Protein 8V4P (pdb70)

Solvent-accessible surface area: 63198 Å² total; per-residue (Å²): 129,110,16,125,46,0,121,69,6,60,89,45,76,85,68,124,23,26,80,66,0,98,90,69,29,51,77,91,32,53,11,158,53,40,88,68,2,97,129,40,33,86,80,3,38,156,57,16,92,33,9,2,3,78,18,0,127,108,16,4,35,44,42,70,104,24,94,32,18,42,14,21,67,5,126,59,3,16,9,0,2,0,1,21,0,56,0,2,2,0,27,0,0,0,0,45,24,5,55,81,57,68,120,46,51,0,0,6,6,1,10,0,46,64,103,78,29,79,85,32,28,0,6,40,0,11,57,53,0,0,41,0,0,3,0,0,91,42,33,30,7,112,98,64,24,8,0,0,0,0,2,14,5,13,1,20,0,0,3,0,0,0,0,0,4,0,6,8,2,4,0,1,6,2,27,26,16,12,10,6,31,1,0,73,78,6,0,52,64,2,52,0,42,1,0,0,0,1,3,14,0,49,149,28,26,195,79,38,69,2,1,123,43,0,44,103,3,11,115,70,5,121,47,13,91,56,0,0,0,61,63,44,44,97,43,132,154,30,127,35,51,100,56,44,9,68,63,8,63,70,14,8,43,74,25,29,0,15,19,14,30,53,43,8,14,0,18,17,60,5,0,0,5,9,11,12,20,80,44,38,104,21,22,0,2,9,0,1,2,0,0,0,0,0,8,0,0,4,0,0,30,21,0,2,5,4,5,81,102,2,33,0,0,1,26,24,33,0,2,47,14,22,0,0,0,0,0,0,0,0,0,0,2,35,4,0,8,0,0,1,13,15,19,35,31,38,61,87,64,64,0,2,9,0,50,0,0,65,94,24,146,0,20,1,2,1,4,26,0,25,16,1,29,52,1,98,142,27,0,68,111,22,4,97,140,42,86,6,58,32,0,2,0,0,0,0,10,34,26,94,5,48,77,101,2,8,65,16,0,7,99,63,0,1,85,85,48,4,3,2,0,14,3,21,24,16,16,4,0,0,7,3,1,2,0,0,0,3,14,19,0,16,6,8,11,20,1,1,0,30,13,7,6,7,3,33,13,2,0,0,41,92,136,83,35,90,45,38,145,48,68,18,11,82,11,6,2,0,3,80,49,3,5,6,2,2,2,20,13,7,46,83,60,4,62,66,5,26,76,50,17,2,71,58,42,78,29,40,2,26,3,2,10,5,2,0,26,0,83,80,16,5,9,9,42,100,24,67,72,41,74,9,6,36,18,33,29,39,39,7,4,27,34,23,0,15,49,3,0,81,115,27,81,119,5,59,34,4,0,2,3,19,21,138,16,114,100,31,17,63,3,2,0,0,0,0,3,33,130,193,129,82,74,40,32,50,65,41,0,29,114,18,0,104,134,27,8,0,68,35,0,18,8,97,12,2,0,22,6,161,47,0,0,40,42,164,110,39,57,37,38,77,116,6,0,74,42,5,6,44,147,56,33,129,90,20,57,116,50,76,83,2,58,13,48,130,10,7,133,39,0,69,69,13,16,68,83,42,82,102,155,23,127,45,0,122,66,6,63,89,44,76,80,74,126,23,28,70,50,0,100,138,65,27,47,76,182,23,51,9,148,50,42,95,66,3,96,128,41,32,86,77,3,36,157,56,14,89,35,11,2,2,73,16,0,132,112,16,5,35,47,42,72,111,30,96,33,19,43,20,22,66,6,133,61,3,18,9,0,2,0,0,21,0,56,0,1,2,0,27,0,0,0,0,47,26,6,51,81,58,64,120,46,52,0,0,6,5,2,11,0,34,68,167,60,30,79,83,27,27,0,6,40,0,10,51,50,0,1,39,0,0,4,0,0,89,47,36,28,7,107,98,68,23,9,0,0,0,0,2,15,4,14,0,20,0,0,3,0,0,0,0,0,5,0,4,9,2,6,0,1,5,2,56,19,58,43,63,6,35,30,1,56,75,11,0,58,62,2,49,0,50,1,0,0,0,2,5,16,1,51,138,32,27,58,72,50,90,3,2,53,50,0,46,107,0,12,117,72,3,122,46,12,93,53,0,0,0,58,67,42,44,96,49,125,146,31,126,34,52,103,56,48,9,68,72,8,64,68,16,7,39,73,23,27,2,17,20,13,28,52,38,9,15,0,19,20,64,6,0,1,3,8,90,109,39,20,0,2,7,0,2,2,0,0,0,0,0,8,0,0,4,0,0,32,22,0,3,4,5,6,80,104,1,32,0,0,1,24,24,30,0,2,105,13,23,0,0,0,0,0,0,0,0,0,0,3,36,4,0,8,0,0,0,14,10,10,20,22,30,61,89,68,75,0,7,8,0,41,0,0,65,92,26,147,0,21,1,3,1,4,32,0,81,18,2,91,64,0,88,167,46,4,59,141,41,2,87,136,45,85,5,61,28,0,1,1,0,0,0,9,69,54,101,4,47,76,102,6,8,67,16,0,10,101,68,1,2,84,92,55,3,3,1,0,15,3,22,24,29,27,30,0,0,6,2,1,1,0,0,0,3,13,21,0,18,7,8,12,20,1,1,0,27,15,7,5,8,4,29,13,2,0,0,50,58,109,78,12,96,44,44,143,46,66,19,11,82,15,3,2,0,2,82,46,3,5,6,2,1,2,20,15,7,48,79,47,5,32,79,4,26,18,60,18,2,52,6,1,66,31,32,2,24,5,6,13,10,1,0,26,0,97,78,16,4,9,10,45,73,54,160,38,118,65,31,11,19,28,76,46,73,46,15,24,13,59,95,0,17,55,3,0,81,118,28,107,131,10,84,38,1,0,1,3,21,26,85,24,135,164,41,35,26,1,2,4,0,0,0,9,98,124,59,49,92,69,50,0,27,91,42,0,114,151,67,51,16,88,129,2,16,9,124,40,1,6,50,4,169,68,9,4,88,59,124,55,16,68,38,61,0,106,117,24,6,61,186,148,75,26,92,134,14,45,135,42,2,99,75,18,64,71,94,155,25,85,52,1,139,83,6,68,83,44,77,80,87,117,30,30,74,56,0,95,134,67,31,54,67,94,33,57,9,155,53,41,93,68,2,89,136,42,31,110,74,2,50,85,57,15,89,34,12,3,4,78,15,0,131,107,17,4,36,45,45,68,102,28,90,28,22,46,18,23,70,6,132,61,3,13,9,0,3,0,0,21,0,59,0,2,1,0,29,0,0,0,1,47,26,5,60,77,60,67,119,45,54,0,0,5,5,2,10,0,45,57,99,70,33,76,80,29,31,0,9,44,0,14,58,50,0,1,43,0,0,5,0,0,84,38,38,27,6,112,96,68,24,11,0,0,1,0,8,16,7,10,1,16,3,0,3,0,0,0,0,0,4,0,3,10,2,6,0,0,9,1,56,18,60,40,65,11,42,30,0,9,78,16,0,59,59,3,50,0,48,1,0,0,0,1,4,21,0,48,48,26,32,66,77,49,95,2,1,52,54,0,41,115,1,10,117,84,4,119,50,13,87,56,0,0,0,58,63,34,40,102,51,124,92,36,125,34,49,173,50,47,9,66,66,6,64,68,16,7,41,72,23,27,2,21,21,12,30,46,38,8,17,0,18,26,68,6,0,2,5,9,103,162,53,20,1,2,5,0,3,1,0,0,0,0,0,8,0,0,4,0,0,32,21,0,3,5,5,5,78,102,1,30,0,0,1,21,26,33,2,4,112,14,24,0,0,0,0,0,0,0,0,0,0,3,34,3,0,7,0,0,1,12,16,14,42,32,32,60,86,60,71,0,3,9,0,56,0,0,73,88,25,155,0,19,2,4,1,9,28,0,74,18,2,93,80,4,98,88,44,0,33,108,23,4,92,152,40,78,8,60,28,0,2,2,0,0,0,10,72,62,82,2,48,84,101,3,6,67,26,0,18,112,76,1,2,85,58,52,2,3,2,0,6,3,22,26,19,29,20,0,0,7,3,2,2,0,0,0,3,7,17,1,14,5,7,14,15,0,0,1,29,12,10,5,7,6,29,11,4,0,0,38,74,138,93,32,90,53,40,152,53,73,21,9,113,12,5,2,0,3,83,46,4,4,7,3,1,1,20,15,6,56,84,50,3,61,93,4,30,84,56,17,2,67,54,33,75,28,42,2,40,1,8,10,10,2,7,25,0,93,74,13,4,13,16,32,75,23,176,112

Foldseek 3Di:
DDFPFPNLPPPFDWFAAFPVLVVLQPDQFPAPFQVSQVVLQVCLAPPVCVNVQVLLVVLFDWPWFADAAWDDWLQVLFTDGSFPTKHFLLCLLAVVLCVVPVAAWAEFEQAQDNVPTDTHGSVNLLQLLQLVLVLCVVVPQAAPAEEEEQEFQGDQSQSNLSSCRQRNYAYEYAYNQWALQLVLQRCQLRLHQAYEYEQWGAELNDIGGGVVRPVVNVVNRVSHQAYEYEHPPVPVPRDDDPRHYDYSVVRSVVDGRHDHGDMDTQARWHYWQWAADQDQGTWTFTWGHSLLLSQLQVCLCFQQVDDQVAEEEAPDIPNFLSCVRPQGRRQSSRSHYHYGYRYDCQVVHVCPVQCVCQVVLHAEYAEEVLNLLVCVVGPLVNLVVHDNSSYAEYEYDQAWQDLVSLVVCCCSRVVVNHHYWDFDDHNQLSHGFAIHTGNHRTDRRRFRFAGHRNFAKFFAAPVPLHTDDAASDKHFIWTQTHGSGGGSAGRVCRVVVCVQFDPVRHNIGGRQWIWHAHNVRIIHTPGGPRQFDAFQSGTHHQSNLQVLLVVPVQFDGKGKHWDQDSNGRIFIEMETAGDPVPVVVFVVSQVSSCNNTGNRNRGPFYFYFNDAWAAPVGHGDCVLVHCLLPVNNVVPPDSPRIPCSVRSVRSNVRSVVGVD/DFPFPVLPPPFDFFAAFPLLVVLQPDPFPAPFQVRQVVLQVCLAPPVPVNVVVLLVVLFDWPWFADAAWDDWLLGLFTDGRFPTKDFLLCLLAVVLCVVPQQAWAEQEQAQPNVPTDTHGSLNLLQLLQLVLVLVVVVPQAAPAEEEEQEFQGSQRLSVLRSCRQRNYAYEYAYNPDALVSVLLRCQLRLHQAYEYEQWGAALNDIHGRLVRPVVNVVNRVSHQAYEYEHPPVPVPRDDDPRHYDYSVVRSVVDGRHDHGDMDTQARWHYFQWPVTWTFTWGHSLLLSQLQVCLCWQQVDDQVAEEEAPDIPSFLSCVRRQGRHQSSRPHYHYGYRYACQVVHVLVVQCVCQVVLHAEYAYEVVNLVVCVVGPLPNLVVHDNSSYAEYEYDDDWQDLVSVVVCCCSNVVVNHHYWDFDDHNQLSHGFAIHTGNHRTDRRRFRFAGHRNFAWFFAAQFQLHTDDAASFKHFIKTQTHGSGGGSATRVCRLVVCLQFDPLRHRIGGPQWMWHQHNNRIIHTDGGDAQFFQFQRGTEHQVLLQVLLVVPVQFPGKGKDWEADPPRGIFIEMETASVVVQVVSQVSSCVPPHVPHGGPYYFYFNDAPDAVRPCVLVHCLLPVHDCPVRSVGVNVRSVD/DFDFPPLPPDFDWFAAFPLLVVLAPDQFPAAAQVVQVVLQVCLAVPVFVNVQVLLVVQFDWPWFADGAWDDWLLVLFTDGSFPTKHFLLCLLAVVLCVVPVQAWAEQEQAQDNVPTDTHGSVRLLLLLQLVLVLCVVVVQAAPAEEEEQEFQGDQRLSVLSSNRQRNYAYEYAYNPDALVVVLLSCQLRLHQEYEYECWGDEQNDIGGRVVRPVVNCVNRVSHQAYEYEHNPVDPVRDDDPRHYDYSVVRSVVDGSHDHGDMDTQQRWHYWQWPVTWTFTWGHSLLLSQLQVCLCWQQVDAQAAEAEAPDIPNFLSCVRRQGRRQSSRSHYHYGYRYDCQVVHVCPVQCVCQVVLHAEYEEACVVLVVCVVGVLPSLVVHDNSSYAEYEHEDDQHPLVSQVVCCCSRVVVNHHYKYFYDHSQQSHGFAIHTGSYRTDGRRFNFAGHRNWAKFFAALVPLHTDDDASDKHFIKTQTHGSGGGSATRVCRPVVCVQFDPSRHNIGGPQWMWHGHNRRTIHTPGGD

B-factor: mean 75.69, std 27.88, range [37.35, 195.9]

Organism: Candida albicans (strain SC5314 / ATCC MYA-2876) (NCBI:txid237561)

Sequence (1817 aa):
QTHNVVHEANGVKLRETPKEEFFERQPNKGHIHDVNQYKQMYEQSIKDPQGFFGPLAKELLSWDHDFHTVKSGTLKNGDAAWFLGGELNASYNCVDRHAFANPDKPALICEADDEKDSHILTYGDLLREVSKVAGVLQSWGIKKGDTVAVYLPMNAQAIIAMLAIARLGAAHSVIFAGFSAGSIKDRVNDASCKALITCDEGKRGGRTTNIKKLCDEALVDCPTVEKVLVYKRTNNPEIHLTEGRDYYWDVETAKFPGYLPPVSVNSEDPLFLLYTSGSTGTPKGVVHSTAGYLLGAALSTKYIFDIHPEDILFTAGDVGWITGHTYALYGPLLLGVPTIIFEGTPAYPDYGRFWQIVEKHKATHFYVAPTALRLLRKAGEQEIAKYDLSSLRTLGSVGEPISPDIWEWYNEFVGKNQCHISDTYWQTESGSHLIAPLAGVVPNKPGSASYPFFGIDAALIDPVTGVEIEGNDAEGVLAIKDHWPSMARTVYKNHTKYMDTYMNPYPGYYFTGDGAARDHDGYYWIRGRVDDVVNVSGHRLSTAEIEAALIEDKKVSEAAVVGIHDDITGQAVIAYVALKEDSEGLRKELVLQVRKTIGPFAAPKSVIIVQDLPKTRSGKIMRRILRKVSSNEADQLGDISTLSNPQSVEGIISAFGAQFGTHNVVHEANGVKLRETPKEFFERQPNKGHIHDVNQYKQMYEQSIKDPQGFFGPLAKELLSWDHDFHTVKSGTLKNGDAAWFLGGELNASYNCVDRHAFANPDKPALICEADDEKDSHILTYGDLLREVSKVAGVLQSWGIKKGDTVAVYLPMNAQAIIAMLAIARLGAAHSVIFAGFSAGSIKDRVNDASCKALITCDEGKRGGRTTNIKKLCDEALVDCPTVEKVLVYKRTNNPEIHLTEGRDYYWDVETAKFPGYLPPVSVNSEDPLFLLYTTPKGVVHSTAGYLLGAALSTKYIFDIHPEDILFTAGDVGWITGHTYALYGPLLLGVPTIIFEGTPAYPDYGRFWQIVEKHKATHFYVAPTALRLLRKAGEQEIAKYDLSSLRTLGSVGEPISPDIWEWYNEFVGKNQCHISDTYWQTESGSHLIAPLAGVVPNKPGSASYPFFGIDAALIDPVTGVEIEGNDAEGVLAIKDHWPSMARTVYKNHTKYMDTYMNPYPGYYFTGDGAARDHDGYYWIRGRVDDVVNVSGHRLSTAEIEAALIEDKKVSEAAVVGIHDDITGQAVIAYVALEGLRKELVLQVRKTIGPFAAPKSVIIVQDLPKTRIMRRILRKVSSNLSNPQSVEGIISAFGATHNVVHEANGVKLRETPKEFFERQPNKGHIHDVNQYKQMYEQSIKDPQGFFGPLAKELLSWDHDFHTVKSGTLKNGDAAWFLGGELNASYNCVDRHAFANPDKPALICEADDEKDSHILTYGDLLREVSKVAGVLQSWGIKKGDTVAVYLPMNAQAIIAMLAIARLGAAHSVIFAGFSAGSIKDRVNDASCKALITCDEGKRGGRTTNIKKLCDEALVDCPTVEKVLVYKRTNNPEIHLTEGRDYYWDVETAKFPGYLPPVSVNSEDPLFLLYTTPKGVVHSTAGYLLGAALSTKYIFDIHPEDILFTAGDVGWITGHTYALYGPLLLGVPTIIFEGTPAYPDYGRFWQIVEKHKATHFYVAPTALRLLRKAGEQEIAKYDLSSLRTLGSVGEPISPDIWEWYNEFVGKNQCHISDTYWQTESGSHLIAPLAGVVPNKPGSASYPFFGIDAALIDPVTGVEIEGNDAEGVLAIKDHWPSMARTVYKNHTKYMDTYMNPYPGYYFTGDGAARDHDGYYWIRGRV

InterPro domains:
  IPR000873 AMP-dependent synthetase/ligase domain [PF00501] (99-486)
  IPR011904 Acetate-CoA ligase [TIGR02188] (36-662)
  IPR020845 AMP-binding, conserved site [PS00455] (276-287)
  IPR025110 AMP-binding enzyme, C-terminal domain [PF13193] (548-628)
  IPR032387 Acetyl-coenzyme A synthetase, N-terminal domain [PF16177] (41-97)
  IPR042099 ANL, N-terminal domain [G3DSA:3.40.50.12780] (31-534)
  IPR045851 AMP-binding enzyme domain superfamily [G3DSA:3.30.300.30] (535-665)

Radius of gyration: 39.14 Å; Cα contacts (8 Å, |Δi|>4): 4366; chains: 3; bounding box: 110×106×110 Å

Structure (mmCIF, N/CA/C/O backbone):
data_8V4P
#
_entry.id   8V4P
#
_cell.length_a   138.543
_cell.length_b   138.543
_cell.length_c   543.538
_cell.angle_alpha   90.00
_cell.angle_beta   90.00
_cell.angle_gamma   120.00
#
_symmetry.space_group_name_H-M   'P 61 2 2'
#
loop_
_entity.id
_entity.type
_entity.pdbx_description
1 polymer 'Acetyl-coenzyme A synthetase 2'
2 non-polymer 'SULFATE ION'
3 non-polymer 'CHLORIDE ION'
4 non-polymer "5'-O-{(S)-hydroxy[(prop-2-en-1-yl)oxy]phosphoryl}adenosine"
5 non-polymer 'TETRAETHYLENE GLYCOL'
6 water water
#
loop_
_atom_site.group_PDB
_atom_site.id
_atom_site.type_symbol
_atom_site.label_atom_id
_atom_site.label_alt_id
_atom_site.label_comp_id
_atom_site.label_asym_id
_atom_site.label_entity_id
_atom_site.label_seq_id
_atom_site.pdbx_PDB_ins_code
_atom_site.Cartn_x
_atom_site.Cartn_y
_atom_site.Cartn_z
_atom_site.occupancy
_atom_site.B_iso_or_equiv
_atom_site.auth_seq_id
_atom_site.auth_comp_id
_atom_site.auth_asym_id
_atom_site.auth_atom_id
_atom_site.pdbx_PDB_model_num
ATOM 1 N N . GLN A 1 20 ? 48.248 22.541 -13.060 1.00 113.52 20 GLN A N 1
ATOM 2 C CA . GLN A 1 20 ? 48.506 21.949 -14.368 1.00 118.67 20 GLN A CA 1
ATOM 3 C C . GLN A 1 20 ? 47.865 20.568 -14.476 1.00 123.09 20 GLN A C 1
ATOM 4 O O . GLN A 1 20 ? 47.110 20.294 -15.410 1.00 115.35 20 GLN A O 1
ATOM 6 N N . THR A 1 21 ? 48.172 19.704 -13.514 1.00 106.68 21 THR A N 1
ATOM 7 C CA . THR A 1 21 ? 47.661 18.341 -13.480 1.00 99.08 21 THR A CA 1
ATOM 8 C C . THR A 1 21 ? 46.517 18.238 -12.482 1.00 97.38 21 THR A C 1
ATOM 9 O O . THR A 1 21 ? 46.540 18.881 -11.428 1.00 91.34 21 THR A O 1
ATOM 13 N N . HIS A 1 22 ? 45.522 17.419 -12.813 1.00 89.25 22 HIS A N 1
ATOM 14 C CA . HIS A 1 22 ? 44.333 17.249 -11.990 1.00 85.12 22 HIS A CA 1
ATOM 15 C C . HIS A 1 22 ? 44.311 15.843 -11.411 1.00 81.20 22 HIS A C 1
ATOM 16 O O . HIS A 1 22 ? 44.541 14.865 -12.131 1.00 79.74 22 HIS A O 1
ATOM 23 N N . ASN A 1 23 ? 44.028 15.748 -10.112 1.00 79.61 23 ASN A N 1
ATOM 24 C CA . ASN A 1 23 ? 43.914 14.465 -9.436 1.00 79.24 23 ASN A CA 1
ATOM 25 C C . ASN A 1 23 ? 42.479 13.975 -9.327 1.00 78.19 23 ASN A C 1
ATOM 26 O O . ASN A 1 23 ? 42.267 12.782 -9.075 1.00 77.15 23 ASN A O 1
ATOM 31 N N . VAL A 1 24 ? 41.496 14.853 -9.520 1.00 75.23 24 VAL A N 1
ATOM 32 C CA . VAL A 1 24 ? 40.086 14.504 -9.400 1.00 71.61 24 VAL A CA 1
ATOM 33 C C . VAL A 1 24 ? 39.356 14.642 -10.736 1.00 76.60 24 VAL A C 1
ATOM 34 O O . VAL A 1 24 ? 38.581 13.769 -11.122 1.00 72.16 24 VAL A O 1
ATOM 38 N N . VAL A 1 25 ? 39.594 15.746 -11.439 1.00 74.14 25 VAL A N 1
ATOM 39 C CA . VAL A 1 25 ? 38.861 16.037 -12.686 1.00 73.41 25 VAL A CA 1
ATOM 40 C C . VAL A 1 25 ? 39.723 15.556 -13.845 1.00 71.55 25 VAL A C 1
ATOM 41 O O . VAL A 1 25 ? 40.358 16.329 -14.557 1.00 69.73 25 VAL A O 1
ATOM 45 N N . HIS A 1 26 ? 39.712 14.229 -14.078 1.00 74.09 26 HIS A N 1
ATOM 46 C CA . HIS A 1 26 ? 40.549 13.641 -15.121 1.00 70.53 26 HIS A CA 1
ATOM 47 C C . HIS A 1 26 ? 40.136 14.078 -16.521 1.00 69.92 26 HIS A C 1
ATOM 48 O O . HIS A 1 26 ? 40.966 14.041 -17.437 1.00 68.64 26 HIS A O 1
ATOM 55 N N . GLU A 1 27 ? 38.881 14.496 -16.708 1.00 69.00 27 GLU A N 1
ATOM 56 C CA . GLU A 1 27 ? 38.453 14.947 -18.027 1.00 69.19 27 GLU A CA 1
ATOM 57 C C . GLU A 1 27 ? 39.283 16.132 -18.507 1.00 64.92 27 GLU A C 1
ATOM 58 O O . GLU A 1 27 ? 39.428 16.337 -19.717 1.00 72.34 27 GLU A O 1
ATOM 64 N N . ALA A 1 28 ? 39.825 16.922 -17.583 1.00 65.93 28 ALA A N 1
ATOM 65 C CA . ALA A 1 28 ? 40.503 18.164 -17.923 1.00 69.31 28 ALA A CA 1
ATOM 66 C C . ALA A 1 28 ? 41.997 17.993 -18.154 1.00 70.02 28 ALA A C 1
ATOM 67 O O . ALA A 1 28 ? 42.654 18.955 -18.567 1.00 70.76 28 ALA A O 1
ATOM 69 N N . ASN A 1 29 ? 42.547 16.808 -17.903 1.00 71.15 29 ASN A N 1
ATOM 70 C CA . ASN A 1 29 ? 43.982 16.600 -18.048 1.00 76.03 29 ASN A CA 1
ATOM 71 C C . ASN A 1 29 ? 44.385 16.611 -19.518 1.00 73.51 29 ASN A C 1
ATOM 72 O O . ASN A 1 29 ? 43.793 15.907 -20.341 1.00 69.17 29 ASN A O 1
ATOM 77 N N . GLY A 1 30 ? 45.390 17.418 -19.844 1.00 75.49 30 GLY A N 1
ATOM 78 C CA . GLY A 1 30 ? 45.914 17.453 -21.202 1.00 75.77 30 GLY A CA 1
ATOM 79 C C . GLY A 1 30 ? 44.892 17.864 -22.237 1.00 77.45 30 GLY A C 1
ATOM 80 O O . GLY A 1 30 ? 44.883 17.323 -23.349 1.00 78.42 30 GLY A O 1
ATOM 81 N N . VAL A 1 31 ? 44.029 18.816 -21.898 1.00 73.14 31 VAL A N 1
ATOM 82 C CA . VAL A 1 31 ? 42.972 19.284 -22.784 1.00 77.06 31 VAL A CA 1
ATOM 83 C C . VAL A 1 31 ? 43.381 20.646 -23.326 1.00 77.79 31 VAL A C 1
ATOM 84 O O . VAL A 1 31 ? 43.500 21.615 -22.567 1.00 80.94 31 VAL A O 1
ATOM 88 N N . LYS A 1 32 ? 43.598 20.719 -24.636 1.00 92.86 32 LYS A N 1
ATOM 89 C CA . LYS A 1 32 ? 43.986 21.974 -25.268 1.00 90.06 32 LYS A CA 1
ATOM 90 C C . LYS A 1 32 ? 42.816 22.951 -25.255 1.00 83.16 32 LYS A C 1
ATOM 91 O O . LYS A 1 32 ? 41.729 22.641 -25.754 1.00 80.36 32 LYS A O 1
ATOM 93 N N . LEU A 1 33 ? 43.039 24.128 -24.676 1.00 75.47 33 LEU A N 1
ATOM 94 C CA . LEU A 1 33 ? 42.034 25.182 -24.692 1.00 71.66 33 LEU A CA 1
ATOM 95 C C . LEU A 1 33 ? 41.790 25.655 -26.122 1.00 70.26 33 LEU A C 1
ATOM 96 O O . LEU A 1 33 ? 42.728 25.835 -26.903 1.00 69.99 33 LEU A O 1
ATOM 101 N N . ARG A 1 34 ? 40.519 25.858 -26.463 1.00 62.12 34 ARG A N 1
ATOM 102 C CA . ARG A 1 34 ? 40.100 26.120 -27.839 1.00 61.26 34 ARG A CA 1
ATOM 103 C C . ARG A 1 34 ? 39.536 27.534 -27.945 1.00 60.83 34 ARG A C 1
ATOM 104 O O . ARG A 1 34 ? 38.384 27.783 -27.580 1.00 60.52 34 ARG A O 1
ATOM 112 N N . GLU A 1 35 ? 40.346 28.454 -28.463 1.00 63.80 35 GLU A N 1
ATOM 113 C CA . GLU A 1 35 ? 39.894 29.825 -28.647 1.00 62.41 35 GLU A CA 1
ATOM 114 C C . GLU A 1 35 ? 38.848 29.895 -29.754 1.00 64.59 35 GLU A C 1
ATOM 115 O O . GLU A 1 35 ? 38.814 29.061 -30.663 1.00 63.57 35 GLU A O 1
ATOM 121 N N . THR A 1 36 ? 37.991 30.902 -29.671 1.00 62.34 36 THR A N 1
ATOM 122 C CA . THR A 1 36 ? 36.964 31.085 -30.692 1.00 63.28 36 THR A CA 1
ATOM 123 C C . THR A 1 36 ? 37.626 31.461 -32.015 1.00 66.73 36 THR A C 1
ATOM 124 O O . THR A 1 36 ? 38.487 32.350 -32.040 1.00 61.45 36 THR A O 1
ATOM 128 N N . PRO A 1 37 ? 37.269 30.815 -33.128 1.00 55.08 37 PRO A N 1
ATOM 129 C CA . PRO A 1 37 ? 37.967 31.097 -34.390 1.00 61.50 37 PRO A CA 1
ATOM 130 C C . PRO A 1 37 ? 37.833 32.551 -34.818 1.00 60.77 37 PRO A C 1
ATOM 131 O O . PRO A 1 37 ? 36.856 33.233 -34.501 1.00 66.24 37 PRO A O 1
ATOM 135 N N . LYS A 1 38 ? 38.846 33.020 -35.553 1.00 63.59 38 LYS A N 1
ATOM 136 C CA . LYS A 1 38 ? 38.855 34.402 -36.020 1.00 63.86 38 LYS A CA 1
ATOM 137 C C . LYS A 1 38 ? 37.674 34.700 -36.933 1.00 63.55 38 LYS A C 1
ATOM 138 O O . LYS A 1 38 ? 37.185 35.834 -36.960 1.00 65.07 38 LYS A O 1
ATOM 140 N N . GLU A 1 39 ? 37.204 33.707 -37.691 1.00 65.94 39 GLU A N 1
ATOM 141 C CA A GLU A 1 39 ? 36.089 33.941 -38.602 0.42 71.47 39 GLU A CA 1
ATOM 142 C CA B GLU A 1 39 ? 36.095 33.958 -38.603 0.58 58.93 39 GLU A CA 1
ATOM 143 C C . GLU A 1 39 ? 34.824 34.326 -37.849 1.00 71.40 39 GLU A C 1
ATOM 144 O O . GLU A 1 39 ? 33.965 35.029 -38.392 1.00 63.96 39 GLU A O 1
ATOM 155 N N . PHE A 1 40 ? 34.686 33.868 -36.601 1.00 68.06 40 PHE A N 1
ATOM 156 C CA . PHE A 1 40 ? 33.529 34.242 -35.793 1.00 60.27 40 PHE A CA 1
ATOM 157 C C . PHE A 1 40 ? 33.364 35.756 -35.748 1.00 59.25 40 PHE A C 1
ATOM 158 O O . PHE A 1 40 ? 32.263 36.281 -35.947 1.00 60.04 40 PHE A O 1
ATOM 166 N N . PHE A 1 41 ? 34.456 36.474 -35.478 1.00 62.83 41 PHE A N 1
ATOM 167 C CA . PHE A 1 41 ? 34.378 37.925 -35.355 1.00 62.82 41 PHE A CA 1
ATOM 168 C C . PHE A 1 41 ? 34.214 38.603 -36.707 1.00 65.13 41 PHE A C 1
ATOM 169 O O . PHE A 1 41 ? 33.658 39.705 -36.779 1.00 65.79 41 PHE A O 1
ATOM 177 N N . GLU A 1 42 ? 34.692 37.974 -37.783 1.00 58.79 42 GLU A N 1
ATOM 178 C CA . GLU A 1 42 ? 34.450 38.521 -39.114 1.00 63.26 42 GLU A CA 1
ATOM 179 C C . GLU A 1 42 ? 32.961 38.509 -39.441 1.00 64.90 42 GLU A C 1
ATOM 180 O O . GLU A 1 42 ? 32.450 39.437 -40.078 1.00 67.25 42 GLU A O 1
ATOM 182 N N . ARG A 1 43 ? 32.249 37.470 -39.004 1.00 63.43 43 ARG A N 1
ATOM 183 C CA . ARG A 1 43 ? 30.822 37.337 -39.265 1.00 63.26 43 ARG A CA 1
ATOM 184 C C . ARG A 1 43 ? 29.955 38.048 -38.233 1.00 64.35 43 ARG A C 1
ATOM 185 O O . ARG A 1 43 ? 28.750 38.200 -38.459 1.00 62.99 43 ARG A O 1
ATOM 193 N N . GLN A 1 44 ? 30.534 38.487 -37.123 1.00 61.30 44 GLN A N 1
ATOM 194 C CA . GLN A 1 44 ? 29.785 39.215 -36.103 1.00 60.54 44 GLN A CA 1
ATOM 195 C C . GLN A 1 44 ? 29.309 40.546 -36.669 1.00 63.67 44 GLN A C 1
ATOM 196 O O . GLN A 1 44 ? 30.136 41.345 -37.130 1.00 64.84 44 GLN A O 1
ATOM 202 N N . PRO A 1 45 ? 28.004 40.842 -36.641 1.00 63.39 45 PRO A N 1
ATOM 203 C CA . PRO A 1 45 ? 27.522 42.053 -37.322 1.00 65.98 45 PRO A CA 1
ATOM 204 C C . PRO A 1 45 ? 27.946 43.344 -36.644 1.00 67.50 45 PRO A C 1
ATOM 205 O O . PRO A 1 45 ? 28.133 44.357 -37.330 1.00 71.66 45 PRO A O 1
ATOM 209 N N . ASN A 1 46 ? 28.106 43.343 -35.324 1.00 66.31 46 ASN A N 1
ATOM 210 C CA . ASN A 1 46 ? 28.484 44.534 -34.580 1.00 67.01 46 ASN A CA 1
ATOM 211 C C . ASN A 1 46 ? 29.516 44.140 -33.535 1.00 66.19 46 ASN A C 1
ATOM 212 O O . ASN A 1 46 ? 29.876 42.966 -33.401 1.00 66.73 46 ASN A O 1
ATOM 217 N N . LYS A 1 47 ? 30.003 45.134 -32.798 1.00 63.26 47 LYS A N 1
ATOM 218 C CA . LYS A 1 47 ? 30.836 44.855 -31.638 1.00 66.12 47 LYS A CA 1
ATOM 219 C C . LYS A 1 47 ? 30.111 43.893 -30.706 1.00 62.77 47 LYS A C 1
ATOM 220 O O . LYS A 1 47 ? 28.897 43.990 -30.510 1.00 61.85 47 LYS A O 1
ATOM 222 N N . GLY A 1 48 ? 30.863 42.954 -30.139 1.00 61.58 48 GLY A N 1
ATOM 223 C CA . GLY A 1 48 ? 30.264 41.990 -29.237 1.00 65.40 48 GLY A CA 1
ATOM 224 C C . GLY A 1 48 ? 29.640 42.658 -28.027 1.00 59.35 48 GLY A C 1
ATOM 225 O O . GLY A 1 48 ? 30.025 43.758 -27.624 1.00 58.69 48 GLY A O 1
ATOM 226 N N . HIS A 1 49 ? 28.656 41.973 -27.438 1.00 58.29 49 HIS A N 1
ATOM 227 C CA . HIS A 1 49 ? 27.988 42.498 -26.253 1.00 52.87 49 HIS A CA 1
ATOM 228 C C . HIS A 1 49 ? 28.903 42.505 -25.037 1.00 55.04 49 HIS A C 1
ATOM 229 O O . HIS A 1 49 ? 28.627 43.227 -24.073 1.00 57.24 49 HIS A O 1
ATOM 236 N N . ILE A 1 50 ? 29.978 41.721 -25.060 1.00 58.50 50 ILE A N 1
ATOM 237 C CA . ILE A 1 50 ? 30.963 41.681 -23.989 1.00 55.29 50 ILE A CA 1
ATOM 238 C C . ILE A 1 50 ? 32.345 41.801 -24.613 1.00 60.40 50 ILE A C 1
ATOM 239 O O . ILE A 1 50 ? 32.633 41.173 -25.638 1.00 58.36 50 ILE A O 1
ATOM 244 N N . HIS A 1 51 ? 33.202 42.605 -23.981 1.00 59.25 51 HIS A N 1
ATOM 245 C CA . HIS A 1 51 ? 34.484 42.959 -24.582 1.00 61.87 51 HIS A CA 1
ATOM 246 C C . HIS A 1 51 ? 35.423 41.760 -24.622 1.00 61.73 51 HIS A C 1
ATOM 247 O O . HIS A 1 51 ? 35.955 41.412 -25.683 1.00 57.07 51 HIS A O 1
ATOM 254 N N . ASP A 1 52 ? 35.659 41.130 -23.475 1.00 58.41 52 ASP A N 1
ATOM 255 C CA . ASP A 1 52 ? 36.524 39.960 -23.396 1.00 54.40 52 ASP A CA 1
ATOM 256 C C . ASP A 1 52 ? 36.144 39.179 -22.143 1.00 58.65 52 ASP A C 1
ATOM 257 O O . ASP A 1 52 ? 35.256 39.578 -21.384 1.00 55.18 52 ASP A O 1
ATOM 262 N N . VAL A 1 53 ? 36.835 38.058 -21.926 1.00 58.75 53 VAL A N 1
ATOM 263 C CA . VAL A 1 53 ? 36.520 37.204 -20.785 1.00 50.44 53 VAL A CA 1
ATOM 264 C C . VAL A 1 53 ? 36.743 37.936 -19.468 1.00 59.35 53 VAL A C 1
ATOM 265 O O . VAL A 1 53 ? 36.078 37.640 -18.467 1.00 55.91 53 VAL A O 1
ATOM 269 N N . ASN A 1 54 ? 37.665 38.901 -19.436 1.00 58.54 54 ASN A N 1
ATOM 270 C CA . ASN A 1 54 ? 37.888 39.637 -18.196 1.00 61.40 54 ASN A CA 1
ATOM 271 C C . ASN A 1 54 ? 36.690 40.515 -17.857 1.00 59.67 54 ASN A C 1
ATOM 272 O O . ASN A 1 54 ? 36.307 40.623 -16.686 1.00 59.33 54 ASN A O 1
ATOM 277 N N . GLN A 1 55 ? 36.092 41.162 -18.860 1.00 56.28 55 GLN A N 1
ATOM 278 C CA . GLN A 1 55 ? 34.869 41.905 -18.590 1.00 57.92 55 GLN A CA 1
ATOM 279 C C . GLN A 1 55 ? 33.758 40.965 -18.149 1.00 60.25 55 GLN A C 1
ATOM 280 O O . GLN A 1 55 ? 32.925 41.335 -17.314 1.00 57.18 55 GLN A O 1
ATOM 286 N N . TYR A 1 56 ? 33.725 39.746 -18.694 1.00 53.23 56 TYR A N 1
ATOM 287 C CA . TYR A 1 56 ? 32.714 38.796 -18.255 1.00 53.72 56 TYR A CA 1
ATOM 288 C C . TYR A 1 56 ? 32.887 38.462 -16.779 1.00 54.77 56 TYR A C 1
ATOM 289 O O . TYR A 1 56 ? 31.904 38.383 -16.033 1.00 53.85 56 TYR A O 1
ATOM 298 N N . LYS A 1 57 ? 34.132 38.259 -16.338 1.00 52.52 57 LYS A N 1
ATOM 299 C CA . LYS A 1 57 ? 34.361 37.917 -14.939 1.00 58.78 57 LYS A CA 1
ATOM 300 C C . LYS A 1 57 ? 33.971 39.069 -14.021 1.00 56.21 57 LYS A C 1
ATOM 301 O O . LYS A 1 57 ? 33.380 38.850 -12.958 1.00 54.47 57 LYS A O 1
ATOM 307 N N . GLN A 1 58 ? 34.285 40.305 -14.418 1.00 59.72 58 GLN A N 1
ATOM 308 C CA . GLN A 1 58 ? 33.875 41.461 -13.627 1.00 56.97 58 GLN A CA 1
ATOM 309 C C . GLN A 1 58 ? 32.357 41.569 -13.558 1.00 56.61 58 GLN A C 1
ATOM 310 O O . GLN A 1 58 ? 31.787 41.779 -12.481 1.00 56.89 58 GLN A O 1
ATOM 316 N N . MET A 1 59 ? 31.682 41.424 -14.700 1.00 55.07 59 MET A N 1
ATOM 317 C CA . MET A 1 59 ? 30.225 41.483 -14.694 1.00 59.27 59 MET A CA 1
ATOM 318 C C . MET A 1 59 ? 29.638 40.322 -13.902 1.00 57.39 59 MET A C 1
ATOM 319 O O . MET A 1 59 ? 28.698 40.509 -13.119 1.00 51.98 59 MET A O 1
ATOM 324 N N . TYR A 1 60 ? 30.181 39.116 -14.083 1.00 53.40 60 TYR A N 1
ATOM 325 C CA . TYR A 1 60 ? 29.672 37.974 -13.334 1.00 50.52 60 TYR A CA 1
ATOM 326 C C . TYR A 1 60 ? 29.796 38.209 -11.834 1.00 52.96 60 TYR A C 1
ATOM 327 O O . TYR A 1 60 ? 28.873 37.904 -11.071 1.00 58.13 60 TYR A O 1
ATOM 336 N N . GLU A 1 61 ? 30.931 38.753 -11.392 1.00 53.52 61 GLU A N 1
ATOM 337 C CA . GLU A 1 61 ? 31.125 38.961 -9.962 1.00 59.52 61 GLU A CA 1
ATOM 338 C C . GLU A 1 61 ? 30.143 39.987 -9.410 1.00 60.33 61 GLU A C 1
ATOM 339 O O . GLU A 1 61 ? 29.712 39.870 -8.257 1.00 57.39 61 GLU A O 1
ATOM 345 N N . GLN A 1 62 ? 29.767 40.990 -10.210 1.00 56.92 62 GLN A N 1
ATOM 346 C CA . GLN A 1 62 ? 28.742 41.927 -9.763 1.00 54.17 62 GLN A CA 1
ATOM 347 C C . GLN A 1 62 ? 27.370 41.265 -9.736 1.00 52.99 62 GLN A C 1
ATOM 348 O O . GLN A 1 62 ? 26.547 41.573 -8.867 1.00 54.88 62 GLN A O 1
ATOM 354 N N . SER A 1 63 ? 27.095 40.368 -10.687 1.00 56.31 63 SER A N 1
ATOM 355 C CA . SER A 1 63 ? 25.806 39.686 -10.700 1.00 53.75 63 SER A CA 1
ATOM 356 C C . SER A 1 63 ? 25.625 38.802 -9.475 1.00 53.57 63 SER A C 1
ATOM 357 O O . SER A 1 63 ? 24.487 38.478 -9.119 1.00 53.56 63 SER A O 1
ATOM 360 N N . ILE A 1 64 ? 26.719 38.410 -8.827 1.00 54.98 64 ILE A N 1
ATOM 361 C CA . ILE A 1 64 ? 26.650 37.609 -7.611 1.00 51.67 64 ILE A CA 1
ATOM 362 C C . ILE A 1 64 ? 26.679 38.490 -6.370 1.00 54.19 64 ILE A C 1
ATOM 363 O O . ILE A 1 64 ? 25.868 38.321 -5.458 1.00 55.63 64 ILE A O 1
ATOM 368 N N . LYS A 1 65 ? 27.617 39.439 -6.317 1.00 55.97 65 LYS A N 1
ATOM 369 C CA . LYS A 1 65 ? 27.808 40.234 -5.110 1.00 62.54 65 LYS A CA 1
ATOM 370 C C . LYS A 1 65 ? 26.807 41.376 -5.008 1.00 60.84 65 LYS A C 1
ATOM 371 O O . LYS A 1 65 ? 26.476 41.803 -3.896 1.00 58.91 65 LYS A O 1
ATOM 377 N N . ASP A 1 66 ? 26.316 41.877 -6.141 1.00 58.22 66 ASP A N 1
ATOM 378 C CA . ASP A 1 66 ? 25.431 43.043 -6.169 1.00 54.67 66 ASP A CA 1
ATOM 379 C C . ASP A 1 66 ? 24.343 42.828 -7.215 1.00 53.74 66 ASP A C 1
ATOM 380 O O . ASP A 1 66 ? 24.244 43.568 -8.197 1.00 52.70 66 ASP A O 1
ATOM 385 N N . PRO A 1 67 ? 23.503 41.808 -7.031 1.00 55.78 67 PRO A N 1
ATOM 386 C CA . PRO A 1 67 ? 22.439 41.562 -8.018 1.00 51.24 67 PRO A CA 1
ATOM 387 C C . PRO A 1 67 ? 21.497 42.741 -8.194 1.00 55.24 67 PRO A C 1
ATOM 388 O O . PRO A 1 67 ? 20.908 42.896 -9.272 1.00 50.25 67 PRO A O 1
ATOM 392 N N . GLN A 1 68 ? 21.343 43.588 -7.174 1.00 49.62 68 GLN A N 1
ATOM 393 C CA . GLN A 1 68 ? 20.478 44.754 -7.313 1.00 56.19 68 GLN A CA 1
ATOM 394 C C . GLN A 1 68 ? 21.003 45.694 -8.391 1.00 56.29 68 GLN A C 1
ATOM 395 O O . GLN A 1 68 ? 20.269 46.075 -9.311 1.00 51.47 68 GLN A O 1
ATOM 401 N N . GLY A 1 69 ? 22.279 46.075 -8.296 1.00 54.83 69 GLY A N 1
ATOM 402 C CA . GLY A 1 69 ? 22.861 46.990 -9.261 1.00 52.10 69 GLY A CA 1
ATOM 403 C C . GLY A 1 69 ? 23.154 46.369 -10.611 1.00 53.48 69 GLY A C 1
ATOM 404 O O . GLY A 1 69 ? 23.378 47.100 -11.581 1.00 57.84 69 GLY A O 1
ATOM 405 N N . PHE A 1 70 ? 23.160 45.039 -10.698 1.00 52.03 70 PHE A N 1
ATOM 406 C CA . PHE A 1 70 ? 23.443 44.367 -11.961 1.00 55.62 70 PHE A CA 1
ATOM 407 C C . PHE A 1 70 ? 22.165 44.105 -12.751 1.00 51.39 70 PHE A C 1
ATOM 408 O O . PHE A 1 70 ? 22.034 44.547 -13.896 1.00 55.33 70 PHE A O 1
ATOM 416 N N . PHE A 1 71 ? 21.210 43.397 -12.147 1.00 47.82 71 PHE A N 1
ATOM 417 C CA . PHE A 1 71 ? 20.003 43.013 -12.866 1.00 51.40 71 PHE A CA 1
ATOM 418 C C . PHE A 1 71 ? 18.990 44.144 -12.965 1.00 49.35 71 PHE A C 1
ATOM 419 O O . PHE A 1 71 ? 18.128 44.106 -13.850 1.00 47.27 71 PHE A O 1
ATOM 427 N N . GLY A 1 72 ? 19.068 45.139 -12.088 1.00 55.13 72 GLY A N 1
ATOM 428 C CA . GLY A 1 72 ? 18.199 46.288 -12.168 1.00 53.08 72 GLY A CA 1
ATOM 429 C C . GLY A 1 72 ? 18.294 46.973 -13.517 1.00 57.35 72 GLY A C 1
ATOM 430 O O . GLY A 1 72 ? 17.308 47.091 -14.251 1.00 54.06 72 GLY A O 1
ATOM 431 N N . PRO A 1 73 ? 19.492 47.450 -13.866 1.00 51.44 73 PRO A N 1
ATOM 432 C CA . PRO A 1 73 ? 19.651 48.117 -15.169 1.00 55.64 73 PRO A CA 1
ATOM 433 C C . PRO A 1 73 ? 19.341 47.219 -16.354 1.00 54.46 73 PRO A C 1
ATOM 434 O O . PRO A 1 73 ? 18.720 47.671 -17.323 1.00 56.43 73 PRO A O 1
ATOM 438 N N . LEU A 1 74 ? 19.752 45.950 -16.303 1.00 49.55 74 LEU A N 1
ATOM 439 C CA . LEU A 1 74 ? 19.490 45.048 -17.420 1.00 51.37 74 LEU A CA 1
ATOM 440 C C . LEU A 1 74 ? 17.995 44.821 -17.604 1.00 50.62 74 LEU A C 1
ATOM 441 O O . LEU A 1 74 ? 17.505 44.749 -18.737 1.00 53.14 74 LEU A O 1
ATOM 446 N N . ALA A 1 75 ? 17.252 44.709 -16.503 1.00 46.73 75 ALA A N 1
ATOM 447 C CA . ALA A 1 75 ? 15.809 44.524 -16.606 1.00 49.85 75 ALA A CA 1
ATOM 448 C C . ALA A 1 75 ? 15.140 45.739 -17.237 1.00 53.83 75 ALA A C 1
ATOM 449 O O . ALA A 1 75 ? 14.180 45.600 -18.004 1.00 53.97 75 ALA A O 1
ATOM 451 N N . LYS A 1 76 ? 15.633 46.940 -16.930 1.00 49.57 76 LYS A N 1
ATOM 452 C CA . LYS A 1 76 ? 15.070 48.151 -17.516 1.00 55.43 76 LYS A CA 1
ATOM 453 C C . LYS A 1 76 ? 15.499 48.355 -18.965 1.00 59.91 76 LYS A C 1
ATOM 454 O O . LYS A 1 76 ? 14.825 49.092 -19.694 1.00 55.20 76 LYS A O 1
ATOM 460 N N . GLU A 1 77 ? 16.605 47.743 -19.395 1.00 56.43 77 GLU A N 1
ATOM 461 C CA . GLU A 1 77 ? 17.004 47.847 -20.793 1.00 62.07 77 GLU A CA 1
ATOM 462 C C . GLU A 1 77 ? 16.239 46.862 -21.671 1.00 57.28 77 GLU A C 1
ATOM 463 O O . GLU A 1 77 ? 15.717 47.234 -22.727 1.00 59.06 77 GLU A O 1
ATOM 469 N N . LEU A 1 78 ? 16.165 45.599 -21.246 1.00 52.86 78 LEU A N 1
ATOM 470 C CA . LEU A 1 78 ? 15.744 44.518 -22.128 1.00 54.62 78 LEU A CA 1
ATOM 471 C C . LEU A 1 78 ? 14.248 44.252 -22.111 1.00 55.01 78 LEU A C 1
ATOM 472 O O . LEU A 1 78 ? 13.741 43.617 -23.042 1.00 54.27 78 LEU A O 1
ATOM 477 N N . LEU A 1 79 ? 13.532 44.713 -21.094 1.00 48.71 79 LEU A N 1
ATOM 478 C CA . LEU A 1 79 ? 12.100 44.484 -20.991 1.00 50.99 79 LEU A CA 1
ATOM 479 C C . LEU A 1 79 ? 11.377 45.821 -20.939 1.00 48.72 79 LEU A C 1
ATOM 480 O O . LEU A 1 79 ? 11.884 46.801 -20.386 1.00 50.11 79 LEU A O 1
ATOM 485 N N . SER A 1 80 ? 10.187 45.850 -21.526 1.00 48.91 80 SER A N 1
ATOM 486 C CA . SER A 1 80 ? 9.326 47.023 -21.499 1.00 47.08 80 SER A CA 1
ATOM 487 C C . SER A 1 80 ? 8.293 46.826 -20.399 1.00 51.88 80 SER A C 1
ATOM 488 O O . SER A 1 80 ? 7.568 45.825 -20.395 1.00 43.27 80 SER A O 1
ATOM 491 N N . TRP A 1 81 ? 8.226 47.782 -19.479 1.00 48.02 81 TRP A N 1
ATOM 492 C CA . TRP A 1 81 ? 7.449 47.652 -18.258 1.00 51.06 81 TRP A CA 1
ATOM 493 C C . TRP A 1 81 ? 6.201 48.518 -18.329 1.00 47.88 81 TRP A C 1
ATOM 494 O O . TRP A 1 81 ? 6.250 49.661 -18.794 1.00 49.53 81 TRP A O 1
ATOM 505 N N . ASP A 1 82 ? 5.086 47.967 -17.857 1.00 47.34 82 ASP A N 1
ATOM 506 C CA . ASP A 1 82 ? 3.870 48.747 -17.670 1.00 52.25 82 ASP A CA 1
ATOM 507 C C . ASP A 1 82 ? 3.861 49.446 -16.320 1.00 50.98 82 ASP A C 1
ATOM 508 O O . ASP A 1 82 ? 3.295 50.538 -16.195 1.00 52.51 82 ASP A O 1
ATOM 513 N N . HIS A 1 83 ? 4.488 48.838 -15.317 1.00 52.25 83 HIS A N 1
ATOM 514 C CA . HIS A 1 83 ? 4.704 49.465 -14.021 1.00 51.44 83 HIS A CA 1
ATOM 515 C C . HIS A 1 83 ? 6.127 49.146 -13.589 1.00 48.70 83 HIS A C 1
ATOM 516 O O . HIS A 1 83 ? 6.567 47.998 -13.701 1.00 46.37 83 HIS A O 1
ATOM 523 N N . ASP A 1 84 ? 6.850 50.154 -13.115 1.00 46.22 84 ASP A N 1
ATOM 524 C CA . ASP A 1 84 ? 8.218 49.934 -12.673 1.00 53.00 84 ASP A CA 1
ATOM 525 C C . ASP A 1 84 ? 8.238 49.054 -11.428 1.00 52.63 84 ASP A C 1
ATOM 526 O O . ASP A 1 84 ? 7.276 49.006 -10.656 1.00 43.87 84 ASP A O 1
ATOM 531 N N . PHE A 1 85 ? 9.347 48.349 -11.239 1.00 47.58 85 PHE A N 1
ATOM 532 C CA . PHE A 1 85 ? 9.543 47.554 -10.039 1.00 49.06 85 PHE A CA 1
ATOM 533 C C . PHE A 1 85 ? 10.288 48.378 -8.998 1.00 48.25 85 PHE A C 1
ATOM 534 O O . PHE A 1 85 ? 11.095 49.253 -9.326 1.00 47.68 85 PHE A O 1
ATOM 542 N N . HIS A 1 86 ? 10.002 48.094 -7.729 1.00 50.05 86 HIS A N 1
ATOM 543 C CA . HIS A 1 86 ? 10.619 48.818 -6.628 1.00 48.84 86 HIS A CA 1
ATOM 544 C C . HIS A 1 86 ? 11.718 48.032 -5.931 1.00 49.25 86 HIS A C 1
ATOM 545 O O . HIS A 1 86 ? 12.543 48.636 -5.238 1.00 56.69 86 HIS A O 1
ATOM 552 N N . THR A 1 87 ? 11.757 46.713 -6.109 1.00 49.63 87 THR A N 1
ATOM 553 C CA . THR A 1 87 ? 12.731 45.858 -5.438 1.00 51.66 87 THR A CA 1
ATOM 554 C C . THR A 1 87 ? 13.186 44.792 -6.420 1.00 46.25 87 THR A C 1
ATOM 555 O O . THR A 1 87 ? 12.361 44.042 -6.949 1.00 48.39 87 THR A O 1
ATOM 559 N N . VAL A 1 88 ? 14.497 44.718 -6.653 1.00 49.29 88 VAL A N 1
ATOM 560 C CA . VAL A 1 88 ? 15.018 43.806 -7.665 1.00 48.68 88 VAL A CA 1
ATOM 561 C C . VAL A 1 88 ? 14.861 42.356 -7.223 1.00 50.14 88 VAL A C 1
ATOM 562 O O . VAL A 1 88 ? 14.519 41.484 -8.030 1.00 48.41 88 VAL A O 1
ATOM 566 N N . LYS A 1 89 ? 15.109 42.073 -5.946 1.00 44.96 89 LYS A N 1
ATOM 567 C CA . LYS A 1 89 ? 15.303 40.702 -5.495 1.00 46.45 89 LYS A CA 1
ATOM 568 C C . LYS A 1 89 ? 14.741 40.523 -4.092 1.00 54.18 89 LYS A C 1
ATOM 569 O O . LYS A 1 89 ? 14.871 41.411 -3.245 1.00 47.38 89 LYS A O 1
ATOM 575 N N . SER A 1 90 ? 14.119 39.367 -3.854 1.00 50.23 90 SER A N 1
ATOM 576 C CA . SER A 1 90 ? 13.517 39.070 -2.564 1.00 52.53 90 SER A CA 1
ATOM 577 C C . SER A 1 90 ? 13.551 37.567 -2.318 1.00 52.66 90 SER A C 1
ATOM 578 O O . SER A 1 90 ? 13.650 36.766 -3.250 1.00 44.33 90 SER A O 1
ATOM 581 N N . GLY A 1 91 ? 13.467 37.196 -1.038 1.00 53.86 91 GLY A N 1
ATOM 582 C CA . GLY A 1 91 ? 13.352 35.804 -0.651 1.00 42.32 91 GLY A CA 1
ATOM 583 C C . GLY A 1 91 ? 14.680 35.070 -0.607 1.00 43.87 91 GLY A C 1
ATOM 584 O O . GLY A 1 91 ? 15.745 35.604 -0.915 1.00 46.28 91 GLY A O 1
ATOM 585 N N . THR A 1 92 ? 14.600 33.805 -0.193 1.00 39.56 92 THR A N 1
ATOM 586 C CA . THR A 1 92 ? 15.765 32.937 -0.090 1.00 47.39 92 THR A CA 1
ATOM 587 C C . THR A 1 92 ? 15.388 31.532 -0.547 1.00 43.65 92 THR A C 1
ATOM 588 O O . THR A 1 92 ? 14.217 31.146 -0.536 1.00 42.81 92 THR A O 1
ATOM 592 N N . LEU A 1 93 ? 16.405 30.767 -0.953 1.00 44.63 93 LEU A N 1
ATOM 593 C CA . LEU A 1 93 ? 16.178 29.376 -1.335 1.00 47.72 93 LEU A CA 1
ATOM 594 C C . LEU A 1 93 ? 15.596 28.572 -0.179 1.00 44.96 93 LEU A C 1
ATOM 595 O O . LEU A 1 93 ? 14.644 27.804 -0.359 1.00 50.34 93 LEU A O 1
ATOM 600 N N . LYS A 1 94 ? 16.164 28.735 1.019 1.00 44.22 94 LYS A N 1
ATOM 601 C CA . LYS A 1 94 ? 15.758 27.914 2.156 1.00 46.96 94 LYS A CA 1
ATOM 602 C C . LYS A 1 94 ? 14.261 28.018 2.420 1.00 43.03 94 LYS A C 1
ATOM 603 O O . LYS A 1 94 ? 13.621 27.027 2.793 1.00 45.28 94 LYS A O 1
ATOM 609 N N . ASN A 1 95 ? 13.682 29.201 2.224 1.00 43.21 95 ASN A N 1
ATOM 610 C CA . ASN A 1 95 ? 12.264 29.428 2.473 1.00 44.67 95 ASN A CA 1
ATOM 611 C C . ASN A 1 95 ? 11.412 29.349 1.211 1.00 47.58 95 ASN A C 1
ATOM 612 O O . ASN A 1 95 ? 10.196 29.555 1.290 1.00 46.53 95 ASN A O 1
ATOM 617 N N . GLY A 1 96 ? 12.011 29.066 0.060 1.00 44.32 96 GLY A N 1
ATOM 618 C CA . GLY A 1 96 ? 11.223 28.884 -1.154 1.00 44.29 96 GLY A CA 1
ATOM 619 C C . GLY A 1 96 ? 10.275 30.024 -1.445 1.00 44.60 96 GLY A C 1
ATOM 620 O O . GLY A 1 96 ? 9.108 29.794 -1.788 1.00 41.02 96 GLY A O 1
ATOM 621 N N . ASP A 1 97 ? 10.747 31.259 -1.302 1.00 44.23 97 ASP A N 1
ATOM 622 C CA . ASP A 1 97 ? 9.936 32.448 -1.521 1.00 44.79 97 ASP A CA 1
ATOM 623 C C . ASP A 1 97 ? 10.670 33.433 -2.416 1.00 43.22 97 ASP A C 1
ATOM 624 O O . ASP A 1 97 ? 10.592 34.650 -2.230 1.00 50.05 97 ASP A O 1
ATOM 629 N N . ALA A 1 98 ? 11.396 32.916 -3.406 1.00 49.08 98 ALA A N 1
ATOM 630 C CA . ALA A 1 98 ? 12.142 33.772 -4.319 1.00 46.72 98 ALA A CA 1
ATOM 631 C C . ALA A 1 98 ? 11.201 34.635 -5.148 1.00 43.93 98 ALA A C 1
ATOM 632 O O . ALA A 1 98 ? 10.149 34.179 -5.604 1.00 45.58 98 ALA A O 1
ATOM 634 N N . ALA A 1 99 ? 11.585 35.897 -5.336 1.00 44.58 99 ALA A N 1
ATOM 635 C CA . ALA A 1 99 ? 10.827 36.823 -6.163 1.00 45.81 99 ALA A CA 1
ATOM 636 C C . ALA A 1 99 ? 11.785 37.863 -6.724 1.00 47.45 99 ALA A C 1
ATOM 637 O O . ALA A 1 99 ? 12.763 38.237 -6.070 1.00 44.05 99 ALA A O 1
ATOM 639 N N . TRP A 1 100 ? 11.497 38.325 -7.942 1.00 45.96 100 TRP A N 1
ATOM 640 C CA . TRP A 1 100 ? 12.332 39.299 -8.631 1.00 44.30 100 TRP A CA 1
ATOM 641 C C . TRP A 1 100 ? 11.488 40.418 -9.224 1.00 43.19 100 TRP A C 1
ATOM 642 O O . TRP A 1 100 ? 10.383 40.184 -9.723 1.00 41.53 100 TRP A O 1
ATOM 653 N N . PHE A 1 101 ? 12.023 41.638 -9.162 1.00 45.98 101 PHE A N 1
ATOM 654 C CA . PHE A 1 101 ? 11.386 42.806 -9.768 1.00 41.72 101 PHE A CA 1
ATOM 655 C C . PHE A 1 101 ? 9.985 42.999 -9.198 1.00 45.96 101 PHE A C 1
ATOM 656 O O . PHE A 1 101 ? 8.996 43.123 -9.924 1.00 47.52 101 PHE A O 1
ATOM 664 N N . LEU A 1 102 ? 9.917 43.027 -7.869 1.00 47.68 102 LEU A N 1
ATOM 665 C CA . LEU A 1 102 ? 8.642 43.100 -7.174 1.00 41.67 102 LEU A CA 1
ATOM 666 C C . LEU A 1 102 ? 7.970 44.440 -7.424 1.00 43.59 102 LEU A C 1
ATOM 667 O O . LEU A 1 102 ? 8.630 45.477 -7.536 1.00 44.54 102 LEU A O 1
ATOM 672 N N . GLY A 1 103 ? 6.643 44.412 -7.515 1.00 47.78 103 GLY A N 1
ATOM 673 C CA . GLY A 1 103 ? 5.876 45.584 -7.864 1.00 44.85 103 GLY A CA 1
ATOM 674 C C . GLY A 1 103 ? 5.857 45.906 -9.339 1.00 45.80 103 GLY A C 1
ATOM 675 O O . GLY A 1 103 ? 5.073 46.765 -9.760 1.00 46.09 103 GLY A O 1
ATOM 676 N N . GLY A 1 104 ? 6.687 45.247 -10.142 1.00 46.10 104 GLY A N 1
ATOM 677 C CA . GLY A 1 104 ? 6.677 45.494 -11.567 1.00 49.30 104 GLY A CA 1
ATOM 678 C C . GLY A 1 104 ? 5.506 44.815 -12.250 1.00 45.01 104 GLY A C 1
ATOM 679 O O . GLY A 1 104 ? 5.012 43.774 -11.815 1.00 49.14 104 GLY A O 1
ATOM 680 N N . GLU A 1 105 ? 5.055 45.426 -13.340 1.00 48.60 105 GLU A N 1
ATOM 681 C CA . GLU A 1 105 ? 4.026 44.845 -14.187 1.00 46.71 105 GLU A CA 1
ATOM 682 C C . GLU A 1 105 ? 4.481 44.924 -15.635 1.00 48.97 105 GLU A C 1
ATOM 683 O O . GLU A 1 105 ? 5.121 45.898 -16.042 1.00 44.94 105 GLU A O 1
ATOM 689 N N . LEU A 1 106 ? 4.143 43.893 -16.403 1.00 48.89 106 LEU A N 1
ATOM 690 C CA . LEU A 1 106 ? 4.527 43.786 -17.803 1.00 43.26 106 LEU A CA 1
ATOM 691 C C . LEU A 1 106 ? 3.639 42.726 -18.443 1.00 54.55 106 LEU A C 1
ATOM 692 O O . LEU A 1 106 ? 2.803 42.109 -17.777 1.00 46.77 106 LEU A O 1
ATOM 697 N N . ASN A 1 107 ? 3.832 42.509 -19.744 1.00 46.70 107 ASN A N 1
ATOM 698 C CA . ASN A 1 107 ? 3.134 41.446 -20.454 1.00 46.28 107 ASN A CA 1
ATOM 699 C C . ASN A 1 107 ? 4.089 40.762 -21.420 1.00 50.14 107 ASN A C 1
ATOM 700 O O . ASN A 1 107 ? 4.834 41.431 -22.142 1.00 50.29 107 ASN A O 1
ATOM 705 N N . ALA A 1 108 ? 4.054 39.428 -21.430 1.00 50.04 108 ALA A N 1
ATOM 706 C CA . ALA A 1 108 ? 5.005 38.667 -22.232 1.00 47.77 108 ALA A CA 1
ATOM 707 C C . ALA A 1 108 ? 4.765 38.862 -23.724 1.00 50.25 108 ALA A C 1
ATOM 708 O O . ALA A 1 108 ? 5.720 39.019 -24.493 1.00 46.68 108 ALA A O 1
ATOM 710 N N . SER A 1 109 ? 3.500 38.861 -24.157 1.00 52.30 109 SER A N 1
ATOM 711 C CA . SER A 1 109 ? 3.223 39.000 -25.584 1.00 56.09 109 SER A CA 1
ATOM 712 C C . SER A 1 109 ? 3.547 40.402 -26.081 1.00 51.36 109 SER A C 1
ATOM 713 O O . SER A 1 109 ? 3.911 40.571 -27.250 1.00 53.79 109 SER A O 1
ATOM 716 N N . TYR A 1 110 ? 3.419 41.418 -25.223 1.00 53.45 110 TYR A N 1
ATOM 717 C CA . TYR A 1 110 ? 3.827 42.755 -25.636 1.00 53.23 110 TYR A CA 1
ATOM 718 C C . TYR A 1 110 ? 5.330 42.818 -25.875 1.00 54.22 110 TYR A C 1
ATOM 719 O O . TYR A 1 110 ? 5.786 43.444 -26.838 1.00 50.24 110 TYR A O 1
ATOM 728 N N . ASN A 1 111 ? 6.115 42.185 -25.003 1.00 53.57 111 ASN A N 1
ATOM 729 C CA . ASN A 1 111 ? 7.564 42.229 -25.139 1.00 54.17 111 ASN A CA 1
ATOM 730 C C . ASN A 1 111 ? 8.076 41.335 -26.260 1.00 52.14 111 ASN A C 1
ATOM 731 O O . ASN A 1 111 ? 9.173 41.582 -26.774 1.00 52.04 111 ASN A O 1
ATOM 736 N N . CYS A 1 112 ? 7.313 40.312 -26.652 1.00 44.07 112 CYS A N 1
ATOM 737 C CA . CYS A 1 112 ? 7.719 39.405 -27.718 1.00 44.71 112 CYS A CA 1
ATOM 738 C C . CYS A 1 112 ? 7.157 39.776 -29.084 1.00 55.33 112 CYS A C 1
ATOM 739 O O . CYS A 1 112 ? 7.668 39.283 -30.097 1.00 52.40 112 CYS A O 1
ATOM 742 N N . VAL A 1 113 ? 6.121 40.614 -29.142 1.00 51.25 113 VAL A N 1
ATOM 743 C CA . VAL A 1 113 ? 5.438 40.897 -30.397 1.00 50.18 113 VAL A CA 1
ATOM 744 C C . VAL A 1 113 ? 5.218 42.395 -30.569 1.00 52.53 113 VAL A C 1
ATOM 745 O O . VAL A 1 113 ? 5.870 43.034 -31.402 1.00 56.55 113 VAL A O 1
ATOM 749 N N . ASP A 1 114 ? 4.291 42.961 -29.792 1.00 50.77 114 ASP A N 1
ATOM 750 C CA . ASP A 1 114 ? 3.847 44.336 -29.989 1.00 49.74 114 ASP A CA 1
ATOM 751 C C . ASP A 1 114 ? 5.003 45.300 -30.248 1.00 54.06 114 ASP A C 1
ATOM 752 O O . ASP A 1 114 ? 5.040 45.987 -31.275 1.00 60.47 114 ASP A O 1
ATOM 757 N N . ARG A 1 115 ? 5.960 45.367 -29.319 1.00 54.03 115 ARG A N 1
ATOM 758 C CA . ARG A 1 115 ? 6.969 46.418 -29.394 1.00 55.18 115 ARG A CA 1
ATOM 759 C C . ARG A 1 115 ? 7.845 46.276 -30.630 1.00 54.13 115 ARG A C 1
ATOM 760 O O . ARG A 1 115 ? 8.365 47.276 -31.137 1.00 55.98 115 ARG A O 1
ATOM 768 N N . HIS A 1 116 ? 8.024 45.051 -31.128 1.00 53.13 116 HIS A N 1
ATOM 769 C CA . HIS A 1 116 ? 8.783 44.861 -32.359 1.00 58.16 116 HIS A CA 1
ATOM 770 C C . HIS A 1 116 ? 7.937 45.180 -33.587 1.00 60.26 116 HIS A C 1
ATOM 771 O O . HIS A 1 116 ? 8.450 45.716 -34.575 1.00 61.44 116 HIS A O 1
ATOM 778 N N . ALA A 1 117 ? 6.643 44.853 -33.542 1.00 58.84 117 ALA A N 1
ATOM 779 C CA . ALA A 1 117 ? 5.758 45.166 -34.659 1.00 60.39 117 ALA A CA 1
ATOM 780 C C . ALA A 1 117 ? 5.634 46.670 -34.869 1.00 58.88 117 ALA A C 1
ATOM 781 O O . ALA A 1 117 ? 5.587 47.141 -36.010 1.00 62.97 117 ALA A O 1
ATOM 783 N N . PHE A 1 118 ? 5.565 47.441 -33.781 1.00 64.42 118 PHE A N 1
ATOM 784 C CA . PHE A 1 118 ? 5.479 48.892 -33.918 1.00 62.84 118 PHE A CA 1
ATOM 785 C C . PHE A 1 118 ? 6.743 49.453 -34.556 1.00 64.19 118 PHE A C 1
ATOM 786 O O . PHE A 1 118 ? 6.683 50.410 -35.337 1.00 65.88 118 PHE A O 1
ATOM 794 N N . ALA A 1 119 ? 7.897 48.867 -34.235 1.00 68.44 119 ALA A N 1
ATOM 795 C CA . ALA A 1 119 ? 9.167 49.398 -34.717 1.00 69.07 119 ALA A CA 1
ATOM 796 C C . ALA A 1 119 ? 9.459 48.952 -36.145 1.00 68.82 119 ALA A C 1
ATOM 797 O O . ALA A 1 119 ? 9.978 49.736 -36.947 1.00 71.21 119 ALA A O 1
ATOM 799 N N . ASN A 1 120 ? 9.142 47.701 -36.479 1.00 68.88 120 ASN A N 1
ATOM 800 C CA . ASN A 1 120 ? 9.354 47.178 -37.830 1.00 68.43 120 ASN A CA 1
ATOM 801 C C . ASN A 1 120 ? 8.338 46.075 -38.091 1.00 62.39 120 ASN A C 1
ATOM 802 O O . ASN A 1 120 ? 8.619 44.888 -37.884 1.00 58.00 120 ASN A O 1
ATOM 807 N N . PRO A 1 121 ? 7.140 46.430 -38.564 1.00 64.25 121 PRO A N 1
ATOM 808 C CA . PRO A 1 121 ? 6.098 45.404 -38.726 1.00 60.20 121 PRO A CA 1
ATOM 809 C C . PRO A 1 121 ? 6.449 44.340 -39.750 1.00 64.60 121 PRO A C 1
ATOM 810 O O . PRO A 1 121 ? 5.966 43.207 -39.643 1.00 62.35 121 PRO A O 1
ATOM 814 N N . ASP A 1 122 ? 7.271 44.669 -40.742 1.00 65.39 122 ASP A N 1
ATOM 815 C CA . ASP A 1 122 ? 7.593 43.747 -41.822 1.00 71.59 122 ASP A CA 1
ATOM 816 C C . ASP A 1 122 ? 8.790 42.854 -41.522 1.00 66.70 122 ASP A C 1
ATOM 817 O O . ASP A 1 122 ? 9.127 42.002 -42.350 1.00 66.64 122 ASP A O 1
ATOM 822 N N . LYS A 1 123 ? 9.434 43.018 -40.374 1.00 66.48 123 LYS A N 1
ATOM 823 C CA . LYS A 1 123 ? 10.572 42.172 -40.046 1.00 67.39 123 LYS A CA 1
ATOM 824 C C . LYS A 1 123 ? 10.110 40.735 -39.815 1.00 60.99 123 LYS A C 1
ATOM 825 O O . LYS A 1 123 ? 9.108 40.508 -39.132 1.00 59.82 123 LYS A O 1
ATOM 831 N N . PRO A 1 124 ? 10.812 39.743 -40.367 1.00 61.89 124 PRO A N 1
ATOM 832 C CA . PRO A 1 124 ? 10.419 38.353 -40.113 1.00 59.97 124 PRO A CA 1
ATOM 833 C C . PRO A 1 124 ? 10.443 38.044 -38.625 1.00 59.43 124 PRO A C 1
ATOM 834 O O . PRO A 1 124 ? 11.351 38.454 -37.900 1.00 59.05 124 PRO A O 1
ATOM 838 N N . ALA A 1 125 ? 9.432 37.302 -38.177 1.00 58.01 125 ALA A N 1
ATOM 839 C CA . ALA A 1 125 ? 9.324 36.885 -36.785 1.00 60.40 125 ALA A CA 1
ATOM 840 C C . ALA A 1 125 ? 9.397 35.371 -36.655 1.00 55.68 125 ALA A C 1
ATOM 841 O O . ALA A 1 125 ? 10.339 34.855 -36.044 1.00 53.69 125 ALA A O 1
ATOM 843 N N . LEU A 1 126 ? 8.431 34.644 -37.213 1.00 51.33 126 LEU A N 1
ATOM 844 C CA . LEU A 1 126 ? 8.425 33.186 -37.210 1.00 55.56 126 LEU A CA 1
ATOM 845 C C . LEU A 1 126 ? 8.756 32.711 -38.619 1.00 54.89 126 LEU A C 1
ATOM 846 O O . LEU A 1 126 ? 7.938 32.847 -39.535 1.00 57.25 126 LEU A O 1
ATOM 851 N N . ILE A 1 127 ? 9.955 32.161 -38.791 1.00 60.40 127 ILE A N 1
ATOM 852 C CA . ILE A 1 127 ? 10.346 31.511 -40.037 1.00 57.44 127 ILE A CA 1
ATOM 853 C C . ILE A 1 127 ? 9.949 30.047 -39.885 1.00 60.45 127 ILE A C 1
ATOM 854 O O . ILE A 1 127 ? 10.636 29.270 -39.221 1.00 59.60 127 ILE A O 1
ATOM 859 N N . CYS A 1 128 ? 8.826 29.672 -40.493 1.00 58.00 128 CYS A N 1
ATOM 860 C CA . CYS A 1 128 ? 8.191 28.385 -40.237 1.00 59.80 128 CYS A CA 1
ATOM 861 C C . CYS A 1 128 ? 8.534 27.416 -41.360 1.00 58.69 128 CYS A C 1
ATOM 862 O O . CYS A 1 128 ? 8.110 27.604 -42.506 1.00 64.00 128 CYS A O 1
ATOM 865 N N . GLU A 1 129 ? 9.291 26.376 -41.023 1.00 55.50 129 GLU A N 1
ATOM 866 C CA . GLU A 1 129 ? 9.606 25.294 -41.949 1.00 61.11 129 GLU A CA 1
ATOM 867 C C . GLU A 1 129 ? 8.725 24.102 -41.593 1.00 62.09 129 GLU A C 1
ATOM 868 O O . GLU A 1 129 ? 8.894 23.487 -40.535 1.00 62.65 129 GLU A O 1
ATOM 874 N N . ALA A 1 130 ? 7.787 23.782 -42.480 1.00 67.74 130 ALA A N 1
ATOM 875 C CA . ALA A 1 130 ? 6.822 22.724 -42.242 1.00 66.60 130 ALA A CA 1
ATOM 876 C C . ALA A 1 130 ? 7.451 21.356 -42.496 1.00 63.74 130 ALA A C 1
ATOM 877 O O . ALA A 1 130 ? 8.569 21.238 -43.006 1.00 63.30 130 ALA A O 1
ATOM 879 N N . ASP A 1 131 ? 6.714 20.307 -42.121 1.00 62.98 131 ASP A N 1
ATOM 880 C CA . ASP A 1 131 ? 7.182 18.945 -42.369 1.00 61.86 131 ASP A CA 1
ATOM 881 C C . ASP A 1 131 ? 7.611 18.786 -43.825 1.00 61.95 131 ASP A C 1
ATOM 882 O O . ASP A 1 131 ? 8.722 18.326 -44.112 1.00 66.47 131 ASP A O 1
ATOM 887 N N . ASP A 1 132 ? 6.740 19.170 -44.757 1.00 72.21 132 ASP A N 1
ATOM 888 C CA . ASP A 1 132 ? 7.104 19.338 -46.160 1.00 68.80 132 ASP A CA 1
ATOM 889 C C . ASP A 1 132 ? 7.359 20.811 -46.447 1.00 67.98 132 ASP A C 1
ATOM 890 O O . ASP A 1 132 ? 6.531 21.668 -46.119 1.00 68.20 132 ASP A O 1
ATOM 895 N N . GLU A 1 133 ? 8.509 21.096 -47.059 1.00 66.41 133 GLU A N 1
ATOM 896 C CA . GLU A 1 133 ? 8.899 22.480 -47.300 1.00 72.46 133 GLU A CA 1
ATOM 897 C C . GLU A 1 133 ? 7.864 23.223 -48.138 1.00 71.06 133 GLU A C 1
ATOM 898 O O . GLU A 1 133 ? 7.767 24.452 -48.052 1.00 72.95 133 GLU A O 1
ATOM 904 N N . LYS A 1 134 ? 7.088 22.502 -48.952 1.00 68.84 134 LYS A N 1
ATOM 905 C CA . LYS A 1 134 ? 6.063 23.155 -49.761 1.00 72.06 134 LYS A CA 1
ATOM 906 C C . LYS A 1 134 ? 5.074 23.930 -48.899 1.00 70.43 134 LYS A C 1
ATOM 907 O O . LYS A 1 134 ? 4.460 24.892 -49.374 1.00 76.05 134 LYS A O 1
ATOM 909 N N . ASP A 1 135 ? 4.913 23.543 -47.635 1.00 68.60 135 ASP A N 1
ATOM 910 C CA . ASP A 1 135 ? 3.959 24.177 -46.737 1.00 67.09 135 ASP A CA 1
ATOM 911 C C . ASP A 1 135 ? 4.596 25.248 -45.861 1.00 63.97 135 ASP A C 1
ATOM 912 O O . ASP A 1 135 ? 3.929 25.780 -44.968 1.00 66.24 135 ASP A O 1
ATOM 917 N N . SER A 1 136 ? 5.858 25.587 -46.105 1.00 64.21 136 SER A N 1
ATOM 918 C CA . SER A 1 136 ? 6.544 26.578 -45.292 1.00 62.24 136 SER A CA 1
ATOM 919 C C . SER A 1 136 ? 6.021 27.983 -45.582 1.00 60.79 136 SER A C 1
ATOM 920 O O . SER A 1 136 ? 5.467 28.268 -46.646 1.00 67.76 136 SER A O 1
ATOM 923 N N . HIS A 1 137 ? 6.210 28.867 -44.607 1.00 64.45 137 HIS A N 1
ATOM 924 C CA . HIS A 1 137 ? 5.739 30.242 -44.695 1.00 63.13 137 HIS A CA 1
ATOM 925 C C . HIS A 1 137 ? 6.473 31.053 -43.636 1.00 66.25 137 HIS A C 1
ATOM 926 O O . HIS A 1 137 ? 7.094 30.501 -42.724 1.00 60.83 137 HIS A O 1
ATOM 933 N N . ILE A 1 138 ? 6.389 32.375 -43.763 1.00 63.33 138 ILE A N 1
ATOM 934 C CA . ILE A 1 138 ? 7.053 33.299 -42.851 1.00 58.18 138 ILE A CA 1
ATOM 935 C C . ILE A 1 138 ? 6.025 34.294 -42.333 1.00 60.55 138 ILE A C 1
ATOM 936 O O . ILE A 1 138 ? 5.303 34.914 -43.121 1.00 64.76 138 ILE A O 1
ATOM 941 N N . LEU A 1 139 ? 5.960 34.444 -41.013 1.00 60.21 139 LEU A N 1
ATOM 942 C CA . LEU A 1 139 ? 5.122 35.450 -40.372 1.00 61.09 139 LEU A CA 1
ATOM 943 C C . LEU A 1 139 ? 6.002 36.597 -39.892 1.00 60.61 139 LEU A C 1
ATOM 944 O O . LEU A 1 139 ? 6.962 36.376 -39.145 1.00 55.05 139 LEU A O 1
ATOM 949 N N . THR A 1 140 ? 5.678 37.813 -40.321 1.00 60.12 140 THR A N 1
ATOM 950 C CA . THR A 1 140 ? 6.351 38.985 -39.789 1.00 60.48 140 THR A CA 1
ATOM 951 C C . THR A 1 140 ? 5.844 39.283 -38.378 1.00 60.79 140 THR A C 1
ATOM 952 O O . THR A 1 140 ? 4.886 38.678 -37.888 1.00 56.11 140 THR A O 1
ATOM 956 N N . TYR A 1 141 ? 6.506 40.233 -37.716 1.00 56.93 141 TYR A N 1
ATOM 957 C CA . TYR A 1 141 ? 6.035 40.650 -36.399 1.00 63.71 141 TYR A CA 1
ATOM 958 C C . TYR A 1 141 ? 4.658 41.297 -36.483 1.00 58.67 141 TYR A C 1
ATOM 959 O O . TYR A 1 141 ? 3.846 41.144 -35.562 1.00 56.90 141 TYR A O 1
ATOM 968 N N . GLY A 1 142 ? 4.374 42.019 -37.569 1.00 64.13 142 GLY A N 1
ATOM 969 C CA . GLY A 1 142 ? 3.032 42.543 -37.766 1.00 58.56 142 GLY A CA 1
ATOM 970 C C . GLY A 1 142 ? 2.002 41.448 -37.970 1.00 62.12 142 GLY A C 1
ATOM 971 O O . GLY A 1 142 ? 0.907 41.501 -37.403 1.00 62.58 142 GLY A O 1
ATOM 972 N N . ASP A 1 143 ? 2.332 40.444 -38.788 1.00 61.06 143 ASP A N 1
ATOM 973 C CA . ASP A 1 143 ? 1.452 39.289 -38.938 1.00 62.58 143 ASP A CA 1
ATOM 974 C C . ASP A 1 143 ? 1.200 38.631 -37.589 1.00 60.90 143 ASP A C 1
ATOM 975 O O . ASP A 1 143 ? 0.058 38.311 -37.237 1.00 60.67 143 ASP A O 1
ATOM 980 N N . LEU A 1 144 ? 2.266 38.424 -36.817 1.00 59.34 144 LEU A N 1
ATOM 981 C CA . LEU A 1 144 ? 2.140 37.735 -35.539 1.00 56.05 144 LEU A CA 1
ATOM 982 C C . LEU A 1 144 ? 1.244 38.509 -34.580 1.00 55.84 144 LEU A C 1
ATOM 983 O O . LEU A 1 144 ? 0.439 37.913 -33.855 1.00 57.86 144 LEU A O 1
ATOM 988 N N . LEU A 1 145 ? 1.367 39.838 -34.562 1.00 58.00 145 LEU A N 1
ATOM 989 C CA . LEU A 1 145 ? 0.521 40.640 -33.686 1.00 54.60 145 LEU A CA 1
ATOM 990 C C . LEU A 1 145 ? -0.954 40.440 -34.013 1.00 59.21 145 LEU A C 1
ATOM 991 O O . LEU A 1 145 ? -1.783 40.289 -33.109 1.00 60.78 145 LEU A O 1
ATOM 996 N N . ARG A 1 146 ? -1.301 40.435 -35.303 1.00 55.64 146 ARG A N 1
ATOM 997 C CA . ARG A 1 146 ? -2.701 40.285 -35.689 1.00 60.00 146 ARG A CA 1
ATOM 998 C C . ARG A 1 146 ? -3.243 38.910 -35.320 1.00 59.27 146 ARG A C 1
ATOM 999 O O . ARG A 1 146 ? -4.359 38.801 -34.799 1.00 60.59 146 ARG A O 1
ATOM 1007 N N . GLU A 1 147 ? -2.481 37.848 -35.587 1.00 60.67 147 GLU A N 1
ATOM 1008 C CA . GLU A 1 147 ? -2.983 36.508 -35.301 1.00 66.88 147 GLU A CA 1
ATOM 1009 C C . GLU A 1 147 ? -3.036 36.245 -33.801 1.00 61.54 147 GLU A C 1
ATOM 1010 O O . GLU A 1 147 ? -3.985 35.622 -33.310 1.00 63.09 147 GLU A O 1
ATOM 1016 N N . VAL A 1 148 ? -2.031 36.711 -33.054 1.00 56.79 148 VAL A N 1
ATOM 1017 C CA . VAL A 1 148 ? -2.063 36.564 -31.601 1.00 49.80 148 VAL A CA 1
ATOM 1018 C C . VAL A 1 148 ? -3.220 37.364 -31.017 1.00 54.27 148 VAL A C 1
ATOM 1019 O O . VAL A 1 148 ? -3.904 36.911 -30.092 1.00 55.57 148 VAL A O 1
ATOM 1023 N N . SER A 1 149 ? -3.466 38.562 -31.552 1.00 58.15 149 SER A N 1
ATOM 1024 C CA . SER A 1 149 ? -4.591 39.364 -31.082 1.00 61.68 149 SER A CA 1
ATOM 1025 C C . SER A 1 149 ? -5.918 38.660 -31.343 1.00 65.67 149 SER A C 1
ATOM 1026 O O . SER A 1 149 ? -6.837 38.724 -30.518 1.00 66.53 149 SER A O 1
ATOM 1029 N N . LYS A 1 150 ? -6.038 37.983 -32.488 1.00 65.48 150 LYS A N 1
ATOM 1030 C CA . LYS A 1 150 ? -7.298 37.331 -32.830 1.00 63.65 150 LYS A CA 1
ATOM 1031 C C . LYS A 1 150 ? -7.561 36.133 -31.925 1.00 57.54 150 LYS A C 1
ATOM 1032 O O . LYS A 1 150 ? -8.666 35.976 -31.393 1.00 61.24 150 LYS A O 1
ATOM 1038 N N . VAL A 1 151 ? -6.555 35.277 -31.732 1.00 55.06 151 VAL A N 1
ATOM 1039 C CA . VAL A 1 151 ? -6.721 34.137 -30.834 1.00 59.64 151 VAL A CA 1
ATOM 1040 C C . VAL A 1 151 ? -7.013 34.623 -29.418 1.00 54.51 151 VAL A C 1
ATOM 1041 O O . VAL A 1 151 ? -7.920 34.123 -28.744 1.00 61.37 151 VAL A O 1
ATOM 1045 N N . ALA A 1 152 ? -6.246 35.611 -28.949 1.00 53.41 152 ALA A N 1
ATOM 1046 C CA . ALA A 1 152 ? -6.525 36.194 -27.641 1.00 62.13 152 ALA A CA 1
ATOM 1047 C C . ALA A 1 152 ? -7.946 36.738 -27.572 1.00 62.80 152 ALA A C 1
ATOM 1048 O O . ALA A 1 152 ? -8.572 36.707 -26.506 1.00 59.28 152 ALA A O 1
ATOM 1050 N N . GLY A 1 153 ? -8.472 37.234 -28.694 1.00 57.66 153 GLY A N 1
ATOM 1051 C CA . GLY A 1 153 ? -9.846 37.707 -28.705 1.00 62.05 153 GLY A CA 1
ATOM 1052 C C . GLY A 1 153 ? -10.852 36.579 -28.571 1.00 62.63 153 GLY A C 1
ATOM 1053 O O . GLY A 1 153 ? -11.902 36.743 -27.944 1.00 61.33 153 GLY A O 1
ATOM 1054 N N . VAL A 1 154 ? -10.554 35.424 -29.170 1.00 59.55 154 VAL A N 1
ATOM 1055 C CA . VAL A 1 154 ? -11.420 34.259 -29.010 1.00 58.40 154 VAL A CA 1
ATOM 1056 C C . VAL A 1 154 ? -11.402 33.779 -27.563 1.00 62.34 154 VAL A C 1
ATOM 1057 O O . VAL A 1 154 ? -12.453 33.539 -26.957 1.00 62.21 154 VAL A O 1
ATOM 1061 N N . LEU A 1 155 ? -10.206 33.629 -26.991 1.00 58.72 155 LEU A N 1
ATOM 1062 C CA . LEU A 1 155 ? -10.098 33.172 -25.611 1.00 60.37 155 LEU A CA 1
ATOM 1063 C C . LEU A 1 155 ? -10.790 34.142 -24.663 1.00 63.19 155 LEU A C 1
ATOM 1064 O O . LEU A 1 155 ? -11.456 33.726 -23.707 1.00 63.31 155 LEU A O 1
ATOM 1069 N N . GLN A 1 156 ? -10.640 35.444 -24.914 1.00 59.02 156 GLN A N 1
ATOM 1070 C CA . GLN A 1 156 ? -11.314 36.446 -24.098 1.00 63.59 156 GLN A CA 1
ATOM 1071 C C . GLN A 1 156 ? -12.825 36.267 -24.165 1.00 64.11 156 GLN A C 1
ATOM 1072 O O . GLN A 1 156 ? -13.515 36.277 -23.138 1.00 65.23 156 GLN A O 1
ATOM 1078 N N . SER A 1 157 ? -13.356 36.096 -25.378 1.00 63.06 157 SER A N 1
ATOM 1079 C CA . SER A 1 157 ? -14.789 35.892 -25.549 1.00 63.05 157 SER A CA 1
ATOM 1080 C C . SER A 1 157 ? -15.271 34.624 -24.857 1.00 63.63 157 SER A C 1
ATOM 1081 O O . SER A 1 157 ? -16.445 34.535 -24.479 1.00 63.60 157 SER A O 1
ATOM 1084 N N . TRP A 1 158 ? -14.389 33.646 -24.666 1.00 62.65 158 TRP A N 1
ATOM 1085 C CA . TRP A 1 158 ? -14.755 32.403 -23.997 1.00 63.29 158 TRP A CA 1
ATOM 1086 C C . TRP A 1 158 ? -14.689 32.501 -22.478 1.00 65.65 158 TRP A C 1
ATOM 1087 O O . TRP A 1 158 ? -15.058 31.538 -21.796 1.00 66.38 158 TRP A O 1
ATOM 1098 N N . GLY A 1 159 ? -14.224 33.622 -21.934 1.00 64.47 159 GLY A N 1
ATOM 1099 C CA . GLY A 1 159 ? -14.129 33.805 -20.503 1.00 67.68 159 GLY A CA 1
ATOM 1100 C C . GLY A 1 159 ? -12.756 33.561 -19.921 1.00 65.88 159 GLY A C 1
ATOM 1101 O O . GLY A 1 159 ? -12.607 33.616 -18.694 1.00 68.52 159 GLY A O 1
ATOM 1102 N N . ILE A 1 160 ? -11.752 33.289 -20.755 1.00 65.05 160 ILE A N 1
ATOM 1103 C CA . ILE A 1 160 ? -10.393 33.130 -20.258 1.00 60.63 160 ILE A CA 1
ATOM 1104 C C . ILE A 1 160 ? -9.893 34.475 -19.753 1.00 61.56 160 ILE A C 1
ATOM 1105 O O . ILE A 1 160 ? -10.100 35.517 -20.392 1.00 62.25 160 ILE A O 1
ATOM 1110 N N . LYS A 1 161 ? -9.232 34.461 -18.599 1.00 59.40 161 LYS A N 1
ATOM 1111 C CA . LYS A 1 161 ? -8.814 35.694 -17.955 1.00 57.68 161 LYS A CA 1
ATOM 1112 C C . LYS A 1 161 ? -7.600 35.413 -17.084 1.00 59.67 161 LYS A C 1
ATOM 1113 O O . LYS A 1 161 ? -7.182 34.265 -16.912 1.00 59.23 161 LYS A O 1
ATOM 1119 N N . LYS A 1 162 ? -7.028 36.486 -16.544 1.00 54.77 162 LYS A N 1
ATOM 1120 C CA . LYS A 1 162 ? -5.904 36.363 -15.627 1.00 59.79 162 LYS A CA 1
ATOM 1121 C C . LYS A 1 162 ? -6.224 35.355 -14.529 1.00 57.14 162 LYS A C 1
ATOM 1122 O O . LYS A 1 162 ? -7.288 35.412 -13.906 1.00 57.72 162 LYS A O 1
ATOM 1128 N N . GLY A 1 163 ? -5.291 34.434 -14.293 1.00 57.56 163 GLY A N 1
ATOM 1129 C CA . GLY A 1 163 ? -5.453 33.392 -13.301 1.00 55.07 163 GLY A CA 1
ATOM 1130 C C . GLY A 1 163 ? -5.897 32.051 -13.846 1.00 58.88 163 GLY A C 1
ATOM 1131 O O . GLY A 1 163 ? -5.799 31.049 -13.126 1.00 58.73 163 GLY A O 1
ATOM 1132 N N . ASP A 1 164 ? -6.385 31.995 -15.081 1.00 59.69 164 ASP A N 1
ATOM 1133 C CA . ASP A 1 164 ? -6.766 30.733 -15.696 1.00 53.76 164 ASP A CA 1
ATOM 1134 C C . ASP A 1 164 ? -5.557 30.059 -16.342 1.00 53.52 164 ASP A C 1
ATOM 1135 O O . ASP A 1 164 ? -4.529 30.688 -16.606 1.00 54.62 164 ASP A O 1
ATOM 1140 N N . THR A 1 165 ? -5.692 28.757 -16.588 1.00 52.50 165 THR A N 1
ATOM 1141 C CA . THR A 1 165 ? -4.715 27.993 -17.350 1.00 52.34 165 THR A CA 1
ATOM 1142 C C . THR A 1 165 ? -5.358 27.465 -18.626 1.00 57.65 165 THR A C 1
ATOM 1143 O O . THR A 1 165 ? -6.542 27.113 -18.644 1.00 56.84 165 THR A O 1
ATOM 1147 N N . VAL A 1 166 ? -4.561 27.401 -19.691 1.00 53.62 166 VAL A N 1
ATOM 1148 C CA . VAL A 1 166 ? -5.012 26.939 -20.999 1.00 53.71 166 VAL A CA 1
ATOM 1149 C C . VAL A 1 166 ? -3.997 25.938 -21.530 1.00 54.18 166 VAL A C 1
ATOM 1150 O O . VAL A 1 166 ? -2.797 26.232 -21.579 1.00 54.16 166 VAL A O 1
ATOM 1154 N N . ALA A 1 167 ? -4.475 24.761 -21.922 1.00 51.35 167 ALA A N 1
ATOM 1155 C CA . ALA A 1 167 ? -3.611 23.711 -22.437 1.00 55.36 167 ALA A CA 1
ATOM 1156 C C . ALA A 1 167 ? -3.403 23.879 -23.937 1.00 52.36 167 ALA A C 1
ATOM 1157 O O . ALA A 1 167 ? -4.298 24.321 -24.663 1.00 57.81 167 ALA A O 1
ATOM 1159 N N . VAL A 1 168 ? -2.205 23.523 -24.391 1.00 52.78 168 VAL A N 1
ATOM 1160 C CA . VAL A 1 168 ? -1.864 23.507 -25.807 1.00 54.42 168 VAL A CA 1
ATOM 1161 C C . VAL A 1 168 ? -1.345 22.118 -26.150 1.00 54.20 168 VAL A C 1
ATOM 1162 O O . VAL A 1 168 ? -0.446 21.603 -25.475 1.00 55.96 168 VAL A O 1
ATOM 1166 N N . TYR A 1 169 ? -1.922 21.510 -27.184 1.00 55.52 169 TYR A N 1
ATOM 1167 C CA . TYR A 1 169 ? -1.501 20.204 -27.694 1.00 50.83 169 TYR A CA 1
ATOM 1168 C C . TYR A 1 169 ? -1.323 20.371 -29.199 1.00 55.81 169 TYR A C 1
ATOM 1169 O O . TYR A 1 169 ? -2.248 20.118 -29.975 1.00 55.38 169 TYR A O 1
ATOM 1178 N N . LEU A 1 170 ? -0.133 20.799 -29.603 1.00 55.00 170 LEU A N 1
ATOM 1179 C CA . LEU A 1 170 ? 0.142 21.193 -30.973 1.00 51.58 170 LEU A CA 1
ATOM 1180 C C . LEU A 1 170 ? 1.550 20.769 -31.348 1.00 56.63 170 LEU A C 1
ATOM 1181 O O . LEU A 1 170 ? 2.452 20.789 -30.501 1.00 60.21 170 LEU A O 1
ATOM 1186 N N . PRO A 1 171 ? 1.776 20.386 -32.609 1.00 56.69 171 PRO A N 1
ATOM 1187 C CA . PRO A 1 171 ? 3.154 20.154 -33.061 1.00 61.69 171 PRO A CA 1
ATOM 1188 C C . PRO A 1 171 ? 3.963 21.441 -33.077 1.00 55.02 171 PRO A C 1
ATOM 1189 O O . PRO A 1 171 ? 3.443 22.515 -32.760 1.00 55.15 171 PRO A O 1
ATOM 1193 N N . MET A 1 172 ? 5.232 21.344 -33.457 1.00 50.73 172 MET A N 1
ATOM 1194 C CA . MET A 1 172 ? 6.146 22.485 -33.444 1.00 55.41 172 MET A CA 1
ATOM 1195 C C . MET A 1 172 ? 5.945 23.301 -34.715 1.00 53.74 172 MET A C 1
ATOM 1196 O O . MET A 1 172 ? 6.652 23.132 -35.707 1.00 52.09 172 MET A O 1
ATOM 1201 N N . ASN A 1 173 ? 4.975 24.212 -34.683 1.00 55.00 173 ASN A N 1
ATOM 1202 C CA . ASN A 1 173 ? 4.676 25.046 -35.840 1.00 54.68 173 ASN A CA 1
ATOM 1203 C C . ASN A 1 173 ? 4.146 26.392 -35.355 1.00 56.10 173 ASN A C 1
ATOM 1204 O O . ASN A 1 173 ? 4.137 26.681 -34.154 1.00 51.01 173 ASN A O 1
ATOM 1209 N N . ALA A 1 174 ? 3.695 27.215 -36.306 1.00 57.91 174 ALA A N 1
ATOM 1210 C CA . ALA A 1 174 ? 3.308 28.588 -35.993 1.00 54.70 174 ALA A CA 1
ATOM 1211 C C . ALA A 1 174 ? 2.154 28.638 -35.001 1.00 50.46 174 ALA A C 1
ATOM 1212 O O . ALA A 1 174 ? 2.113 29.516 -34.131 1.00 55.39 174 ALA A O 1
ATOM 1214 N N . GLN A 1 175 ? 1.198 27.715 -35.121 1.00 48.82 175 GLN A N 1
ATOM 1215 C CA . GLN A 1 175 ? 0.029 27.759 -34.247 1.00 56.37 175 GLN A CA 1
ATOM 1216 C C . GLN A 1 175 ? 0.397 27.508 -32.789 1.00 54.05 175 GLN A C 1
ATOM 1217 O O . GLN A 1 175 ? -0.230 28.077 -31.889 1.00 53.62 175 GLN A O 1
ATOM 1223 N N . ALA A 1 176 ? 1.396 26.663 -32.532 1.00 51.09 176 ALA A N 1
ATOM 1224 C CA . ALA A 1 176 ? 1.842 26.462 -31.157 1.00 52.62 176 ALA A CA 1
ATOM 1225 C C . ALA A 1 176 ? 2.398 27.755 -30.573 1.00 57.72 176 ALA A C 1
ATOM 1226 O O . ALA A 1 176 ? 2.108 28.102 -29.422 1.00 48.20 176 ALA A O 1
ATOM 1228 N N . ILE A 1 177 ? 3.195 28.486 -31.357 1.00 50.67 177 ILE A N 1
ATOM 1229 C CA . ILE A 1 177 ? 3.757 29.745 -30.882 1.00 50.55 177 ILE A CA 1
ATOM 1230 C C . ILE A 1 177 ? 2.652 30.769 -30.652 1.00 55.67 177 ILE A C 1
ATOM 1231 O O . ILE A 1 177 ? 2.627 31.459 -29.626 1.00 54.35 177 ILE A O 1
ATOM 1236 N N . ILE A 1 178 ? 1.711 30.867 -31.592 1.00 53.62 178 ILE A N 1
ATOM 1237 C CA . ILE A 1 178 ? 0.633 31.843 -31.479 1.00 51.76 178 ILE A CA 1
ATOM 1238 C C . ILE A 1 178 ? -0.253 31.530 -30.282 1.00 50.80 178 ILE A C 1
ATOM 1239 O O . ILE A 1 178 ? -0.691 32.436 -29.564 1.00 51.44 178 ILE A O 1
ATOM 1244 N N . ALA A 1 179 ? -0.540 30.248 -30.050 1.00 49.95 179 ALA A N 1
ATOM 1245 C CA . ALA A 1 179 ? -1.374 29.877 -28.911 1.00 54.26 179 ALA A CA 1
ATOM 1246 C C . ALA A 1 179 ? -0.732 30.319 -27.602 1.00 54.46 179 ALA A C 1
ATOM 1247 O O . ALA A 1 179 ? -1.381 30.945 -26.757 1.00 46.92 179 ALA A O 1
ATOM 1249 N N . MET A 1 180 ? 0.554 30.007 -27.425 1.00 55.23 180 MET A N 1
ATOM 1250 C CA . MET A 1 180 ? 1.246 30.373 -26.195 1.00 46.74 180 MET A CA 1
ATOM 1251 C C . MET A 1 180 ? 1.220 31.881 -25.974 1.00 53.90 180 MET A C 1
ATOM 1252 O O . MET A 1 180 ? 0.958 32.348 -24.859 1.00 50.19 180 MET A O 1
ATOM 1257 N N . LEU A 1 181 ? 1.475 32.661 -27.028 1.00 54.48 181 LEU A N 1
ATOM 1258 C CA . LEU A 1 181 ? 1.512 34.113 -26.880 1.00 52.34 181 LEU A CA 1
ATOM 1259 C C . LEU A 1 181 ? 0.119 34.697 -26.684 1.00 53.28 181 LEU A C 1
ATOM 1260 O O . LEU A 1 181 ? -0.036 35.700 -25.978 1.00 52.72 181 LEU A O 1
ATOM 1265 N N . ALA A 1 182 ? -0.902 34.101 -27.303 1.00 54.88 182 ALA A N 1
ATOM 1266 C CA . ALA A 1 182 ? -2.262 34.588 -27.096 1.00 53.24 182 ALA A CA 1
ATOM 1267 C C . ALA A 1 182 ? -2.710 34.372 -25.656 1.00 51.94 182 ALA A C 1
ATOM 1268 O O . ALA A 1 182 ? -3.366 35.237 -25.064 1.00 47.01 182 ALA A O 1
ATOM 1270 N N . ILE A 1 183 ? -2.367 33.220 -25.079 1.00 49.25 183 ILE A N 1
ATOM 1271 C CA . ILE A 1 183 ? -2.728 32.938 -23.693 1.00 51.92 183 ILE A CA 1
ATOM 1272 C C . ILE A 1 183 ? -2.035 33.924 -22.761 1.00 48.76 183 ILE A C 1
ATOM 1273 O O . ILE A 1 183 ? -2.672 34.553 -21.908 1.00 49.09 183 ILE A O 1
ATOM 1278 N N . ALA A 1 184 ? -0.721 34.089 -22.929 1.00 46.39 184 ALA A N 1
ATOM 1279 C CA . ALA A 1 184 ? 0.032 35.039 -22.121 1.00 49.18 184 ALA A CA 1
ATOM 1280 C C . ALA A 1 184 ? -0.446 36.471 -22.318 1.00 53.25 184 ALA A C 1
ATOM 1281 O O . ALA A 1 184 ? -0.230 37.313 -21.438 1.00 57.33 184 ALA A O 1
ATOM 1283 N N . ARG A 1 185 ? -1.088 36.769 -23.448 1.00 49.36 185 ARG A N 1
ATOM 1284 C CA . ARG A 1 185 ? -1.553 38.130 -23.692 1.00 52.67 185 ARG A CA 1
ATOM 1285 C C . ARG A 1 185 ? -2.690 38.506 -22.753 1.00 51.93 185 ARG A C 1
ATOM 1286 O O . ARG A 1 185 ? -2.840 39.681 -22.397 1.00 44.17 185 ARG A O 1
ATOM 1294 N N . LEU A 1 186 ? -3.489 37.529 -22.336 1.00 50.93 186 LEU A N 1
ATOM 1295 C CA . LEU A 1 186 ? -4.611 37.758 -21.439 1.00 51.70 186 LEU A CA 1
ATOM 1296 C C . LEU A 1 186 ? -4.226 37.660 -19.969 1.00 53.35 186 LEU A C 1
ATOM 1297 O O . LEU A 1 186 ? -5.087 37.851 -19.104 1.00 52.69 186 LEU A O 1
ATOM 1302 N N . GLY A 1 187 ? -2.964 37.373 -19.667 1.00 50.52 187 GLY A N 1
ATOM 1303 C CA . GLY A 1 187 ? -2.547 37.126 -18.307 1.00 54.44 187 GLY A CA 1
ATOM 1304 C C . GLY A 1 187 ? -2.809 35.720 -17.820 1.00 56.56 187 GLY A C 1
ATOM 1305 O O . GLY A 1 187 ? -2.567 35.435 -16.640 1.00 45.42 187 GLY A O 1
ATOM 1306 N N . ALA A 1 188 ? -3.309 34.838 -18.680 1.00 47.78 188 ALA A N 1
ATOM 1307 C CA . ALA A 1 188 ? -3.428 33.434 -18.337 1.00 47.62 188 ALA A CA 1
ATOM 1308 C C . ALA A 1 188 ? -2.089 32.735 -18.546 1.00 48.30 188 ALA A C 1
ATOM 1309 O O . ALA A 1 188 ? -1.174 33.261 -19.183 1.00 50.81 188 ALA A O 1
ATOM 1311 N N . ALA A 1 189 ? -1.977 31.537 -17.984 1.00 50.79 189 ALA A N 1
ATOM 1312 C CA . ALA A 1 189 ? -0.768 30.732 -18.068 1.00 51.79 189 ALA A CA 1
ATOM 1313 C C . ALA A 1 189 ? -1.011 29.559 -19.002 1.00 46.13 189 ALA A C 1
ATOM 1314 O O . ALA A 1 189 ? -2.001 28.838 -18.849 1.00 54.69 189 ALA A O 1
ATOM 1316 N N . HIS A 1 190 ? -0.121 29.368 -19.968 1.00 50.42 190 HIS A N 1
ATOM 1317 C CA . HIS A 1 190 ? -0.259 28.246 -20.882 1.00 49.59 190 HIS A CA 1
ATOM 1318 C C . HIS A 1 190 ? 0.453 27.017 -20.329 1.00 52.84 190 HIS A C 1
ATOM 1319 O O . HIS A 1 190 ? 1.449 27.117 -19.607 1.00 46.36 190 HIS A O 1
ATOM 1326 N N . SER A 1 191 ? -0.097 25.848 -20.652 1.00 48.40 191 SER A N 1
ATOM 1327 C CA . SER A 1 191 ? 0.498 24.562 -20.295 1.00 52.96 191 SER A CA 1
ATOM 1328 C C . SER A 1 191 ? 0.625 23.763 -21.585 1.00 47.86 191 SER A C 1
ATOM 1329 O O . SER A 1 191 ? -0.349 23.163 -22.049 1.00 48.26 191 SER A O 1
ATOM 1332 N N . VAL A 1 192 ? 1.821 23.760 -22.156 1.00 47.51 192 VAL A N 1
ATOM 1333 C CA . VAL A 1 192 ? 2.069 23.128 -23.443 1.00 52.52 192 VAL A CA 1
ATOM 1334 C C . VAL A 1 192 ? 2.348 21.649 -23.221 1.00 49.19 192 VAL A C 1
ATOM 1335 O O . VAL A 1 192 ? 3.235 21.283 -22.441 1.00 49.10 192 VAL A O 1
ATOM 1339 N N . ILE A 1 193 ? 1.596 20.800 -23.914 1.00 51.75 193 ILE A N 1
ATOM 1340 C CA . ILE A 1 193 ? 1.701 19.351 -23.796 1.00 54.81 193 ILE A CA 1
ATOM 1341 C C . ILE A 1 193 ? 2.319 18.830 -25.088 1.00 51.82 193 ILE A C 1
ATOM 1342 O O . ILE A 1 193 ? 1.704 18.903 -26.158 1.00 54.88 193 ILE A O 1
ATOM 1347 N N . PHE A 1 194 ? 3.539 18.305 -24.979 1.00 54.06 194 PHE A N 1
ATOM 1348 C CA . PHE A 1 194 ? 4.275 17.792 -26.129 1.00 50.85 194 PHE A CA 1
ATOM 1349 C C . PHE A 1 194 ? 3.419 16.851 -26.966 1.00 56.18 194 PHE A C 1
ATOM 1350 O O . PHE A 1 194 ? 2.737 15.970 -26.437 1.00 57.78 194 PHE A O 1
ATOM 1358 N N . ALA A 1 195 ? 3.465 17.047 -28.287 1.00 55.77 195 ALA A N 1
ATOM 1359 C CA . ALA A 1 195 ? 2.603 16.310 -29.205 1.00 61.50 195 ALA A CA 1
ATOM 1360 C C . ALA A 1 195 ? 2.865 14.810 -29.193 1.00 63.57 195 ALA A C 1
ATOM 1361 O O . ALA A 1 195 ? 2.064 14.056 -29.757 1.00 67.49 195 ALA A O 1
ATOM 1363 N N . GLY A 1 196 ? 3.957 14.358 -28.581 1.00 67.66 196 GLY A N 1
ATOM 1364 C CA . GLY A 1 196 ? 4.203 12.933 -28.472 1.00 70.27 196 GLY A CA 1
ATOM 1365 C C . GLY A 1 196 ? 3.516 12.249 -27.309 1.00 67.46 196 GLY A C 1
ATOM 1366 O O . GLY A 1 196 ? 3.581 11.020 -27.206 1.00 69.42 196 GLY A O 1
ATOM 1367 N N . PHE A 1 197 ? 2.870 13.007 -26.430 1.00 59.28 197 PHE A N 1
ATOM 1368 C CA . PHE A 1 197 ? 2.212 12.421 -25.273 1.00 63.05 197 PHE A CA 1
ATOM 1369 C C . PHE A 1 197 ? 0.916 11.727 -25.677 1.00 60.54 197 PHE A C 1
ATOM 1370 O O . PHE A 1 197 ? 0.212 12.155 -26.596 1.00 61.78 197 PHE A O 1
ATOM 1378 N N . SER A 1 198 ? 0.605 10.643 -24.969 1.00 63.61 198 SER A N 1
ATOM 1379 C CA . SER A 1 198 ? -0.613 9.885 -25.200 1.00 63.34 198 SER A CA 1
ATOM 1380 C C . SER A 1 198 ? -1.808 10.592 -24.563 1.00 62.61 198 SER A C 1
ATOM 1381 O O . SER A 1 198 ? -1.673 11.603 -23.868 1.00 64.12 198 SER A O 1
ATOM 1384 N N . ALA A 1 199 ? -3.002 10.039 -24.795 1.00 63.70 199 ALA A N 1
ATOM 1385 C CA . ALA A 1 199 ? -4.209 10.605 -24.201 1.00 63.47 199 ALA A CA 1
ATOM 1386 C C . ALA A 1 199 ? -4.133 10.606 -22.679 1.00 65.25 199 ALA A C 1
ATOM 1387 O O . ALA A 1 199 ? -4.569 11.563 -22.029 1.00 62.58 199 ALA A O 1
ATOM 1389 N N . GLY A 1 200 ? -3.583 9.542 -22.092 1.00 67.31 200 GLY A N 1
ATOM 1390 C CA . GLY A 1 200 ? -3.468 9.493 -20.644 1.00 61.98 200 GLY A CA 1
ATOM 1391 C C . GLY A 1 200 ? -2.604 10.608 -20.092 1.00 61.48 200 GLY A C 1
ATOM 1392 O O . GLY A 1 200 ? -2.938 11.223 -19.076 1.00 63.18 200 GLY A O 1
ATOM 1393 N N . SER A 1 201 ? -1.476 10.883 -20.751 1.00 60.25 201 SER A N 1
ATOM 1394 C CA . SER A 1 201 ? -0.606 11.963 -20.300 1.00 56.92 201 SER A CA 1
ATOM 1395 C C . SER A 1 201 ? -1.257 13.325 -20.496 1.00 59.72 201 SER A C 1
ATOM 1396 O O . SER A 1 201 ? -1.025 14.241 -19.698 1.00 62.29 201 SER A O 1
ATOM 1399 N N . ILE A 1 202 ? -2.065 13.483 -21.547 1.00 56.93 202 ILE A N 1
ATOM 1400 C CA . ILE A 1 202 ? -2.814 14.724 -21.727 1.00 60.13 202 ILE A CA 1
ATOM 1401 C C . ILE A 1 202 ? -3.812 14.897 -20.588 1.00 61.55 202 ILE A C 1
ATOM 1402 O O . ILE A 1 202 ? -3.946 15.983 -20.012 1.00 61.96 202 ILE A O 1
ATOM 1407 N N . LYS A 1 203 ? -4.529 13.822 -20.251 1.00 61.50 203 LYS A N 1
ATOM 1408 C CA . LYS A 1 203 ? -5.509 13.879 -19.171 1.00 61.52 203 LYS A CA 1
ATOM 1409 C C . LYS A 1 203 ? -4.864 14.330 -17.868 1.00 63.32 203 LYS A C 1
ATOM 1410 O O . LYS A 1 203 ? -5.343 15.265 -17.216 1.00 60.67 203 LYS A O 1
ATOM 1416 N N . ASP A 1 204 ? -3.766 13.678 -17.475 1.00 64.69 204 ASP A N 1
ATOM 1417 C CA . ASP A 1 204 ? -3.144 13.982 -16.189 1.00 57.77 204 ASP A CA 1
ATOM 1418 C C . ASP A 1 204 ? -2.744 15.448 -16.099 1.00 60.15 204 ASP A C 1
ATOM 1419 O O . ASP A 1 204 ? -2.874 16.072 -15.039 1.00 59.04 204 ASP A O 1
ATOM 1424 N N . ARG A 1 205 ? -2.260 16.019 -17.203 1.00 55.56 205 ARG A N 1
ATOM 1425 C CA . ARG A 1 205 ? -1.769 17.392 -17.172 1.00 56.48 205 ARG A CA 1
ATOM 1426 C C . ARG A 1 205 ? -2.913 18.397 -17.181 1.00 56.38 205 ARG A C 1
ATOM 1427 O O . ARG A 1 205 ? -2.851 19.418 -16.487 1.00 57.65 205 ARG A O 1
ATOM 1435 N N . VAL A 1 206 ? -3.964 18.125 -17.955 1.00 60.54 206 VAL A N 1
ATOM 1436 C CA . VAL A 1 206 ? -5.101 19.035 -17.997 1.00 60.52 206 VAL A CA 1
ATOM 1437 C C . VAL A 1 206 ? -5.815 19.062 -16.651 1.00 59.53 206 VAL A C 1
ATOM 1438 O O . VAL A 1 206 ? -6.250 20.122 -16.187 1.00 59.21 206 VAL A O 1
ATOM 1442 N N . ASN A 1 207 ? -5.938 17.904 -15.996 1.00 52.45 207 ASN A N 1
ATOM 1443 C CA . ASN A 1 207 ? -6.692 17.846 -14.747 1.00 65.86 207 ASN A CA 1
ATOM 1444 C C . ASN A 1 207 ? -5.927 18.490 -13.598 1.00 61.72 207 ASN A C 1
ATOM 1445 O O . ASN A 1 207 ? -6.528 19.146 -12.739 1.00 61.64 207 ASN A O 1
ATOM 1450 N N . ASP A 1 208 ? -4.605 18.308 -13.552 1.00 56.35 208 ASP A N 1
ATOM 1451 C CA . ASP A 1 208 ? -3.831 18.894 -12.464 1.00 54.58 208 ASP A CA 1
ATOM 1452 C C . ASP A 1 208 ? -3.870 20.415 -12.507 1.00 57.94 208 ASP A C 1
ATOM 1453 O O . ASP A 1 208 ? -3.812 21.068 -11.458 1.00 55.40 208 ASP A O 1
ATOM 1458 N N . ALA A 1 209 ? -3.972 20.996 -13.702 1.00 53.57 209 ALA A N 1
ATOM 1459 C CA . ALA A 1 209 ? -4.014 22.442 -13.869 1.00 57.68 209 ALA A CA 1
ATOM 1460 C C . ALA A 1 209 ? -5.428 22.994 -13.977 1.00 54.82 209 ALA A C 1
ATOM 1461 O O . ALA A 1 209 ? -5.596 24.218 -13.994 1.00 57.19 209 ALA A O 1
ATOM 1463 N N . SER A 1 210 ? -6.438 22.131 -14.063 1.00 53.08 210 SER A N 1
ATOM 1464 C CA . SER A 1 210 ? -7.828 22.559 -14.208 1.00 61.64 210 SER A CA 1
ATOM 1465 C C . SER A 1 210 ? -7.977 23.550 -15.361 1.00 58.93 210 SER A C 1
ATOM 1466 O O . SER A 1 210 ? -8.583 24.615 -15.230 1.00 59.38 210 SER A O 1
ATOM 1469 N N . CYS A 1 211 ? -7.410 23.186 -16.509 1.00 57.91 211 CYS A N 1
ATOM 1470 C CA . CYS A 1 211 ? -7.472 24.051 -17.680 1.00 60.46 211 CYS A CA 1
ATOM 1471 C C . CYS A 1 211 ? -8.916 24.264 -18.113 1.00 55.13 211 CYS A C 1
ATOM 1472 O O . CYS A 1 211 ? -9.700 23.314 -18.193 1.00 58.38 211 CYS A O 1
ATOM 1475 N N . LYS A 1 212 ? -9.266 25.521 -18.395 1.00 61.02 212 LYS A N 1
ATOM 1476 C CA . LYS A 1 212 ? -10.607 25.852 -18.858 1.00 63.37 212 LYS A CA 1
ATOM 1477 C C . LYS A 1 212 ? -10.767 25.711 -20.364 1.00 60.56 212 LYS A C 1
ATOM 1478 O O . LYS A 1 212 ? -11.901 25.623 -20.848 1.00 62.81 212 LYS A O 1
ATOM 1484 N N . ALA A 1 213 ? -9.666 25.680 -21.111 1.00 53.66 213 ALA A N 1
ATOM 1485 C CA . ALA A 1 213 ? -9.731 25.567 -22.559 1.00 59.89 213 ALA A CA 1
ATOM 1486 C C . ALA A 1 213 ? -8.497 24.833 -23.058 1.00 58.90 213 ALA A C 1
ATOM 1487 O O . ALA A 1 213 ? -7.481 24.737 -22.364 1.00 59.39 213 ALA A O 1
ATOM 1489 N N . LEU A 1 214 ? -8.599 24.323 -24.281 1.00 54.91 214 LEU A N 1
ATOM 1490 C CA . LEU A 1 214 ? -7.518 23.607 -24.942 1.00 55.73 214 LEU A CA 1
ATOM 1491 C C . LEU A 1 214 ? -7.392 24.101 -26.375 1.00 59.40 214 LEU A C 1
ATOM 1492 O O . LEU A 1 214 ? -8.397 24.361 -27.041 1.00 56.85 214 LEU A O 1
ATOM 1497 N N . ILE A 1 215 ? -6.154 24.236 -26.841 1.00 57.39 215 ILE A N 1
ATOM 1498 C CA . ILE A 1 215 ? -5.860 24.626 -28.214 1.00 56.50 215 ILE A CA 1
ATOM 1499 C C . ILE A 1 215 ? -5.083 23.485 -28.856 1.00 58.50 215 ILE A C 1
ATOM 1500 O O . ILE A 1 215 ? -4.011 23.106 -28.369 1.00 64.17 215 ILE A O 1
ATOM 1505 N N . THR A 1 216 ? -5.620 22.945 -29.945 1.00 54.78 216 THR A N 1
ATOM 1506 C CA . THR A 1 216 ? -5.026 21.797 -30.619 1.00 59.76 216 THR A CA 1
ATOM 1507 C C . THR A 1 216 ? -5.309 21.921 -32.114 1.00 63.58 216 THR A C 1
ATOM 1508 O O . THR A 1 216 ? -5.770 22.963 -32.590 1.00 61.41 216 THR A O 1
ATOM 1512 N N . CYS A 1 217 ? -5.025 20.854 -32.860 1.00 60.39 217 CYS A N 1
ATOM 1513 C CA . CYS A 1 217 ? -5.283 20.818 -34.294 1.00 60.40 217 CYS A CA 1
ATOM 1514 C C . CYS A 1 217 ? -5.884 19.468 -34.655 1.00 66.38 217 CYS A C 1
ATOM 1515 O O . CYS A 1 217 ? -5.886 18.529 -33.852 1.00 58.44 217 CYS A O 1
ATOM 1518 N N . ASP A 1 218 ? -6.400 19.372 -35.883 1.00 62.87 218 ASP A N 1
ATOM 1519 C CA . ASP A 1 218 ? -7.090 18.152 -36.290 1.00 61.96 218 ASP A CA 1
ATOM 1520 C C . ASP A 1 218 ? -6.109 16.994 -36.446 1.00 60.85 218 ASP A C 1
ATOM 1521 O O . ASP A 1 218 ? -6.312 15.915 -35.876 1.00 65.00 218 ASP A O 1
ATOM 1526 N N . GLU A 1 219 ? -5.037 17.198 -37.209 1.00 61.08 219 GLU A N 1
ATOM 1527 C CA . GLU A 1 219 ? -4.009 16.181 -37.378 1.00 66.32 219 GLU A CA 1
ATOM 1528 C C . GLU A 1 219 ? -2.657 16.863 -37.536 1.00 66.31 219 GLU A C 1
ATOM 1529 O O . GLU A 1 219 ? -2.567 18.069 -37.775 1.00 64.69 219 GLU A O 1
ATOM 1535 N N . GLY A 1 220 ? -1.594 16.063 -37.408 1.00 65.89 220 GLY A N 1
ATOM 1536 C CA . GLY A 1 220 ? -0.240 16.538 -37.564 1.00 66.98 220 GLY A CA 1
ATOM 1537 C C . GLY A 1 220 ? 0.439 15.900 -38.768 1.00 70.23 220 GLY A C 1
ATOM 1538 O O . GLY A 1 220 ? -0.048 14.923 -39.349 1.00 69.87 220 GLY A O 1
ATOM 1539 N N . LYS A 1 221 ? 1.581 16.474 -39.137 1.00 65.25 221 LYS A N 1
ATOM 1540 C CA . LYS A 1 221 ? 2.432 15.945 -40.196 1.00 69.44 221 LYS A CA 1
ATOM 1541 C C . LYS A 1 221 ? 3.820 15.719 -39.612 1.00 63.78 221 LYS A C 1
ATOM 1542 O O . LYS A 1 221 ? 4.443 16.656 -39.102 1.00 60.44 221 LYS A O 1
ATOM 1548 N N . ARG A 1 222 ? 4.290 14.476 -39.683 1.00 69.77 222 ARG A N 1
ATOM 1549 C CA . ARG A 1 222 ? 5.565 14.062 -39.109 1.00 71.12 222 ARG A CA 1
ATOM 1550 C C . ARG A 1 222 ? 6.258 13.122 -40.078 1.00 71.16 222 ARG A C 1
ATOM 1551 O O . ARG A 1 222 ? 5.730 12.048 -40.381 1.00 76.77 222 ARG A O 1
ATOM 1559 N N . GLY A 1 223 ? 7.435 13.519 -40.557 1.00 72.39 223 GLY A N 1
ATOM 1560 C CA . GLY A 1 223 ? 8.160 12.714 -41.521 1.00 72.77 223 GLY A CA 1
ATOM 1561 C C . GLY A 1 223 ? 7.311 12.336 -42.717 1.00 70.82 223 GLY A C 1
ATOM 1562 O O . GLY A 1 223 ? 7.478 11.253 -43.287 1.00 74.91 223 GLY A O 1
ATOM 1563 N N . GLY A 1 224 ? 6.397 13.223 -43.109 1.00 75.07 224 GLY A N 1
ATOM 1564 C CA . GLY A 1 224 ? 5.488 12.962 -44.205 1.00 74.24 224 GLY A CA 1
ATOM 1565 C C . GLY A 1 224 ? 4.280 12.115 -43.861 1.00 75.51 224 GLY A C 1
ATOM 1566 O O . GLY A 1 224 ? 3.384 11.978 -44.703 1.00 76.95 224 GLY A O 1
ATOM 1567 N N . ARG A 1 225 ? 4.227 11.539 -42.661 1.00 80.97 225 ARG A N 1
ATOM 1568 C CA . ARG A 1 225 ? 3.107 10.715 -42.226 1.00 82.07 225 ARG A CA 1
ATOM 1569 C C . ARG A 1 225 ? 2.105 11.544 -41.430 1.00 80.80 225 ARG A C 1
ATOM 1570 O O . ARG A 1 225 ? 2.470 12.483 -40.716 1.00 77.96 225 ARG A O 1
ATOM 1578 N N . THR A 1 226 ? 0.829 11.187 -41.566 1.00 77.50 226 THR A N 1
ATOM 1579 C CA . THR A 1 226 ? -0.249 11.872 -40.861 1.00 74.60 226 THR A CA 1
ATOM 1580 C C . THR A 1 226 ? -0.380 11.324 -39.443 1.00 73.20 226 THR A C 1
ATOM 1581 O O . THR A 1 226 ? -0.567 10.117 -39.252 1.00 74.29 226 THR A O 1
ATOM 1585 N N . THR A 1 227 ? -0.277 12.209 -38.454 1.00 72.01 227 THR A N 1
ATOM 1586 C CA . THR A 1 227 ? -0.373 11.853 -37.046 1.00 71.94 227 THR A CA 1
ATOM 1587 C C . THR A 1 227 ? -1.711 12.298 -36.465 1.00 66.95 227 THR A C 1
ATOM 1588 O O . THR A 1 227 ? -2.260 13.336 -36.845 1.00 68.72 227 THR A O 1
ATOM 1592 N N . ASN A 1 228 ? -2.231 11.497 -35.538 1.00 72.49 228 ASN A N 1
ATOM 1593 C CA . ASN A 1 228 ? -3.461 11.838 -34.835 1.00 71.79 228 ASN A CA 1
ATOM 1594 C C . ASN A 1 228 ? -3.181 12.817 -33.701 1.00 69.55 228 ASN A C 1
ATOM 1595 O O . ASN A 1 228 ? -2.276 12.599 -32.890 1.00 74.95 228 ASN A O 1
ATOM 1600 N N . ILE A 1 229 ? -3.951 13.903 -33.659 1.00 64.08 229 ILE A N 1
ATOM 1601 C CA . ILE A 1 229 ? -3.821 14.916 -32.617 1.00 65.12 229 ILE A CA 1
ATOM 1602 C C . ILE A 1 229 ? -5.167 15.080 -31.921 1.00 65.70 229 ILE A C 1
ATOM 1603 O O . ILE A 1 229 ? -5.303 14.785 -30.728 1.00 65.97 229 ILE A O 1
ATOM 1608 N N . LYS A 1 230 ? -6.168 15.559 -32.665 1.00 65.23 230 LYS A N 1
ATOM 1609 C CA . LYS A 1 230 ? -7.502 15.741 -32.099 1.00 64.99 230 LYS A CA 1
ATOM 1610 C C . LYS A 1 230 ? -8.027 14.444 -31.499 1.00 67.47 230 LYS A C 1
ATOM 1611 O O . LYS A 1 230 ? -8.653 14.452 -30.433 1.00 69.43 230 LYS A O 1
ATOM 1617 N N . LYS A 1 231 ? -7.778 13.320 -32.172 1.00 66.91 231 LYS A N 1
ATOM 1618 C CA . LYS A 1 231 ? -8.269 12.032 -31.691 1.00 64.78 231 LYS A CA 1
ATOM 1619 C C . LYS A 1 231 ? -7.816 11.760 -30.263 1.00 69.99 231 LYS A C 1
ATOM 1620 O O . LYS A 1 231 ? -8.609 11.307 -29.429 1.00 70.26 231 LYS A O 1
ATOM 1626 N N . LEU A 1 232 ? -6.544 12.022 -29.962 1.00 69.47 232 LEU A N 1
ATOM 1627 C CA . LEU A 1 232 ? -6.051 11.788 -28.609 1.00 70.56 232 LEU A CA 1
ATOM 1628 C C . LEU A 1 232 ? -6.675 12.767 -27.620 1.00 67.87 232 LEU A C 1
ATOM 1629 O O . LEU A 1 232 ? -6.942 12.406 -26.468 1.00 69.58 232 LEU A O 1
ATOM 1634 N N . CYS A 1 233 ? -6.917 14.007 -28.051 1.00 63.65 233 CYS A N 1
ATOM 1635 C CA . CYS A 1 233 ? -7.565 14.980 -27.178 1.00 63.04 233 CYS A CA 1
ATOM 1636 C C . CYS A 1 233 ? -8.981 14.542 -26.826 1.00 64.89 233 CYS A C 1
ATOM 1637 O O . CYS A 1 233 ? -9.374 14.557 -25.655 1.00 69.54 233 CYS A O 1
ATOM 1640 N N . ASP A 1 234 ? -9.768 14.152 -27.833 1.00 66.18 234 ASP A N 1
ATOM 1641 C CA . ASP A 1 234 ? -11.114 13.663 -27.558 1.00 69.66 234 ASP A CA 1
ATOM 1642 C C . ASP A 1 234 ? -11.082 12.528 -26.546 1.00 69.44 234 ASP A C 1
ATOM 1643 O O . ASP A 1 234 ? -11.899 12.484 -25.619 1.00 68.64 234 ASP A O 1
ATOM 1648 N N . GLU A 1 235 ? -10.129 11.605 -26.700 1.00 70.50 235 GLU A N 1
ATOM 1649 C CA . GLU A 1 235 ? -10.013 10.491 -25.765 1.00 72.97 235 GLU A CA 1
ATOM 1650 C C . GLU A 1 235 ? -9.715 10.981 -24.353 1.00 72.39 235 GLU A C 1
ATOM 1651 O O . GLU A 1 235 ? -10.253 10.449 -23.376 1.00 73.53 235 GLU A O 1
ATOM 1657 N N . ALA A 1 236 ? -8.860 11.995 -24.225 1.00 65.62 236 ALA A N 1
ATOM 1658 C CA . ALA A 1 236 ? -8.520 12.512 -22.906 1.00 65.33 236 ALA A CA 1
ATOM 1659 C C . ALA A 1 236 ? -9.628 13.398 -22.349 1.00 63.29 236 ALA A C 1
ATOM 1660 O O . ALA A 1 236 ? -9.906 13.363 -21.145 1.00 62.30 236 ALA A O 1
ATOM 1662 N N . LEU A 1 237 ? -10.280 14.185 -23.208 1.00 69.29 237 LEU A N 1
ATOM 1663 C CA . LEU A 1 237 ? -11.243 15.174 -22.738 1.00 74.21 237 LEU A CA 1
ATOM 1664 C C . LEU A 1 237 ? -12.469 14.545 -22.087 1.00 74.17 237 LEU A C 1
ATOM 1665 O O . LEU A 1 237 ? -13.178 15.232 -21.344 1.00 74.93 237 LEU A O 1
ATOM 1670 N N . VAL A 1 238 ? -12.746 13.266 -22.352 1.00 69.41 238 VAL A N 1
ATOM 1671 C CA . VAL A 1 238 ? -13.878 12.610 -21.708 1.00 72.65 238 VAL A CA 1
ATOM 1672 C C . VAL A 1 238 ? -13.740 12.607 -20.191 1.00 74.15 238 VAL A C 1
ATOM 1673 O O . VAL A 1 238 ? -14.741 12.472 -19.480 1.00 75.59 238 VAL A O 1
ATOM 1677 N N . ASP A 1 239 ? -12.518 12.752 -19.674 1.00 70.63 239 ASP A N 1
ATOM 1678 C CA . ASP A 1 239 ? -12.258 12.755 -18.239 1.00 71.99 239 ASP A CA 1
ATOM 1679 C C . ASP A 1 239 ? -11.633 14.070 -17.780 1.00 68.58 239 ASP A C 1
ATOM 1680 O O . ASP A 1 239 ? -10.927 14.110 -16.771 1.00 67.67 239 ASP A O 1
ATOM 1685 N N . CYS A 1 240 ? -11.889 15.158 -18.513 1.00 70.31 240 CYS A N 1
ATOM 1686 C CA . CYS A 1 240 ? -11.377 16.490 -18.193 1.00 68.16 240 CYS A CA 1
ATOM 1687 C C . CYS A 1 240 ? -12.574 17.428 -18.088 1.00 65.28 240 CYS A C 1
ATOM 1688 O O . CYS A 1 240 ? -12.879 18.173 -19.031 1.00 64.96 240 CYS A O 1
ATOM 1691 N N . PRO A 1 241 ? -13.276 17.422 -16.951 1.00 64.99 241 PRO A N 1
ATOM 1692 C CA . PRO A 1 241 ? -14.508 18.219 -16.852 1.00 64.81 241 PRO A CA 1
ATOM 1693 C C . PRO A 1 241 ? -14.275 19.720 -16.814 1.00 65.99 241 PRO A C 1
ATOM 1694 O O . PRO A 1 241 ? -15.224 20.476 -17.055 1.00 65.69 241 PRO A O 1
ATOM 1698 N N . THR A 1 242 ? -13.056 20.180 -16.525 1.00 60.33 242 THR A N 1
ATOM 1699 C CA . THR A 1 242 ? -12.802 21.615 -16.470 1.00 59.73 242 THR A CA 1
ATOM 1700 C C . THR A 1 242 ? -12.680 22.252 -17.850 1.00 65.75 242 THR A C 1
ATOM 1701 O O . THR A 1 242 ? -12.875 23.466 -17.973 1.00 67.47 242 THR A O 1
ATOM 1705 N N . VAL A 1 243 ? -12.370 21.474 -18.886 1.00 60.68 243 VAL A N 1
ATOM 1706 C CA . VAL A 1 243 ? -12.208 22.040 -20.221 1.00 61.12 243 VAL A CA 1
ATOM 1707 C C . VAL A 1 243 ? -13.583 22.384 -20.777 1.00 61.32 243 VAL A C 1
ATOM 1708 O O . VAL A 1 243 ? -14.419 21.501 -21.003 1.00 62.96 243 VAL A O 1
ATOM 1712 N N . GLU A 1 244 ? -13.819 23.675 -21.005 1.00 63.62 244 GLU A N 1
ATOM 1713 C CA . GLU A 1 244 ? -15.116 24.158 -21.457 1.00 61.10 244 GLU A CA 1
ATOM 1714 C C . GLU A 1 244 ? -15.198 24.282 -22.974 1.00 59.67 244 GLU A C 1
ATOM 1715 O O . GLU A 1 244 ? -16.252 24.011 -23.558 1.00 61.47 244 GLU A O 1
ATOM 1721 N N . LYS A 1 245 ? -14.109 24.681 -23.628 1.00 61.75 245 LYS A N 1
ATOM 1722 C CA . LYS A 1 245 ? -14.118 24.862 -25.073 1.00 65.03 245 LYS A CA 1
ATOM 1723 C C . LYS A 1 245 ? -12.750 24.508 -25.638 1.00 61.11 245 LYS A C 1
ATOM 1724 O O . LYS A 1 245 ? -11.730 24.624 -24.953 1.00 64.59 245 LYS A O 1
ATOM 1730 N N . VAL A 1 246 ? -12.742 24.072 -26.899 1.00 62.06 246 VAL A N 1
ATOM 1731 C CA . VAL A 1 246 ? -11.529 23.657 -27.596 1.00 62.08 246 VAL A CA 1
ATOM 1732 C C . VAL A 1 246 ? -11.433 24.417 -28.913 1.00 61.27 246 VAL A C 1
ATOM 1733 O O . VAL A 1 246 ? -12.422 24.527 -29.646 1.00 68.57 246 VAL A O 1
ATOM 1737 N N . LEU A 1 247 ? -10.243 24.931 -29.212 1.00 58.62 247 LEU A N 1
ATOM 1738 C CA . LEU A 1 247 ? -9.964 25.588 -30.483 1.00 67.38 247 LEU A CA 1
ATOM 1739 C C . LEU A 1 247 ? -9.129 24.647 -31.344 1.00 64.61 247 LEU A C 1
ATOM 1740 O O . LEU A 1 247 ? -8.067 24.185 -30.912 1.00 63.64 247 LEU A O 1
ATOM 1745 N N . VAL A 1 248 ? -9.610 24.366 -32.553 1.00 63.67 248 VAL A N 1
ATOM 1746 C CA . VAL A 1 248 ? -9.030 23.352 -33.429 1.00 61.05 248 VAL A CA 1
ATOM 1747 C C . VAL A 1 248 ? -8.547 24.028 -34.704 1.00 57.00 248 VAL A C 1
ATOM 1748 O O . VAL A 1 248 ? -9.350 24.608 -35.446 1.00 67.39 248 VAL A O 1
ATOM 1752 N N . TYR A 1 249 ? -7.244 23.949 -34.964 1.00 60.82 249 TYR A N 1
ATOM 1753 C CA . TYR A 1 249 ? -6.680 24.446 -36.211 1.00 64.38 249 TYR A CA 1
ATOM 1754 C C . TYR A 1 249 ? -6.732 23.363 -37.280 1.00 62.35 249 TYR A C 1
ATOM 1755 O O . TYR A 1 249 ? -6.483 22.186 -37.002 1.00 64.37 249 TYR A O 1
ATOM 1764 N N . LYS A 1 250 ? -7.045 23.772 -38.510 1.00 63.43 250 LYS A N 1
ATOM 1765 C CA . LYS A 1 250 ? -7.158 22.844 -39.634 1.00 64.85 250 LYS A CA 1
ATOM 1766 C C . LYS A 1 250 ? -5.776 22.659 -40.255 1.00 65.78 250 LYS A C 1
ATOM 1767 O O . LYS A 1 250 ? -5.436 23.234 -41.292 1.00 69.77 250 LYS A O 1
ATOM 1773 N N . ARG A 1 251 ? -4.966 21.824 -39.602 1.00 65.52 251 ARG A N 1
ATOM 1774 C CA . ARG A 1 251 ? -3.631 21.546 -40.120 1.00 62.60 251 ARG A CA 1
ATOM 1775 C C . ARG A 1 251 ? -3.703 20.709 -41.391 1.00 62.50 251 ARG A C 1
ATOM 1776 O O . ARG A 1 251 ? -2.996 20.990 -42.365 1.00 69.44 251 ARG A O 1
ATOM 1784 N N . THR A 1 252 ? -4.549 19.676 -41.399 1.00 67.63 252 THR A N 1
ATOM 1785 C CA . THR A 1 252 ? -4.786 18.875 -42.591 1.00 65.63 252 THR A CA 1
ATOM 1786 C C . THR A 1 252 ? -6.137 19.141 -43.236 1.00 68.90 252 THR A C 1
ATOM 1787 O O . THR A 1 252 ? -6.334 18.762 -44.394 1.00 69.22 252 THR A O 1
ATOM 1791 N N . ASN A 1 253 ? -7.067 19.775 -42.521 1.00 68.54 253 ASN A N 1
ATOM 1792 C CA . ASN A 1 253 ? -8.406 20.044 -43.039 1.00 71.27 253 ASN A CA 1
ATOM 1793 C C . ASN A 1 253 ? -9.135 18.755 -43.399 1.00 73.07 253 ASN A C 1
ATOM 1794 O O . ASN A 1 253 ? -10.024 18.751 -44.253 1.00 78.31 253 ASN A O 1
ATOM 1799 N N . ASN A 1 254 ? -8.770 17.658 -42.745 1.00 74.84 254 ASN A N 1
ATOM 1800 C CA . ASN A 1 254 ? -9.422 16.376 -42.978 1.00 75.43 254 ASN A CA 1
ATOM 1801 C C . ASN A 1 254 ? -10.897 16.465 -42.596 1.00 78.37 254 ASN A C 1
ATOM 1802 O O . ASN A 1 254 ? -11.210 16.655 -41.412 1.00 81.82 254 ASN A O 1
ATOM 1807 N N . PRO A 1 255 ? -11.830 16.323 -43.546 1.00 81.62 255 PRO A N 1
ATOM 1808 C CA . PRO A 1 255 ? -13.254 16.472 -43.202 1.00 79.71 255 PRO A CA 1
ATOM 1809 C C . PRO A 1 255 ? -13.777 15.396 -42.263 1.00 81.13 255 PRO A C 1
ATOM 1810 O O . PRO A 1 255 ? -14.869 15.570 -41.706 1.00 85.26 255 PRO A O 1
ATOM 1814 N N . GLU A 1 256 ? -13.048 14.296 -42.075 1.00 84.39 256 GLU A N 1
ATOM 1815 C CA . GLU A 1 256 ? -13.506 13.198 -41.233 1.00 85.78 256 GLU A CA 1
ATOM 1816 C C . GLU A 1 256 ? -13.207 13.415 -39.753 1.00 81.68 256 GLU A C 1
ATOM 1817 O O . GLU A 1 256 ? -13.593 12.576 -38.932 1.00 82.21 256 GLU A O 1
ATOM 1823 N N . ILE A 1 257 ? -12.536 14.505 -39.395 1.00 77.46 257 ILE A N 1
ATOM 1824 C CA . ILE A 1 257 ? -12.177 14.772 -38.005 1.00 78.87 257 ILE A CA 1
ATOM 1825 C C . ILE A 1 257 ? -13.386 15.377 -37.300 1.00 79.41 257 ILE A C 1
ATOM 1826 O O . ILE A 1 257 ? -13.818 16.486 -37.624 1.00 78.71 257 ILE A O 1
ATOM 1831 N N . HIS A 1 258 ? -13.930 14.645 -36.331 1.00 78.23 258 HIS A N 1
ATOM 1832 C CA . HIS A 1 258 ? -15.163 15.037 -35.667 1.00 81.42 258 HIS A CA 1
ATOM 1833 C C . HIS A 1 258 ? -14.902 16.124 -34.633 1.00 80.31 258 HIS A C 1
ATOM 1834 O O . HIS A 1 258 ? -13.887 16.106 -33.931 1.00 77.46 258 HIS A O 1
ATOM 1841 N N . LEU A 1 259 ? -15.829 17.075 -34.549 1.00 78.75 259 LEU A N 1
ATOM 1842 C CA . LEU A 1 259 ? -15.820 18.109 -33.523 1.00 78.67 259 LEU A CA 1
ATOM 1843 C C . LEU A 1 259 ? -17.077 17.963 -32.679 1.00 79.02 259 LEU A C 1
ATOM 1844 O O . LEU A 1 259 ? -18.176 17.798 -33.220 1.00 82.03 259 LEU A O 1
ATOM 1849 N N . THR A 1 260 ? -16.915 18.018 -31.362 1.00 77.37 260 THR A N 1
ATOM 1850 C CA . THR A 1 260 ? -18.039 17.858 -30.448 1.00 77.50 260 THR A CA 1
ATOM 1851 C C . THR A 1 260 ? -18.830 19.158 -30.383 1.00 80.38 260 THR A C 1
ATOM 1852 O O . THR A 1 260 ? -18.293 20.202 -29.993 1.00 79.92 260 THR A O 1
ATOM 1856 N N . GLU A 1 261 ? -20.106 19.094 -30.759 1.00 74.43 261 GLU A N 1
ATOM 1857 C CA . GLU A 1 261 ? -20.950 20.281 -30.750 1.00 76.43 261 GLU A CA 1
ATOM 1858 C C . GLU A 1 261 ? -20.985 20.893 -29.356 1.00 78.64 261 GLU A C 1
ATOM 1859 O O . GLU A 1 261 ? -21.171 20.189 -28.359 1.00 82.35 261 GLU A O 1
ATOM 1861 N N . GLY A 1 262 ? -20.792 22.210 -29.287 1.00 77.27 262 GLY A N 1
ATOM 1862 C CA . GLY A 1 262 ? -20.839 22.935 -28.040 1.00 72.14 262 GLY A CA 1
ATOM 1863 C C . GLY A 1 262 ? -19.514 23.057 -27.318 1.00 75.71 262 GLY A C 1
ATOM 1864 O O . GLY A 1 262 ? -19.394 23.888 -26.411 1.00 74.48 262 GLY A O 1
ATOM 1865 N N . ARG A 1 263 ? -18.520 22.257 -27.690 1.00 75.80 263 ARG A N 1
ATOM 1866 C CA . ARG A 1 263 ? -17.202 22.296 -27.067 1.00 70.77 263 ARG A CA 1
ATOM 1867 C C . ARG A 1 263 ? -16.093 22.672 -28.034 1.00 72.04 263 ARG A C 1
ATOM 1868 O O . ARG A 1 263 ? -15.225 23.475 -27.683 1.00 68.10 263 ARG A O 1
ATOM 1876 N N . ASP A 1 264 ? -16.095 22.113 -29.240 1.00 71.60 264 ASP A N 1
ATOM 1877 C CA . ASP A 1 264 ? -15.002 22.287 -30.184 1.00 70.36 264 ASP A CA 1
ATOM 1878 C C . ASP A 1 264 ? -15.375 23.309 -31.249 1.00 72.52 264 ASP A C 1
ATOM 1879 O O . ASP A 1 264 ? -16.488 23.291 -31.784 1.00 72.59 264 ASP A O 1
ATOM 1884 N N . TYR A 1 265 ? -14.433 24.197 -31.553 1.00 67.37 265 TYR A N 1
ATOM 1885 C CA . TYR A 1 265 ? -14.631 25.243 -32.543 1.00 67.82 265 TYR A CA 1
ATOM 1886 C C . TYR A 1 265 ? -13.363 25.380 -33.368 1.00 69.09 265 TYR A C 1
ATOM 1887 O O . TYR A 1 265 ? -12.258 25.113 -32.887 1.00 67.75 265 TYR A O 1
ATOM 1896 N N . TYR A 1 266 ? -13.532 25.796 -34.620 1.00 68.31 266 TYR A N 1
ATOM 1897 C CA . TYR A 1 266 ? -12.413 25.879 -35.545 1.00 69.15 266 TYR A CA 1
ATOM 1898 C C . TYR A 1 266 ? -11.644 27.182 -35.367 1.00 69.52 266 TYR A C 1
ATOM 1899 O O . TYR A 1 266 ? -12.230 28.262 -35.241 1.00 68.95 266 TYR A O 1
ATOM 1908 N N . TRP A 1 267 ? -10.316 27.059 -35.367 1.00 62.55 267 TRP A N 1
ATOM 1909 C CA . TRP A 1 267 ? -9.431 28.216 -35.282 1.00 60.46 267 TRP A CA 1
ATOM 1910 C C . TRP A 1 267 ? -9.818 29.286 -36.294 1.00 63.91 267 TRP A C 1
ATOM 1911 O O . TRP A 1 267 ? -10.042 30.448 -35.936 1.00 68.77 267 TRP A O 1
ATOM 1922 N N . ASP A 1 268 ? -9.900 28.908 -37.572 1.00 62.32 268 ASP A N 1
ATOM 1923 C CA . ASP A 1 268 ? -10.132 29.892 -38.625 1.00 66.96 268 ASP A CA 1
ATOM 1924 C C . ASP A 1 268 ? -11.504 30.543 -38.496 1.00 70.44 268 ASP A C 1
ATOM 1925 O O . ASP A 1 268 ? -11.662 31.735 -38.788 1.00 70.17 268 ASP A O 1
ATOM 1930 N N . VAL A 1 269 ? -12.508 29.780 -38.064 1.00 65.14 269 VAL A N 1
ATOM 1931 C CA . VAL A 1 269 ? -13.860 30.323 -37.998 1.00 62.94 269 VAL A CA 1
ATOM 1932 C C . VAL A 1 269 ? -13.973 31.350 -36.877 1.00 69.50 269 VAL A C 1
ATOM 1933 O O . VAL A 1 269 ? -14.589 32.409 -37.049 1.00 70.08 269 VAL A O 1
ATOM 1937 N N . GLU A 1 270 ? -13.384 31.060 -35.713 1.00 70.40 270 GLU A N 1
ATOM 1938 C CA . GLU A 1 270 ? -13.536 31.947 -34.565 1.00 69.35 270 GLU A CA 1
ATOM 1939 C C . GLU A 1 270 ? -12.633 33.172 -34.669 1.00 65.94 270 GLU A C 1
ATOM 1940 O O . GLU A 1 270 ? -13.061 34.284 -34.344 1.00 67.37 270 GLU A O 1
ATOM 1946 N N . THR A 1 271 ? -11.387 32.994 -35.115 1.00 62.37 271 THR A N 1
ATOM 1947 C CA . THR A 1 271 ? -10.493 34.140 -35.252 1.00 65.61 271 THR A CA 1
ATOM 1948 C C . THR A 1 271 ? -11.041 35.166 -36.237 1.00 66.60 271 THR A C 1
ATOM 1949 O O . THR A 1 271 ? -10.773 36.365 -36.094 1.00 63.40 271 THR A O 1
ATOM 1953 N N . ALA A 1 272 ? -11.802 34.720 -37.240 1.00 64.02 272 ALA A N 1
ATOM 1954 C CA . ALA A 1 272 ? -12.381 35.635 -38.217 1.00 70.59 272 ALA A CA 1
ATOM 1955 C C . ALA A 1 272 ? -13.425 36.563 -37.611 1.00 71.16 272 ALA A C 1
ATOM 1956 O O . ALA A 1 272 ? -13.823 37.531 -38.269 1.00 71.05 272 ALA A O 1
ATOM 1958 N N . LYS A 1 273 ? -13.884 36.288 -36.391 1.00 68.86 273 LYS A N 1
ATOM 1959 C CA . LYS A 1 273 ? -14.891 37.113 -35.741 1.00 72.58 273 LYS A CA 1
ATOM 1960 C C . LYS A 1 273 ? -14.303 38.277 -34.951 1.00 71.58 273 LYS A C 1
ATOM 1961 O O . LYS A 1 273 ? -15.065 39.142 -34.503 1.00 68.54 273 LYS A O 1
ATOM 1967 N N . PHE A 1 274 ? -12.987 38.325 -34.765 1.00 61.97 274 PHE A N 1
ATOM 1968 C CA . PHE A 1 274 ? -12.393 39.286 -33.849 1.00 67.04 274 PHE A CA 1
ATOM 1969 C C . PHE A 1 274 ? -11.293 40.087 -34.529 1.00 65.63 274 PHE A C 1
ATOM 1970 O O . PHE A 1 274 ? -10.666 39.612 -35.481 1.00 67.50 274 PHE A O 1
ATOM 1978 N N . PRO A 1 275 ? -11.034 41.302 -34.052 1.00 63.09 275 PRO A N 1
ATOM 1979 C CA . PRO A 1 275 ? -10.113 42.200 -34.754 1.00 62.14 275 PRO A CA 1
ATOM 1980 C C . PRO A 1 275 ? -8.653 41.832 -34.534 1.00 61.19 275 PRO A C 1
ATOM 1981 O O . PRO A 1 275 ? -8.291 41.099 -33.612 1.00 61.04 275 PRO A O 1
ATOM 1985 N N . GLY A 1 276 ? -7.812 42.369 -35.417 1.00 64.56 276 GLY A N 1
ATOM 1986 C CA . GLY A 1 276 ? -6.390 42.112 -35.423 1.00 62.52 276 GLY A CA 1
ATOM 1987 C C . GLY A 1 276 ? -5.580 42.839 -34.377 1.00 59.71 276 GLY A C 1
ATOM 1988 O O . GLY A 1 276 ? -4.349 42.809 -34.438 1.00 61.39 276 GLY A O 1
ATOM 1989 N N . TYR A 1 277 ? -6.223 43.513 -33.426 1.00 64.66 277 TYR A N 1
ATOM 1990 C CA . TYR A 1 277 ? -5.535 44.035 -32.256 1.00 65.23 277 TYR A CA 1
ATOM 1991 C C . TYR A 1 277 ? -6.401 43.843 -31.022 1.00 61.22 277 TYR A C 1
ATOM 1992 O O . TYR A 1 277 ? -7.612 44.085 -31.055 1.00 61.40 277 TYR A O 1
ATOM 2001 N N . LEU A 1 278 ? -5.765 43.408 -29.934 1.00 59.69 278 LEU A N 1
ATOM 2002 C CA . LEU A 1 278 ? -6.416 43.251 -28.648 1.00 54.82 278 LEU A CA 1
ATOM 2003 C C . LEU A 1 278 ? -5.404 43.742 -27.616 1.00 55.72 278 LEU A C 1
ATOM 2004 O O . LEU A 1 278 ? -4.229 43.330 -27.663 1.00 56.56 278 LEU A O 1
ATOM 2009 N N . PRO A 1 279 ? -5.800 44.611 -26.690 1.00 54.73 279 PRO A N 1
ATOM 2010 C CA . PRO A 1 279 ? -4.843 45.115 -25.694 1.00 59.61 279 PRO A CA 1
ATOM 2011 C C . PRO A 1 279 ? -4.259 43.980 -24.875 1.00 55.13 279 PRO A C 1
ATOM 2012 O O . PRO A 1 279 ? -4.989 43.068 -24.459 1.00 49.49 279 PRO A O 1
ATOM 2016 N N . PRO A 1 280 ? -2.952 43.988 -24.622 1.00 53.10 280 PRO A N 1
ATOM 2017 C CA . PRO A 1 280 ? -2.395 43.023 -23.670 1.00 52.19 280 PRO A CA 1
ATOM 2018 C C . PRO A 1 280 ? -2.800 43.374 -22.249 1.00 48.27 280 PRO A C 1
ATOM 2019 O O . PRO A 1 280 ? -3.064 44.533 -21.918 1.00 48.28 280 PRO A O 1
ATOM 2023 N N . VAL A 1 281 ? -2.843 42.350 -21.405 1.00 46.96 281 VAL A N 1
ATOM 2024 C CA . VAL A 1 281 ? -3.240 42.495 -20.011 1.00 48.62 281 VAL A CA 1
ATOM 2025 C C . VAL A 1 281 ? -1.976 42.561 -19.166 1.00 48.21 281 VAL A C 1
ATOM 2026 O O . VAL A 1 281 ? -1.165 41.627 -19.174 1.00 45.76 281 VAL A O 1
ATOM 2030 N N . SER A 1 282 ? -1.809 43.662 -18.437 1.00 48.41 282 SER A N 1
ATOM 2031 C CA . SER A 1 282 ? -0.677 43.783 -17.529 1.00 54.51 282 SER A CA 1
ATOM 2032 C C . SER A 1 282 ? -0.791 42.747 -16.419 1.00 49.71 282 SER A C 1
ATOM 2033 O O . SER A 1 282 ? -1.859 42.567 -15.828 1.00 49.64 282 SER A O 1
ATOM 2036 N N . VAL A 1 283 ? 0.319 42.071 -16.132 1.00 48.08 283 VAL A N 1
ATOM 2037 C CA . VAL A 1 283 ? 0.388 41.119 -15.036 1.00 49.04 283 VAL A CA 1
ATOM 2038 C C . VAL A 1 283 ? 1.589 41.472 -14.172 1.00 45.84 283 VAL A C 1
ATOM 2039 O O . VAL A 1 283 ? 2.520 42.154 -14.605 1.00 49.51 283 VAL A O 1
ATOM 2043 N N . ASN A 1 284 ? 1.556 40.989 -12.936 1.00 49.38 284 ASN A N 1
ATOM 2044 C CA . ASN A 1 284 ? 2.652 41.228 -12.013 1.00 45.78 284 ASN A CA 1
ATOM 2045 C C . ASN A 1 284 ? 3.874 40.412 -12.419 1.00 42.28 284 ASN A C 1
ATOM 2046 O O . ASN A 1 284 ? 3.764 39.352 -13.041 1.00 49.36 284 ASN A O 1
ATOM 2051 N N . SER A 1 285 ? 5.053 40.924 -12.064 1.00 43.82 285 SER A N 1
ATOM 2052 C CA . SER A 1 285 ? 6.290 40.214 -12.368 1.00 44.11 285 SER A CA 1
ATOM 2053 C C . SER A 1 285 ? 6.220 38.754 -11.932 1.00 52.95 285 SER A C 1
ATOM 2054 O O . SER A 1 285 ? 6.710 37.862 -12.636 1.00 47.36 285 SER A O 1
ATOM 2057 N N . GLU A 1 286 ? 5.604 38.487 -10.782 1.00 44.38 286 GLU A N 1
ATOM 2058 C CA . GLU A 1 286 ? 5.589 37.150 -10.206 1.00 49.54 286 GLU A CA 1
ATOM 2059 C C . GLU A 1 286 ? 4.313 36.371 -10.497 1.00 43.56 286 GLU A C 1
ATOM 2060 O O . GLU A 1 286 ? 4.179 35.240 -10.021 1.00 46.98 286 GLU A O 1
ATOM 2066 N N . ASP A 1 287 ? 3.377 36.934 -11.251 1.00 44.67 287 ASP A N 1
ATOM 2067 C CA . ASP A 1 287 ? 2.252 36.135 -11.715 1.00 47.16 287 ASP A CA 1
ATOM 2068 C C . ASP A 1 287 ? 2.769 35.038 -12.647 1.00 43.78 287 ASP A C 1
ATOM 2069 O O . ASP A 1 287 ? 3.707 35.270 -13.420 1.00 47.18 287 ASP A O 1
ATOM 2074 N N . PRO A 1 288 ? 2.188 33.839 -12.607 1.00 46.27 288 PRO A N 1
ATOM 2075 C CA . PRO A 1 288 ? 2.729 32.734 -13.415 1.00 45.06 288 PRO A CA 1
ATOM 2076 C C . PRO A 1 288 ? 2.578 32.994 -14.906 1.00 52.10 288 PRO A C 1
ATOM 2077 O O . PRO A 1 288 ? 1.520 33.418 -15.373 1.00 49.75 288 PRO A O 1
ATOM 2081 N N . LEU A 1 289 ? 3.654 32.736 -15.650 1.00 48.19 289 LEU A N 1
ATOM 2082 C CA . LEU A 1 289 ? 3.617 32.812 -17.105 1.00 47.39 289 LEU A CA 1
ATOM 2083 C C . LEU A 1 289 ? 3.206 31.487 -17.733 1.00 46.30 289 LEU A C 1
ATOM 2084 O O . LEU A 1 289 ? 2.454 31.480 -18.714 1.00 52.99 289 LEU A O 1
ATOM 2089 N N . PHE A 1 290 ? 3.676 30.360 -17.199 1.00 46.61 290 PHE A N 1
ATOM 2090 C CA . PHE A 1 290 ? 3.279 29.080 -17.764 1.00 46.62 290 PHE A CA 1
ATOM 2091 C C . PHE A 1 290 ? 3.590 27.945 -16.800 1.00 49.12 290 PHE A C 1
ATOM 2092 O O . PHE A 1 290 ? 4.414 28.075 -15.891 1.00 52.54 290 PHE A O 1
ATOM 2100 N N . LEU A 1 291 ? 2.899 26.830 -17.021 1.00 51.15 291 LEU A N 1
ATOM 2101 C CA . LEU A 1 291 ? 3.200 25.548 -16.405 1.00 48.03 291 LEU A CA 1
ATOM 2102 C C . LEU A 1 291 ? 3.795 24.630 -17.462 1.00 51.58 291 LEU A C 1
ATOM 2103 O O . LEU A 1 291 ? 3.294 24.563 -18.588 1.00 50.75 291 LEU A O 1
ATOM 2108 N N . LEU A 1 292 ? 4.863 23.928 -17.104 1.00 47.57 292 LEU A N 1
ATOM 2109 C CA . LEU A 1 292 ? 5.472 22.933 -17.980 1.00 48.71 292 LEU A CA 1
ATOM 2110 C C . LEU A 1 292 ? 5.654 21.672 -17.153 1.00 52.98 292 LEU A C 1
ATOM 2111 O O . LEU A 1 292 ? 6.495 21.637 -16.248 1.0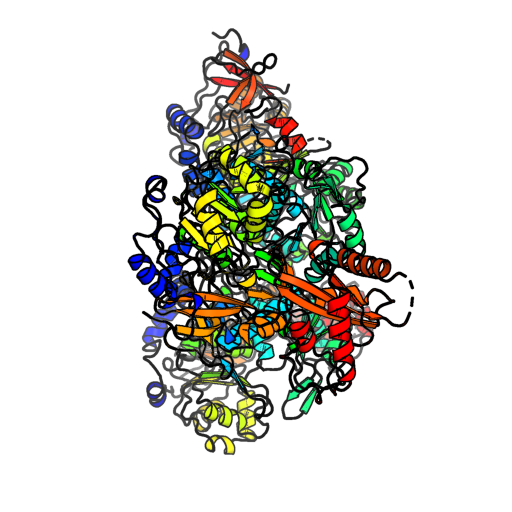0 46.38 292 LEU A O 1
ATOM 2116 N N . TYR A 1 293 ? 4.884 20.637 -17.462 1.00 52.76 293 TYR A N 1
ATOM 2117 C CA . TYR A 1 293 ? 4.931 19.441 -16.643 1.00 50.04 293 TYR A CA 1
ATOM 2118 C C . TYR A 1 293 ? 6.193 18.654 -16.944 1.00 56.62 293 TYR A C 1
ATOM 2119 O O . TYR A 1 293 ? 6.602 18.503 -18.099 1.00 56.23 293 TYR A O 1
ATOM 2128 N N . THR A 1 294 ? 6.807 18.155 -15.878 1.00 59.25 294 THR A N 1
ATOM 2129 C CA . THR A 1 294 ? 8.121 17.544 -15.928 1.00 59.36 294 THR A CA 1
ATOM 2130 C C . THR A 1 294 ? 8.080 16.221 -15.184 1.00 65.98 294 THR A C 1
ATOM 2131 O O . THR A 1 294 ? 7.216 15.988 -14.336 1.00 68.71 294 THR A O 1
ATOM 2135 N N . SER A 1 295 ? 9.029 15.354 -15.513 1.00 63.83 295 SER A N 1
ATOM 2136 C CA . SER A 1 295 ? 9.150 14.044 -14.895 1.00 67.36 295 SER A CA 1
ATOM 2137 C C . SER A 1 295 ? 10.342 14.044 -13.950 1.00 72.02 295 SER A C 1
ATOM 2138 O O . SER A 1 295 ? 11.449 14.438 -14.336 1.00 71.70 295 SER A O 1
ATOM 2141 N N . GLY A 1 296 ? 10.107 13.616 -12.714 1.00 76.35 296 GLY A N 1
ATOM 2142 C CA . GLY A 1 296 ? 11.161 13.508 -11.727 1.00 79.75 296 GLY A CA 1
ATOM 2143 C C . GLY A 1 296 ? 11.206 12.113 -11.147 1.00 82.86 296 GLY A C 1
ATOM 2144 O O . GLY A 1 296 ? 10.664 11.177 -11.742 1.00 83.31 296 GLY A O 1
ATOM 2145 N N . SER A 1 297 ? 11.838 11.954 -9.986 1.00 83.67 297 SER A N 1
ATOM 2146 C CA . SER A 1 297 ? 11.892 10.643 -9.351 1.00 84.96 297 SER A CA 1
ATOM 2147 C C . SER A 1 297 ? 10.564 10.233 -8.727 1.00 87.85 297 SER A C 1
ATOM 2148 O O . SER A 1 297 ? 10.500 9.172 -8.096 1.00 91.76 297 SER A O 1
ATOM 2151 N N . THR A 1 298 ? 9.513 11.034 -8.888 1.00 103.99 298 THR A N 1
ATOM 2152 C CA . THR A 1 298 ? 8.185 10.676 -8.421 1.00 104.03 298 THR A CA 1
ATOM 2153 C C . THR A 1 298 ? 7.442 9.903 -9.510 1.00 102.98 298 THR A C 1
ATOM 2154 O O . THR A 1 298 ? 7.966 9.646 -10.596 1.00 97.20 298 THR A O 1
ATOM 2158 N N . GLY A 1 299 ? 6.197 9.533 -9.218 1.00 100.41 299 GLY A N 1
ATOM 2159 C CA . GLY A 1 299 ? 5.401 8.758 -10.149 1.00 94.81 299 GLY A CA 1
ATOM 2160 C C . GLY A 1 299 ? 4.471 9.586 -11.012 1.00 95.53 299 GLY A C 1
ATOM 2161 O O . GLY A 1 299 ? 4.010 9.114 -12.055 1.00 95.26 299 GLY A O 1
ATOM 2162 N N . THR A 1 300 ? 4.184 10.821 -10.593 1.00 90.24 300 THR A N 1
ATOM 2163 C CA . THR A 1 300 ? 3.259 11.685 -11.309 1.00 85.35 300 THR A CA 1
ATOM 2164 C C . THR A 1 300 ? 3.966 12.945 -11.799 1.00 82.45 300 THR A C 1
ATOM 2165 O O . THR A 1 300 ? 4.804 13.502 -11.081 1.00 80.32 300 THR A O 1
ATOM 2169 N N . PRO A 1 301 ? 3.663 13.413 -13.013 1.00 77.98 301 PRO A N 1
ATOM 2170 C CA . PRO A 1 301 ? 4.313 14.632 -13.515 1.00 71.42 301 PRO A CA 1
ATOM 2171 C C . PRO A 1 301 ? 4.010 15.841 -12.641 1.00 67.78 301 PRO A C 1
ATOM 2172 O O . PRO A 1 301 ? 2.880 16.043 -12.192 1.00 62.70 301 PRO A O 1
ATOM 2176 N N . LYS A 1 302 ? 5.042 16.646 -12.403 1.00 62.31 302 LYS A N 1
ATOM 2177 C CA . LYS A 1 302 ? 4.932 17.865 -11.615 1.00 54.41 302 LYS A CA 1
ATOM 2178 C C . LYS A 1 302 ? 4.892 19.066 -12.550 1.00 58.83 302 LYS A C 1
ATOM 2179 O O . LYS A 1 302 ? 5.700 19.164 -13.480 1.00 59.62 302 LYS A O 1
ATOM 2181 N N . GLY A 1 303 ? 3.943 19.964 -12.310 1.00 55.49 303 GLY A N 1
ATOM 2182 C CA . GLY A 1 303 ? 3.816 21.160 -13.117 1.00 51.45 303 GLY A CA 1
ATOM 2183 C C . GLY A 1 303 ? 4.770 22.250 -12.678 1.00 51.12 303 GLY A C 1
ATOM 2184 O O . GLY A 1 303 ? 4.487 22.986 -11.728 1.00 46.88 303 GLY A O 1
ATOM 2185 N N . VAL A 1 304 ? 5.915 22.352 -13.351 1.00 49.06 304 VAL A N 1
ATOM 2186 C CA . VAL A 1 304 ? 6.894 23.385 -13.032 1.00 49.15 304 VAL A CA 1
ATOM 2187 C C . VAL A 1 304 ? 6.337 24.739 -13.454 1.00 48.15 304 VAL A C 1
ATOM 2188 O O . VAL A 1 304 ? 5.951 24.933 -14.613 1.00 47.56 304 VAL A O 1
ATOM 2192 N N . VAL A 1 305 ? 6.283 25.676 -12.509 1.00 44.56 305 VAL A N 1
ATOM 2193 C CA . VAL A 1 305 ? 5.680 26.989 -12.711 1.00 45.56 305 VAL A CA 1
ATOM 2194 C C . VAL A 1 305 ? 6.788 28.024 -12.830 1.00 45.75 305 VAL A C 1
ATOM 2195 O O . VAL A 1 305 ? 7.673 28.093 -11.968 1.00 46.92 305 VAL A O 1
ATOM 2199 N N . HIS A 1 306 ? 6.736 28.836 -13.886 1.00 47.49 306 HIS A N 1
ATOM 2200 C CA . HIS A 1 306 ? 7.678 29.930 -14.068 1.00 46.42 306 HIS A CA 1
ATOM 2201 C C . HIS A 1 306 ? 6.967 31.271 -13.954 1.00 46.71 306 HIS A C 1
ATOM 2202 O O . HIS A 1 306 ? 5.837 31.432 -14.424 1.00 44.52 306 HIS A O 1
ATOM 2209 N N . SER A 1 307 ? 7.633 32.218 -13.296 1.00 46.78 307 SER A N 1
ATOM 2210 C CA . SER A 1 307 ? 7.158 33.589 -13.201 1.00 52.19 307 SER A CA 1
ATOM 2211 C C . SER A 1 307 ? 7.194 34.247 -14.580 1.00 45.19 307 SER A C 1
ATOM 2212 O O . SER A 1 307 ? 7.548 33.628 -15.587 1.00 46.19 307 SER A O 1
ATOM 2215 N N . THR A 1 308 ? 6.838 35.533 -14.622 1.00 48.17 308 THR A N 1
ATOM 2216 C CA . THR A 1 308 ? 6.838 36.277 -15.875 1.00 47.26 308 THR A CA 1
ATOM 2217 C C . THR A 1 308 ? 8.115 37.090 -16.061 1.00 48.59 308 THR A C 1
ATOM 2218 O O . THR A 1 308 ? 8.904 36.808 -16.967 1.00 44.01 308 THR A O 1
ATOM 2222 N N . ALA A 1 309 ? 8.337 38.093 -15.209 1.00 46.42 309 ALA A N 1
ATOM 2223 C CA . ALA A 1 309 ? 9.449 39.013 -15.433 1.00 44.74 309 ALA A CA 1
ATOM 2224 C C . ALA A 1 309 ? 10.789 38.295 -15.331 1.00 49.14 309 ALA A C 1
ATOM 2225 O O . ALA A 1 309 ? 11.633 38.400 -16.228 1.00 43.45 309 ALA A O 1
ATOM 2227 N N . GLY A 1 310 ? 11.003 37.559 -14.240 1.00 44.81 310 GLY A N 1
ATOM 2228 C CA . GLY A 1 310 ? 12.278 36.887 -14.058 1.00 42.68 310 GLY A CA 1
ATOM 2229 C C . GLY A 1 310 ? 12.574 35.889 -15.160 1.00 46.02 310 GLY A C 1
ATOM 2230 O O . GLY A 1 310 ? 13.705 35.803 -15.644 1.00 44.03 310 GLY A O 1
ATOM 2231 N N . TYR A 1 311 ? 11.570 35.110 -15.563 1.00 44.89 311 TYR A N 1
ATOM 2232 C CA . TYR A 1 311 ? 11.786 34.140 -16.628 1.00 39.74 311 TYR A CA 1
ATOM 2233 C C . TYR A 1 311 ? 12.124 34.838 -17.941 1.00 49.97 311 TYR A C 1
ATOM 2234 O O . TYR A 1 311 ? 13.046 34.429 -18.657 1.00 45.53 311 TYR A O 1
ATOM 2243 N N . LEU A 1 312 ? 11.373 35.890 -18.286 1.00 42.09 312 LEU A N 1
ATOM 2244 C CA . LEU A 1 312 ? 11.635 36.591 -19.539 1.00 50.96 312 LEU A CA 1
ATOM 2245 C C . LEU A 1 312 ? 13.027 37.208 -19.541 1.00 48.57 312 LEU A C 1
ATOM 2246 O O . LEU A 1 312 ? 13.744 37.135 -20.545 1.00 46.00 312 LEU A O 1
ATOM 2251 N N . LEU A 1 313 ? 13.433 37.814 -18.422 1.00 47.53 313 LEU A N 1
ATOM 2252 C CA . LEU A 1 313 ? 14.755 38.426 -18.359 1.00 46.58 313 LEU A CA 1
ATOM 2253 C C . LEU A 1 313 ? 15.847 37.384 -18.553 1.00 50.38 313 LEU A C 1
ATOM 2254 O O . LEU A 1 313 ? 16.810 37.607 -19.294 1.00 45.48 313 LEU A O 1
ATOM 2259 N N . GLY A 1 314 ? 15.723 36.242 -17.876 1.00 47.69 314 GLY A N 1
ATOM 2260 C CA . GLY A 1 314 ? 16.697 35.183 -18.069 1.00 49.56 314 GLY A CA 1
ATOM 2261 C C . GLY A 1 314 ? 16.757 34.717 -19.510 1.00 46.12 314 GLY A C 1
ATOM 2262 O O . GLY A 1 314 ? 17.841 34.517 -20.065 1.00 45.45 314 GLY A O 1
ATOM 2263 N N . ALA A 1 315 ? 15.594 34.560 -20.143 1.00 49.42 315 ALA A N 1
ATOM 2264 C CA . ALA A 1 315 ? 15.563 34.158 -21.545 1.00 50.47 315 ALA A CA 1
ATOM 2265 C C . ALA A 1 315 ? 16.287 35.176 -22.414 1.00 46.69 315 ALA A C 1
ATOM 2266 O O . ALA A 1 315 ? 17.117 34.817 -23.257 1.00 50.16 315 ALA A O 1
ATOM 2268 N N . ALA A 1 316 ? 15.984 36.461 -22.220 1.00 50.13 316 ALA A N 1
ATOM 2269 C CA . ALA A 1 316 ? 16.627 37.500 -23.016 1.00 49.33 316 ALA A CA 1
ATOM 2270 C C . ALA A 1 316 ? 18.117 37.596 -22.705 1.00 51.06 316 ALA A C 1
ATOM 2271 O O . ALA A 1 316 ? 18.940 37.702 -23.622 1.00 50.78 316 ALA A O 1
ATOM 2273 N N . LEU A 1 317 ? 18.484 37.557 -21.421 1.00 49.88 317 LEU A N 1
ATOM 2274 C CA . LEU A 1 317 ? 19.889 37.686 -21.044 1.00 46.10 317 LEU A CA 1
ATOM 2275 C C . LEU A 1 317 ? 20.733 36.585 -21.671 1.00 45.19 317 LEU A C 1
ATOM 2276 O O . LEU A 1 317 ? 21.742 36.858 -22.330 1.00 49.05 317 LEU A O 1
ATOM 2281 N N . SER A 1 318 ? 20.342 35.327 -21.461 1.00 46.46 318 SER A N 1
ATOM 2282 C CA . SER A 1 318 ? 21.145 34.215 -21.960 1.00 49.29 318 SER A CA 1
ATOM 2283 C C . SER A 1 318 ? 21.178 34.187 -23.483 1.00 47.33 318 SER A C 1
ATOM 2284 O O . SER A 1 318 ? 22.240 33.980 -24.081 1.00 48.86 318 SER A O 1
ATOM 2287 N N . THR A 1 319 ? 20.029 34.389 -24.131 1.00 48.92 319 THR A N 1
ATOM 2288 C CA . THR A 1 319 ? 20.011 34.400 -25.590 1.00 50.18 319 THR A CA 1
ATOM 2289 C C . THR A 1 319 ? 20.959 35.460 -26.138 1.00 48.42 319 THR A C 1
ATOM 2290 O O . THR A 1 319 ? 21.689 35.213 -27.103 1.00 49.72 319 THR A O 1
ATOM 2294 N N . LYS A 1 320 ? 20.977 36.640 -25.520 1.00 50.33 320 LYS A N 1
ATOM 2295 C CA . LYS A 1 320 ? 21.809 37.725 -26.026 1.00 50.58 320 LYS A CA 1
ATOM 2296 C C . LYS A 1 320 ? 23.287 37.468 -25.744 1.00 54.71 320 LYS A C 1
ATOM 2297 O O . LYS A 1 320 ? 24.126 37.576 -26.645 1.00 48.10 320 LYS A O 1
ATOM 2303 N N . TYR A 1 321 ? 23.627 37.116 -24.501 1.00 49.21 321 TYR A N 1
ATOM 2304 C CA . TYR A 1 321 ? 25.030 37.094 -24.097 1.00 51.17 321 TYR A CA 1
ATOM 2305 C C . TYR A 1 321 ? 25.708 35.749 -24.336 1.00 48.50 321 TYR A C 1
ATOM 2306 O O . TYR A 1 321 ? 26.889 35.716 -24.699 1.00 49.79 321 TYR A O 1
ATOM 2315 N N . ILE A 1 322 ? 25.004 34.635 -24.143 1.00 47.64 322 ILE A N 1
ATOM 2316 C CA . ILE A 1 322 ? 25.643 33.339 -24.349 1.00 49.84 322 ILE A CA 1
ATOM 2317 C C . ILE A 1 322 ? 25.710 32.994 -25.834 1.00 48.87 322 ILE A C 1
ATOM 2318 O O . ILE A 1 322 ? 26.729 32.483 -26.314 1.00 52.75 322 ILE A O 1
ATOM 2323 N N . PHE A 1 323 ? 24.641 33.262 -26.585 1.00 49.65 323 PHE A N 1
ATOM 2324 C CA . PHE A 1 323 ? 24.635 32.996 -28.020 1.00 57.70 323 PHE A CA 1
ATOM 2325 C C . PHE A 1 323 ? 25.180 34.153 -28.851 1.00 51.15 323 PHE A C 1
ATOM 2326 O O . PHE A 1 323 ? 25.494 33.952 -30.028 1.00 58.18 323 PHE A O 1
ATOM 2334 N N . ASP A 1 324 ? 25.303 35.348 -28.274 1.00 56.55 324 ASP A N 1
ATOM 2335 C CA . ASP A 1 324 ? 25.735 36.540 -29.004 1.00 57.30 324 ASP A CA 1
ATOM 2336 C C . ASP A 1 324 ? 24.750 36.873 -30.125 1.00 55.57 324 ASP A C 1
ATOM 2337 O O . ASP A 1 324 ? 25.085 36.858 -31.311 1.00 55.82 324 ASP A O 1
ATOM 2342 N N . ILE A 1 325 ? 23.522 37.194 -29.725 1.00 55.28 325 ILE A N 1
ATOM 2343 C CA . ILE A 1 325 ? 22.447 37.487 -30.665 1.00 56.57 325 ILE A CA 1
ATOM 2344 C C . ILE A 1 325 ? 22.357 38.994 -30.850 1.00 61.31 325 ILE A C 1
ATOM 2345 O O . ILE A 1 325 ? 22.272 39.747 -29.870 1.00 52.34 325 ILE A O 1
ATOM 2350 N N . HIS A 1 326 ? 22.372 39.428 -32.106 1.00 53.07 326 HIS A N 1
ATOM 2351 C CA . HIS A 1 326 ? 22.225 40.828 -32.473 1.00 58.28 326 HIS A CA 1
ATOM 2352 C C . HIS A 1 326 ? 20.955 40.989 -33.300 1.00 55.83 326 HIS A C 1
ATOM 2353 O O . HIS A 1 326 ? 20.388 39.991 -33.765 1.00 57.61 326 HIS A O 1
ATOM 2360 N N . PRO A 1 327 ? 20.478 42.218 -33.512 1.00 53.90 327 PRO A N 1
ATOM 2361 C CA . PRO A 1 327 ? 19.239 42.391 -34.287 1.00 59.95 327 PRO A CA 1
ATOM 2362 C C . PRO A 1 327 ? 19.291 41.779 -35.676 1.00 60.78 327 PRO A C 1
ATOM 2363 O O . PRO A 1 327 ? 18.241 41.405 -36.214 1.00 58.83 327 PRO A O 1
ATOM 2367 N N . GLU A 1 328 ? 20.477 41.663 -36.274 1.00 57.43 328 GLU A N 1
ATOM 2368 C CA . GLU A 1 328 ? 20.614 41.146 -37.631 1.00 54.89 328 GLU A CA 1
ATOM 2369 C C . GLU A 1 328 ? 20.647 39.625 -37.699 1.00 57.38 328 GLU A C 1
ATOM 2370 O O . GLU A 1 328 ? 20.685 39.075 -38.804 1.00 64.65 328 GLU A O 1
ATOM 2376 N N . ASP A 1 329 ? 20.645 38.935 -36.564 1.00 56.17 329 ASP A N 1
ATOM 2377 C CA . ASP A 1 329 ? 20.880 37.501 -36.543 1.00 55.95 329 ASP A CA 1
ATOM 2378 C C . ASP A 1 329 ? 19.576 36.722 -36.713 1.00 54.69 329 ASP A C 1
ATOM 2379 O O . ASP A 1 329 ? 18.472 37.262 -36.616 1.00 55.38 329 ASP A O 1
ATOM 2384 N N . ILE A 1 330 ? 19.726 35.421 -36.961 1.00 52.02 330 ILE A N 1
ATOM 2385 C CA . ILE A 1 330 ? 18.607 34.512 -37.194 1.00 58.75 330 ILE A CA 1
ATOM 2386 C C . ILE A 1 330 ? 18.912 33.215 -36.459 1.00 53.57 330 ILE A C 1
ATOM 2387 O O . ILE A 1 330 ? 19.913 32.553 -36.756 1.00 57.57 330 ILE A O 1
ATOM 2392 N N . LEU A 1 331 ? 18.054 32.847 -35.512 1.00 56.14 331 LEU A N 1
ATOM 2393 C CA . LEU A 1 331 ? 18.295 31.709 -34.633 1.00 52.69 331 LEU A CA 1
ATOM 2394 C C . LEU A 1 331 ? 17.441 30.523 -35.053 1.00 51.04 331 LEU A C 1
ATOM 2395 O O . LEU A 1 331 ? 16.234 30.665 -35.280 1.00 48.68 331 LEU A O 1
ATOM 2400 N N . PHE A 1 332 ? 18.072 29.356 -35.151 1.00 51.52 332 PHE A N 1
ATOM 2401 C CA . PHE A 1 332 ? 17.396 28.097 -35.452 1.00 51.09 332 PHE A CA 1
ATOM 2402 C C . PHE A 1 332 ? 17.608 27.179 -34.256 1.00 52.35 332 PHE A C 1
ATOM 2403 O O . PHE A 1 332 ? 18.642 26.512 -34.152 1.00 53.98 332 PHE A O 1
ATOM 2411 N N . THR A 1 333 ? 16.624 27.140 -33.363 1.00 52.09 333 THR A N 1
ATOM 2412 C CA . THR A 1 333 ? 16.618 26.193 -32.256 1.00 51.89 333 THR A CA 1
ATOM 2413 C C . THR A 1 333 ? 15.863 24.950 -32.710 1.00 52.12 333 THR A C 1
ATOM 2414 O O . THR A 1 333 ? 14.632 24.962 -32.809 1.00 58.83 333 THR A O 1
ATOM 2418 N N . ALA A 1 334 ? 16.604 23.880 -32.990 1.00 50.42 334 ALA A N 1
ATOM 2419 C CA . ALA A 1 334 ? 16.016 22.623 -33.446 1.00 57.32 334 ALA A CA 1
ATOM 2420 C C . ALA A 1 334 ? 15.427 21.862 -32.258 1.00 59.36 334 ALA A C 1
ATOM 2421 O O . ALA A 1 334 ? 15.857 20.768 -31.895 1.00 62.45 334 ALA A O 1
ATOM 2423 N N . GLY A 1 335 ? 14.428 22.487 -31.638 1.00 62.28 335 GLY A N 1
ATOM 2424 C CA . GLY A 1 335 ? 13.734 21.889 -30.517 1.00 57.14 335 GLY A CA 1
ATOM 2425 C C . GLY A 1 335 ? 12.230 21.903 -30.689 1.00 63.87 335 GLY A C 1
ATOM 2426 O O . GLY A 1 335 ? 11.721 22.259 -31.758 1.00 68.27 335 GLY A O 1
ATOM 2427 N N . ASP A 1 336 ? 11.511 21.516 -29.638 1.00 53.57 336 ASP A N 1
ATOM 2428 C CA . ASP A 1 336 ? 10.056 21.444 -29.646 1.00 51.47 336 ASP A CA 1
ATOM 2429 C C . ASP A 1 336 ? 9.530 22.202 -28.436 1.00 55.56 336 ASP A C 1
ATOM 2430 O O . ASP A 1 336 ? 10.044 22.033 -27.326 1.00 51.20 336 ASP A O 1
ATOM 2435 N N . VAL A 1 337 ? 8.512 23.041 -28.647 1.00 52.24 337 VAL A N 1
ATOM 2436 C CA . VAL A 1 337 ? 7.929 23.791 -27.545 1.00 54.95 337 VAL A CA 1
ATOM 2437 C C . VAL A 1 337 ? 7.328 22.885 -26.481 1.00 56.25 337 VAL A C 1
ATOM 2438 O O . VAL A 1 337 ? 7.037 23.351 -25.377 1.00 52.14 337 VAL A O 1
ATOM 2442 N N . GLY A 1 338 ? 7.134 21.600 -26.780 1.00 52.61 338 GLY A N 1
ATOM 2443 C CA . GLY A 1 338 ? 6.741 20.667 -25.741 1.00 49.80 338 GLY A CA 1
ATOM 2444 C C . GLY A 1 338 ? 7.752 20.546 -24.621 1.00 50.71 338 GLY A C 1
ATOM 2445 O O . GLY A 1 338 ? 7.429 19.982 -23.569 1.00 53.73 338 GLY A O 1
ATOM 2446 N N . TRP A 1 339 ? 8.961 21.058 -24.826 1.00 48.85 339 TRP A N 1
ATOM 2447 C CA . TRP A 1 339 ? 10.040 20.998 -23.856 1.00 55.13 339 TRP A CA 1
ATOM 2448 C C . TRP A 1 339 ? 10.568 22.401 -23.600 1.00 51.22 339 TRP A C 1
ATOM 2449 O O . TRP A 1 339 ? 10.298 23.339 -24.354 1.00 49.65 339 TRP A O 1
ATOM 2460 N N . ILE A 1 340 ? 11.325 22.532 -22.509 1.00 45.46 340 ILE A N 1
ATOM 2461 C CA . ILE A 1 340 ? 11.768 23.849 -22.063 1.00 51.70 340 ILE A CA 1
ATOM 2462 C C . ILE A 1 340 ? 12.674 24.508 -23.096 1.00 49.48 340 ILE A C 1
ATOM 2463 O O . ILE A 1 340 ? 12.685 25.739 -23.224 1.00 46.25 340 ILE A O 1
ATOM 2468 N N . THR A 1 341 ? 13.452 23.718 -23.840 1.00 50.95 341 THR A N 1
ATOM 2469 C CA . THR A 1 341 ? 14.343 24.294 -24.847 1.00 51.09 341 THR A CA 1
ATOM 2470 C C . THR A 1 341 ? 13.563 25.117 -25.868 1.00 45.79 341 THR A C 1
ATOM 2471 O O . THR A 1 341 ? 13.969 26.227 -26.232 1.00 47.79 341 THR A O 1
ATOM 2475 N N . GLY A 1 342 ? 12.441 24.581 -26.352 1.00 48.83 342 GLY A N 1
ATOM 2476 C CA . GLY A 1 342 ? 11.610 25.341 -27.271 1.00 52.84 342 GLY A CA 1
ATOM 2477 C C . GLY A 1 342 ? 10.973 26.551 -26.613 1.00 50.31 342 GLY A C 1
ATOM 2478 O O . GLY A 1 342 ? 10.901 27.629 -27.212 1.00 51.81 342 GLY A O 1
ATOM 2479 N N . HIS A 1 343 ? 10.491 26.388 -25.379 1.00 47.76 343 HIS A N 1
ATOM 2480 C CA . HIS A 1 343 ? 9.953 27.514 -24.624 1.00 50.67 343 HIS A CA 1
ATOM 2481 C C . HIS A 1 343 ? 10.915 28.697 -24.649 1.00 49.69 343 HIS A C 1
ATOM 2482 O O . HIS A 1 343 ? 10.583 29.786 -25.128 1.00 46.27 343 HIS A O 1
ATOM 2489 N N . THR A 1 344 ? 12.130 28.482 -24.143 1.00 48.02 344 THR A N 1
ATOM 2490 C CA . THR A 1 344 ? 13.025 29.592 -23.846 1.00 50.22 344 THR A CA 1
ATOM 2491 C C . THR A 1 344 ? 13.790 30.072 -25.075 1.00 49.66 344 THR A C 1
ATOM 2492 O O . THR A 1 344 ? 14.024 31.277 -25.222 1.00 55.13 344 THR A O 1
ATOM 2496 N N . TYR A 1 345 ? 14.186 29.162 -25.970 1.00 50.55 345 TYR A N 1
ATOM 2497 C CA . TYR A 1 345 ? 15.129 29.512 -27.024 1.00 51.13 345 TYR A CA 1
ATOM 2498 C C . TYR A 1 345 ? 14.597 29.353 -28.438 1.00 49.91 345 TYR A C 1
ATOM 2499 O O . TYR A 1 345 ? 15.293 29.743 -29.382 1.00 50.57 345 TYR A O 1
ATOM 2508 N N . ALA A 1 346 ? 13.396 28.813 -28.621 1.00 51.53 346 ALA A N 1
ATOM 2509 C CA . ALA A 1 346 ? 12.702 28.952 -29.893 1.00 51.68 346 ALA A CA 1
ATOM 2510 C C . ALA A 1 346 ? 11.645 30.047 -29.861 1.00 50.49 346 ALA A C 1
ATOM 2511 O O . ALA A 1 346 ? 11.300 30.581 -30.919 1.00 47.96 346 ALA A O 1
ATOM 2513 N N . LEU A 1 347 ? 11.132 30.396 -28.679 1.00 50.45 347 LEU A N 1
ATOM 2514 C CA . LEU A 1 347 ? 10.070 31.388 -28.581 1.00 46.95 347 LEU A CA 1
ATOM 2515 C C . LEU A 1 347 ? 10.520 32.631 -27.819 1.00 49.49 347 LEU A C 1
ATOM 2516 O O . LEU A 1 347 ? 10.811 33.662 -28.433 1.00 48.40 347 LEU A O 1
ATOM 2521 N N . TYR A 1 348 ? 10.581 32.554 -26.488 1.00 46.09 348 TYR A N 1
ATOM 2522 C CA . TYR A 1 348 ? 10.688 33.772 -25.686 1.00 49.72 348 TYR A CA 1
ATOM 2523 C C . TYR A 1 348 ? 12.023 34.478 -25.903 1.00 47.53 348 TYR A C 1
ATOM 2524 O O . TYR A 1 348 ? 12.064 35.700 -26.087 1.00 46.03 348 TYR A O 1
ATOM 2533 N N . GLY A 1 349 ? 13.124 33.735 -25.888 1.00 45.38 349 GLY A N 1
ATOM 2534 C CA . GLY A 1 349 ? 14.431 34.325 -26.051 1.00 48.32 349 GLY A CA 1
ATOM 2535 C C . GLY A 1 349 ? 14.555 35.133 -27.330 1.00 48.12 349 GLY A C 1
ATOM 2536 O O . GLY A 1 349 ? 14.869 36.328 -27.310 1.00 51.82 349 GLY A O 1
ATOM 2537 N N . PRO A 1 350 ? 14.310 34.492 -28.475 1.00 50.20 350 PRO A N 1
ATOM 2538 C CA . PRO A 1 350 ? 14.453 35.214 -29.751 1.00 51.69 350 PRO A CA 1
ATOM 2539 C C . PRO A 1 350 ? 13.464 36.352 -29.924 1.00 49.93 350 PRO A C 1
ATOM 2540 O O . PRO A 1 350 ? 13.850 37.441 -30.367 1.00 50.51 350 PRO A O 1
ATOM 2544 N N . LEU A 1 351 ? 12.188 36.125 -29.604 1.00 51.03 351 LEU A N 1
ATOM 2545 C CA . LEU A 1 351 ? 11.183 37.157 -29.834 1.00 46.48 351 LEU A CA 1
ATOM 2546 C C . LEU A 1 351 ? 11.375 38.346 -28.903 1.00 50.69 351 LEU A C 1
ATOM 2547 O O . LEU A 1 351 ? 11.110 39.487 -29.299 1.00 50.28 351 LEU A O 1
ATOM 2552 N N . LEU A 1 352 ? 11.828 38.107 -27.669 1.00 46.59 352 LEU A N 1
ATOM 2553 C CA . LEU A 1 352 ? 12.137 39.220 -26.778 1.00 50.33 352 LEU A CA 1
ATOM 2554 C C . LEU A 1 352 ? 13.181 40.139 -27.398 1.00 49.80 352 LEU A C 1
ATOM 2555 O O . LEU A 1 352 ? 13.045 41.367 -27.353 1.00 51.49 352 LEU A O 1
ATOM 2560 N N . LEU A 1 353 ? 14.226 39.561 -27.987 1.00 44.06 353 LEU A N 1
ATOM 2561 C CA . LEU A 1 353 ? 15.268 40.350 -28.629 1.00 48.62 353 LEU A CA 1
ATOM 2562 C C . LEU A 1 353 ? 14.863 40.854 -30.008 1.00 51.16 353 LEU A C 1
ATOM 2563 O O . LEU A 1 353 ? 15.616 41.629 -30.608 1.00 49.53 353 LEU A O 1
ATOM 2568 N N . GLY A 1 354 ? 13.704 40.443 -30.518 1.00 52.75 354 GLY A N 1
ATOM 2569 C CA . GLY A 1 354 ? 13.183 40.993 -31.753 1.00 53.58 354 GLY A CA 1
ATOM 2570 C C . GLY A 1 354 ? 13.782 40.430 -33.017 1.00 48.97 354 GLY A C 1
ATOM 2571 O O . GLY A 1 354 ? 13.720 41.086 -34.060 1.00 56.67 354 GLY A O 1
ATOM 2572 N N . VAL A 1 355 ? 14.359 39.234 -32.963 1.00 54.16 355 VAL A N 1
ATOM 2573 C CA . VAL A 1 355 ? 15.009 38.638 -34.127 1.00 53.98 355 VAL A CA 1
ATOM 2574 C C . VAL A 1 355 ? 14.128 37.520 -34.670 1.00 54.30 355 VAL A C 1
ATOM 2575 O O . VAL A 1 355 ? 13.235 37.036 -33.959 1.00 54.33 355 VAL A O 1
ATOM 2579 N N . PRO A 1 356 ? 14.334 37.077 -35.909 1.00 55.09 356 PRO A N 1
ATOM 2580 C CA . PRO A 1 356 ? 13.561 35.940 -36.416 1.00 55.16 356 PRO A CA 1
ATOM 2581 C C . PRO A 1 356 ? 14.018 34.638 -35.783 1.00 52.38 356 PRO A C 1
ATOM 2582 O O . PRO A 1 356 ? 15.198 34.442 -35.481 1.00 52.69 356 PRO A O 1
ATOM 2586 N N . THR A 1 357 ? 13.059 33.740 -35.582 1.00 46.89 357 THR A N 1
ATOM 2587 C CA . THR A 1 357 ? 13.319 32.420 -35.029 1.00 53.64 357 THR A CA 1
ATOM 2588 C C . THR A 1 357 ? 12.717 31.378 -35.957 1.00 50.77 357 THR A C 1
ATOM 2589 O O . THR A 1 357 ? 11.585 31.534 -36.423 1.00 52.74 357 THR A O 1
ATOM 2593 N N . ILE A 1 358 ? 13.477 30.321 -36.224 1.00 53.81 358 ILE A N 1
ATOM 2594 C CA . ILE A 1 358 ? 13.064 29.290 -37.170 1.00 51.60 358 ILE A CA 1
ATOM 2595 C C . ILE A 1 358 ? 12.313 28.204 -36.412 1.00 52.63 358 ILE A C 1
ATOM 2596 O O . ILE A 1 358 ? 12.862 27.572 -35.502 1.00 57.40 358 ILE A O 1
ATOM 2601 N N . ILE A 1 359 ? 11.058 27.988 -36.793 1.00 57.36 359 ILE A N 1
ATOM 2602 C CA . ILE A 1 359 ? 10.179 27.013 -36.160 1.00 55.16 359 ILE A CA 1
ATOM 2603 C C . ILE A 1 359 ? 10.056 25.839 -37.119 1.00 51.83 359 ILE A C 1
ATOM 2604 O O . ILE A 1 359 ? 9.362 25.931 -38.139 1.00 60.81 359 ILE A O 1
ATOM 2609 N N . PHE A 1 360 ? 10.723 24.734 -36.798 1.00 53.56 360 PHE A N 1
ATOM 2610 C CA . PHE A 1 360 ? 10.797 23.580 -37.684 1.00 57.37 360 PHE A CA 1
ATOM 2611 C C . PHE A 1 360 ? 9.830 22.505 -37.201 1.00 55.65 360 PHE A C 1
ATOM 2612 O O . PHE A 1 360 ? 9.968 21.987 -36.087 1.00 58.77 360 PHE A O 1
ATOM 2620 N N . GLU A 1 361 ? 8.858 22.172 -38.050 1.00 57.21 361 GLU A N 1
ATOM 2621 C CA . GLU A 1 361 ? 7.807 21.223 -37.708 1.00 60.46 361 GLU A CA 1
ATOM 2622 C C . GLU A 1 361 ? 8.218 19.772 -37.923 1.00 59.12 361 GLU A C 1
ATOM 2623 O O . GLU A 1 361 ? 7.559 18.874 -37.386 1.00 62.88 361 GLU A O 1
ATOM 2629 N N . GLY A 1 362 ? 9.275 19.518 -38.686 1.00 63.16 362 GLY A N 1
ATOM 2630 C CA . GLY A 1 362 ? 9.590 18.190 -39.160 1.00 66.51 362 GLY A CA 1
ATOM 2631 C C . GLY A 1 362 ? 10.654 17.494 -38.339 1.00 63.59 362 GLY A C 1
ATOM 2632 O O . GLY A 1 362 ? 10.882 17.804 -37.164 1.00 64.99 362 GLY A O 1
ATOM 2633 N N . THR A 1 363 ? 11.306 16.523 -38.969 1.00 61.85 363 THR A N 1
ATOM 2634 C CA . THR A 1 363 ? 12.383 15.743 -38.386 1.00 65.14 363 THR A CA 1
ATOM 2635 C C . THR A 1 363 ? 13.693 16.012 -39.115 1.00 65.70 363 THR A C 1
ATOM 2636 O O . THR A 1 363 ? 13.695 16.514 -40.244 1.00 65.60 363 THR A O 1
ATOM 2640 N N . PRO A 1 364 ? 14.835 15.706 -38.492 1.00 65.67 364 PRO A N 1
ATOM 2641 C CA . PRO A 1 364 ? 16.119 15.874 -39.191 1.00 60.19 364 PRO A CA 1
ATOM 2642 C C . PRO A 1 364 ? 16.344 14.884 -40.321 1.00 67.53 364 PRO A C 1
ATOM 2643 O O . PRO A 1 364 ? 17.339 15.026 -41.044 1.00 63.80 364 PRO A O 1
ATOM 2647 N N . ALA A 1 365 ? 15.461 13.902 -40.506 1.00 63.06 365 ALA A N 1
ATOM 2648 C CA . ALA A 1 365 ? 15.655 12.855 -41.500 1.00 69.05 365 ALA A CA 1
ATOM 2649 C C . ALA A 1 365 ? 14.741 12.971 -42.712 1.00 61.28 365 ALA A C 1
ATOM 2650 O O . ALA A 1 365 ? 14.894 12.187 -43.653 1.00 62.66 365 ALA A O 1
ATOM 2652 N N . TYR A 1 366 ? 13.802 13.915 -42.721 1.00 63.24 366 TYR A N 1
ATOM 2653 C CA . TYR A 1 366 ? 12.827 14.027 -43.791 1.00 63.62 366 TYR A CA 1
ATOM 2654 C C . TYR A 1 366 ? 12.956 15.378 -44.481 1.00 67.76 366 TYR A C 1
ATOM 2655 O O . TYR A 1 366 ? 13.002 16.411 -43.798 1.00 68.11 366 TYR A O 1
ATOM 2664 N N . PRO A 1 367 ? 13.010 15.425 -45.825 1.00 64.50 367 PRO A N 1
ATOM 2665 C CA . PRO A 1 367 ? 12.962 14.303 -46.781 1.00 68.85 367 PRO A CA 1
ATOM 2666 C C . PRO A 1 367 ? 14.240 13.471 -46.771 1.00 67.57 367 PRO A C 1
ATOM 2667 O O . PRO A 1 367 ? 14.286 12.363 -47.299 1.00 76.33 367 PRO A O 1
ATOM 2671 N N . ASP A 1 368 ? 15.304 14.010 -46.186 1.00 67.42 368 ASP A N 1
ATOM 2672 C CA . ASP A 1 368 ? 16.580 13.316 -46.079 1.00 71.74 368 ASP A CA 1
ATOM 2673 C C . ASP A 1 368 ? 17.358 13.949 -44.933 1.00 66.25 368 ASP A C 1
ATOM 2674 O O . ASP A 1 368 ? 16.914 14.926 -44.322 1.00 62.37 368 ASP A O 1
ATOM 2679 N N . TYR A 1 369 ? 18.533 13.392 -44.649 1.00 62.76 369 TYR A N 1
ATOM 2680 C CA . TYR A 1 369 ? 19.307 13.804 -43.483 1.00 66.21 369 TYR A CA 1
ATOM 2681 C C . TYR A 1 369 ? 20.011 15.145 -43.666 1.00 66.78 369 TYR A C 1
ATOM 2682 O O . TYR A 1 369 ? 20.817 15.522 -42.809 1.00 60.03 369 TYR A O 1
ATOM 2691 N N . GLY A 1 370 ? 19.745 15.863 -44.753 1.00 67.07 370 GLY A N 1
ATOM 2692 C CA . GLY A 1 370 ? 20.262 17.200 -44.932 1.00 65.51 370 GLY A CA 1
ATOM 2693 C C . GLY A 1 370 ? 19.318 18.317 -44.542 1.00 63.11 370 GLY A C 1
ATOM 2694 O O . GLY A 1 370 ? 19.670 19.489 -44.711 1.00 64.36 370 GLY A O 1
ATOM 2695 N N . ARG A 1 371 ? 18.133 17.995 -44.017 1.00 57.55 371 ARG A N 1
ATOM 2696 C CA . ARG A 1 371 ? 17.093 19.008 -43.858 1.00 58.55 371 ARG A CA 1
ATOM 2697 C C . ARG A 1 371 ? 17.567 20.156 -42.972 1.00 60.48 371 ARG A C 1
ATOM 2698 O O . ARG A 1 371 ? 17.370 21.330 -43.307 1.00 64.73 371 ARG A O 1
ATOM 2706 N N . PHE A 1 372 ? 18.178 19.839 -41.827 1.00 57.22 372 PHE A N 1
ATOM 2707 C CA . PHE A 1 372 ? 18.701 20.885 -40.951 1.00 61.18 372 PHE A CA 1
ATOM 2708 C C . PHE A 1 372 ? 19.539 21.885 -41.742 1.00 55.59 372 PHE A C 1
ATOM 2709 O O . PHE A 1 372 ? 19.400 23.102 -41.580 1.00 57.60 372 PHE A O 1
ATOM 2717 N N . TRP A 1 373 ? 20.415 21.378 -42.611 1.00 58.63 373 TRP A N 1
ATOM 2718 C CA . TRP A 1 373 ? 21.356 22.236 -43.321 1.00 61.69 373 TRP A CA 1
ATOM 2719 C C . TRP A 1 373 ? 20.702 22.961 -44.489 1.00 59.22 373 TRP A C 1
ATOM 2720 O O . TRP A 1 373 ? 21.116 24.076 -44.827 1.00 64.88 373 TRP A O 1
ATOM 2731 N N . GLN A 1 374 ? 19.693 22.356 -45.117 1.00 60.94 374 GLN A N 1
ATOM 2732 C CA . GLN A 1 374 ? 18.926 23.078 -46.126 1.00 60.67 374 GLN A CA 1
ATOM 2733 C C . GLN A 1 374 ? 18.217 24.275 -45.510 1.00 63.07 374 GLN A C 1
ATOM 2734 O O . GLN A 1 374 ? 18.106 25.336 -46.139 1.00 63.51 374 GLN A O 1
ATOM 2740 N N . ILE A 1 375 ? 17.743 24.127 -44.273 1.00 62.56 375 ILE A N 1
ATOM 2741 C CA . ILE A 1 375 ? 17.056 25.221 -43.596 1.00 60.49 375 ILE A CA 1
ATOM 2742 C C . ILE A 1 375 ? 18.042 26.329 -43.246 1.00 59.55 375 ILE A C 1
ATOM 2743 O O . ILE A 1 375 ? 17.777 27.513 -43.480 1.00 59.07 375 ILE A O 1
ATOM 2748 N N . VAL A 1 376 ? 19.185 25.963 -42.662 1.00 59.29 376 VAL A N 1
ATOM 2749 C CA . VAL A 1 376 ? 20.204 26.955 -42.330 1.00 55.29 376 VAL A CA 1
ATOM 2750 C C . VAL A 1 376 ? 20.599 27.746 -43.571 1.00 58.78 376 VAL A C 1
ATOM 2751 O O . VAL A 1 376 ? 20.665 28.981 -43.552 1.00 57.56 376 VAL A O 1
ATOM 2755 N N . GLU A 1 377 ? 20.869 27.040 -44.670 1.00 60.86 377 GLU A N 1
ATOM 2756 C CA . GLU A 1 377 ? 21.271 27.707 -45.903 1.00 61.91 377 GLU A CA 1
ATOM 2757 C C . GLU A 1 377 ? 20.128 28.526 -46.492 1.00 59.06 377 GLU A C 1
ATOM 2758 O O . GLU A 1 377 ? 20.342 29.648 -46.964 1.00 61.90 377 GLU A O 1
ATOM 2764 N N . LYS A 1 378 ? 18.913 27.975 -46.490 1.00 59.18 378 LYS A N 1
ATOM 2765 C CA . LYS A 1 378 ? 17.775 28.676 -47.079 1.00 61.41 378 LYS A CA 1
ATOM 2766 C C . LYS A 1 378 ? 17.605 30.063 -46.468 1.00 63.64 378 LYS A C 1
ATOM 2767 O O . LYS A 1 378 ? 17.408 31.051 -47.187 1.00 66.88 378 LYS A O 1
ATOM 2773 N N . HIS A 1 379 ? 17.688 30.156 -45.141 1.00 62.10 379 HIS A N 1
ATOM 2774 C CA . HIS A 1 379 ? 17.412 31.391 -44.418 1.00 63.90 379 HIS A CA 1
ATOM 2775 C C . HIS A 1 379 ? 18.667 32.048 -43.858 1.00 63.02 379 HIS A C 1
ATOM 2776 O O . HIS A 1 379 ? 18.560 33.046 -43.134 1.00 66.57 379 HIS A O 1
ATOM 2783 N N . LYS A 1 380 ? 19.848 31.518 -44.171 1.00 60.77 380 LYS A N 1
ATOM 2784 C CA . LYS A 1 380 ? 21.110 32.105 -43.724 1.00 62.43 380 LYS A CA 1
ATOM 2785 C C . LYS A 1 380 ? 21.124 32.270 -42.206 1.00 60.80 380 LYS A C 1
ATOM 2786 O O . LYS A 1 380 ? 21.482 33.320 -41.668 1.00 56.62 380 LYS A O 1
ATOM 2792 N N . ALA A 1 381 ? 20.723 31.211 -41.511 1.00 59.28 381 ALA A N 1
ATOM 2793 C CA . ALA A 1 381 ? 20.740 31.231 -40.056 1.00 57.59 381 ALA A CA 1
ATOM 2794 C C . ALA A 1 381 ? 22.148 31.512 -39.545 1.00 54.56 381 ALA A C 1
ATOM 2795 O O . ALA A 1 381 ? 23.138 31.005 -40.081 1.00 55.59 381 ALA A O 1
ATOM 2797 N N . THR A 1 382 ? 22.232 32.334 -38.498 1.00 59.04 382 THR A N 1
ATOM 2798 C CA . THR A 1 382 ? 23.507 32.658 -37.877 1.00 56.72 382 THR A CA 1
ATOM 2799 C C . THR A 1 382 ? 23.767 31.861 -36.608 1.00 54.57 382 THR A C 1
ATOM 2800 O O . THR A 1 382 ? 24.922 31.770 -36.180 1.00 53.61 382 THR A O 1
ATOM 2804 N N . HIS A 1 383 ? 22.730 31.272 -36.017 1.00 55.31 383 HIS A N 1
ATOM 2805 C CA . HIS A 1 383 ? 22.843 30.549 -34.758 1.00 54.53 383 HIS A CA 1
ATOM 2806 C C . HIS A 1 383 ? 22.061 29.252 -34.881 1.00 50.59 383 HIS A C 1
ATOM 2807 O O . HIS A 1 383 ? 20.920 29.258 -35.352 1.00 54.42 383 HIS A O 1
ATOM 2814 N N . PHE A 1 384 ? 22.673 28.147 -34.463 1.00 53.81 384 PHE A N 1
ATOM 2815 C CA . PHE A 1 384 ? 22.059 26.828 -34.545 1.00 56.95 384 PHE A CA 1
ATOM 2816 C C . PHE A 1 384 ? 22.170 26.151 -33.187 1.00 50.16 384 PHE A C 1
ATOM 2817 O O . PHE A 1 384 ? 23.238 26.163 -32.568 1.00 52.34 384 PHE A O 1
ATOM 2825 N N . TYR A 1 385 ? 21.066 25.558 -32.737 1.00 53.15 385 TYR A N 1
ATOM 2826 C CA . TYR A 1 385 ? 20.929 25.053 -31.372 1.00 52.42 385 TYR A CA 1
ATOM 2827 C C . TYR A 1 385 ? 20.251 23.696 -31.454 1.00 50.90 385 TYR A C 1
ATOM 2828 O O . TYR A 1 385 ? 19.127 23.600 -31.955 1.00 53.66 385 TYR A O 1
ATOM 2837 N N . VAL A 1 386 ? 20.925 22.647 -30.974 1.00 46.76 386 VAL A N 1
ATOM 2838 C CA . VAL A 1 386 ? 20.451 21.280 -31.163 1.00 53.12 386 VAL A CA 1
ATOM 2839 C C . VAL A 1 386 ? 20.982 20.387 -30.048 1.00 51.83 386 VAL A C 1
ATOM 2840 O O . VAL A 1 386 ? 21.929 20.746 -29.341 1.00 53.61 386 VAL A O 1
ATOM 2844 N N . ALA A 1 387 ? 20.354 19.189 -29.900 1.00 52.58 387 ALA A N 1
ATOM 2845 C CA . ALA A 1 387 ? 20.742 18.221 -28.879 1.00 59.32 387 ALA A CA 1
ATOM 2846 C C . ALA A 1 387 ? 21.750 17.216 -29.438 1.00 63.04 387 ALA A C 1
ATOM 2847 O O . ALA A 1 387 ? 21.665 16.837 -30.612 1.00 55.68 387 ALA A O 1
ATOM 2849 N N . PRO A 1 388 ? 22.705 16.772 -28.621 1.00 60.80 388 PRO A N 1
ATOM 2850 C CA . PRO A 1 388 ? 23.677 15.779 -29.106 1.00 62.05 388 PRO A CA 1
ATOM 2851 C C . PRO A 1 388 ? 23.056 14.529 -29.705 1.00 59.85 388 PRO A C 1
ATOM 2852 O O . PRO A 1 388 ? 23.682 13.904 -30.571 1.00 59.97 388 PRO A O 1
ATOM 2856 N N . THR A 1 389 ? 21.854 14.131 -29.277 1.00 57.72 389 THR A N 1
ATOM 2857 C CA . THR A 1 389 ? 21.222 12.960 -29.877 1.00 57.92 389 THR A CA 1
ATOM 2858 C C . THR A 1 389 ? 21.085 13.135 -31.385 1.00 63.19 389 THR A C 1
ATOM 2859 O O . THR A 1 389 ? 21.297 12.189 -32.153 1.00 59.87 389 THR A O 1
ATOM 2863 N N . ALA A 1 390 ? 20.729 14.343 -31.826 1.00 59.31 390 ALA A N 1
ATOM 2864 C CA . ALA A 1 390 ? 20.626 14.603 -33.256 1.00 63.88 390 ALA A CA 1
ATOM 2865 C C . ALA A 1 390 ? 22.000 14.583 -33.913 1.00 58.95 390 ALA A C 1
ATOM 2866 O O . ALA A 1 390 ? 22.158 14.053 -35.019 1.00 63.43 390 ALA A O 1
ATOM 2868 N N . LEU A 1 391 ? 23.010 15.144 -33.242 1.00 58.96 391 LEU A N 1
ATOM 2869 C CA . LEU A 1 391 ? 24.359 15.131 -33.798 1.00 60.65 391 LEU A CA 1
ATOM 2870 C C . LEU A 1 391 ? 24.854 13.704 -34.003 1.00 65.50 391 LEU A C 1
ATOM 2871 O O . LEU A 1 391 ? 25.459 13.393 -35.035 1.00 64.70 391 LEU A O 1
ATOM 2876 N N . ARG A 1 392 ? 24.605 12.821 -33.031 1.00 64.61 392 ARG A N 1
ATOM 2877 C CA . ARG A 1 392 ? 25.014 11.429 -33.185 1.00 60.53 392 ARG A CA 1
ATOM 2878 C C . ARG A 1 392 ? 24.327 10.789 -34.383 1.00 58.76 392 ARG A C 1
ATOM 2879 O O . ARG A 1 392 ? 24.937 9.996 -35.110 1.00 65.04 392 ARG A O 1
ATOM 2887 N N . LEU A 1 393 ? 23.049 11.110 -34.596 1.00 62.54 393 LEU A N 1
ATOM 2888 C CA . LEU A 1 393 ? 22.314 10.528 -35.713 1.00 67.73 393 LEU A CA 1
ATOM 2889 C C . LEU A 1 393 ? 22.883 10.995 -37.049 1.00 65.11 393 LEU A C 1
ATOM 2890 O O . LEU A 1 393 ? 23.115 10.183 -37.952 1.00 67.25 393 LEU A O 1
ATOM 2895 N N . LEU A 1 394 ? 23.123 12.302 -37.192 1.00 66.44 394 LEU A N 1
ATOM 2896 C CA . LEU A 1 394 ? 23.657 12.812 -38.451 1.00 64.25 394 LEU A CA 1
ATOM 2897 C C . LEU A 1 394 ? 25.079 12.322 -38.697 1.00 64.96 394 LEU A C 1
ATOM 2898 O O . LEU A 1 394 ? 25.462 12.091 -39.850 1.00 66.37 394 LEU A O 1
ATOM 2903 N N . ARG A 1 395 ? 25.876 12.156 -37.638 1.00 66.31 395 ARG A N 1
ATOM 2904 C CA . ARG A 1 395 ? 27.197 11.567 -37.817 1.00 66.79 395 ARG A CA 1
ATOM 2905 C C . ARG A 1 395 ? 27.086 10.144 -38.344 1.00 65.44 395 ARG A C 1
ATOM 2906 O O . ARG A 1 395 ? 27.937 9.698 -39.123 1.00 68.87 395 ARG A O 1
ATOM 2914 N N . LYS A 1 396 ? 26.040 9.422 -37.938 1.00 65.31 396 LYS A N 1
ATOM 2915 C CA . LYS A 1 396 ? 25.891 8.029 -38.340 1.00 68.70 396 LYS A CA 1
ATOM 2916 C C . LYS A 1 396 ? 25.282 7.898 -39.730 1.00 69.43 396 LYS A C 1
ATOM 2917 O O . LYS A 1 396 ? 25.700 7.037 -40.512 1.00 68.23 396 LYS A O 1
ATOM 2923 N N . ALA A 1 397 ? 24.294 8.737 -40.055 1.00 71.54 397 ALA A N 1
ATOM 2924 C CA . ALA A 1 397 ? 23.480 8.536 -41.244 1.00 70.27 397 ALA A CA 1
ATOM 2925 C C . ALA A 1 397 ? 23.510 9.672 -42.256 1.00 67.97 397 ALA A C 1
ATOM 2926 O O . ALA A 1 397 ? 23.002 9.484 -43.367 1.00 67.56 397 ALA A O 1
ATOM 2928 N N . GLY A 1 398 ? 24.076 10.832 -41.928 1.00 66.39 398 GLY A N 1
ATOM 2929 C CA . GLY A 1 398 ? 23.949 11.960 -42.833 1.00 66.76 398 GLY A CA 1
ATOM 2930 C C . GLY A 1 398 ? 25.181 12.821 -43.009 1.00 65.07 398 GLY A C 1
ATOM 2931 O O . GLY A 1 398 ? 25.082 13.956 -43.483 1.00 66.67 398 GLY A O 1
ATOM 2932 N N . GLU A 1 399 ? 26.352 12.292 -42.651 1.00 64.71 399 GLU A N 1
ATOM 2933 C CA . GLU A 1 399 ? 27.580 13.063 -42.816 1.00 64.67 399 GLU A CA 1
ATOM 2934 C C . GLU A 1 399 ? 27.774 13.463 -44.275 1.00 71.20 399 GLU A C 1
ATOM 2935 O O . GLU A 1 399 ? 28.276 14.554 -44.571 1.00 69.39 399 GLU A O 1
ATOM 2941 N N . GLN A 1 400 ? 27.369 12.590 -45.204 1.00 71.47 400 GLN A N 1
ATOM 2942 C CA . GLN A 1 400 ? 27.571 12.861 -46.623 1.00 72.30 400 GLN A CA 1
ATOM 2943 C C . GLN A 1 400 ? 26.743 14.052 -47.098 1.00 71.24 400 GLN A C 1
ATOM 2944 O O . GLN A 1 400 ? 27.109 14.700 -48.084 1.00 72.73 400 GLN A O 1
ATOM 2950 N N . GLU A 1 401 ? 25.629 14.352 -46.424 1.00 69.15 401 GLU A N 1
ATOM 2951 C CA . GLU A 1 401 ? 24.747 15.425 -46.876 1.00 66.62 401 GLU A CA 1
ATOM 2952 C C . GLU A 1 401 ? 25.302 16.816 -46.591 1.00 66.76 401 GLU A C 1
ATOM 2953 O O . GLU A 1 401 ? 24.899 17.775 -47.258 1.00 65.14 401 GLU A O 1
ATOM 2959 N N . ILE A 1 402 ? 26.212 16.949 -45.625 1.00 71.81 402 ILE A N 1
ATOM 2960 C CA . ILE A 1 402 ? 26.644 18.274 -45.186 1.00 64.55 402 ILE A CA 1
ATOM 2961 C C . ILE A 1 402 ? 27.310 19.037 -46.323 1.00 67.00 402 ILE A C 1
ATOM 2962 O O . ILE A 1 402 ? 27.095 20.244 -46.487 1.00 66.08 402 ILE A O 1
ATOM 2967 N N . ALA A 1 403 ? 28.139 18.353 -47.116 1.00 63.61 403 ALA A N 1
ATOM 2968 C CA . ALA A 1 403 ? 28.891 19.021 -48.172 1.00 60.66 403 ALA A CA 1
ATOM 2969 C C . ALA A 1 403 ? 28.001 19.609 -49.259 1.00 66.32 403 ALA A C 1
ATOM 2970 O O . ALA A 1 403 ? 28.511 20.321 -50.133 1.00 64.86 403 ALA A O 1
ATOM 2972 N N . LYS A 1 404 ? 26.701 19.315 -49.247 1.00 66.62 404 LYS A N 1
ATOM 2973 C CA . LYS A 1 404 ? 25.797 19.852 -50.255 1.00 65.01 404 LYS A CA 1
ATOM 2974 C C . LYS A 1 404 ? 25.346 21.277 -49.958 1.00 66.74 404 LYS A C 1
ATOM 2975 O O . LYS A 1 404 ? 24.702 21.893 -50.815 1.00 66.91 404 LYS A O 1
ATOM 2981 N N . TYR A 1 405 ? 25.661 21.814 -48.782 1.00 62.22 405 TYR A N 1
ATOM 2982 C CA . TYR A 1 405 ? 25.065 23.061 -48.329 1.00 66.00 405 TYR A CA 1
ATOM 2983 C C . TYR A 1 405 ? 26.120 24.068 -47.903 1.00 64.74 405 TYR A C 1
ATOM 2984 O O . TYR A 1 405 ? 27.194 23.710 -47.413 1.00 65.50 405 TYR A O 1
ATOM 2993 N N . ASP A 1 406 ? 25.800 25.341 -48.127 1.00 64.18 406 ASP A N 1
ATOM 2994 C CA . ASP A 1 406 ? 26.617 26.463 -47.677 1.00 63.62 406 ASP A CA 1
ATOM 2995 C C . ASP A 1 406 ? 26.179 26.827 -46.262 1.00 61.62 406 ASP A C 1
ATOM 2996 O O . ASP A 1 406 ? 25.084 27.365 -46.063 1.00 67.00 406 ASP A O 1
ATOM 3001 N N . LEU A 1 407 ? 27.030 26.531 -45.280 1.00 64.28 407 LEU A N 1
ATOM 3002 C CA . LEU A 1 407 ? 26.749 26.813 -43.879 1.00 59.11 407 LEU A CA 1
ATOM 3003 C C . LEU A 1 407 ? 27.597 27.961 -43.344 1.00 60.38 407 LEU A C 1
ATOM 3004 O O . LEU A 1 407 ? 27.777 28.083 -42.127 1.00 57.18 407 LEU A O 1
ATOM 3009 N N . SER A 1 408 ? 28.121 28.808 -44.234 1.00 59.59 408 SER A N 1
ATOM 3010 C CA . SER A 1 408 ? 29.032 29.874 -43.841 1.00 60.04 408 SER A CA 1
ATOM 3011 C C . SER A 1 408 ? 28.341 31.024 -43.123 1.00 63.65 408 SER A C 1
ATOM 3012 O O . SER A 1 408 ? 29.031 31.881 -42.562 1.00 65.91 408 SER A O 1
ATOM 3015 N N . SER A 1 409 ? 27.009 31.073 -43.127 1.00 57.80 409 SER A N 1
ATOM 3016 C CA . SER A 1 409 ? 26.309 32.108 -42.377 1.00 57.74 409 SER A CA 1
ATOM 3017 C C . SER A 1 409 ? 26.329 31.845 -40.877 1.00 59.76 409 SER A C 1
ATOM 3018 O O . SER A 1 409 ? 26.072 32.766 -40.096 1.00 58.36 409 SER A O 1
ATOM 3021 N N . LEU A 1 410 ? 26.621 30.616 -40.464 1.00 55.02 410 LEU A N 1
ATOM 3022 C CA . LEU A 1 410 ? 26.632 30.255 -39.057 1.00 56.65 410 LEU A CA 1
ATOM 3023 C C . LEU A 1 410 ? 27.881 30.777 -38.357 1.00 58.11 410 LEU A C 1
ATOM 3024 O O . LEU A 1 410 ? 28.961 30.872 -38.948 1.00 57.44 410 LEU A O 1
ATOM 3029 N N . ARG A 1 411 ? 27.722 31.112 -37.075 1.00 54.61 411 ARG A N 1
ATOM 3030 C CA . ARG A 1 411 ? 28.854 31.479 -36.227 1.00 57.51 411 ARG A CA 1
ATOM 3031 C C . ARG A 1 411 ? 28.749 30.937 -34.806 1.00 55.81 411 ARG A C 1
ATOM 3032 O O . ARG A 1 411 ? 29.789 30.740 -34.172 1.00 59.06 411 ARG A O 1
ATOM 3040 N N . THR A 1 412 ? 27.550 30.687 -34.283 1.00 50.79 412 THR A N 1
ATOM 3041 C CA . THR A 1 412 ? 27.365 30.101 -32.963 1.00 56.15 412 THR A CA 1
ATOM 3042 C C . THR A 1 412 ? 26.646 28.768 -33.112 1.00 51.30 412 THR A C 1
ATOM 3043 O O . THR A 1 412 ? 25.589 28.694 -33.750 1.00 49.92 412 THR A O 1
ATOM 3047 N N . LEU A 1 413 ? 27.221 27.721 -32.524 1.00 53.00 413 LEU A N 1
ATOM 3048 C CA . LEU A 1 413 ? 26.655 26.375 -32.541 1.00 51.94 413 LEU A CA 1
ATOM 3049 C C . LEU A 1 413 ? 26.424 25.940 -31.097 1.00 51.23 413 LEU A C 1
ATOM 3050 O O . LEU A 1 413 ? 27.381 25.766 -30.337 1.00 56.05 413 LEU A O 1
ATOM 3055 N N . GLY A 1 414 ? 25.164 25.756 -30.721 1.00 51.91 414 GLY A N 1
ATOM 3056 C CA . GLY A 1 414 ? 24.807 25.392 -29.363 1.00 53.70 414 GLY A CA 1
ATOM 3057 C C . GLY A 1 414 ? 24.488 23.916 -29.211 1.00 54.35 414 GLY A C 1
ATOM 3058 O O . GLY A 1 414 ? 24.056 23.258 -30.153 1.00 50.17 414 GLY A O 1
ATOM 3059 N N . SER A 1 415 ? 24.709 23.403 -28.000 1.00 49.87 415 SER A N 1
ATOM 3060 C CA . SER A 1 415 ? 24.376 22.029 -27.644 1.00 53.75 415 SER A CA 1
ATOM 3061 C C . SER A 1 415 ? 23.649 22.032 -26.308 1.00 50.48 415 SER A C 1
ATOM 3062 O O . SER A 1 415 ? 24.056 22.732 -25.376 1.00 52.08 415 SER A O 1
ATOM 3065 N N . VAL A 1 416 ? 22.578 21.242 -26.209 1.00 54.15 416 VAL A N 1
ATOM 3066 C CA . VAL A 1 416 ? 21.676 21.323 -25.066 1.00 51.78 416 VAL A CA 1
ATOM 3067 C C . VAL A 1 416 ? 21.097 19.952 -24.759 1.00 50.77 416 VAL A C 1
ATOM 3068 O O . VAL A 1 416 ? 20.924 19.115 -25.649 1.00 50.92 416 VAL A O 1
ATOM 3072 N N . GLY A 1 417 ? 20.795 19.731 -23.477 1.00 51.51 417 GLY A N 1
ATOM 3073 C CA . GLY A 1 417 ? 19.925 18.657 -23.055 1.00 52.80 417 GLY A CA 1
ATOM 3074 C C . GLY A 1 417 ? 20.623 17.442 -22.486 1.00 51.13 417 GLY A C 1
ATOM 3075 O O . GLY A 1 417 ? 19.954 16.596 -21.880 1.00 53.20 417 GLY A O 1
ATOM 3076 N N . GLU A 1 418 ? 21.930 17.320 -22.671 1.00 51.75 418 GLU A N 1
ATOM 3077 C CA . GLU A 1 418 ? 22.628 16.084 -22.346 1.00 49.81 418 GLU A CA 1
ATOM 3078 C C . GLU A 1 418 ? 24.126 16.275 -22.544 1.00 53.22 418 GLU A C 1
ATOM 3079 O O . GLU A 1 418 ? 24.548 17.258 -23.166 1.00 55.91 418 GLU A O 1
ATOM 3085 N N . PRO A 1 419 ? 24.959 15.372 -22.035 1.00 51.29 419 PRO A N 1
ATOM 3086 C CA . PRO A 1 419 ? 26.403 15.515 -22.243 1.00 49.92 419 PRO A CA 1
ATOM 3087 C C . PRO A 1 419 ? 26.748 15.527 -23.723 1.00 58.74 419 PRO A C 1
ATOM 3088 O O . PRO A 1 419 ? 26.114 14.851 -24.537 1.00 55.22 419 PRO A O 1
ATOM 3092 N N . ILE A 1 420 ? 27.762 16.314 -24.070 1.00 51.86 420 ILE A N 1
ATOM 3093 C CA . ILE A 1 420 ? 28.333 16.314 -25.410 1.00 57.65 420 ILE A CA 1
ATOM 3094 C C . ILE A 1 420 ? 29.718 15.692 -25.316 1.00 62.49 420 ILE A C 1
ATOM 3095 O O . ILE A 1 420 ? 30.606 16.227 -24.642 1.00 57.08 420 ILE A O 1
ATOM 3100 N N . SER A 1 421 ? 29.884 14.541 -25.961 1.00 62.02 421 SER A N 1
ATOM 3101 C CA . SER A 1 421 ? 31.174 13.877 -26.002 1.00 64.07 421 SER A CA 1
ATOM 3102 C C . SER A 1 421 ? 32.234 14.831 -26.547 1.00 67.71 421 SER A C 1
ATOM 3103 O O . SER A 1 421 ? 31.932 15.701 -27.369 1.00 64.89 421 SER A O 1
ATOM 3106 N N . PRO A 1 422 ? 33.487 14.697 -26.107 1.00 62.89 422 PRO A N 1
ATOM 3107 C CA . PRO A 1 422 ? 34.563 15.401 -26.820 1.00 59.33 422 PRO A CA 1
ATOM 3108 C C . PRO A 1 422 ? 34.602 15.050 -28.297 1.00 63.58 422 PRO A C 1
ATOM 3109 O O . PRO A 1 422 ? 34.892 15.917 -29.129 1.00 60.92 422 PRO A O 1
ATOM 3113 N N . ASP A 1 423 ? 34.295 13.797 -28.646 1.00 67.72 423 ASP A N 1
ATOM 3114 C CA . ASP A 1 423 ? 34.280 13.393 -30.048 1.00 63.39 423 ASP A CA 1
ATOM 3115 C C . ASP A 1 423 ? 33.155 14.085 -30.809 1.00 66.00 423 ASP A C 1
ATOM 3116 O O . ASP A 1 423 ? 33.376 14.650 -31.888 1.00 63.96 423 ASP A O 1
ATOM 3121 N N . ILE A 1 424 ? 31.934 14.041 -30.269 1.00 62.69 424 ILE A N 1
ATOM 3122 C CA . ILE A 1 424 ? 30.818 14.727 -30.914 1.00 59.08 424 ILE A CA 1
ATOM 3123 C C . ILE A 1 424 ? 31.082 16.224 -30.965 1.00 60.24 424 ILE A C 1
ATOM 3124 O O . ILE A 1 424 ? 30.717 16.903 -31.933 1.00 58.05 424 ILE A O 1
ATOM 3129 N N . TRP A 1 425 ? 31.721 16.763 -29.927 1.00 55.07 425 TRP A N 1
ATOM 3130 C CA . TRP A 1 425 ? 32.101 18.170 -29.950 1.00 59.57 425 TRP A CA 1
ATOM 3131 C C . TRP A 1 425 ? 32.982 18.465 -31.158 1.00 61.73 425 TRP A C 1
ATOM 3132 O O . TRP A 1 425 ? 32.757 19.440 -31.884 1.00 61.27 425 TRP A O 1
ATOM 3143 N N . GLU A 1 426 ? 33.988 17.618 -31.396 1.00 61.20 426 GLU A N 1
ATOM 3144 C CA . GLU A 1 426 ? 34.870 17.811 -32.544 1.00 61.21 426 GLU A CA 1
ATOM 3145 C C . GLU A 1 426 ? 34.118 17.639 -33.860 1.00 65.14 426 GLU A C 1
ATOM 3146 O O . GLU A 1 426 ? 34.321 18.417 -34.801 1.00 61.67 426 GLU A O 1
ATOM 3152 N N . TRP A 1 427 ? 33.253 16.625 -33.950 1.00 59.81 427 TRP A N 1
ATOM 3153 C CA . TRP A 1 427 ? 32.474 16.426 -35.170 1.00 63.68 427 TRP A CA 1
ATOM 3154 C C . TRP A 1 427 ? 31.594 17.637 -35.445 1.00 68.11 427 TRP A C 1
ATOM 3155 O O . TRP A 1 427 ? 31.575 18.171 -36.560 1.00 60.52 427 TRP A O 1
ATOM 3166 N N . TYR A 1 428 ? 30.842 18.070 -34.433 1.00 56.53 428 TYR A N 1
ATOM 3167 C CA . TYR A 1 428 ? 30.063 19.299 -34.532 1.00 61.52 428 TYR A CA 1
ATOM 3168 C C . TYR A 1 428 ? 30.942 20.455 -34.994 1.00 61.94 428 TYR A C 1
ATOM 3169 O O . TYR A 1 428 ? 30.586 21.201 -35.914 1.00 60.51 428 TYR A O 1
ATOM 3178 N N . ASN A 1 429 ? 32.110 20.605 -34.365 1.00 60.29 429 ASN A N 1
ATOM 3179 C CA . ASN A 1 429 ? 32.994 21.728 -34.660 1.00 61.13 429 ASN A CA 1
ATOM 3180 C C . ASN A 1 429 ? 33.518 21.677 -36.089 1.00 65.16 429 ASN A C 1
ATOM 3181 O O . ASN A 1 429 ? 33.608 22.713 -36.761 1.00 62.57 429 ASN A O 1
ATOM 3186 N N . GLU A 1 430 ? 33.872 20.489 -36.574 1.00 65.56 430 GLU A N 1
ATOM 3187 C CA . GLU A 1 430 ? 34.527 20.379 -37.870 1.00 66.44 430 GLU A CA 1
ATOM 3188 C C . GLU A 1 430 ? 33.521 20.335 -39.016 1.00 71.70 430 GLU A C 1
ATOM 3189 O O . GLU A 1 430 ? 33.620 21.120 -39.964 1.00 64.05 430 GLU A O 1
ATOM 3195 N N . PHE A 1 431 ? 32.553 19.422 -38.945 1.00 66.61 431 PHE A N 1
ATOM 3196 C CA . PHE A 1 431 ? 31.699 19.173 -40.101 1.00 67.88 431 PHE A CA 1
ATOM 3197 C C . PHE A 1 431 ? 30.587 20.205 -40.244 1.00 71.60 431 PHE A C 1
ATOM 3198 O O . PHE A 1 431 ? 30.220 20.552 -41.372 1.00 60.96 431 PHE A O 1
ATOM 3206 N N . VAL A 1 432 ? 30.047 20.707 -39.139 1.00 60.63 432 VAL A N 1
ATOM 3207 C CA . VAL A 1 432 ? 29.002 21.727 -39.200 1.00 60.15 432 VAL A CA 1
ATOM 3208 C C . VAL A 1 432 ? 29.596 23.131 -39.190 1.00 62.16 432 VAL A C 1
ATOM 3209 O O . VAL A 1 432 ? 29.235 23.976 -40.014 1.00 54.72 432 VAL A O 1
ATOM 3213 N N . GLY A 1 433 ? 30.511 23.402 -38.259 1.00 62.51 433 GLY A N 1
ATOM 3214 C CA . GLY A 1 433 ? 31.094 24.720 -38.110 1.00 56.59 433 GLY A CA 1
ATOM 3215 C C . GLY A 1 433 ? 32.313 25.011 -38.955 1.00 62.33 433 GLY A C 1
ATOM 3216 O O . GLY A 1 433 ? 32.785 26.152 -38.965 1.00 59.28 433 GLY A O 1
ATOM 3217 N N . LYS A 1 434 ? 32.843 24.013 -39.664 1.00 63.54 434 LYS A N 1
ATOM 3218 C CA . LYS A 1 434 ? 34.030 24.187 -40.502 1.00 63.49 434 LYS A CA 1
ATOM 3219 C C . LYS A 1 434 ? 35.208 24.725 -39.695 1.00 68.26 434 LYS A C 1
ATOM 3220 O O . LYS A 1 434 ? 36.093 25.395 -40.233 1.00 59.30 434 LYS A O 1
ATOM 3226 N N . ASN A 1 435 ? 35.219 24.436 -38.395 1.00 62.26 435 ASN A N 1
ATOM 3227 C CA . ASN A 1 435 ? 36.280 24.883 -37.496 1.00 66.77 435 ASN A CA 1
ATOM 3228 C C . ASN A 1 435 ? 36.367 26.408 -37.478 1.00 63.20 435 ASN A C 1
ATOM 3229 O O . ASN A 1 435 ? 37.429 26.980 -37.223 1.00 63.19 435 ASN A O 1
ATOM 3234 N N . GLN A 1 436 ? 35.247 27.071 -37.772 1.00 58.94 436 GLN A N 1
ATOM 3235 C CA . GLN A 1 436 ? 35.170 28.525 -37.817 1.00 63.85 436 GLN A CA 1
ATOM 3236 C C . GLN A 1 436 ? 34.110 29.099 -36.887 1.00 64.50 436 GLN A C 1
ATOM 3237 O O . GLN A 1 436 ? 33.978 30.327 -36.808 1.00 62.53 436 GLN A O 1
ATOM 3243 N N . CYS A 1 437 ? 33.354 28.258 -36.188 1.00 57.41 437 CYS A N 1
ATOM 3244 C CA . CYS A 1 437 ? 32.266 28.697 -35.331 1.00 59.98 437 CYS A CA 1
ATOM 3245 C C . CYS A 1 437 ? 32.624 28.490 -33.865 1.00 57.40 437 CYS A C 1
ATOM 3246 O O . CYS A 1 437 ? 33.501 27.693 -33.518 1.00 52.64 437 CYS A O 1
ATOM 3249 N N . HIS A 1 438 ? 31.929 29.232 -33.008 1.00 54.68 438 HIS A N 1
ATOM 3250 C CA . HIS A 1 438 ? 32.003 29.038 -31.569 1.00 55.24 438 HIS A CA 1
ATOM 3251 C C . HIS A 1 438 ? 30.935 28.040 -31.143 1.00 53.60 438 HIS A C 1
ATOM 3252 O O . HIS A 1 438 ? 29.782 28.134 -31.569 1.00 55.37 438 HIS A O 1
ATOM 3259 N N . ILE A 1 439 ? 31.317 27.094 -30.290 1.00 54.17 439 ILE A N 1
ATOM 3260 C CA . ILE A 1 439 ? 30.386 26.104 -29.760 1.00 53.07 439 ILE A CA 1
ATOM 3261 C C . ILE A 1 439 ? 30.020 26.494 -28.337 1.00 53.16 439 ILE A C 1
ATOM 3262 O O . ILE A 1 439 ? 30.897 26.814 -27.525 1.00 55.71 439 ILE A O 1
ATOM 3267 N N . SER A 1 440 ? 28.724 26.471 -28.036 1.00 48.57 440 SER A N 1
ATOM 3268 C CA . SER A 1 440 ? 28.210 26.765 -26.702 1.00 56.06 440 SER A CA 1
ATOM 3269 C C . SER A 1 440 ? 27.522 25.512 -26.171 1.00 54.52 440 SER A C 1
ATOM 3270 O O . SER A 1 440 ? 26.364 25.241 -26.505 1.00 54.63 440 SER A O 1
ATOM 3273 N N . ASP A 1 441 ? 28.243 24.743 -25.360 1.00 53.04 441 ASP A N 1
ATOM 3274 C CA . ASP A 1 441 ? 27.663 23.620 -24.625 1.00 54.14 441 ASP A CA 1
ATOM 3275 C C . ASP A 1 441 ? 26.919 24.197 -23.427 1.00 51.53 441 ASP A C 1
ATOM 3276 O O . ASP A 1 441 ? 27.528 24.547 -22.413 1.00 53.17 441 ASP A O 1
ATOM 3281 N N . THR A 1 442 ? 25.597 24.292 -23.536 1.00 49.43 442 THR A N 1
ATOM 3282 C CA . THR A 1 442 ? 24.777 24.966 -22.538 1.00 50.27 442 THR A CA 1
ATOM 3283 C C . THR A 1 442 ? 24.196 23.938 -21.578 1.00 45.88 442 THR A C 1
ATOM 3284 O O . THR A 1 442 ? 23.417 23.071 -21.988 1.00 49.97 442 THR A O 1
ATOM 3288 N N . TYR A 1 443 ? 24.571 24.040 -20.306 1.00 48.34 443 TYR A N 1
ATOM 3289 C CA . TYR A 1 443 ? 24.002 23.213 -19.253 1.00 41.80 443 TYR A CA 1
ATOM 3290 C C . TYR A 1 443 ? 22.875 23.972 -18.566 1.00 45.49 443 TYR A C 1
ATOM 3291 O O . TYR A 1 443 ? 23.045 25.134 -18.183 1.00 45.01 443 TYR A O 1
ATOM 3300 N N . TRP A 1 444 ? 21.735 23.307 -18.410 1.00 42.72 444 TRP A N 1
ATOM 3301 C CA . TRP A 1 444 ? 20.611 23.857 -17.665 1.00 49.01 444 TRP A CA 1
ATOM 3302 C C . TRP A 1 444 ? 19.511 22.808 -17.580 1.00 42.28 444 TRP A C 1
ATOM 3303 O O . TRP A 1 444 ? 19.723 21.650 -17.951 1.00 42.65 444 TRP A O 1
ATOM 3314 N N . GLN A 1 445 ? 18.342 23.194 -17.080 1.00 45.54 445 GLN A N 1
ATOM 3315 C CA . GLN A 1 445 ? 17.259 22.245 -16.866 1.00 42.25 445 GLN A CA 1
ATOM 3316 C C . GLN A 1 445 ? 15.940 23.000 -16.850 1.00 44.67 445 GLN A C 1
ATOM 3317 O O . GLN A 1 445 ? 15.903 24.230 -16.761 1.00 40.35 445 GLN A O 1
ATOM 3323 N N . THR A 1 446 ? 14.848 22.236 -16.942 1.00 43.40 446 THR A N 1
ATOM 3324 C CA . THR A 1 446 ? 13.519 22.833 -16.982 1.00 47.38 446 THR A CA 1
ATOM 3325 C C . THR A 1 446 ? 13.330 23.835 -15.853 1.00 45.74 446 THR A C 1
ATOM 3326 O O . THR A 1 446 ? 12.807 24.935 -16.065 1.00 41.91 446 THR A O 1
ATOM 3330 N N . GLU A 1 447 ? 13.764 23.477 -14.644 1.00 45.21 447 GLU A N 1
ATOM 3331 C CA . GLU A 1 447 ? 13.493 24.303 -13.477 1.00 41.68 447 GLU A CA 1
ATOM 3332 C C . GLU A 1 447 ? 14.359 25.553 -13.412 1.00 43.77 447 GLU A C 1
ATOM 3333 O O . GLU A 1 447 ? 14.023 26.478 -12.664 1.00 47.18 447 GLU A O 1
ATOM 3339 N N . SER A 1 448 ? 15.452 25.615 -14.173 1.00 41.77 448 SER A N 1
ATOM 3340 C CA . SER A 1 448 ? 16.299 26.800 -14.159 1.00 43.11 448 SER A CA 1
ATOM 3341 C C . SER A 1 448 ? 15.799 27.890 -15.096 1.00 43.67 448 SER A C 1
ATOM 3342 O O . SER A 1 448 ? 16.263 29.031 -14.994 1.00 47.47 448 SER A O 1
ATOM 3345 N N . GLY A 1 449 ? 14.874 27.572 -15.999 1.00 45.59 449 GLY A N 1
ATOM 3346 C CA . GLY A 1 449 ? 14.315 28.564 -16.894 1.00 42.11 449 GLY A CA 1
ATOM 3347 C C . GLY A 1 449 ? 15.224 28.918 -18.052 1.00 48.94 449 GLY A C 1
ATOM 3348 O O . GLY A 1 449 ? 14.763 29.032 -19.191 1.00 45.54 449 GLY A O 1
ATOM 3349 N N . SER A 1 450 ? 16.514 29.106 -17.777 1.00 46.21 450 SER A N 1
ATOM 3350 C CA . SER A 1 450 ? 17.472 29.484 -18.804 1.00 44.35 450 SER A CA 1
ATOM 3351 C C . SER A 1 450 ? 18.842 28.927 -18.431 1.00 51.82 450 SER A C 1
ATOM 3352 O O . SER A 1 450 ? 19.004 28.237 -17.419 1.00 48.38 450 SER A O 1
ATOM 3355 N N . HIS A 1 451 ? 19.832 29.241 -19.267 1.00 47.84 451 HIS A N 1
ATOM 3356 C CA . HIS A 1 451 ? 21.167 28.673 -19.131 1.00 47.44 451 HIS A CA 1
ATOM 3357 C C . HIS A 1 451 ? 21.748 28.921 -17.745 1.00 45.35 451 HIS A C 1
ATOM 3358 O O . HIS A 1 451 ? 21.629 30.015 -17.187 1.00 45.80 451 HIS A O 1
ATOM 3365 N N . LEU A 1 452 ? 22.391 27.889 -17.194 1.00 48.11 452 LEU A N 1
ATOM 3366 C CA . LEU A 1 452 ? 23.103 27.967 -15.923 1.00 46.53 452 LEU A CA 1
ATOM 3367 C C . LEU A 1 452 ? 24.616 28.026 -16.097 1.00 49.05 452 LEU A C 1
ATOM 3368 O O . LEU A 1 452 ? 25.280 28.831 -15.440 1.00 51.28 452 LEU A O 1
ATOM 3373 N N . ILE A 1 453 ? 25.170 27.177 -16.962 1.00 49.77 453 ILE A N 1
ATOM 3374 C CA . ILE A 1 453 ? 26.607 27.112 -17.212 1.00 49.57 453 ILE A CA 1
ATOM 3375 C C . ILE A 1 453 ? 26.797 26.956 -18.716 1.00 47.76 453 ILE A C 1
ATOM 3376 O O . ILE A 1 453 ? 26.283 26.003 -19.310 1.00 49.32 453 ILE A O 1
ATOM 3381 N N . ALA A 1 454 ? 27.532 27.883 -19.332 1.00 44.23 454 ALA A N 1
ATOM 3382 C CA . ALA A 1 454 ? 27.690 27.869 -20.781 1.00 48.93 454 ALA A CA 1
ATOM 3383 C C . ALA A 1 454 ? 28.830 28.779 -21.224 1.00 52.69 454 ALA A C 1
ATOM 3384 O O . ALA A 1 454 ? 29.090 29.802 -20.579 1.00 51.15 454 ALA A O 1
ATOM 3386 N N . PRO A 1 455 ? 29.532 28.452 -22.314 1.00 49.58 455 PRO A N 1
ATOM 3387 C CA . PRO A 1 455 ? 30.585 29.351 -22.812 1.00 52.29 455 PRO A CA 1
ATOM 3388 C C . PRO A 1 455 ? 29.990 30.453 -23.677 1.00 54.71 455 PRO A C 1
ATOM 3389 O O . PRO A 1 455 ? 29.424 30.184 -24.739 1.00 56.22 455 PRO A O 1
ATOM 3393 N N . LEU A 1 456 ? 30.121 31.699 -23.224 1.00 54.30 456 LEU A N 1
ATOM 3394 C CA . LEU A 1 456 ? 29.609 32.824 -23.996 1.00 50.60 456 LEU A CA 1
ATOM 3395 C C . LEU A 1 456 ? 30.297 32.889 -25.354 1.00 52.17 456 LEU A C 1
ATOM 3396 O O . LEU A 1 456 ? 31.527 32.824 -25.445 1.00 54.13 456 LEU A O 1
ATOM 3401 N N . ALA A 1 457 ? 29.496 33.020 -26.409 1.00 54.47 457 ALA A N 1
ATOM 3402 C CA . ALA A 1 457 ? 30.033 33.018 -27.764 1.00 51.63 457 ALA A CA 1
ATOM 3403 C C . ALA A 1 457 ? 30.985 34.187 -27.977 1.00 55.79 457 ALA A C 1
ATOM 3404 O O . ALA A 1 457 ? 30.630 35.347 -27.752 1.00 55.51 457 ALA A O 1
ATOM 3406 N N . GLY A 1 458 ? 32.202 33.872 -28.416 1.00 57.19 458 GLY A N 1
ATOM 3407 C CA . GLY A 1 458 ? 33.203 34.880 -28.690 1.00 60.18 458 GLY A CA 1
ATOM 3408 C C . GLY A 1 458 ? 33.911 35.427 -27.475 1.00 59.68 458 GLY A C 1
ATOM 3409 O O . GLY A 1 458 ? 34.664 36.400 -27.603 1.00 63.45 458 GLY A O 1
ATOM 3410 N N . VAL A 1 459 ? 33.702 34.833 -26.300 1.00 54.94 459 VAL A N 1
ATOM 3411 C CA . VAL A 1 459 ? 34.224 35.387 -25.057 1.00 58.80 459 VAL A CA 1
ATOM 3412 C C . VAL A 1 459 ? 34.958 34.313 -24.264 1.00 58.14 459 VAL A C 1
ATOM 3413 O O . VAL A 1 459 ? 36.110 34.505 -23.861 1.00 58.03 459 VAL A O 1
ATOM 3417 N N . VAL A 1 460 ? 34.309 33.177 -24.044 1.00 58.61 460 VAL A N 1
ATOM 3418 C CA . VAL A 1 460 ? 34.852 32.103 -23.217 1.00 59.49 460 VAL A CA 1
ATOM 3419 C C . VAL A 1 460 ? 35.487 31.062 -24.139 1.00 63.44 460 VAL A C 1
ATOM 3420 O O . VAL A 1 460 ? 34.777 30.483 -24.972 1.00 59.63 460 VAL A O 1
ATOM 3424 N N . PRO A 1 461 ? 36.786 30.793 -24.020 1.00 60.11 461 PRO A N 1
ATOM 3425 C CA . PRO A 1 461 ? 37.365 29.679 -24.782 1.00 61.08 461 PRO A CA 1
ATOM 3426 C C . PRO A 1 461 ? 36.891 28.341 -24.239 1.00 57.80 461 PRO A C 1
ATOM 3427 O O . PRO A 1 461 ? 36.568 28.200 -23.057 1.00 65.95 461 PRO A O 1
ATOM 3431 N N . ASN A 1 462 ? 36.854 27.350 -25.125 1.00 60.94 462 ASN A N 1
ATOM 3432 C CA . ASN A 1 462 ? 36.192 26.082 -24.860 1.00 62.34 462 ASN A CA 1
ATOM 3433 C C . ASN A 1 462 ? 37.168 24.982 -24.458 1.00 61.77 462 ASN A C 1
ATOM 3434 O O . ASN A 1 462 ? 38.308 24.926 -24.925 1.00 63.49 462 ASN A O 1
ATOM 3439 N N . LYS A 1 463 ? 36.689 24.097 -23.585 1.00 58.86 463 LYS A N 1
ATOM 3440 C CA . LYS A 1 463 ? 37.273 22.775 -23.390 1.00 59.17 463 LYS A CA 1
ATOM 3441 C C . LYS A 1 463 ? 36.222 21.768 -23.838 1.00 56.45 463 LYS A C 1
ATOM 3442 O O . LYS A 1 463 ? 35.154 21.688 -23.211 1.00 57.34 463 LYS A O 1
ATOM 3448 N N . PRO A 1 464 ? 36.450 21.002 -24.915 1.00 63.14 464 PRO A N 1
ATOM 3449 C CA . PRO A 1 464 ? 35.397 20.099 -25.404 1.00 61.47 464 PRO A CA 1
ATOM 3450 C C . PRO A 1 464 ? 34.859 19.179 -24.321 1.00 54.03 464 PRO A C 1
ATOM 3451 O O . PRO A 1 464 ? 35.617 18.430 -23.699 1.00 56.41 464 PRO A O 1
ATOM 3455 N N . GLY A 1 465 ? 33.547 19.220 -24.099 1.00 52.93 465 GLY A N 1
ATOM 3456 C CA . GLY A 1 465 ? 32.905 18.418 -23.083 1.00 53.31 465 GLY A CA 1
ATOM 3457 C C . GLY A 1 465 ? 32.610 19.151 -21.793 1.00 53.77 465 GLY A C 1
ATOM 3458 O O . GLY A 1 465 ? 31.893 18.609 -20.943 1.00 55.46 465 GLY A O 1
ATOM 3459 N N . SER A 1 466 ? 33.136 20.361 -21.624 1.00 54.26 466 SER A N 1
ATOM 3460 C CA . SER A 1 466 ? 32.909 21.171 -20.437 1.00 57.23 466 SER A CA 1
ATOM 3461 C C . SER A 1 466 ? 31.959 22.315 -20.763 1.00 53.70 466 SER A C 1
ATOM 3462 O O . SER A 1 466 ? 32.077 22.952 -21.815 1.00 55.62 466 SER A O 1
ATOM 3465 N N . ALA A 1 467 ? 31.015 22.571 -19.858 1.00 57.37 467 ALA A N 1
ATOM 3466 C CA . ALA A 1 467 ? 30.116 23.707 -20.010 1.00 50.40 467 ALA A CA 1
ATOM 3467 C C . ALA A 1 467 ? 30.775 25.031 -19.644 1.00 49.88 467 ALA A C 1
ATOM 3468 O O . ALA A 1 467 ? 30.178 26.086 -19.884 1.00 53.24 467 ALA A O 1
ATOM 3470 N N . SER A 1 468 ? 31.981 24.997 -19.073 1.00 49.69 468 SER A N 1
ATOM 3471 C CA . SER A 1 468 ? 32.760 26.192 -18.753 1.00 56.00 468 SER A CA 1
ATOM 3472 C C . SER A 1 468 ? 32.208 26.916 -17.526 1.00 55.34 468 SER A C 1
ATOM 3473 O O . SER A 1 468 ? 32.009 26.295 -16.476 1.00 56.48 468 SER A O 1
ATOM 3476 N N . TYR A 1 469 ? 31.959 28.266 -17.641 1.00 53.51 469 TYR A N 1
ATOM 3477 C CA . TYR A 1 469 ? 31.701 29.071 -16.454 1.00 56.63 469 TYR A CA 1
ATOM 3478 C C . TYR A 1 469 ? 30.205 29.228 -16.201 1.00 54.28 469 TYR A C 1
ATOM 3479 O O . TYR A 1 469 ? 29.401 29.191 -17.137 1.00 53.34 469 TYR A O 1
ATOM 3488 N N . PRO A 1 470 ? 29.801 29.403 -14.943 1.00 52.65 470 PRO A N 1
ATOM 3489 C CA . PRO A 1 470 ? 28.396 29.718 -14.661 1.00 49.75 470 PRO A CA 1
ATOM 3490 C C . PRO A 1 470 ? 28.025 31.115 -15.134 1.00 46.84 470 PRO A C 1
ATOM 3491 O O . PRO A 1 470 ? 28.854 32.027 -15.173 1.00 48.14 470 PRO A O 1
ATOM 3495 N N . PHE A 1 471 ? 26.754 31.273 -15.494 1.00 46.75 471 PHE A N 1
ATOM 3496 C CA . PHE A 1 471 ? 26.258 32.499 -16.103 1.00 48.62 471 PHE A CA 1
ATOM 3497 C C . PHE A 1 471 ? 25.891 33.532 -15.033 1.00 48.39 471 PHE A C 1
ATOM 3498 O O . PHE A 1 471 ? 25.910 33.259 -13.829 1.00 43.74 471 PHE A O 1
ATOM 3506 N N . PHE A 1 472 ? 25.565 34.744 -15.492 1.00 45.61 472 PHE A N 1
ATOM 3507 C CA . PHE A 1 472 ? 25.171 35.827 -14.597 1.00 46.18 472 PHE A CA 1
ATOM 3508 C C . PHE A 1 472 ? 24.116 35.354 -13.606 1.00 50.58 472 PHE A C 1
ATOM 3509 O O . PHE A 1 472 ? 23.128 34.718 -13.986 1.00 48.87 472 PHE A O 1
ATOM 3517 N N . GLY A 1 473 ? 24.324 35.684 -12.334 1.00 50.50 473 GLY A N 1
ATOM 3518 C CA . GLY A 1 473 ? 23.378 35.363 -11.288 1.00 47.11 473 GLY A CA 1
ATOM 3519 C C . GLY A 1 473 ? 23.415 33.934 -10.802 1.00 47.89 473 GLY A C 1
ATOM 3520 O O . GLY A 1 473 ? 22.639 33.585 -9.903 1.00 49.28 473 GLY A O 1
ATOM 3521 N N . ILE A 1 474 ? 24.290 33.100 -11.352 1.00 48.34 474 ILE A N 1
ATOM 3522 C CA . ILE A 1 474 ? 24.372 31.686 -11.007 1.00 43.43 474 ILE A CA 1
ATOM 3523 C C . ILE A 1 474 ? 25.630 31.505 -10.168 1.00 49.32 474 ILE A C 1
ATOM 3524 O O . ILE A 1 474 ? 26.746 31.489 -10.697 1.00 51.40 474 ILE A O 1
ATOM 3529 N N . ASP A 1 475 ? 25.455 31.369 -8.852 1.00 51.30 475 ASP A N 1
ATOM 3530 C CA . ASP A 1 475 ? 26.566 31.124 -7.934 1.00 49.87 475 ASP A CA 1
ATOM 3531 C C . ASP A 1 475 ? 26.647 29.616 -7.712 1.00 52.51 475 ASP A C 1
ATOM 3532 O O . ASP A 1 475 ? 26.094 29.067 -6.763 1.00 53.75 475 ASP A O 1
ATOM 3537 N N . ALA A 1 476 ? 27.346 28.938 -8.621 1.00 52.55 476 ALA A N 1
ATOM 3538 C CA . ALA A 1 476 ? 27.429 27.486 -8.585 1.00 56.56 476 ALA A CA 1
ATOM 3539 C C . ALA A 1 476 ? 28.400 27.021 -7.508 1.00 57.91 476 ALA A C 1
ATOM 3540 O O . ALA A 1 476 ? 29.340 27.730 -7.137 1.00 56.04 476 ALA A O 1
ATOM 3542 N N . ALA A 1 477 ? 28.158 25.812 -7.006 1.00 50.69 477 ALA A N 1
ATOM 3543 C CA . ALA A 1 477 ? 29.020 25.217 -5.999 1.00 57.79 477 ALA A CA 1
ATOM 3544 C C . ALA A 1 477 ? 28.948 23.702 -6.109 1.00 54.23 477 ALA A C 1
ATOM 3545 O O . ALA A 1 477 ? 28.025 23.141 -6.706 1.00 53.39 477 ALA A O 1
ATOM 3547 N N . LEU A 1 478 ? 29.946 23.048 -5.528 1.00 51.85 478 LEU A N 1
ATOM 3548 C CA . LEU A 1 478 ? 29.975 21.603 -5.378 1.00 53.60 478 LEU A CA 1
ATOM 3549 C C . LEU A 1 478 ? 29.858 21.261 -3.898 1.00 53.59 478 LEU A C 1
ATOM 3550 O O . LEU A 1 478 ? 30.499 21.897 -3.055 1.00 55.29 478 LEU A O 1
ATOM 3555 N N . ILE A 1 479 ? 29.041 20.260 -3.582 1.00 51.83 479 ILE A N 1
ATOM 3556 C CA . ILE A 1 479 ? 28.806 19.851 -2.203 1.00 55.07 479 ILE A CA 1
ATOM 3557 C C . ILE A 1 479 ? 29.279 18.416 -2.040 1.00 55.58 479 ILE A C 1
ATOM 3558 O O . ILE A 1 479 ? 28.974 17.555 -2.872 1.00 54.59 479 ILE A O 1
ATOM 3563 N N . ASP A 1 480 ? 30.010 18.164 -0.965 1.00 57.76 480 ASP A N 1
ATOM 3564 C CA . ASP A 1 480 ? 30.447 16.812 -0.656 1.00 61.86 480 ASP A CA 1
ATOM 3565 C C . ASP A 1 480 ? 29.223 15.944 -0.385 1.00 56.74 480 ASP A C 1
ATOM 3566 O O . ASP A 1 480 ? 28.404 16.293 0.476 1.00 55.32 480 ASP A O 1
ATOM 3571 N N . PRO A 1 481 ? 29.056 14.813 -1.079 1.00 62.23 481 PRO A N 1
ATOM 3572 C CA . PRO A 1 481 ? 27.851 14.000 -0.866 1.00 55.19 481 PRO A CA 1
ATOM 3573 C C . PRO A 1 481 ? 27.876 13.209 0.430 1.00 61.01 481 PRO A C 1
ATOM 3574 O O . PRO A 1 481 ? 26.833 12.666 0.824 1.00 61.65 481 PRO A O 1
ATOM 3578 N N . VAL A 1 482 ? 29.025 13.125 1.096 1.00 59.64 482 VAL A N 1
ATOM 3579 C CA . VAL A 1 482 ? 29.128 12.437 2.379 1.00 60.04 482 VAL A CA 1
ATOM 3580 C C . VAL A 1 482 ? 28.825 13.373 3.543 1.00 63.19 482 VAL A C 1
ATOM 3581 O O . VAL A 1 482 ? 28.114 12.997 4.479 1.00 62.69 482 VAL A O 1
ATOM 3585 N N . THR A 1 483 ? 29.340 14.602 3.498 1.00 59.68 483 THR A N 1
ATOM 3586 C CA . THR A 1 483 ? 29.223 15.530 4.615 1.00 58.47 483 THR A CA 1
ATOM 3587 C C . THR A 1 483 ? 28.191 16.625 4.386 1.00 58.57 483 THR A C 1
ATOM 3588 O O . THR A 1 483 ? 27.790 17.285 5.350 1.00 53.61 483 THR A O 1
ATOM 3592 N N . GLY A 1 484 ? 27.757 16.834 3.144 1.00 55.18 484 GLY A N 1
ATOM 3593 C CA . GLY A 1 484 ? 26.811 17.884 2.831 1.00 51.68 484 GLY A CA 1
ATOM 3594 C C . GLY A 1 484 ? 27.355 19.288 2.941 1.00 53.61 484 GLY A C 1
ATOM 3595 O O . GLY A 1 484 ? 26.571 20.242 2.924 1.00 59.98 484 GLY A O 1
ATOM 3596 N N . VAL A 1 485 ? 28.671 19.445 3.064 1.00 55.24 485 VAL A N 1
ATOM 3597 C CA . VAL A 1 485 ? 29.310 20.750 3.178 1.00 57.02 485 VAL A CA 1
ATOM 3598 C C . VAL A 1 485 ? 29.896 21.149 1.831 1.00 57.41 485 VAL A C 1
ATOM 3599 O O . VAL A 1 485 ? 30.381 20.311 1.063 1.00 56.11 485 VAL A O 1
ATOM 3603 N N . GLU A 1 486 ? 29.867 22.450 1.555 1.00 58.81 486 GLU A N 1
ATOM 3604 C CA . GLU A 1 486 ? 30.370 22.976 0.294 1.00 53.57 486 GLU A CA 1
ATOM 3605 C C . GLU A 1 486 ? 31.872 22.745 0.172 1.00 57.18 486 GLU A C 1
ATOM 3606 O O . GLU A 1 486 ? 32.622 22.885 1.142 1.00 64.62 486 GLU A O 1
ATOM 3612 N N . ILE A 1 487 ? 32.308 22.393 -1.035 1.00 59.24 487 ILE A N 1
ATOM 3613 C CA . ILE A 1 487 ? 33.708 22.086 -1.306 1.00 58.27 487 ILE A CA 1
ATOM 3614 C C . ILE A 1 487 ? 34.422 23.347 -1.776 1.00 58.57 487 ILE A C 1
ATOM 3615 O O . ILE A 1 487 ? 34.055 23.936 -2.799 1.00 62.62 487 ILE A O 1
ATOM 3620 N N . GLU A 1 488 ? 35.448 23.753 -1.035 1.00 67.89 488 GLU A N 1
ATOM 3621 C CA . GLU A 1 488 ? 36.269 24.894 -1.405 1.00 70.17 488 GLU A CA 1
ATOM 3622 C C . GLU A 1 488 ? 37.418 24.434 -2.294 1.00 66.78 488 GLU A C 1
ATOM 3623 O O . GLU A 1 488 ? 37.887 23.296 -2.198 1.00 67.44 488 GLU A O 1
ATOM 3629 N N . GLY A 1 489 ? 37.871 25.330 -3.161 1.00 67.02 489 GLY A N 1
ATOM 3630 C CA . GLY A 1 489 ? 39.002 25.047 -4.016 1.00 70.11 489 GLY A CA 1
ATOM 3631 C C . GLY A 1 489 ? 38.611 24.253 -5.247 1.00 65.68 489 GLY A C 1
ATOM 3632 O O . GLY A 1 489 ? 37.520 23.691 -5.357 1.00 61.33 489 GLY A O 1
ATOM 3633 N N . ASN A 1 490 ? 39.541 24.203 -6.193 1.00 75.17 490 ASN A N 1
ATOM 3634 C CA . ASN A 1 490 ? 39.311 23.591 -7.489 1.00 70.11 490 ASN A CA 1
ATOM 3635 C C . ASN A 1 490 ? 39.896 22.180 -7.529 1.00 72.02 490 ASN A C 1
ATOM 3636 O O . ASN A 1 490 ? 40.481 21.690 -6.560 1.00 72.07 490 ASN A O 1
ATOM 3641 N N . ASP A 1 491 ? 39.733 21.519 -8.677 1.00 68.21 491 ASP A N 1
ATOM 3642 C CA . ASP A 1 491 ? 40.052 20.098 -8.820 1.00 72.26 491 ASP A CA 1
ATOM 3643 C C . ASP A 1 491 ? 39.206 19.268 -7.855 1.00 70.68 491 ASP A C 1
ATOM 3644 O O . ASP A 1 491 ? 39.714 18.446 -7.089 1.00 71.41 491 ASP A O 1
ATOM 3649 N N . ALA A 1 492 ? 37.895 19.495 -7.898 1.00 70.32 492 ALA A N 1
ATOM 3650 C CA . ALA A 1 492 ? 36.956 18.897 -6.962 1.00 70.44 492 ALA A CA 1
ATOM 3651 C C . ALA A 1 492 ? 35.763 18.321 -7.714 1.00 69.13 492 ALA A C 1
ATOM 3652 O O . ALA A 1 492 ? 35.540 18.605 -8.895 1.00 61.72 492 ALA A O 1
ATOM 3654 N N . GLU A 1 493 ? 35.000 17.488 -7.008 1.00 63.38 493 GLU A N 1
ATOM 3655 C CA . GLU A 1 493 ? 33.806 16.862 -7.556 1.00 61.94 493 GLU A CA 1
ATOM 3656 C C . GLU A 1 493 ? 32.783 16.704 -6.440 1.00 61.55 493 GLU A C 1
ATOM 3657 O O . GLU A 1 493 ? 33.140 16.565 -5.267 1.00 58.69 493 GLU A O 1
ATOM 3663 N N . GLY A 1 494 ? 31.509 16.720 -6.815 1.00 59.73 494 GLY A N 1
ATOM 3664 C CA . GLY A 1 494 ? 30.451 16.524 -5.842 1.00 58.59 494 GLY A CA 1
ATOM 3665 C C . GLY A 1 494 ? 29.100 16.866 -6.437 1.00 60.99 494 GLY A C 1
ATOM 3666 O O . GLY A 1 494 ? 28.935 16.895 -7.658 1.00 54.81 494 GLY A O 1
ATOM 3667 N N . VAL A 1 495 ? 28.141 17.122 -5.552 1.00 55.72 495 VAL A N 1
ATOM 3668 C CA . VAL A 1 495 ? 26.792 17.482 -5.970 1.00 51.94 495 VAL A CA 1
ATOM 3669 C C . VAL A 1 495 ? 26.790 18.934 -6.428 1.00 54.10 495 VAL A C 1
ATOM 3670 O O . VAL A 1 495 ? 27.245 19.828 -5.705 1.00 51.40 495 VAL A O 1
ATOM 3674 N N . LEU A 1 496 ? 26.267 19.174 -7.629 1.00 52.89 496 LEU A N 1
ATOM 3675 C CA . LEU A 1 496 ? 26.182 20.522 -8.176 1.00 51.46 496 LEU A CA 1
ATOM 3676 C C . LEU A 1 496 ? 24.988 21.247 -7.569 1.00 49.83 496 LEU A C 1
ATOM 3677 O O . LEU A 1 496 ? 23.847 20.789 -7.693 1.00 48.12 496 LEU A O 1
ATOM 3682 N N . ALA A 1 497 ? 25.251 22.372 -6.907 1.00 46.18 497 ALA A N 1
ATOM 3683 C CA . ALA A 1 497 ? 24.206 23.162 -6.277 1.00 46.41 497 ALA A CA 1
ATOM 3684 C C . ALA A 1 497 ? 24.459 24.639 -6.546 1.00 48.76 497 ALA A C 1
ATOM 3685 O O . ALA A 1 497 ? 25.559 25.045 -6.930 1.00 52.25 497 ALA A O 1
ATOM 3687 N N . ILE A 1 498 ? 23.417 25.441 -6.343 1.00 46.45 498 ILE A N 1
ATOM 3688 C CA . ILE A 1 498 ? 23.449 26.878 -6.596 1.00 42.27 498 ILE A CA 1
ATOM 3689 C C . ILE A 1 498 ? 23.122 27.588 -5.287 1.00 49.99 498 ILE A C 1
ATOM 3690 O O . ILE A 1 498 ? 22.189 27.197 -4.576 1.00 46.64 498 ILE A O 1
ATOM 3695 N N . LYS A 1 499 ? 23.901 28.622 -4.968 1.00 45.02 499 LYS A N 1
ATOM 3696 C CA . LYS A 1 499 ? 23.928 29.181 -3.622 1.00 47.69 499 LYS A CA 1
ATOM 3697 C C . LYS A 1 499 ? 22.902 30.284 -3.387 1.00 42.24 499 LYS A C 1
ATOM 3698 O O . LYS A 1 499 ? 22.711 30.690 -2.235 1.00 57.44 499 LYS A O 1
ATOM 3704 N N . ASP A 1 500 ? 22.245 30.779 -4.432 1.00 47.53 500 ASP A N 1
ATOM 3705 C CA . ASP A 1 500 ? 21.185 31.768 -4.288 1.00 40.29 500 ASP A CA 1
ATOM 3706 C C . ASP A 1 500 ? 20.267 31.627 -5.492 1.00 45.53 500 ASP A C 1
ATOM 3707 O O . ASP A 1 500 ? 20.664 31.097 -6.533 1.00 48.60 500 ASP A O 1
ATOM 3712 N N . HIS A 1 501 ? 19.027 32.087 -5.346 1.00 42.52 501 HIS A N 1
ATOM 3713 C CA . HIS A 1 501 ? 18.104 31.976 -6.465 1.00 48.16 501 HIS A CA 1
ATOM 3714 C C . HIS A 1 501 ? 18.446 33.013 -7.538 1.00 45.11 501 HIS A C 1
ATOM 3715 O O . HIS A 1 501 ? 19.240 33.935 -7.328 1.00 44.31 501 HIS A O 1
ATOM 3722 N N . TRP A 1 502 ? 17.856 32.834 -8.712 1.00 41.91 502 TRP A N 1
ATOM 3723 C CA . TRP A 1 502 ? 18.151 33.655 -9.877 1.00 43.78 502 TRP A CA 1
ATOM 3724 C C . TRP A 1 502 ? 16.853 33.984 -10.595 1.00 44.01 502 TRP A C 1
ATOM 3725 O O . TRP A 1 502 ? 15.832 33.320 -10.383 1.00 45.13 502 TRP A O 1
ATOM 3736 N N . PRO A 1 503 ? 16.862 34.998 -11.466 1.00 44.46 503 PRO A N 1
ATOM 3737 C CA . PRO A 1 503 ? 15.591 35.522 -11.997 1.00 45.76 503 PRO A CA 1
ATOM 3738 C C . PRO A 1 503 ? 14.672 34.479 -12.615 1.00 47.41 503 PRO A C 1
ATOM 3739 O O . PRO A 1 503 ? 13.462 34.513 -12.357 1.00 47.78 503 PRO A O 1
ATOM 3743 N N . SER A 1 504 ? 15.193 33.567 -13.431 1.00 44.65 504 SER A N 1
ATOM 3744 C CA . SER A 1 504 ? 14.354 32.623 -14.160 1.00 50.56 504 SER A CA 1
ATOM 3745 C C . SER A 1 504 ? 14.172 31.295 -13.431 1.00 42.95 504 SER A C 1
ATOM 3746 O O . SER A 1 504 ? 13.698 30.329 -14.037 1.00 37.35 504 SER A O 1
ATOM 3749 N N . MET A 1 505 ? 14.532 31.218 -12.152 1.00 52.98 505 MET A N 1
ATOM 3750 C CA . MET A 1 505 ? 14.300 29.997 -11.391 1.00 41.18 505 MET A CA 1
ATOM 3751 C C . MET A 1 505 ? 12.804 29.741 -11.255 1.00 40.18 505 MET A C 1
ATOM 3752 O O . MET A 1 505 ? 12.020 30.665 -11.023 1.00 45.60 505 MET A O 1
ATOM 3757 N N . ALA A 1 506 ? 12.405 28.482 -11.423 1.00 39.28 506 ALA A N 1
ATOM 3758 C CA . ALA A 1 506 ? 11.007 28.124 -11.223 1.00 44.74 506 ALA A CA 1
ATOM 3759 C C . ALA A 1 506 ? 10.596 28.449 -9.793 1.00 43.30 506 ALA A C 1
ATOM 3760 O O . ALA A 1 506 ? 11.380 28.291 -8.855 1.00 39.07 506 ALA A O 1
ATOM 3762 N N . ARG A 1 507 ? 9.354 28.902 -9.627 1.00 43.29 507 ARG A N 1
ATOM 3763 C CA . ARG A 1 507 ? 8.883 29.405 -8.342 1.00 43.73 507 ARG A CA 1
ATOM 3764 C C . ARG A 1 507 ? 8.130 28.368 -7.518 1.00 47.05 507 ARG A C 1
ATOM 3765 O O . ARG A 1 507 ? 8.102 28.480 -6.288 1.00 46.91 507 ARG A O 1
ATOM 3773 N N . THR A 1 508 ? 7.522 27.364 -8.145 1.00 45.33 508 THR A N 1
ATOM 3774 C CA . THR A 1 508 ? 6.785 26.351 -7.397 1.00 46.40 508 THR A CA 1
ATOM 3775 C C . THR A 1 508 ? 6.454 25.196 -8.332 1.00 45.14 508 THR A C 1
ATOM 3776 O O . THR A 1 508 ? 6.731 25.243 -9.533 1.00 46.61 508 THR A O 1
ATOM 3780 N N . VAL A 1 509 ? 5.881 24.145 -7.751 1.00 46.57 509 VAL A N 1
ATOM 3781 C CA . VAL A 1 509 ? 5.173 23.106 -8.492 1.00 44.79 509 VAL A CA 1
ATOM 3782 C C . VAL A 1 509 ? 3.686 23.346 -8.277 1.00 48.39 509 VAL A C 1
ATOM 3783 O O . VAL A 1 509 ? 3.236 23.494 -7.132 1.00 46.29 509 VAL A O 1
ATOM 3787 N N . TYR A 1 510 ? 2.923 23.370 -9.366 1.00 45.21 510 TYR A N 1
ATOM 3788 C CA . TYR A 1 510 ? 1.559 23.882 -9.317 1.00 47.54 510 TYR A CA 1
ATOM 3789 C C . TYR A 1 510 ? 0.749 23.182 -8.234 1.00 44.57 510 TYR A C 1
ATOM 3790 O O . TYR A 1 510 ? 0.593 21.958 -8.252 1.00 45.56 510 TYR A O 1
ATOM 3799 N N . LYS A 1 511 ? 0.238 23.974 -7.289 1.00 52.27 511 LYS A N 1
ATOM 3800 C CA . LYS A 1 511 ? -0.594 23.483 -6.190 1.00 49.26 511 LYS A CA 1
ATOM 3801 C C . LYS A 1 511 ? 0.097 22.388 -5.379 1.00 49.68 511 LYS A C 1
ATOM 3802 O O . LYS A 1 511 ? -0.565 21.561 -4.745 1.00 50.79 511 LYS A O 1
ATOM 3808 N N . ASN A 1 512 ? 1.426 22.377 -5.368 1.00 44.35 512 ASN A N 1
ATOM 3809 C CA . ASN A 1 512 ? 2.175 21.379 -4.613 1.00 49.77 512 ASN A CA 1
ATOM 3810 C C . ASN A 1 512 ? 3.537 21.952 -4.221 1.00 43.43 512 ASN A C 1
ATOM 3811 O O . ASN A 1 512 ? 4.593 21.406 -4.532 1.00 42.06 512 ASN A O 1
ATOM 3816 N N . HIS A 1 513 ? 3.527 23.076 -3.504 1.00 43.92 513 HIS A N 1
ATOM 3817 C CA . HIS A 1 513 ? 4.780 23.710 -3.118 1.00 47.68 513 HIS A CA 1
ATOM 3818 C C . HIS A 1 513 ? 5.612 22.826 -2.195 1.00 46.32 513 HIS A C 1
ATOM 3819 O O . HIS A 1 513 ? 6.834 23.000 -2.129 1.00 40.90 513 HIS A O 1
ATOM 3826 N N . THR A 1 514 ? 4.986 21.881 -1.485 1.00 45.77 514 THR A N 1
ATOM 3827 C CA . THR A 1 514 ? 5.748 21.000 -0.604 1.00 46.17 514 THR A CA 1
ATOM 3828 C C . THR A 1 514 ? 6.639 20.052 -1.402 1.00 48.99 514 THR A C 1
ATOM 3829 O O . THR A 1 514 ? 7.787 19.802 -1.015 1.00 47.31 514 THR A O 1
ATOM 3833 N N . LYS A 1 515 ? 6.133 19.510 -2.515 1.00 50.00 515 LYS A N 1
ATOM 3834 C CA . LYS A 1 515 ? 6.989 18.730 -3.405 1.00 52.41 515 LYS A CA 1
ATOM 3835 C C . LYS A 1 515 ? 8.126 19.578 -3.957 1.00 45.90 515 LYS A C 1
ATOM 3836 O O . LYS A 1 515 ? 9.273 19.122 -4.037 1.00 46.18 515 LYS A O 1
ATOM 3842 N N . TYR A 1 516 ? 7.821 20.813 -4.351 1.00 42.85 516 TYR A N 1
ATOM 3843 C CA . TYR A 1 516 ? 8.857 21.740 -4.791 1.00 44.98 516 TYR A CA 1
ATOM 3844 C C . TYR A 1 516 ? 9.960 21.857 -3.745 1.00 46.53 516 TYR A C 1
ATOM 3845 O O . TYR A 1 516 ? 11.146 21.684 -4.052 1.00 47.76 516 TYR A O 1
ATOM 3854 N N . MET A 1 517 ? 9.585 22.138 -2.494 1.00 40.41 517 MET A N 1
ATOM 3855 C CA . MET A 1 517 ? 10.585 22.304 -1.444 1.00 46.87 517 MET A CA 1
ATOM 3856 C C . MET A 1 517 ? 11.355 21.011 -1.198 1.00 47.47 517 MET A C 1
ATOM 3857 O O . MET A 1 517 ? 12.584 21.021 -1.085 1.00 47.40 517 MET A O 1
ATOM 3862 N N . ASP A 1 518 ? 10.646 19.880 -1.111 1.00 46.15 518 ASP A N 1
ATOM 3863 C CA . ASP A 1 518 ? 11.322 18.614 -0.839 1.00 49.42 518 ASP A CA 1
ATOM 3864 C C . ASP A 1 518 ? 12.264 18.210 -1.967 1.00 44.72 518 ASP A C 1
ATOM 3865 O O . ASP A 1 518 ? 13.202 17.442 -1.729 1.00 45.79 518 ASP A O 1
ATOM 3870 N N . THR A 1 519 ? 12.049 18.714 -3.180 1.00 46.02 519 THR A N 1
ATOM 3871 C CA . THR A 1 519 ? 12.862 18.302 -4.317 1.00 44.87 519 THR A CA 1
ATOM 3872 C C . THR A 1 519 ? 14.089 19.185 -4.520 1.00 43.48 519 THR A C 1
ATOM 3873 O O . THR A 1 519 ? 15.178 18.667 -4.790 1.00 47.02 519 THR A O 1
ATOM 3877 N N . TYR A 1 520 ? 13.948 20.505 -4.386 1.00 44.21 520 TYR A N 1
ATOM 3878 C CA . TYR A 1 520 ? 15.010 21.430 -4.765 1.00 46.15 520 TYR A CA 1
ATOM 3879 C C . TYR A 1 520 ? 15.682 22.146 -3.602 1.00 47.60 520 TYR A C 1
ATOM 3880 O O . TYR A 1 520 ? 16.880 22.426 -3.688 1.00 47.46 520 TYR A O 1
ATOM 3889 N N . MET A 1 521 ? 14.959 22.448 -2.522 1.00 41.44 521 MET A N 1
ATOM 3890 C CA . MET A 1 521 ? 15.475 23.313 -1.466 1.00 49.67 521 MET A CA 1
ATOM 3891 C C . MET A 1 521 ? 15.823 22.592 -0.174 1.00 43.76 521 MET A C 1
ATOM 3892 O O . MET A 1 521 ? 16.717 23.046 0.541 1.00 49.67 521 MET A O 1
ATOM 3897 N N . ASN A 1 522 ? 15.154 21.488 0.145 1.00 46.23 522 ASN A N 1
ATOM 3898 C CA . ASN A 1 522 ? 15.354 20.849 1.438 1.00 48.29 522 ASN A CA 1
ATOM 3899 C C . ASN A 1 522 ? 16.515 19.856 1.451 1.00 51.73 522 ASN A C 1
ATOM 3900 O O . ASN A 1 522 ? 17.148 19.680 2.500 1.00 46.98 522 ASN A O 1
ATOM 3905 N N . PRO A 1 523 ? 16.838 19.186 0.336 1.00 51.72 523 PRO A N 1
ATOM 3906 C CA . PRO A 1 523 ? 17.949 18.216 0.390 1.00 49.49 523 PRO A CA 1
ATOM 3907 C C . PRO A 1 523 ? 19.261 18.807 0.878 1.00 46.11 523 PRO A C 1
ATOM 3908 O O . PRO A 1 523 ? 19.961 18.169 1.676 1.00 49.40 523 PRO A O 1
ATOM 3912 N N . TYR A 1 524 ? 19.605 20.017 0.444 1.00 47.57 524 TYR A N 1
ATOM 3913 C CA . TYR A 1 524 ? 20.849 20.681 0.833 1.00 47.72 524 TYR A CA 1
ATOM 3914 C C . TYR A 1 524 ? 20.481 22.084 1.291 1.00 51.40 524 TYR A C 1
ATOM 3915 O O . TYR A 1 524 ? 20.524 23.040 0.504 1.00 45.89 524 TYR A O 1
ATOM 3924 N N . PRO A 1 525 ? 20.112 22.243 2.565 1.00 47.75 525 PRO A N 1
ATOM 3925 C CA . PRO A 1 525 ? 19.538 23.516 3.017 1.00 49.81 525 PRO A CA 1
ATOM 3926 C C . PRO A 1 525 ? 20.449 24.694 2.718 1.00 50.82 525 PRO A C 1
ATOM 3927 O O . PRO A 1 525 ? 21.661 24.642 2.935 1.00 45.91 525 PRO A O 1
ATOM 3931 N N . GLY A 1 526 ? 19.843 25.772 2.225 1.00 49.70 526 GLY A N 1
ATOM 3932 C CA . GLY A 1 526 ? 20.577 26.935 1.792 1.00 49.33 526 GLY A CA 1
ATOM 3933 C C . GLY A 1 526 ? 21.019 26.887 0.349 1.00 49.12 526 GLY A C 1
ATOM 3934 O O . GLY A 1 526 ? 21.561 27.881 -0.152 1.00 49.06 526 GLY A O 1
ATOM 3935 N N . TYR A 1 527 ? 20.798 25.770 -0.338 1.00 47.75 527 TYR A N 1
ATOM 3936 C CA . TYR A 1 527 ? 21.211 25.608 -1.720 1.00 48.11 527 TYR A CA 1
ATOM 3937 C C . TYR A 1 527 ? 20.023 25.183 -2.567 1.00 49.15 527 TYR A C 1
ATOM 3938 O O . TYR A 1 527 ? 18.991 24.736 -2.058 1.00 44.54 527 TYR A O 1
ATOM 3947 N N . TYR A 1 528 ? 20.189 25.336 -3.876 1.00 47.42 528 TYR A N 1
ATOM 3948 C CA . TYR A 1 528 ? 19.309 24.734 -4.863 1.00 46.37 528 TYR A CA 1
ATOM 3949 C C . TYR A 1 528 ? 19.955 23.454 -5.376 1.00 44.04 528 TYR A C 1
ATOM 3950 O O . TYR A 1 528 ? 21.115 23.466 -5.800 1.00 45.65 528 TYR A O 1
ATOM 3959 N N . PHE A 1 529 ? 19.203 22.358 -5.338 1.00 44.06 529 PHE A N 1
ATOM 3960 C CA . PHE A 1 529 ? 19.696 21.039 -5.725 1.00 47.38 529 PHE A CA 1
ATOM 3961 C C . PHE A 1 529 ? 19.331 20.784 -7.184 1.00 41.73 529 PHE A C 1
ATOM 3962 O O . PHE A 1 529 ? 18.153 20.615 -7.514 1.00 44.31 529 PHE A O 1
ATOM 3970 N N . THR A 1 530 ? 20.345 20.751 -8.053 1.00 42.30 530 THR A N 1
ATOM 3971 C CA . THR A 1 530 ? 20.121 20.548 -9.481 1.00 45.98 530 THR A CA 1
ATOM 3972 C C . THR A 1 530 ? 19.791 19.105 -9.835 1.00 50.71 530 THR A C 1
ATOM 3973 O O . THR A 1 530 ? 19.271 18.854 -10.927 1.00 50.78 530 THR A O 1
ATOM 3977 N N . GLY A 1 531 ? 20.072 18.159 -8.945 1.00 49.82 531 GLY A N 1
ATOM 3978 C CA . GLY A 1 531 ? 19.975 16.756 -9.280 1.00 50.49 531 GLY A CA 1
ATOM 3979 C C . GLY A 1 531 ? 21.165 16.207 -10.033 1.00 51.68 531 GLY A C 1
ATOM 3980 O O . GLY A 1 531 ? 21.194 15.002 -10.315 1.00 53.99 531 GLY A O 1
ATOM 3981 N N . ASP A 1 532 ? 22.151 17.043 -10.350 1.00 52.44 532 ASP A N 1
ATOM 3982 C CA . ASP A 1 532 ? 23.315 16.655 -11.128 1.00 51.04 532 ASP A CA 1
ATOM 3983 C C . ASP A 1 532 ? 24.565 16.630 -10.261 1.00 54.07 532 ASP A C 1
ATOM 3984 O O . ASP A 1 532 ? 24.681 17.370 -9.279 1.00 53.64 532 ASP A O 1
ATOM 3989 N N . GLY A 1 533 ? 25.495 15.755 -10.630 1.00 53.75 533 GLY A N 1
ATOM 3990 C CA . GLY A 1 533 ? 26.848 15.812 -10.131 1.00 51.23 533 GLY A CA 1
ATOM 3991 C C . GLY A 1 533 ? 27.738 16.516 -11.138 1.00 53.90 533 GLY A C 1
ATOM 3992 O O . GLY A 1 533 ? 27.420 16.594 -12.323 1.00 55.93 533 GLY A O 1
ATOM 3993 N N . ALA A 1 534 ? 28.867 17.029 -10.659 1.00 51.31 534 ALA A N 1
ATOM 3994 C CA . ALA A 1 534 ? 29.751 17.809 -11.515 1.00 54.00 534 ALA A CA 1
ATOM 3995 C C . ALA A 1 534 ? 31.135 17.869 -10.886 1.00 57.74 534 ALA A C 1
ATOM 3996 O O . ALA A 1 534 ? 31.347 17.437 -9.750 1.00 57.28 534 ALA A O 1
ATOM 3998 N N . ALA A 1 535 ? 32.081 18.403 -11.656 1.00 55.40 535 ALA A N 1
ATOM 3999 C CA . ALA A 1 535 ? 33.456 18.574 -11.214 1.00 60.77 535 ALA A CA 1
ATOM 4000 C C . ALA A 1 535 ? 33.967 19.921 -11.702 1.00 59.77 535 ALA A C 1
ATOM 4001 O O . ALA A 1 535 ? 33.571 20.404 -12.765 1.00 59.52 535 ALA A O 1
ATOM 4003 N N . ARG A 1 536 ? 34.855 20.523 -10.913 1.00 61.85 536 ARG A N 1
ATOM 4004 C CA . ARG A 1 536 ? 35.407 21.843 -11.196 1.00 64.95 536 ARG A CA 1
ATOM 4005 C C . ARG A 1 536 ? 36.923 21.724 -11.267 1.00 67.45 536 ARG A C 1
ATOM 4006 O O . ARG A 1 536 ? 37.560 21.311 -10.292 1.00 70.64 536 ARG A O 1
ATOM 4014 N N . ASP A 1 537 ? 37.499 22.085 -12.414 1.00 62.35 537 ASP A N 1
ATOM 4015 C CA . ASP A 1 537 ? 38.928 21.923 -12.624 1.00 69.48 537 ASP A CA 1
ATOM 4016 C C . ASP A 1 537 ? 39.685 23.169 -12.163 1.00 64.11 537 ASP A C 1
ATOM 4017 O O . ASP A 1 537 ? 39.102 24.142 -11.678 1.00 66.65 537 ASP A O 1
ATOM 4022 N N . HIS A 1 538 ? 41.010 23.142 -12.337 1.00 72.09 538 HIS A N 1
ATOM 4023 C CA . HIS A 1 538 ? 41.864 24.196 -11.802 1.00 71.76 538 HIS A CA 1
ATOM 4024 C C . HIS A 1 538 ? 41.605 25.552 -12.440 1.00 70.20 538 HIS A C 1
ATOM 4025 O O . HIS A 1 538 ? 41.977 26.576 -11.856 1.00 71.36 538 HIS A O 1
ATOM 4032 N N . ASP A 1 539 ? 40.977 25.588 -13.613 1.00 66.43 539 ASP A N 1
ATOM 4033 C CA . ASP A 1 539 ? 40.639 26.839 -14.276 1.00 67.28 539 ASP A CA 1
ATOM 4034 C C . ASP A 1 539 ? 39.236 27.328 -13.935 1.00 64.73 539 ASP A C 1
ATOM 4035 O O . ASP A 1 539 ? 38.814 28.363 -14.461 1.00 63.09 539 ASP A O 1
ATOM 4040 N N . GLY A 1 540 ? 38.512 26.621 -13.069 1.00 63.32 540 GLY A N 1
ATOM 4041 C CA . GLY A 1 540 ? 37.150 26.976 -12.734 1.00 63.79 540 GLY A CA 1
ATOM 4042 C C . GLY A 1 540 ? 36.097 26.439 -13.679 1.00 66.33 540 GLY A C 1
ATOM 4043 O O . GLY A 1 540 ? 34.906 26.698 -13.463 1.00 65.42 540 GLY A O 1
ATOM 4044 N N . TYR A 1 541 ? 36.491 25.703 -14.714 1.00 62.55 541 TYR A N 1
ATOM 4045 C CA . TYR A 1 541 ? 35.530 25.132 -15.646 1.00 63.16 541 TYR A CA 1
ATOM 4046 C C . TYR A 1 541 ? 34.782 23.977 -14.996 1.00 59.04 541 TYR A C 1
ATOM 4047 O O . TYR A 1 541 ? 35.371 23.153 -14.291 1.00 60.91 541 TYR A O 1
ATOM 4056 N N . TYR A 1 542 ? 33.476 23.918 -15.237 1.00 56.08 542 TYR A N 1
ATOM 4057 C CA . TYR A 1 542 ? 32.628 22.862 -14.703 1.00 58.09 542 TYR A CA 1
ATOM 4058 C C . TYR A 1 542 ? 32.449 21.750 -15.727 1.00 59.00 542 TYR A C 1
ATOM 4059 O O . TYR A 1 542 ? 32.272 22.010 -16.922 1.00 60.02 542 TYR A O 1
ATOM 4068 N N . TRP A 1 543 ? 32.513 20.509 -15.247 1.00 55.37 543 TRP A N 1
ATOM 4069 C CA . TRP A 1 543 ? 32.305 19.314 -16.059 1.00 55.63 543 TRP A CA 1
ATOM 4070 C C . TRP A 1 543 ? 31.103 18.564 -15.496 1.00 54.85 543 TRP A C 1
ATOM 4071 O O . TRP A 1 543 ? 31.157 18.052 -14.373 1.00 56.86 543 TRP A O 1
ATOM 4082 N N . ILE A 1 544 ? 30.022 18.492 -16.274 1.00 52.97 544 ILE A N 1
ATOM 4083 C CA . ILE A 1 544 ? 28.809 17.826 -15.816 1.00 52.09 544 ILE A CA 1
ATOM 4084 C C . ILE A 1 544 ? 29.028 16.319 -15.828 1.00 56.78 544 ILE A C 1
ATOM 4085 O O . ILE A 1 544 ? 29.409 15.741 -16.854 1.00 58.30 544 ILE A O 1
ATOM 4090 N N . ARG A 1 545 ? 28.783 15.673 -14.686 1.00 58.13 545 ARG A N 1
ATOM 4091 C CA . ARG A 1 545 ? 28.948 14.230 -14.555 1.00 58.68 545 ARG A CA 1
ATOM 4092 C C . ARG A 1 545 ? 27.647 13.443 -14.666 1.00 59.01 545 ARG A C 1
ATOM 4093 O O . ARG A 1 545 ? 27.699 12.212 -14.766 1.00 58.34 545 ARG A O 1
ATOM 4101 N N . GLY A 1 546 ? 26.496 14.100 -14.647 1.00 55.42 546 GLY A N 1
ATOM 4102 C CA . GLY A 1 546 ? 25.221 13.433 -14.810 1.00 54.62 546 GLY A CA 1
ATOM 4103 C C . GLY A 1 546 ? 24.350 13.550 -13.575 1.00 59.25 546 GLY A C 1
ATOM 4104 O O . GLY A 1 546 ? 24.730 14.131 -12.559 1.00 57.78 546 GLY A O 1
ATOM 4105 N N . ARG A 1 547 ? 23.165 12.951 -13.675 1.00 58.95 547 ARG A N 1
ATOM 4106 C CA . ARG A 1 547 ? 22.204 13.030 -12.586 1.00 56.83 547 ARG A CA 1
ATOM 4107 C C . ARG A 1 547 ? 22.647 12.126 -11.444 1.00 63.35 547 ARG A C 1
ATOM 4108 O O . ARG A 1 547 ? 23.021 10.970 -11.665 1.00 60.51 547 ARG A O 1
ATOM 4116 N N . VAL A 1 548 ? 22.612 12.655 -10.222 1.00 56.30 548 VAL A N 1
ATOM 4117 C CA . VAL A 1 548 ? 22.826 11.825 -9.043 1.00 56.60 548 VAL A CA 1
ATOM 4118 C C . VAL A 1 548 ? 21.534 11.180 -8.548 1.00 57.45 548 VAL A C 1
ATOM 4119 O O . VAL A 1 548 ? 21.593 10.199 -7.795 1.00 64.19 548 VAL A O 1
ATOM 4123 N N . ASP A 1 549 ? 20.372 11.714 -8.930 1.00 58.13 549 ASP A N 1
ATOM 4124 C CA . ASP A 1 549 ? 19.086 11.246 -8.428 1.00 56.45 549 ASP A CA 1
ATOM 4125 C C . ASP A 1 549 ? 18.434 10.182 -9.315 1.00 62.12 549 ASP A C 1
ATOM 4126 O O . ASP A 1 549 ? 17.216 9.989 -9.235 1.00 61.65 549 ASP A O 1
ATOM 4131 N N . ASP A 1 550 ? 19.209 9.502 -10.158 1.00 62.95 550 ASP A N 1
ATOM 4132 C CA . ASP A 1 550 ? 18.736 8.405 -11.004 1.00 63.90 550 ASP A CA 1
ATOM 4133 C C . ASP A 1 550 ? 17.648 8.819 -11.996 1.00 65.38 550 ASP A C 1
ATOM 4134 O O . ASP A 1 550 ? 16.977 7.952 -12.568 1.00 64.23 550 ASP A O 1
ATOM 4139 N N . VAL A 1 551 ? 17.459 10.119 -12.224 1.00 62.97 551 VAL A N 1
ATOM 4140 C CA . VAL A 1 551 ? 16.589 10.576 -13.305 1.00 59.36 551 VAL A CA 1
ATOM 4141 C C . VAL A 1 551 ? 17.214 10.183 -14.639 1.00 56.72 551 VAL A C 1
ATOM 4142 O O . VAL A 1 551 ? 18.415 10.382 -14.862 1.00 65.42 551 VAL A O 1
ATOM 4146 N N . VAL A 1 552 ? 16.404 9.600 -15.522 1.00 63.93 552 VAL A N 1
ATOM 4147 C CA . VAL A 1 552 ? 16.862 9.096 -16.813 1.00 55.66 552 VAL A CA 1
ATOM 4148 C C . VAL A 1 552 ? 16.436 10.038 -17.933 1.00 63.64 552 VAL A C 1
ATOM 4149 O O . VAL A 1 552 ? 15.284 10.486 -17.985 1.00 65.20 552 VAL A O 1
ATOM 4153 N N . ASN A 1 553 ? 17.388 10.353 -18.814 1.00 62.22 553 ASN A N 1
ATOM 4154 C CA . ASN A 1 553 ? 17.230 11.302 -19.915 1.00 60.27 553 ASN A CA 1
ATOM 4155 C C . ASN A 1 553 ? 17.440 10.558 -21.233 1.00 70.26 553 ASN A C 1
ATOM 4156 O O . ASN A 1 553 ? 18.576 10.234 -21.592 1.00 63.76 553 ASN A O 1
ATOM 4161 N N . VAL A 1 554 ? 16.354 10.288 -21.958 1.00 62.19 554 VAL A N 1
ATOM 4162 C CA . VAL A 1 554 ? 16.394 9.519 -23.202 1.00 60.47 554 VAL A CA 1
ATOM 4163 C C . VAL A 1 554 ? 16.185 10.467 -24.377 1.00 65.87 554 VAL A C 1
ATOM 4164 O O . VAL A 1 554 ? 15.113 11.067 -24.523 1.00 68.06 554 VAL A O 1
ATOM 4168 N N . SER A 1 555 ? 17.217 10.609 -25.213 1.00 72.01 555 SER A N 1
ATOM 4169 C CA . SER A 1 555 ? 17.149 11.429 -26.425 1.00 69.13 555 SER A CA 1
ATOM 4170 C C . SER A 1 555 ? 16.727 12.858 -26.101 1.00 71.29 555 SER A C 1
ATOM 4171 O O . SER A 1 555 ? 15.942 13.472 -26.825 1.00 70.59 555 SER A O 1
ATOM 4174 N N . GLY A 1 556 ? 17.250 13.392 -24.999 1.00 78.98 556 GLY A N 1
ATOM 4175 C CA . GLY A 1 556 ? 16.905 14.728 -24.576 1.00 81.12 556 GLY A CA 1
ATOM 4176 C C . GLY A 1 556 ? 15.602 14.814 -23.820 1.00 83.17 556 GLY A C 1
ATOM 4177 O O . GLY A 1 556 ? 15.332 15.849 -23.196 1.00 79.17 556 GLY A O 1
ATOM 4178 N N . HIS A 1 557 ? 14.786 13.762 -23.855 1.00 70.63 557 HIS A N 1
ATOM 4179 C CA . HIS A 1 557 ? 13.504 13.729 -23.162 1.00 75.33 557 HIS A CA 1
ATOM 4180 C C . HIS A 1 557 ? 13.739 13.243 -21.735 1.00 65.88 557 HIS A C 1
ATOM 4181 O O . HIS A 1 557 ? 14.080 12.076 -21.514 1.00 61.20 557 HIS A O 1
ATOM 4188 N N . ARG A 1 558 ? 13.561 14.139 -20.771 1.00 62.59 558 ARG A N 1
ATOM 4189 C CA . ARG A 1 558 ? 13.645 13.768 -19.364 1.00 56.59 558 ARG A CA 1
ATOM 4190 C C . ARG A 1 558 ? 12.475 12.860 -19.007 1.00 57.11 558 ARG A C 1
ATOM 4191 O O . ARG A 1 558 ? 11.311 13.236 -19.182 1.00 60.12 558 ARG A O 1
ATOM 4199 N N . LEU A 1 559 ? 12.783 11.670 -18.494 1.00 55.83 559 LEU A N 1
ATOM 4200 C CA . LEU A 1 559 ? 11.791 10.649 -18.196 1.00 71.25 559 LEU A CA 1
ATOM 4201 C C . LEU A 1 559 ? 11.804 10.265 -16.723 1.00 69.08 559 LEU A C 1
ATOM 4202 O O . LEU A 1 559 ? 12.780 10.484 -16.002 1.00 60.72 559 LEU A O 1
ATOM 4207 N N . SER A 1 560 ? 10.692 9.676 -16.295 1.00 60.85 560 SER A N 1
ATOM 4208 C CA . SER A 1 560 ? 10.522 9.160 -14.943 1.00 64.11 560 SER A CA 1
ATOM 4209 C C . SER A 1 560 ? 10.455 7.641 -15.022 1.00 61.52 560 SER A C 1
ATOM 4210 O O . SER A 1 560 ? 9.494 7.083 -15.565 1.00 66.51 560 SER A O 1
ATOM 4213 N N . THR A 1 561 ? 11.473 6.973 -14.478 1.00 57.93 561 THR A N 1
ATOM 4214 C CA . THR A 1 561 ? 11.451 5.515 -14.438 1.00 71.14 561 THR A CA 1
ATOM 4215 C C . THR A 1 561 ? 10.269 5.005 -13.624 1.00 68.43 561 THR A C 1
ATOM 4216 O O . THR A 1 561 ? 9.702 3.955 -13.945 1.00 69.38 561 THR A O 1
ATOM 4220 N N . ALA A 1 562 ? 9.879 5.734 -12.577 1.00 67.56 562 ALA A N 1
ATOM 4221 C CA . ALA A 1 562 ? 8.724 5.325 -11.786 1.00 65.55 562 ALA A CA 1
ATOM 4222 C C . ALA A 1 562 ? 7.443 5.379 -12.610 1.00 64.76 562 ALA A C 1
ATOM 4223 O O . ALA A 1 562 ? 6.565 4.522 -12.461 1.00 66.21 562 ALA A O 1
ATOM 4225 N N . GLU A 1 563 ? 7.319 6.377 -13.489 1.00 65.81 563 GLU A N 1
ATOM 4226 C CA . GLU A 1 563 ? 6.132 6.471 -14.332 1.00 76.07 563 GLU A CA 1
ATOM 4227 C C . GLU A 1 563 ? 6.056 5.311 -15.316 1.00 73.74 563 GLU A C 1
ATOM 4228 O O . GLU A 1 563 ? 4.957 4.865 -15.663 1.00 66.47 563 GLU A O 1
ATOM 4234 N N . ILE A 1 564 ? 7.206 4.798 -15.755 1.00 69.52 564 ILE A N 1
ATOM 4235 C CA . ILE A 1 564 ? 7.217 3.662 -16.669 1.00 65.86 564 ILE A CA 1
ATOM 4236 C C . ILE A 1 564 ? 6.889 2.379 -15.918 1.00 70.26 564 ILE A C 1
ATOM 4237 O O . ILE A 1 564 ? 6.183 1.505 -16.435 1.00 72.45 564 ILE A O 1
ATOM 4242 N N . GLU A 1 565 ? 7.403 2.242 -14.693 1.00 67.18 565 GLU A N 1
ATOM 4243 C CA . GLU A 1 565 ? 7.044 1.094 -13.870 1.00 72.08 565 GLU A CA 1
ATOM 4244 C C . GLU A 1 565 ? 5.538 1.043 -13.650 1.00 68.57 565 GLU A C 1
ATOM 4245 O O . GLU A 1 565 ? 4.924 -0.027 -13.732 1.00 66.82 565 GLU A O 1
ATOM 4251 N N . ALA A 1 566 ? 4.923 2.200 -13.391 1.00 70.82 566 ALA A N 1
ATOM 4252 C CA . ALA A 1 566 ? 3.479 2.246 -13.190 1.00 72.38 566 ALA A CA 1
ATOM 4253 C C . ALA A 1 566 ? 2.733 1.800 -14.441 1.00 75.48 566 ALA A C 1
ATOM 4254 O O . ALA A 1 566 ? 1.720 1.097 -14.352 1.00 74.69 566 ALA A O 1
ATOM 4256 N N . ALA A 1 567 ? 3.222 2.197 -15.617 1.00 74.01 567 ALA A N 1
ATOM 4257 C CA . ALA A 1 567 ? 2.557 1.816 -16.858 1.00 79.01 567 ALA A CA 1
ATOM 4258 C C . ALA A 1 567 ? 2.650 0.316 -17.097 1.00 73.84 567 ALA A C 1
ATOM 4259 O O . ALA A 1 567 ? 1.671 -0.316 -17.512 1.00 71.83 567 ALA A O 1
ATOM 4261 N N . LEU A 1 568 ? 3.820 -0.273 -16.841 1.00 75.62 568 LEU A N 1
ATOM 4262 C CA . LEU A 1 568 ? 3.981 -1.710 -17.029 1.00 75.68 568 LEU A CA 1
ATOM 4263 C C . LEU A 1 568 ? 3.074 -2.504 -16.098 1.00 77.20 568 LEU A C 1
ATOM 4264 O O . LEU A 1 568 ? 2.653 -3.616 -16.440 1.00 78.65 568 LEU A O 1
ATOM 4269 N N . ILE A 1 569 ? 2.756 -1.954 -14.925 1.00 81.42 569 ILE A N 1
ATOM 4270 C CA . ILE A 1 569 ? 1.931 -2.675 -13.962 1.00 77.84 569 ILE A CA 1
ATOM 4271 C C . ILE A 1 569 ? 0.448 -2.608 -14.302 1.00 77.84 569 ILE A C 1
ATOM 4272 O O . ILE A 1 569 ? -0.313 -3.493 -13.886 1.00 77.81 569 ILE A O 1
ATOM 4277 N N . GLU A 1 570 ? 0.011 -1.587 -15.045 1.00 77.29 570 GLU A N 1
ATOM 4278 C CA . GLU A 1 570 ? -1.386 -1.532 -15.467 1.00 79.87 570 GLU A CA 1
ATOM 4279 C C . GLU A 1 570 ? -1.774 -2.778 -16.249 1.00 81.96 570 GLU A C 1
ATOM 4280 O O . GLU A 1 570 ? -2.947 -3.167 -16.259 1.00 85.13 570 GLU A O 1
ATOM 4286 N N . ASP A 1 571 ? -0.809 -3.411 -16.911 1.00 81.43 571 ASP A N 1
ATOM 4287 C CA . ASP A 1 571 ? -1.050 -4.696 -17.551 1.00 84.27 571 ASP A CA 1
ATOM 4288 C C . ASP A 1 571 ? -1.302 -5.745 -16.475 1.00 87.69 571 ASP A C 1
ATOM 4289 O O . ASP A 1 571 ? -0.420 -6.029 -15.657 1.00 89.26 571 ASP A O 1
ATOM 4294 N N . LYS A 1 572 ? -2.507 -6.317 -16.470 1.00 93.19 572 LYS A N 1
ATOM 4295 C CA . LYS A 1 572 ? -2.879 -7.258 -15.420 1.00 93.24 572 LYS A CA 1
ATOM 4296 C C . LYS A 1 572 ? -1.961 -8.473 -15.376 1.00 97.61 572 LYS A C 1
ATOM 4297 O O . LYS A 1 572 ? -1.962 -9.198 -14.374 1.00 98.57 572 LYS A O 1
ATOM 4299 N N . LYS A 1 573 ? -1.180 -8.716 -16.432 1.00 94.94 573 LYS A N 1
ATOM 4300 C CA . LYS A 1 573 ? -0.271 -9.855 -16.446 1.00 96.82 573 LYS A CA 1
ATOM 4301 C C . LYS A 1 573 ? 0.964 -9.641 -15.578 1.00 97.89 573 LYS A C 1
ATOM 4302 O O . LYS A 1 573 ? 1.622 -10.620 -15.209 1.00 91.74 573 LYS A O 1
ATOM 4308 N N . VAL A 1 574 ? 1.287 -8.394 -15.238 1.00 95.93 574 VAL A N 1
ATOM 4309 C CA . VAL A 1 574 ? 2.517 -8.059 -14.529 1.00 98.50 574 VAL A CA 1
ATOM 4310 C C . VAL A 1 574 ? 2.230 -7.977 -13.039 1.00 91.18 574 VAL A C 1
ATOM 4311 O O . VAL A 1 574 ? 1.261 -7.332 -12.619 1.00 92.40 574 VAL A O 1
ATOM 4315 N N . SER A 1 575 ? 3.072 -8.634 -12.240 1.00 85.23 575 SER A N 1
ATOM 4316 C CA . SER A 1 575 ? 2.986 -8.554 -10.788 1.00 84.78 575 SER A CA 1
ATOM 4317 C C . SER A 1 575 ? 3.846 -7.430 -10.222 1.00 81.77 575 SER A C 1
ATOM 4318 O O . SER A 1 575 ? 3.392 -6.685 -9.347 1.00 81.73 575 SER A O 1
ATOM 4321 N N . GLU A 1 576 ? 5.084 -7.297 -10.697 1.00 73.65 576 GLU A N 1
ATOM 4322 C CA . GLU A 1 576 ? 5.963 -6.220 -10.264 1.00 72.96 576 GLU A CA 1
ATOM 4323 C C . GLU A 1 576 ? 6.920 -5.872 -11.394 1.00 66.14 576 GLU A C 1
ATOM 4324 O O . GLU A 1 576 ? 7.228 -6.711 -12.246 1.00 66.67 576 GLU A O 1
ATOM 4330 N N . ALA A 1 577 ? 7.381 -4.623 -11.397 1.00 68.24 577 ALA A N 1
ATOM 4331 C CA . ALA A 1 577 ? 8.270 -4.134 -12.441 1.00 68.21 577 ALA A CA 1
ATOM 4332 C C . ALA A 1 577 ? 9.258 -3.136 -11.853 1.00 67.77 577 ALA A C 1
ATOM 4333 O O . ALA A 1 577 ? 8.920 -2.381 -10.939 1.00 68.60 577 ALA A O 1
ATOM 4335 N N . ALA A 1 578 ? 10.481 -3.149 -12.381 1.00 61.74 578 ALA A N 1
ATOM 4336 C CA . ALA A 1 578 ? 11.527 -2.213 -11.989 1.00 68.98 578 ALA A CA 1
ATOM 4337 C C . ALA A 1 578 ? 12.225 -1.713 -13.245 1.00 67.92 578 ALA A C 1
ATOM 4338 O O . ALA A 1 578 ? 12.639 -2.517 -14.085 1.00 70.97 578 ALA A O 1
ATOM 4340 N N . VAL A 1 579 ? 12.360 -0.394 -13.369 1.00 68.39 579 VAL A N 1
ATOM 4341 C CA . VAL A 1 579 ? 12.946 0.239 -14.545 1.00 76.87 579 VAL A CA 1
ATOM 4342 C C . VAL A 1 579 ? 14.164 1.042 -14.114 1.00 75.51 579 VAL A C 1
ATOM 4343 O O . VAL A 1 579 ? 14.112 1.770 -13.115 1.00 75.14 579 VAL A O 1
ATOM 4347 N N . VAL A 1 580 ? 15.258 0.905 -14.865 1.00 67.79 580 VAL A N 1
ATOM 4348 C CA . VAL A 1 580 ? 16.501 1.620 -14.605 1.00 74.56 580 VAL A CA 1
ATOM 4349 C C . VAL A 1 580 ? 17.042 2.144 -15.931 1.00 67.59 580 VAL A C 1
ATOM 4350 O O . VAL A 1 580 ? 16.574 1.777 -17.010 1.00 67.68 580 VAL A O 1
ATOM 4354 N N . GLY A 1 581 ? 18.041 3.018 -15.834 1.00 72.26 581 GLY A N 1
ATOM 4355 C CA . GLY A 1 581 ? 18.668 3.620 -16.995 1.00 72.50 581 GLY A CA 1
ATOM 4356 C C . GLY A 1 581 ? 20.090 3.129 -17.193 1.00 73.92 581 GLY A C 1
ATOM 4357 O O . GLY A 1 581 ? 20.791 2.808 -16.231 1.00 70.10 581 GLY A O 1
ATOM 4358 N N . ILE A 1 582 ? 20.505 3.062 -18.460 1.00 70.96 582 ILE A N 1
ATOM 4359 C CA . ILE A 1 582 ? 21.859 2.690 -18.844 1.00 72.48 582 ILE A CA 1
ATOM 4360 C C . ILE A 1 582 ? 22.283 3.530 -20.041 1.00 73.36 582 ILE A C 1
ATOM 4361 O O . ILE A 1 582 ? 21.458 4.111 -20.749 1.00 74.32 582 ILE A O 1
ATOM 4366 N N . HIS A 1 583 ? 23.593 3.578 -20.261 1.00 78.07 583 HIS A N 1
ATOM 4367 C CA . HIS A 1 583 ? 24.144 4.304 -21.397 1.00 79.64 583 HIS A CA 1
ATOM 4368 C C . HIS A 1 583 ? 23.652 3.704 -22.711 1.00 74.21 583 HIS A C 1
ATOM 4369 O O . HIS A 1 583 ? 23.378 2.505 -22.811 1.00 77.73 583 HIS A O 1
ATOM 4376 N N . ASP A 1 584 ? 23.536 4.560 -23.727 1.00 72.13 584 ASP A N 1
ATOM 4377 C CA . ASP A 1 584 ? 23.112 4.153 -25.063 1.00 70.96 584 ASP A CA 1
ATOM 4378 C C . ASP A 1 584 ? 23.857 4.980 -26.099 1.00 72.02 584 ASP A C 1
ATOM 4379 O O . ASP A 1 584 ? 23.872 6.212 -26.014 1.00 70.79 584 ASP A O 1
ATOM 4384 N N . ASP A 1 585 ? 24.471 4.305 -27.076 1.00 78.79 585 ASP A N 1
ATOM 4385 C CA . ASP A 1 585 ? 25.258 5.009 -28.081 1.00 77.28 585 ASP A CA 1
ATOM 4386 C C . ASP A 1 585 ? 24.407 5.925 -28.948 1.00 76.02 585 ASP A C 1
ATOM 4387 O O . ASP A 1 585 ? 24.957 6.801 -29.623 1.00 74.83 585 ASP A O 1
ATOM 4392 N N . ILE A 1 586 ? 23.093 5.740 -28.962 1.00 74.67 586 ILE A N 1
ATOM 4393 C CA . ILE A 1 586 ? 22.203 6.514 -29.821 1.00 72.26 586 ILE A CA 1
ATOM 4394 C C . ILE A 1 586 ? 21.440 7.569 -29.027 1.00 70.51 586 ILE A C 1
ATOM 4395 O O . ILE A 1 586 ? 21.478 8.754 -29.359 1.00 70.87 586 ILE A O 1
ATOM 4400 N N . THR A 1 587 ? 20.737 7.157 -27.973 1.00 70.22 587 THR A N 1
ATOM 4401 C CA . THR A 1 587 ? 19.883 8.057 -27.211 1.00 67.33 587 THR A CA 1
ATOM 4402 C C . THR A 1 587 ? 20.546 8.585 -25.941 1.00 66.23 587 THR A C 1
ATOM 4403 O O . THR A 1 587 ? 19.871 9.217 -25.123 1.00 69.06 587 THR A O 1
ATOM 4407 N N . GLY A 1 588 ? 21.844 8.349 -25.758 1.00 63.96 588 GLY A N 1
ATOM 4408 C CA . GLY A 1 588 ? 22.525 8.822 -24.567 1.00 68.83 588 GLY A CA 1
ATOM 4409 C C . GLY A 1 588 ? 22.272 7.896 -23.399 1.00 66.21 588 GLY A C 1
ATOM 4410 O O . GLY A 1 588 ? 23.200 7.321 -22.824 1.00 67.56 588 GLY A O 1
ATOM 4411 N N . GLN A 1 589 ? 21.000 7.747 -23.049 1.00 64.67 589 GLN A N 1
ATOM 4412 C CA . GLN A 1 589 ? 20.558 6.768 -22.074 1.00 66.75 589 GLN A CA 1
ATOM 4413 C C . GLN A 1 589 ? 19.342 6.043 -22.624 1.00 61.66 589 GLN A C 1
ATOM 4414 O O . GLN A 1 589 ? 18.604 6.570 -23.461 1.00 58.85 589 GLN A O 1
ATOM 4420 N N . ALA A 1 590 ? 19.145 4.825 -22.138 1.00 68.33 590 ALA A N 1
ATOM 4421 C CA . ALA A 1 590 ? 17.985 4.022 -22.478 1.00 68.49 590 ALA A CA 1
ATOM 4422 C C . ALA A 1 590 ? 17.453 3.398 -21.201 1.00 62.78 590 ALA A C 1
ATOM 4423 O O . ALA A 1 590 ? 18.217 3.076 -20.287 1.00 66.75 590 ALA A O 1
ATOM 4425 N N . VAL A 1 591 ? 16.148 3.233 -21.142 1.00 63.08 591 VAL A N 1
ATOM 4426 C CA . VAL A 1 591 ? 15.511 2.618 -19.987 1.00 71.22 591 VAL A CA 1
ATOM 4427 C C . VAL A 1 591 ? 15.369 1.128 -20.250 1.00 62.64 591 VAL A C 1
ATOM 4428 O O . VAL A 1 591 ? 15.002 0.703 -21.352 1.00 66.58 591 VAL A O 1
ATOM 4432 N N . ILE A 1 592 ? 15.675 0.335 -19.228 1.00 67.76 592 ILE A N 1
ATOM 4433 C CA . ILE A 1 592 ? 15.576 -1.116 -19.276 1.00 67.02 592 ILE A CA 1
ATOM 4434 C C . ILE A 1 592 ? 14.544 -1.518 -18.236 1.00 72.28 592 ILE A C 1
ATOM 4435 O O . ILE A 1 592 ? 14.671 -1.162 -17.058 1.00 66.19 592 ILE A O 1
ATOM 4440 N N . ALA A 1 593 ? 13.529 -2.256 -18.667 1.00 64.22 593 ALA A N 1
ATOM 4441 C CA . ALA A 1 593 ? 12.434 -2.658 -17.797 1.00 67.41 593 ALA A CA 1
ATOM 4442 C C . ALA A 1 593 ? 12.607 -4.124 -17.425 1.00 66.06 593 ALA A C 1
ATOM 4443 O O . ALA A 1 593 ? 12.711 -4.985 -18.304 1.00 72.23 593 ALA A O 1
ATOM 4445 N N . TYR A 1 594 ? 12.640 -4.399 -16.125 1.00 73.19 594 TYR A N 1
ATOM 4446 C CA . TYR A 1 594 ? 12.650 -5.759 -15.608 1.00 69.88 594 TYR A CA 1
ATOM 4447 C C . TYR A 1 594 ? 11.250 -6.067 -15.097 1.00 67.79 594 TYR A C 1
ATOM 4448 O O . TYR A 1 594 ? 10.736 -5.360 -14.224 1.00 70.12 594 TYR A O 1
ATOM 4457 N N . VAL A 1 595 ? 10.638 -7.111 -15.642 1.00 72.09 595 VAL A N 1
ATOM 4458 C CA . VAL A 1 595 ? 9.248 -7.445 -15.365 1.00 75.00 595 VAL A CA 1
ATOM 4459 C C . VAL A 1 595 ? 9.183 -8.873 -14.849 1.00 75.64 595 VAL A C 1
ATOM 4460 O O . VAL A 1 595 ? 9.808 -9.775 -15.420 1.00 73.87 595 VAL A O 1
ATOM 4464 N N . ALA A 1 596 ? 8.439 -9.070 -13.766 1.00 76.22 596 ALA A N 1
ATOM 4465 C CA . ALA A 1 596 ? 8.126 -10.391 -13.244 1.00 89.38 596 ALA A CA 1
ATOM 4466 C C . ALA A 1 596 ? 6.643 -10.650 -13.461 1.00 94.36 596 ALA A C 1
ATOM 4467 O O . ALA A 1 596 ? 5.807 -9.798 -13.141 1.00 88.60 596 ALA A O 1
ATOM 4469 N N . LEU A 1 597 ? 6.322 -11.813 -14.010 1.00 105.22 597 LEU A N 1
ATOM 4470 C CA . LEU A 1 597 ? 4.957 -12.146 -14.383 1.00 109.53 597 LEU A CA 1
ATOM 4471 C C . LEU A 1 597 ? 4.339 -13.097 -13.366 1.00 107.73 597 LEU A C 1
ATOM 4472 O O . LEU A 1 597 ? 5.033 -13.756 -12.588 1.00 108.40 597 LEU A O 1
ATOM 4477 N N . LYS A 1 598 ? 3.008 -13.159 -13.386 1.00 100.89 598 LYS A N 1
ATOM 4478 C CA . LYS A 1 598 ? 2.291 -14.055 -12.487 1.00 110.00 598 LYS A CA 1
ATOM 4479 C C . LYS A 1 598 ? 2.302 -15.489 -13.007 1.00 116.05 598 LYS A C 1
ATOM 4480 O O . LYS A 1 598 ? 2.501 -16.430 -12.231 1.00 112.74 598 LYS A O 1
ATOM 4486 N N . GLU A 1 599 ? 2.100 -15.669 -14.310 1.00 119.01 599 GLU A N 1
ATOM 4487 C CA . GLU A 1 599 ? 2.038 -16.998 -14.914 1.00 124.42 599 GLU A CA 1
ATOM 4488 C C . GLU A 1 599 ? 1.035 -17.885 -14.183 1.00 119.19 599 GLU A C 1
ATOM 4489 O O . GLU A 1 599 ? -0.159 -17.587 -14.145 1.00 113.85 599 GLU A O 1
ATOM 4495 N N . ASP A 1 605 ? 4.438 -17.257 -26.141 1.00 146.99 605 ASP A N 1
ATOM 4496 C CA . ASP A 1 605 ? 5.564 -16.603 -26.797 1.00 139.04 605 ASP A CA 1
ATOM 4497 C C . ASP A 1 605 ? 6.145 -15.513 -25.903 1.00 160.23 605 ASP A C 1
ATOM 4498 O O . ASP A 1 605 ? 5.425 -14.627 -25.444 1.00 146.33 605 ASP A O 1
ATOM 4500 N N . SER A 1 606 ? 7.456 -15.585 -25.658 1.00 152.20 606 SER A N 1
ATOM 4501 C CA . SER A 1 606 ? 8.113 -14.576 -24.835 1.00 147.63 606 SER A CA 1
ATOM 4502 C C . SER A 1 606 ? 8.362 -13.292 -25.618 1.00 141.61 606 SER A C 1
ATOM 4503 O O . SER A 1 606 ? 8.170 -12.192 -25.088 1.00 134.83 606 SER A O 1
ATOM 4506 N N . GLU A 1 607 ? 8.793 -13.412 -26.877 1.00 138.57 607 GLU A N 1
ATOM 4507 C CA . GLU A 1 607 ? 9.005 -12.227 -27.701 1.00 124.64 607 GLU A CA 1
ATOM 4508 C C . GLU A 1 607 ? 7.702 -11.480 -27.946 1.00 120.22 607 GLU A C 1
ATOM 4509 O O . GLU A 1 607 ? 7.710 -10.253 -28.105 1.00 112.52 607 GLU A O 1
ATOM 4511 N N . GLY A 1 608 ? 6.575 -12.195 -27.972 1.00 119.76 608 GLY A N 1
ATOM 4512 C CA . GLY A 1 608 ? 5.301 -11.533 -28.197 1.00 112.65 608 GLY A CA 1
ATOM 4513 C C . GLY A 1 608 ? 4.841 -10.738 -26.990 1.00 110.49 608 GLY A C 1
ATOM 4514 O O . GLY A 1 608 ? 4.398 -9.593 -27.117 1.00 102.80 608 GLY A O 1
ATOM 4515 N N . LEU A 1 609 ? 4.938 -11.334 -25.798 1.00 115.24 609 LEU A N 1
ATOM 4516 C CA . LEU A 1 609 ? 4.575 -10.604 -24.588 1.00 102.07 609 LEU A CA 1
ATOM 4517 C C . LEU A 1 609 ? 5.498 -9.414 -24.365 1.00 106.39 609 LEU A C 1
ATOM 4518 O O . LEU A 1 609 ? 5.074 -8.394 -23.810 1.00 100.00 609 LEU A O 1
ATOM 4523 N N . ARG A 1 610 ? 6.763 -9.526 -24.779 1.00 104.77 610 ARG A N 1
ATOM 4524 C CA . ARG A 1 610 ? 7.679 -8.398 -24.650 1.00 94.77 610 ARG A CA 1
ATOM 4525 C C . ARG A 1 610 ? 7.195 -7.215 -25.478 1.00 94.53 610 ARG A C 1
ATOM 4526 O O . ARG A 1 610 ? 7.308 -6.059 -25.051 1.00 97.21 610 ARG A O 1
ATOM 4534 N N . LYS A 1 611 ? 6.653 -7.484 -26.668 1.00 94.73 611 LYS A N 1
ATOM 4535 C CA . LYS A 1 611 ? 6.098 -6.413 -27.488 1.00 96.43 611 LYS A CA 1
ATOM 4536 C C . LYS A 1 611 ? 4.808 -5.866 -26.892 1.00 95.65 611 LYS A C 1
ATOM 4537 O O . LYS A 1 611 ? 4.489 -4.687 -27.086 1.00 95.73 611 LYS A O 1
ATOM 4539 N N . GLU A 1 612 ? 4.056 -6.700 -26.168 1.00 93.93 612 GLU A N 1
ATOM 4540 C CA . GLU A 1 612 ? 2.810 -6.236 -25.567 1.00 103.10 612 GLU A CA 1
ATOM 4541 C C . GLU A 1 612 ? 3.080 -5.232 -24.453 1.00 104.07 612 GLU A C 1
ATOM 4542 O O . GLU A 1 612 ? 2.347 -4.246 -24.308 1.00 96.55 612 GLU A O 1
ATOM 4544 N N . LEU A 1 613 ? 4.131 -5.461 -23.661 1.00 103.35 613 LEU A N 1
ATOM 4545 C CA . LEU A 1 613 ? 4.456 -4.535 -22.580 1.00 102.13 613 LEU A CA 1
ATOM 4546 C C . LEU A 1 613 ? 5.006 -3.226 -23.131 1.00 90.97 613 LEU A C 1
ATOM 4547 O O . LEU A 1 613 ? 4.719 -2.150 -22.594 1.00 84.48 613 LEU A O 1
ATOM 4552 N N . VAL A 1 614 ? 5.798 -3.297 -24.202 1.00 90.58 614 VAL A N 1
ATOM 4553 C CA . VAL A 1 614 ? 6.347 -2.082 -24.795 1.00 90.07 614 VAL A CA 1
ATOM 4554 C C . VAL A 1 614 ? 5.219 -1.208 -25.324 1.00 86.94 614 VAL A C 1
ATOM 4555 O O . VAL A 1 614 ? 5.225 0.017 -25.152 1.00 86.97 614 VAL A O 1
ATOM 4559 N N . LEU A 1 615 ? 4.229 -1.826 -25.969 1.00 84.41 615 LEU A N 1
ATOM 4560 C CA . LEU A 1 615 ? 3.072 -1.079 -26.444 1.00 85.61 615 LEU A CA 1
ATOM 4561 C C . LEU A 1 615 ? 2.274 -0.502 -25.280 1.00 82.93 615 LEU A C 1
ATOM 4562 O O . LEU A 1 615 ? 1.711 0.592 -25.394 1.00 81.21 615 LEU A O 1
ATOM 4567 N N . GLN A 1 616 ? 2.216 -1.221 -24.155 1.00 86.24 616 GLN A N 1
ATOM 4568 C CA . GLN A 1 616 ? 1.522 -0.710 -22.977 1.00 87.14 616 GLN A CA 1
ATOM 4569 C C . GLN A 1 616 ? 2.116 0.621 -22.529 1.00 78.84 616 GLN A C 1
ATOM 4570 O O . GLN A 1 616 ? 1.384 1.535 -22.132 1.00 80.84 616 GLN A O 1
ATOM 4576 N N . VAL A 1 617 ? 3.443 0.746 -22.583 1.00 80.15 617 VAL A N 1
ATOM 4577 C CA . VAL A 1 617 ? 4.088 1.994 -22.192 1.00 86.67 617 VAL A CA 1
ATOM 4578 C C . VAL A 1 617 ? 3.786 3.090 -23.205 1.00 84.35 617 VAL A C 1
ATOM 4579 O O . VAL A 1 617 ? 3.595 4.257 -22.840 1.00 81.08 617 VAL A O 1
ATOM 4583 N N . ARG A 1 618 ? 3.743 2.739 -24.493 1.00 74.48 618 ARG A N 1
ATOM 4584 C CA . ARG A 1 618 ? 3.417 3.728 -25.516 1.00 75.83 618 ARG A CA 1
ATOM 4585 C C . ARG A 1 618 ? 2.006 4.268 -25.329 1.00 75.92 618 ARG A C 1
ATOM 4586 O O . ARG A 1 618 ? 1.752 5.456 -25.559 1.00 76.05 618 ARG A O 1
ATOM 4594 N N . LYS A 1 619 ? 1.075 3.411 -24.906 1.00 74.87 619 LYS A N 1
ATOM 4595 C CA . LYS A 1 619 ? -0.317 3.831 -24.778 1.00 78.84 619 LYS A CA 1
ATOM 4596 C C . LYS A 1 619 ? -0.510 4.790 -23.609 1.00 78.34 619 LYS A C 1
ATOM 4597 O O . LYS A 1 619 ? -1.244 5.778 -23.729 1.00 73.95 619 LYS A O 1
ATOM 4603 N N . THR A 1 620 ? 0.129 4.519 -22.470 1.00 80.91 620 THR A N 1
ATOM 4604 C CA . THR A 1 620 ? -0.154 5.294 -21.268 1.00 87.84 620 THR A CA 1
ATOM 4605 C C . THR A 1 620 ? 0.700 6.554 -21.161 1.00 79.75 620 THR A C 1
ATOM 4606 O O . THR A 1 620 ? 0.207 7.591 -20.703 1.00 78.66 620 THR A O 1
ATOM 4610 N N . ILE A 1 621 ? 1.964 6.499 -21.582 1.00 78.38 621 ILE A N 1
ATOM 4611 C CA . ILE A 1 621 ? 2.842 7.661 -21.504 1.00 77.22 621 ILE A CA 1
ATOM 4612 C C . ILE A 1 621 ? 2.989 8.264 -22.894 1.00 74.56 621 ILE A C 1
ATOM 4613 O O . ILE A 1 621 ? 2.503 9.368 -23.163 1.00 67.34 621 ILE A O 1
ATOM 4618 N N . GLY A 1 622 ? 3.669 7.543 -23.778 1.00 75.52 622 GLY A N 1
ATOM 4619 C CA . GLY A 1 622 ? 3.902 8.001 -25.123 1.00 74.35 622 GLY A CA 1
ATOM 4620 C C . GLY A 1 622 ? 4.974 7.178 -25.803 1.00 73.58 622 GLY A C 1
ATOM 4621 O O . GLY A 1 622 ? 5.717 6.432 -25.156 1.00 68.83 622 GLY A O 1
ATOM 4622 N N . PRO A 1 623 ? 5.082 7.298 -27.128 1.00 82.93 623 PRO A N 1
ATOM 4623 C CA . PRO A 1 623 ? 6.064 6.474 -27.850 1.00 81.85 623 PRO A CA 1
ATOM 4624 C C . PRO A 1 623 ? 7.486 6.690 -27.368 1.00 75.04 623 PRO A C 1
ATOM 4625 O O . PRO A 1 623 ? 8.277 5.738 -27.354 1.00 73.50 623 PRO A O 1
ATOM 4629 N N . PHE A 1 624 ? 7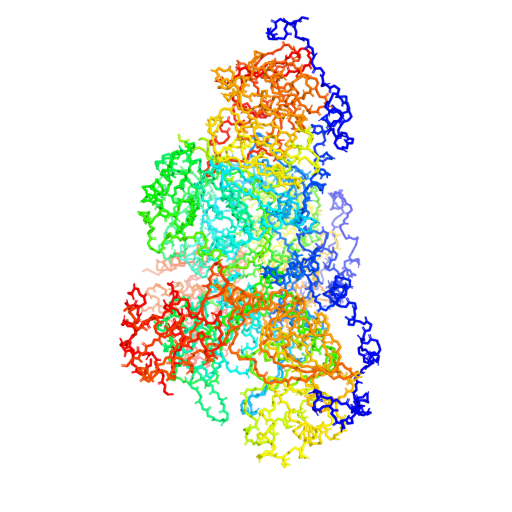.834 7.906 -26.950 1.00 72.93 624 PHE A N 1
ATOM 4630 C CA . PHE A 1 624 ? 9.213 8.221 -26.612 1.00 70.06 624 PHE A CA 1
ATOM 4631 C C . PHE A 1 624 ? 9.614 7.731 -25.228 1.00 77.89 624 PHE A C 1
ATOM 4632 O O . PHE A 1 624 ? 10.781 7.882 -24.851 1.00 78.20 624 PHE A O 1
ATOM 4640 N N . ALA A 1 625 ? 8.688 7.147 -24.472 1.00 70.22 625 ALA A N 1
ATOM 4641 C CA . ALA A 1 625 ? 8.983 6.576 -23.166 1.00 73.03 625 ALA A CA 1
ATOM 4642 C C . ALA A 1 625 ? 9.091 5.060 -23.207 1.00 76.37 625 ALA A C 1
ATOM 4643 O O . ALA A 1 625 ? 9.370 4.443 -22.175 1.00 75.04 625 ALA A O 1
ATOM 4645 N N . ALA A 1 626 ? 8.877 4.450 -24.368 1.00 75.74 626 ALA A N 1
ATOM 4646 C CA . ALA A 1 626 ? 8.902 3.000 -24.454 1.00 78.22 626 ALA A CA 1
ATOM 4647 C C . ALA A 1 626 ? 10.292 2.485 -24.094 1.00 75.75 626 ALA A C 1
ATOM 4648 O O . ALA A 1 626 ? 11.298 3.063 -24.522 1.00 74.93 626 ALA A O 1
ATOM 4650 N N . PRO A 1 627 ? 10.393 1.408 -23.314 1.00 75.48 627 PRO A N 1
ATOM 4651 C CA . PRO A 1 627 ? 11.721 0.884 -22.975 1.00 72.36 627 PRO A CA 1
ATOM 4652 C C . PRO A 1 627 ? 12.441 0.338 -24.197 1.00 66.65 627 PRO A C 1
ATOM 4653 O O . PRO A 1 627 ? 11.830 -0.258 -25.087 1.00 73.10 627 PRO A O 1
ATOM 4657 N N . LYS A 1 628 ? 13.759 0.547 -24.228 1.00 69.48 628 LYS A N 1
ATOM 4658 C CA . LYS A 1 628 ? 14.573 -0.064 -25.271 1.00 72.62 628 LYS A CA 1
ATOM 4659 C C . LYS A 1 628 ? 14.537 -1.581 -25.179 1.00 71.98 628 LYS A C 1
ATOM 4660 O O . LYS A 1 628 ? 14.676 -2.270 -26.196 1.00 70.92 628 LYS A O 1
ATOM 4666 N N . SER A 1 629 ? 14.349 -2.117 -23.977 1.00 67.78 629 SER A N 1
ATOM 4667 C CA . SER A 1 629 ? 14.341 -3.555 -23.772 1.00 68.82 629 SER A CA 1
ATOM 4668 C C . SER A 1 629 ? 13.502 -3.884 -22.548 1.00 73.31 629 SER A C 1
ATOM 4669 O O . SER A 1 629 ? 13.505 -3.143 -21.562 1.00 64.30 629 SER A O 1
ATOM 4672 N N . VAL A 1 630 ? 12.789 -5.002 -22.627 1.00 65.68 630 VAL A N 1
ATOM 4673 C CA . VAL A 1 630 ? 11.986 -5.525 -21.531 1.00 73.56 630 VAL A CA 1
ATOM 4674 C C . VAL A 1 630 ? 12.541 -6.897 -21.184 1.00 72.41 630 VAL A C 1
ATOM 4675 O O . VAL A 1 630 ? 12.491 -7.817 -22.010 1.00 74.54 630 VAL A O 1
ATOM 4679 N N . ILE A 1 631 ? 13.080 -7.034 -19.976 1.00 65.63 631 ILE A N 1
ATOM 4680 C CA . ILE A 1 631 ? 13.673 -8.287 -19.523 1.00 72.31 631 ILE A CA 1
ATOM 4681 C C . ILE A 1 631 ? 12.698 -8.951 -18.562 1.00 74.03 631 ILE A C 1
ATOM 4682 O O . ILE A 1 631 ? 12.359 -8.388 -17.515 1.00 71.18 631 ILE A O 1
ATOM 4687 N N . ILE A 1 632 ? 12.251 -10.149 -18.921 1.00 73.92 632 ILE A N 1
ATOM 4688 C CA . ILE A 1 632 ? 11.290 -10.900 -18.124 1.00 72.35 632 ILE A CA 1
ATOM 4689 C C . ILE A 1 632 ? 12.059 -11.783 -17.154 1.00 74.40 632 ILE A C 1
ATOM 4690 O O . ILE A 1 632 ? 12.885 -12.604 -17.569 1.00 71.70 632 ILE A O 1
ATOM 4695 N N . VAL A 1 633 ? 11.787 -11.616 -15.862 1.00 66.45 633 VAL A N 1
ATOM 4696 C CA . VAL A 1 633 ? 12.471 -12.353 -14.812 1.00 68.47 633 VAL A CA 1
ATOM 4697 C C . VAL A 1 633 ? 11.432 -13.108 -13.993 1.00 66.83 633 VAL A C 1
ATOM 4698 O O . VAL A 1 633 ? 10.230 -12.860 -14.083 1.00 66.69 633 VAL A O 1
ATOM 4702 N N . GLN A 1 634 ? 11.920 -14.045 -13.186 1.00 69.31 634 GLN A N 1
ATOM 4703 C CA . GLN A 1 634 ? 11.060 -14.792 -12.282 1.00 66.30 634 GLN A CA 1
ATOM 4704 C C . GLN A 1 634 ? 10.832 -14.075 -10.963 1.00 64.89 634 GLN A C 1
ATOM 4705 O O . GLN A 1 634 ? 9.816 -14.325 -10.306 1.00 64.03 634 GLN A O 1
ATOM 4711 N N . ASP A 1 635 ? 11.739 -13.186 -10.569 1.00 63.62 635 ASP A N 1
ATOM 4712 C CA . ASP A 1 635 ? 11.652 -12.531 -9.274 1.00 62.03 635 ASP A CA 1
ATOM 4713 C C . ASP A 1 635 ? 12.609 -11.350 -9.264 1.00 63.80 635 ASP A C 1
ATOM 4714 O O . ASP A 1 635 ? 13.702 -11.432 -9.830 1.00 63.44 635 ASP A O 1
ATOM 4719 N N . LEU A 1 636 ? 12.186 -10.241 -8.615 1.00 66.86 636 LEU A N 1
ATOM 4720 C CA . LEU A 1 636 ? 13.077 -9.096 -8.513 1.00 66.87 636 LEU A CA 1
ATOM 4721 C C . LEU A 1 636 ? 13.819 -9.128 -7.183 1.00 61.64 636 LEU A C 1
ATOM 4722 O O . LEU A 1 636 ? 13.287 -9.616 -6.181 1.00 63.64 636 LEU A O 1
ATOM 4727 N N . PRO A 1 637 ? 15.037 -8.595 -7.119 1.00 61.36 637 PRO A N 1
ATOM 4728 C CA . PRO A 1 637 ? 15.755 -8.588 -5.842 1.00 64.01 637 PRO A CA 1
ATOM 4729 C C . PRO A 1 637 ? 15.144 -7.565 -4.901 1.00 67.69 637 PRO A C 1
ATOM 4730 O O . PRO A 1 637 ? 14.755 -6.469 -5.312 1.00 63.12 637 PRO A O 1
ATOM 4734 N N . LYS A 1 638 ? 15.079 -7.923 -3.622 1.00 58.24 638 LYS A N 1
ATOM 4735 C CA . LYS A 1 638 ? 14.391 -7.101 -2.644 1.00 68.47 638 LYS A CA 1
ATOM 4736 C C . LYS A 1 638 ? 15.176 -7.066 -1.342 1.00 73.26 638 LYS A C 1
ATOM 4737 O O . LYS A 1 638 ? 16.085 -7.867 -1.106 1.00 63.21 638 LYS A O 1
ATOM 4743 N N . THR A 1 639 ? 14.773 -6.142 -0.479 1.00 67.93 639 THR A N 1
ATOM 4744 C CA . THR A 1 639 ? 15.345 -6.006 0.846 1.00 68.16 639 THR A CA 1
ATOM 4745 C C . THR A 1 639 ? 14.539 -6.865 1.810 1.00 68.49 639 THR A C 1
ATOM 4746 O O . THR A 1 639 ? 13.508 -7.439 1.456 1.00 66.16 639 THR A O 1
ATOM 4750 N N . ARG A 1 640 ? 15.027 -6.966 3.044 1.00 73.89 640 ARG A N 1
ATOM 4751 C CA . ARG A 1 640 ? 14.291 -7.735 4.037 1.00 65.06 640 ARG A CA 1
ATOM 4752 C C . ARG A 1 640 ? 12.950 -7.090 4.349 1.00 72.65 640 ARG A C 1
ATOM 4753 O O . ARG A 1 640 ? 12.022 -7.786 4.773 1.00 78.93 640 ARG A O 1
ATOM 4761 N N . SER A 1 641 ? 12.828 -5.781 4.130 1.00 78.58 641 SER A N 1
ATOM 4762 C CA . SER A 1 641 ? 11.527 -5.132 4.215 1.00 88.20 641 SER A CA 1
ATOM 4763 C C . SER A 1 641 ? 10.603 -5.577 3.088 1.00 87.83 641 SER A C 1
ATOM 4764 O O . SER A 1 641 ? 9.387 -5.680 3.288 1.00 90.71 641 SER A O 1
ATOM 4767 N N . GLY A 1 642 ? 11.159 -5.851 1.908 1.00 79.02 642 GLY A N 1
ATOM 4768 C CA . GLY A 1 642 ? 10.383 -6.164 0.726 1.00 76.46 642 GLY A CA 1
ATOM 4769 C C . GLY A 1 642 ? 10.490 -5.133 -0.372 1.00 75.60 642 GLY A C 1
ATOM 4770 O O . GLY A 1 642 ? 9.837 -5.289 -1.410 1.00 73.93 642 GLY A O 1
ATOM 4771 N N . LYS A 1 643 ? 11.287 -4.085 -0.182 1.00 73.32 643 LYS A N 1
ATOM 4772 C CA . LYS A 1 643 ? 11.453 -3.058 -1.198 1.00 79.73 643 LYS A CA 1
ATOM 4773 C C . LYS A 1 643 ? 12.404 -3.545 -2.283 1.00 73.70 643 LYS A C 1
ATOM 4774 O O . LYS A 1 643 ? 13.380 -4.246 -2.007 1.00 67.01 643 LYS A O 1
ATOM 4776 N N . ILE A 1 644 ? 12.109 -3.168 -3.528 1.00 75.21 644 ILE A N 1
ATOM 4777 C CA . ILE A 1 644 ? 12.929 -3.595 -4.655 1.00 71.35 644 ILE A CA 1
ATOM 4778 C C . ILE A 1 644 ? 14.253 -2.845 -4.631 1.00 66.66 644 ILE A C 1
ATOM 4779 O O . ILE A 1 644 ? 14.295 -1.622 -4.443 1.00 71.53 644 ILE A O 1
ATOM 4784 N N . MET A 1 645 ? 15.347 -3.584 -4.816 1.00 66.46 645 MET A N 1
ATOM 4785 C CA . MET A 1 645 ? 16.698 -3.028 -4.798 1.00 65.86 645 MET A CA 1
ATOM 4786 C C . MET A 1 645 ? 17.148 -2.759 -6.233 1.00 72.96 645 MET A C 1
ATOM 4787 O O . MET A 1 645 ? 17.831 -3.562 -6.868 1.00 67.46 645 MET A O 1
ATOM 4792 N N . ARG A 1 646 ? 16.747 -1.596 -6.749 1.00 72.22 646 ARG A N 1
ATOM 4793 C CA . ARG A 1 646 ? 17.091 -1.238 -8.119 1.00 75.04 646 ARG A CA 1
ATOM 4794 C C . ARG A 1 646 ? 18.590 -1.047 -8.316 1.00 75.25 646 ARG A C 1
ATOM 4795 O O . ARG A 1 646 ? 19.066 -1.128 -9.453 1.00 66.44 646 ARG A O 1
ATOM 4803 N N . ARG A 1 647 ? 19.343 -0.807 -7.240 1.00 69.70 647 ARG A N 1
ATOM 4804 C CA . ARG A 1 647 ? 20.793 -0.695 -7.362 1.00 69.85 647 ARG A CA 1
ATOM 4805 C C . ARG A 1 647 ? 21.406 -1.942 -7.986 1.00 73.56 647 ARG A C 1
ATOM 4806 O O . ARG A 1 647 ? 22.415 -1.851 -8.695 1.00 73.09 647 ARG A O 1
ATOM 4814 N N . ILE A 1 648 ? 20.807 -3.111 -7.755 1.00 68.32 648 ILE A N 1
ATOM 4815 C CA . ILE A 1 648 ? 21.336 -4.335 -8.344 1.00 70.85 648 ILE A CA 1
ATOM 4816 C C . ILE A 1 648 ? 20.999 -4.394 -9.826 1.00 69.93 648 ILE A C 1
ATOM 4817 O O . ILE A 1 648 ? 21.790 -4.891 -10.636 1.00 68.29 648 ILE A O 1
ATOM 4822 N N . LEU A 1 649 ? 19.823 -3.895 -10.205 1.00 65.72 649 LEU A N 1
ATOM 4823 C CA . LEU A 1 649 ? 19.447 -3.892 -11.612 1.00 68.85 649 LEU A CA 1
ATOM 4824 C C . LEU A 1 649 ? 20.327 -2.940 -12.412 1.00 67.22 649 LEU A C 1
ATOM 4825 O O . LEU A 1 649 ? 20.595 -3.190 -13.592 1.00 70.75 649 LEU A O 1
ATOM 4830 N N . ARG A 1 650 ? 20.787 -1.849 -11.792 1.00 66.57 650 ARG A N 1
ATOM 4831 C CA . ARG A 1 650 ? 21.656 -0.912 -12.495 1.00 66.59 650 ARG A CA 1
ATOM 4832 C C . ARG A 1 650 ? 23.033 -1.515 -12.749 1.00 71.13 650 ARG A C 1
ATOM 4833 O O . ARG A 1 650 ? 23.574 -1.400 -13.853 1.00 78.96 650 ARG A O 1
ATOM 4841 N N . LYS A 1 651 ? 23.620 -2.161 -11.736 1.00 73.25 651 LYS A N 1
ATOM 4842 C CA . LYS A 1 651 ? 24.933 -2.768 -11.919 1.00 77.06 651 LYS A CA 1
ATOM 4843 C C . LYS A 1 651 ? 24.892 -3.968 -12.856 1.00 76.53 651 LYS A C 1
ATOM 4844 O O . LYS A 1 651 ? 25.934 -4.345 -13.400 1.00 89.50 651 LYS A O 1
ATOM 4850 N N . VAL A 1 652 ? 23.724 -4.573 -13.057 1.00 73.79 652 VAL A N 1
ATOM 4851 C CA . VAL A 1 652 ? 23.598 -5.685 -13.993 1.00 83.12 652 VAL A CA 1
ATOM 4852 C C . VAL A 1 652 ? 23.311 -5.186 -15.402 1.00 80.12 652 VAL A C 1
ATOM 4853 O O . VAL A 1 652 ? 23.888 -5.682 -16.372 1.00 76.71 652 VAL A O 1
ATOM 4857 N N . SER A 1 653 ? 22.411 -4.209 -15.538 1.00 85.49 653 SER A N 1
ATOM 4858 C CA . SER A 1 653 ? 22.125 -3.651 -16.855 1.00 83.87 653 SER A CA 1
ATOM 4859 C C . SER A 1 653 ? 23.398 -3.144 -17.516 1.00 77.00 653 SER A C 1
ATOM 4860 O O . SER A 1 653 ? 23.527 -3.200 -18.743 1.00 80.33 653 SER A O 1
ATOM 4863 N N . SER A 1 654 ? 24.331 -2.631 -16.725 1.00 81.58 654 SER A N 1
ATOM 4864 C CA . SER A 1 654 ? 25.710 -2.474 -17.154 1.00 81.37 654 SER A CA 1
ATOM 4865 C C . SER A 1 654 ? 26.479 -3.742 -16.795 1.00 87.21 654 SER A C 1
ATOM 4866 O O . SER A 1 654 ? 26.096 -4.492 -15.895 1.00 88.65 654 SER A O 1
ATOM 4869 N N . ASN A 1 655 ? 27.576 -3.983 -17.509 1.00 90.24 655 ASN A N 1
ATOM 4870 C CA . ASN A 1 655 ? 28.369 -5.191 -17.279 1.00 92.75 655 ASN A CA 1
ATOM 4871 C C . ASN A 1 655 ? 29.267 -5.005 -16.053 1.00 93.54 655 ASN A C 1
ATOM 4872 O O . ASN A 1 655 ? 30.496 -5.021 -16.123 1.00 99.16 655 ASN A O 1
ATOM 4877 N N . GLU A 1 656 ? 28.608 -4.831 -14.905 1.00 88.80 656 GLU A N 1
ATOM 4878 C CA . GLU A 1 656 ? 29.275 -4.623 -13.626 1.00 95.08 656 GLU A CA 1
ATOM 4879 C C . GLU A 1 656 ? 28.683 -5.526 -12.549 1.00 97.97 656 GLU A C 1
ATOM 4880 O O . GLU A 1 656 ? 28.626 -5.147 -11.376 1.00 92.41 656 GLU A O 1
ATOM 4886 N N . ALA A 1 657 ? 28.230 -6.722 -12.934 1.00 105.56 657 ALA A N 1
ATOM 4887 C CA . ALA A 1 657 ? 27.709 -7.663 -11.949 1.00 109.88 657 ALA A CA 1
ATOM 4888 C C . ALA A 1 657 ? 28.775 -8.047 -10.934 1.00 102.17 657 ALA A C 1
ATOM 4889 O O . ALA A 1 657 ? 28.453 -8.361 -9.783 1.00 96.95 657 ALA A O 1
ATOM 4891 N N . ASP A 1 658 ? 30.047 -8.024 -11.336 1.00 89.06 658 ASP A N 1
ATOM 4892 C CA . ASP A 1 658 ? 31.143 -8.302 -10.417 1.00 89.71 658 ASP A CA 1
ATOM 4893 C C . ASP A 1 658 ? 31.287 -7.245 -9.328 1.00 88.79 658 ASP A C 1
ATOM 4894 O O . ASP A 1 658 ? 32.131 -7.412 -8.440 1.00 89.79 658 ASP A O 1
ATOM 4899 N N . GLN A 1 659 ? 30.495 -6.173 -9.372 1.00 88.42 659 GLN A N 1
ATOM 4900 C CA . GLN A 1 659 ? 30.545 -5.114 -8.373 1.00 89.35 659 GLN A CA 1
ATOM 4901 C C . GLN A 1 659 ? 29.316 -5.105 -7.472 1.00 85.50 659 GLN A C 1
ATOM 4902 O O . GLN A 1 659 ? 29.118 -4.146 -6.719 1.00 85.29 659 GLN A O 1
ATOM 4908 N N . LEU A 1 660 ? 28.480 -6.144 -7.534 1.00 80.32 660 LEU A N 1
ATOM 4909 C CA . LEU A 1 660 ? 27.295 -6.181 -6.684 1.00 79.06 660 LEU A CA 1
ATOM 4910 C C . LEU A 1 660 ? 27.663 -6.363 -5.218 1.00 76.39 660 LEU A C 1
ATOM 4911 O O . LEU A 1 660 ? 26.967 -5.847 -4.336 1.00 75.27 660 LEU A O 1
ATOM 4916 N N . GLY A 1 661 ? 28.745 -7.087 -4.938 1.00 72.30 661 GLY A N 1
ATOM 4917 C CA . GLY A 1 661 ? 29.197 -7.240 -3.573 1.00 68.12 661 GLY A CA 1
ATOM 4918 C C . GLY A 1 661 ? 28.320 -8.179 -2.759 1.00 64.80 661 GLY A C 1
ATOM 4919 O O . GLY A 1 661 ? 27.622 -9.053 -3.280 1.00 66.17 661 GLY A O 1
ATOM 4920 N N . ASP A 1 662 ? 28.370 -7.978 -1.445 1.00 66.00 662 ASP A N 1
ATOM 4921 C CA . ASP A 1 662 ? 27.620 -8.814 -0.516 1.00 63.30 662 ASP A CA 1
ATOM 4922 C C . ASP A 1 662 ? 26.124 -8.655 -0.753 1.00 62.37 662 ASP A C 1
ATOM 4923 O O . ASP A 1 662 ? 25.582 -7.552 -0.636 1.00 67.09 662 ASP A O 1
ATOM 4928 N N . ILE A 1 663 ? 25.457 -9.761 -1.086 1.00 59.53 663 ILE A N 1
ATOM 4929 C CA . ILE A 1 663 ? 24.019 -9.775 -1.324 1.00 59.17 663 ILE A CA 1
ATOM 4930 C C . ILE A 1 663 ? 23.279 -10.575 -0.260 1.00 56.86 663 ILE A C 1
ATOM 4931 O O . ILE A 1 663 ? 22.085 -10.853 -0.417 1.00 60.10 663 ILE A O 1
ATOM 4936 N N . SER A 1 664 ? 23.958 -10.958 0.823 1.00 60.10 664 SER A N 1
ATOM 4937 C CA . SER A 1 664 ? 23.297 -11.676 1.906 1.00 62.37 664 SER A CA 1
ATOM 4938 C C . SER A 1 664 ? 22.311 -10.802 2.670 1.00 63.75 664 SER A C 1
ATOM 4939 O O . SER A 1 664 ? 21.549 -11.328 3.489 1.00 61.31 664 SER A O 1
ATOM 4942 N N . THR A 1 665 ? 22.314 -9.490 2.430 1.00 60.33 665 THR A N 1
ATOM 4943 C CA . THR A 1 665 ? 21.333 -8.595 3.029 1.00 62.95 665 THR A CA 1
ATOM 4944 C C . THR A 1 665 ? 19.988 -8.633 2.314 1.00 58.93 665 THR A C 1
ATOM 4945 O O . THR A 1 665 ? 19.009 -8.091 2.839 1.00 65.90 665 THR A O 1
ATOM 4949 N N . LEU A 1 666 ? 19.919 -9.248 1.137 1.00 61.36 666 LEU A N 1
ATOM 4950 C CA . LEU A 1 666 ? 18.661 -9.416 0.429 1.00 56.95 666 LEU A CA 1
ATOM 4951 C C . LEU A 1 666 ? 17.819 -10.504 1.080 1.00 53.86 666 LEU A C 1
ATOM 4952 O O . LEU A 1 666 ? 18.342 -11.441 1.689 1.00 57.37 666 LEU A O 1
ATOM 4957 N N . SER A 1 667 ? 16.500 -10.382 0.934 1.00 56.80 667 SER A N 1
ATOM 4958 C CA . SER A 1 667 ? 15.621 -11.472 1.334 1.00 53.91 667 SER A CA 1
ATOM 4959 C C . SER A 1 667 ? 15.661 -12.610 0.322 1.00 54.98 667 SER A C 1
ATOM 4960 O O . SER A 1 667 ? 15.511 -13.777 0.700 1.00 49.27 667 SER A O 1
ATOM 4963 N N . ASN A 1 668 ? 15.852 -12.294 -0.961 1.00 54.83 668 ASN A N 1
ATOM 4964 C CA . ASN A 1 668 ? 15.914 -13.288 -2.030 1.00 53.25 668 ASN A CA 1
ATOM 4965 C C . ASN A 1 668 ? 17.231 -13.133 -2.784 1.00 55.93 668 ASN A C 1
ATOM 4966 O O . ASN A 1 668 ? 17.245 -12.741 -3.959 1.00 52.06 668 ASN A O 1
ATOM 4971 N N . PRO A 1 669 ? 18.359 -13.447 -2.145 1.00 54.71 669 PRO A N 1
ATOM 4972 C CA . PRO A 1 669 ? 19.644 -13.359 -2.858 1.00 52.39 669 PRO A CA 1
ATOM 4973 C C . PRO A 1 669 ? 19.739 -14.319 -4.026 1.00 53.13 669 PRO A C 1
ATOM 4974 O O . PRO A 1 669 ? 20.551 -14.095 -4.933 1.00 55.45 669 PRO A O 1
ATOM 4978 N N . GLN A 1 670 ? 18.922 -15.374 -4.040 1.00 48.55 670 GLN A N 1
ATOM 4979 C CA . GLN A 1 670 ? 18.948 -16.333 -5.136 1.00 53.46 670 GLN A CA 1
ATOM 4980 C C . GLN A 1 670 ? 18.446 -15.724 -6.437 1.00 57.02 670 GLN A C 1
ATOM 4981 O O . GLN A 1 670 ? 18.751 -16.251 -7.511 1.00 49.58 670 GLN A O 1
ATOM 4987 N N . SER A 1 671 ? 17.683 -14.632 -6.362 1.00 55.53 671 SER A N 1
ATOM 4988 C CA . SER A 1 671 ? 17.141 -14.008 -7.560 1.00 56.07 671 SER A CA 1
ATOM 4989 C C . SER A 1 671 ? 18.208 -13.308 -8.391 1.00 54.54 671 SER A C 1
ATOM 4990 O O . SER A 1 671 ? 17.983 -13.065 -9.580 1.00 57.56 671 SER A O 1
ATOM 4993 N N . VAL A 1 672 ? 19.361 -12.989 -7.800 1.00 59.77 672 VAL A N 1
ATOM 4994 C CA . VAL A 1 672 ? 20.375 -12.225 -8.521 1.00 57.13 672 VAL A CA 1
ATOM 4995 C C . VAL A 1 672 ? 20.913 -13.020 -9.704 1.00 62.71 672 VAL A C 1
ATOM 4996 O O . VAL A 1 672 ? 21.125 -12.471 -10.791 1.00 58.67 672 VAL A O 1
ATOM 5000 N N . GLU A 1 673 ? 21.141 -14.322 -9.517 1.00 61.12 673 GLU A N 1
ATOM 5001 C CA . GLU A 1 673 ? 21.649 -15.140 -10.614 1.00 60.38 673 GLU A CA 1
ATOM 5002 C C . GLU A 1 673 ? 20.700 -15.095 -11.803 1.00 67.02 673 GLU A C 1
ATOM 5003 O O . GLU A 1 673 ? 21.136 -14.966 -12.954 1.00 60.77 673 GLU A O 1
ATOM 5009 N N . GLY A 1 674 ? 19.395 -15.207 -11.545 1.00 59.76 674 GLY A N 1
ATOM 5010 C CA . GLY A 1 674 ? 18.430 -15.192 -12.628 1.00 60.52 674 GLY A CA 1
ATOM 5011 C C . GLY A 1 674 ? 18.373 -13.859 -13.343 1.00 64.75 674 GLY A C 1
ATOM 5012 O O . GLY A 1 674 ? 18.069 -13.805 -14.539 1.00 61.71 674 GLY A O 1
ATOM 5013 N N . ILE A 1 675 ? 18.662 -12.768 -12.629 1.00 63.04 675 ILE A N 1
ATOM 5014 C CA . ILE A 1 675 ? 18.640 -11.452 -13.257 1.00 61.84 675 ILE A CA 1
ATOM 5015 C C . ILE A 1 675 ? 19.841 -11.285 -14.177 1.00 66.01 675 ILE A C 1
ATOM 5016 O O . ILE A 1 675 ? 19.738 -10.687 -15.256 1.00 69.38 675 ILE A O 1
ATOM 5021 N N . ILE A 1 676 ? 20.995 -11.822 -13.778 1.00 63.36 676 ILE A N 1
ATOM 5022 C CA . ILE A 1 676 ? 22.169 -11.762 -14.641 1.00 70.87 676 ILE A CA 1
ATOM 5023 C C . ILE A 1 676 ? 21.967 -12.629 -15.878 1.00 67.59 676 ILE A C 1
ATOM 5024 O O . ILE A 1 676 ? 22.340 -12.241 -16.991 1.00 73.13 676 ILE A O 1
ATOM 5029 N N . SER A 1 677 ? 21.368 -13.812 -15.707 1.00 65.38 677 SER A N 1
ATOM 5030 C CA . SER A 1 677 ? 21.143 -14.695 -16.846 1.00 73.02 677 SER A CA 1
ATOM 5031 C C . SER A 1 677 ? 20.062 -14.152 -17.770 1.00 73.83 677 SER A C 1
ATOM 5032 O O . SER A 1 677 ? 20.188 -14.236 -18.997 1.00 75.35 677 SER A O 1
ATOM 5035 N N . ALA A 1 678 ? 18.990 -13.593 -17.205 1.00 66.99 678 ALA A N 1
ATOM 5036 C CA . ALA A 1 678 ? 17.906 -13.086 -18.038 1.00 68.37 678 ALA A CA 1
ATOM 5037 C C . ALA A 1 678 ? 18.355 -11.877 -18.847 1.00 72.55 678 ALA A C 1
ATOM 5038 O O . ALA A 1 678 ? 18.001 -11.745 -20.025 1.00 73.50 678 ALA A O 1
ATOM 5040 N N . PHE A 1 679 ? 19.128 -10.980 -18.232 1.00 71.44 679 PHE A N 1
ATOM 5041 C CA . PHE A 1 679 ? 19.617 -9.812 -18.955 1.00 75.58 679 PHE A CA 1
ATOM 5042 C C . PHE A 1 679 ? 20.562 -10.212 -20.081 1.00 75.37 679 PHE A C 1
ATOM 5043 O O . PHE A 1 679 ? 20.507 -9.647 -21.180 1.00 69.77 679 PHE A O 1
ATOM 5051 N N . GLY A 1 680 ? 21.440 -11.185 -19.828 1.00 72.74 680 GLY A N 1
ATOM 5052 C CA . GLY A 1 680 ? 22.358 -11.629 -20.862 1.00 75.60 680 GLY A CA 1
ATOM 5053 C C . GLY A 1 680 ? 21.686 -12.354 -22.010 1.00 75.32 680 GLY A C 1
ATOM 5054 O O . GLY A 1 680 ? 22.219 -12.362 -23.127 1.00 75.36 680 GLY A O 1
ATOM 5055 N N . ALA A 1 681 ? 20.523 -12.949 -21.768 1.00 75.52 681 ALA A N 1
ATOM 5056 C CA . ALA A 1 681 ? 19.835 -13.701 -22.809 1.00 73.25 681 ALA A CA 1
ATOM 5057 C C . ALA A 1 681 ? 18.815 -12.872 -23.576 1.00 76.25 681 ALA A C 1
ATOM 5058 O O . ALA A 1 681 ? 18.571 -13.147 -24.757 1.00 84.51 681 ALA A O 1
ATOM 5060 N N . GLN A 1 682 ? 18.215 -11.863 -22.942 1.00 69.31 682 GLN A N 1
ATOM 5061 C CA . GLN A 1 682 ? 17.087 -11.150 -23.521 1.00 76.85 682 GLN A CA 1
ATOM 5062 C C . GLN A 1 682 ? 17.410 -9.733 -23.971 1.00 77.10 682 GLN A C 1
ATOM 5063 O O . GLN A 1 682 ? 16.544 -9.082 -24.566 1.00 77.22 682 GLN A O 1
ATOM 5069 N N . PHE A 1 683 ? 18.616 -9.234 -23.710 1.00 77.55 683 PHE A N 1
ATOM 5070 C CA . PHE A 1 683 ? 18.982 -7.880 -24.125 1.00 83.83 683 PHE A CA 1
ATOM 5071 C C . PHE A 1 683 ? 19.506 -7.920 -25.561 1.00 83.12 683 PHE A C 1
ATOM 5072 O O . PHE A 1 683 ? 20.697 -7.770 -25.838 1.00 84.23 683 PHE A O 1
ATOM 5080 N N . GLY A 1 684 ? 18.570 -8.133 -26.483 1.00 88.16 684 GLY A N 1
ATOM 5081 C CA . GLY A 1 684 ? 18.886 -8.230 -27.897 1.00 81.69 684 GLY A CA 1
ATOM 5082 C C . GLY A 1 684 ? 17.902 -9.102 -28.653 1.00 76.64 684 GLY A C 1
ATOM 5083 O O . GLY A 1 684 ? 17.487 -10.156 -28.166 1.00 75.62 684 GLY A O 1
ATOM 5084 N N . THR B 1 21 ? -11.442 79.009 37.593 1.00 93.41 21 THR B N 1
ATOM 5085 C CA . THR B 1 21 ? -12.664 78.360 38.056 1.00 95.82 21 THR B CA 1
ATOM 5086 C C . THR B 1 21 ? -13.667 78.177 36.923 1.00 94.71 21 THR B C 1
ATOM 5087 O O . THR B 1 21 ? -13.801 79.034 36.048 1.00 94.00 21 THR B O 1
ATOM 5091 N N . HIS B 1 22 ? -14.369 77.048 36.952 1.00 91.08 22 HIS B N 1
ATOM 5092 C CA . HIS B 1 22 ? -15.334 76.682 35.925 1.00 89.31 22 HIS B CA 1
ATOM 5093 C C . HIS B 1 22 ? -16.736 76.634 36.515 1.00 83.71 22 HIS B C 1
ATOM 5094 O O . HIS B 1 22 ? -16.943 76.079 37.600 1.00 85.31 22 HIS B O 1
ATOM 5101 N N . ASN B 1 23 ? -17.693 77.217 35.796 1.00 86.79 23 ASN B N 1
ATOM 5102 C CA . ASN B 1 23 ? -19.092 77.183 36.197 1.00 81.47 23 ASN B CA 1
ATOM 5103 C C . ASN B 1 23 ? -19.869 76.058 35.530 1.00 81.78 23 ASN B C 1
ATOM 5104 O O . ASN B 1 23 ? -20.961 75.716 35.999 1.00 82.86 23 ASN B O 1
ATOM 5109 N N . VAL B 1 24 ? -19.331 75.478 34.457 1.00 82.09 24 VAL B N 1
ATOM 5110 C CA . VAL B 1 24 ? -19.988 74.418 33.704 1.00 86.27 24 VAL B CA 1
ATOM 5111 C C . VAL B 1 24 ? -19.191 73.120 33.761 1.00 80.84 24 VAL B C 1
ATOM 5112 O O . VAL B 1 24 ? -19.753 72.042 33.981 1.00 74.66 24 VAL B O 1
ATOM 5116 N N . VAL B 1 25 ? -17.878 73.206 33.572 1.00 84.89 25 VAL B N 1
ATOM 5117 C CA . VAL B 1 25 ? -17.026 72.006 33.495 1.00 82.67 25 VAL B CA 1
ATOM 5118 C C . VAL B 1 25 ? -16.480 71.780 34.899 1.00 75.58 25 VAL B C 1
ATOM 5119 O O . VAL B 1 25 ? -15.331 72.087 35.223 1.00 77.88 25 VAL B O 1
ATOM 5123 N N . HIS B 1 26 ? -17.331 71.218 35.758 1.00 79.72 26 HIS B N 1
ATOM 5124 C CA . HIS B 1 26 ? -16.950 70.997 37.147 1.00 78.02 26 HIS B CA 1
ATOM 5125 C C . HIS B 1 26 ? -15.815 69.990 37.284 1.00 76.46 26 HIS B C 1
ATOM 5126 O O . HIS B 1 26 ? -15.091 70.026 38.284 1.00 77.51 26 HIS B O 1
ATOM 5133 N N . GLU B 1 27 ? -15.638 69.099 36.303 1.00 70.18 27 GLU B N 1
ATOM 5134 C CA . GLU B 1 27 ? -14.548 68.133 36.377 1.00 72.87 27 GLU B CA 1
ATOM 5135 C C . GLU B 1 27 ? -13.188 68.817 36.431 1.00 79.83 27 GLU B C 1
ATOM 5136 O O . GLU B 1 27 ? -12.227 68.244 36.958 1.00 79.73 27 GLU B O 1
ATOM 5142 N N . ALA B 1 28 ? -13.082 70.027 35.883 1.00 75.74 28 ALA B N 1
ATOM 5143 C CA . ALA B 1 28 ? -11.797 70.693 35.728 1.00 80.03 28 ALA B CA 1
ATOM 5144 C C . ALA B 1 28 ? -11.417 71.571 36.912 1.00 84.39 28 ALA B C 1
ATOM 5145 O O . ALA B 1 28 ? -10.297 72.091 36.938 1.00 83.86 28 ALA B O 1
ATOM 5147 N N . ASN B 1 29 ? -12.304 71.752 37.886 1.00 84.91 29 ASN B N 1
ATOM 5148 C CA . ASN B 1 29 ? -11.997 72.626 39.009 1.00 86.53 29 ASN B CA 1
ATOM 5149 C C . ASN B 1 29 ? -10.935 71.994 39.902 1.00 83.38 29 ASN B C 1
ATOM 5150 O O . ASN B 1 29 ? -11.067 70.841 40.325 1.00 82.51 29 ASN B O 1
ATOM 5155 N N . GLY B 1 30 ? -9.885 72.758 40.188 1.00 86.10 30 GLY B N 1
ATOM 5156 C CA . GLY B 1 30 ? -8.829 72.297 41.077 1.00 76.60 30 GLY B CA 1
ATOM 5157 C C . GLY B 1 30 ? -8.093 71.069 40.590 1.00 83.44 30 GLY B C 1
ATOM 5158 O O . GLY B 1 30 ? -7.744 70.199 41.398 1.00 84.49 30 GLY B O 1
ATOM 5159 N N . VAL B 1 31 ? -7.841 70.976 39.285 1.00 90.25 31 VAL B N 1
ATOM 5160 C CA . VAL B 1 31 ? -7.153 69.835 38.690 1.00 87.15 31 VAL B CA 1
ATOM 5161 C C . VAL B 1 31 ? -5.737 70.276 38.348 1.00 84.16 31 VAL B C 1
ATOM 5162 O O . VAL B 1 31 ? -5.532 71.116 37.463 1.00 82.68 31 VAL B O 1
ATOM 5166 N N . LYS B 1 32 ? -4.757 69.703 39.043 1.00 83.28 32 LYS B N 1
ATOM 5167 C CA . LYS B 1 32 ? -3.358 70.017 38.786 1.00 80.13 32 LYS B CA 1
ATOM 5168 C C . LYS B 1 32 ? -2.929 69.419 37.451 1.00 81.97 32 LYS B C 1
ATOM 5169 O O . LYS B 1 32 ? -3.064 68.211 37.230 1.00 78.11 32 LYS B O 1
ATOM 5171 N N . LEU B 1 33 ? -2.418 70.264 36.560 1.00 86.55 33 LEU B N 1
ATOM 5172 C CA . LEU B 1 33 ? -1.885 69.778 35.295 1.00 82.18 33 LEU B CA 1
ATOM 5173 C C . LEU B 1 33 ? -0.679 68.883 35.561 1.00 82.13 33 LEU B C 1
ATOM 5174 O O . LEU B 1 33 ? 0.180 69.201 36.387 1.00 83.59 33 LEU B O 1
ATOM 5179 N N . ARG B 1 34 ? -0.614 67.760 34.848 1.00 72.78 34 ARG B N 1
ATOM 5180 C CA . ARG B 1 34 ? 0.359 66.701 35.120 1.00 70.74 34 ARG B CA 1
ATOM 5181 C C . ARG B 1 34 ? 1.335 66.617 33.949 1.00 68.24 34 ARG B C 1
ATOM 5182 O O . ARG B 1 34 ? 1.014 66.059 32.896 1.00 68.19 34 ARG B O 1
ATOM 5190 N N . GLU B 1 35 ? 2.531 67.167 34.148 1.00 71.74 35 GLU B N 1
ATOM 5191 C CA . GLU B 1 35 ? 3.560 67.151 33.120 1.00 71.71 35 GLU B CA 1
ATOM 5192 C C . GLU B 1 35 ? 4.072 65.734 32.887 1.00 72.28 35 GLU B C 1
ATOM 5193 O O . GLU B 1 35 ? 4.003 64.869 33.765 1.00 69.40 35 GLU B O 1
ATOM 5199 N N . THR B 1 36 ? 4.590 65.503 31.686 1.00 69.34 36 THR B N 1
ATOM 5200 C CA . THR B 1 36 ? 5.139 64.194 31.359 1.00 68.61 36 THR B CA 1
ATOM 5201 C C . THR B 1 36 ? 6.373 63.930 32.217 1.00 69.47 36 THR B C 1
ATOM 5202 O O . THR B 1 36 ? 7.269 64.779 32.280 1.00 69.92 36 THR B O 1
ATOM 5206 N N . PRO B 1 37 ? 6.463 62.779 32.886 1.00 74.08 37 PRO B N 1
ATOM 5207 C CA . PRO B 1 37 ? 7.604 62.542 33.779 1.00 69.41 37 PRO B CA 1
ATOM 5208 C C . PRO B 1 37 ? 8.927 62.546 33.028 1.00 70.02 37 PRO B C 1
ATOM 5209 O O . PRO B 1 37 ? 8.999 62.212 31.842 1.00 69.42 37 PRO B O 1
ATOM 5213 N N . LYS B 1 38 ? 9.987 62.923 33.748 1.00 67.77 38 LYS B N 1
ATOM 5214 C CA . LYS B 1 38 ? 11.314 62.986 33.144 1.00 64.03 38 LYS B CA 1
ATOM 5215 C C . LYS B 1 38 ? 11.766 61.627 32.627 1.00 64.56 38 LYS B C 1
ATOM 5216 O O . LYS B 1 38 ? 12.493 61.557 31.630 1.00 64.52 38 LYS B O 1
ATOM 5218 N N . GLU B 1 39 ? 11.357 60.539 33.287 1.00 69.34 39 GLU B N 1
ATOM 5219 C CA . GLU B 1 39 ? 11.769 59.213 32.837 1.00 67.73 39 GLU B CA 1
ATOM 5220 C C . GLU B 1 39 ? 11.260 58.911 31.432 1.00 63.57 39 GLU B C 1
ATOM 5221 O O . GLU B 1 39 ? 11.867 58.107 30.715 1.00 63.33 39 GLU B O 1
ATOM 5227 N N . PHE B 1 40 ? 10.155 59.539 31.022 1.00 62.71 40 PHE B N 1
ATOM 5228 C CA . PHE B 1 40 ? 9.616 59.291 29.688 1.00 59.73 40 PHE B CA 1
ATOM 5229 C C . PHE B 1 40 ? 10.665 59.571 28.618 1.00 56.75 40 PHE B C 1
ATOM 5230 O O . PHE B 1 40 ? 10.905 58.744 27.731 1.00 59.73 40 PHE B O 1
ATOM 5238 N N . PHE B 1 41 ? 11.311 60.735 28.697 1.00 59.61 41 PHE B N 1
ATOM 5239 C CA . PHE B 1 41 ? 12.268 61.127 27.671 1.00 61.13 41 PHE B CA 1
ATOM 5240 C C . PHE B 1 41 ? 13.574 60.356 27.801 1.00 60.57 41 PHE B C 1
ATOM 5241 O O . PHE B 1 41 ? 14.283 60.169 26.806 1.00 62.30 41 PHE B O 1
ATOM 5249 N N . GLU B 1 42 ? 13.903 59.895 29.011 1.00 65.53 42 GLU B N 1
ATOM 5250 C CA . GLU B 1 42 ? 15.084 59.056 29.186 1.00 64.77 42 GLU B CA 1
ATOM 5251 C C . GLU B 1 42 ? 14.943 57.741 28.429 1.00 62.94 42 GLU B C 1
ATOM 5252 O O . GLU B 1 42 ? 15.916 57.238 27.856 1.00 69.59 42 GLU B O 1
ATOM 5258 N N . ARG B 1 43 ? 13.737 57.173 28.411 1.00 61.48 43 ARG B N 1
ATOM 5259 C CA . ARG B 1 43 ? 13.473 55.909 27.735 1.00 61.14 43 ARG B CA 1
ATOM 5260 C C . ARG B 1 43 ? 13.128 56.092 26.264 1.00 60.12 43 ARG B C 1
ATOM 5261 O O . ARG B 1 43 ? 13.077 55.103 25.525 1.00 62.08 43 ARG B O 1
ATOM 5269 N N . GLN B 1 44 ? 12.895 57.325 25.834 1.00 60.85 44 GLN B N 1
ATOM 5270 C CA . GLN B 1 44 ? 12.576 57.607 24.440 1.00 60.95 44 GLN B CA 1
ATOM 5271 C C . GLN B 1 44 ? 13.773 57.274 23.555 1.00 63.51 44 GLN B C 1
ATOM 5272 O O . GLN B 1 44 ? 14.878 57.763 23.811 1.00 63.83 44 GLN B O 1
ATOM 5278 N N . PRO B 1 45 ? 13.605 56.451 22.511 1.00 64.91 45 PRO B N 1
ATOM 5279 C CA . PRO B 1 45 ? 14.783 56.031 21.733 1.00 67.18 45 PRO B CA 1
ATOM 5280 C C . PRO B 1 45 ? 15.417 57.159 20.940 1.00 68.10 45 PRO B C 1
ATOM 5281 O O . PRO B 1 45 ? 16.637 57.146 20.732 1.00 70.26 45 PRO B O 1
ATOM 5285 N N . ASN B 1 46 ? 14.627 58.124 20.477 1.00 62.27 46 ASN B N 1
ATOM 5286 C CA . ASN B 1 46 ? 15.130 59.230 19.678 1.00 63.14 46 ASN B CA 1
ATOM 5287 C C . ASN B 1 46 ? 14.424 60.501 20.127 1.00 66.05 46 ASN B C 1
ATOM 5288 O O . ASN B 1 46 ? 13.537 60.473 20.986 1.00 67.71 46 ASN B O 1
ATOM 5293 N N . LYS B 1 47 ? 14.819 61.627 19.538 1.00 65.99 47 LYS B N 1
ATOM 5294 C CA . LYS B 1 47 ? 14.086 62.867 19.747 1.00 66.71 47 LYS B CA 1
ATOM 5295 C C . LYS B 1 47 ? 12.612 62.660 19.419 1.00 64.06 47 LYS B C 1
ATOM 5296 O O . LYS B 1 47 ? 12.264 61.959 18.466 1.00 63.19 47 LYS B O 1
ATOM 5302 N N . GLY B 1 48 ? 11.745 63.269 20.222 1.00 62.66 48 GLY B N 1
ATOM 5303 C CA . GLY B 1 48 ? 10.321 63.128 20.002 1.00 67.45 48 GLY B CA 1
ATOM 5304 C C . GLY B 1 48 ? 9.901 63.633 18.635 1.00 64.13 48 GLY B C 1
ATOM 5305 O O . GLY B 1 48 ? 10.559 64.468 18.013 1.00 64.78 48 GLY B O 1
ATOM 5306 N N . HIS B 1 49 ? 8.773 63.101 18.159 1.00 65.00 49 HIS B N 1
ATOM 5307 C CA . HIS B 1 49 ? 8.259 63.509 16.859 1.00 70.42 49 HIS B CA 1
ATOM 5308 C C . HIS B 1 49 ? 7.754 64.946 16.867 1.00 74.93 49 HIS B C 1
ATOM 5309 O O . HIS B 1 49 ? 7.660 65.563 15.802 1.00 72.46 49 HIS B O 1
ATOM 5316 N N . ILE B 1 50 ? 7.422 65.485 18.037 1.00 80.29 50 ILE B N 1
ATOM 5317 C CA . ILE B 1 50 ? 6.997 66.871 18.184 1.00 87.25 50 ILE B CA 1
ATOM 5318 C C . ILE B 1 50 ? 7.738 67.470 19.370 1.00 86.44 50 ILE B C 1
ATOM 5319 O O . ILE B 1 50 ? 7.878 66.825 20.416 1.00 76.77 50 ILE B O 1
ATOM 5324 N N . HIS B 1 51 ? 8.223 68.703 19.203 1.00 86.69 51 HIS B N 1
ATOM 5325 C CA . HIS B 1 51 ? 9.072 69.312 20.221 1.00 87.45 51 HIS B CA 1
ATOM 5326 C C . HIS B 1 51 ? 8.278 69.678 21.470 1.00 90.91 51 HIS B C 1
ATOM 5327 O O . HIS B 1 51 ? 8.638 69.282 22.584 1.00 92.44 51 HIS B O 1
ATOM 5334 N N . ASP B 1 52 ? 7.193 70.430 21.305 1.00 92.57 52 ASP B N 1
ATOM 5335 C CA . ASP B 1 52 ? 6.416 70.901 22.441 1.00 98.12 52 ASP B CA 1
ATOM 5336 C C . ASP B 1 52 ? 4.974 71.125 22.009 1.00 97.27 52 ASP B C 1
ATOM 5337 O O . ASP B 1 52 ? 4.619 70.960 20.839 1.00 94.70 52 ASP B O 1
ATOM 5342 N N . VAL B 1 53 ? 4.138 71.507 22.978 1.00 86.65 53 VAL B N 1
ATOM 5343 C CA . VAL B 1 53 ? 2.724 71.732 22.696 1.00 85.30 53 VAL B CA 1
ATOM 5344 C C . VAL B 1 53 ? 2.557 72.872 21.703 1.00 85.55 53 VAL B C 1
ATOM 5345 O O . VAL B 1 53 ? 1.571 72.920 20.958 1.00 82.98 53 VAL B O 1
ATOM 5349 N N . ASN B 1 54 ? 3.508 73.809 21.678 1.00 89.45 54 ASN B N 1
ATOM 5350 C CA . ASN B 1 54 ? 3.423 74.920 20.736 1.00 89.24 54 ASN B CA 1
ATOM 5351 C C . ASN B 1 54 ? 3.624 74.447 19.301 1.00 86.27 54 ASN B C 1
ATOM 5352 O O . ASN B 1 54 ? 2.910 74.889 18.393 1.00 85.22 54 ASN B O 1
ATOM 5357 N N . GLN B 1 55 ? 4.583 73.546 19.070 1.00 84.76 55 GLN B N 1
ATOM 5358 C CA . GLN B 1 55 ? 4.717 72.967 17.737 1.00 81.11 55 GLN B CA 1
ATOM 5359 C C . GLN B 1 55 ? 3.497 72.135 17.368 1.00 76.09 55 GLN B C 1
ATOM 5360 O O . GLN B 1 55 ? 3.099 72.103 16.199 1.00 74.98 55 GLN B O 1
ATOM 5366 N N . TYR B 1 56 ? 2.892 71.457 18.345 1.00 80.18 56 TYR B N 1
ATOM 5367 C CA . TYR B 1 56 ? 1.713 70.651 18.053 1.00 75.44 56 TYR B CA 1
ATOM 5368 C C . TYR B 1 56 ? 0.563 71.509 17.544 1.00 73.35 56 TYR B C 1
ATOM 5369 O O . TYR B 1 56 ? -0.132 71.128 16.595 1.00 72.03 56 TYR B O 1
ATOM 5378 N N . LYS B 1 57 ? 0.340 72.670 18.164 1.00 74.08 57 LYS B N 1
ATOM 5379 C CA . LYS B 1 57 ? -0.762 73.528 17.737 1.00 72.93 57 LYS B CA 1
ATOM 5380 C C . LYS B 1 57 ? -0.524 74.073 16.334 1.00 70.87 57 LYS B C 1
ATOM 5381 O O . LYS B 1 57 ? -1.468 74.204 15.546 1.00 68.70 57 LYS B O 1
ATOM 5387 N N . GLN B 1 58 ? 0.727 74.392 15.999 1.00 76.63 58 GLN B N 1
ATOM 5388 C CA . GLN B 1 58 ? 1.033 74.847 14.647 1.00 74.50 58 GLN B CA 1
ATOM 5389 C C . GLN B 1 58 ? 0.659 73.779 13.628 1.00 71.10 58 GLN B C 1
ATOM 5390 O O . GLN B 1 58 ? 0.026 74.066 12.606 1.00 66.44 58 GLN B O 1
ATOM 5396 N N . MET B 1 59 ? 1.049 72.531 13.897 1.00 66.33 59 MET B N 1
ATOM 5397 C CA . MET B 1 59 ? 0.709 71.433 13.001 1.00 66.31 59 MET B CA 1
ATOM 5398 C C . MET B 1 59 ? -0.792 71.175 12.986 1.00 62.15 59 MET B C 1
ATOM 5399 O O . MET B 1 59 ? -1.383 70.986 11.916 1.00 58.31 59 MET B O 1
ATOM 5404 N N . TYR B 1 60 ? -1.427 71.170 14.160 1.00 59.31 60 TYR B N 1
ATOM 5405 C CA . TYR B 1 60 ? -2.863 70.921 14.211 1.00 57.11 60 TYR B CA 1
ATOM 5406 C C . TYR B 1 60 ? -3.634 71.962 13.410 1.00 58.97 60 TYR B C 1
ATOM 5407 O O . TYR B 1 60 ? -4.579 71.625 12.689 1.00 62.58 60 TYR B O 1
ATOM 5416 N N . GLU B 1 61 ? -3.250 73.234 13.527 1.00 62.66 61 GLU B N 1
ATOM 5417 C CA . GLU B 1 61 ? -3.986 74.278 12.827 1.00 65.93 61 GLU B CA 1
ATOM 5418 C C . GLU B 1 61 ? -3.866 74.124 11.316 1.00 64.60 61 GLU B C 1
ATOM 5419 O O . GLU B 1 61 ? -4.809 74.452 10.587 1.00 65.01 61 GLU B O 1
ATOM 5425 N N . GLN B 1 62 ? -2.731 73.624 10.824 1.00 62.84 62 GLN B N 1
ATOM 5426 C CA . GLN B 1 62 ? -2.627 73.364 9.393 1.00 63.93 62 GLN B CA 1
ATOM 5427 C C . GLN B 1 62 ? -3.489 72.175 8.991 1.00 63.39 62 GLN B C 1
ATOM 5428 O O . GLN B 1 62 ? -4.090 72.173 7.911 1.00 58.57 62 GLN B O 1
ATOM 5434 N N . SER B 1 63 ? -3.572 71.158 9.852 1.00 61.68 63 SER B N 1
ATOM 5435 C CA . SER B 1 63 ? -4.390 69.995 9.539 1.00 58.67 63 SER B CA 1
ATOM 5436 C C . SER B 1 63 ? -5.865 70.349 9.418 1.00 60.61 63 SER B C 1
ATOM 5437 O O . SER B 1 63 ? -6.619 69.601 8.786 1.00 59.56 63 SER B O 1
ATOM 5440 N N . ILE B 1 64 ? -6.288 71.468 10.000 1.00 57.43 64 ILE B N 1
ATOM 5441 C CA . ILE B 1 64 ? -7.678 71.905 9.908 1.00 59.51 64 ILE B CA 1
ATOM 5442 C C . ILE B 1 64 ? -7.876 72.883 8.757 1.00 61.58 64 ILE B C 1
ATOM 5443 O O . ILE B 1 64 ? -8.788 72.723 7.942 1.00 60.91 64 ILE B O 1
ATOM 5448 N N . LYS B 1 65 ? -7.021 73.905 8.669 1.00 67.08 65 LYS B N 1
ATOM 5449 C CA . LYS B 1 65 ? -7.216 74.967 7.689 1.00 67.72 65 LYS B CA 1
ATOM 5450 C C . LYS B 1 65 ? -6.716 74.575 6.306 1.00 67.37 65 LYS B C 1
ATOM 5451 O O . LYS B 1 65 ? -7.238 75.068 5.301 1.00 66.59 65 LYS B O 1
ATOM 5457 N N . ASP B 1 66 ? -5.718 73.697 6.235 1.00 63.64 66 ASP B N 1
ATOM 5458 C CA . ASP B 1 66 ? -5.077 73.331 4.971 1.00 60.01 66 ASP B CA 1
ATOM 5459 C C . ASP B 1 66 ? -4.780 71.837 4.975 1.00 59.85 66 ASP B C 1
ATOM 5460 O O . ASP B 1 66 ? -3.624 71.413 4.903 1.00 57.50 66 ASP B O 1
ATOM 5465 N N . PRO B 1 67 ? -5.819 71.003 5.062 1.00 60.88 67 PRO B N 1
ATOM 5466 C CA . PRO B 1 67 ? -5.580 69.551 5.072 1.00 55.10 67 PRO B CA 1
ATOM 5467 C C . PRO B 1 67 ? -4.857 69.056 3.834 1.00 60.61 67 PRO B C 1
ATOM 5468 O O . PRO B 1 67 ? -4.174 68.026 3.895 1.00 56.16 67 PRO B O 1
ATOM 5472 N N . GLN B 1 68 ? -4.984 69.763 2.708 1.00 61.70 68 GLN B N 1
ATOM 5473 C CA . GLN B 1 68 ? -4.295 69.347 1.491 1.00 61.06 68 GLN B CA 1
ATOM 5474 C C . GLN B 1 68 ? -2.784 69.398 1.681 1.00 60.36 68 GLN B C 1
ATOM 5475 O O . GLN B 1 68 ? -2.079 68.414 1.433 1.00 56.35 68 GLN B O 1
ATOM 5481 N N . GLY B 1 69 ? -2.272 70.545 2.133 1.00 62.22 69 GLY B N 1
ATOM 5482 C CA . GLY B 1 69 ? -0.844 70.701 2.337 1.00 57.37 69 GLY B CA 1
ATOM 5483 C C . GLY B 1 69 ? -0.302 69.980 3.553 1.00 61.92 69 GLY B C 1
ATOM 5484 O O . GLY B 1 69 ? 0.917 69.813 3.661 1.00 60.62 69 GLY B O 1
ATOM 5485 N N . PHE B 1 70 ? -1.174 69.550 4.468 1.00 55.84 70 PHE B N 1
ATOM 5486 C CA . PHE B 1 70 ? -0.755 68.834 5.670 1.00 60.47 70 PHE B CA 1
ATOM 5487 C C . PHE B 1 70 ? -0.730 67.324 5.443 1.00 54.27 70 PHE B C 1
ATOM 5488 O O . PHE B 1 70 ? 0.302 66.676 5.642 1.00 54.94 70 PHE B O 1
ATOM 5496 N N . PHE B 1 71 ? -1.863 66.753 5.028 1.00 51.72 71 PHE B N 1
ATOM 5497 C CA . PHE B 1 71 ? -1.974 65.307 4.884 1.00 52.27 71 PHE B CA 1
ATOM 5498 C C . PHE B 1 71 ? -1.354 64.781 3.596 1.00 52.81 71 PHE B C 1
ATOM 5499 O O . PHE B 1 71 ? -1.011 63.595 3.533 1.00 55.93 71 PHE B O 1
ATOM 5507 N N . GLY B 1 72 ? -1.196 65.621 2.576 1.00 55.30 72 GLY B N 1
ATOM 5508 C CA . GLY B 1 72 ? -0.557 65.209 1.349 1.00 52.01 72 GLY B CA 1
ATOM 5509 C C . GLY B 1 72 ? 0.833 64.653 1.587 1.00 53.52 72 GLY B C 1
ATOM 5510 O O . GLY B 1 72 ? 1.123 63.490 1.287 1.00 55.51 72 GLY B O 1
ATOM 5511 N N . PRO B 1 73 ? 1.724 65.482 2.140 1.00 50.92 73 PRO B N 1
ATOM 5512 C CA . PRO B 1 73 ? 3.089 65.001 2.418 1.00 52.65 73 PRO B CA 1
ATOM 5513 C C . PRO B 1 73 ? 3.139 63.829 3.384 1.00 53.71 73 PRO B C 1
ATOM 5514 O O . PRO B 1 73 ? 3.962 62.922 3.205 1.00 59.53 73 PRO B O 1
ATOM 5518 N N . LEU B 1 74 ? 2.295 63.827 4.418 1.00 48.30 74 LEU B N 1
ATOM 5519 C CA . LEU B 1 74 ? 2.299 62.715 5.364 1.00 50.54 74 LEU B CA 1
ATOM 5520 C C . LEU B 1 74 ? 1.866 61.417 4.696 1.00 53.05 74 LEU B C 1
ATOM 5521 O O . LEU B 1 74 ? 2.410 60.347 4.992 1.00 52.73 74 LEU B O 1
ATOM 5526 N N . ALA B 1 75 ? 0.882 61.486 3.796 1.00 49.57 75 ALA B N 1
ATOM 5527 C CA . ALA B 1 75 ? 0.454 60.284 3.091 1.00 51.39 75 ALA B CA 1
ATOM 5528 C C . ALA B 1 75 ? 1.581 59.725 2.230 1.00 52.63 75 ALA B C 1
ATOM 5529 O O . ALA B 1 75 ? 1.729 58.504 2.106 1.00 52.74 75 ALA B O 1
ATOM 5531 N N . LYS B 1 76 ? 2.387 60.603 1.627 1.00 53.01 76 LYS B N 1
ATOM 5532 C CA . LYS B 1 76 ? 3.517 60.135 0.835 1.00 63.02 76 LYS B CA 1
ATOM 5533 C C . LYS B 1 76 ? 4.669 59.675 1.716 1.00 53.48 76 LYS B C 1
ATOM 5534 O O . LYS B 1 76 ? 5.470 58.834 1.294 1.00 57.80 76 LYS B O 1
ATOM 5540 N N . GLU B 1 77 ? 4.752 60.192 2.941 1.00 54.29 77 GLU B N 1
ATOM 5541 C CA . GLU B 1 77 ? 5.821 59.798 3.851 1.00 57.00 77 GLU B CA 1
ATOM 5542 C C . GLU B 1 77 ? 5.526 58.447 4.493 1.00 50.99 77 GLU B C 1
ATOM 5543 O O . GLU B 1 77 ? 6.397 57.572 4.543 1.00 49.84 77 GLU B O 1
ATOM 5549 N N . LEU B 1 78 ? 4.303 58.260 4.987 1.00 51.68 78 LEU B N 1
ATOM 5550 C CA . LEU B 1 78 ? 3.985 57.112 5.824 1.00 55.03 78 LEU B CA 1
ATOM 5551 C C . LEU B 1 78 ? 3.455 55.916 5.043 1.00 51.48 78 LEU B C 1
ATOM 5552 O O . LEU B 1 78 ? 3.475 54.797 5.570 1.00 43.57 78 LEU B O 1
ATOM 5557 N N . LEU B 1 79 ? 2.990 56.110 3.809 1.00 51.36 79 LEU B N 1
ATOM 5558 C CA . LEU B 1 79 ? 2.420 55.031 3.015 1.00 54.17 79 LEU B CA 1
ATOM 5559 C C . LEU B 1 79 ? 3.179 54.858 1.704 1.00 48.69 79 LEU B C 1
ATOM 5560 O O . LEU B 1 79 ? 3.692 55.823 1.130 1.00 47.15 79 LEU B O 1
ATOM 5565 N N . SER B 1 80 ? 3.251 53.609 1.245 1.00 45.83 80 SER B N 1
ATOM 5566 C CA . SER B 1 80 ? 3.865 53.263 -0.031 1.00 56.49 80 SER B CA 1
ATOM 5567 C C . SER B 1 80 ? 2.773 53.082 -1.079 1.00 48.65 80 SER B C 1
ATOM 5568 O O . SER B 1 80 ? 1.838 52.300 -0.878 1.00 45.63 80 SER B O 1
ATOM 5571 N N . TRP B 1 81 ? 2.894 53.806 -2.188 1.00 49.21 81 TRP B N 1
ATOM 5572 C CA . TRP B 1 81 ? 1.839 53.903 -3.188 1.00 48.78 81 TRP B CA 1
ATOM 5573 C C . TRP B 1 81 ? 2.195 53.134 -4.451 1.00 49.14 81 TRP B C 1
ATOM 5574 O O . TRP B 1 81 ? 3.343 53.155 -4.901 1.00 47.11 81 TRP B O 1
ATOM 5585 N N . ASP B 1 82 ? 1.199 52.440 -5.006 1.00 54.81 82 ASP B N 1
ATOM 5586 C CA . ASP B 1 82 ? 1.322 51.813 -6.316 1.00 49.13 82 ASP B CA 1
ATOM 5587 C C . ASP B 1 82 ? 0.939 52.757 -7.448 1.00 55.71 82 ASP B C 1
ATOM 5588 O O . ASP B 1 82 ? 1.497 52.658 -8.548 1.00 48.96 82 ASP B O 1
ATOM 5593 N N . HIS B 1 83 ? -0.009 53.661 -7.202 1.00 55.94 83 HIS B N 1
ATOM 5594 C CA . HIS B 1 83 ? -0.366 54.729 -8.128 1.00 50.06 83 HIS B CA 1
ATOM 5595 C C . HIS B 1 83 ? -0.563 56.002 -7.320 1.00 55.26 83 HIS B C 1
ATOM 5596 O O . HIS B 1 83 ? -1.222 55.978 -6.277 1.00 56.41 83 HIS B O 1
ATOM 5603 N N . ASP B 1 84 ? 0.002 57.106 -7.797 1.00 62.72 84 ASP B N 1
ATOM 5604 C CA . ASP B 1 84 ? -0.107 58.367 -7.078 1.00 60.88 84 ASP B CA 1
ATOM 5605 C C . ASP B 1 84 ? -1.549 58.860 -7.054 1.00 61.58 84 ASP B C 1
ATOM 5606 O O . ASP B 1 84 ? -2.353 58.544 -7.935 1.00 59.76 84 ASP B O 1
ATOM 5611 N N . PHE B 1 85 ? -1.875 59.636 -6.023 1.00 59.53 85 PHE B N 1
ATOM 5612 C CA . PHE B 1 85 ? -3.176 60.282 -5.927 1.00 54.10 85 PHE B CA 1
ATOM 5613 C C . PHE B 1 85 ? -3.102 61.699 -6.483 1.00 54.19 85 PHE B C 1
ATOM 5614 O O . PHE B 1 85 ? -2.063 62.361 -6.417 1.00 53.67 85 PHE B O 1
ATOM 5622 N N . HIS B 1 86 ? -4.225 62.160 -7.038 1.00 53.66 86 HIS B N 1
ATOM 5623 C CA . HIS B 1 86 ? -4.307 63.490 -7.626 1.00 52.86 86 HIS B CA 1
ATOM 5624 C C . HIS B 1 86 ? -5.057 64.494 -6.762 1.00 53.97 86 HIS B C 1
ATOM 5625 O O . HIS B 1 86 ? -4.917 65.701 -6.987 1.00 59.11 86 HIS B O 1
ATOM 5632 N N . THR B 1 87 ? -5.840 64.037 -5.785 1.00 54.73 87 THR B N 1
ATOM 5633 C CA . THR B 1 87 ? -6.631 64.927 -4.940 1.00 58.90 87 THR B CA 1
ATOM 5634 C C . THR B 1 87 ? -6.590 64.407 -3.512 1.00 54.34 87 THR B C 1
ATOM 5635 O O . THR B 1 87 ? -6.962 63.258 -3.258 1.00 52.91 87 THR B O 1
ATOM 5639 N N . VAL B 1 88 ? -6.144 65.254 -2.581 1.00 52.35 88 VAL B N 1
ATOM 5640 C CA . VAL B 1 88 ? -5.986 64.814 -1.198 1.00 50.74 88 VAL B CA 1
ATOM 5641 C C . VAL B 1 88 ? -7.344 64.591 -0.542 1.00 53.93 88 VAL B C 1
ATOM 5642 O O . VAL B 1 88 ? -7.537 63.616 0.192 1.00 53.86 88 VAL B O 1
ATOM 5646 N N . LYS B 1 89 ? -8.305 65.480 -0.794 1.00 55.01 89 LYS B N 1
ATOM 5647 C CA . LYS B 1 89 ? -9.538 65.523 -0.019 1.00 56.75 89 LYS B CA 1
ATOM 5648 C C . LYS B 1 89 ? -10.703 65.898 -0.920 1.00 59.06 89 LYS B C 1
ATOM 5649 O O . LYS B 1 89 ? -10.579 66.771 -1.784 1.00 54.50 89 LYS B O 1
ATOM 5655 N N . SER B 1 90 ? -11.839 65.234 -0.709 1.00 61.95 90 SER B N 1
ATOM 5656 C CA . SER B 1 90 ? -13.025 65.475 -1.516 1.00 60.50 90 SER B CA 1
ATOM 5657 C C . SER B 1 90 ? -14.267 65.186 -0.687 1.00 60.14 90 SER B C 1
ATOM 5658 O O . SER B 1 90 ? -14.220 64.462 0.310 1.00 62.61 90 SER B O 1
ATOM 5661 N N . GLY B 1 91 ? -15.384 65.766 -1.117 1.00 59.32 91 GLY B N 1
ATOM 5662 C CA . GLY B 1 91 ? -16.666 65.483 -0.509 1.00 59.05 91 GLY B CA 1
ATOM 5663 C C . GLY B 1 91 ? -16.914 66.283 0.756 1.00 58.35 91 GLY B C 1
ATOM 5664 O O . GLY B 1 91 ? -16.062 67.019 1.257 1.00 63.41 91 GLY B O 1
ATOM 5665 N N . THR B 1 92 ? -18.124 66.112 1.286 1.00 60.04 92 THR B N 1
ATOM 5666 C CA . THR B 1 92 ? -18.558 66.807 2.487 1.00 61.06 92 THR B CA 1
ATOM 5667 C C . THR B 1 92 ? -19.378 65.863 3.354 1.00 61.96 92 THR B C 1
ATOM 5668 O O . THR B 1 92 ? -19.951 64.882 2.874 1.00 64.51 92 THR B O 1
ATOM 5672 N N . LEU B 1 93 ? -19.428 66.181 4.648 1.00 63.65 93 LEU B N 1
ATOM 5673 C CA . LEU B 1 93 ? -20.268 65.418 5.565 1.00 63.03 93 LEU B CA 1
ATOM 5674 C C . LEU B 1 93 ? -21.727 65.470 5.133 1.00 65.07 93 LEU B C 1
ATOM 5675 O O . LEU B 1 93 ? -22.421 64.447 5.129 1.00 68.08 93 LEU B O 1
ATOM 5680 N N . LYS B 1 94 ? -22.206 66.660 4.766 1.00 74.82 94 LYS B N 1
ATOM 5681 C CA . LYS B 1 94 ? -23.616 66.836 4.437 1.00 73.54 94 LYS B CA 1
ATOM 5682 C C . LYS B 1 94 ? -24.043 65.894 3.317 1.00 75.29 94 LYS B C 1
ATOM 5683 O O . LYS B 1 94 ? -25.173 65.391 3.315 1.00 75.74 94 LYS B O 1
ATOM 5689 N N . ASN B 1 95 ? -23.152 65.640 2.358 1.00 67.24 95 ASN B N 1
ATOM 5690 C CA . ASN B 1 95 ? -23.444 64.773 1.224 1.00 65.07 95 ASN B CA 1
ATOM 5691 C C . ASN B 1 95 ? -22.915 63.355 1.399 1.00 63.93 95 ASN B C 1
ATOM 5692 O O . ASN B 1 95 ? -23.113 62.523 0.507 1.00 64.20 95 ASN B O 1
ATOM 5697 N N . GLY B 1 96 ? -22.255 63.061 2.514 1.00 62.55 96 GLY B N 1
ATOM 5698 C CA . GLY B 1 96 ? -21.802 61.697 2.779 1.00 63.44 96 GLY B CA 1
ATOM 5699 C C . GLY B 1 96 ? -21.007 61.077 1.653 1.00 62.73 96 GLY B C 1
ATOM 5700 O O . GLY B 1 96 ? -21.212 59.903 1.319 1.00 63.68 96 GLY B O 1
ATOM 5701 N N . ASP B 1 97 ? -20.093 61.838 1.060 1.00 62.62 97 ASP B N 1
ATOM 5702 C CA . ASP B 1 97 ? -19.274 61.376 -0.054 1.00 60.81 97 ASP B CA 1
ATOM 5703 C C . ASP B 1 97 ? -17.811 61.693 0.202 1.00 61.35 97 ASP B C 1
ATOM 5704 O O . ASP B 1 97 ? -17.062 62.055 -0.711 1.00 61.43 97 ASP B O 1
ATOM 5709 N N . ALA B 1 98 ? -17.387 61.558 1.456 1.00 57.63 98 ALA B N 1
ATOM 5710 C CA . ALA B 1 98 ? -16.006 61.846 1.813 1.00 57.74 98 ALA B CA 1
ATOM 5711 C C . ALA B 1 98 ? -15.059 60.881 1.113 1.00 56.65 98 ALA B C 1
ATOM 5712 O O . ALA B 1 98 ? -15.324 59.679 1.016 1.00 56.92 98 ALA B O 1
ATOM 5714 N N . ALA B 1 99 ? -13.943 61.419 0.628 1.00 54.31 99 ALA B N 1
ATOM 5715 C CA . ALA B 1 99 ? -12.922 60.620 -0.029 1.00 57.79 99 ALA B CA 1
ATOM 5716 C C . ALA B 1 99 ? -11.576 61.303 0.151 1.00 56.57 99 ALA B C 1
ATOM 5717 O O . ALA B 1 99 ? -11.489 62.534 0.189 1.00 60.16 99 ALA B O 1
ATOM 5719 N N . TRP B 1 100 ? -10.528 60.491 0.254 1.00 48.93 100 TRP B N 1
ATOM 5720 C CA . TRP B 1 100 ? -9.174 60.986 0.450 1.00 51.71 100 TRP B CA 1
ATOM 5721 C C . TRP B 1 100 ? -8.229 60.283 -0.512 1.00 48.98 100 TRP B C 1
ATOM 5722 O O . TRP B 1 100 ? -8.347 59.076 -0.744 1.00 48.89 100 TRP B O 1
ATOM 5733 N N . PHE B 1 101 ? -7.282 61.046 -1.058 1.00 52.24 101 PHE B N 1
ATOM 5734 C CA . PHE B 1 101 ? -6.241 60.499 -1.925 1.00 52.52 101 PHE B CA 1
ATOM 5735 C C . PHE B 1 101 ? -6.853 59.816 -3.144 1.00 54.68 101 PHE B C 1
ATOM 5736 O O . PHE B 1 101 ? -6.556 58.662 -3.462 1.00 52.78 101 PHE B O 1
ATOM 5744 N N . LEU B 1 102 ? -7.716 60.556 -3.833 1.00 50.93 102 LEU B N 1
ATOM 5745 C CA . LEU B 1 102 ? -8.442 60.017 -4.972 1.00 60.11 102 LEU B CA 1
ATOM 5746 C C . LEU B 1 102 ? -7.482 59.717 -6.115 1.00 56.49 102 LEU B C 1
ATOM 5747 O O . LEU B 1 102 ? -6.502 60.436 -6.334 1.00 55.48 102 LEU B O 1
ATOM 5752 N N . GLY B 1 103 ? -7.763 58.637 -6.843 1.00 54.15 103 GLY B N 1
ATOM 5753 C CA . GLY B 1 103 ? -6.877 58.164 -7.883 1.00 55.74 103 GLY B CA 1
ATOM 5754 C C . GLY B 1 103 ? -5.682 57.382 -7.388 1.00 52.63 103 GLY B C 1
ATOM 5755 O O . GLY B 1 103 ? -4.971 56.784 -8.205 1.00 54.18 103 GLY B O 1
ATOM 5756 N N . GLY B 1 104 ? -5.430 57.367 -6.081 1.00 58.65 104 GLY B N 1
ATOM 5757 C CA . GLY B 1 104 ? -4.318 56.605 -5.552 1.00 52.22 104 GLY B CA 1
ATOM 5758 C C . GLY B 1 104 ? -4.619 55.121 -5.475 1.00 48.80 104 GLY B C 1
ATOM 5759 O O . GLY B 1 104 ? -5.766 54.697 -5.350 1.00 54.82 104 GLY B O 1
ATOM 5760 N N . GLU B 1 105 ? -3.559 54.322 -5.571 1.00 50.97 105 GLU B N 1
ATOM 5761 C CA . GLU B 1 105 ? -3.644 52.881 -5.388 1.00 53.05 105 GLU B CA 1
ATOM 5762 C C . GLU B 1 105 ? -2.538 52.408 -4.457 1.00 49.81 105 GLU B C 1
ATOM 5763 O O . GLU B 1 105 ? -1.419 52.934 -4.479 1.00 46.67 105 GLU B O 1
ATOM 5769 N N . LEU B 1 106 ? -2.862 51.405 -3.653 1.00 45.42 106 LEU B N 1
ATOM 5770 C CA . LEU B 1 106 ? -1.934 50.838 -2.685 1.00 45.67 106 LEU B CA 1
ATOM 5771 C C . LEU B 1 106 ? -2.476 49.479 -2.267 1.00 48.96 106 LEU B C 1
ATOM 5772 O O . LEU B 1 106 ? -3.527 49.037 -2.739 1.00 50.57 106 LEU B O 1
ATOM 5777 N N . ASN B 1 107 ? -1.742 48.810 -1.381 1.00 43.65 107 ASN B N 1
ATOM 5778 C CA . ASN B 1 107 ? -2.204 47.561 -0.790 1.00 48.17 107 ASN B CA 1
ATOM 5779 C C . ASN B 1 107 ? -1.854 47.563 0.690 1.00 43.72 107 ASN B C 1
ATOM 5780 O O . ASN B 1 107 ? -0.726 47.899 1.063 1.00 46.01 107 ASN B O 1
ATOM 5785 N N . ALA B 1 108 ? -2.821 47.176 1.524 1.00 50.18 108 ALA B N 1
ATOM 5786 C CA . ALA B 1 108 ? -2.628 47.246 2.970 1.00 48.33 108 ALA B CA 1
ATOM 5787 C C . ALA B 1 108 ? -1.579 46.246 3.441 1.00 48.40 108 ALA B C 1
ATOM 5788 O O . ALA B 1 108 ? -0.757 46.565 4.309 1.00 49.19 108 ALA B O 1
ATOM 5790 N N . SER B 1 109 ? -1.590 45.031 2.889 1.00 45.22 109 SER B N 1
ATOM 5791 C CA . SER B 1 109 ? -0.627 44.031 3.332 1.00 43.33 109 SER B CA 1
ATOM 5792 C C . SER B 1 109 ? 0.787 44.394 2.902 1.00 46.38 109 SER B C 1
ATOM 5793 O O . SER B 1 109 ? 1.748 44.073 3.610 1.00 44.41 109 SER B O 1
ATOM 5796 N N . TYR B 1 110 ? 0.939 45.075 1.762 1.00 46.70 110 TYR B N 1
ATOM 5797 C CA . TYR B 1 110 ? 2.270 45.510 1.355 1.00 47.93 110 TYR B CA 1
ATOM 5798 C C . TYR B 1 110 ? 2.830 46.534 2.336 1.00 43.74 110 TYR B C 1
ATOM 5799 O O . TYR B 1 110 ? 4.022 46.502 2.665 1.00 44.28 110 TYR B O 1
ATOM 5808 N N . ASN B 1 111 ? 1.989 47.459 2.799 1.00 46.62 111 ASN B N 1
ATOM 5809 C CA . ASN B 1 111 ? 2.439 48.496 3.719 1.00 48.88 111 ASN B CA 1
ATOM 5810 C C . ASN B 1 111 ? 2.649 47.980 5.135 1.00 46.22 111 ASN B C 1
ATOM 5811 O O . ASN B 1 111 ? 3.442 48.569 5.879 1.00 45.50 111 ASN B O 1
ATOM 5816 N N . CYS B 1 112 ? 1.978 46.891 5.518 1.00 46.26 112 CYS B N 1
ATOM 5817 C CA . CYS B 1 112 ? 2.116 46.330 6.854 1.00 47.71 112 CYS B CA 1
ATOM 5818 C C . CYS B 1 112 ? 3.140 45.207 6.934 1.00 45.86 112 CYS B C 1
ATOM 5819 O O . CYS B 1 112 ? 3.598 44.887 8.037 1.00 46.16 112 CYS B O 1
ATOM 5822 N N . VAL B 1 113 ? 3.516 44.610 5.803 1.00 47.62 113 VAL B N 1
ATOM 5823 C CA . VAL B 1 113 ? 4.367 43.427 5.814 1.00 45.80 113 VAL B CA 1
ATOM 5824 C C . VAL B 1 113 ? 5.505 43.567 4.810 1.00 48.42 113 VAL B C 1
ATOM 5825 O O . VAL B 1 113 ? 6.662 43.770 5.199 1.00 45.98 113 VAL B O 1
ATOM 5829 N N . ASP B 1 114 ? 5.182 43.469 3.515 1.00 46.14 114 ASP B N 1
ATOM 5830 C CA . ASP B 1 114 ? 6.191 43.370 2.466 1.00 42.12 114 ASP B CA 1
ATOM 5831 C C . ASP B 1 114 ? 7.351 44.340 2.660 1.00 42.84 114 ASP B C 1
ATOM 5832 O O . ASP B 1 114 ? 8.515 43.932 2.745 1.00 42.11 114 ASP B O 1
ATOM 5837 N N . ARG B 1 115 ? 7.047 45.637 2.725 1.00 42.65 115 ARG B N 1
ATOM 5838 C CA . ARG B 1 115 ? 8.112 46.633 2.689 1.00 44.78 115 ARG B CA 1
ATOM 5839 C C . ARG B 1 115 ? 9.019 46.527 3.907 1.00 42.83 115 ARG B C 1
ATOM 5840 O O . ARG B 1 115 ? 10.209 46.847 3.819 1.00 47.17 115 ARG B O 1
ATOM 5848 N N . HIS B 1 116 ? 8.487 46.066 5.042 1.00 46.55 116 HIS B N 1
ATOM 5849 C CA . HIS B 1 116 ? 9.329 45.850 6.214 1.00 42.99 116 HIS B CA 1
ATOM 5850 C C . HIS B 1 116 ? 10.115 44.551 6.092 1.00 47.43 116 HIS B C 1
ATOM 5851 O O . HIS B 1 116 ? 11.273 44.482 6.518 1.00 45.96 116 HIS B O 1
ATOM 5858 N N . ALA B 1 117 ? 9.509 43.518 5.502 1.00 40.84 117 ALA B N 1
ATOM 5859 C CA . ALA B 1 117 ? 10.228 42.265 5.295 1.00 49.93 117 ALA B CA 1
ATOM 5860 C C . ALA B 1 117 ? 11.428 42.464 4.377 1.00 49.60 117 ALA B C 1
ATOM 5861 O O . ALA B 1 117 ? 12.496 41.884 4.607 1.00 52.90 117 ALA B O 1
ATOM 5863 N N . PHE B 1 118 ? 11.277 43.281 3.330 1.00 48.57 118 PHE B N 1
ATOM 5864 C CA . PHE B 1 118 ? 12.407 43.545 2.443 1.00 48.80 118 PHE B CA 1
ATOM 5865 C C . PHE B 1 118 ? 13.520 44.281 3.178 1.00 49.64 118 PHE B C 1
ATOM 5866 O O . PHE B 1 118 ? 14.705 44.036 2.930 1.00 54.18 118 PHE B O 1
ATOM 5874 N N . ALA B 1 119 ? 13.156 45.183 4.095 1.00 49.49 119 ALA B N 1
ATOM 5875 C CA . ALA B 1 119 ? 14.147 46.028 4.753 1.00 49.96 119 ALA B CA 1
ATOM 5876 C C . ALA B 1 119 ? 14.835 45.309 5.907 1.00 53.97 119 ALA B C 1
ATOM 5877 O O . ALA B 1 119 ? 16.050 45.447 6.089 1.00 53.12 119 ALA B O 1
ATOM 5879 N N . ASN B 1 120 ? 14.083 44.546 6.697 1.00 49.40 120 ASN B N 1
ATOM 5880 C CA . ASN B 1 120 ? 14.647 43.775 7.806 1.00 55.03 120 ASN B CA 1
ATOM 5881 C C . ASN B 1 120 ? 13.766 42.559 8.045 1.00 51.86 120 ASN B C 1
ATOM 5882 O O . ASN B 1 120 ? 12.871 42.570 8.898 1.00 48.81 120 ASN B O 1
ATOM 5887 N N . PRO B 1 121 ? 13.998 41.474 7.300 1.00 57.77 121 PRO B N 1
ATOM 5888 C CA . PRO B 1 121 ? 13.107 40.309 7.425 1.00 53.08 121 PRO B CA 1
ATOM 5889 C C . PRO B 1 121 ? 13.148 39.652 8.789 1.00 50.27 121 PRO B C 1
ATOM 5890 O O . PRO B 1 121 ? 12.165 39.013 9.181 1.00 51.20 121 PRO B O 1
ATOM 5894 N N . ASP B 1 122 ? 14.252 39.771 9.520 1.00 48.31 122 ASP B N 1
ATOM 5895 C CA . ASP B 1 122 ? 14.380 39.128 10.820 1.00 50.06 122 ASP B CA 1
ATOM 5896 C C . ASP B 1 122 ? 13.837 39.977 11.961 1.00 52.73 122 ASP B C 1
ATOM 5897 O O . ASP B 1 122 ? 13.876 39.533 13.114 1.00 52.05 122 ASP B O 1
ATOM 5902 N N . LYS B 1 123 ? 13.343 41.175 11.678 1.00 46.29 123 LYS B N 1
ATOM 5903 C CA . LYS B 1 123 ? 12.776 42.000 12.732 1.00 49.34 123 LYS B CA 1
ATOM 5904 C C . LYS B 1 123 ? 11.486 41.357 13.231 1.00 50.80 123 LYS B C 1
ATOM 5905 O O . LYS B 1 123 ? 10.660 40.929 12.414 1.00 47.23 123 LYS B O 1
ATOM 5911 N N . PRO B 1 124 ? 11.277 41.263 14.545 1.00 43.36 124 PRO B N 1
ATOM 5912 C CA . PRO B 1 124 ? 10.016 40.703 15.047 1.00 43.16 124 PRO B CA 1
ATOM 5913 C C . PRO B 1 124 ? 8.814 41.499 14.561 1.00 44.79 124 PRO B C 1
ATOM 5914 O O . PRO B 1 124 ? 8.850 42.729 14.484 1.00 42.94 124 PRO B O 1
ATOM 5918 N N . ALA B 1 125 ? 7.744 40.780 14.217 1.00 45.02 125 ALA B N 1
ATOM 5919 C CA . ALA B 1 125 ? 6.500 41.401 13.775 1.00 45.41 125 ALA B CA 1
ATOM 5920 C C . ALA B 1 125 ? 5.342 41.077 14.710 1.00 46.36 125 ALA B C 1
ATOM 5921 O O . ALA B 1 125 ? 4.788 41.989 15.335 1.00 44.21 125 ALA B O 1
ATOM 5923 N N . LEU B 1 126 ? 4.950 39.808 14.817 1.00 42.88 126 LEU B N 1
ATOM 5924 C CA . LEU B 1 126 ? 3.887 39.379 15.718 1.00 47.80 126 LEU B CA 1
ATOM 5925 C C . LEU B 1 126 ? 4.520 38.634 16.887 1.00 48.62 126 LEU B C 1
ATOM 5926 O O . LEU B 1 126 ? 5.019 37.515 16.721 1.00 49.45 126 LEU B O 1
ATOM 5931 N N . ILE B 1 127 ? 4.510 39.260 18.059 1.00 48.36 127 ILE B N 1
ATOM 5932 C CA . ILE B 1 127 ? 4.916 38.612 19.301 1.00 44.08 127 ILE B CA 1
ATOM 5933 C C . ILE B 1 127 ? 3.650 37.993 19.885 1.00 47.47 127 ILE B C 1
ATOM 5934 O O . ILE B 1 127 ? 2.828 38.683 20.489 1.00 51.49 127 ILE B O 1
ATOM 5939 N N . CYS B 1 128 ? 3.493 36.684 19.702 1.00 46.68 128 CYS B N 1
ATOM 5940 C CA . CYS B 1 128 ? 2.242 35.992 19.992 1.00 47.42 128 CYS B CA 1
ATOM 5941 C C . CYS B 1 128 ? 2.364 35.280 21.331 1.00 50.81 128 CYS B C 1
ATOM 5942 O O . CYS B 1 128 ? 3.166 34.353 21.481 1.00 51.49 128 CYS B O 1
ATOM 5945 N N . GLU B 1 129 ? 1.578 35.725 22.305 1.00 55.30 129 GLU B N 1
ATOM 5946 C CA . GLU B 1 129 ? 1.481 35.068 23.602 1.00 49.22 129 GLU B CA 1
ATOM 5947 C C . GLU B 1 129 ? 0.179 34.276 23.624 1.00 49.09 129 GLU B C 1
ATOM 5948 O O . GLU B 1 129 ? -0.912 34.857 23.614 1.00 50.17 129 GLU B O 1
ATOM 5954 N N . ALA B 1 130 ? 0.297 32.953 23.640 1.00 47.24 130 ALA B N 1
ATOM 5955 C CA . ALA B 1 130 ? -0.862 32.083 23.581 1.00 54.49 130 ALA B CA 1
ATOM 5956 C C . ALA B 1 130 ? -1.538 31.993 24.948 1.00 51.37 130 ALA B C 1
ATOM 5957 O O . ALA B 1 130 ? -1.015 32.454 25.966 1.00 53.85 130 ALA B O 1
ATOM 5959 N N . ASP B 1 131 ? -2.726 31.385 24.958 1.00 56.41 131 ASP B N 1
ATOM 5960 C CA . ASP B 1 131 ? -3.447 31.185 26.209 1.00 56.83 131 ASP B CA 1
ATOM 5961 C C . ASP B 1 131 ? -2.544 30.557 27.262 1.00 60.05 131 ASP B C 1
ATOM 5962 O O . ASP B 1 131 ? -2.439 31.055 28.388 1.00 63.01 131 ASP B O 1
ATOM 5967 N N . ASP B 1 132 ? -1.886 29.458 26.909 1.00 63.12 132 ASP B N 1
ATOM 5968 C CA . ASP B 1 132 ? -0.829 28.869 27.719 1.00 59.65 132 ASP B CA 1
ATOM 5969 C C . ASP B 1 132 ? 0.505 29.313 27.129 1.00 60.78 132 ASP B C 1
ATOM 5970 O O . ASP B 1 132 ? 0.733 29.162 25.923 1.00 58.14 132 ASP B O 1
ATOM 5975 N N . GLU B 1 133 ? 1.385 29.858 27.974 1.00 59.87 133 GLU B N 1
ATOM 5976 C CA . GLU B 1 133 ? 2.634 30.417 27.464 1.00 56.90 133 GLU B CA 1
ATOM 5977 C C . GLU B 1 133 ? 3.463 29.380 26.715 1.00 57.62 133 GLU B C 1
ATOM 5978 O O . GLU B 1 133 ? 4.268 29.742 25.850 1.00 61.41 133 GLU B O 1
ATOM 5984 N N . LYS B 1 134 ? 3.290 28.093 27.027 1.00 58.70 134 LYS B N 1
ATOM 5985 C CA . LYS B 1 134 ? 4.049 27.057 26.335 1.00 58.80 134 LYS B CA 1
ATOM 5986 C C . LYS B 1 134 ? 3.841 27.099 24.826 1.00 58.95 134 LYS B C 1
ATOM 5987 O O . LYS B 1 134 ? 4.702 26.623 24.077 1.00 60.61 134 LYS B O 1
ATOM 5993 N N . ASP B 1 135 ? 2.720 27.648 24.364 1.00 62.22 135 ASP B N 1
ATOM 5994 C CA . ASP B 1 135 ? 2.389 27.696 22.948 1.00 52.92 135 ASP B CA 1
ATOM 5995 C C . ASP B 1 135 ? 2.756 29.027 22.301 1.00 57.45 135 ASP B C 1
ATOM 5996 O O . ASP B 1 135 ? 2.411 29.254 21.136 1.00 52.10 135 ASP B O 1
ATOM 6001 N N . SER B 1 136 ? 3.448 29.906 23.022 1.00 54.90 136 SER B N 1
ATOM 6002 C CA . SER B 1 136 ? 3.808 31.207 22.479 1.00 52.78 136 SER B CA 1
ATOM 6003 C C . SER B 1 136 ? 4.918 31.076 21.439 1.00 51.18 136 SER B C 1
ATOM 6004 O O . SER B 1 136 ? 5.694 30.117 21.430 1.00 53.79 136 SER B O 1
ATOM 6007 N N . HIS B 1 137 ? 4.989 32.070 20.556 1.00 53.72 137 HIS B N 1
ATOM 6008 C CA . HIS B 1 137 ? 5.948 32.074 19.459 1.00 49.80 137 HIS B CA 1
ATOM 6009 C C . HIS B 1 137 ? 6.046 33.490 18.906 1.00 48.07 137 HIS B C 1
ATOM 6010 O O . HIS B 1 137 ? 5.216 34.352 19.206 1.00 49.84 137 HIS B O 1
ATOM 6017 N N . ILE B 1 138 ? 7.076 33.721 18.093 1.00 52.53 138 ILE B N 1
ATOM 6018 C CA . ILE B 1 138 ? 7.323 35.024 17.487 1.00 46.82 138 ILE B CA 1
ATOM 6019 C C . ILE B 1 138 ? 7.484 34.845 15.985 1.00 51.84 138 ILE B C 1
ATOM 6020 O O . ILE B 1 138 ? 8.279 34.012 15.533 1.00 46.81 138 ILE B O 1
ATOM 6025 N N . LEU B 1 139 ? 6.734 35.631 15.218 1.00 47.85 139 LEU B N 1
ATOM 6026 C CA . LEU B 1 139 ? 6.861 35.681 13.770 1.00 48.56 139 LEU B CA 1
ATOM 6027 C C . LEU B 1 139 ? 7.608 36.950 13.383 1.00 43.90 139 LEU B C 1
ATOM 6028 O O . LEU B 1 139 ? 7.207 38.054 13.769 1.00 43.17 139 LEU B O 1
ATOM 6033 N N . THR B 1 140 ? 8.693 36.793 12.631 1.00 45.38 140 THR B N 1
ATOM 6034 C CA . THR B 1 140 ? 9.362 37.952 12.067 1.00 50.23 140 THR B CA 1
ATOM 6035 C C . THR B 1 140 ? 8.536 38.513 10.911 1.00 43.31 140 THR B C 1
ATOM 6036 O O . THR B 1 140 ? 7.545 37.924 10.474 1.00 49.76 140 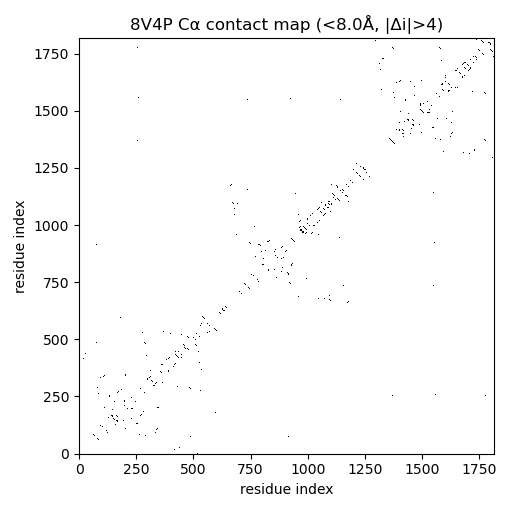THR B O 1
ATOM 6040 N N . TYR B 1 141 ? 8.952 39.679 10.417 1.00 43.74 141 TYR B N 1
ATOM 6041 C CA . TYR B 1 141 ? 8.282 40.245 9.251 1.00 46.17 141 TYR B CA 1
ATOM 6042 C C . TYR B 1 141 ? 8.461 39.351 8.032 1.00 43.64 141 TYR B C 1
ATOM 6043 O O . TYR B 1 141 ? 7.548 39.233 7.205 1.00 42.16 141 TYR B O 1
ATOM 6052 N N . GLY B 1 142 ? 9.617 38.700 7.911 1.00 46.15 142 GLY B N 1
ATOM 6053 C CA . GLY B 1 142 ? 9.791 37.715 6.859 1.00 41.19 142 GLY B CA 1
ATOM 6054 C C . GLY B 1 142 ? 8.881 36.514 7.035 1.00 48.95 142 GLY B C 1
ATOM 6055 O O . GLY B 1 142 ? 8.279 36.035 6.070 1.00 51.39 142 GLY B O 1
ATOM 6056 N N . ASP B 1 143 ? 8.770 36.008 8.266 1.00 48.88 143 ASP B N 1
ATOM 6057 C CA . ASP B 1 143 ? 7.819 34.936 8.543 1.00 48.14 143 ASP B CA 1
ATOM 6058 C C . ASP B 1 143 ? 6.403 35.356 8.173 1.00 48.18 143 ASP B C 1
ATOM 6059 O O . ASP B 1 143 ? 5.660 34.599 7.537 1.00 44.75 143 ASP B O 1
ATOM 6064 N N . LEU B 1 144 ? 6.010 36.566 8.577 1.00 45.36 144 LEU B N 1
ATOM 6065 C CA . LEU B 1 144 ? 4.646 37.025 8.335 1.00 47.14 144 LEU B CA 1
ATOM 6066 C C . LEU B 1 144 ? 4.346 37.122 6.843 1.00 45.40 144 LEU B C 1
ATOM 6067 O O . LEU B 1 144 ? 3.249 36.761 6.401 1.00 43.25 144 LEU B O 1
ATOM 6072 N N . LEU B 1 145 ? 5.303 37.612 6.051 1.00 44.66 145 LEU B N 1
ATOM 6073 C CA . LEU B 1 145 ? 5.089 37.700 4.609 1.00 45.92 145 LEU B CA 1
ATOM 6074 C C . LEU B 1 145 ? 4.831 36.324 4.009 1.00 46.00 145 LEU B C 1
ATOM 6075 O O . LEU B 1 145 ? 3.933 36.158 3.175 1.00 45.42 145 LEU B O 1
ATOM 6080 N N . ARG B 1 146 ? 5.607 35.323 4.425 1.00 48.30 146 ARG B N 1
ATOM 6081 C CA . ARG B 1 146 ? 5.428 33.979 3.887 1.00 48.99 146 ARG B CA 1
ATOM 6082 C C . ARG B 1 146 ? 4.067 33.414 4.266 1.00 51.81 146 ARG B C 1
ATOM 6083 O O . ARG B 1 146 ? 3.370 32.835 3.424 1.00 48.46 146 ARG B O 1
ATOM 6091 N N . GLU B 1 147 ? 3.664 33.584 5.529 1.00 49.47 147 GLU B N 1
ATOM 6092 C CA . GLU B 1 147 ? 2.402 33.008 5.979 1.00 46.49 147 GLU B CA 1
ATOM 6093 C C . GLU B 1 147 ? 1.216 33.741 5.365 1.00 46.86 147 GLU B C 1
ATOM 6094 O O . GLU B 1 147 ? 0.213 33.117 5.001 1.00 47.82 147 GLU B O 1
ATOM 6100 N N . VAL B 1 148 ? 1.306 35.066 5.252 1.00 44.70 148 VAL B N 1
ATOM 6101 C CA . VAL B 1 148 ? 0.245 35.823 4.597 1.00 44.69 148 VAL B CA 1
ATOM 6102 C C . VAL B 1 148 ? 0.164 35.458 3.117 1.00 50.66 148 VAL B C 1
ATOM 6103 O O . VAL B 1 148 ? -0.930 35.325 2.557 1.00 44.32 148 VAL B O 1
ATOM 6107 N N . SER B 1 149 ? 1.317 35.275 2.465 1.00 44.98 149 SER B N 1
ATOM 6108 C CA . SER B 1 149 ? 1.315 34.907 1.052 1.00 49.88 149 SER B CA 1
ATOM 6109 C C . SER B 1 149 ? 0.660 33.550 0.829 1.00 48.66 149 SER B C 1
ATOM 6110 O O . SER B 1 149 ? -0.066 33.355 -0.153 1.00 46.06 149 SER B O 1
ATOM 6113 N N . LYS B 1 150 ? 0.901 32.600 1.733 1.00 48.61 150 LYS B N 1
ATOM 6114 C CA . LYS B 1 150 ? 0.381 31.249 1.547 1.00 48.06 150 LYS B CA 1
ATOM 6115 C C . LYS B 1 150 ? -1.133 31.210 1.721 1.00 48.58 150 LYS B C 1
ATOM 6116 O O . LYS B 1 150 ? -1.845 30.622 0.898 1.00 46.51 150 LYS B O 1
ATOM 6122 N N . VAL B 1 151 ? -1.649 31.838 2.781 1.00 48.12 151 VAL B N 1
ATOM 6123 C CA . VAL B 1 151 ? -3.099 31.900 2.964 1.00 42.48 151 VAL B CA 1
ATOM 6124 C C . VAL B 1 151 ? -3.745 32.636 1.796 1.00 51.67 151 VAL B C 1
ATOM 6125 O O . VAL B 1 151 ? -4.756 32.191 1.238 1.00 44.75 151 VAL B O 1
ATOM 6129 N N . ALA B 1 152 ? -3.174 33.781 1.414 1.00 47.91 152 ALA B N 1
ATOM 6130 C CA . ALA B 1 152 ? -3.677 34.499 0.251 1.00 48.36 152 ALA B CA 1
ATOM 6131 C C . ALA B 1 152 ? -3.648 33.624 -0.993 1.00 46.83 152 ALA B C 1
ATOM 6132 O O . ALA B 1 152 ? -4.523 33.744 -1.857 1.00 45.61 152 ALA B O 1
ATOM 6134 N N . GLY B 1 153 ? -2.661 32.733 -1.096 1.00 50.45 153 GLY B N 1
ATOM 6135 C CA . GLY B 1 153 ? -2.615 31.828 -2.231 1.00 51.33 153 GLY B CA 1
ATOM 6136 C C . GLY B 1 153 ? -3.729 30.800 -2.192 1.00 52.43 153 GLY B C 1
ATOM 6137 O O . GLY B 1 153 ? -4.282 30.432 -3.233 1.00 53.65 153 GLY B O 1
ATOM 6138 N N . VAL B 1 154 ? -4.082 30.332 -0.994 1.00 53.23 154 VAL B N 1
ATOM 6139 C CA . VAL B 1 154 ? -5.199 29.404 -0.859 1.00 46.42 154 VAL B CA 1
ATOM 6140 C C . VAL B 1 154 ? -6.499 30.090 -1.255 1.00 51.08 154 VAL B C 1
ATOM 6141 O O . VAL B 1 154 ? -7.301 29.548 -2.024 1.00 53.97 154 VAL B O 1
ATOM 6145 N N . LEU B 1 155 ? -6.731 31.292 -0.722 1.00 50.98 155 LEU B N 1
ATOM 6146 C CA . LEU B 1 155 ? -7.942 32.030 -1.057 1.00 54.22 155 LEU B CA 1
ATOM 6147 C C . LEU B 1 155 ? -8.005 32.346 -2.546 1.00 48.13 155 LEU B C 1
ATOM 6148 O O . LEU B 1 155 ? -9.069 32.244 -3.166 1.00 50.74 155 LEU B O 1
ATOM 6153 N N . GLN B 1 156 ? -6.874 32.734 -3.138 1.00 48.79 156 GLN B N 1
ATOM 6154 C CA . GLN B 1 156 ? -6.859 33.033 -4.567 1.00 56.30 156 GLN B CA 1
ATOM 6155 C C . GLN B 1 156 ? -7.230 31.802 -5.384 1.00 54.12 156 GLN B C 1
ATOM 6156 O O . GLN B 1 156 ? -8.047 31.881 -6.309 1.00 54.60 156 GLN B O 1
ATOM 6162 N N . SER B 1 157 ? -6.640 30.647 -5.058 1.00 48.88 157 SER B N 1
ATOM 6163 C CA . SER B 1 157 ? -6.997 29.420 -5.761 1.00 48.70 157 SER B CA 1
ATOM 6164 C C . SER B 1 157 ? -8.466 29.072 -5.571 1.00 52.20 157 SER B C 1
ATOM 6165 O O . SER B 1 157 ? -9.031 28.345 -6.394 1.00 57.65 157 SER B O 1
ATOM 6168 N N . TRP B 1 158 ? -9.090 29.562 -4.498 1.00 53.61 158 TRP B N 1
ATOM 6169 C CA . TRP B 1 158 ? -10.508 29.333 -4.263 1.00 52.50 158 TRP B CA 1
ATOM 6170 C C . TRP B 1 158 ? -11.397 30.315 -5.013 1.00 53.12 158 TRP B C 1
ATOM 6171 O O . TRP B 1 158 ? -12.621 30.152 -4.996 1.00 59.32 158 TRP B O 1
ATOM 6182 N N . GLY B 1 159 ? -10.820 31.321 -5.666 1.00 57.64 159 GLY B N 1
ATOM 6183 C CA . GLY B 1 159 ? -11.586 32.290 -6.419 1.00 48.94 159 GLY B CA 1
ATOM 6184 C C . GLY B 1 159 ? -11.871 33.589 -5.700 1.00 55.09 159 GLY B C 1
ATOM 6185 O O . GLY B 1 159 ? -12.593 34.431 -6.247 1.00 55.46 159 GLY B O 1
ATOM 6186 N N . ILE B 1 160 ? -11.340 33.782 -4.492 1.00 53.07 160 ILE B N 1
ATOM 6187 C CA . ILE B 1 160 ? -11.522 35.049 -3.797 1.00 52.00 160 ILE B CA 1
ATOM 6188 C C . ILE B 1 160 ? -10.753 36.136 -4.534 1.00 55.35 160 ILE B C 1
ATOM 6189 O O . ILE B 1 160 ? -9.603 35.937 -4.951 1.00 60.37 160 ILE B O 1
ATOM 6194 N N . LYS B 1 161 ? -11.382 37.295 -4.699 1.00 50.70 161 LYS B N 1
ATOM 6195 C CA . LYS B 1 161 ? -10.780 38.368 -5.471 1.00 55.70 161 LYS B CA 1
ATOM 6196 C C . LYS B 1 161 ? -11.330 39.708 -5.005 1.00 59.16 161 LYS B C 1
ATOM 6197 O O . LYS B 1 161 ? -12.218 39.784 -4.151 1.00 57.06 161 LYS B O 1
ATOM 6203 N N . LYS B 1 162 ? -10.771 40.769 -5.581 1.00 57.04 162 LYS B N 1
ATOM 6204 C CA . LYS B 1 162 ? -11.194 42.131 -5.294 1.00 57.36 162 LYS B CA 1
ATOM 6205 C C . LYS B 1 162 ? -12.709 42.250 -5.380 1.00 57.82 162 LYS B C 1
ATOM 6206 O O . LYS B 1 162 ? -13.331 41.763 -6.327 1.00 60.73 162 LYS B O 1
ATOM 6212 N N . GLY B 1 163 ? -13.303 42.873 -4.363 1.00 59.19 163 GLY B N 1
ATOM 6213 C CA . GLY B 1 163 ? -14.737 43.048 -4.292 1.00 60.00 163 GLY B CA 1
ATOM 6214 C C . GLY B 1 163 ? -15.454 42.015 -3.452 1.00 57.20 163 GLY B C 1
ATOM 6215 O O . GLY B 1 163 ? -16.622 42.227 -3.101 1.00 62.38 163 GLY B O 1
ATOM 6216 N N . ASP B 1 164 ? -14.796 40.908 -3.124 1.00 51.01 164 ASP B N 1
ATOM 6217 C CA . ASP B 1 164 ? -15.397 39.912 -2.258 1.00 52.92 164 ASP B CA 1
ATOM 6218 C C . ASP B 1 164 ? -15.202 40.290 -0.794 1.00 52.52 164 ASP B C 1
ATOM 6219 O O . ASP B 1 164 ? -14.342 41.102 -0.439 1.00 56.93 164 ASP B O 1
ATOM 6224 N N . THR B 1 165 ? -16.023 39.685 0.058 1.00 57.65 165 THR B N 1
ATOM 6225 C CA . THR B 1 165 ? -15.863 39.771 1.499 1.00 54.26 165 THR B CA 1
ATOM 6226 C C . THR B 1 165 ? -15.559 38.380 2.036 1.00 61.48 165 THR B C 1
ATOM 6227 O O . THR B 1 165 ? -16.048 37.373 1.512 1.00 57.40 165 THR B O 1
ATOM 6231 N N . VAL B 1 166 ? -14.732 38.334 3.077 1.00 53.62 166 VAL B N 1
ATOM 6232 C CA . VAL B 1 166 ? -14.304 37.087 3.696 1.00 47.91 166 VAL B CA 1
ATOM 6233 C C . VAL B 1 166 ? -14.451 37.237 5.203 1.00 54.94 166 VAL B C 1
ATOM 6234 O O . VAL B 1 166 ? -13.945 38.202 5.788 1.00 53.52 166 VAL B O 1
ATOM 6238 N N . ALA B 1 167 ? -15.141 36.288 5.825 1.00 53.72 167 ALA B N 1
ATOM 6239 C CA . ALA B 1 167 ? -15.378 36.324 7.258 1.00 56.52 167 ALA B CA 1
ATOM 6240 C C . ALA B 1 167 ? -14.214 35.693 8.009 1.00 57.62 167 ALA B C 1
ATOM 6241 O O . ALA B 1 167 ? -13.589 34.738 7.541 1.00 57.24 167 ALA B O 1
ATOM 6243 N N . VAL B 1 168 ? -13.928 36.245 9.184 1.00 57.70 168 VAL B N 1
ATOM 6244 C CA . VAL B 1 168 ? -12.936 35.693 10.096 1.00 57.80 168 VAL B CA 1
ATOM 6245 C C . VAL B 1 168 ? -13.608 35.482 11.445 1.00 53.11 168 VAL B C 1
ATOM 6246 O O . VAL B 1 168 ? -14.195 36.414 12.004 1.00 54.55 168 VAL B O 1
ATOM 6250 N N . TYR B 1 169 ? -13.522 34.258 11.964 1.00 54.38 169 TYR B N 1
ATOM 6251 C CA . TYR B 1 169 ? -14.049 33.899 13.281 1.00 51.48 169 TYR B CA 1
ATOM 6252 C C . TYR B 1 169 ? -12.904 33.178 13.985 1.00 53.06 169 TYR B C 1
ATOM 6253 O O . TYR B 1 169 ? -12.802 31.950 13.923 1.00 56.11 169 TYR B O 1
ATOM 6262 N N . LEU B 1 170 ? -12.036 33.948 14.632 1.00 50.76 170 LEU B N 1
ATOM 6263 C CA . LEU B 1 170 ? -10.795 33.444 15.197 1.00 50.78 170 LEU B CA 1
ATOM 6264 C C . LEU B 1 170 ? -10.491 34.156 16.501 1.00 55.02 170 LEU B C 1
ATOM 6265 O O . LEU B 1 170 ? -10.823 35.338 16.662 1.00 60.33 170 LEU B O 1
ATOM 6270 N N . PRO B 1 171 ? -9.865 33.465 17.461 1.00 53.38 171 PRO B N 1
ATOM 6271 C CA . PRO B 1 171 ? -9.374 34.157 18.658 1.00 51.77 171 PRO B CA 1
ATOM 6272 C C . PRO B 1 171 ? -8.257 35.134 18.328 1.00 50.02 171 PRO B C 1
ATOM 6273 O O . PRO B 1 171 ? -7.852 35.264 17.168 1.00 52.65 171 PRO B O 1
ATOM 6277 N N . MET B 1 172 ? -7.754 35.823 19.348 1.00 49.93 172 MET B N 1
ATOM 6278 C CA . MET B 1 172 ? -6.723 36.846 19.189 1.00 50.47 172 MET B CA 1
ATOM 6279 C C . MET B 1 172 ? -5.361 36.164 19.137 1.00 51.03 172 MET B C 1
ATOM 6280 O O . MET B 1 172 ? -4.666 36.037 20.144 1.00 48.46 172 MET B O 1
ATOM 6285 N N . ASN B 1 173 ? -4.964 35.720 17.948 1.00 51.95 173 ASN B N 1
ATOM 6286 C CA . ASN B 1 173 ? -3.683 35.040 17.790 1.00 47.63 173 ASN B CA 1
ATOM 6287 C C . ASN B 1 173 ? -3.164 35.295 16.380 1.00 49.21 173 ASN B C 1
ATOM 6288 O O . ASN B 1 173 ? -3.739 36.078 15.619 1.00 47.01 173 ASN B O 1
ATOM 6293 N N . ALA B 1 174 ? -2.064 34.622 16.035 1.00 50.86 174 ALA B N 1
ATOM 6294 C CA . ALA B 1 174 ? -1.394 34.894 14.768 1.00 48.55 174 ALA B CA 1
ATOM 6295 C C . ALA B 1 174 ? -2.307 34.615 13.583 1.00 47.02 174 ALA B C 1
ATOM 6296 O O . ALA B 1 174 ? -2.275 35.341 12.583 1.00 47.33 174 ALA B O 1
ATOM 6298 N N . GLN B 1 175 ? -3.128 33.566 13.674 1.00 45.68 175 GLN B N 1
ATOM 6299 C CA . GLN B 1 175 ? -3.958 33.190 12.537 1.00 49.45 175 GLN B CA 1
ATOM 6300 C C . GLN B 1 175 ? -4.981 34.273 12.221 1.00 49.42 175 GLN B C 1
ATOM 6301 O O . GLN B 1 175 ? -5.301 34.512 11.050 1.00 49.83 175 GLN B O 1
ATOM 6307 N N . ALA B 1 176 ? -5.503 34.945 13.250 1.00 49.43 176 ALA B N 1
ATOM 6308 C CA . ALA B 1 176 ? -6.422 36.050 13.006 1.00 47.18 176 ALA B CA 1
ATOM 6309 C C . ALA B 1 176 ? -5.724 37.188 12.272 1.00 44.65 176 ALA B C 1
ATOM 6310 O O . ALA B 1 176 ? -6.271 37.749 11.315 1.00 45.71 176 ALA B O 1
ATOM 6312 N N . ILE B 1 177 ? -4.511 37.537 12.701 1.00 43.87 177 ILE B N 1
ATOM 6313 C CA . ILE B 1 177 ? -3.771 38.607 12.043 1.00 45.17 177 ILE B CA 1
ATOM 6314 C C . ILE B 1 177 ? -3.412 38.202 10.620 1.00 46.55 177 ILE B C 1
ATOM 6315 O O . ILE B 1 177 ? -3.521 39.001 9.683 1.00 44.48 177 ILE B O 1
ATOM 6320 N N . ILE B 1 178 ? -2.965 36.957 10.441 1.00 47.73 178 ILE B N 1
ATOM 6321 C CA . ILE B 1 178 ? -2.579 36.479 9.117 1.00 45.85 178 ILE B CA 1
ATOM 6322 C C . ILE B 1 178 ? -3.789 36.440 8.192 1.00 49.04 178 ILE B C 1
ATOM 6323 O O . ILE B 1 178 ? -3.699 36.799 7.011 1.00 48.43 178 ILE B O 1
ATOM 6328 N N . ALA B 1 179 ? -4.937 36.003 8.711 1.00 45.19 179 ALA B N 1
ATOM 6329 C CA . ALA B 1 179 ? -6.147 35.943 7.898 1.00 45.82 179 ALA B CA 1
ATOM 6330 C C . ALA B 1 179 ? -6.540 37.326 7.395 1.00 52.82 179 ALA B C 1
ATOM 6331 O O . ALA B 1 179 ? -6.819 37.513 6.204 1.00 48.98 179 ALA B O 1
ATOM 6333 N N . MET B 1 180 ? -6.574 38.313 8.294 1.00 48.54 180 MET B N 1
ATOM 6334 C CA . MET B 1 180 ? -6.962 39.663 7.898 1.00 50.32 180 MET B CA 1
ATOM 6335 C C . MET B 1 180 ? -6.042 40.204 6.810 1.00 47.48 180 MET B C 1
ATOM 6336 O O . MET B 1 180 ? -6.508 40.797 5.831 1.00 48.47 180 MET B O 1
ATOM 6341 N N . LEU B 1 181 ? -4.730 40.003 6.961 1.00 46.54 181 LEU B N 1
ATOM 6342 C CA . LEU B 1 181 ? -3.783 40.533 5.986 1.00 47.35 181 LEU B CA 1
ATOM 6343 C C . LEU B 1 181 ? -3.824 39.759 4.674 1.00 48.14 181 LEU B C 1
ATOM 6344 O O . LEU B 1 181 ? -3.625 40.348 3.606 1.00 47.48 181 LEU B O 1
ATOM 6349 N N . ALA B 1 182 ? -4.077 38.450 4.729 1.00 47.62 182 ALA B N 1
ATOM 6350 C CA . ALA B 1 182 ? -4.188 37.670 3.502 1.00 43.58 182 ALA B CA 1
ATOM 6351 C C . ALA B 1 182 ? -5.398 38.106 2.687 1.00 47.53 182 ALA B C 1
ATOM 6352 O O . ALA B 1 182 ? -5.333 38.176 1.455 1.00 47.26 182 ALA B O 1
ATOM 6354 N N . ILE B 1 183 ? -6.514 38.392 3.361 1.00 50.16 183 ILE B N 1
ATOM 6355 C CA . ILE B 1 183 ? -7.707 38.870 2.669 1.00 47.10 183 ILE B CA 1
ATOM 6356 C C . ILE B 1 183 ? -7.432 40.219 2.016 1.00 50.39 183 ILE B C 1
ATOM 6357 O O . ILE B 1 183 ? -7.727 40.431 0.833 1.00 49.78 183 ILE B O 1
ATOM 6362 N N . ALA B 1 184 ? -6.865 41.155 2.781 1.00 51.10 184 ALA B N 1
ATOM 6363 C CA . ALA B 1 184 ? -6.523 42.461 2.231 1.00 51.87 184 ALA B CA 1
ATOM 6364 C C . ALA B 1 184 ? -5.480 42.371 1.124 1.00 49.41 184 ALA B C 1
ATOM 6365 O O . ALA B 1 184 ? -5.398 43.280 0.290 1.00 46.35 184 ALA B O 1
ATOM 6367 N N . ARG B 1 185 ? -4.680 41.302 1.096 1.00 48.07 185 ARG B N 1
ATOM 6368 C CA . ARG B 1 185 ? -3.653 41.186 0.067 1.00 49.59 185 ARG B CA 1
ATOM 6369 C C . ARG B 1 185 ? -4.265 40.975 -1.311 1.00 49.91 185 ARG B C 1
ATOM 6370 O O . ARG B 1 185 ? -3.681 41.393 -2.316 1.00 45.29 185 ARG B O 1
ATOM 6378 N N . LEU B 1 186 ? -5.432 40.337 -1.375 1.00 45.29 186 LEU B N 1
ATOM 6379 C CA . LEU B 1 186 ? -6.127 40.086 -2.629 1.00 50.93 186 LEU B CA 1
ATOM 6380 C C . LEU B 1 186 ? -7.063 41.221 -3.022 1.00 52.14 186 LEU B C 1
ATOM 6381 O O . LEU B 1 186 ? -7.702 41.141 -4.075 1.00 52.28 186 LEU B O 1
ATOM 6386 N N . GLY B 1 187 ? -7.165 42.267 -2.205 1.00 50.64 187 GLY B N 1
ATOM 6387 C CA . GLY B 1 187 ? -8.108 43.335 -2.447 1.00 51.12 187 GLY B CA 1
ATOM 6388 C C . GLY B 1 187 ? -9.520 43.051 -1.988 1.00 49.28 187 GLY B C 1
ATOM 6389 O O . GLY B 1 187 ? -10.407 43.884 -2.217 1.00 49.74 187 GLY B O 1
ATOM 6390 N N . ALA B 1 188 ? -9.762 41.905 -1.362 1.00 51.86 188 ALA B N 1
ATOM 6391 C CA . ALA B 1 188 ? -11.044 41.650 -0.733 1.00 48.53 188 ALA B CA 1
ATOM 6392 C C . ALA B 1 188 ? -11.075 42.309 0.643 1.00 52.86 188 ALA B C 1
ATOM 6393 O O . ALA B 1 188 ? -10.046 42.705 1.197 1.00 47.74 188 ALA B O 1
ATOM 6395 N N . ALA B 1 189 ? -12.274 42.418 1.200 1.00 48.76 189 ALA B N 1
ATOM 6396 C CA . ALA B 1 189 ? -12.485 43.050 2.492 1.00 51.82 189 ALA B CA 1
ATOM 6397 C C . ALA B 1 189 ? -12.768 41.975 3.529 1.00 51.25 189 ALA B C 1
ATOM 6398 O O . ALA B 1 189 ? -13.646 41.130 3.329 1.00 49.71 189 ALA B O 1
ATOM 6400 N N . HIS B 1 190 ? -12.031 42.008 4.632 1.00 51.67 190 HIS B N 1
ATOM 6401 C CA . HIS B 1 190 ? -12.245 41.044 5.697 1.00 54.50 190 HIS B CA 1
ATOM 6402 C C . HIS B 1 190 ? -13.310 41.566 6.650 1.00 50.26 190 HIS B C 1
ATOM 6403 O O . HIS B 1 190 ? -13.462 42.775 6.844 1.00 48.86 190 HIS B O 1
ATOM 6410 N N . SER B 1 191 ? -14.065 40.637 7.226 1.00 51.18 191 SER B N 1
ATOM 6411 C CA . SER B 1 191 ? -15.086 40.951 8.222 1.00 56.19 191 SER B CA 1
ATOM 6412 C C . SER B 1 191 ? -14.799 40.088 9.446 1.00 53.97 191 SER B C 1
ATOM 6413 O O . SER B 1 191 ? -15.138 38.900 9.471 1.00 51.03 191 SER B O 1
ATOM 6416 N N . VAL B 1 192 ? -14.167 40.684 10.452 1.00 54.93 192 VAL B N 1
ATOM 6417 C CA . VAL B 1 192 ? -13.749 39.949 11.639 1.00 49.21 192 VAL B CA 1
ATOM 6418 C C . VAL B 1 192 ? -14.926 39.843 12.598 1.00 52.75 192 VAL B C 1
ATOM 6419 O O . VAL B 1 192 ? -15.546 40.850 12.960 1.00 50.18 192 VAL B O 1
ATOM 6423 N N . ILE B 1 193 ? -15.240 38.616 12.998 1.00 53.67 193 ILE B N 1
ATOM 6424 C CA . ILE B 1 193 ? -16.348 38.315 13.896 1.00 58.91 193 ILE B CA 1
ATOM 6425 C C . ILE B 1 193 ? -15.741 37.872 15.222 1.00 57.43 193 ILE B C 1
ATOM 6426 O O . ILE B 1 193 ? -15.073 36.833 15.287 1.00 52.70 193 ILE B O 1
ATOM 6431 N N . PHE B 1 194 ? -15.957 38.664 16.274 1.00 59.37 194 PHE B N 1
ATOM 6432 C CA . PHE B 1 194 ? -15.408 38.349 17.590 1.00 57.76 194 PHE B CA 1
ATOM 6433 C C . PHE B 1 194 ? -15.690 36.894 17.944 1.00 59.19 194 PHE B C 1
ATOM 6434 O O . PHE B 1 194 ? -16.818 36.415 17.807 1.00 64.27 194 PHE B O 1
ATOM 6442 N N . ALA B 1 195 ? -14.651 36.193 18.404 1.00 60.72 195 ALA B N 1
ATOM 6443 C CA . ALA B 1 195 ? -14.746 34.754 18.628 1.00 63.05 195 ALA B CA 1
ATOM 6444 C C . ALA B 1 195 ? -15.741 34.374 19.717 1.00 65.69 195 ALA B C 1
ATOM 6445 O O . ALA B 1 195 ? -16.088 33.193 19.826 1.00 68.82 195 ALA B O 1
ATOM 6447 N N . GLY B 1 196 ? -16.205 35.328 20.520 1.00 68.16 196 GLY B N 1
ATOM 6448 C CA . GLY B 1 196 ? -17.208 35.053 21.528 1.00 68.23 196 GLY B CA 1
ATOM 6449 C C . GLY B 1 196 ? -18.643 35.099 21.054 1.00 69.15 196 GLY B C 1
ATOM 6450 O O . GLY B 1 196 ? -19.547 34.763 21.825 1.00 77.46 196 GLY B O 1
ATOM 6451 N N . PHE B 1 197 ? -18.881 35.492 19.804 1.00 65.87 197 PHE B N 1
ATOM 6452 C CA . PHE B 1 197 ? -20.242 35.618 19.307 1.00 67.43 197 PHE B CA 1
ATOM 6453 C C . PHE B 1 197 ? -20.886 34.251 19.110 1.00 67.66 197 PHE B C 1
ATOM 6454 O O . PHE B 1 197 ? -20.224 33.261 18.787 1.00 63.38 197 PHE B O 1
ATOM 6462 N N . SER B 1 198 ? -22.202 34.216 19.304 1.00 71.45 198 SER B N 1
ATOM 6463 C CA . SER B 1 198 ? -22.982 33.003 19.150 1.00 77.65 198 SER B CA 1
ATOM 6464 C C . SER B 1 198 ? -23.185 32.679 17.672 1.00 73.07 198 SER B C 1
ATOM 6465 O O . SER B 1 198 ? -22.831 33.454 16.780 1.00 69.55 198 SER B O 1
ATOM 6468 N N . ALA B 1 199 ? -23.776 31.510 17.419 1.00 76.90 199 ALA B N 1
ATOM 6469 C CA . ALA B 1 199 ? -24.078 31.125 16.046 1.00 74.61 199 ALA B CA 1
ATOM 6470 C C . ALA B 1 199 ? -25.021 32.129 15.396 1.00 72.74 199 ALA B C 1
ATOM 6471 O O . ALA B 1 199 ? -24.864 32.469 14.218 1.00 73.09 199 ALA B O 1
ATOM 6473 N N . GLY B 1 200 ? -26.008 32.615 16.151 1.00 73.97 200 GLY B N 1
ATOM 6474 C CA . GLY B 1 200 ? -26.929 33.596 15.602 1.00 72.55 200 GLY B CA 1
ATOM 6475 C C . GLY B 1 200 ? -26.238 34.886 15.207 1.00 72.80 200 GLY B C 1
ATOM 6476 O O . GLY B 1 200 ? -26.514 35.449 14.144 1.00 73.69 200 GLY B O 1
ATOM 6477 N N . SER B 1 201 ? -25.326 35.371 16.053 1.00 70.94 201 SER B N 1
ATOM 6478 C CA . SER B 1 201 ? -24.609 36.600 15.736 1.00 67.84 201 SER B CA 1
ATOM 6479 C C . SER B 1 201 ? -23.674 36.410 14.549 1.00 69.20 201 SER B C 1
ATOM 6480 O O . SER B 1 201 ? -23.480 37.342 13.759 1.00 69.90 201 SER B O 1
ATOM 6483 N N . ILE B 1 202 ? -23.091 35.217 14.402 1.00 68.55 202 ILE B N 1
ATOM 6484 C CA . ILE B 1 202 ? -22.289 34.921 13.219 1.00 67.78 202 ILE B CA 1
ATOM 6485 C C . ILE B 1 202 ? -23.163 34.936 11.971 1.00 69.89 202 ILE B C 1
ATOM 6486 O O . ILE B 1 202 ? -22.778 35.479 10.928 1.00 71.62 202 ILE B O 1
ATOM 6491 N N . LYS B 1 203 ? -24.350 34.332 12.059 1.00 79.38 203 LYS B N 1
ATOM 6492 C CA . LYS B 1 203 ? -25.239 34.242 10.905 1.00 78.62 203 LYS B CA 1
ATOM 6493 C C . LYS B 1 203 ? -25.550 35.623 10.339 1.00 75.73 203 LYS B C 1
ATOM 6494 O O . LYS B 1 203 ? -25.397 35.864 9.136 1.00 74.84 203 LYS B O 1
ATOM 6500 N N . ASP B 1 204 ? -25.995 36.546 11.196 1.00 72.77 204 ASP B N 1
ATOM 6501 C CA . ASP B 1 204 ? -26.413 37.862 10.720 1.00 71.19 204 ASP B CA 1
ATOM 6502 C C . ASP B 1 204 ? -25.279 38.588 10.006 1.00 69.12 204 ASP B C 1
ATOM 6503 O O . ASP B 1 204 ? -25.510 39.289 9.013 1.00 70.40 204 ASP B O 1
ATOM 6508 N N . ARG B 1 205 ? -24.048 38.435 10.495 1.00 66.11 205 ARG B N 1
ATOM 6509 C CA . ARG B 1 205 ? -22.932 39.188 9.932 1.00 66.87 205 ARG B CA 1
ATOM 6510 C C . ARG B 1 205 ? -22.463 38.601 8.606 1.00 67.36 205 ARG B C 1
ATOM 6511 O O . ARG B 1 205 ? -22.129 39.349 7.680 1.00 65.83 205 ARG B O 1
ATOM 6519 N N . VAL B 1 206 ? -22.434 37.272 8.492 1.00 65.91 206 VAL B N 1
ATOM 6520 C CA . VAL B 1 206 ? -22.018 36.651 7.238 1.00 66.01 206 VAL B CA 1
ATOM 6521 C C . VAL B 1 206 ? -23.024 36.947 6.132 1.00 63.87 206 VAL B C 1
ATOM 6522 O O . VAL B 1 206 ? -22.644 37.186 4.980 1.00 65.29 206 VAL B O 1
ATOM 6526 N N . ASN B 1 207 ? -24.319 36.932 6.458 1.00 66.67 207 ASN B N 1
ATOM 6527 C CA . ASN B 1 207 ? -25.338 37.108 5.428 1.00 67.35 207 ASN B CA 1
ATOM 6528 C C . ASN B 1 207 ? -25.423 38.558 4.965 1.00 70.14 207 ASN B C 1
ATOM 6529 O O . ASN B 1 207 ? -25.602 38.820 3.769 1.00 70.99 207 ASN B O 1
ATOM 6534 N N . ASP B 1 208 ? -25.294 39.515 5.887 1.00 67.08 208 ASP B N 1
ATOM 6535 C CA . ASP B 1 208 ? -25.359 40.917 5.485 1.00 69.36 208 ASP B CA 1
ATOM 6536 C C . ASP B 1 208 ? -24.203 41.278 4.562 1.00 69.64 208 ASP B C 1
ATOM 6537 O O . ASP B 1 208 ? -24.351 42.140 3.689 1.00 70.85 208 ASP B O 1
ATOM 6542 N N . ALA B 1 209 ? -23.052 40.628 4.733 1.00 64.91 209 ALA B N 1
ATOM 6543 C CA . ALA B 1 209 ? -21.887 40.878 3.897 1.00 65.65 209 ALA B CA 1
ATOM 6544 C C . ALA B 1 209 ? -21.763 39.897 2.737 1.00 63.83 209 ALA B C 1
ATOM 6545 O O . ALA B 1 209 ? -20.923 40.111 1.856 1.00 59.86 209 ALA B O 1
ATOM 6547 N N . SER B 1 210 ? -22.579 38.844 2.709 1.00 67.85 210 SER B N 1
ATOM 6548 C CA . SER B 1 210 ? -22.523 37.828 1.659 1.00 69.43 210 SER B CA 1
ATOM 6549 C C . SER B 1 210 ? -21.097 37.313 1.472 1.00 67.33 210 SER B C 1
ATOM 6550 O O . SER B 1 210 ? -20.572 37.238 0.359 1.00 61.37 210 SER B O 1
ATOM 6553 N N . CYS B 1 211 ? -20.468 36.954 2.589 1.00 61.18 211 CYS B N 1
ATOM 6554 C CA . CYS B 1 211 ? -19.099 36.459 2.553 1.00 57.74 211 CYS B CA 1
ATOM 6555 C C . CYS B 1 211 ? -19.013 35.184 1.724 1.00 56.86 211 CYS B C 1
ATOM 6556 O O . CYS B 1 211 ? -19.835 34.275 1.870 1.00 59.93 211 CYS B O 1
ATOM 6559 N N . LYS B 1 212 ? -18.013 35.127 0.844 1.00 61.98 212 LYS B N 1
ATOM 6560 C CA . LYS B 1 212 ? -17.788 33.957 0.005 1.00 63.98 212 LYS B CA 1
ATOM 6561 C C . LYS B 1 212 ? -16.931 32.896 0.680 1.00 61.08 212 LYS B C 1
ATOM 6562 O O . LYS B 1 212 ? -16.911 31.750 0.214 1.00 61.93 212 LYS B O 1
ATOM 6568 N N . ALA B 1 213 ? -16.223 33.242 1.752 1.00 57.26 213 ALA B N 1
ATOM 6569 C CA . ALA B 1 213 ? -15.370 32.286 2.441 1.00 54.57 213 ALA B CA 1
ATOM 6570 C C . ALA B 1 213 ? -15.309 32.645 3.917 1.00 55.92 213 ALA B C 1
ATOM 6571 O O . ALA B 1 213 ? -15.630 33.768 4.318 1.00 55.92 213 ALA B O 1
ATOM 6573 N N . LEU B 1 214 ? -14.901 31.667 4.725 1.00 57.67 214 LEU B N 1
ATOM 6574 C CA . LEU B 1 214 ? -14.746 31.844 6.162 1.00 57.86 214 LEU B CA 1
ATOM 6575 C C . LEU B 1 214 ? -13.437 31.208 6.606 1.00 57.55 214 LEU B C 1
ATOM 6576 O O . LEU B 1 214 ? -13.076 30.122 6.146 1.00 55.00 214 LEU B O 1
ATOM 6581 N N . ILE B 1 215 ? -12.732 31.889 7.505 1.00 56.74 215 ILE B N 1
ATOM 6582 C CA . ILE B 1 215 ? -11.492 31.392 8.089 1.00 54.00 215 ILE B CA 1
ATOM 6583 C C . ILE B 1 215 ? -11.713 31.269 9.589 1.00 57.50 215 ILE B C 1
ATOM 6584 O O . ILE B 1 215 ? -12.056 32.255 10.254 1.00 58.26 215 ILE B O 1
ATOM 6589 N N . THR B 1 216 ? -11.530 30.064 10.121 1.00 51.03 216 THR B N 1
ATOM 6590 C CA . THR B 1 216 ? -11.784 29.812 11.532 1.00 58.43 216 THR B CA 1
ATOM 6591 C C . THR B 1 216 ? -10.828 28.727 12.017 1.00 58.36 216 THR B C 1
ATOM 6592 O O . THR B 1 216 ? -9.874 28.360 11.324 1.00 51.48 216 THR B O 1
ATOM 6596 N N . CYS B 1 217 ? -11.090 28.214 13.220 1.00 56.41 217 CYS B N 1
ATOM 6597 C CA . CYS B 1 217 ? -10.299 27.142 13.807 1.00 57.34 217 CYS B CA 1
ATOM 6598 C C . CYS B 1 217 ? -11.242 26.127 14.441 1.00 61.53 217 CYS B C 1
ATOM 6599 O O . CYS B 1 217 ? -12.440 26.375 14.601 1.00 59.00 217 CYS B O 1
ATOM 6602 N N . ASP B 1 218 ? -10.687 24.965 14.798 1.00 58.35 218 ASP B N 1
ATOM 6603 C CA . ASP B 1 218 ? -11.510 23.875 15.315 1.00 64.64 218 ASP B CA 1
ATOM 6604 C C . ASP B 1 218 ? -12.051 24.195 16.707 1.00 64.27 218 ASP B C 1
ATOM 6605 O O . ASP B 1 218 ? -13.257 24.084 16.955 1.00 60.66 218 ASP B O 1
ATOM 6610 N N . GLU B 1 219 ? -11.175 24.584 17.630 1.00 60.65 219 GLU B N 1
ATOM 6611 C CA . GLU B 1 219 ? -11.593 24.999 18.961 1.00 62.62 219 GLU B CA 1
ATOM 6612 C C . GLU B 1 219 ? -10.655 26.100 19.436 1.00 63.17 219 GLU B C 1
ATOM 6613 O O . GLU B 1 219 ? -9.590 26.328 18.859 1.00 63.84 219 GLU B O 1
ATOM 6619 N N . GLY B 1 220 ? -11.068 26.788 20.497 1.00 62.60 220 GLY B N 1
ATOM 6620 C CA . GLY B 1 220 ? -10.239 27.819 21.086 1.00 63.77 220 GLY B CA 1
ATOM 6621 C C . GLY B 1 220 ? -9.799 27.474 22.493 1.00 61.80 220 GLY B C 1
ATOM 6622 O O . GLY B 1 220 ? -10.357 26.571 23.125 1.00 59.83 220 GLY B O 1
ATOM 6623 N N . LYS B 1 221 ? -8.790 28.185 22.991 1.00 58.74 221 LYS B N 1
ATOM 6624 C CA . LYS B 1 221 ? -8.326 28.046 24.364 1.00 62.04 221 LYS B CA 1
ATOM 6625 C C . LYS B 1 221 ? -8.314 29.423 25.004 1.00 66.45 221 LYS B C 1
ATOM 6626 O O . LYS B 1 221 ? -7.607 30.320 24.531 1.00 61.73 221 LYS B O 1
ATOM 6632 N N . ARG B 1 222 ? -9.096 29.596 26.067 1.00 73.71 222 ARG B N 1
ATOM 6633 C CA . ARG B 1 222 ? -9.166 30.876 26.760 1.00 73.28 222 ARG B CA 1
ATOM 6634 C C . ARG B 1 222 ? -9.284 30.590 28.248 1.00 72.31 222 ARG B C 1
ATOM 6635 O O . ARG B 1 222 ? -10.214 29.900 28.679 1.00 72.01 222 ARG B O 1
ATOM 6643 N N . GLY B 1 223 ? -8.339 31.110 29.026 1.00 66.24 223 GLY B N 1
ATOM 6644 C CA . GLY B 1 223 ? -8.296 30.812 30.447 1.00 70.11 223 GLY B CA 1
ATOM 6645 C C . GLY B 1 223 ? -8.224 29.334 30.752 1.00 70.34 223 GLY B C 1
ATOM 6646 O O . GLY B 1 223 ? -8.773 28.885 31.764 1.00 67.39 223 GLY B O 1
ATOM 6647 N N . GLY B 1 224 ? -7.558 28.560 29.896 1.00 69.71 224 GLY B N 1
ATOM 6648 C CA . GLY B 1 224 ? -7.451 27.130 30.072 1.00 66.15 224 GLY B CA 1
ATOM 6649 C C . GLY B 1 224 ? -8.667 26.341 29.645 1.00 68.31 224 GLY B C 1
ATOM 6650 O O . GLY B 1 224 ? -8.593 25.107 29.586 1.00 71.36 224 GLY B O 1
ATOM 6651 N N . ARG B 1 225 ? -9.775 27.002 29.325 1.00 75.79 225 ARG B N 1
ATOM 6652 C CA . ARG B 1 225 ? -10.984 26.306 28.915 1.00 70.80 225 ARG B CA 1
ATOM 6653 C C . ARG B 1 225 ? -11.022 26.182 27.400 1.00 73.37 225 ARG B C 1
ATOM 6654 O O . ARG B 1 225 ? -10.613 27.094 26.675 1.00 70.31 225 ARG B O 1
ATOM 6656 N N . THR B 1 226 ? -11.514 25.043 26.928 1.00 70.30 226 THR B N 1
ATOM 6657 C CA . THR B 1 226 ? -11.668 24.801 25.502 1.00 67.47 226 THR B CA 1
ATOM 6658 C C . THR B 1 226 ? -13.003 25.392 25.069 1.00 66.54 226 THR B C 1
ATOM 6659 O O . THR B 1 226 ? -14.052 25.027 25.609 1.00 70.30 226 THR B O 1
ATOM 6663 N N . THR B 1 227 ? -12.965 26.300 24.103 1.00 70.16 227 THR B N 1
ATOM 6664 C CA . THR B 1 227 ? -14.165 26.948 23.600 1.00 71.05 227 THR B CA 1
ATOM 6665 C C . THR B 1 227 ? -14.538 26.332 22.262 1.00 71.15 227 THR B C 1
ATOM 6666 O O . THR B 1 227 ? -13.664 25.980 21.464 1.00 69.24 227 THR B O 1
ATOM 6670 N N . ASN B 1 228 ? -15.836 26.201 22.022 1.00 74.77 228 ASN B N 1
ATOM 6671 C CA . ASN B 1 228 ? -16.312 25.684 20.750 1.00 74.36 228 ASN B CA 1
ATOM 6672 C C . ASN B 1 228 ? -16.275 26.807 19.723 1.00 73.68 228 ASN B C 1
ATOM 6673 O O . ASN B 1 228 ? -16.812 27.894 19.960 1.00 90.22 228 ASN B O 1
ATOM 6678 N N . ILE B 1 229 ? -15.642 26.545 18.584 1.00 67.06 229 ILE B N 1
ATOM 6679 C CA . ILE B 1 229 ? -15.528 27.541 17.526 1.00 67.44 229 ILE B CA 1
ATOM 6680 C C . ILE B 1 229 ? -16.164 26.960 16.272 1.00 63.53 229 ILE B C 1
ATOM 6681 O O . ILE B 1 229 ? -17.194 27.452 15.798 1.00 65.75 229 ILE B O 1
ATOM 6686 N N . LYS B 1 230 ? -15.557 25.899 15.737 1.00 59.49 230 LYS B N 1
ATOM 6687 C CA . LYS B 1 230 ? -16.094 25.266 14.538 1.00 65.35 230 LYS B CA 1
ATOM 6688 C C . LYS B 1 230 ? -17.542 24.840 14.744 1.00 63.96 230 LYS B C 1
ATOM 6689 O O . LYS B 1 230 ? -18.374 24.990 13.842 1.00 68.51 230 LYS B O 1
ATOM 6695 N N . LYS B 1 231 ? -17.863 24.306 15.924 1.00 71.39 231 LYS B N 1
ATOM 6696 C CA . LYS B 1 231 ? -19.231 23.868 16.185 1.00 65.81 231 LYS B CA 1
ATOM 6697 C C . LYS B 1 231 ? -20.221 25.003 15.960 1.00 67.15 231 LYS B C 1
ATOM 6698 O O . LYS B 1 231 ? -21.266 24.810 15.327 1.00 67.45 231 LYS B O 1
ATOM 6700 N N . LEU B 1 232 ? -19.905 26.199 16.461 1.00 66.97 232 LEU B N 1
ATOM 6701 C CA . LEU B 1 232 ? -20.797 27.337 16.266 1.00 68.76 232 LEU B CA 1
ATOM 6702 C C . LEU B 1 232 ? -20.845 27.760 14.803 1.00 68.18 232 LEU B C 1
ATOM 6703 O O . LEU B 1 232 ? -21.897 28.183 14.309 1.00 68.94 232 LEU B O 1
ATOM 6708 N N . CYS B 1 233 ? -19.719 27.656 14.093 1.00 68.70 233 CYS B N 1
ATOM 6709 C CA . CYS B 1 233 ? -19.709 27.998 12.674 1.00 69.14 233 CYS B CA 1
ATOM 6710 C C . CYS B 1 233 ? -20.607 27.057 11.880 1.00 70.05 233 CYS B C 1
ATOM 6711 O O . CYS B 1 233 ? -21.432 27.502 11.073 1.00 70.12 233 CYS B O 1
ATOM 6714 N N . ASP B 1 234 ? -20.456 25.746 12.091 1.00 70.87 234 ASP B N 1
ATOM 6715 C CA . ASP B 1 234 ? -21.324 24.786 11.418 1.00 69.92 234 ASP B CA 1
ATOM 6716 C C . ASP B 1 234 ? -22.788 25.105 11.683 1.00 70.14 234 ASP B C 1
ATOM 6717 O O . ASP B 1 234 ? -23.624 25.051 10.774 1.00 71.96 234 ASP B O 1
ATOM 6722 N N . GLU B 1 235 ? -23.111 25.452 12.930 1.00 72.99 235 GLU B N 1
ATOM 6723 C CA . GLU B 1 235 ? -24.484 25.801 13.274 1.00 75.19 235 GLU B CA 1
ATOM 6724 C C . GLU B 1 235 ? -24.951 27.016 12.483 1.00 74.15 235 GLU B C 1
ATOM 6725 O O . GLU B 1 235 ? -26.101 27.070 12.032 1.00 75.07 235 GLU B O 1
ATOM 6731 N N . ALA B 1 236 ? -24.070 28.002 12.300 1.00 70.14 236 ALA B N 1
ATOM 6732 C CA . ALA B 1 236 ? -24.438 29.205 11.563 1.00 72.08 236 ALA B CA 1
ATOM 6733 C C . ALA B 1 236 ? -24.427 28.974 10.056 1.00 70.10 236 ALA B C 1
ATOM 6734 O O . ALA B 1 236 ? -25.289 29.497 9.341 1.00 71.96 236 ALA B O 1
ATOM 6736 N N . LEU B 1 237 ? -23.468 28.190 9.556 1.00 73.24 237 LEU B N 1
ATOM 6737 C CA . LEU B 1 237 ? -23.299 28.048 8.115 1.00 72.18 237 LEU B CA 1
ATOM 6738 C C . LEU B 1 237 ? -24.474 27.349 7.446 1.00 73.78 237 LEU B C 1
ATOM 6739 O O . LEU B 1 237 ? -24.661 27.507 6.235 1.00 71.48 237 LEU B O 1
ATOM 6744 N N . VAL B 1 238 ? -25.274 26.590 8.198 1.00 73.02 238 VAL B N 1
ATOM 6745 C CA . VAL B 1 238 ? -26.431 25.932 7.605 1.00 75.72 238 VAL B CA 1
ATOM 6746 C C . VAL B 1 238 ? -27.380 26.951 6.989 1.00 74.82 238 VAL B C 1
ATOM 6747 O O . VAL B 1 238 ? -28.187 26.602 6.120 1.00 75.65 238 VAL B O 1
ATOM 6751 N N . ASP B 1 239 ? -27.298 28.214 7.417 1.00 75.82 239 ASP B N 1
ATOM 6752 C CA . ASP B 1 239 ? -28.144 29.284 6.899 1.00 76.11 239 ASP B CA 1
ATOM 6753 C C . ASP B 1 239 ? -27.324 30.394 6.244 1.00 75.43 239 ASP B C 1
ATOM 6754 O O . ASP B 1 239 ? -27.782 31.539 6.171 1.00 76.83 239 ASP B O 1
ATOM 6759 N N . CYS B 1 240 ? -26.117 30.079 5.768 1.00 70.72 240 CYS B N 1
ATOM 6760 C CA . CYS B 1 240 ? -25.238 31.041 5.099 1.00 69.19 240 CYS B CA 1
ATOM 6761 C C . CYS B 1 240 ? -24.838 30.465 3.747 1.00 68.82 240 CYS B C 1
ATOM 6762 O O . CYS B 1 240 ? -23.736 29.922 3.589 1.00 72.81 240 CYS B O 1
ATOM 6765 N N . PRO B 1 241 ? -25.715 30.565 2.744 1.00 71.44 241 PRO B N 1
ATOM 6766 C CA . PRO B 1 241 ? -25.421 29.924 1.452 1.00 71.26 241 PRO B CA 1
ATOM 6767 C C . PRO B 1 241 ? -24.316 30.599 0.656 1.00 70.43 241 PRO B C 1
ATOM 6768 O O . PRO B 1 241 ? -23.799 29.982 -0.284 1.00 69.57 241 PRO B O 1
ATOM 6772 N N . THR B 1 242 ? -23.931 31.834 0.986 1.00 65.60 242 THR B N 1
ATOM 6773 C CA . THR B 1 242 ? -22.884 32.497 0.218 1.00 63.97 242 THR B CA 1
ATOM 6774 C C . THR B 1 242 ? -21.497 31.954 0.537 1.00 61.68 242 THR B C 1
ATOM 6775 O O . THR B 1 242 ? -20.582 32.114 -0.276 1.00 61.75 242 THR B O 1
ATOM 6779 N N . VAL B 1 243 ? -21.321 31.320 1.693 1.00 65.33 243 VAL B N 1
ATOM 6780 C CA . VAL B 1 243 ? -20.022 30.779 2.081 1.00 63.34 243 VAL B CA 1
ATOM 6781 C C . VAL B 1 243 ? -19.764 29.512 1.276 1.00 63.95 243 VAL B C 1
ATOM 6782 O O . VAL B 1 243 ? -20.482 28.516 1.419 1.00 65.31 243 VAL B O 1
ATOM 6786 N N . GLU B 1 244 ? -18.735 29.546 0.429 1.00 64.57 244 GLU B N 1
ATOM 6787 C CA . GLU B 1 244 ? -18.422 28.420 -0.443 1.00 63.53 244 GLU B CA 1
ATOM 6788 C C . GLU B 1 244 ? -17.382 27.486 0.167 1.00 60.95 244 GLU B C 1
ATOM 6789 O O . GLU B 1 244 ? -17.453 26.269 -0.032 1.00 61.01 244 GLU B O 1
ATOM 6795 N N . LYS B 1 245 ? -16.413 28.031 0.898 1.00 59.89 245 LYS B N 1
ATOM 6796 C CA . LYS B 1 245 ? -15.354 27.222 1.480 1.00 59.60 245 LYS B CA 1
ATOM 6797 C C . LYS B 1 245 ? -14.936 27.812 2.816 1.00 60.72 245 LYS B C 1
ATOM 6798 O O . LYS B 1 245 ? -15.050 29.020 3.044 1.00 58.80 245 LYS B O 1
ATOM 6804 N N . VAL B 1 246 ? -14.446 26.941 3.694 1.00 54.85 246 VAL B N 1
ATOM 6805 C CA . VAL B 1 246 ? -14.002 27.315 5.029 1.00 53.81 246 VAL B CA 1
ATOM 6806 C C . VAL B 1 246 ? -12.584 26.799 5.217 1.00 55.78 246 VAL B C 1
ATOM 6807 O O . VAL B 1 246 ? -12.289 25.646 4.885 1.00 64.22 246 VAL B O 1
ATOM 6811 N N . LEU B 1 247 ? -11.713 27.648 5.751 1.00 53.11 247 LEU B N 1
ATOM 6812 C CA . LEU B 1 247 ? -10.351 27.264 6.099 1.00 54.11 247 LEU B CA 1
ATOM 6813 C C . LEU B 1 247 ? -10.283 27.101 7.612 1.00 55.96 247 LEU B C 1
ATOM 6814 O O . LEU B 1 247 ? -10.622 28.029 8.355 1.00 60.78 247 LEU B O 1
ATOM 6819 N N . VAL B 1 248 ? -9.848 25.928 8.064 1.00 57.14 248 VAL B N 1
ATOM 6820 C CA . VAL B 1 248 ? -9.909 25.545 9.471 1.00 53.74 248 VAL B CA 1
ATOM 6821 C C . VAL B 1 248 ? -8.490 25.340 9.977 1.00 51.73 248 VAL B C 1
ATOM 6822 O O . VAL B 1 248 ? -7.776 24.452 9.494 1.00 55.85 248 VAL B O 1
ATOM 6826 N N . TYR B 1 249 ? -8.086 26.148 10.953 1.00 55.83 249 TYR B N 1
ATOM 6827 C CA . TYR B 1 249 ? -6.790 25.980 11.595 1.00 57.66 249 TYR B CA 1
ATOM 6828 C C . TYR B 1 249 ? -6.908 24.996 12.752 1.00 55.70 249 TYR B C 1
ATOM 6829 O O . TYR B 1 249 ? -7.903 24.995 13.483 1.00 55.79 249 TYR B O 1
ATOM 6838 N N . LYS B 1 250 ? -5.883 24.156 12.910 1.00 58.01 250 LYS B N 1
ATOM 6839 C CA . LYS B 1 250 ? -5.859 23.136 13.959 1.00 57.67 250 LYS B CA 1
ATOM 6840 C C . LYS B 1 250 ? -5.287 23.751 15.233 1.00 55.74 250 LYS B C 1
ATOM 6841 O O . LYS B 1 250 ? -4.119 23.568 15.584 1.00 58.05 250 LYS B O 1
ATOM 6847 N N . ARG B 1 251 ? -6.137 24.500 15.938 1.00 59.28 251 ARG B N 1
ATOM 6848 C CA . ARG B 1 251 ? -5.707 25.117 17.190 1.00 57.26 251 ARG B CA 1
ATOM 6849 C C . ARG B 1 251 ? -5.543 24.077 18.292 1.00 54.30 251 ARG B C 1
ATOM 6850 O O . ARG B 1 251 ? -4.553 24.096 19.029 1.00 61.24 251 ARG B O 1
ATOM 6858 N N . THR B 1 252 ? -6.511 23.164 18.428 1.00 61.13 252 THR B N 1
ATOM 6859 C CA . THR B 1 252 ? -6.408 22.064 19.378 1.00 62.03 252 THR B CA 1
ATOM 6860 C C . THR B 1 252 ? -6.160 20.716 18.720 1.00 63.47 252 THR B C 1
ATOM 6861 O O . THR B 1 252 ? -5.746 19.780 19.410 1.00 64.75 252 THR B O 1
ATOM 6865 N N . ASN B 1 253 ? -6.400 20.595 17.415 1.00 64.31 253 ASN B N 1
ATOM 6866 C CA . ASN B 1 253 ? -6.238 19.334 16.693 1.00 68.79 253 ASN B CA 1
ATOM 6867 C C . ASN B 1 253 ? -7.138 18.243 17.267 1.00 70.75 253 ASN B C 1
ATOM 6868 O O . ASN B 1 253 ? -6.810 17.056 17.209 1.00 72.26 253 ASN B O 1
ATOM 6873 N N . ASN B 1 254 ? -8.268 18.636 17.837 1.00 65.42 254 ASN B N 1
ATOM 6874 C CA . ASN B 1 254 ? -9.228 17.678 18.368 1.00 70.80 254 ASN B CA 1
ATOM 6875 C C . ASN B 1 254 ? -9.732 16.785 17.237 1.00 73.86 254 ASN B C 1
ATOM 6876 O O . ASN B 1 254 ? -10.378 17.288 16.307 1.00 74.96 254 ASN B O 1
ATOM 6881 N N . PRO B 1 255 ? -9.471 15.472 17.269 1.00 78.20 255 PRO B N 1
ATOM 6882 C CA . PRO B 1 255 ? -9.876 14.625 16.133 1.00 77.74 255 PRO B CA 1
ATOM 6883 C C . PRO B 1 255 ? -11.378 14.522 15.947 1.00 76.33 255 PRO B C 1
ATOM 6884 O O . PRO B 1 255 ? -11.821 14.100 14.872 1.00 75.67 255 PRO B O 1
ATOM 6888 N N . GLU B 1 256 ? -12.174 14.891 16.945 1.00 78.45 256 GLU B N 1
ATOM 6889 C CA . GLU B 1 256 ? -13.621 14.754 16.870 1.00 78.78 256 GLU B CA 1
ATOM 6890 C C . GLU B 1 256 ? -14.300 15.934 16.188 1.00 78.16 256 GLU B C 1
ATOM 6891 O O . GLU B 1 256 ? -15.524 15.909 16.018 1.00 76.35 256 GLU B O 1
ATOM 6897 N N . ILE B 1 257 ? -13.549 16.958 15.795 1.00 78.43 257 ILE B N 1
ATOM 6898 C CA . ILE B 1 257 ? -14.133 18.130 15.150 1.00 87.16 257 ILE B CA 1
ATOM 6899 C C . ILE B 1 257 ? -14.349 17.786 13.679 1.00 85.40 257 ILE B C 1
ATOM 6900 O O . ILE B 1 257 ? -13.393 17.597 12.924 1.00 82.29 257 ILE B O 1
ATOM 6905 N N . HIS B 1 258 ? -15.613 17.708 13.273 1.00 89.64 258 HIS B N 1
ATOM 6906 C CA . HIS B 1 258 ? -15.967 17.249 11.938 1.00 91.91 258 HIS B CA 1
ATOM 6907 C C . HIS B 1 258 ? -15.765 18.351 10.906 1.00 83.97 258 HIS B C 1
ATOM 6908 O O . HIS B 1 258 ? -16.028 19.528 11.169 1.00 79.31 258 HIS B O 1
ATOM 6915 N N . LEU B 1 259 ? -15.288 17.958 9.725 1.00 83.85 259 LEU B N 1
ATOM 6916 C CA . LEU B 1 259 ? -15.165 18.846 8.577 1.00 79.25 259 LEU B CA 1
ATOM 6917 C C . LEU B 1 259 ? -16.062 18.336 7.458 1.00 75.26 259 LEU B C 1
ATOM 6918 O O . LEU B 1 259 ? -16.055 17.140 7.148 1.00 79.77 259 LEU B O 1
ATOM 6923 N N . THR B 1 260 ? -16.827 19.243 6.860 1.00 77.31 260 THR B N 1
ATOM 6924 C CA . THR B 1 260 ? -17.756 18.884 5.796 1.00 75.45 260 THR B CA 1
ATOM 6925 C C . THR B 1 260 ? -16.998 18.735 4.482 1.00 70.92 260 THR B C 1
ATOM 6926 O O . THR B 1 260 ? -16.376 19.691 4.006 1.00 68.69 260 THR B O 1
ATOM 6930 N N . GLU B 1 261 ? -17.050 17.539 3.898 1.00 68.67 261 GLU B N 1
ATOM 6931 C CA . GLU B 1 261 ? -16.360 17.288 2.641 1.00 68.54 261 GLU B CA 1
ATOM 6932 C C . GLU B 1 261 ? -16.854 18.250 1.569 1.00 65.55 261 GLU B C 1
ATOM 6933 O O . GLU B 1 261 ? -18.061 18.448 1.401 1.00 67.34 261 GLU B O 1
ATOM 6935 N N . GLY B 1 262 ? -15.913 18.856 0.846 1.00 69.79 262 GLY B N 1
ATOM 6936 C CA . GLY B 1 262 ? -16.230 19.760 -0.233 1.00 65.86 262 GLY B CA 1
ATOM 6937 C C . GLY B 1 262 ? -16.348 21.215 0.164 1.00 68.74 262 GLY B C 1
ATOM 6938 O O . GLY B 1 262 ? -16.331 22.084 -0.716 1.00 68.56 262 GLY B O 1
ATOM 6939 N N . ARG B 1 263 ? -16.471 21.508 1.456 1.00 65.95 263 ARG B N 1
ATOM 6940 C CA . ARG B 1 263 ? -16.561 22.880 1.937 1.00 66.02 263 ARG B CA 1
ATOM 6941 C C . ARG B 1 263 ? -15.422 23.263 2.865 1.00 65.04 263 ARG B C 1
ATOM 6942 O O . ARG B 1 263 ? -14.861 24.352 2.726 1.00 62.43 263 ARG B O 1
ATOM 6950 N N . ASP B 1 264 ? -15.059 22.394 3.805 1.00 64.06 264 ASP B N 1
ATOM 6951 C CA . ASP B 1 264 ? -14.087 22.716 4.839 1.00 67.65 264 ASP B CA 1
ATOM 6952 C C . ASP B 1 264 ? -12.734 22.102 4.509 1.00 64.03 264 ASP B C 1
ATOM 6953 O O . ASP B 1 264 ? -12.650 20.947 4.078 1.00 62.69 264 ASP B O 1
ATOM 6958 N N . TYR B 1 265 ? -11.676 22.887 4.710 1.00 58.87 265 TYR B N 1
ATOM 6959 C CA . TYR B 1 265 ? -10.314 22.457 4.431 1.00 61.09 265 TYR B CA 1
ATOM 6960 C C . TYR B 1 265 ? -9.394 22.955 5.536 1.00 56.82 265 TYR B C 1
ATOM 6961 O O . TYR B 1 265 ? -9.652 23.985 6.166 1.00 51.40 265 TYR B O 1
ATOM 6970 N N . TYR B 1 266 ? -8.316 22.210 5.765 1.00 54.38 266 TYR B N 1
ATOM 6971 C CA . TYR B 1 266 ? -7.406 22.510 6.861 1.00 59.27 266 TYR B CA 1
ATOM 6972 C C . TYR B 1 266 ? -6.391 23.576 6.462 1.00 55.92 266 TYR B C 1
ATOM 6973 O O . TYR B 1 266 ? -5.816 23.537 5.370 1.00 53.71 266 TYR B O 1
ATOM 6982 N N . TRP B 1 267 ? -6.180 24.533 7.367 1.00 50.88 267 TRP B N 1
ATOM 6983 C CA . TRP B 1 267 ? -5.180 25.581 7.176 1.00 49.41 267 TRP B CA 1
ATOM 6984 C C . TRP B 1 267 ? -3.825 24.995 6.796 1.00 51.64 267 TRP B C 1
ATOM 6985 O O . TRP B 1 267 ? -3.238 25.360 5.771 1.00 55.02 267 TRP B O 1
ATOM 6996 N N . ASP B 1 268 ? -3.309 24.082 7.622 1.00 51.74 268 ASP B N 1
ATOM 6997 C CA . ASP B 1 268 ? -1.964 23.561 7.401 1.00 53.69 268 ASP B CA 1
ATOM 6998 C C . ASP B 1 268 ? -1.863 22.783 6.096 1.00 51.26 268 ASP B C 1
ATOM 6999 O O . ASP B 1 268 ? -0.827 22.821 5.426 1.00 47.60 268 ASP B O 1
ATOM 7004 N N . VAL B 1 269 ? -2.926 22.066 5.720 1.00 51.95 269 VAL B N 1
ATOM 7005 C CA . VAL B 1 269 ? -2.873 21.231 4.525 1.00 53.57 269 VAL B CA 1
ATOM 7006 C C . VAL B 1 269 ? -2.824 22.089 3.269 1.00 52.37 269 VAL B C 1
ATOM 7007 O O . VAL B 1 269 ? -2.046 21.816 2.347 1.00 55.85 269 VAL B O 1
ATOM 7011 N N . GLU B 1 270 ? -3.642 23.142 3.210 1.00 54.32 270 GLU B N 1
ATOM 7012 C CA . GLU B 1 270 ? -3.716 23.943 1.993 1.00 54.15 270 GLU B CA 1
ATOM 7013 C C . GLU B 1 270 ? -2.549 24.920 1.882 1.00 53.07 270 GLU B C 1
ATOM 7014 O O . GLU B 1 270 ? -1.991 25.092 0.793 1.00 53.77 270 GLU B O 1
ATOM 7020 N N . THR B 1 271 ? -2.162 25.568 2.985 1.00 47.21 271 THR B N 1
ATOM 7021 C CA . THR B 1 271 ? -1.044 26.506 2.918 1.00 46.46 271 THR B CA 1
ATOM 7022 C C . THR B 1 271 ? 0.233 25.816 2.460 1.00 52.03 271 THR B C 1
ATOM 7023 O O . THR B 1 271 ? 1.080 26.442 1.813 1.00 51.21 271 THR B O 1
ATOM 7027 N N . ALA B 1 272 ? 0.385 24.527 2.767 1.00 47.87 272 ALA B N 1
ATOM 7028 C CA . ALA B 1 272 ? 1.571 23.792 2.349 1.00 48.50 272 ALA B CA 1
ATOM 7029 C C . ALA B 1 272 ? 1.661 23.630 0.837 1.00 49.33 272 ALA B C 1
ATOM 7030 O O . ALA B 1 272 ? 2.734 23.284 0.332 1.00 49.39 272 ALA B O 1
ATOM 7032 N N . LYS B 1 273 ? 0.580 23.893 0.105 1.00 48.20 273 LYS B N 1
ATOM 7033 C CA . LYS B 1 273 ? 0.567 23.730 -1.342 1.00 52.35 273 LYS B CA 1
ATOM 7034 C C . LYS B 1 273 ? 1.047 24.960 -2.094 1.00 48.38 273 LYS B C 1
ATOM 7035 O O . LYS B 1 273 ? 1.257 24.874 -3.307 1.00 41.86 273 LYS B O 1
ATOM 7041 N N . PHE B 1 274 ? 1.242 26.086 -1.415 1.00 43.94 274 PHE B N 1
ATOM 7042 C CA . PHE B 1 274 ? 1.460 27.350 -2.095 1.00 49.29 274 PHE B CA 1
ATOM 7043 C C . PHE B 1 274 ? 2.739 28.025 -1.630 1.00 48.17 274 PHE B C 1
ATOM 7044 O O . PHE B 1 274 ? 3.209 27.782 -0.515 1.00 46.17 274 PHE B O 1
ATOM 7052 N N . PRO B 1 275 ? 3.334 28.861 -2.478 1.00 45.45 275 PRO B N 1
ATOM 7053 C CA . PRO B 1 275 ? 4.641 29.439 -2.161 1.00 44.48 275 PRO B CA 1
ATOM 7054 C C . PRO B 1 275 ? 4.549 30.583 -1.162 1.00 46.23 275 PRO B C 1
ATOM 7055 O O . PRO B 1 275 ? 3.501 31.197 -0.961 1.00 43.46 275 PRO B O 1
ATOM 7059 N N . GLY B 1 276 ? 5.696 30.877 -0.549 1.00 48.55 276 GLY B N 1
ATOM 7060 C CA . GLY B 1 276 ? 5.816 31.913 0.452 1.00 43.07 276 GLY B CA 1
ATOM 7061 C C . GLY B 1 276 ? 5.847 33.326 -0.077 1.00 52.80 276 GLY B C 1
ATOM 7062 O O . GLY B 1 276 ? 6.129 34.256 0.685 1.00 45.99 276 GLY B O 1
ATOM 7063 N N . TYR B 1 277 ? 5.582 33.527 -1.367 1.00 46.00 277 TYR B N 1
ATOM 7064 C CA . TYR B 1 277 ? 5.367 34.863 -1.895 1.00 42.95 277 TYR B CA 1
ATOM 7065 C C . TYR B 1 277 ? 4.222 34.830 -2.895 1.00 41.67 277 TYR B C 1
ATOM 7066 O O . TYR B 1 277 ? 4.135 33.922 -3.727 1.00 42.74 277 TYR B O 1
ATOM 7075 N N . LEU B 1 278 ? 3.341 35.825 -2.797 1.00 40.72 278 LEU B N 1
ATOM 7076 C CA . LEU B 1 278 ? 2.230 35.999 -3.709 1.00 42.98 278 LEU B CA 1
ATOM 7077 C C . LEU B 1 278 ? 2.124 37.503 -3.939 1.00 46.91 278 LEU B C 1
ATOM 7078 O O . LEU B 1 278 ? 2.131 38.274 -2.962 1.00 46.80 278 LEU B O 1
ATOM 7083 N N . PRO B 1 279 ? 2.025 37.959 -5.185 1.00 47.06 279 PRO B N 1
ATOM 7084 C CA . PRO B 1 279 ? 1.942 39.404 -5.436 1.00 47.67 279 PRO B CA 1
ATOM 7085 C C . PRO B 1 279 ? 0.731 40.008 -4.750 1.00 44.04 279 PRO B C 1
ATOM 7086 O O . PRO B 1 279 ? -0.364 39.428 -4.785 1.00 48.23 279 PRO B O 1
ATOM 7090 N N . PRO B 1 280 ? 0.880 41.164 -4.107 1.00 48.07 280 PRO B N 1
ATOM 7091 C CA . PRO B 1 280 ? -0.304 41.877 -3.615 1.00 47.83 280 PRO B CA 1
ATOM 7092 C C . PRO B 1 280 ? -1.082 42.516 -4.755 1.00 46.34 280 PRO B C 1
ATOM 7093 O O . PRO B 1 280 ? -0.540 42.823 -5.819 1.00 55.49 280 PRO B O 1
ATOM 7097 N N . VAL B 1 281 ? -2.378 42.701 -4.521 1.00 52.34 281 VAL B N 1
ATOM 7098 C CA . VAL B 1 281 ? -3.290 43.283 -5.500 1.00 45.70 281 VAL B CA 1
ATOM 7099 C C . VAL B 1 281 ? -3.512 44.747 -5.145 1.00 49.86 281 VAL B C 1
ATOM 7100 O O . VAL B 1 281 ? -3.961 45.067 -4.037 1.00 51.17 281 VAL B O 1
ATOM 7104 N N . SER B 1 282 ? -3.189 45.635 -6.081 1.00 42.76 282 SER B N 1
ATOM 7105 C CA . SER B 1 282 ? -3.445 47.057 -5.899 1.00 45.78 282 SER B CA 1
ATOM 7106 C C . SER B 1 282 ? -4.943 47.335 -5.847 1.00 51.00 282 SER B C 1
ATOM 7107 O O . SER B 1 282 ? -5.720 46.790 -6.636 1.00 58.52 282 SER B O 1
ATOM 7110 N N . VAL B 1 283 ? -5.350 48.183 -4.903 1.00 52.06 283 VAL B N 1
ATOM 7111 C CA . VAL B 1 283 ? -6.732 48.630 -4.804 1.00 54.78 283 VAL B CA 1
ATOM 7112 C C . VAL B 1 283 ? -6.743 50.150 -4.732 1.00 51.06 283 VAL B C 1
ATOM 7113 O O . VAL B 1 283 ? -5.740 50.792 -4.417 1.00 50.15 283 VAL B O 1
ATOM 7117 N N . ASN B 1 284 ? -7.904 50.719 -5.036 1.00 54.38 284 ASN B N 1
ATOM 7118 C CA . ASN B 1 284 ? -8.070 52.162 -4.979 1.00 55.15 284 ASN B CA 1
ATOM 7119 C C . ASN B 1 284 ? -8.089 52.633 -3.528 1.00 51.97 284 ASN B C 1
ATOM 7120 O O . ASN B 1 284 ? -8.473 51.897 -2.615 1.00 50.62 284 ASN B O 1
ATOM 7125 N N . SER B 1 285 ? -7.658 53.881 -3.321 1.00 49.20 285 SER B N 1
ATOM 7126 C CA . SER B 1 285 ? -7.664 54.454 -1.978 1.00 57.60 285 SER B CA 1
ATOM 7127 C C . SER B 1 285 ? -9.013 54.267 -1.296 1.00 54.21 285 SER B C 1
ATOM 7128 O O . SER B 1 285 ? -9.077 54.027 -0.085 1.00 52.81 285 SER B O 1
ATOM 7131 N N . GLU B 1 286 ? -10.103 54.376 -2.055 1.00 53.75 286 GLU B N 1
ATOM 7132 C CA . GLU B 1 286 ? -11.446 54.327 -1.493 1.00 56.41 286 GLU B CA 1
ATOM 7133 C C . GLU B 1 286 ? -12.101 52.956 -1.614 1.00 56.00 286 GLU B C 1
ATOM 7134 O O . GLU B 1 286 ? -13.258 52.803 -1.204 1.00 51.12 286 GLU B O 1
ATOM 7140 N N . ASP B 1 287 ? -11.404 51.961 -2.152 1.00 53.10 287 ASP B N 1
ATOM 7141 C CA . ASP B 1 287 ? -11.934 50.606 -2.111 1.00 49.29 287 ASP B CA 1
ATOM 7142 C C . ASP B 1 287 ? -12.035 50.148 -0.658 1.00 54.68 287 ASP B C 1
ATOM 7143 O O . ASP B 1 287 ? -11.174 50.492 0.161 1.00 52.06 287 ASP B O 1
ATOM 7148 N N . PRO B 1 288 ? -13.063 49.379 -0.298 1.00 57.11 288 PRO B N 1
ATOM 7149 C CA . PRO B 1 288 ? -13.226 48.993 1.110 1.00 51.46 288 PRO B CA 1
ATOM 7150 C C . PRO B 1 288 ? -12.090 48.092 1.570 1.00 56.04 288 PRO B C 1
ATOM 7151 O O . PRO B 1 288 ? -11.728 47.128 0.890 1.00 51.02 288 PRO B O 1
ATOM 7155 N N . LEU B 1 289 ? -11.533 48.410 2.740 1.00 51.33 289 LEU B N 1
ATOM 7156 C CA . LEU B 1 289 ? -10.524 47.565 3.367 1.00 50.38 289 LEU B CA 1
ATOM 7157 C C . LEU B 1 289 ? -11.144 46.507 4.271 1.00 48.15 289 LEU B C 1
ATOM 7158 O O . LEU B 1 289 ? -10.666 45.368 4.305 1.00 49.65 289 LEU B O 1
ATOM 7163 N N . PHE B 1 290 ? -12.193 46.853 5.012 1.00 47.55 290 PHE B N 1
ATOM 7164 C CA . PHE B 1 290 ? -12.840 45.866 5.862 1.00 53.26 290 PHE B CA 1
ATOM 7165 C C . PHE B 1 290 ? -14.217 46.354 6.280 1.00 51.73 290 PHE B C 1
ATOM 7166 O O . PHE B 1 290 ? -14.519 47.550 6.239 1.00 51.92 290 PHE B O 1
ATOM 7174 N N . LEU B 1 291 ? -15.047 45.391 6.667 1.00 56.62 291 LEU B N 1
ATOM 7175 C CA . LEU B 1 291 ? -16.326 45.628 7.321 1.00 54.42 291 LEU B CA 1
ATOM 7176 C C . LEU B 1 291 ? -16.189 45.211 8.778 1.00 53.64 291 LEU B C 1
ATOM 7177 O O . LEU B 1 291 ? -15.639 44.143 9.067 1.00 50.30 291 LEU B O 1
ATOM 7182 N N . LEU B 1 292 ? -16.686 46.040 9.693 1.00 55.42 292 LEU B N 1
ATOM 7183 C CA . LEU B 1 292 ? -16.674 45.710 11.116 1.00 51.36 292 LEU B CA 1
ATOM 7184 C C . LEU B 1 292 ? -18.068 45.951 11.677 1.00 52.77 292 LEU B C 1
ATOM 7185 O O . LEU B 1 292 ? -18.507 47.100 11.793 1.00 55.15 292 LEU B O 1
ATOM 7190 N N . TYR B 1 293 ? -18.758 44.865 12.005 1.00 54.56 293 TYR B N 1
ATOM 7191 C CA . TYR B 1 293 ? -20.127 44.911 12.498 1.00 64.76 293 TYR B CA 1
ATOM 7192 C C . TYR B 1 293 ? -20.171 45.263 13.981 1.00 60.20 293 TYR B C 1
ATOM 7193 O O . TYR B 1 293 ? -19.228 45.005 14.735 1.00 59.36 293 TYR B O 1
ATOM 7202 N N . THR B 1 294 ? -21.279 45.877 14.388 1.00 71.57 294 THR B N 1
ATOM 7203 C CA . THR B 1 294 ? -21.429 46.400 15.741 1.00 70.63 294 THR B CA 1
ATOM 7204 C C . THR B 1 294 ? -22.676 45.841 16.417 1.00 72.45 294 THR B C 1
ATOM 7205 O O . THR B 1 294 ? -22.693 45.634 17.632 1.00 81.81 294 THR B O 1
ATOM 7209 N N . THR B 1 300 ? -29.903 46.014 15.328 1.00 101.29 300 THR B N 1
ATOM 7210 C CA . THR B 1 300 ? -29.377 45.155 14.271 1.00 111.65 300 THR B CA 1
ATOM 7211 C C . THR B 1 300 ? -27.926 45.530 13.971 1.00 98.89 300 THR B C 1
ATOM 7212 O O . THR B 1 300 ? -27.597 46.715 13.907 1.00 98.11 300 THR B O 1
ATOM 7216 N N . PRO B 1 301 ? -27.056 44.536 13.777 1.00 86.07 301 PRO B N 1
ATOM 7217 C CA . PRO B 1 301 ? -25.651 44.855 13.491 1.00 79.92 301 PRO B CA 1
ATOM 7218 C C . PRO B 1 301 ? -25.509 45.639 12.195 1.00 79.57 301 PRO B C 1
ATOM 7219 O O . PRO B 1 301 ? -26.066 45.270 11.157 1.00 77.27 301 PRO B O 1
ATOM 7223 N N . LYS B 1 302 ? -24.748 46.726 12.264 1.00 72.41 302 LYS B N 1
ATOM 7224 C CA . LYS B 1 302 ? -24.454 47.571 11.116 1.00 70.97 302 LYS B CA 1
ATOM 7225 C C . LYS B 1 302 ? -23.013 47.337 10.691 1.00 64.35 302 LYS B C 1
ATOM 7226 O O . LYS B 1 302 ? -22.106 47.358 11.530 1.00 61.55 302 LYS B O 1
ATOM 7228 N N . GLY B 1 303 ? -22.803 47.118 9.396 1.00 66.08 303 GLY B N 1
ATOM 7229 C CA . GLY B 1 303 ? -21.466 46.907 8.880 1.00 63.65 303 GLY B CA 1
ATOM 7230 C C . GLY B 1 303 ? -20.724 48.200 8.617 1.00 57.79 303 GLY B C 1
ATOM 7231 O O . GLY B 1 303 ? -20.871 48.798 7.548 1.00 58.81 303 GLY B O 1
ATOM 7232 N N . VAL B 1 304 ? -19.919 48.640 9.582 1.00 57.86 304 VAL B N 1
ATOM 7233 C CA . VAL B 1 304 ? -19.131 49.856 9.414 1.00 52.34 304 VAL B CA 1
ATOM 7234 C C . VAL B 1 304 ? -18.031 49.576 8.398 1.00 52.21 304 VAL B C 1
ATOM 7235 O O . VAL B 1 304 ? -17.216 48.664 8.580 1.00 56.86 304 VAL B O 1
ATOM 7239 N N . VAL B 1 305 ? -17.997 50.364 7.327 1.00 51.93 305 VAL B N 1
ATOM 7240 C CA . VAL B 1 305 ? -17.062 50.163 6.226 1.00 52.76 305 VAL B CA 1
ATOM 7241 C C . VAL B 1 305 ? -15.984 51.231 6.312 1.00 51.12 305 VAL B C 1
ATOM 7242 O O . VAL B 1 305 ? -16.290 52.427 6.396 1.00 53.93 305 VAL B O 1
ATOM 7246 N N . HIS B 1 306 ? -14.728 50.802 6.288 1.00 50.43 306 HIS B N 1
ATOM 7247 C CA . HIS B 1 306 ? -13.591 51.707 6.276 1.00 55.20 306 HIS B CA 1
ATOM 7248 C C . HIS B 1 306 ? -12.857 51.617 4.948 1.00 48.82 306 HIS B C 1
ATOM 7249 O O . HIS B 1 306 ? -12.684 50.528 4.391 1.00 48.94 306 HIS B O 1
ATOM 7256 N N . SER B 1 307 ? -12.437 52.775 4.447 1.00 48.54 307 SER B N 1
ATOM 7257 C CA . SER B 1 307 ? -11.629 52.848 3.244 1.00 52.20 307 SER B CA 1
ATOM 7258 C C . SER B 1 307 ? -10.263 52.217 3.497 1.00 50.87 307 SER B C 1
ATOM 7259 O O . SER B 1 307 ? -9.971 51.705 4.582 1.00 48.52 307 SER B O 1
ATOM 7262 N N . THR B 1 308 ? -9.408 52.267 2.477 1.00 50.84 308 THR B N 1
ATOM 7263 C CA . THR B 1 308 ? -8.058 51.727 2.572 1.00 48.69 308 THR B CA 1
ATOM 7264 C C . THR B 1 308 ? -7.042 52.815 2.908 1.00 48.56 308 THR B C 1
ATOM 7265 O O . THR B 1 308 ? -6.426 52.785 3.976 1.00 51.68 308 THR B O 1
ATOM 7269 N N . ALA B 1 309 ? -6.864 53.789 2.014 1.00 47.84 309 ALA B N 1
ATOM 7270 C CA . ALA B 1 309 ? -5.796 54.767 2.190 1.00 52.72 309 ALA B CA 1
ATOM 7271 C C . ALA B 1 309 ? -6.023 55.625 3.429 1.00 45.44 309 ALA B C 1
ATOM 7272 O O . ALA B 1 309 ? -5.137 55.746 4.282 1.00 51.13 309 ALA B O 1
ATOM 7274 N N . GLY B 1 310 ? -7.205 56.228 3.547 1.00 47.05 310 GLY B N 1
ATOM 7275 C CA . GLY B 1 310 ? -7.461 57.111 4.673 1.00 50.07 310 GLY B CA 1
ATOM 7276 C C . GLY B 1 310 ? -7.371 56.404 6.012 1.00 50.03 310 GLY B C 1
ATOM 7277 O O . GLY B 1 310 ? -6.787 56.928 6.965 1.00 47.56 310 GLY B O 1
ATOM 7278 N N . TYR B 1 311 ? -7.938 55.201 6.104 1.00 53.63 311 TYR B N 1
ATOM 7279 C CA . TYR B 1 311 ? -7.894 54.467 7.363 1.00 44.97 311 TYR B CA 1
ATOM 7280 C C . TYR B 1 311 ? -6.459 54.136 7.748 1.00 53.71 311 TYR B C 1
ATOM 7281 O O . TYR B 1 311 ? -6.052 54.327 8.901 1.00 47.34 311 TYR B O 1
ATOM 7290 N N . LEU B 1 312 ? -5.672 53.646 6.789 1.00 44.14 312 LEU B N 1
ATOM 7291 C CA . LEU B 1 312 ? -4.287 53.296 7.083 1.00 45.48 312 LEU B CA 1
ATOM 7292 C C . LEU B 1 312 ? -3.498 54.520 7.528 1.00 48.63 312 LEU B C 1
ATOM 7293 O O . LEU B 1 312 ? -2.700 54.443 8.469 1.00 49.93 312 LEU B O 1
ATOM 7298 N N . LEU B 1 313 ? -3.706 55.660 6.867 1.00 45.73 313 LEU B N 1
ATOM 7299 C CA . LEU B 1 313 ? -2.991 56.872 7.251 1.00 44.05 313 LEU B CA 1
ATOM 7300 C C . LEU B 1 313 ? -3.342 57.284 8.676 1.00 56.04 313 LEU B C 1
ATOM 7301 O O . LEU B 1 313 ? -2.458 57.621 9.471 1.00 48.50 313 LEU B O 1
ATOM 7306 N N . GLY B 1 314 ? -4.633 57.268 9.016 1.00 52.73 314 GLY B N 1
ATOM 7307 C CA . GLY B 1 314 ? -5.029 57.581 10.379 1.00 50.14 314 GLY B CA 1
ATOM 7308 C C . GLY B 1 314 ? -4.411 56.634 11.389 1.00 50.16 314 GLY B C 1
ATOM 7309 O O . GLY B 1 314 ? -3.975 57.053 12.464 1.00 49.49 314 GLY B O 1
ATOM 7310 N N . ALA B 1 315 ? -4.372 55.342 11.059 1.00 48.17 315 ALA B N 1
ATOM 7311 C CA . ALA B 1 315 ? -3.763 54.365 11.954 1.00 49.09 315 ALA B CA 1
ATOM 7312 C C . ALA B 1 315 ? -2.291 54.680 12.190 1.00 51.77 315 ALA B C 1
ATOM 7313 O O . ALA B 1 315 ? -1.827 54.714 13.337 1.00 48.48 315 ALA B O 1
ATOM 7315 N N . ALA B 1 316 ? -1.541 54.926 11.114 1.00 44.53 316 ALA B N 1
ATOM 7316 C CA . ALA B 1 316 ? -0.120 55.220 11.264 1.00 50.86 316 ALA B CA 1
ATOM 7317 C C . ALA B 1 316 ? 0.101 56.554 11.967 1.00 50.16 316 ALA B C 1
ATOM 7318 O O . ALA B 1 316 ? 0.959 56.661 12.850 1.00 56.27 316 ALA B O 1
ATOM 7320 N N . LEU B 1 317 ? -0.657 57.584 11.584 1.00 50.48 317 LEU B N 1
ATOM 7321 C CA . LEU B 1 317 ? -0.471 58.905 12.179 1.00 52.31 317 LEU B CA 1
ATOM 7322 C C . LEU B 1 317 ? -0.710 58.869 13.683 1.00 53.65 317 LEU B C 1
ATOM 7323 O O . LEU B 1 317 ? 0.133 59.310 14.471 1.00 51.71 317 LEU B O 1
ATOM 7328 N N . SER B 1 318 ? -1.870 58.356 14.099 1.00 49.56 318 SER B N 1
ATOM 7329 C CA . SER B 1 318 ? -2.209 58.360 15.516 1.00 52.33 318 SER B CA 1
ATOM 7330 C C . SER B 1 318 ? -1.251 57.479 16.307 1.00 50.68 318 SER B C 1
ATOM 7331 O O . SER B 1 318 ? -0.780 57.868 17.381 1.00 50.49 318 SER B O 1
ATOM 7334 N N . THR B 1 319 ? -0.945 56.288 15.788 1.00 48.65 319 THR B N 1
ATOM 7335 C CA . THR B 1 319 ? 0.008 55.414 16.463 1.00 44.84 319 THR B CA 1
ATOM 7336 C C . THR B 1 319 ? 1.353 56.107 16.646 1.00 51.25 319 THR B C 1
ATOM 7337 O O . THR B 1 319 ? 1.989 55.977 17.698 1.00 50.81 319 THR B O 1
ATOM 7341 N N . LYS B 1 320 ? 1.802 56.851 15.634 1.00 53.63 320 LYS B N 1
ATOM 7342 C CA . LYS B 1 320 ? 3.112 57.485 15.714 1.00 53.95 320 LYS B CA 1
ATOM 7343 C C . LYS B 1 320 ? 3.109 58.656 16.690 1.00 53.57 320 LYS B C 1
ATOM 7344 O O . LYS B 1 320 ? 3.975 58.745 17.567 1.00 48.19 320 LYS B O 1
ATOM 7350 N N . TYR B 1 321 ? 2.143 59.566 16.554 1.00 50.88 321 TYR B N 1
ATOM 7351 C CA . TYR B 1 321 ? 2.203 60.836 17.270 1.00 55.69 321 TYR B CA 1
ATOM 7352 C C . TYR B 1 321 ? 1.539 60.793 18.641 1.00 52.67 321 TYR B C 1
ATOM 7353 O O . TYR B 1 321 ? 2.035 61.426 19.579 1.00 51.96 321 TYR B O 1
ATOM 7362 N N . ILE B 1 322 ? 0.433 60.066 18.790 1.00 48.95 322 ILE B N 1
ATOM 7363 C CA . ILE B 1 322 ? -0.236 60.031 20.086 1.00 55.69 322 ILE B CA 1
ATOM 7364 C C . ILE B 1 322 ? 0.486 59.090 21.044 1.00 55.32 322 ILE B C 1
ATOM 7365 O O . ILE B 1 322 ? 0.660 59.408 22.224 1.00 52.44 322 ILE B O 1
ATOM 7370 N N . PHE B 1 323 ? 0.923 57.928 20.558 1.00 54.63 323 PHE B N 1
ATOM 7371 C CA . PHE B 1 323 ? 1.661 56.989 21.391 1.00 51.90 323 PHE B CA 1
ATOM 7372 C C . PHE B 1 323 ? 3.163 57.253 21.408 1.00 52.72 323 PHE B C 1
ATOM 7373 O O . PHE B 1 323 ? 3.856 56.721 22.283 1.00 52.76 323 PHE B O 1
ATOM 7381 N N . ASP B 1 324 ? 3.682 58.053 20.476 1.00 53.51 324 ASP B N 1
ATOM 7382 C CA . ASP B 1 324 ? 5.121 58.288 20.351 1.00 53.90 324 ASP B CA 1
ATOM 7383 C C . ASP B 1 324 ? 5.850 56.973 20.063 1.00 56.39 324 ASP B C 1
ATOM 7384 O O . ASP B 1 324 ? 6.657 56.485 20.858 1.00 55.44 324 ASP B O 1
ATOM 7389 N N . ILE B 1 325 ? 5.535 56.396 18.905 1.00 54.04 325 ILE B N 1
ATOM 7390 C CA . ILE B 1 325 ? 6.085 55.113 18.484 1.00 51.14 325 ILE B CA 1
ATOM 7391 C C . ILE B 1 325 ? 7.271 55.349 17.562 1.00 52.23 325 ILE B C 1
ATOM 7392 O O . ILE B 1 325 ? 7.165 56.078 16.567 1.00 51.66 325 ILE B O 1
ATOM 7397 N N . HIS B 1 326 ? 8.395 54.717 17.886 1.00 52.88 326 HIS B N 1
ATOM 7398 C CA . HIS B 1 326 ? 9.603 54.772 17.076 1.00 53.29 326 HIS B CA 1
ATOM 7399 C C . HIS B 1 326 ? 9.930 53.369 16.576 1.00 52.78 326 HIS B C 1
ATOM 7400 O O . HIS B 1 326 ? 9.364 52.386 17.072 1.00 51.46 326 HIS B O 1
ATOM 7407 N N . PRO B 1 327 ? 10.824 53.230 15.595 1.00 47.90 327 PRO B N 1
ATOM 7408 C CA . PRO B 1 327 ? 11.143 51.884 15.091 1.00 51.37 327 PRO B CA 1
ATOM 7409 C C . PRO B 1 327 ? 11.648 50.934 16.164 1.00 53.86 327 PRO B C 1
ATOM 7410 O O . PRO B 1 327 ? 11.490 49.715 16.022 1.00 51.96 327 PRO B O 1
ATOM 7414 N N . GLU B 1 328 ? 12.250 51.449 17.235 1.00 53.35 328 GLU B N 1
ATOM 7415 C CA . GLU B 1 328 ? 12.816 50.597 18.273 1.00 56.71 328 GLU B CA 1
ATOM 7416 C C . GLU B 1 328 ? 11.785 50.112 19.285 1.00 55.69 328 GLU B C 1
ATOM 7417 O O . GLU B 1 328 ? 12.130 49.300 20.150 1.00 53.98 328 GLU B O 1
ATOM 7423 N N . ASP B 1 329 ? 10.539 50.569 19.197 1.00 51.30 329 ASP B N 1
ATOM 7424 C CA . ASP B 1 329 ? 9.558 50.326 20.243 1.00 53.30 329 ASP B CA 1
ATOM 7425 C C . ASP B 1 329 ? 8.808 49.014 20.023 1.00 56.69 329 ASP B C 1
ATOM 7426 O O . ASP B 1 329 ? 8.900 48.372 18.974 1.00 49.38 329 ASP B O 1
ATOM 7431 N N . ILE B 1 330 ? 8.058 48.619 21.053 1.00 51.29 330 ILE B N 1
ATOM 7432 C CA . ILE B 1 330 ? 7.285 47.381 21.070 1.00 51.44 330 ILE B CA 1
ATOM 7433 C C . ILE B 1 330 ? 5.937 47.694 21.706 1.00 51.18 330 ILE B C 1
ATOM 7434 O O . ILE B 1 330 ? 5.880 48.114 22.867 1.00 50.32 330 ILE B O 1
ATOM 7439 N N . LEU B 1 331 ? 4.858 47.488 20.957 1.00 46.24 331 LEU B N 1
ATOM 7440 C CA . LEU B 1 331 ? 3.516 47.868 21.382 1.00 42.23 331 LEU B CA 1
ATOM 7441 C C . LEU B 1 331 ? 2.737 46.636 21.824 1.00 50.39 331 LEU B C 1
ATOM 7442 O O . LEU B 1 331 ? 2.714 45.623 21.116 1.00 50.37 331 LEU B O 1
ATOM 7447 N N . PHE B 1 332 ? 2.097 46.731 22.990 1.00 48.46 332 PHE B N 1
ATOM 7448 C CA . PHE B 1 332 ? 1.223 45.684 23.517 1.00 43.99 332 PHE B CA 1
ATOM 7449 C C . PHE B 1 332 ? -0.174 46.281 23.660 1.00 47.70 332 PHE B C 1
ATOM 7450 O O . PHE B 1 332 ? -0.479 46.929 24.666 1.00 47.88 332 PHE B O 1
ATOM 7458 N N . THR B 1 333 ? -1.019 46.061 22.657 1.00 46.65 333 THR B N 1
ATOM 7459 C CA . THR B 1 333 ? -2.428 46.445 22.725 1.00 46.31 333 THR B CA 1
ATOM 7460 C C . THR B 1 333 ? -3.214 45.240 23.225 1.00 55.70 333 THR B C 1
ATOM 7461 O O . THR B 1 333 ? -3.449 44.282 22.484 1.00 53.44 333 THR B O 1
ATOM 7465 N N . ALA B 1 334 ? -3.618 45.284 24.495 1.00 50.24 334 ALA B N 1
ATOM 7466 C CA . ALA B 1 334 ? -4.376 44.195 25.108 1.00 53.74 334 ALA B CA 1
ATOM 7467 C C . ALA B 1 334 ? -5.849 44.283 24.705 1.00 55.62 334 ALA B C 1
ATOM 7468 O O . ALA B 1 334 ? -6.749 44.465 25.525 1.00 61.70 334 ALA B O 1
ATOM 7470 N N . GLY B 1 335 ? -6.078 44.145 23.405 1.00 54.04 335 GLY B N 1
ATOM 7471 C CA . GLY B 1 335 ? -7.416 44.157 22.856 1.00 57.18 335 GLY B CA 1
ATOM 7472 C C . GLY B 1 335 ? -7.654 42.944 21.985 1.00 61.38 335 GLY B C 1
ATOM 7473 O O . GLY B 1 335 ? -6.824 42.030 21.945 1.00 62.43 335 GLY B O 1
ATOM 7474 N N . ASP B 1 336 ? -8.782 42.920 21.285 1.00 57.11 336 ASP B N 1
ATOM 7475 C CA . ASP B 1 336 ? -9.159 41.795 20.441 1.00 57.57 336 ASP B CA 1
ATOM 7476 C C . ASP B 1 336 ? -9.498 42.326 19.059 1.00 53.85 336 ASP B C 1
ATOM 7477 O O . ASP B 1 336 ? -10.214 43.325 18.940 1.00 54.46 336 ASP B O 1
ATOM 7482 N N . VAL B 1 337 ? -8.980 41.668 18.017 1.00 54.76 337 VAL B N 1
ATOM 7483 C CA . VAL B 1 337 ? -9.269 42.087 16.653 1.00 52.96 337 VAL B CA 1
ATOM 7484 C C . VAL B 1 337 ? -10.753 42.022 16.334 1.00 54.09 337 VAL B C 1
ATOM 7485 O O . VAL B 1 337 ? -11.181 42.565 15.314 1.00 58.26 337 VAL B O 1
ATOM 7489 N N . GLY B 1 338 ? -11.549 41.357 17.170 1.00 54.66 338 GLY B N 1
ATOM 7490 C CA . GLY B 1 338 ? -12.986 41.432 17.007 1.00 52.87 338 GLY B CA 1
ATOM 7491 C C . GLY B 1 338 ? -13.541 42.832 17.149 1.00 54.49 338 GLY B C 1
ATOM 7492 O O . GLY B 1 338 ? -14.698 43.063 16.779 1.00 57.43 338 GLY B O 1
ATOM 7493 N N . TRP B 1 339 ? -12.745 43.768 17.663 1.00 57.10 339 TRP B N 1
ATOM 7494 C CA . TRP B 1 339 ? -13.185 45.133 17.889 1.00 53.77 339 TRP B CA 1
ATOM 7495 C C . TRP B 1 339 ? -12.216 46.079 17.194 1.00 53.12 339 TRP B C 1
ATOM 7496 O O . TRP B 1 339 ? -11.108 45.695 16.811 1.00 51.63 339 TRP B O 1
ATOM 7507 N N . ILE B 1 340 ? -12.645 47.333 17.038 1.00 48.29 340 ILE B N 1
ATOM 7508 C CA . ILE B 1 340 ? -11.841 48.291 16.286 1.00 51.20 340 ILE B CA 1
ATOM 7509 C C . ILE B 1 340 ? -10.500 48.515 16.967 1.00 53.17 340 ILE B C 1
ATOM 7510 O O . ILE B 1 340 ? -9.486 48.754 16.299 1.00 51.44 340 ILE B O 1
ATOM 7515 N N . THR B 1 341 ? -10.465 48.432 18.297 1.00 48.99 341 THR B N 1
ATOM 7516 C CA . THR B 1 341 ? -9.221 48.656 19.025 1.00 48.35 341 THR B CA 1
ATOM 7517 C C . THR B 1 341 ? -8.126 47.710 18.545 1.00 45.82 341 THR B C 1
ATOM 7518 O O . THR B 1 341 ? -6.990 48.131 18.300 1.00 49.63 341 THR B O 1
ATOM 7522 N N . GLY B 1 342 ? -8.450 46.425 18.402 1.00 47.44 342 GLY B N 1
ATOM 7523 C CA . GLY B 1 342 ? -7.479 45.485 17.866 1.00 47.25 342 GLY B CA 1
ATOM 7524 C C . GLY B 1 342 ? -7.164 45.742 16.404 1.00 51.66 342 GLY B C 1
ATOM 7525 O O . GLY B 1 342 ? -6.006 45.656 15.985 1.00 47.16 342 GLY B O 1
ATOM 7526 N N . HIS B 1 343 ? -8.191 46.049 15.606 1.00 48.12 343 HIS B N 1
ATOM 7527 C CA . HIS B 1 343 ? -7.984 46.397 14.203 1.00 50.52 343 HIS B CA 1
ATOM 7528 C C . HIS B 1 343 ? -6.893 47.450 14.052 1.00 51.10 343 HIS B C 1
ATOM 7529 O O . HIS B 1 343 ? -5.889 47.242 13.362 1.00 45.32 343 HIS B O 1
ATOM 7536 N N . THR B 1 344 ? -7.092 48.603 14.693 1.00 45.73 344 THR B N 1
ATOM 7537 C CA . THR B 1 344 ? -6.282 49.778 14.401 1.00 45.84 344 THR B CA 1
ATOM 7538 C C . THR B 1 344 ? -4.955 49.771 15.151 1.00 46.16 344 THR B C 1
ATOM 7539 O O . THR B 1 344 ? -3.941 50.229 14.612 1.00 44.87 344 THR B O 1
ATOM 7543 N N . TYR B 1 345 ? -4.933 49.280 16.390 1.00 47.39 345 TYR B N 1
ATOM 7544 C CA . TYR B 1 345 ? -3.767 49.458 17.246 1.00 50.63 345 TYR B CA 1
ATOM 7545 C C . TYR B 1 345 ? -3.108 48.164 17.700 1.00 48.77 345 TYR B C 1
ATOM 7546 O O . TYR B 1 345 ? -2.043 48.227 18.326 1.00 40.75 345 TYR B O 1
ATOM 7555 N N . ALA B 1 346 ? -3.678 47.001 17.384 1.00 43.70 346 ALA B N 1
ATOM 7556 C CA . ALA B 1 346 ? -2.945 45.746 17.492 1.00 45.31 346 ALA B CA 1
ATOM 7557 C C . ALA B 1 346 ? -2.384 45.275 16.156 1.00 50.79 346 ALA B C 1
ATOM 7558 O O . ALA B 1 346 ? -1.393 44.536 16.143 1.00 43.73 346 ALA B O 1
ATOM 7560 N N . LEU B 1 347 ? -2.983 45.693 15.040 1.00 48.31 347 LEU B N 1
ATOM 7561 C CA . LEU B 1 347 ? -2.539 45.257 13.721 1.00 50.74 347 LEU B CA 1
ATOM 7562 C C . LEU B 1 347 ? -2.023 46.422 12.880 1.00 42.56 347 LEU B C 1
ATOM 7563 O O . LEU B 1 347 ? -0.810 46.597 12.734 1.00 47.27 347 LEU B O 1
ATOM 7568 N N . TYR B 1 348 ? -2.934 47.228 12.332 1.00 45.49 348 TYR B N 1
ATOM 7569 C CA . TYR B 1 348 ? -2.567 48.138 11.250 1.00 46.75 348 TYR B CA 1
ATOM 7570 C C . TYR B 1 348 ? -1.600 49.220 11.714 1.00 44.92 348 TYR B C 1
ATOM 7571 O O . TYR B 1 348 ? -0.590 49.485 11.050 1.00 49.62 348 TYR B O 1
ATOM 7580 N N . GLY B 1 349 ? -1.884 49.857 12.843 1.00 45.07 349 GLY B N 1
ATOM 7581 C CA . GLY B 1 349 ? -1.053 50.929 13.336 1.00 44.03 349 GLY B CA 1
ATOM 7582 C C . GLY B 1 349 ? 0.397 50.527 13.524 1.00 44.00 349 GLY B C 1
ATOM 7583 O O . GLY B 1 349 ? 1.310 51.131 12.952 1.00 44.62 349 GLY B O 1
ATOM 7584 N N . PRO B 1 350 ? 0.642 49.505 14.350 1.00 43.40 350 PRO B N 1
ATOM 7585 C CA . PRO B 1 350 ? 2.037 49.095 14.586 1.00 47.40 350 PRO B CA 1
ATOM 7586 C C . PRO B 1 350 ? 2.726 48.528 13.357 1.00 46.93 350 PRO B C 1
ATOM 7587 O O . PRO B 1 350 ? 3.886 48.870 13.097 1.00 44.44 350 PRO B O 1
ATOM 7591 N N . LEU B 1 351 ? 2.058 47.658 12.595 1.00 44.00 351 LEU B N 1
ATOM 7592 C CA . LEU B 1 351 ? 2.722 47.030 11.457 1.00 51.28 351 LEU B CA 1
ATOM 7593 C C . LEU B 1 351 ? 3.018 48.039 10.353 1.00 45.78 351 LEU B C 1
ATOM 7594 O O . LEU B 1 351 ? 4.047 47.930 9.678 1.00 46.86 351 LEU B O 1
ATOM 7599 N N . LEU B 1 352 ? 2.145 49.031 10.163 1.00 45.32 352 LEU B N 1
ATOM 7600 C CA . LEU B 1 352 ? 2.432 50.079 9.190 1.00 44.27 352 LEU B CA 1
ATOM 7601 C C . LEU B 1 352 ? 3.755 50.765 9.503 1.00 47.64 352 LEU B C 1
ATOM 7602 O O . LEU B 1 352 ? 4.558 51.026 8.599 1.00 46.15 352 LEU B O 1
ATOM 7607 N N . LEU B 1 353 ? 3.995 51.068 10.779 1.00 45.74 353 LEU B N 1
ATOM 7608 C CA . LEU B 1 353 ? 5.234 51.697 11.216 1.00 41.56 353 LEU B CA 1
ATOM 7609 C C . LEU B 1 353 ? 6.389 50.711 11.329 1.00 43.20 353 LEU B C 1
ATOM 7610 O O . LEU B 1 353 ? 7.515 51.132 11.616 1.00 45.41 353 LEU B O 1
ATOM 7615 N N . GLY B 1 354 ? 6.141 49.418 11.127 1.00 42.78 354 GLY B N 1
ATOM 7616 C CA . GLY B 1 354 ? 7.212 48.444 11.093 1.00 44.01 354 GLY B CA 1
ATOM 7617 C C . GLY B 1 354 ? 7.720 47.982 12.439 1.00 44.60 354 GLY B C 1
ATOM 7618 O O . GLY B 1 354 ? 8.858 47.510 12.524 1.00 46.95 354 GLY B O 1
ATOM 7619 N N . VAL B 1 355 ? 6.922 48.097 13.496 1.00 45.79 355 VAL B N 1
ATOM 7620 C CA . VAL B 1 355 ? 7.373 47.719 14.834 1.00 47.83 355 VAL B CA 1
ATOM 7621 C C . VAL B 1 355 ? 6.723 46.403 15.244 1.00 44.90 355 VAL B C 1
ATOM 7622 O O . VAL B 1 355 ? 5.717 45.996 14.647 1.00 43.85 355 VAL B O 1
ATOM 7626 N N . PRO B 1 356 ? 7.257 45.704 16.243 1.00 47.68 356 PRO B N 1
ATOM 7627 C CA . PRO B 1 356 ? 6.589 44.491 16.724 1.00 49.61 356 PRO B CA 1
ATOM 7628 C C . PRO B 1 356 ? 5.341 44.825 17.524 1.00 48.28 356 PRO B C 1
ATOM 7629 O O . PRO B 1 356 ? 5.272 45.838 18.225 1.00 46.45 356 PRO B O 1
ATOM 7633 N N . THR B 1 357 ? 4.343 43.954 17.405 1.00 46.93 357 THR B N 1
ATOM 7634 C CA . THR B 1 357 ? 3.083 44.091 18.119 1.00 44.94 357 THR B CA 1
ATOM 7635 C C . THR B 1 357 ? 2.796 42.797 18.865 1.00 47.74 357 THR B C 1
ATOM 7636 O O . THR B 1 357 ? 2.964 41.705 18.314 1.00 46.32 357 THR B O 1
ATOM 7640 N N . ILE B 1 358 ? 2.372 42.921 20.119 1.00 49.56 358 ILE B N 1
ATOM 7641 C CA . ILE B 1 358 ? 2.143 41.765 20.981 1.00 46.78 358 ILE B CA 1
ATOM 7642 C C . ILE B 1 358 ? 0.688 41.336 20.836 1.00 45.08 358 ILE B C 1
ATOM 7643 O O . ILE B 1 358 ? -0.231 42.111 21.119 1.00 48.34 358 ILE B O 1
ATOM 7648 N N . ILE B 1 359 ? 0.483 40.099 20.393 1.00 46.33 359 ILE B N 1
ATOM 7649 C CA . ILE B 1 359 ? -0.840 39.540 20.138 1.00 46.11 359 ILE B CA 1
ATOM 7650 C C . ILE B 1 359 ? -1.125 38.528 21.243 1.00 48.23 359 ILE B C 1
ATOM 7651 O O . ILE B 1 359 ? -0.579 37.417 21.234 1.00 48.93 359 ILE B O 1
ATOM 7656 N N . PHE B 1 360 ? -1.986 38.900 22.190 1.00 51.38 360 PHE B N 1
ATOM 7657 C CA . PHE B 1 360 ? -2.257 38.092 23.375 1.00 47.35 360 PHE B CA 1
ATOM 7658 C C . PHE B 1 360 ? -3.583 37.357 23.213 1.00 46.29 360 PHE B C 1
ATOM 7659 O O . PHE B 1 360 ? -4.637 37.988 23.087 1.00 49.27 360 PHE B O 1
ATOM 7667 N N . GLU B 1 361 ? -3.523 36.022 23.235 1.00 46.56 361 GLU B N 1
ATOM 7668 C CA . GLU B 1 361 ? -4.694 35.182 23.013 1.00 50.91 361 GLU B CA 1
ATOM 7669 C C . GLU B 1 361 ? -5.524 34.946 24.271 1.00 54.28 361 GLU B C 1
ATOM 7670 O O . GLU B 1 361 ? -6.705 34.600 24.157 1.00 56.67 361 GLU B O 1
ATOM 7676 N N . GLY B 1 362 ? -4.954 35.139 25.456 1.00 54.88 362 GLY B N 1
ATOM 7677 C CA . GLY B 1 362 ? -5.553 34.684 26.692 1.00 52.20 362 GLY B CA 1
ATOM 7678 C C . GLY B 1 362 ? -6.274 35.776 27.453 1.00 54.89 362 GLY B C 1
ATOM 7679 O O . GLY B 1 362 ? -6.713 36.787 26.893 1.00 59.91 362 GLY B O 1
ATOM 7680 N N . THR B 1 363 ? -6.402 35.562 28.757 1.00 59.13 363 THR B N 1
ATOM 7681 C CA . THR B 1 363 ? -7.017 36.511 29.666 1.00 57.68 363 THR B CA 1
ATOM 7682 C C . THR B 1 363 ? -5.968 37.067 30.619 1.00 59.79 363 THR B C 1
ATOM 7683 O O . THR B 1 363 ? -4.914 36.457 30.826 1.00 58.47 363 THR B O 1
ATOM 7687 N N . PRO B 1 364 ? -6.227 38.226 31.228 1.00 62.22 364 PRO B N 1
ATOM 7688 C CA . PRO B 1 364 ? -5.274 38.771 32.209 1.00 56.71 364 PRO B CA 1
ATOM 7689 C C . PRO B 1 364 ? -5.178 37.964 33.493 1.00 59.84 364 PRO B C 1
ATOM 7690 O O . PRO B 1 364 ? -4.323 38.279 34.331 1.00 58.25 364 PRO B O 1
ATOM 7694 N N . ALA B 1 365 ? -6.012 36.940 33.675 1.00 61.18 365 ALA B N 1
ATOM 7695 C CA . ALA B 1 365 ? -6.035 36.163 34.903 1.00 58.87 365 ALA B CA 1
ATOM 7696 C C . ALA B 1 365 ? -5.452 34.767 34.748 1.00 59.32 365 ALA B C 1
ATOM 7697 O O . ALA B 1 365 ? -5.335 34.052 35.749 1.00 61.90 365 ALA B O 1
ATOM 7699 N N . TYR B 1 366 ? -5.084 34.358 33.535 1.00 61.18 366 TYR B N 1
ATOM 7700 C CA . TYR B 1 366 ? -4.628 33.000 33.298 1.00 65.52 366 TYR B CA 1
ATOM 7701 C C . TYR B 1 366 ? -3.202 33.001 32.762 1.00 60.49 366 TYR B C 1
ATOM 7702 O O . TYR B 1 366 ? -2.907 33.731 31.805 1.00 59.47 366 TYR B O 1
ATOM 7711 N N . PRO B 1 367 ? -2.294 32.195 33.330 1.00 64.36 367 PRO B N 1
ATOM 7712 C CA . PRO B 1 367 ? -2.490 31.271 34.460 1.00 53.39 367 PRO B CA 1
ATOM 7713 C C . PRO B 1 367 ? -2.663 32.008 35.790 1.00 56.44 367 PRO B C 1
ATOM 7714 O O . PRO B 1 367 ? -3.098 31.407 36.770 1.00 63.95 367 PRO B O 1
ATOM 7718 N N . ASP B 1 368 ? -2.346 33.299 35.860 1.00 65.24 368 ASP B N 1
ATOM 7719 C CA . ASP B 1 368 ? -2.549 34.068 37.083 1.00 64.62 368 ASP B CA 1
ATOM 7720 C C . ASP B 1 368 ? -2.685 35.538 36.710 1.00 64.08 368 ASP B C 1
ATOM 7721 O O . ASP B 1 368 ? -2.527 35.927 35.549 1.00 61.33 368 ASP B O 1
ATOM 7726 N N . TYR B 1 369 ? -2.975 36.355 37.716 1.00 64.48 369 TYR B N 1
ATOM 7727 C CA . TYR B 1 369 ? -3.302 37.762 37.525 1.00 61.67 369 TYR B CA 1
ATOM 7728 C C . TYR B 1 369 ? -2.086 38.637 37.251 1.00 60.26 369 TYR B C 1
ATOM 7729 O O . TYR B 1 369 ? -2.236 39.859 37.154 1.00 58.49 369 TYR B O 1
ATOM 7738 N N . GLY B 1 370 ? -0.901 38.051 37.105 1.00 60.47 370 GLY B N 1
ATOM 7739 C CA . GLY B 1 370 ? 0.278 38.775 36.689 1.00 59.43 370 GLY B CA 1
ATOM 7740 C C . GLY B 1 370 ? 0.596 38.683 35.212 1.00 56.28 370 GLY B C 1
ATOM 7741 O O . GLY B 1 370 ? 1.611 39.235 34.777 1.00 56.17 370 GLY B O 1
ATOM 7742 N N . ARG B 1 371 ? -0.251 38.016 34.421 1.00 53.76 371 ARG B N 1
ATOM 7743 C CA . ARG B 1 371 ? 0.119 37.664 33.051 1.00 60.47 371 ARG B CA 1
ATOM 7744 C C . ARG B 1 371 ? 0.461 38.896 32.220 1.00 54.46 371 ARG B C 1
ATOM 7745 O O . ARG B 1 371 ? 1.479 38.917 31.520 1.00 52.42 371 ARG B O 1
ATOM 7753 N N . PHE B 1 372 ? -0.391 39.924 32.261 1.00 54.00 372 PHE B N 1
ATOM 7754 C CA . PHE B 1 372 ? -0.106 41.149 31.518 1.00 54.94 372 PHE B CA 1
ATOM 7755 C C . PHE B 1 372 ? 1.311 41.637 31.792 1.00 55.06 372 PHE B C 1
ATOM 7756 O O . PHE B 1 372 ? 2.051 41.998 30.871 1.00 55.56 372 PHE B O 1
ATOM 7764 N N . TRP B 1 373 ? 1.701 41.648 33.065 1.00 56.30 373 TRP B N 1
ATOM 7765 C CA . TRP B 1 373 ? 2.972 42.235 33.468 1.00 57.75 373 TRP B CA 1
ATOM 7766 C C . TRP B 1 373 ? 4.138 41.302 33.186 1.00 54.59 373 TRP B C 1
ATOM 7767 O O . TRP B 1 373 ? 5.246 41.768 32.896 1.00 54.75 373 TRP B O 1
ATOM 7778 N N . GLN B 1 374 ? 3.909 39.992 33.268 1.00 53.59 374 GLN B N 1
ATOM 7779 C CA . GLN B 1 374 ? 4.925 39.036 32.850 1.00 61.77 374 GLN B CA 1
ATOM 7780 C C . GLN B 1 374 ? 5.212 39.159 31.357 1.00 53.76 374 GLN B C 1
ATOM 7781 O O . GLN B 1 374 ? 6.354 38.959 30.928 1.00 53.53 374 GLN B O 1
ATOM 7787 N N . ILE B 1 375 ? 4.193 39.482 30.553 1.00 50.60 375 ILE B N 1
ATOM 7788 C CA . ILE B 1 375 ? 4.394 39.655 29.116 1.00 55.70 375 ILE B CA 1
ATOM 7789 C C . ILE B 1 375 ? 5.213 40.910 28.839 1.00 51.38 375 ILE B C 1
ATOM 7790 O O . ILE B 1 375 ? 6.195 40.876 28.089 1.00 56.52 375 ILE B O 1
ATOM 7795 N N . VAL B 1 376 ? 4.821 42.035 29.443 1.00 55.66 376 VAL B N 1
ATOM 7796 C CA . VAL B 1 376 ? 5.565 43.281 29.267 1.00 52.62 376 VAL B CA 1
ATOM 7797 C C . VAL B 1 376 ? 7.029 43.078 29.637 1.00 55.35 376 VAL B C 1
ATOM 7798 O O . VAL B 1 376 ? 7.938 43.507 28.917 1.00 50.39 376 VAL B O 1
ATOM 7802 N N . GLU B 1 377 ? 7.276 42.421 30.773 1.00 51.70 377 GLU B N 1
ATOM 7803 C CA . GLU B 1 377 ? 8.648 42.174 31.202 1.00 53.16 377 GLU B CA 1
ATOM 7804 C C . GLU B 1 377 ? 9.362 41.238 30.238 1.00 55.34 377 GLU B C 1
ATOM 7805 O O . GLU B 1 377 ? 10.523 41.469 29.879 1.00 56.68 377 GLU B O 1
ATOM 7811 N N . LYS B 1 378 ? 8.679 40.176 29.812 1.00 62.81 378 LYS B N 1
ATOM 7812 C CA . LYS B 1 378 ? 9.287 39.186 28.929 1.00 54.52 378 LYS B CA 1
ATOM 7813 C C . LYS B 1 378 ? 9.825 39.828 27.656 1.00 55.82 378 LYS B C 1
ATOM 7814 O O . LYS B 1 378 ? 10.947 39.534 27.224 1.00 55.07 378 LYS B O 1
ATOM 7820 N N . HIS B 1 379 ? 9.039 40.707 27.038 1.00 50.17 379 HIS B N 1
ATOM 7821 C CA . HIS B 1 379 ? 9.387 41.283 25.747 1.00 54.17 379 HIS B CA 1
ATOM 7822 C C . HIS B 1 379 ? 9.813 42.741 25.835 1.00 55.83 379 HIS B C 1
ATOM 7823 O O . HIS B 1 379 ? 10.046 43.367 24.795 1.00 52.35 379 HIS B O 1
ATOM 7830 N N . LYS B 1 380 ? 9.918 43.297 27.042 1.00 54.45 380 LYS B N 1
ATOM 7831 C CA . LYS B 1 380 ? 10.364 44.676 27.241 1.00 55.78 380 LYS B CA 1
ATOM 7832 C C . LYS B 1 380 ? 9.540 45.644 26.397 1.00 50.33 380 LYS B C 1
ATOM 7833 O O . LYS B 1 380 ? 10.065 46.528 25.715 1.00 53.30 380 LYS B O 1
ATOM 7839 N N . ALA B 1 381 ? 8.224 45.462 26.451 1.00 52.59 381 ALA B N 1
ATOM 7840 C CA . ALA B 1 381 ? 7.315 46.360 25.756 1.00 50.44 381 ALA B CA 1
ATOM 7841 C C . ALA B 1 381 ? 7.502 47.789 26.249 1.00 52.29 381 ALA B C 1
ATOM 7842 O O . ALA B 1 381 ? 7.713 48.034 27.440 1.00 56.52 381 ALA B O 1
ATOM 7844 N N . THR B 1 382 ? 7.435 48.734 25.313 1.00 53.62 382 THR B N 1
ATOM 7845 C CA . THR B 1 382 ? 7.546 50.151 25.624 1.00 49.69 382 THR B CA 1
ATOM 7846 C C . THR B 1 382 ? 6.198 50.857 25.665 1.00 51.19 382 THR B C 1
ATOM 7847 O O . THR B 1 382 ? 6.117 51.974 26.186 1.00 53.95 382 THR B O 1
ATOM 7851 N N . HIS B 1 383 ? 5.154 50.243 25.112 1.00 55.24 383 HIS B N 1
ATOM 7852 C CA . HIS B 1 383 ? 3.834 50.852 25.017 1.00 48.14 383 HIS B CA 1
ATOM 7853 C C . HIS B 1 383 ? 2.788 49.819 25.403 1.00 47.97 383 HIS B C 1
ATOM 7854 O O . HIS B 1 383 ? 2.837 48.679 24.932 1.00 52.45 383 HIS B O 1
ATOM 7861 N N . PHE B 1 384 ? 1.851 50.215 26.260 1.00 50.94 384 PHE B N 1
ATOM 7862 C CA . PHE B 1 384 ? 0.801 49.329 26.747 1.00 51.51 384 PHE B CA 1
ATOM 7863 C C . PHE B 1 384 ? -0.544 50.027 26.598 1.00 49.76 384 PHE B C 1
ATOM 7864 O O . PHE B 1 384 ? -0.683 51.199 26.961 1.00 48.88 384 PHE B O 1
ATOM 7872 N N . TYR B 1 385 ? -1.530 49.303 26.070 1.00 51.39 385 TYR B N 1
ATOM 7873 C CA . TYR B 1 385 ? -2.812 49.878 25.668 1.00 48.06 385 TYR B CA 1
ATOM 7874 C C . TYR B 1 385 ? -3.914 48.932 26.109 1.00 47.65 385 TYR B C 1
ATOM 7875 O O . TYR B 1 385 ? -3.949 47.781 25.669 1.00 49.68 385 TYR B O 1
ATOM 7884 N N . VAL B 1 386 ? -4.821 49.409 26.964 1.00 48.27 386 VAL B N 1
ATOM 7885 C CA . VAL B 1 386 ? -5.828 48.552 27.578 1.00 50.27 386 VAL B CA 1
ATOM 7886 C C . VAL B 1 386 ? -7.030 49.410 27.945 1.00 56.71 386 VAL B C 1
ATOM 7887 O O . VAL B 1 386 ? -6.942 50.634 28.012 1.00 56.91 386 VAL B O 1
ATOM 7891 N N . ALA B 1 387 ? -8.185 48.745 28.188 1.00 51.61 387 ALA B N 1
ATOM 7892 C CA . ALA B 1 387 ? -9.413 49.436 28.557 1.00 54.49 387 ALA B CA 1
ATOM 7893 C C . ALA B 1 387 ? -9.568 49.502 30.076 1.00 58.36 387 ALA B C 1
ATOM 7894 O O . ALA B 1 387 ? -9.153 48.585 30.791 1.00 56.54 387 ALA B O 1
ATOM 7896 N N . PRO B 1 388 ? -10.159 50.576 30.604 1.00 55.50 388 PRO B N 1
ATOM 7897 C CA . PRO B 1 388 ? -10.352 50.655 32.061 1.00 62.66 388 PRO B CA 1
ATOM 7898 C C . PRO B 1 388 ? -11.054 49.446 32.661 1.00 63.12 388 PRO B C 1
ATOM 7899 O O . PRO B 1 388 ? -10.831 49.139 33.840 1.00 64.43 388 PRO B O 1
ATOM 7903 N N . THR B 1 389 ? -11.899 48.748 31.896 1.00 63.89 389 THR B N 1
ATOM 7904 C CA . THR B 1 389 ? -12.555 47.559 32.434 1.00 66.31 389 THR B CA 1
ATOM 7905 C C . THR B 1 389 ? -11.533 46.551 32.942 1.00 63.82 389 THR B C 1
ATOM 7906 O O . THR B 1 389 ? -11.718 45.951 34.007 1.00 65.54 389 THR B O 1
ATOM 7910 N N . ALA B 1 390 ? -10.448 46.352 32.194 1.00 62.98 390 ALA B N 1
ATOM 7911 C CA . ALA B 1 390 ? -9.410 45.428 32.634 1.00 60.12 390 ALA B CA 1
ATOM 7912 C C . ALA B 1 390 ? -8.649 45.982 33.832 1.00 60.20 390 ALA B C 1
ATOM 7913 O O . ALA B 1 390 ? -8.312 45.234 34.758 1.00 67.08 390 ALA B O 1
ATOM 7915 N N . LEU B 1 391 ? -8.377 47.289 33.840 1.00 59.03 391 LEU B N 1
ATOM 7916 C CA . LEU B 1 391 ? -7.664 47.887 34.964 1.00 59.56 391 LEU B CA 1
ATOM 7917 C C . LEU B 1 391 ? -8.428 47.694 36.272 1.00 59.93 391 LEU B C 1
ATOM 7918 O O . LEU B 1 391 ? -7.826 47.393 37.308 1.00 61.54 391 LEU B O 1
ATOM 7923 N N . ARG B 1 392 ? -9.754 47.866 36.247 1.00 62.60 392 ARG B N 1
ATOM 7924 C CA . ARG B 1 392 ? -10.543 47.660 37.460 1.00 64.22 392 ARG B CA 1
ATOM 7925 C C . ARG B 1 392 ? -10.412 46.229 37.962 1.00 58.68 392 ARG B C 1
ATOM 7926 O O . ARG B 1 392 ? -10.316 45.992 39.171 1.00 64.25 392 ARG B O 1
ATOM 7934 N N . LEU B 1 393 ? -10.399 45.260 37.045 1.00 70.80 393 LEU B N 1
ATOM 7935 C CA . LEU B 1 393 ? -10.281 43.863 37.443 1.00 66.43 393 LEU B CA 1
ATOM 7936 C C . LEU B 1 393 ? -8.938 43.602 38.108 1.00 66.17 393 LEU B C 1
ATOM 7937 O O . LEU B 1 393 ? -8.868 42.974 39.172 1.00 70.79 393 LEU B O 1
ATOM 7942 N N . LEU B 1 394 ? -7.856 44.081 37.495 1.00 68.03 394 LEU B N 1
ATOM 7943 C CA . LEU B 1 394 ? -6.531 43.859 38.060 1.00 64.12 394 LEU B CA 1
ATOM 7944 C C . LEU B 1 394 ? -6.354 44.615 39.372 1.00 60.69 394 LEU B C 1
ATOM 7945 O O . LEU B 1 394 ? -5.685 44.124 40.289 1.00 63.24 394 LEU B O 1
ATOM 7950 N N . ARG B 1 395 ? -6.946 45.808 39.488 1.00 67.45 395 ARG B N 1
ATOM 7951 C CA . ARG B 1 395 ? -6.900 46.505 40.769 1.00 72.01 395 ARG B CA 1
ATOM 7952 C C . ARG B 1 395 ? -7.661 45.742 41.846 1.00 68.82 395 ARG B C 1
ATOM 7953 O O . ARG B 1 395 ? -7.265 45.762 43.016 1.00 70.32 395 ARG B O 1
ATOM 7961 N N . LYS B 1 396 ? -8.744 45.058 41.474 1.00 69.66 396 LYS B N 1
ATOM 7962 C CA . LYS B 1 396 ? -9.562 44.375 42.469 1.00 68.91 396 LYS B CA 1
ATOM 7963 C C . LYS B 1 396 ? -8.968 43.026 42.862 1.00 68.86 396 LYS B C 1
ATOM 7964 O O . LYS B 1 396 ? -9.027 42.645 44.036 1.00 69.61 396 LYS B O 1
ATOM 7970 N N . ALA B 1 397 ? -8.384 42.295 41.909 1.00 71.75 397 ALA B N 1
ATOM 7971 C CA . ALA B 1 397 ? -8.000 40.910 42.135 1.00 69.17 397 ALA B CA 1
ATOM 7972 C C . ALA B 1 397 ? -6.506 40.633 42.028 1.00 63.82 397 ALA B C 1
ATOM 7973 O O . ALA B 1 397 ? -6.075 39.547 42.434 1.00 58.50 397 ALA B O 1
ATOM 7975 N N . GLY B 1 398 ? -5.708 41.560 41.503 1.00 58.32 398 GLY B N 1
ATOM 7976 C CA . GLY B 1 398 ? -4.309 41.269 41.247 1.00 58.98 398 GLY B CA 1
ATOM 7977 C C . GLY B 1 398 ? -3.330 42.405 41.468 1.00 62.75 398 GLY B C 1
ATOM 7978 O O . GLY B 1 398 ? -2.219 42.366 40.934 1.00 65.66 398 GLY B O 1
ATOM 7979 N N . GLU B 1 399 ? -3.707 43.413 42.259 1.00 60.08 399 GLU B N 1
ATOM 7980 C CA . GLU B 1 399 ? -2.816 44.551 42.472 1.00 65.60 399 GLU B CA 1
ATOM 7981 C C . GLU B 1 399 ? -1.439 44.110 42.950 1.00 70.56 399 GLU B C 1
ATOM 7982 O O . GLU B 1 399 ? -0.421 44.704 42.574 1.00 71.55 399 GLU B O 1
ATOM 7988 N N . GLN B 1 400 ? -1.386 43.062 43.771 1.00 69.08 400 GLN B N 1
ATOM 7989 C CA . GLN B 1 400 ? -0.119 42.641 44.356 1.00 70.41 400 GLN B CA 1
ATOM 7990 C C . GLN B 1 400 ? 0.860 42.119 43.313 1.00 69.76 400 GLN B C 1
ATOM 7991 O O . GLN B 1 400 ? 2.077 42.211 43.509 1.00 69.10 400 GLN B O 1
ATOM 7997 N N . GLU B 1 401 ? 0.362 41.580 42.202 1.00 67.43 401 GLU B N 1
ATOM 7998 C CA . GLU B 1 401 ? 1.245 40.930 41.241 1.00 67.47 401 GLU B CA 1
ATOM 7999 C C . GLU B 1 401 ? 2.055 41.922 40.417 1.00 59.44 401 GLU B C 1
ATOM 8000 O O . GLU B 1 401 ? 3.099 41.544 39.875 1.00 65.12 401 GLU B O 1
ATOM 8006 N N . ILE B 1 402 ? 1.609 43.177 40.313 1.00 61.17 402 ILE B N 1
ATOM 8007 C CA . ILE B 1 402 ? 2.249 44.119 39.397 1.00 67.62 402 ILE B CA 1
ATOM 8008 C C . ILE B 1 402 ? 3.698 44.354 39.806 1.00 67.15 402 ILE B C 1
ATOM 8009 O O . ILE B 1 402 ? 4.612 44.349 38.971 1.00 68.14 402 ILE B O 1
ATOM 8014 N N . ALA B 1 403 ? 3.926 44.565 41.102 1.00 60.33 403 ALA B N 1
ATOM 8015 C CA . ALA B 1 403 ? 5.256 44.873 41.609 1.00 65.78 403 ALA B CA 1
ATOM 8016 C C . ALA B 1 403 ? 6.227 43.707 41.489 1.00 65.75 403 ALA B C 1
ATOM 8017 O O . ALA B 1 403 ? 7.426 43.904 41.710 1.00 66.33 403 ALA B O 1
ATOM 8019 N N . LYS B 1 404 ? 5.753 42.510 41.136 1.00 68.26 404 LYS B N 1
ATOM 8020 C CA . LYS B 1 404 ? 6.632 41.355 41.010 1.00 66.37 404 LYS B CA 1
ATOM 8021 C C . LYS B 1 404 ? 7.422 41.351 39.709 1.00 66.14 404 LYS B C 1
ATOM 8022 O O . LYS B 1 404 ? 8.303 40.501 39.542 1.00 64.26 404 LYS B O 1
ATOM 8028 N N . TYR B 1 405 ? 7.134 42.273 38.796 1.00 62.34 405 TYR B N 1
ATOM 8029 C CA . TYR B 1 405 ? 7.685 42.246 37.451 1.00 62.34 405 TYR B CA 1
ATOM 8030 C C . TYR B 1 405 ? 8.362 43.573 37.149 1.00 60.36 405 TYR B C 1
ATOM 8031 O O . TYR B 1 405 ? 7.961 44.627 37.649 1.00 64.55 405 TYR B O 1
ATOM 8040 N N . ASP B 1 406 ? 9.401 43.507 36.321 1.00 64.30 406 ASP B N 1
ATOM 8041 C CA . ASP B 1 406 ? 10.124 44.698 35.889 1.00 64.96 406 ASP B CA 1
ATOM 8042 C C . ASP B 1 406 ? 9.365 45.325 34.726 1.00 60.55 406 ASP B C 1
ATOM 8043 O O . ASP B 1 406 ? 9.344 44.781 33.617 1.00 60.47 406 ASP B O 1
ATOM 8048 N N . LEU B 1 407 ? 8.730 46.467 34.988 1.00 59.16 407 LEU B N 1
ATOM 8049 C CA . LEU B 1 407 ? 7.960 47.198 33.993 1.00 58.77 407 LEU B CA 1
ATOM 8050 C C . LEU B 1 407 ? 8.661 48.482 33.568 1.00 56.18 407 LEU B C 1
ATOM 8051 O O . LEU B 1 407 ? 8.022 49.384 33.018 1.00 57.07 407 LEU B O 1
ATOM 8056 N N . SER B 1 408 ? 9.973 48.572 33.800 1.00 56.43 408 SER B N 1
ATOM 8057 C CA . SER B 1 408 ? 10.715 49.790 33.505 1.00 58.24 408 SER B CA 1
ATOM 8058 C C . SER B 1 408 ? 10.917 50.009 32.012 1.00 57.99 408 SER B C 1
ATOM 8059 O O . SER B 1 408 ? 11.367 51.091 31.621 1.00 57.26 408 SER B O 1
ATOM 8062 N N . SER B 1 409 ? 10.608 49.016 31.173 1.00 55.83 409 SER B N 1
ATOM 8063 C CA . SER B 1 409 ? 10.662 49.235 29.734 1.00 58.06 409 SER B CA 1
ATOM 8064 C C . SER B 1 409 ? 9.485 50.069 29.250 1.00 54.93 409 SER B C 1
ATOM 8065 O O . SER B 1 409 ? 9.552 50.634 28.153 1.00 60.67 409 SER B O 1
ATOM 8068 N N . LEU B 1 410 ? 8.424 50.170 30.047 1.00 54.64 410 LEU B N 1
ATOM 8069 C CA . LEU B 1 410 ? 7.248 50.914 29.628 1.00 55.45 410 LEU B CA 1
ATOM 8070 C C . LEU B 1 410 ? 7.510 52.412 29.685 1.00 59.63 410 LEU B C 1
ATOM 8071 O O . LEU B 1 410 ? 8.270 52.910 30.521 1.00 54.73 410 LEU B O 1
ATOM 8076 N N . ARG B 1 411 ? 6.859 53.123 28.781 1.00 55.37 411 ARG B N 1
ATOM 8077 C CA . ARG B 1 411 ? 6.954 54.574 28.690 1.00 52.51 411 ARG B CA 1
ATOM 8078 C C . ARG B 1 411 ? 5.630 55.251 28.374 1.00 56.77 411 ARG B C 1
ATOM 8079 O O . ARG B 1 411 ? 5.409 56.378 28.831 1.00 53.59 411 ARG B O 1
ATOM 8087 N N . THR B 1 412 ? 4.741 54.611 27.620 1.00 56.82 412 THR B N 1
ATOM 8088 C CA . THR B 1 412 ? 3.426 55.137 27.290 1.00 51.62 412 THR B CA 1
ATOM 8089 C C . THR B 1 412 ? 2.372 54.145 27.752 1.00 52.37 412 THR B C 1
ATOM 8090 O O . THR B 1 412 ? 2.475 52.948 27.467 1.00 51.91 412 THR B O 1
ATOM 8094 N N . LEU B 1 413 ? 1.371 54.639 28.472 1.00 53.33 413 LEU B N 1
ATOM 8095 C CA . LEU B 1 413 ? 0.270 53.818 28.958 1.00 51.58 413 LEU B CA 1
ATOM 8096 C C . LEU B 1 413 ? -1.022 54.362 28.365 1.00 54.07 413 LEU B C 1
ATOM 8097 O O . LEU B 1 413 ? -1.409 55.499 28.653 1.00 53.95 413 LEU B O 1
ATOM 8102 N N . GLY B 1 414 ? -1.680 53.559 27.537 1.00 50.75 414 GLY B N 1
ATOM 8103 C CA . GLY B 1 414 ? -2.896 53.976 26.870 1.00 49.92 414 GLY B CA 1
ATOM 8104 C C . GLY B 1 414 ? -4.144 53.439 27.545 1.00 51.44 414 GLY B C 1
ATOM 8105 O O . GLY B 1 414 ? -4.130 52.377 28.163 1.00 51.39 414 GLY B O 1
ATOM 8106 N N . SER B 1 415 ? -5.230 54.199 27.416 1.00 54.78 415 SER B N 1
ATOM 8107 C CA . SER B 1 415 ? -6.541 53.819 27.924 1.00 51.88 415 SER B CA 1
ATOM 8108 C C . SER B 1 415 ? -7.574 54.093 26.841 1.00 54.73 415 SER B C 1
ATOM 8109 O O . SER B 1 415 ? -7.531 55.141 26.190 1.00 53.50 415 SER B O 1
ATOM 8112 N N . VAL B 1 416 ? -8.502 53.152 26.650 1.00 57.44 416 VAL B N 1
ATOM 8113 C CA . VAL B 1 416 ? -9.407 53.194 25.508 1.00 53.23 416 VAL B CA 1
ATOM 8114 C C . VAL B 1 416 ? -10.751 52.583 25.874 1.00 58.29 416 VAL B C 1
ATOM 8115 O O . VAL B 1 416 ? -10.841 51.684 26.713 1.00 55.96 416 VAL B O 1
ATOM 8119 N N . GLY B 1 417 ? -11.802 53.083 25.220 1.00 57.78 417 GLY B N 1
ATOM 8120 C CA . GLY B 1 417 ? -13.080 52.417 25.143 1.00 52.81 417 GLY B CA 1
ATOM 8121 C C . GLY B 1 417 ? -14.140 52.963 26.069 1.00 57.75 417 GLY B C 1
ATOM 8122 O O . GLY B 1 417 ? -15.325 52.665 25.877 1.00 59.00 417 GLY B O 1
ATOM 8123 N N . GLU B 1 418 ? -13.755 53.760 27.052 1.00 63.15 418 GLU B N 1
ATOM 8124 C CA . GLU B 1 418 ? -14.679 54.131 28.111 1.00 58.44 418 GLU B CA 1
ATOM 8125 C C . GLU B 1 418 ? -14.025 55.153 29.027 1.00 59.76 418 GLU B C 1
ATOM 8126 O O . GLU B 1 418 ? -12.801 55.333 28.979 1.00 60.35 418 GLU B O 1
ATOM 8132 N N . PRO B 1 419 ? -14.794 55.834 29.873 1.00 62.84 419 PRO B N 1
ATOM 8133 C CA . PRO B 1 419 ? -14.182 56.790 30.801 1.00 63.82 419 PRO B CA 1
ATOM 8134 C C . PRO B 1 419 ? -13.178 56.107 31.718 1.00 62.60 419 PRO B C 1
ATOM 8135 O O . PRO B 1 419 ? -13.354 54.952 32.115 1.00 65.32 419 PRO B O 1
ATOM 8139 N N . ILE B 1 420 ? -12.111 56.830 32.038 1.00 62.02 420 ILE B N 1
ATOM 8140 C CA . ILE B 1 420 ? -11.139 56.422 33.048 1.00 63.14 420 ILE B CA 1
ATOM 8141 C C . ILE B 1 420 ? -11.289 57.388 34.218 1.00 64.35 420 ILE B C 1
ATOM 8142 O O . ILE B 1 420 ? -11.032 58.591 34.078 1.00 66.97 420 ILE B O 1
ATOM 8147 N N . SER B 1 421 ? -11.724 56.868 35.370 1.00 62.41 421 SER B N 1
ATOM 8148 C CA . SER B 1 421 ? -11.877 57.682 36.569 1.00 69.27 421 SER B CA 1
ATOM 8149 C C . SER B 1 421 ? -10.570 58.396 36.883 1.00 64.99 421 SER B C 1
ATOM 8150 O O . SER B 1 421 ? -9.491 57.874 36.577 1.00 67.41 421 SER B O 1
ATOM 8153 N N . PRO B 1 422 ? -10.616 59.586 37.482 1.00 67.17 422 PRO B N 1
ATOM 8154 C CA . PRO B 1 422 ? -9.378 60.148 38.043 1.00 68.02 422 PRO B CA 1
ATOM 8155 C C . PRO B 1 422 ? -8.708 59.195 39.018 1.00 66.67 422 PRO B C 1
ATOM 8156 O O . PRO B 1 422 ? -7.475 59.127 39.061 1.00 67.68 422 PRO B O 1
ATOM 8160 N N . ASP B 1 423 ? -9.493 58.437 39.789 1.00 69.28 423 ASP B N 1
ATOM 8161 C CA . ASP B 1 423 ? -8.915 57.468 40.716 1.00 68.78 423 ASP B CA 1
ATOM 8162 C C . ASP B 1 423 ? -8.220 56.338 39.968 1.00 66.59 423 ASP B C 1
ATOM 8163 O O . ASP B 1 423 ? -7.072 55.992 40.272 1.00 65.15 423 ASP B O 1
ATOM 8168 N N . ILE B 1 424 ? -8.902 55.745 38.986 1.00 69.49 424 ILE B N 1
ATOM 8169 C CA . ILE B 1 424 ? -8.289 54.681 38.196 1.00 65.98 424 ILE B CA 1
ATOM 8170 C C . ILE B 1 424 ? -7.079 55.217 37.441 1.00 57.90 424 ILE B C 1
ATOM 8171 O O . ILE B 1 424 ? -6.072 54.517 37.272 1.00 59.24 424 ILE B O 1
ATOM 8176 N N . TRP B 1 425 ? -7.160 56.463 36.971 1.00 63.82 425 TRP B N 1
ATOM 8177 C CA . TRP B 1 425 ? -6.014 57.102 36.331 1.00 62.45 425 TRP B CA 1
ATOM 8178 C C . TRP B 1 425 ? -4.823 57.166 37.282 1.00 63.53 425 TRP B C 1
ATOM 8179 O O . TRP B 1 425 ? -3.693 56.833 36.904 1.00 61.84 425 TRP B O 1
ATOM 8190 N N . GLU B 1 426 ? -5.057 57.592 38.528 1.00 59.68 426 GLU B N 1
ATOM 8191 C CA . GLU B 1 426 ? -3.970 57.656 39.503 1.00 59.74 426 GLU B CA 1
ATOM 8192 C C . GLU B 1 426 ? -3.425 56.264 39.800 1.00 60.31 426 GLU B C 1
ATOM 8193 O O . GLU B 1 426 ? -2.207 56.070 39.884 1.00 61.00 426 GLU B O 1
ATOM 8199 N N . TRP B 1 427 ? -4.313 55.281 39.958 1.00 60.00 427 TRP B N 1
ATOM 8200 C CA . TRP B 1 427 ? -3.870 53.908 40.178 1.00 61.22 427 TRP B CA 1
ATOM 8201 C C . TRP B 1 427 ? -3.057 53.404 38.992 1.00 63.03 427 TRP B C 1
ATOM 8202 O O . TRP B 1 427 ? -1.947 52.885 39.158 1.00 65.95 427 TRP B O 1
ATOM 8213 N N . TYR B 1 428 ? -3.603 53.551 37.783 1.00 61.19 428 TYR B N 1
ATOM 8214 C CA . TYR B 1 428 ? -2.865 53.217 36.566 1.00 61.87 428 TYR B CA 1
ATOM 8215 C C . TYR B 1 428 ? -1.502 53.897 36.554 1.00 58.02 428 TYR B C 1
ATOM 8216 O O . TYR B 1 428 ? -0.474 53.262 36.293 1.00 58.56 428 TYR B O 1
ATOM 8225 N N . ASN B 1 429 ? -1.482 55.199 36.844 1.00 62.83 429 ASN B N 1
ATOM 8226 C CA . ASN B 1 429 ? -0.238 55.959 36.805 1.00 61.16 429 ASN B CA 1
ATOM 8227 C C . ASN B 1 429 ? 0.751 55.465 37.855 1.00 63.56 429 ASN B C 1
ATOM 8228 O O . ASN B 1 429 ? 1.958 55.391 37.594 1.00 63.04 429 ASN B O 1
ATOM 8233 N N . GLU B 1 430 ? 0.262 55.123 39.050 1.00 62.56 430 GLU B N 1
ATOM 8234 C CA . GLU B 1 430 ? 1.161 54.794 40.152 1.00 68.41 430 GLU B CA 1
ATOM 8235 C C . GLU B 1 430 ? 1.604 53.335 40.116 1.00 62.38 430 GLU B C 1
ATOM 8236 O O . GLU B 1 430 ? 2.805 53.046 40.143 1.00 63.70 430 GLU B O 1
ATOM 8242 N N . PHE B 1 431 ? 0.654 52.399 40.072 1.00 60.71 431 PHE B N 1
ATOM 8243 C CA . PHE B 1 431 ? 1.007 50.995 40.255 1.00 62.21 431 PHE B CA 1
ATOM 8244 C C . PHE B 1 431 ? 1.571 50.367 38.986 1.00 63.87 431 PHE B C 1
ATOM 8245 O O . PHE B 1 431 ? 2.460 49.513 39.071 1.00 64.82 431 PHE B O 1
ATOM 8253 N N . VAL B 1 432 ? 1.088 50.768 37.815 1.00 59.39 432 VAL B N 1
ATOM 8254 C CA . VAL B 1 432 ? 1.622 50.241 36.562 1.00 61.20 432 VAL B CA 1
ATOM 8255 C C . VAL B 1 432 ? 2.775 51.092 36.055 1.00 59.43 432 VAL B C 1
ATOM 8256 O O . VAL B 1 432 ? 3.848 50.576 35.733 1.00 59.40 432 VAL B O 1
ATOM 8260 N N . GLY B 1 433 ? 2.580 52.406 35.994 1.00 61.20 433 GLY B N 1
ATOM 8261 C CA . GLY B 1 433 ? 3.593 53.291 35.466 1.00 60.67 433 GLY B CA 1
ATOM 8262 C C . GLY B 1 433 ? 4.621 53.757 36.461 1.00 64.17 433 GLY B C 1
ATOM 8263 O O . GLY B 1 433 ? 5.596 54.402 36.067 1.00 62.38 433 GLY B O 1
ATOM 8264 N N . LYS B 1 434 ? 4.437 53.446 37.746 1.00 67.30 434 LYS B N 1
ATOM 8265 C CA . LYS B 1 434 ? 5.376 53.853 38.789 1.00 62.18 434 LYS B CA 1
ATOM 8266 C C . LYS B 1 434 ? 5.578 55.366 38.786 1.00 62.93 434 LYS B C 1
ATOM 8267 O O . LYS B 1 434 ? 6.636 55.865 39.177 1.00 66.75 434 LYS B O 1
ATOM 8273 N N . ASN B 1 435 ? 4.559 56.105 38.342 1.00 64.49 435 ASN B N 1
ATOM 8274 C CA . ASN B 1 435 ? 4.609 57.565 38.275 1.00 64.79 435 ASN B CA 1
ATOM 8275 C C . ASN B 1 435 ? 5.728 58.049 37.356 1.00 64.87 435 ASN B C 1
ATOM 8276 O O . ASN B 1 435 ? 6.236 59.163 37.513 1.00 66.92 435 ASN B O 1
ATOM 8281 N N . GLN B 1 436 ? 6.109 57.222 36.379 1.00 60.10 436 GLN B N 1
ATOM 8282 C CA . GLN B 1 436 ? 7.202 57.533 35.470 1.00 62.82 436 GLN B CA 1
ATOM 8283 C C . GLN B 1 436 ? 6.785 57.525 34.006 1.00 58.82 436 GLN B C 1
ATOM 8284 O O . GLN B 1 436 ? 7.607 57.859 33.144 1.00 61.87 436 GLN B O 1
ATOM 8290 N N . CYS B 1 437 ? 5.541 57.172 33.700 1.00 62.34 437 CYS B N 1
ATOM 8291 C CA . CYS B 1 437 ? 5.074 57.031 32.331 1.00 61.29 437 CYS B CA 1
ATOM 8292 C C . CYS B 1 437 ? 4.076 58.124 31.976 1.00 59.56 437 CYS B C 1
ATOM 8293 O O . CYS B 1 437 ? 3.461 58.749 32.845 1.00 63.43 437 CYS B O 1
ATOM 8296 N N . HIS B 1 438 ? 3.925 58.343 30.673 1.00 56.57 438 HIS B N 1
ATOM 8297 C CA . HIS B 1 438 ? 2.874 59.197 30.141 1.00 58.14 438 HIS B CA 1
ATOM 8298 C C . HIS B 1 438 ? 1.627 58.360 29.889 1.00 59.20 438 HIS B C 1
ATOM 8299 O O . HIS B 1 438 ? 1.709 57.269 29.316 1.00 58.46 438 HIS B O 1
ATOM 8306 N N . ILE B 1 439 ? 0.476 58.878 30.304 1.00 53.71 439 ILE B N 1
ATOM 8307 C CA . ILE B 1 439 ? -0.805 58.215 30.090 1.00 57.57 439 ILE B CA 1
ATOM 8308 C C . ILE B 1 439 ? -1.537 58.919 28.958 1.00 57.35 439 ILE B C 1
ATOM 8309 O O . ILE B 1 439 ? -1.643 60.152 28.948 1.00 60.24 439 ILE B O 1
ATOM 8314 N N . SER B 1 440 ? -2.046 58.136 28.006 1.00 56.13 440 SER B N 1
ATOM 8315 C CA . SER B 1 440 ? -2.810 58.648 26.868 1.00 57.96 440 SER B CA 1
ATOM 8316 C C . SER B 1 440 ? -4.226 58.083 26.936 1.00 55.91 440 SER B C 1
ATOM 8317 O O . SER B 1 440 ? -4.477 56.957 26.493 1.00 53.93 440 SER B O 1
ATOM 8320 N N . ASP B 1 441 ? -5.148 58.870 27.482 1.00 53.80 441 ASP B N 1
ATOM 8321 C CA . ASP B 1 441 ? -6.571 58.538 27.473 1.00 55.16 441 ASP B CA 1
ATOM 8322 C C . ASP B 1 441 ? -7.113 58.865 26.087 1.00 52.52 441 ASP B C 1
ATOM 8323 O O . ASP B 1 441 ? -7.351 60.030 25.760 1.00 53.24 441 ASP B O 1
ATOM 8328 N N . THR B 1 442 ? -7.307 57.838 25.264 1.00 50.84 442 THR B N 1
ATOM 8329 C CA . THR B 1 442 ? -7.663 58.011 23.861 1.00 54.79 442 THR B CA 1
ATOM 8330 C C . THR B 1 442 ? -9.171 57.878 23.683 1.00 54.25 442 THR B C 1
ATOM 8331 O O . THR B 1 442 ? -9.738 56.810 23.941 1.00 53.36 442 THR B O 1
ATOM 8335 N N . TYR B 1 443 ? -9.812 58.956 23.237 1.00 47.24 443 TYR B N 1
ATOM 8336 C CA . TYR B 1 443 ? -11.227 58.938 22.892 1.00 52.32 443 TYR B CA 1
ATOM 8337 C C . TYR B 1 443 ? -11.387 58.727 21.392 1.00 52.75 443 TYR B C 1
ATOM 8338 O O . TYR B 1 443 ? -10.750 59.421 20.592 1.00 49.84 443 TYR B O 1
ATOM 8347 N N . TRP B 1 444 ? -12.252 57.784 21.020 1.00 52.78 444 TRP B N 1
ATOM 8348 C CA . TRP B 1 444 ? -12.594 57.539 19.623 1.00 56.50 444 TRP B CA 1
ATOM 8349 C C . TRP B 1 444 ? -13.679 56.471 19.559 1.00 56.98 444 TRP B C 1
ATOM 8350 O O . TRP B 1 444 ? -14.232 56.082 20.593 1.00 53.90 444 TRP B O 1
ATOM 8361 N N . GLN B 1 445 ? -14.001 56.001 18.359 1.00 53.21 445 GLN B N 1
ATOM 8362 C CA . GLN B 1 445 ? -15.079 55.038 18.189 1.00 51.28 445 GLN B CA 1
ATOM 8363 C C . GLN B 1 445 ? -14.841 54.280 16.891 1.00 52.70 445 GLN B C 1
ATOM 8364 O O . GLN B 1 445 ? -14.018 54.672 16.060 1.00 51.73 445 GLN B O 1
ATOM 8370 N N . THR B 1 446 ? -15.570 53.172 16.736 1.00 52.98 446 THR B N 1
ATOM 8371 C CA . THR B 1 446 ? -15.401 52.327 15.558 1.00 50.71 446 THR B CA 1
ATOM 8372 C C . THR B 1 446 ? -15.463 53.146 14.278 1.00 54.45 446 THR B C 1
ATOM 8373 O O . THR B 1 446 ? -14.652 52.952 13.363 1.00 49.73 446 THR B O 1
ATOM 8377 N N . GLU B 1 447 ? -16.412 54.075 14.198 1.00 51.50 447 GLU B N 1
ATOM 8378 C CA . GLU B 1 447 ? -16.639 54.809 12.964 1.00 54.32 447 GLU B CA 1
ATOM 8379 C C . GLU B 1 447 ? -15.577 55.867 12.697 1.00 52.67 447 GLU B C 1
ATOM 8380 O O . GLU B 1 447 ? -15.483 56.353 11.566 1.00 53.00 447 GLU B O 1
ATOM 8386 N N . SER B 1 448 ? -14.779 56.234 13.701 1.00 50.39 448 SER B N 1
ATOM 8387 C CA . SER B 1 448 ? -13.718 57.215 13.503 1.00 48.66 448 SER B CA 1
ATOM 8388 C C . SER B 1 448 ? -12.433 56.594 12.975 1.00 46.41 448 SER B C 1
ATOM 8389 O O . SER B 1 448 ? -11.552 57.329 12.517 1.00 49.26 448 SER B O 1
ATOM 8392 N N . GLY B 1 449 ? -12.300 55.272 13.030 1.00 48.66 449 GLY B N 1
ATOM 8393 C CA . GLY B 1 449 ? -11.128 54.602 12.503 1.00 46.20 449 GLY B CA 1
ATOM 8394 C C . GLY B 1 449 ? -9.908 54.695 13.397 1.00 51.25 449 GLY B C 1
ATOM 8395 O O . GLY B 1 449 ? -9.210 53.696 13.606 1.00 47.10 449 GLY B O 1
ATOM 8396 N N . SER B 1 450 ? -9.639 55.884 13.933 1.00 48.04 450 SER B N 1
ATOM 8397 C CA . SER B 1 450 ? -8.475 56.100 14.780 1.00 52.10 450 SER B CA 1
ATOM 8398 C C . SER B 1 450 ? -8.796 57.193 15.793 1.00 49.21 450 SER B C 1
ATOM 8399 O O . SER B 1 450 ? -9.912 57.719 15.841 1.00 46.17 450 SER B O 1
ATOM 8402 N N . HIS B 1 451 ? -7.795 57.529 16.605 1.00 52.29 451 HIS B N 1
ATOM 8403 C CA . HIS B 1 451 ? -7.984 58.453 17.716 1.00 50.86 451 HIS B CA 1
ATOM 8404 C C . HIS B 1 451 ? -8.561 59.783 17.245 1.00 49.29 451 HIS B C 1
ATOM 8405 O O . HIS B 1 451 ? -8.143 60.337 16.225 1.00 54.34 451 HIS B O 1
ATOM 8412 N N . LEU B 1 452 ? -9.526 60.299 18.011 1.00 51.77 452 LEU B N 1
ATOM 8413 C CA . LEU B 1 452 ? -10.129 61.608 17.785 1.00 48.31 452 LEU B CA 1
ATOM 8414 C C . LEU B 1 452 ? -9.615 62.657 18.766 1.00 50.93 452 LEU B C 1
ATOM 8415 O O . LEU B 1 452 ? -9.293 63.779 18.364 1.00 53.16 452 LEU B O 1
ATOM 8420 N N . ILE B 1 453 ? -9.540 62.313 20.052 1.00 54.72 453 ILE B N 1
ATOM 8421 C CA . ILE B 1 453 ? -9.067 63.217 21.097 1.00 51.18 453 ILE B CA 1
ATOM 8422 C C . ILE B 1 453 ? -8.176 62.415 22.037 1.00 52.52 453 ILE B C 1
ATOM 8423 O O . ILE B 1 453 ? -8.612 61.402 22.595 1.00 50.92 453 ILE B O 1
ATOM 8428 N N . ALA B 1 454 ? -6.934 62.859 22.209 1.00 53.36 454 ALA B N 1
ATOM 8429 C CA . ALA B 1 454 ? -5.985 62.125 23.036 1.00 53.56 454 ALA B CA 1
ATOM 8430 C C . ALA B 1 454 ? -4.777 62.997 23.354 1.00 56.92 454 ALA B C 1
ATOM 8431 O O . ALA B 1 454 ? -4.389 63.838 22.533 1.00 56.86 454 ALA B O 1
ATOM 8433 N N . PRO B 1 455 ? -4.150 62.829 24.521 1.00 53.36 455 PRO B N 1
ATOM 8434 C CA . PRO B 1 455 ? -2.934 63.597 24.826 1.00 56.14 455 PRO B CA 1
ATOM 8435 C C . PRO B 1 455 ? -1.709 62.930 24.214 1.00 59.24 455 PRO B C 1
ATOM 8436 O O . PRO B 1 455 ? -1.348 61.810 24.583 1.00 59.77 455 PRO B O 1
ATOM 8440 N N . LEU B 1 456 ? -1.069 63.626 23.276 1.00 59.73 456 LEU B N 1
ATOM 8441 C CA . LEU B 1 456 ? 0.115 63.089 22.619 1.00 56.11 456 LEU B CA 1
ATOM 8442 C C . LEU B 1 456 ? 1.207 62.800 23.641 1.00 57.40 456 LEU B C 1
ATOM 8443 O O . LEU B 1 456 ? 1.545 63.652 24.466 1.00 61.80 456 LEU B O 1
ATOM 8448 N N . ALA B 1 457 ? 1.765 61.595 23.574 1.00 59.00 457 ALA B N 1
ATOM 8449 C CA . ALA B 1 457 ? 2.768 61.181 24.547 1.00 59.32 457 ALA B CA 1
ATOM 8450 C C . ALA B 1 457 ? 3.992 62.086 24.479 1.00 62.17 457 ALA B C 1
ATOM 8451 O O . ALA B 1 457 ? 4.600 62.256 23.417 1.00 62.45 457 ALA B O 1
ATOM 8453 N N . GLY B 1 458 ? 4.355 62.657 25.626 1.00 61.56 458 GLY B N 1
ATOM 8454 C CA . GLY B 1 458 ? 5.507 63.528 25.722 1.00 65.03 458 GLY B CA 1
ATOM 8455 C C . GLY B 1 458 ? 5.288 64.941 25.235 1.00 65.14 458 GLY B C 1
ATOM 8456 O O . GLY B 1 458 ? 6.259 65.701 25.146 1.00 63.69 458 GLY B O 1
ATOM 8457 N N . VAL B 1 459 ? 4.048 65.326 24.935 1.00 64.09 459 VAL B N 1
ATOM 8458 C CA . VAL B 1 459 ? 3.769 66.622 24.327 1.00 67.89 459 VAL B CA 1
ATOM 8459 C C . VAL B 1 459 ? 2.683 67.351 25.108 1.00 67.96 459 VAL B C 1
ATOM 8460 O O . VAL B 1 459 ? 2.857 68.513 25.491 1.00 72.80 459 VAL B O 1
ATOM 8464 N N . VAL B 1 460 ? 1.560 66.684 25.342 1.00 63.48 460 VAL B N 1
ATOM 8465 C CA . VAL B 1 460 ? 0.402 67.286 25.999 1.00 65.92 460 VAL B CA 1
ATOM 8466 C C . VAL B 1 460 ? 0.421 66.879 27.469 1.00 65.75 460 VAL B C 1
ATOM 8467 O O . VAL B 1 460 ? 0.385 65.675 27.764 1.00 61.31 460 VAL B O 1
ATOM 8471 N N . PRO B 1 461 ? 0.477 67.822 28.408 1.00 67.37 461 PRO B N 1
ATOM 8472 C CA . PRO B 1 461 ? 0.332 67.450 29.819 1.00 69.50 461 PRO B CA 1
ATOM 8473 C C . PRO B 1 461 ? -1.093 67.016 30.121 1.00 64.96 461 PRO B C 1
ATOM 8474 O O . PRO B 1 461 ? -2.052 67.448 29.475 1.00 65.60 461 PRO B O 1
ATOM 8478 N N . ASN B 1 462 ? -1.226 66.160 31.128 1.00 63.74 462 ASN B N 1
ATOM 8479 C CA . ASN B 1 462 ? -2.466 65.444 31.375 1.00 65.02 462 ASN B CA 1
ATOM 8480 C C . ASN B 1 462 ? -3.308 66.117 32.450 1.00 64.33 462 ASN B C 1
ATOM 8481 O O . ASN B 1 462 ? -2.790 66.703 33.404 1.00 69.41 462 ASN B O 1
ATOM 8486 N N . LYS B 1 463 ? -4.619 66.026 32.271 1.00 62.99 463 LYS B N 1
ATOM 8487 C CA . LYS B 1 463 ? -5.586 66.232 33.347 1.00 65.70 463 LYS B CA 1
ATOM 8488 C C . LYS B 1 463 ? -6.301 64.906 33.560 1.00 63.24 463 LYS B C 1
ATOM 8489 O O . LYS B 1 463 ? -7.013 64.443 32.648 1.00 66.46 463 LYS B O 1
ATOM 8495 N N . PRO B 1 464 ? -6.144 64.244 34.714 1.00 63.29 464 PRO B N 1
ATOM 8496 C CA . PRO B 1 464 ? -6.754 62.917 34.884 1.00 64.75 464 PRO B CA 1
ATOM 8497 C C . PRO B 1 464 ? -8.237 62.903 34.552 1.00 60.70 464 PRO B C 1
ATOM 8498 O O . PRO B 1 464 ? -9.016 63.676 35.118 1.00 69.54 464 PRO B O 1
ATOM 8502 N N . GLY B 1 465 ? -8.634 62.037 33.622 1.00 65.46 465 GLY B N 1
ATOM 8503 C CA . GLY B 1 465 ? -10.014 61.925 33.202 1.00 67.35 465 GLY B CA 1
ATOM 8504 C C . GLY B 1 465 ? -10.352 62.671 31.929 1.00 61.77 465 GLY B C 1
ATOM 8505 O O . GLY B 1 465 ? -11.446 62.470 31.386 1.00 59.97 465 GLY B O 1
ATOM 8506 N N . SER B 1 466 ? -9.449 63.514 31.437 1.00 64.58 466 SER B N 1
ATOM 8507 C CA . SER B 1 466 ? -9.667 64.291 30.227 1.00 65.33 466 SER B CA 1
ATOM 8508 C C . SER B 1 466 ? -8.849 63.728 29.076 1.00 61.62 466 SER B C 1
ATOM 8509 O O . SER B 1 466 ? -7.673 63.389 29.243 1.00 59.61 466 SER B O 1
ATOM 8512 N N . ALA B 1 467 ? -9.478 63.636 27.905 1.00 61.40 467 ALA B N 1
ATOM 8513 C CA . ALA B 1 467 ? -8.777 63.234 26.694 1.00 57.22 467 ALA B CA 1
ATOM 8514 C C . ALA B 1 467 ? -7.945 64.363 26.100 1.00 56.89 467 ALA B C 1
ATOM 8515 O O . ALA B 1 467 ? -7.170 64.115 25.170 1.00 61.09 467 ALA B O 1
ATOM 8517 N N . SER B 1 468 ? -8.096 65.586 26.611 1.00 58.31 468 SER B N 1
ATOM 8518 C CA . SER B 1 468 ? -7.304 66.743 26.202 1.00 58.36 468 SER B CA 1
ATOM 8519 C C . SER B 1 468 ? -7.709 67.253 24.821 1.00 61.07 468 SER B C 1
ATOM 8520 O O . SER B 1 468 ? -8.886 67.552 24.589 1.00 63.54 468 SER B O 1
ATOM 8523 N N . TYR B 1 469 ? -6.712 67.366 23.865 1.00 58.02 469 TYR B N 1
ATOM 8524 C CA . TYR B 1 469 ? -6.924 68.104 22.627 1.00 60.10 469 TYR B CA 1
ATOM 8525 C C . TYR B 1 469 ? -7.334 67.182 21.484 1.00 55.97 469 TYR B C 1
ATOM 8526 O O . TYR B 1 469 ? -6.949 66.010 21.449 1.00 56.15 469 TYR B O 1
ATOM 8535 N N . PRO B 1 470 ? -8.108 67.692 20.525 1.00 60.18 470 PRO B N 1
ATOM 8536 C CA . PRO B 1 470 ? -8.407 66.900 19.326 1.00 57.06 470 PRO B CA 1
ATOM 8537 C C . PRO B 1 470 ? -7.176 66.714 18.452 1.00 54.90 470 PRO B C 1
ATOM 8538 O O . PRO B 1 470 ? -6.285 67.565 18.395 1.00 55.68 470 PRO B O 1
ATOM 8542 N N . PHE B 1 471 ? -7.149 65.584 17.754 1.00 55.80 471 PHE B N 1
ATOM 8543 C CA . PHE B 1 471 ? -5.991 65.163 16.982 1.00 54.03 471 PHE B CA 1
ATOM 8544 C C . PHE B 1 471 ? -6.002 65.810 15.594 1.00 52.62 471 PHE B C 1
ATOM 8545 O O . PHE B 1 471 ? -6.951 66.496 15.204 1.00 53.56 471 PHE B O 1
ATOM 8553 N N . PHE B 1 472 ? -4.910 65.600 14.855 1.00 52.16 472 PHE B N 1
ATOM 8554 C CA . PHE B 1 472 ? -4.784 66.116 13.496 1.00 60.52 472 PHE B CA 1
ATOM 8555 C C . PHE B 1 472 ? -6.019 65.788 12.667 1.00 56.14 472 PHE B C 1
ATOM 8556 O O . PHE B 1 472 ? -6.513 64.657 12.680 1.00 56.13 472 PHE B O 1
ATOM 8564 N N . GLY B 1 473 ? -6.517 66.789 11.946 1.00 52.62 473 GLY B N 1
ATOM 8565 C CA . GLY B 1 473 ? -7.636 66.606 11.050 1.00 56.99 473 GLY B CA 1
ATOM 8566 C C . GLY B 1 473 ? -8.987 66.536 11.721 1.00 58.49 473 GLY B C 1
ATOM 8567 O O . GLY B 1 473 ? -9.999 66.383 11.023 1.00 52.83 473 GLY B O 1
ATOM 8568 N N . ILE B 1 474 ? -9.040 66.646 13.044 1.00 56.29 474 ILE B N 1
ATOM 8569 C CA . ILE B 1 474 ? -10.274 66.531 13.810 1.00 51.80 474 ILE B CA 1
ATOM 8570 C C . ILE B 1 474 ? -10.638 67.931 14.286 1.00 57.47 474 ILE B C 1
ATOM 8571 O O . ILE B 1 474 ? -10.043 68.453 15.236 1.00 58.09 474 ILE B O 1
ATOM 8576 N N . ASP B 1 475 ? -11.628 68.540 13.635 1.00 58.16 475 ASP B N 1
ATOM 8577 C CA . ASP B 1 475 ? -12.109 69.865 14.022 1.00 62.38 475 ASP B CA 1
ATOM 8578 C C . ASP B 1 475 ? -13.285 69.670 14.975 1.00 61.14 475 ASP B C 1
ATOM 8579 O O . ASP B 1 475 ? -14.458 69.714 14.596 1.00 58.01 475 ASP B O 1
ATOM 8584 N N . ALA B 1 476 ? -12.951 69.457 16.243 1.00 59.67 476 ALA B N 1
ATOM 8585 C CA . ALA B 1 476 ? -13.960 69.163 17.247 1.00 58.28 476 ALA B CA 1
ATOM 8586 C C . ALA B 1 476 ? -14.691 70.432 17.662 1.00 59.56 476 ALA B C 1
ATOM 8587 O O . ALA B 1 476 ? -14.141 71.536 17.625 1.00 60.91 476 ALA B O 1
ATOM 8589 N N . ALA B 1 477 ? -15.949 70.261 18.056 1.00 62.30 477 ALA B N 1
ATOM 8590 C CA . ALA B 1 477 ? -16.767 71.369 18.519 1.00 65.89 477 ALA B CA 1
ATOM 8591 C C . ALA B 1 477 ? -17.844 70.829 19.447 1.00 64.37 477 ALA B C 1
ATOM 8592 O O . ALA B 1 477 ? -18.114 69.626 19.481 1.00 59.40 477 ALA B O 1
ATOM 8594 N N . LEU B 1 478 ? -18.449 71.733 20.209 1.00 65.48 478 LEU B N 1
ATOM 8595 C CA . LEU B 1 478 ? -19.618 71.423 21.018 1.00 66.47 478 LEU B CA 1
ATOM 8596 C C . LEU B 1 478 ? -20.816 72.146 20.419 1.00 66.68 478 LEU B C 1
ATOM 8597 O O . LEU B 1 478 ? -20.732 73.341 20.115 1.00 68.51 478 LEU B O 1
ATOM 8602 N N . ILE B 1 479 ? -21.918 71.422 20.237 1.00 68.78 479 ILE B N 1
ATOM 8603 C CA . ILE B 1 479 ? -23.135 71.970 19.651 1.00 64.44 479 ILE B CA 1
ATOM 8604 C C . ILE B 1 479 ? -24.295 71.751 20.614 1.00 65.72 479 ILE B C 1
ATOM 8605 O O . ILE B 1 479 ? -24.399 70.698 21.252 1.00 65.96 479 ILE B O 1
ATOM 8610 N N . ASP B 1 480 ? -25.152 72.755 20.723 1.00 66.42 480 ASP B N 1
ATOM 8611 C CA . ASP B 1 480 ? -26.349 72.638 21.545 1.00 70.58 480 ASP B CA 1
ATOM 8612 C C . ASP B 1 480 ? -27.222 71.503 21.016 1.00 68.76 480 ASP B C 1
ATOM 8613 O O . ASP B 1 480 ? -27.508 71.459 19.812 1.00 70.46 480 ASP B O 1
ATOM 8618 N N . PRO B 1 481 ? -27.657 70.564 21.866 1.00 69.04 481 PRO B N 1
ATOM 8619 C CA . PRO B 1 481 ? -28.401 69.404 21.349 1.00 69.31 481 PRO B CA 1
ATOM 8620 C C . PRO B 1 481 ? -29.822 69.715 20.928 1.00 70.52 481 PRO B C 1
ATOM 8621 O O . PRO B 1 481 ? -30.435 68.884 20.246 1.00 70.67 481 PRO B O 1
ATOM 8625 N N . VAL B 1 482 ? -30.363 70.872 21.298 1.00 69.82 482 VAL B N 1
ATOM 8626 C CA . VAL B 1 482 ? -31.707 71.249 20.873 1.00 68.58 482 VAL B CA 1
ATOM 8627 C C . VAL B 1 482 ? -31.679 71.973 19.533 1.00 69.88 482 VAL B C 1
ATOM 8628 O O . VAL B 1 482 ? -32.542 71.745 18.682 1.00 74.64 482 VAL B O 1
ATOM 8632 N N . THR B 1 483 ? -30.697 72.857 19.332 1.00 66.23 483 THR B N 1
ATOM 8633 C CA . THR B 1 483 ? -30.637 73.700 18.148 1.00 68.75 483 THR B CA 1
ATOM 8634 C C . THR B 1 483 ? -29.583 73.274 17.138 1.00 68.72 483 THR B C 1
ATOM 8635 O O . THR B 1 483 ? -29.652 73.703 15.982 1.00 65.40 483 THR B O 1
ATOM 8639 N N . GLY B 1 484 ? -28.617 72.451 17.535 1.00 69.46 484 GLY B N 1
ATOM 8640 C CA . GLY B 1 484 ? -27.562 72.088 16.616 1.00 68.17 484 GLY B CA 1
ATOM 8641 C C . GLY B 1 484 ? -26.605 73.209 16.287 1.00 68.83 484 GLY B C 1
ATOM 8642 O O . GLY B 1 484 ? -25.843 73.089 15.323 1.00 72.11 484 GLY B O 1
ATOM 8643 N N . VAL B 1 485 ? -26.611 74.293 17.063 1.00 67.32 485 VAL B N 1
ATOM 8644 C CA . VAL B 1 485 ? -25.750 75.439 16.803 1.00 68.22 485 VAL B CA 1
ATOM 8645 C C . VAL B 1 485 ? -24.483 75.287 17.631 1.00 66.67 485 VAL B C 1
ATOM 8646 O O . VAL B 1 485 ? -24.519 74.829 18.780 1.00 68.11 485 VAL B O 1
ATOM 8650 N N . GLU B 1 486 ? -23.356 75.676 17.042 1.00 68.71 486 GLU B N 1
ATOM 8651 C CA . GLU B 1 486 ? -22.069 75.503 17.701 1.00 71.73 486 GLU B CA 1
ATOM 8652 C C . GLU B 1 486 ? -21.946 76.425 18.909 1.00 70.03 486 GLU B C 1
ATOM 8653 O O . GLU B 1 486 ? -22.359 77.588 18.875 1.00 71.28 486 GLU B O 1
ATOM 8659 N N . ILE B 1 487 ? -21.371 75.893 19.981 1.00 67.27 487 ILE B N 1
ATOM 8660 C CA . ILE B 1 487 ? -21.189 76.636 21.222 1.00 74.35 487 ILE B CA 1
ATOM 8661 C C . ILE B 1 487 ? -19.803 77.266 21.190 1.00 73.60 487 ILE B C 1
ATOM 8662 O O . ILE B 1 487 ? -18.792 76.560 21.109 1.00 74.55 487 ILE B O 1
ATOM 8667 N N . GLU B 1 488 ? -19.752 78.592 21.258 1.00 80.61 488 GLU B N 1
ATOM 8668 C CA . GLU B 1 488 ? -18.490 79.314 21.258 1.00 84.59 488 GLU B CA 1
ATOM 8669 C C . GLU B 1 488 ? -17.965 79.469 22.680 1.00 86.03 488 GLU B C 1
ATOM 8670 O O . GLU B 1 488 ? -18.732 79.521 23.645 1.00 88.29 488 GLU B O 1
ATOM 8676 N N . GLY B 1 489 ? -16.642 79.540 22.798 1.00 86.20 489 GLY B N 1
ATOM 8677 C CA . GLY B 1 489 ? -16.001 79.775 24.072 1.00 81.78 489 GLY B CA 1
ATOM 8678 C C . GLY B 1 489 ? -15.850 78.516 24.904 1.00 78.18 489 GLY B C 1
ATOM 8679 O O . GLY B 1 489 ? -16.433 77.465 24.633 1.00 78.98 489 GLY B O 1
ATOM 8680 N N . ASN B 1 490 ? -15.038 78.638 25.949 1.00 77.66 490 ASN B N 1
ATOM 8681 C CA . ASN B 1 490 ? -14.698 77.524 26.816 1.00 73.70 490 ASN B CA 1
ATOM 8682 C C . ASN B 1 490 ? -15.555 77.562 28.079 1.00 72.31 490 ASN B C 1
ATOM 8683 O O . ASN B 1 490 ? -16.395 78.445 28.271 1.00 73.49 490 ASN B O 1
ATOM 8688 N N . ASP B 1 491 ? -15.335 76.582 28.954 1.00 72.43 491 ASP B N 1
ATOM 8689 C CA . ASP B 1 491 ? -16.205 76.354 30.107 1.00 75.09 491 ASP B CA 1
ATOM 8690 C C . ASP B 1 491 ? -17.627 76.061 29.627 1.00 73.97 491 ASP B C 1
ATOM 8691 O O . ASP B 1 491 ? -18.602 76.656 30.088 1.00 78.73 491 ASP B O 1
ATOM 8696 N N . ALA B 1 492 ? -17.733 75.131 28.680 1.00 71.62 492 ALA B N 1
ATOM 8697 C CA . ALA B 1 492 ? -18.988 74.827 28.013 1.00 68.83 492 ALA B CA 1
ATOM 8698 C C . ALA B 1 492 ? -19.193 73.321 27.948 1.00 65.27 492 ALA B C 1
ATOM 8699 O O . ALA B 1 492 ? -18.262 72.533 28.135 1.00 66.52 492 ALA B O 1
ATOM 8701 N N . GLU B 1 493 ? -20.430 72.932 27.650 1.00 72.26 493 GLU B N 1
ATOM 8702 C CA . GLU B 1 493 ? -20.802 71.529 27.554 1.00 71.44 493 GLU B CA 1
ATOM 8703 C C . GLU B 1 493 ? -21.846 71.375 26.459 1.00 71.48 493 GLU B C 1
ATOM 8704 O O . GLU B 1 493 ? -22.622 72.296 26.190 1.00 70.79 493 GLU B O 1
ATOM 8710 N N . GLY B 1 494 ? -21.867 70.200 25.839 1.00 63.51 494 GLY B N 1
ATOM 8711 C CA . GLY B 1 494 ? -22.865 69.926 24.824 1.00 60.16 494 GLY B CA 1
ATOM 8712 C C . GLY B 1 494 ? -22.532 68.663 24.054 1.00 62.18 494 GLY B C 1
ATOM 8713 O O . GLY B 1 494 ? -21.762 67.820 24.516 1.00 60.38 494 GLY B O 1
ATOM 8714 N N . VAL B 1 495 ? -23.127 68.556 22.871 1.00 69.68 495 VAL B N 1
ATOM 8715 C CA . VAL B 1 495 ? -22.904 67.410 21.999 1.00 66.52 495 VAL B CA 1
ATOM 8716 C C . VAL B 1 495 ? -21.543 67.548 21.334 1.00 64.67 495 VAL B C 1
ATOM 8717 O O . VAL B 1 495 ? -21.225 68.593 20.754 1.00 65.08 495 VAL B O 1
ATOM 8721 N N . LEU B 1 496 ? -20.735 66.496 21.420 1.00 61.23 496 LEU B N 1
ATOM 8722 C CA . LEU B 1 496 ? -19.443 66.478 20.749 1.00 63.23 496 LEU B CA 1
ATOM 8723 C C . LEU B 1 496 ? -19.664 66.155 19.276 1.00 60.49 496 LEU B C 1
ATOM 8724 O O . LEU B 1 496 ? -20.178 65.082 18.941 1.00 60.28 496 LEU B O 1
ATOM 8729 N N . ALA B 1 497 ? -19.279 67.082 18.403 1.00 58.14 497 ALA B N 1
ATOM 8730 C CA . ALA B 1 497 ? -19.444 66.915 16.968 1.00 60.72 497 ALA B CA 1
ATOM 8731 C C . ALA B 1 497 ? -18.187 67.403 16.264 1.00 60.12 497 ALA B C 1
ATOM 8732 O O . ALA B 1 497 ? -17.386 68.155 16.826 1.00 61.41 497 ALA B O 1
ATOM 8734 N N . ILE B 1 498 ? -18.024 66.973 15.017 1.00 60.11 498 ILE B N 1
ATOM 8735 C CA . ILE B 1 498 ? -16.840 67.275 14.224 1.00 56.09 498 ILE B CA 1
ATOM 8736 C C . ILE B 1 498 ? -17.275 67.985 12.951 1.00 60.01 498 ILE B C 1
ATOM 8737 O O . ILE B 1 498 ? -18.244 67.575 12.301 1.00 63.40 498 ILE B O 1
ATOM 8742 N N . LYS B 1 499 ? -16.558 69.054 12.595 1.00 59.79 499 LYS B N 1
ATOM 8743 C CA . LYS B 1 499 ? -17.014 69.987 11.574 1.00 60.25 499 LYS B CA 1
ATOM 8744 C C . LYS B 1 499 ? -16.628 69.585 10.158 1.00 59.18 499 LYS B C 1
ATOM 8745 O O . LYS B 1 499 ? -17.132 70.187 9.204 1.00 59.52 499 LYS B O 1
ATOM 8751 N N . ASP B 1 500 ? -15.750 68.601 9.992 1.00 56.86 500 ASP B N 1
ATOM 8752 C CA . ASP B 1 500 ? -15.370 68.134 8.669 1.00 52.35 500 ASP B CA 1
ATOM 8753 C C . ASP B 1 500 ? -14.899 66.697 8.798 1.00 56.11 500 ASP B C 1
ATOM 8754 O O . ASP B 1 500 ? -14.481 66.259 9.875 1.00 54.93 500 ASP B O 1
ATOM 8759 N N . HIS B 1 501 ? -14.968 65.959 7.693 1.00 52.71 501 HIS B N 1
ATOM 8760 C CA . HIS B 1 501 ? -14.519 64.578 7.736 1.00 54.49 501 HIS B CA 1
ATOM 8761 C C . HIS B 1 501 ? -12.991 64.525 7.769 1.00 52.11 501 HIS B C 1
ATOM 8762 O O . HIS B 1 501 ? -12.296 65.519 7.538 1.00 56.51 501 HIS B O 1
ATOM 8769 N N . TRP B 1 502 ? -12.474 63.345 8.076 1.00 50.42 502 TRP B N 1
ATOM 8770 C CA . TRP B 1 502 ? -11.052 63.121 8.279 1.00 55.98 502 TRP B CA 1
ATOM 8771 C C . TRP B 1 502 ? -10.662 61.824 7.596 1.00 51.52 502 TRP B C 1
ATOM 8772 O O . TRP B 1 502 ? -11.526 61.003 7.266 1.00 60.08 502 TRP B O 1
ATOM 8783 N N . PRO B 1 503 ? -9.363 61.603 7.363 1.00 50.01 503 PRO B N 1
ATOM 8784 C CA . PRO B 1 503 ? -8.958 60.492 6.485 1.00 54.68 503 PRO B CA 1
ATOM 8785 C C . PRO B 1 503 ? -9.541 59.139 6.865 1.00 57.28 503 PRO B C 1
ATOM 8786 O O . PRO B 1 503 ? -10.022 58.410 5.987 1.00 50.74 503 PRO B O 1
ATOM 8790 N N . SER B 1 504 ? -9.520 58.785 8.151 1.00 49.73 504 SER B N 1
ATOM 8791 C CA . SER B 1 504 ? -9.920 57.457 8.593 1.00 50.14 504 SER B CA 1
ATOM 8792 C C . SER B 1 504 ? -11.391 57.376 8.982 1.00 50.80 504 SER B C 1
ATOM 8793 O O . SER B 1 504 ? -11.803 56.382 9.588 1.00 50.77 504 SER B O 1
ATOM 8796 N N . MET B 1 505 ? -12.189 58.386 8.646 1.00 50.87 505 MET B N 1
ATOM 8797 C CA . MET B 1 505 ? -13.616 58.317 8.922 1.00 51.68 505 MET B CA 1
ATOM 8798 C C . MET B 1 505 ? -14.249 57.196 8.105 1.00 57.24 505 MET B C 1
ATOM 8799 O O . MET B 1 505 ? -13.932 57.007 6.927 1.00 46.70 505 MET B O 1
ATOM 8804 N N . ALA B 1 506 ? -15.146 56.444 8.741 1.00 58.44 506 ALA B N 1
ATOM 8805 C CA . ALA B 1 506 ? -15.874 55.401 8.031 1.00 50.22 506 ALA B CA 1
ATOM 8806 C C . ALA B 1 506 ? -16.653 56.009 6.873 1.00 56.78 506 ALA B C 1
ATOM 8807 O O . ALA B 1 506 ? -17.163 57.129 6.966 1.00 53.97 506 ALA B O 1
ATOM 8809 N N . ARG B 1 507 ? -16.743 55.264 5.772 1.00 51.57 507 ARG B N 1
ATOM 8810 C CA . ARG B 1 507 ? -17.327 55.783 4.542 1.00 56.12 507 ARG B CA 1
ATOM 8811 C C . ARG B 1 507 ? -18.794 55.422 4.361 1.00 54.52 507 ARG B C 1
ATOM 8812 O O . ARG B 1 507 ? -19.519 56.164 3.690 1.00 55.84 507 ARG B O 1
ATOM 8820 N N . THR B 1 508 ? -19.259 54.317 4.938 1.00 53.37 508 THR B N 1
ATOM 8821 C CA . THR B 1 508 ? -20.655 53.926 4.784 1.00 56.19 508 THR B CA 1
ATOM 8822 C C . THR B 1 508 ? -20.976 52.797 5.754 1.00 57.14 508 THR B C 1
ATOM 8823 O O . THR B 1 508 ? -20.104 52.285 6.460 1.00 54.07 508 THR B O 1
ATOM 8827 N N . VAL B 1 509 ? -22.255 52.431 5.786 1.00 56.58 509 VAL B N 1
ATOM 8828 C CA . VAL B 1 509 ? -22.713 51.169 6.357 1.00 52.95 509 VAL B CA 1
ATOM 8829 C C . VAL B 1 509 ? -23.049 50.248 5.193 1.00 57.95 509 VAL B C 1
ATOM 8830 O O . VAL B 1 509 ? -23.760 50.649 4.261 1.00 53.17 509 VAL B O 1
ATOM 8834 N N . TYR B 1 510 ? -22.533 49.022 5.237 1.00 58.75 510 TYR B N 1
ATOM 8835 C CA . TYR B 1 510 ? -22.536 48.164 4.058 1.00 61.53 510 TYR B CA 1
ATOM 8836 C C . TYR B 1 510 ? -23.945 47.992 3.503 1.00 61.31 510 TYR B C 1
ATOM 8837 O O . TYR B 1 510 ? -24.851 47.531 4.205 1.00 66.35 510 TYR B O 1
ATOM 8846 N N . LYS B 1 511 ? -24.120 48.373 2.236 1.00 57.13 511 LYS B N 1
ATOM 8847 C CA . LYS B 1 511 ? -25.391 48.246 1.526 1.00 60.33 511 LYS B CA 1
ATOM 8848 C C . LYS B 1 511 ? -26.529 48.955 2.256 1.00 60.27 511 LYS B C 1
ATOM 8849 O O . LYS B 1 511 ? -27.698 48.597 2.095 1.00 66.51 511 LYS B O 1
ATOM 8855 N N . ASN B 1 512 ? -26.210 49.970 3.054 1.00 60.37 512 ASN B N 1
ATOM 8856 C CA . ASN B 1 512 ? -27.226 50.707 3.797 1.00 60.66 512 ASN B CA 1
ATOM 8857 C C . ASN B 1 512 ? -26.736 52.123 4.088 1.00 60.27 512 ASN B C 1
ATOM 8858 O O . ASN B 1 512 ? -26.664 52.566 5.232 1.00 63.16 512 ASN B O 1
ATOM 8863 N N . HIS B 1 513 ? -26.393 52.866 3.033 1.00 58.97 513 HIS B N 1
ATOM 8864 C CA . HIS B 1 513 ? -25.864 54.212 3.218 1.00 60.41 513 HIS B CA 1
ATOM 8865 C C . HIS B 1 513 ? -26.876 55.166 3.842 1.00 63.51 513 HIS B C 1
ATOM 8866 O O . HIS B 1 513 ? -26.472 56.160 4.454 1.00 65.83 513 HIS B O 1
ATOM 8873 N N . THR B 1 514 ? -28.177 54.897 3.709 1.00 61.60 514 THR B N 1
ATOM 8874 C CA . THR B 1 514 ? -29.164 55.799 4.295 1.00 62.64 514 THR B CA 1
ATOM 8875 C C . THR B 1 514 ? -29.126 55.740 5.819 1.00 65.96 514 THR B C 1
ATOM 8876 O O . THR B 1 514 ? -29.258 56.772 6.487 1.00 65.84 514 THR B O 1
ATOM 8880 N N . LYS B 1 515 ? -28.953 54.544 6.387 1.00 64.49 515 LYS B N 1
ATOM 8881 C CA . LYS B 1 515 ? -28.765 54.439 7.831 1.00 65.37 515 LYS B CA 1
ATOM 8882 C C . LYS B 1 515 ? -27.506 55.179 8.267 1.00 64.42 515 LYS B C 1
ATOM 8883 O O . LYS B 1 515 ? -27.507 55.880 9.286 1.00 63.34 515 LYS B O 1
ATOM 8889 N N . TYR B 1 516 ? -26.423 55.034 7.501 1.00 60.29 516 TYR B N 1
ATOM 8890 C CA . TYR B 1 516 ? -25.202 55.794 7.754 1.00 56.06 516 TYR B CA 1
ATOM 8891 C C . TYR B 1 516 ? -25.490 57.289 7.829 1.00 62.12 516 TYR B C 1
ATOM 8892 O O . TYR B 1 516 ? -25.137 57.954 8.809 1.00 61.48 516 TYR B O 1
ATOM 8901 N N . MET B 1 517 ? -26.156 57.833 6.806 1.00 63.46 517 MET B N 1
ATOM 8902 C CA . MET B 1 517 ? -26.454 59.263 6.797 1.00 62.02 517 MET B CA 1
ATOM 8903 C C . MET B 1 517 ? -27.354 59.647 7.965 1.00 66.84 517 MET B C 1
ATOM 8904 O O . MET B 1 517 ? -27.112 60.655 8.639 1.00 66.72 517 MET B O 1
ATOM 8909 N N . ASP B 1 518 ? -28.399 58.856 8.222 1.00 63.46 518 ASP B N 1
ATOM 8910 C CA . ASP B 1 518 ? -29.331 59.173 9.298 1.00 65.33 518 ASP B CA 1
ATOM 8911 C C . ASP B 1 518 ? -28.678 59.117 10.674 1.00 64.83 518 ASP B C 1
ATOM 8912 O O . ASP B 1 518 ? -29.183 59.745 11.612 1.00 65.15 518 ASP B O 1
ATOM 8917 N N . THR B 1 519 ? -27.577 58.383 10.819 1.00 63.30 519 THR B N 1
ATOM 8918 C CA . THR B 1 519 ? -26.950 58.203 12.121 1.00 64.46 519 THR B CA 1
ATOM 8919 C C . THR B 1 519 ? -25.885 59.254 12.411 1.00 64.63 519 THR B C 1
ATOM 8920 O O . THR B 1 519 ? -25.807 59.759 13.538 1.00 66.31 519 THR B O 1
ATOM 8924 N N . TYR B 1 520 ? -25.063 59.596 11.419 1.00 63.04 520 TYR B N 1
ATOM 8925 C CA . TYR B 1 520 ? -23.885 60.423 11.639 1.00 62.87 520 TYR B CA 1
ATOM 8926 C C . TYR B 1 520 ? -23.981 61.815 11.038 1.00 59.82 520 TYR B C 1
ATOM 8927 O O . TYR B 1 520 ? -23.426 62.754 11.610 1.00 59.41 520 TYR B O 1
ATOM 8936 N N . MET B 1 521 ? -24.675 61.979 9.912 1.00 63.92 521 MET B N 1
ATOM 8937 C CA . MET B 1 521 ? -24.631 63.222 9.154 1.00 61.87 521 MET B CA 1
ATOM 8938 C C . MET B 1 521 ? -25.904 64.047 9.232 1.00 62.23 521 MET B C 1
ATOM 8939 O O . MET B 1 521 ? -25.831 65.275 9.145 1.00 62.89 521 MET B O 1
ATOM 8944 N N . ASN B 1 522 ? -27.062 63.413 9.385 1.00 64.32 522 ASN B N 1
ATOM 8945 C CA . ASN B 1 522 ? -28.340 64.112 9.333 1.00 67.55 522 ASN B CA 1
ATOM 8946 C C . ASN B 1 522 ? -28.815 64.640 10.686 1.00 68.81 522 ASN B C 1
ATOM 8947 O O . ASN B 1 522 ? -29.533 65.648 10.721 1.00 69.54 522 ASN B O 1
ATOM 8952 N N . PRO B 1 523 ? -28.473 64.005 11.814 1.00 68.06 523 PRO B N 1
ATOM 8953 C CA . PRO B 1 523 ? -28.956 64.541 13.099 1.00 73.93 523 PRO B CA 1
ATOM 8954 C C . PRO B 1 523 ? -28.579 65.996 13.317 1.00 79.02 523 PRO B C 1
ATOM 8955 O O . PRO B 1 523 ? -29.397 66.780 13.816 1.00 81.58 523 PRO B O 1
ATOM 8959 N N . TYR B 1 524 ? -27.354 66.377 12.961 1.00 65.83 524 TYR B N 1
ATOM 8960 C CA . TYR B 1 524 ? -26.867 67.751 13.093 1.00 71.18 524 TYR B CA 1
ATOM 8961 C C . TYR B 1 524 ? -26.201 68.131 11.777 1.00 68.12 524 TYR B C 1
ATOM 8962 O O . TYR B 1 524 ? -24.977 68.016 11.629 1.00 68.47 524 TYR B O 1
ATOM 8971 N N . PRO B 1 525 ? -26.982 68.591 10.796 1.00 73.73 525 PRO B N 1
ATOM 8972 C CA . PRO B 1 525 ? -26.436 68.789 9.446 1.00 70.95 525 PRO B CA 1
ATOM 8973 C C . PRO B 1 525 ? -25.216 69.697 9.447 1.00 73.86 525 PRO B C 1
ATOM 8974 O O . PRO B 1 525 ? -25.174 70.720 10.134 1.00 73.15 525 PRO B O 1
ATOM 8978 N N . GLY B 1 526 ? -24.214 69.308 8.659 1.00 78.63 526 GLY B N 1
ATOM 8979 C CA . GLY B 1 526 ? -22.946 69.998 8.622 1.00 78.09 526 GLY B CA 1
ATOM 8980 C C . GLY B 1 526 ? -21.932 69.496 9.624 1.00 71.75 526 GLY B C 1
ATOM 8981 O O . GLY B 1 526 ? -20.782 69.955 9.603 1.00 71.00 526 GLY B O 1
ATOM 8982 N N . TYR B 1 527 ? -22.321 68.574 10.500 1.00 67.68 527 TYR B N 1
ATOM 8983 C CA . TYR B 1 527 ? -21.439 68.015 11.508 1.00 63.51 527 TYR B CA 1
ATOM 8984 C C . TYR B 1 527 ? -21.465 66.496 11.426 1.00 61.78 527 TYR B C 1
ATOM 8985 O O . TYR B 1 527 ? -22.365 65.897 10.831 1.00 59.87 527 TYR B O 1
ATOM 8994 N N . TYR B 1 528 ? -20.457 65.881 12.035 1.00 61.36 528 TYR B N 1
ATOM 8995 C CA . TYR B 1 528 ? -20.456 64.453 12.320 1.00 63.01 528 TYR B CA 1
ATOM 8996 C C . TYR B 1 528 ? -20.894 64.263 13.767 1.00 61.04 528 TYR B C 1
ATOM 8997 O O . TYR B 1 528 ? -20.339 64.893 14.673 1.00 60.42 528 TYR B O 1
ATOM 9006 N N . PHE B 1 529 ? -21.885 63.401 13.978 1.00 56.19 529 PHE B N 1
ATOM 9007 C CA . PHE B 1 529 ? -22.486 63.189 15.291 1.00 62.83 529 PHE B CA 1
ATOM 9008 C C . PHE B 1 529 ? -21.812 61.994 15.957 1.00 66.41 529 PHE B C 1
ATOM 9009 O O . PHE B 1 529 ? -21.991 60.852 15.524 1.00 68.96 529 PHE B O 1
ATOM 9017 N N . THR B 1 530 ? -21.037 62.257 17.014 1.00 61.74 530 THR B N 1
ATOM 9018 C CA . THR B 1 530 ? -20.342 61.181 17.708 1.00 71.59 530 THR B CA 1
ATOM 9019 C C . THR B 1 530 ? -21.275 60.357 18.585 1.00 75.33 530 THR B C 1
ATOM 9020 O O . THR B 1 530 ? -20.918 59.238 18.968 1.00 66.76 530 THR B O 1
ATOM 9024 N N . GLY B 1 531 ? -22.454 60.884 18.913 1.00 72.50 531 GLY B N 1
ATOM 9025 C CA . GLY B 1 531 ? -23.322 60.255 19.881 1.00 73.15 531 GLY B CA 1
ATOM 9026 C C . GLY B 1 531 ? -22.939 60.509 21.321 1.00 70.35 531 GLY B C 1
ATOM 9027 O O . GLY B 1 531 ? -23.640 60.035 22.224 1.00 66.57 531 GLY B O 1
ATOM 9028 N N . ASP B 1 532 ? -21.855 61.241 21.563 1.00 70.92 532 ASP B N 1
ATOM 9029 C CA . ASP B 1 532 ? -21.333 61.484 22.897 1.00 72.00 532 ASP B CA 1
ATOM 9030 C C . ASP B 1 532 ? -21.553 62.936 23.300 1.00 69.29 532 ASP B C 1
ATOM 9031 O O . ASP B 1 532 ? -21.574 63.839 22.459 1.00 61.66 532 ASP B O 1
ATOM 9036 N N . GLY B 1 533 ? -21.707 63.150 24.604 1.00 68.43 533 GLY B N 1
ATOM 9037 C CA . GLY B 1 533 ? -21.639 64.473 25.176 1.00 63.22 533 GLY B CA 1
ATOM 9038 C C . GLY B 1 533 ? -20.253 64.743 25.726 1.00 60.81 533 GLY B C 1
ATOM 9039 O O . GLY B 1 533 ? -19.492 63.824 26.020 1.00 59.44 533 GLY B O 1
ATOM 9040 N N . ALA B 1 534 ? -19.924 66.023 25.860 1.00 60.48 534 ALA B N 1
ATOM 9041 C CA . ALA B 1 534 ? -18.589 66.402 26.299 1.00 61.76 534 ALA B CA 1
ATOM 9042 C C . ALA B 1 534 ? -18.617 67.837 26.800 1.00 59.82 534 ALA B C 1
ATOM 9043 O O . ALA B 1 534 ? -19.602 68.559 26.635 1.00 59.07 534 ALA B O 1
ATOM 9045 N N . ALA B 1 535 ? -17.508 68.238 27.417 1.00 62.54 535 ALA B N 1
ATOM 9046 C CA . ALA B 1 535 ? -17.339 69.585 27.937 1.00 69.07 535 ALA B CA 1
ATOM 9047 C C . ALA B 1 535 ? -15.919 70.047 27.653 1.00 69.66 535 ALA B C 1
ATOM 9048 O O . ALA B 1 535 ? -14.982 69.245 27.635 1.00 65.74 535 ALA B O 1
ATOM 9050 N N . ARG B 1 536 ? -15.767 71.351 27.438 1.00 64.57 536 ARG B N 1
ATOM 9051 C CA . ARG B 1 536 ? -14.483 71.954 27.103 1.00 70.68 536 ARG B CA 1
ATOM 9052 C C . ARG B 1 536 ? -14.154 73.010 28.146 1.00 69.22 536 ARG B C 1
ATOM 9053 O O . ARG B 1 536 ? -14.913 73.969 28.325 1.00 67.02 536 ARG B O 1
ATOM 9061 N N . ASP B 1 537 ? -13.024 72.838 28.827 1.00 74.24 537 ASP B N 1
ATOM 9062 C CA . ASP B 1 537 ? -12.647 73.728 29.912 1.00 74.90 537 ASP B CA 1
ATOM 9063 C C . ASP B 1 537 ? -11.838 74.907 29.371 1.00 70.33 537 ASP B C 1
ATOM 9064 O O . ASP B 1 537 ? -11.592 75.031 28.169 1.00 71.72 537 ASP B O 1
ATOM 9069 N N . HIS B 1 538 ? -11.410 75.785 30.282 1.00 71.57 538 HIS B N 1
ATOM 9070 C CA . HIS B 1 538 ? -10.768 77.034 29.885 1.00 68.35 538 HIS B CA 1
ATOM 9071 C C . HIS B 1 538 ? -9.436 76.817 29.179 1.00 67.75 538 HIS B C 1
ATOM 9072 O O . HIS B 1 538 ? -8.954 77.734 28.506 1.00 68.71 538 HIS B O 1
ATOM 9079 N N . ASP B 1 539 ? -8.829 75.642 29.317 1.00 66.81 539 ASP B N 1
ATOM 9080 C CA . ASP B 1 539 ? -7.592 75.330 28.617 1.00 67.98 539 ASP B CA 1
ATOM 9081 C C . ASP B 1 539 ? -7.829 74.638 27.280 1.00 69.38 539 ASP B C 1
ATOM 9082 O O . ASP B 1 539 ? -6.860 74.271 26.609 1.00 65.81 539 ASP B O 1
ATOM 9087 N N . GLY B 1 540 ? -9.086 74.450 26.881 1.00 63.97 540 GLY B N 1
ATOM 9088 C CA . GLY B 1 540 ? -9.399 73.752 25.655 1.00 70.86 540 GLY B CA 1
ATOM 9089 C C . GLY B 1 540 ? -9.449 72.246 25.773 1.00 70.13 540 GLY B C 1
ATOM 9090 O O . GLY B 1 540 ? -9.704 71.572 24.766 1.00 67.68 540 GLY B O 1
ATOM 9091 N N . TYR B 1 541 ? -9.209 71.696 26.962 1.00 66.97 541 TYR B N 1
ATOM 9092 C CA . TYR B 1 541 ? -9.270 70.254 27.153 1.00 64.14 541 TYR B CA 1
ATOM 9093 C C . TYR B 1 541 ? -10.716 69.779 27.113 1.00 63.43 541 TYR B C 1
ATOM 9094 O O . TYR B 1 541 ? -11.610 70.412 27.682 1.00 69.87 541 TYR B O 1
ATOM 9103 N N . TYR B 1 542 ? -10.943 68.654 26.444 1.00 62.49 542 TYR B N 1
ATOM 9104 C CA . TYR B 1 542 ? -12.270 68.068 26.333 1.00 66.50 542 TYR B CA 1
ATOM 9105 C C . TYR B 1 542 ? -12.455 66.998 27.401 1.00 64.95 542 TYR B C 1
ATOM 9106 O O . TYR B 1 542 ? -11.555 66.192 27.656 1.00 66.32 542 TYR B O 1
ATOM 9115 N N . TRP B 1 543 ? -13.633 66.996 28.018 1.00 61.99 543 TRP B N 1
ATOM 9116 C CA . TRP B 1 543 ? -14.015 66.001 29.015 1.00 66.98 543 TRP B CA 1
ATOM 9117 C C . TRP B 1 543 ? -15.213 65.247 28.457 1.00 62.30 543 TRP B C 1
ATOM 9118 O O . TRP B 1 543 ? -16.283 65.834 28.264 1.00 65.64 543 TRP B O 1
ATOM 9129 N N . ILE B 1 544 ? -15.029 63.958 28.182 1.00 59.26 544 ILE B N 1
ATOM 9130 C CA . ILE B 1 544 ? -16.103 63.163 27.604 1.00 61.46 544 ILE B CA 1
ATOM 9131 C C . ILE B 1 544 ? -17.147 62.871 28.673 1.00 61.01 544 ILE B C 1
ATOM 9132 O O . ILE B 1 544 ? -16.830 62.342 29.746 1.00 64.86 544 ILE B O 1
ATOM 9137 N N . ARG B 1 545 ? -18.397 63.213 28.382 1.00 63.83 545 ARG B N 1
ATOM 9138 C CA . ARG B 1 545 ? -19.506 62.953 29.280 1.00 64.51 545 ARG B CA 1
ATOM 9139 C C . ARG B 1 545 ? -20.211 61.676 28.814 1.00 65.56 545 ARG B C 1
ATOM 9140 O O . ARG B 1 545 ? -19.694 60.920 27.986 1.00 65.56 545 ARG B O 1
ATOM 9148 N N . GLY B 1 546 ? -21.403 61.429 29.341 1.00 66.91 546 GLY B N 1
ATOM 9149 C CA . GLY B 1 546 ? -22.167 60.267 28.949 1.00 68.70 546 GLY B CA 1
ATOM 9150 C C . GLY B 1 546 ? -22.672 60.349 27.518 1.00 72.38 546 GLY B C 1
ATOM 9151 O O . GLY B 1 546 ? -22.422 61.297 26.772 1.00 77.65 546 GLY B O 1
ATOM 9152 N N . ARG B 1 547 ? -23.395 59.302 27.133 1.00 69.89 547 ARG B N 1
ATOM 9153 C CA . ARG B 1 547 ? -23.979 59.200 25.805 1.00 74.95 547 ARG B CA 1
ATOM 9154 C C . ARG B 1 547 ? -25.196 60.105 25.670 1.00 78.18 547 ARG B C 1
ATOM 9155 O O . ARG B 1 547 ? -25.960 60.306 26.619 1.00 82.09 547 ARG B O 1
ATOM 9163 N N . VAL B 1 548 ? -25.369 60.653 24.468 1.00 79.53 548 VAL B N 1
ATOM 9164 C CA . VAL B 1 548 ? -26.563 61.429 24.171 1.00 88.76 548 VAL B CA 1
ATOM 9165 C C . VAL B 1 548 ? -27.743 60.474 24.048 1.00 97.67 548 VAL B C 1
ATOM 9166 O O . VAL B 1 548 ? -27.585 59.285 23.737 1.00 97.04 548 VAL B O 1
ATOM 9170 N N . ASP B 1 549 ? -28.940 60.993 24.293 1.00 106.14 549 ASP B N 1
ATOM 9171 C CA . ASP B 1 549 ? -30.128 60.158 24.363 1.00 120.07 549 ASP B CA 1
ATOM 9172 C C . ASP B 1 549 ? -30.727 60.019 22.963 1.00 127.28 549 ASP B C 1
ATOM 9173 O O . ASP B 1 549 ? -30.063 60.297 21.961 1.00 126.79 549 ASP B O 1
ATOM 9178 N N . ASP B 1 550 ? -31.976 59.571 22.878 1.00 157.17 550 ASP B N 1
ATOM 9179 C CA . ASP B 1 550 ? -32.645 59.453 21.591 1.00 152.36 550 ASP B CA 1
ATOM 9180 C C . ASP B 1 550 ? -32.718 60.815 20.921 1.00 150.64 550 ASP B C 1
ATOM 9181 O O . ASP B 1 550 ? -33.297 61.755 21.475 1.00 158.68 550 ASP B O 1
ATOM 9186 N N . VAL B 1 551 ? -32.126 60.930 19.737 1.00 126.20 551 VAL B N 1
ATOM 9187 C CA . VAL B 1 551 ? -32.258 62.130 18.927 1.00 114.19 551 VAL B CA 1
ATOM 9188 C C . VAL B 1 551 ? -32.912 61.736 17.612 1.00 108.62 551 VAL B C 1
ATOM 9189 O O . VAL B 1 551 ? -32.293 61.068 16.774 1.00 105.12 551 VAL B O 1
ATOM 9193 N N . VAL B 1 552 ? -34.160 62.154 17.429 1.00 114.65 552 VAL B N 1
ATOM 9194 C CA . VAL B 1 552 ? -34.874 62.023 16.166 1.00 110.36 552 VAL B CA 1
ATOM 9195 C C . VAL B 1 552 ? -35.075 63.441 15.656 1.00 113.23 552 VAL B C 1
ATOM 9196 O O . VAL B 1 552 ? -35.549 64.306 16.402 1.00 110.22 552 VAL B O 1
ATOM 9200 N N . ASN B 1 553 ? -34.740 63.681 14.398 1.00 117.45 553 ASN B N 1
ATOM 9201 C CA . ASN B 1 553 ? -34.748 65.034 13.853 1.00 118.93 553 ASN B CA 1
ATOM 9202 C C . ASN B 1 553 ? -35.850 65.114 12.809 1.00 111.51 553 ASN B C 1
ATOM 9203 O O . ASN B 1 553 ? -35.681 64.662 11.673 1.00 110.74 553 ASN B O 1
ATOM 9208 N N . VAL B 1 554 ? -36.979 65.691 13.208 1.00 115.20 554 VAL B N 1
ATOM 9209 C CA . VAL B 1 554 ? -38.142 65.845 12.348 1.00 111.90 554 VAL B CA 1
ATOM 9210 C C . VAL B 1 554 ? -38.242 67.327 12.020 1.00 107.98 554 VAL B C 1
ATOM 9211 O O . VAL B 1 554 ? -38.650 68.133 12.867 1.00 111.31 554 VAL B O 1
ATOM 9215 N N . SER B 1 555 ? -37.890 67.691 10.788 1.00 97.57 555 SER B N 1
ATOM 9216 C CA . SER B 1 555 ? -38.005 69.073 10.326 1.00 97.66 555 SER B CA 1
ATOM 9217 C C . SER B 1 555 ? -37.303 70.039 11.281 1.00 99.14 555 SER B C 1
ATOM 9218 O O . SER B 1 555 ? -37.810 71.118 11.596 1.00 100.06 555 SER B O 1
ATOM 9221 N N . GLY B 1 556 ? -36.117 69.645 11.746 1.00 100.47 556 GLY B N 1
ATOM 9222 C CA . GLY B 1 556 ? -35.314 70.459 12.635 1.00 101.44 556 GLY B CA 1
ATOM 9223 C C . GLY B 1 556 ? -35.605 70.334 14.118 1.00 110.24 556 GLY B C 1
ATOM 9224 O O . GLY B 1 556 ? -34.791 70.797 14.928 1.00 105.06 556 GLY B O 1
ATOM 9225 N N . HIS B 1 557 ? -36.726 69.733 14.510 1.00 101.83 557 HIS B N 1
ATOM 9226 C CA . HIS B 1 557 ? -37.050 69.553 15.923 1.00 100.72 557 HIS B CA 1
ATOM 9227 C C . HIS B 1 557 ? -36.455 68.235 16.412 1.00 96.05 557 HIS B C 1
ATOM 9228 O O . HIS B 1 557 ? -36.899 67.157 16.004 1.00 96.67 557 HIS B O 1
ATOM 9235 N N . ARG B 1 558 ? -35.445 68.321 17.280 1.00 94.11 558 ARG B N 1
ATOM 9236 C CA . ARG B 1 558 ? -34.894 67.126 17.908 1.00 94.34 558 ARG B CA 1
ATOM 9237 C C . ARG B 1 558 ? -35.908 66.540 18.884 1.00 96.38 558 ARG B C 1
ATOM 9238 O O . ARG B 1 558 ? -36.398 67.239 19.776 1.00 97.36 558 ARG B O 1
ATOM 9246 N N . LEU B 1 559 ? -36.227 65.259 18.716 1.00 103.48 559 LEU B N 1
ATOM 9247 C CA . LEU B 1 559 ? -37.212 64.596 19.555 1.00 103.65 559 LEU B CA 1
ATOM 9248 C C . LEU B 1 559 ? -36.566 63.408 20.261 1.00 125.73 559 LEU B C 1
ATOM 9249 O O . LEU B 1 559 ? -35.567 62.850 19.798 1.00 129.15 559 LEU B O 1
ATOM 9254 N N . SER B 1 560 ? -37.154 63.029 21.396 1.00 147.58 560 SER B N 1
ATOM 9255 C CA . SER B 1 560 ? -36.711 61.884 22.188 1.00 154.96 560 SER B CA 1
ATOM 9256 C C . SER B 1 560 ? -37.815 60.832 22.173 1.00 154.94 560 SER B C 1
ATOM 9257 O O . SER B 1 560 ? -38.907 61.065 22.702 1.00 148.68 560 SER B O 1
ATOM 9260 N N . THR B 1 561 ? -37.531 59.678 21.565 1.00 160.27 561 THR B N 1
ATOM 9261 C CA . THR B 1 561 ? -38.516 58.602 21.541 1.00 163.32 561 THR B CA 1
ATOM 9262 C C . THR B 1 561 ? -38.851 58.126 22.949 1.00 144.75 561 THR B C 1
ATOM 9263 O O . THR B 1 561 ? -40.005 57.792 23.241 1.00 139.64 561 THR B O 1
ATOM 9267 N N . ALA B 1 562 ? -37.856 58.092 23.839 1.00 108.24 562 ALA B N 1
ATOM 9268 C CA . ALA B 1 562 ? -38.119 57.700 25.220 1.00 106.48 562 ALA B CA 1
ATOM 9269 C C . ALA B 1 562 ? -39.009 58.722 25.914 1.00 102.88 562 ALA B C 1
ATOM 9270 O O . ALA B 1 562 ? -39.866 58.362 26.729 1.00 99.37 562 ALA B O 1
ATOM 9272 N N . GLU B 1 563 ? -38.811 60.004 25.603 1.00 107.27 563 GLU B N 1
ATOM 9273 C CA . GLU B 1 563 ? -39.629 61.056 26.193 1.00 105.21 563 GLU B CA 1
ATOM 9274 C C . GLU B 1 563 ? -41.077 60.974 25.721 1.00 98.52 563 GLU B C 1
ATOM 9275 O O . GLU B 1 563 ? -41.991 61.336 26.470 1.00 95.81 563 GLU B O 1
ATOM 9281 N N . ILE B 1 564 ? -41.306 60.503 24.492 1.00 115.95 564 ILE B N 1
ATOM 9282 C CA . ILE B 1 564 ? -42.669 60.378 23.982 1.00 120.57 564 ILE B CA 1
ATOM 9283 C C . ILE B 1 564 ? -43.359 59.145 24.557 1.00 113.37 564 ILE B C 1
ATOM 9284 O O . ILE B 1 564 ? -44.557 59.180 24.861 1.00 112.67 564 ILE B O 1
ATOM 9289 N N . GLU B 1 565 ? -42.629 58.035 24.704 1.00 114.96 565 GLU B N 1
ATOM 9290 C CA . GLU B 1 565 ? -43.222 56.845 25.306 1.00 113.14 565 GLU B CA 1
ATOM 9291 C C . GLU B 1 565 ? -43.744 57.137 26.706 1.00 111.49 565 GLU B C 1
ATOM 9292 O O . GLU B 1 565 ? -44.823 56.666 27.085 1.00 119.36 565 GLU B O 1
ATOM 9298 N N . ALA B 1 566 ? -42.991 57.909 27.492 1.00 111.30 566 ALA B N 1
ATOM 9299 C CA . ALA B 1 566 ? -43.440 58.241 28.840 1.00 119.07 566 ALA B CA 1
ATOM 9300 C C . ALA B 1 566 ? -44.747 59.023 28.806 1.00 126.65 566 ALA B C 1
ATOM 9301 O O . ALA B 1 566 ? -45.637 58.793 29.633 1.00 133.40 566 ALA B O 1
ATOM 9303 N N . ALA B 1 567 ? -44.885 59.949 27.854 1.00 123.05 567 ALA B N 1
ATOM 9304 C CA . ALA B 1 567 ? -46.114 60.730 27.764 1.00 119.28 567 ALA B CA 1
ATOM 9305 C C . ALA B 1 567 ? -47.293 59.857 27.350 1.00 123.70 567 ALA B C 1
ATOM 9306 O O . ALA B 1 567 ? -48.392 59.986 27.904 1.00 124.48 567 ALA B O 1
ATOM 9308 N N . LEU B 1 568 ? -47.089 58.967 26.375 1.00 123.37 568 LEU B N 1
ATOM 9309 C CA . LEU B 1 568 ? -48.161 58.064 25.970 1.00 135.25 568 LEU B CA 1
ATOM 9310 C C . LEU B 1 568 ? -48.554 57.124 27.103 1.00 143.36 568 LEU B C 1
ATOM 9311 O O . LEU B 1 568 ? -49.714 56.705 27.188 1.00 142.62 568 LEU B O 1
ATOM 9316 N N . ILE B 1 569 ? -47.609 56.787 27.983 1.00 133.74 569 ILE B N 1
ATOM 9317 C CA . ILE B 1 569 ? -47.912 55.867 29.073 1.00 129.28 569 ILE B CA 1
ATOM 9318 C C . ILE B 1 569 ? -48.646 56.580 30.202 1.00 127.92 569 ILE B C 1
ATOM 9319 O O . ILE B 1 569 ? -49.383 55.944 30.964 1.00 132.43 569 ILE B O 1
ATOM 9324 N N . GLU B 1 570 ? -48.465 57.898 30.335 1.00 128.76 570 GLU B N 1
ATOM 9325 C CA . GLU B 1 570 ? -49.235 58.645 31.324 1.00 129.44 570 GLU B CA 1
ATOM 9326 C C . GLU B 1 570 ? -50.732 58.501 31.084 1.00 132.29 570 GLU B C 1
ATOM 9327 O O . GLU B 1 570 ? -51.526 58.612 32.025 1.00 136.24 570 GLU B O 1
ATOM 9333 N N . ASP B 1 571 ? -51.134 58.257 29.838 1.00 125.78 571 ASP B N 1
ATOM 9334 C CA . ASP B 1 571 ? -52.532 57.979 29.533 1.00 129.35 571 ASP B CA 1
ATOM 9335 C C . ASP B 1 571 ? -52.930 56.645 30.155 1.00 131.51 571 ASP B C 1
ATOM 9336 O O . ASP B 1 571 ? -52.384 55.596 29.795 1.00 129.22 571 ASP B O 1
ATOM 9341 N N . LYS B 1 572 ? -53.880 56.686 31.095 1.00 134.09 572 LYS B N 1
ATOM 9342 C CA . LYS B 1 572 ? -54.264 55.484 31.827 1.00 132.55 572 LYS B CA 1
ATOM 9343 C C . LYS B 1 572 ? -54.808 54.390 30.916 1.00 133.11 572 LYS B C 1
ATOM 9344 O O . LYS B 1 572 ? -54.874 53.229 31.335 1.00 133.56 572 LYS B O 1
ATOM 9346 N N . LYS B 1 573 ? -55.200 54.729 29.686 1.00 130.80 573 LYS B N 1
ATOM 9347 C CA . LYS B 1 573 ? -55.709 53.729 28.755 1.00 129.40 573 LYS B CA 1
ATOM 9348 C C . LYS B 1 573 ? -54.603 52.869 28.159 1.00 131.73 573 LYS B C 1
ATOM 9349 O O . LYS B 1 573 ? -54.890 51.780 27.648 1.00 134.50 573 LYS B O 1
ATOM 9355 N N . VAL B 1 574 ? -53.355 53.330 28.210 1.00 174.62 574 VAL B N 1
ATOM 9356 C CA . VAL B 1 574 ? -52.228 52.645 27.590 1.00 180.23 574 VAL B CA 1
ATOM 9357 C C . VAL B 1 574 ? -51.526 51.804 28.647 1.00 186.97 574 VAL B C 1
ATOM 9358 O O . VAL B 1 574 ? -51.221 52.296 29.742 1.00 174.51 574 VAL B O 1
ATOM 9362 N N . SER B 1 575 ? -51.266 50.538 28.321 1.00 143.96 575 SER B N 1
ATOM 9363 C CA . SER B 1 575 ? -50.498 49.661 29.197 1.00 147.92 575 SER B CA 1
ATOM 9364 C C . SER B 1 575 ? -49.007 49.734 28.894 1.00 143.84 575 SER B C 1
ATOM 9365 O O . SER B 1 575 ? -48.187 49.807 29.816 1.00 139.97 575 SER B O 1
ATOM 9368 N N . GLU B 1 576 ? -48.647 49.723 27.614 1.00 152.81 576 GLU B N 1
ATOM 9369 C CA . GLU B 1 576 ? -47.262 49.852 27.190 1.00 139.88 576 GLU B CA 1
ATOM 9370 C C . GLU B 1 576 ? -47.246 50.557 25.842 1.00 141.06 576 GLU B C 1
ATOM 9371 O O . GLU B 1 576 ? -48.206 50.474 25.071 1.00 137.72 576 GLU B O 1
ATOM 9373 N N . ALA B 1 577 ? -46.147 51.253 25.566 1.00 165.99 577 ALA B N 1
ATOM 9374 C CA . ALA B 1 577 ? -46.010 52.027 24.342 1.00 158.84 577 ALA B CA 1
ATOM 9375 C C . ALA B 1 577 ? -44.568 51.963 23.868 1.00 158.09 577 ALA B C 1
ATOM 9376 O O . ALA B 1 577 ? -43.640 51.942 24.681 1.00 150.75 577 ALA B O 1
ATOM 9378 N N . ALA B 1 578 ? -44.388 51.936 22.549 1.00 152.46 578 ALA B N 1
ATOM 9379 C CA . ALA B 1 578 ? -43.067 51.916 21.939 1.00 146.70 578 ALA B CA 1
ATOM 9380 C C . ALA B 1 578 ? -43.029 52.911 20.791 1.00 135.29 578 ALA B C 1
ATOM 9381 O O . ALA B 1 578 ? -43.888 52.875 19.904 1.00 140.54 578 ALA B O 1
ATOM 9383 N N . VAL B 1 579 ? -42.035 53.795 20.815 1.00 124.25 579 VAL B N 1
ATOM 9384 C CA . VAL B 1 579 ? -41.855 54.827 19.803 1.00 122.79 579 VAL B CA 1
ATOM 9385 C C . VAL B 1 579 ? -40.477 54.640 19.188 1.00 117.70 579 VAL B C 1
ATOM 9386 O O . VAL B 1 579 ? -39.491 54.455 19.910 1.00 119.49 579 VAL B O 1
ATOM 9390 N N . VAL B 1 580 ? -40.412 54.686 17.858 1.00 116.25 580 VAL B N 1
ATOM 9391 C CA . VAL B 1 580 ? -39.161 54.541 17.127 1.00 113.49 580 VAL B CA 1
ATOM 9392 C C . VAL B 1 580 ? -39.128 55.572 16.007 1.00 115.63 580 VAL B C 1
ATOM 9393 O O . VAL B 1 580 ? -40.139 56.184 15.661 1.00 110.63 580 VAL B O 1
ATOM 9397 N N . GLY B 1 581 ? -37.940 55.752 15.436 1.00 131.19 581 GLY B N 1
ATOM 9398 C CA . GLY B 1 581 ? -37.725 56.688 14.350 1.00 138.07 581 GLY B CA 1
ATOM 9399 C C . GLY B 1 581 ? -37.415 55.944 13.066 1.00 125.87 581 GLY B C 1
ATOM 9400 O O . GLY B 1 581 ? -36.819 54.865 13.090 1.00 123.29 581 GLY B O 1
ATOM 9401 N N . ILE B 1 582 ? -37.823 56.527 11.938 1.00 117.21 582 ILE B N 1
ATOM 9402 C CA . ILE B 1 582 ? -37.560 55.946 10.629 1.00 110.41 582 ILE B CA 1
ATOM 9403 C C . ILE B 1 582 ? -37.256 57.070 9.647 1.00 100.52 582 ILE B C 1
ATOM 9404 O O . ILE B 1 582 ? -37.612 58.230 9.862 1.00 99.77 582 ILE B O 1
ATOM 9409 N N . HIS B 1 583 ? -36.582 56.709 8.557 1.00 97.40 583 HIS B N 1
ATOM 9410 C CA . HIS B 1 583 ? -36.251 57.687 7.530 1.00 92.20 583 HIS B CA 1
ATOM 9411 C C . HIS B 1 583 ? -37.524 58.251 6.908 1.00 90.28 583 HIS B C 1
ATOM 9412 O O . HIS B 1 583 ? -38.554 57.577 6.819 1.00 86.24 583 HIS B O 1
ATOM 9419 N N . ASP B 1 584 ? -37.446 59.508 6.478 1.00 92.08 584 ASP B N 1
ATOM 9420 C CA . ASP B 1 584 ? -38.561 60.173 5.816 1.00 92.11 584 ASP B CA 1
ATOM 9421 C C . ASP B 1 584 ? -37.994 61.091 4.745 1.00 92.07 584 ASP B C 1
ATOM 9422 O O . ASP B 1 584 ? -37.139 61.933 5.035 1.00 93.24 584 ASP B O 1
ATOM 9427 N N . ASP B 1 585 ? -38.475 60.927 3.510 1.00 94.32 585 ASP B N 1
ATOM 9428 C CA . ASP B 1 585 ? -37.945 61.696 2.391 1.00 96.66 585 ASP B CA 1
ATOM 9429 C C . ASP B 1 585 ? -38.247 63.186 2.497 1.00 98.67 585 ASP B C 1
ATOM 9430 O O . ASP B 1 585 ? -37.584 63.985 1.827 1.00 96.74 585 ASP B O 1
ATOM 9435 N N . ILE B 1 586 ? -39.215 63.580 3.323 1.00 95.25 586 ILE B N 1
ATOM 9436 C CA . ILE B 1 586 ? -39.654 64.971 3.378 1.00 94.66 586 ILE B CA 1
ATOM 9437 C C . ILE B 1 586 ? -39.115 65.655 4.628 1.00 100.80 586 ILE B C 1
ATOM 9438 O O . ILE B 1 586 ? -38.450 66.693 4.540 1.00 96.61 586 ILE B O 1
ATOM 9443 N N . THR B 1 587 ? -39.392 65.078 5.797 1.00 105.84 587 THR B N 1
ATOM 9444 C CA . THR B 1 587 ? -39.034 65.681 7.073 1.00 110.08 587 THR B CA 1
ATOM 9445 C C . THR B 1 587 ? -37.728 65.133 7.637 1.00 109.60 587 THR B C 1
ATOM 9446 O O . THR B 1 587 ? -37.397 65.414 8.794 1.00 109.42 587 THR B O 1
ATOM 9450 N N . GLY B 1 588 ? -36.981 64.365 6.849 1.00 105.93 588 GLY B N 1
ATOM 9451 C CA . GLY B 1 588 ? -35.729 63.797 7.306 1.00 104.14 588 GLY B CA 1
ATOM 9452 C C . GLY B 1 588 ? -35.923 62.539 8.125 1.00 106.20 588 GLY B C 1
ATOM 9453 O O . GLY B 1 588 ? -35.438 61.466 7.753 1.00 104.77 588 GLY B O 1
ATOM 9454 N N . GLN B 1 589 ? -36.623 62.659 9.251 1.00 93.37 589 GLN B N 1
ATOM 9455 C CA . GLN B 1 589 ? -37.001 61.506 10.053 1.00 91.22 589 GLN B CA 1
ATOM 9456 C C . GLN B 1 589 ? -38.441 61.670 10.517 1.00 93.94 589 GLN B C 1
ATOM 9457 O O . GLN B 1 589 ? -38.965 62.784 10.599 1.00 90.59 589 GLN B O 1
ATOM 9463 N N . ALA B 1 590 ? -39.084 60.541 10.808 1.00 95.54 590 ALA B N 1
ATOM 9464 C CA . ALA B 1 590 ? -40.432 60.538 11.356 1.00 100.82 590 ALA B CA 1
ATOM 9465 C C . ALA B 1 590 ? -40.510 59.534 12.495 1.00 100.21 590 ALA B C 1
ATOM 9466 O O . ALA B 1 590 ? -39.891 58.468 12.434 1.00 102.43 590 ALA B O 1
ATOM 9468 N N . VAL B 1 591 ? -41.267 59.884 13.533 1.00 87.73 591 VAL B N 1
ATOM 9469 C CA . VAL B 1 591 ? -41.486 59.015 14.685 1.00 95.92 591 VAL B CA 1
ATOM 9470 C C . VAL B 1 591 ? -42.821 58.301 14.525 1.00 88.22 591 VAL B C 1
ATOM 9471 O O . VAL B 1 591 ? -43.829 58.919 14.155 1.00 96.26 591 VAL B O 1
ATOM 9475 N N . ILE B 1 592 ? -42.832 56.998 14.798 1.00 100.10 592 ILE B N 1
ATOM 9476 C CA . ILE B 1 592 ? -44.040 56.181 14.750 1.00 116.18 592 ILE B CA 1
ATOM 9477 C C . ILE B 1 592 ? -44.243 55.545 16.118 1.00 128.44 592 ILE B C 1
ATOM 9478 O O . ILE B 1 592 ? -43.335 54.893 16.645 1.00 124.33 592 ILE B O 1
ATOM 9483 N N . ALA B 1 593 ? -45.429 55.734 16.690 1.00 144.41 593 ALA B N 1
ATOM 9484 C CA . ALA B 1 593 ? -45.750 55.231 18.019 1.00 157.98 593 ALA B CA 1
ATOM 9485 C C . ALA B 1 593 ? -46.658 54.013 17.918 1.00 153.15 593 ALA B C 1
ATOM 9486 O O . ALA B 1 593 ? -47.719 54.073 17.288 1.00 142.38 593 ALA B O 1
ATOM 9488 N N . TYR B 1 594 ? -46.234 52.912 18.531 1.00 143.57 594 TYR B N 1
ATOM 9489 C CA . TYR B 1 594 ? -47.041 51.705 18.655 1.00 135.59 594 TYR B CA 1
ATOM 9490 C C . TYR B 1 594 ? -47.557 51.598 20.083 1.00 130.40 594 TYR B C 1
ATOM 9491 O O . TYR B 1 594 ? -46.768 51.619 21.034 1.00 133.57 594 TYR B O 1
ATOM 9500 N N . VAL B 1 595 ? -48.875 51.478 20.230 1.00 127.08 595 VAL B N 1
ATOM 9501 C CA . VAL B 1 595 ? -49.534 51.540 21.528 1.00 137.10 595 VAL B CA 1
ATOM 9502 C C . VAL B 1 595 ? -50.298 50.245 21.763 1.00 136.90 595 VAL B C 1
ATOM 9503 O O . VAL B 1 595 ? -51.042 49.786 20.888 1.00 136.50 595 VAL B O 1
ATOM 9507 N N . ALA B 1 596 ? -50.114 49.665 22.947 1.00 137.94 596 ALA B N 1
ATOM 9508 C CA . ALA B 1 596 ? -50.885 48.520 23.409 1.00 147.39 596 ALA B CA 1
ATOM 9509 C C . ALA B 1 596 ? -51.772 48.965 24.564 1.00 148.30 596 ALA B C 1
ATOM 9510 O O . ALA B 1 596 ? -51.295 49.610 25.504 1.00 141.36 596 ALA B O 1
ATOM 9512 N N . LEU B 1 597 ? -53.051 48.618 24.492 1.00 139.17 597 LEU B N 1
ATOM 9513 C CA . LEU B 1 597 ? -54.031 49.095 25.462 1.00 134.65 597 LEU B CA 1
ATOM 9514 C C . LEU B 1 597 ? -54.390 48.012 26.476 1.00 128.86 597 LEU B C 1
ATOM 9515 O O . LEU B 1 597 ? -55.378 47.296 26.315 1.00 133.15 597 LEU B O 1
ATOM 9520 N N . GLU B 1 607 ? -60.423 55.253 15.961 1.00 135.11 607 GLU B N 1
ATOM 9521 C CA . GLU B 1 607 ? -59.935 56.442 15.272 1.00 138.79 607 GLU B CA 1
ATOM 9522 C C . GLU B 1 607 ? -60.044 57.669 16.168 1.00 141.90 607 GLU B C 1
ATOM 9523 O O . GLU B 1 607 ? -59.245 58.603 16.057 1.00 142.36 607 GLU B O 1
ATOM 9525 N N . GLY B 1 608 ? -61.038 57.662 17.059 1.00 150.31 608 GLY B N 1
ATOM 9526 C CA . GLY B 1 608 ? -61.205 58.780 17.973 1.00 143.35 608 GLY B CA 1
ATOM 9527 C C . GLY B 1 608 ? -60.156 58.799 19.068 1.00 139.11 608 GLY B C 1
ATOM 9528 O O . GLY B 1 608 ? -59.595 59.851 19.385 1.00 136.64 608 GLY B O 1
ATOM 9529 N N . LEU B 1 609 ? -59.869 57.634 19.652 1.00 148.10 609 LEU B N 1
ATOM 9530 C CA . LEU B 1 609 ? -58.834 57.549 20.676 1.00 141.72 609 LEU B CA 1
ATOM 9531 C C . LEU B 1 609 ? -57.469 57.945 20.132 1.00 132.09 609 LEU B C 1
ATOM 9532 O O . LEU B 1 609 ? -56.623 58.446 20.881 1.00 125.93 609 LEU B O 1
ATOM 9537 N N . ARG B 1 610 ? -57.233 57.724 18.838 1.00 123.25 610 ARG B N 1
ATOM 9538 C CA . ARG B 1 610 ? -55.952 58.093 18.245 1.00 120.08 610 ARG B CA 1
ATOM 9539 C C . ARG B 1 610 ? -55.698 59.590 18.364 1.00 115.53 610 ARG B C 1
ATOM 9540 O O . ARG B 1 610 ? -54.560 60.018 18.591 1.00 107.11 610 ARG B O 1
ATOM 9548 N N . LYS B 1 611 ? -56.745 60.405 18.214 1.00 122.79 611 LYS B N 1
ATOM 9549 C CA . LYS B 1 611 ? -56.582 61.845 18.378 1.00 113.85 611 LYS B CA 1
ATOM 9550 C C . LYS B 1 611 ? -56.334 62.221 19.834 1.00 118.09 611 LYS B C 1
ATOM 9551 O O . LYS B 1 611 ? -55.669 63.227 20.106 1.00 109.54 611 LYS B O 1
ATOM 9553 N N . GLU B 1 612 ? -56.852 61.432 20.778 1.00 123.80 612 GLU B N 1
ATOM 9554 C CA . GLU B 1 612 ? -56.661 61.742 22.192 1.00 117.63 612 GLU B CA 1
ATOM 9555 C C . GLU B 1 612 ? -55.207 61.558 22.612 1.00 107.27 612 GLU B C 1
ATOM 9556 O O . GLU B 1 612 ? -54.690 62.328 23.431 1.00 95.86 612 GLU B O 1
ATOM 9558 N N . LEU B 1 613 ? -54.534 60.539 22.071 1.00 97.70 613 LEU B N 1
ATOM 9559 C CA . LEU B 1 613 ? -53.147 60.281 22.448 1.00 105.52 613 LEU B CA 1
ATOM 9560 C C . LEU B 1 613 ? -52.203 61.337 21.880 1.00 105.93 613 LEU B C 1
ATOM 9561 O O . LEU B 1 613 ? -51.233 61.728 22.540 1.00 98.51 613 LEU B O 1
ATOM 9566 N N . VAL B 1 614 ? -52.466 61.807 20.657 1.00 106.31 614 VAL B N 1
ATOM 9567 C CA . VAL B 1 614 ? -51.586 62.791 20.029 1.00 105.09 614 VAL B CA 1
ATOM 9568 C C . VAL B 1 614 ? -51.596 64.105 20.802 1.00 92.17 614 VAL B C 1
ATOM 9569 O O . VAL B 1 614 ? -50.554 64.750 20.968 1.00 86.53 614 VAL B O 1
ATOM 9573 N N . LEU B 1 615 ? -52.771 64.535 21.271 1.00 89.58 615 LEU B N 1
ATOM 9574 C CA . LEU B 1 615 ? -52.837 65.768 22.052 1.00 87.44 615 LEU B CA 1
ATOM 9575 C C . LEU B 1 615 ? -52.065 65.639 23.359 1.00 89.23 615 LEU B C 1
ATOM 9576 O O . LEU B 1 615 ? -51.460 66.610 23.828 1.00 88.35 615 LEU B O 1
ATOM 9581 N N . GLN B 1 616 ? -52.080 64.449 23.966 1.00 91.10 616 GLN B N 1
ATOM 9582 C CA . GLN B 1 616 ? -51.316 64.236 25.192 1.00 92.12 616 GLN B CA 1
ATOM 9583 C C . GLN B 1 616 ? -49.834 64.509 24.970 1.00 93.62 616 GLN B C 1
ATOM 9584 O O . GLN B 1 616 ? -49.170 65.105 25.827 1.00 95.39 616 GLN B O 1
ATOM 9590 N N . VAL B 1 617 ? -49.297 64.086 23.824 1.00 87.33 617 VAL B N 1
ATOM 9591 C CA . VAL B 1 617 ? -47.884 64.312 23.543 1.00 92.01 617 VAL B CA 1
ATOM 9592 C C . VAL B 1 617 ? -47.613 65.792 23.297 1.00 85.44 617 VAL B C 1
ATOM 9593 O O . VAL B 1 617 ? -46.589 66.329 23.735 1.00 85.91 617 VAL B O 1
ATOM 9597 N N . ARG B 1 618 ? -48.519 66.475 22.594 1.00 89.53 618 ARG B N 1
ATOM 9598 C CA . ARG B 1 618 ? -48.327 67.901 22.348 1.00 84.49 618 ARG B CA 1
ATOM 9599 C C . ARG B 1 618 ? -48.371 68.696 23.650 1.00 83.06 618 ARG B C 1
ATOM 9600 O O . ARG B 1 618 ? -47.627 69.670 23.815 1.00 82.70 618 ARG B O 1
ATOM 9608 N N . LYS B 1 619 ? -49.231 68.291 24.589 1.00 89.22 619 LYS B N 1
ATOM 9609 C CA . LYS B 1 619 ? -49.384 69.047 25.830 1.00 98.73 619 LYS B CA 1
ATOM 9610 C C . LYS B 1 619 ? -48.168 68.897 26.740 1.00 97.09 619 LYS B C 1
ATOM 9611 O O . LYS B 1 619 ? -47.705 69.879 27.331 1.00 94.57 619 LYS B O 1
ATOM 9617 N N . THR B 1 620 ? -47.642 67.678 26.871 1.00 91.19 620 THR B N 1
ATOM 9618 C CA . THR B 1 620 ? -46.589 67.400 27.841 1.00 93.76 620 THR B CA 1
ATOM 9619 C C . THR B 1 620 ? -45.189 67.642 27.292 1.00 88.97 620 THR B C 1
ATOM 9620 O O . THR B 1 620 ? -44.298 68.043 28.050 1.00 89.44 620 THR B O 1
ATOM 9624 N N . ILE B 1 621 ? -44.971 67.404 26.000 1.00 87.75 621 ILE B N 1
ATOM 9625 C CA . ILE B 1 621 ? -43.652 67.561 25.397 1.00 86.51 621 ILE B CA 1
ATOM 9626 C C . ILE B 1 621 ? -43.594 68.879 24.637 1.00 83.08 621 ILE B C 1
ATOM 9627 O O . ILE B 1 621 ? -42.842 69.788 25.007 1.00 92.05 621 ILE B O 1
ATOM 9632 N N . GLY B 1 622 ? -44.388 68.997 23.576 1.00 82.51 622 GLY B N 1
ATOM 9633 C CA . GLY B 1 622 ? -44.396 70.189 22.764 1.00 82.40 622 GLY B CA 1
ATOM 9634 C C . GLY B 1 622 ? -45.188 70.011 21.486 1.00 77.35 622 GLY B C 1
ATOM 9635 O O . GLY B 1 622 ? -45.502 68.891 21.072 1.00 76.04 622 GLY B O 1
ATOM 9636 N N . PRO B 1 623 ? -45.513 71.125 20.823 1.00 79.50 623 PRO B N 1
ATOM 9637 C CA . PRO B 1 623 ? -46.411 71.035 19.658 1.00 79.61 623 PRO B CA 1
ATOM 9638 C C . PRO B 1 623 ? -45.876 70.144 18.556 1.00 79.35 623 PRO B C 1
ATOM 9639 O O . PRO B 1 623 ? -46.627 69.368 17.951 1.00 79.25 623 PRO B O 1
ATOM 9643 N N . PHE B 1 624 ? -44.581 70.243 18.284 1.00 72.78 624 PHE B N 1
ATOM 9644 C CA . PHE B 1 624 ? -43.924 69.563 17.179 1.00 74.39 624 PHE B CA 1
ATOM 9645 C C . PHE B 1 624 ? -43.418 68.173 17.544 1.00 77.80 624 PHE B C 1
ATOM 9646 O O . PHE B 1 624 ? -42.714 67.553 16.739 1.00 80.20 624 PHE B O 1
ATOM 9654 N N . ALA B 1 625 ? -43.748 67.673 18.733 1.00 75.95 625 ALA B N 1
ATOM 9655 C CA . ALA B 1 625 ? -43.316 66.353 19.171 1.00 84.47 625 ALA B CA 1
ATOM 9656 C C . ALA B 1 625 ? -44.348 65.265 18.907 1.00 86.06 625 ALA B C 1
ATOM 9657 O O . ALA B 1 625 ? -44.091 64.099 19.221 1.00 87.78 625 ALA B O 1
ATOM 9659 N N . ALA B 1 626 ? -45.498 65.611 18.340 1.00 82.37 626 ALA B N 1
ATOM 9660 C CA . ALA B 1 626 ? -46.534 64.616 18.101 1.00 87.84 626 ALA B CA 1
ATOM 9661 C C . ALA B 1 626 ? -46.043 63.567 17.105 1.00 88.06 626 ALA B C 1
ATOM 9662 O O . ALA B 1 626 ? -45.375 63.909 16.123 1.00 85.12 626 ALA B O 1
ATOM 9664 N N . PRO B 1 627 ? -46.344 62.286 17.323 1.00 89.26 627 PRO B N 1
ATOM 9665 C CA . PRO B 1 627 ? -45.950 61.269 16.342 1.00 89.91 627 PRO B CA 1
ATOM 9666 C C . PRO B 1 627 ? -46.673 61.474 15.023 1.00 87.48 627 PRO B C 1
ATOM 9667 O O . PRO B 1 627 ? -47.827 61.908 14.981 1.00 91.72 627 PRO B O 1
ATOM 9671 N N . LYS B 1 628 ? -45.978 61.158 13.927 1.00 86.77 628 LYS B N 1
ATOM 9672 C CA . LYS B 1 628 ? -46.629 61.220 12.624 1.00 88.74 628 LYS B CA 1
ATOM 9673 C C . LYS B 1 628 ? -47.800 60.249 12.547 1.00 89.56 628 LYS B C 1
ATOM 9674 O O . LYS B 1 628 ? -48.767 60.501 11.818 1.00 90.52 628 LYS B O 1
ATOM 9680 N N . SER B 1 629 ? -47.734 59.141 13.283 1.00 93.69 629 SER B N 1
ATOM 9681 C CA . SER B 1 629 ? -48.807 58.156 13.277 1.00 97.16 629 SER B CA 1
ATOM 9682 C C . SER B 1 629 ? -48.771 57.369 14.579 1.00 99.35 629 SER B C 1
ATOM 9683 O O . SER B 1 629 ? -47.695 57.105 15.120 1.00 97.38 629 SER B O 1
ATOM 9686 N N . VAL B 1 630 ? -49.951 57.003 15.074 1.00 103.70 630 VAL B N 1
ATOM 9687 C CA . VAL B 1 630 ? -50.097 56.169 16.263 1.00 112.82 630 VAL B CA 1
ATOM 9688 C C . VAL B 1 630 ? -50.821 54.901 15.831 1.00 118.67 630 VAL B C 1
ATOM 9689 O O . VAL B 1 630 ? -51.995 54.949 15.441 1.00 126.70 630 VAL B O 1
ATOM 9693 N N . ILE B 1 631 ? -50.125 53.768 15.898 1.00 124.89 631 ILE B N 1
ATOM 9694 C CA . ILE B 1 631 ? -50.661 52.475 15.486 1.00 126.16 631 ILE B CA 1
ATOM 9695 C C . ILE B 1 631 ? -50.978 51.679 16.743 1.00 123.20 631 ILE B C 1
ATOM 9696 O O . ILE B 1 631 ? -50.085 51.406 17.555 1.00 122.86 631 ILE B O 1
ATOM 9701 N N . ILE B 1 632 ? -52.242 51.305 16.905 1.00 127.64 632 ILE B N 1
ATOM 9702 C CA . ILE B 1 632 ? -52.687 50.552 18.072 1.00 129.96 632 ILE B CA 1
ATOM 9703 C C . ILE B 1 632 ? -52.575 49.066 17.754 1.00 132.63 632 ILE B C 1
ATOM 9704 O O . ILE B 1 632 ? -53.159 48.583 16.777 1.00 134.10 632 ILE B O 1
ATOM 9709 N N . VAL B 1 633 ? -51.820 48.343 18.579 1.00 137.98 633 VAL B N 1
ATOM 9710 C CA . VAL B 1 633 ? -51.552 46.926 18.385 1.00 142.64 633 VAL B CA 1
ATOM 9711 C C . VAL B 1 633 ? -52.026 46.164 19.618 1.00 143.80 633 VAL B C 1
ATOM 9712 O O . VAL B 1 633 ? -52.350 46.747 20.653 1.00 142.11 633 VAL B O 1
ATOM 9716 N N . GLN B 1 634 ? -52.059 44.835 19.492 1.00 151.46 634 GLN B N 1
ATOM 9717 C CA . GLN B 1 634 ? -52.437 43.995 20.622 1.00 157.25 634 GLN B CA 1
ATOM 9718 C C . GLN B 1 634 ? -51.259 43.719 21.551 1.00 158.44 634 GLN B C 1
ATOM 9719 O O . GLN B 1 634 ? -51.465 43.483 22.746 1.00 150.18 634 GLN B O 1
ATOM 9725 N N . ASP B 1 635 ? -50.032 43.743 21.033 1.00 151.83 635 ASP B N 1
ATOM 9726 C CA . ASP B 1 635 ? -48.855 43.448 21.841 1.00 158.45 635 ASP B CA 1
ATOM 9727 C C . ASP B 1 635 ? -47.604 43.821 21.059 1.00 152.65 635 ASP B C 1
ATOM 9728 O O . ASP B 1 635 ? -47.557 43.675 19.834 1.00 149.29 635 ASP B O 1
ATOM 9733 N N . LEU B 1 636 ? -46.567 44.314 21.804 1.00 159.22 636 LEU B N 1
ATOM 9734 C CA . LEU B 1 636 ? -45.267 44.732 21.297 1.00 157.36 636 LEU B CA 1
ATOM 9735 C C . LEU B 1 636 ? -44.234 43.616 21.433 1.00 159.91 636 LEU B C 1
ATOM 9736 O O . LEU B 1 636 ? -44.360 42.743 22.297 1.00 160.00 636 LEU B O 1
ATOM 9741 N N . PRO B 1 637 ? -43.204 43.613 20.585 1.00 152.67 637 PRO B N 1
ATOM 9742 C CA . PRO B 1 637 ? -42.153 42.593 20.703 1.00 151.59 637 PRO B CA 1
ATOM 9743 C C . PRO B 1 637 ? -41.246 42.848 21.899 1.00 149.29 637 PRO B C 1
ATOM 9744 O O . PRO B 1 637 ? -40.941 43.994 22.236 1.00 146.29 637 PRO B O 1
ATOM 9748 N N . LYS B 1 638 ? -40.821 41.763 22.547 1.00 179.49 638 LYS B N 1
ATOM 9749 C CA . LYS B 1 638 ? -40.000 41.849 23.747 1.00 177.79 638 LYS B CA 1
ATOM 9750 C C . LYS B 1 638 ? -38.947 40.751 23.717 1.00 190.38 638 LYS B C 1
ATOM 9751 O O . LYS B 1 638 ? -39.057 39.780 22.965 1.00 189.80 638 LYS B O 1
ATOM 9757 N N . THR B 1 639 ? -37.903 40.925 24.527 1.00 164.10 639 THR B N 1
ATOM 9758 C CA . THR B 1 639 ? -36.857 39.921 24.674 1.00 163.04 639 THR B CA 1
ATOM 9759 C C . THR B 1 639 ? -36.828 39.307 26.069 1.00 159.80 639 THR B C 1
ATOM 9760 O O . THR B 1 639 ? -37.012 38.097 26.215 1.00 159.52 639 THR B O 1
ATOM 9764 N N . ARG B 1 640 ? -36.589 40.116 27.099 1.00 195.25 640 ARG B N 1
ATOM 9765 C CA . ARG B 1 640 ? -36.546 39.626 28.473 1.00 173.57 640 ARG B CA 1
ATOM 9766 C C . ARG B 1 640 ? -36.367 40.788 29.446 1.00 164.67 640 ARG B C 1
ATOM 9767 O O . ARG B 1 640 ? -35.343 41.471 29.428 1.00 156.65 640 ARG B O 1
ATOM 9769 N N . ILE B 1 644 ? -38.474 45.790 25.405 1.00 151.90 644 ILE B N 1
ATOM 9770 C CA . ILE B 1 644 ? -39.087 45.890 24.088 1.00 152.01 644 ILE B CA 1
ATOM 9771 C C . ILE B 1 644 ? -38.007 45.790 23.020 1.00 149.89 644 ILE B C 1
ATOM 9772 O O . ILE B 1 644 ? -36.965 46.439 23.120 1.00 129.59 644 ILE B O 1
ATOM 9777 N N . MET B 1 645 ? -38.260 44.981 21.991 1.00 161.20 645 MET B N 1
ATOM 9778 C CA . MET B 1 645 ? -37.309 44.815 20.893 1.00 151.62 645 MET B CA 1
ATOM 9779 C C . MET B 1 645 ? -37.712 45.789 19.791 1.00 139.94 645 MET B C 1
ATOM 9780 O O . MET B 1 645 ? -38.350 45.436 18.796 1.00 144.20 645 MET B O 1
ATOM 9782 N N . ARG B 1 646 ? -37.323 47.051 19.985 1.00 131.61 646 ARG B N 1
ATOM 9783 C CA . ARG B 1 646 ? -37.658 48.094 19.024 1.00 129.40 646 ARG B CA 1
ATOM 9784 C C . ARG B 1 646 ? -36.954 47.899 17.691 1.00 128.51 646 ARG B C 1
ATOM 9785 O O . ARG B 1 646 ? -37.380 48.486 16.691 1.00 126.36 646 ARG B O 1
ATOM 9793 N N . ARG B 1 647 ? -35.885 47.100 17.652 1.00 134.58 647 ARG B N 1
ATOM 9794 C CA . ARG B 1 647 ? -35.251 46.794 16.376 1.00 133.22 647 ARG B CA 1
ATOM 9795 C C . ARG B 1 647 ? -36.264 46.222 15.395 1.00 129.32 647 ARG B C 1
ATOM 9796 O O . ARG B 1 647 ? -36.126 46.399 14.179 1.00 131.27 647 ARG B O 1
ATOM 9798 N N . ILE B 1 648 ? -37.285 45.530 15.905 1.00 157.10 648 ILE B N 1
ATOM 9799 C CA . ILE B 1 648 ? -38.319 44.962 15.048 1.00 159.07 648 ILE B CA 1
ATOM 9800 C C . ILE B 1 648 ? -39.303 46.034 14.591 1.00 146.44 648 ILE B C 1
ATOM 9801 O O . ILE B 1 648 ? -39.769 46.016 13.446 1.00 145.53 648 ILE B O 1
ATOM 9806 N N . LEU B 1 649 ? -39.631 46.988 15.468 1.00 145.77 649 LEU B N 1
ATOM 9807 C CA . LEU B 1 649 ? -40.608 48.015 15.116 1.00 144.59 649 LEU B CA 1
ATOM 9808 C C . LEU B 1 649 ? -40.093 48.958 14.034 1.00 138.77 649 LEU B C 1
ATOM 9809 O O . LEU B 1 649 ? -40.887 49.462 13.231 1.00 135.87 649 LEU B O 1
ATOM 9814 N N . ARG B 1 650 ? -38.783 49.209 13.990 1.00 135.82 650 ARG B N 1
ATOM 9815 C CA . ARG B 1 650 ? -38.243 50.097 12.964 1.00 133.98 650 ARG B CA 1
ATOM 9816 C C . ARG B 1 650 ? -38.330 49.458 11.584 1.00 138.53 650 ARG B C 1
ATOM 9817 O O . ARG B 1 650 ? -38.725 50.112 10.612 1.00 133.07 650 ARG B O 1
ATOM 9825 N N . LYS B 1 651 ? -37.961 48.179 11.482 1.00 141.64 651 LYS B N 1
ATOM 9826 C CA . LYS B 1 651 ? -37.991 47.484 10.202 1.00 140.81 651 LYS B CA 1
ATOM 9827 C C . LYS B 1 651 ? -39.412 47.252 9.702 1.00 134.61 651 LYS B C 1
ATOM 9828 O O . LYS B 1 651 ? -39.599 46.998 8.507 1.00 137.38 651 LYS B O 1
ATOM 9834 N N . VAL B 1 652 ? -40.409 47.327 10.581 1.00 149.42 652 VAL B N 1
ATOM 9835 C CA . VAL B 1 652 ? -41.801 47.168 10.168 1.00 155.33 652 VAL B CA 1
ATOM 9836 C C . VAL B 1 652 ? -42.402 48.493 9.718 1.00 155.22 652 VAL B C 1
ATOM 9837 O O . VAL B 1 652 ? -43.092 48.551 8.697 1.00 157.72 652 VAL B O 1
ATOM 9841 N N . SER B 1 653 ? -42.157 49.570 10.469 1.00 148.18 653 SER B N 1
ATOM 9842 C CA . SER B 1 653 ? -42.662 50.879 10.067 1.00 143.11 653 SER B CA 1
ATOM 9843 C C . SER B 1 653 ? -42.189 51.250 8.669 1.00 139.66 653 SER B C 1
ATOM 9844 O O . SER B 1 653 ? -42.919 51.910 7.921 1.00 126.51 653 SER B O 1
ATOM 9847 N N . SER B 1 654 ? -40.978 50.845 8.304 1.00 135.84 654 SER B N 1
ATOM 9848 C CA . SER B 1 654 ? -40.543 50.845 6.917 1.00 129.20 654 SER B CA 1
ATOM 9849 C C . SER B 1 654 ? -40.866 49.498 6.277 1.00 137.79 654 SER B C 1
ATOM 9850 O O . SER B 1 654 ? -41.016 48.479 6.955 1.00 132.82 654 SER B O 1
ATOM 9853 N N . ASN B 1 655 ? -40.984 49.505 4.954 1.00 133.26 655 ASN B N 1
ATOM 9854 C CA . ASN B 1 655 ? -41.335 48.295 4.219 1.00 134.29 655 ASN B CA 1
ATOM 9855 C C . ASN B 1 655 ? -40.114 47.404 4.014 1.00 134.36 655 ASN B C 1
ATOM 9856 O O . ASN B 1 655 ? -39.254 47.692 3.181 1.00 134.43 655 ASN B O 1
ATOM 9861 N N . LEU B 1 666 ? -37.708 36.368 19.856 1.00 160.38 666 LEU B N 1
ATOM 9862 C CA . LEU B 1 666 ? -37.639 36.146 21.295 1.00 169.78 666 LEU B CA 1
ATOM 9863 C C . LEU B 1 666 ? -39.006 36.353 21.949 1.00 187.31 666 LEU B C 1
ATOM 9864 O O . LEU B 1 666 ? -39.842 37.096 21.437 1.00 193.53 666 LEU B O 1
ATOM 9869 N N . SER B 1 667 ? -39.222 35.686 23.084 1.00 185.38 667 SER B N 1
ATOM 9870 C CA . SER B 1 667 ? -40.401 35.895 23.920 1.00 184.15 667 SER B CA 1
ATOM 9871 C C . SER B 1 667 ? -41.701 35.544 23.202 1.00 179.58 667 SER B C 1
ATOM 9872 O O . SER B 1 667 ? -42.180 34.410 23.305 1.00 182.88 667 SER B O 1
ATOM 9875 N N . ASN B 1 668 ? -42.279 36.503 22.474 1.00 186.21 668 ASN B N 1
ATOM 9876 C CA . ASN B 1 668 ? -43.566 36.337 21.798 1.00 179.28 668 ASN B CA 1
ATOM 9877 C C . ASN B 1 668 ? -43.402 36.587 20.302 1.00 179.21 668 ASN B C 1
ATOM 9878 O O . ASN B 1 668 ? -43.848 37.616 19.777 1.00 175.57 668 ASN B O 1
ATOM 9883 N N . PRO B 1 669 ? -42.767 35.659 19.582 1.00 191.40 669 PRO B N 1
ATOM 9884 C CA . PRO B 1 669 ? -42.592 35.852 18.132 1.00 194.34 669 PRO B CA 1
ATOM 9885 C C . PRO B 1 669 ? -43.897 35.923 17.353 1.00 191.61 669 PRO B C 1
ATOM 9886 O O . PRO B 1 669 ? -43.899 36.447 16.232 1.00 185.02 669 PRO B O 1
ATOM 9890 N N . GLN B 1 670 ? -45.007 35.419 17.902 1.00 176.49 670 GLN B N 1
ATOM 9891 C CA . GLN B 1 670 ? -46.275 35.453 17.181 1.00 171.88 670 GLN B CA 1
ATOM 9892 C C . GLN B 1 670 ? -46.828 36.866 17.031 1.00 164.27 670 GLN B C 1
ATOM 9893 O O . GLN B 1 670 ? -47.648 37.104 16.138 1.00 164.86 670 GLN B O 1
ATOM 9899 N N . SER B 1 671 ? -46.397 37.805 17.876 1.00 169.63 671 SER B N 1
ATOM 9900 C CA . SER B 1 671 ? -46.933 39.161 17.825 1.00 161.94 671 SER B CA 1
ATOM 9901 C C . SER B 1 671 ? -46.498 39.912 16.574 1.00 161.92 671 SER B C 1
ATOM 9902 O O . SER B 1 671 ? -47.108 40.932 16.237 1.00 159.83 671 SER B O 1
ATOM 9905 N N . VAL B 1 672 ? -45.460 39.436 15.884 1.00 186.92 672 VAL B N 1
ATOM 9906 C CA . VAL B 1 672 ? -44.946 40.155 14.722 1.00 180.47 672 VAL B CA 1
ATOM 9907 C C . VAL B 1 672 ? -46.008 40.236 13.632 1.00 179.87 672 VAL B C 1
ATOM 9908 O O . VAL B 1 672 ? -46.150 41.263 12.957 1.00 180.12 672 VAL B O 1
ATOM 9912 N N . GLU B 1 673 ? -46.770 39.157 13.443 1.00 173.78 673 GLU B N 1
ATOM 9913 C CA . GLU B 1 673 ? -47.795 39.142 12.404 1.00 169.30 673 GLU B CA 1
ATOM 9914 C C . GLU B 1 673 ? -48.818 40.253 12.614 1.00 168.86 673 GLU B C 1
ATOM 9915 O O . GLU B 1 673 ? -49.181 40.965 11.670 1.00 166.79 673 GLU B O 1
ATOM 9921 N N . GLY B 1 674 ? -49.294 40.418 13.850 1.00 170.50 674 GLY B N 1
ATOM 9922 C CA . GLY B 1 674 ? -50.319 41.414 14.112 1.00 169.40 674 GLY B CA 1
ATOM 9923 C C . GLY B 1 674 ? -49.843 42.843 13.947 1.00 166.00 674 GLY B C 1
ATOM 9924 O O . GLY B 1 674 ? -50.627 43.720 13.570 1.00 168.88 674 GLY B O 1
ATOM 9925 N N . ILE B 1 675 ? -48.564 43.103 14.223 1.00 167.27 675 ILE B N 1
ATOM 9926 C CA . ILE B 1 675 ? -48.047 44.462 14.100 1.00 168.93 675 ILE B CA 1
ATOM 9927 C C . ILE B 1 675 ? -47.878 44.848 12.636 1.00 169.91 675 ILE B C 1
ATOM 9928 O O . ILE B 1 675 ? -48.057 46.017 12.273 1.00 163.51 675 ILE B O 1
ATOM 9933 N N . ILE B 1 676 ? -47.526 43.891 11.775 1.00 168.71 676 ILE B N 1
ATOM 9934 C CA . ILE B 1 676 ? -47.421 44.192 10.350 1.00 165.91 676 ILE B CA 1
ATOM 9935 C C . ILE B 1 676 ? -48.793 44.538 9.786 1.00 163.55 676 ILE B C 1
ATOM 9936 O O . ILE B 1 676 ? -48.933 45.456 8.969 1.00 159.88 676 ILE B O 1
ATOM 9941 N N . SER B 1 677 ? -49.827 43.808 10.210 1.00 169.47 677 SER B N 1
ATOM 9942 C CA . SER B 1 677 ? -51.180 44.104 9.755 1.00 171.05 677 SER B CA 1
ATOM 9943 C C . SER B 1 677 ? -51.692 45.399 10.373 1.00 173.86 677 SER B C 1
ATOM 9944 O O . SER B 1 677 ? -52.389 46.177 9.711 1.00 179.42 677 SER B O 1
ATOM 9947 N N . ALA B 1 678 ? -51.358 45.644 11.643 1.00 165.17 678 ALA B N 1
ATOM 9948 C CA . ALA B 1 678 ? -51.834 46.845 12.320 1.00 167.50 678 ALA B CA 1
ATOM 9949 C C . ALA B 1 678 ? -51.233 48.105 11.708 1.00 166.63 678 ALA B C 1
ATOM 9950 O O . ALA B 1 678 ? -51.924 49.121 11.565 1.00 166.36 678 ALA B O 1
ATOM 9952 N N . PHE B 1 679 ? -49.949 48.064 11.342 1.00 150.86 679 PHE B N 1
ATOM 9953 C CA . PHE B 1 679 ? -49.328 49.233 10.727 1.00 144.95 679 PHE B CA 1
ATOM 9954 C C . PHE B 1 679 ? -50.009 49.572 9.407 1.00 148.00 679 PHE B C 1
ATOM 9955 O O . PHE B 1 679 ? -50.224 50.750 9.095 1.00 144.27 679 PHE B O 1
ATOM 9963 N N . GLY B 1 680 ? -50.356 48.553 8.619 1.00 153.47 680 GLY B N 1
ATOM 9964 C CA . GLY B 1 680 ? -51.107 48.786 7.400 1.00 147.03 680 GLY B CA 1
ATOM 9965 C C . GLY B 1 680 ? -52.522 49.261 7.651 1.00 148.68 680 GLY B C 1
ATOM 9966 O O . GLY B 1 680 ? -53.117 49.897 6.776 1.00 146.11 680 GLY B O 1
ATOM 9967 N N . ALA B 1 681 ? -53.069 48.966 8.827 1.00 195.90 681 ALA B N 1
ATOM 9968 C CA . ALA B 1 681 ? -54.428 49.359 9.175 1.00 186.31 681 ALA B CA 1
ATOM 9969 C C . ALA B 1 681 ? -54.430 50.704 9.897 1.00 184.15 681 ALA B C 1
ATOM 9970 O O . ALA B 1 681 ? -54.043 50.796 11.062 1.00 176.31 681 ALA B O 1
ATOM 9972 N N . THR C 1 21 ? -16.250 77.704 -63.120 1.00 128.37 21 THR C N 1
ATOM 9973 C CA . THR C 1 21 ? -17.418 76.894 -63.451 1.00 144.49 21 THR C CA 1
ATOM 9974 C C . THR C 1 21 ? -17.095 75.412 -63.307 1.00 155.14 21 THR C C 1
ATOM 9975 O O . THR C 1 21 ? -15.945 75.003 -63.460 1.00 162.93 21 THR C O 1
ATOM 9979 N N . HIS C 1 22 ? -18.119 74.613 -63.014 1.00 139.69 22 HIS C N 1
ATOM 9980 C CA . HIS C 1 22 ? -17.972 73.183 -62.786 1.00 138.12 22 HIS C CA 1
ATOM 9981 C C . HIS C 1 22 ? -18.768 72.409 -63.826 1.00 137.37 22 HIS C C 1
ATOM 9982 O O . HIS C 1 22 ? -19.913 72.759 -64.134 1.00 134.56 22 HIS C O 1
ATOM 9989 N N . ASN C 1 23 ? -18.153 71.356 -64.367 1.00 150.31 23 ASN C N 1
ATOM 9990 C CA . ASN C 1 23 ? -18.819 70.476 -65.316 1.00 144.87 23 ASN C CA 1
ATOM 9991 C C . ASN C 1 23 ? -19.408 69.234 -64.662 1.00 148.58 23 ASN C C 1
ATOM 9992 O O . ASN C 1 23 ? -20.346 68.648 -65.215 1.00 148.04 23 ASN C O 1
ATOM 9994 N N . VAL C 1 24 ? -18.889 68.828 -63.504 1.00 168.80 24 VAL C N 1
ATOM 9995 C CA . VAL C 1 24 ? -19.340 67.620 -62.824 1.00 159.45 24 VAL C CA 1
ATOM 9996 C C . VAL C 1 24 ? -20.284 67.991 -61.688 1.00 157.16 24 VAL C C 1
ATOM 9997 O O . VAL C 1 24 ? -21.452 67.587 -61.679 1.00 145.60 24 VAL C O 1
ATOM 10001 N N . VAL C 1 25 ? -19.783 68.759 -60.722 1.00 135.86 25 VAL C N 1
ATOM 10002 C CA . VAL C 1 25 ? -20.567 69.131 -59.550 1.00 133.83 25 VAL C CA 1
ATOM 10003 C C . VAL C 1 25 ? -21.574 70.200 -59.951 1.00 136.94 25 VAL C C 1
ATOM 10004 O O . VAL C 1 25 ? -21.292 71.401 -59.862 1.00 137.77 25 VAL C O 1
ATOM 10008 N N . HIS C 1 26 ? -22.754 69.768 -60.401 1.00 137.57 26 HIS C N 1
ATOM 10009 C CA . HIS C 1 26 ? -23.778 70.720 -60.819 1.00 136.43 26 HIS C CA 1
ATOM 10010 C C . HIS C 1 26 ? -24.272 71.560 -59.649 1.00 137.11 26 HIS C C 1
ATOM 10011 O O . HIS C 1 26 ? -24.696 72.704 -59.846 1.00 134.29 26 HIS C O 1
ATOM 10018 N N . GLU C 1 27 ? -24.220 71.019 -58.429 1.00 138.47 27 GLU C N 1
ATOM 10019 C CA . GLU C 1 27 ? -24.647 71.778 -57.260 1.00 149.54 27 GLU C CA 1
ATOM 10020 C C . GLU C 1 27 ? -23.733 72.963 -56.975 1.00 142.87 27 GLU C C 1
ATOM 10021 O O . GLU C 1 27 ? -24.114 73.851 -56.205 1.00 127.01 27 GLU C O 1
ATOM 10027 N N . ALA C 1 28 ? -22.542 72.995 -57.575 1.00 145.21 28 ALA C N 1
ATOM 10028 C CA . ALA C 1 28 ? -21.554 74.019 -57.266 1.00 140.07 28 ALA C CA 1
ATOM 10029 C C . ALA C 1 28 ? -21.648 75.245 -58.163 1.00 142.48 28 ALA C C 1
ATOM 10030 O O . ALA C 1 28 ? -21.132 76.304 -57.791 1.00 149.34 28 ALA C O 1
ATOM 10032 N N . ASN C 1 29 ? -22.290 75.134 -59.325 1.00 149.58 29 ASN C N 1
ATOM 10033 C CA . ASN C 1 29 ? -22.326 76.236 -60.279 1.00 157.90 29 ASN C CA 1
ATOM 10034 C C . ASN C 1 29 ? -23.058 77.449 -59.718 1.00 140.49 29 ASN C C 1
ATOM 10035 O O . ASN C 1 29 ? -24.287 77.442 -59.599 1.00 154.96 29 ASN C O 1
ATOM 10040 N N . GLY C 1 30 ? -22.309 78.494 -59.371 1.00 143.93 30 GLY C N 1
ATOM 10041 C CA . GLY C 1 30 ? -22.897 79.747 -58.939 1.00 141.35 30 GLY C CA 1
ATOM 10042 C C . GLY C 1 30 ? -23.450 79.727 -57.529 1.00 135.06 30 GLY C C 1
ATOM 10043 O O . GLY C 1 30 ? -24.635 80.007 -57.321 1.00 144.31 30 GLY C O 1
ATOM 10044 N N . VAL C 1 31 ? -22.605 79.404 -56.552 1.00 128.27 31 VAL C N 1
ATOM 10045 C CA . VAL C 1 31 ? -22.977 79.405 -55.139 1.00 127.98 31 VAL C CA 1
ATOM 10046 C C . VAL C 1 31 ? -22.054 80.381 -54.422 1.00 133.02 31 VAL C C 1
ATOM 10047 O O . VAL C 1 31 ? -20.848 80.127 -54.294 1.00 133.02 31 VAL C O 1
ATOM 10051 N N . LYS C 1 32 ? -22.617 81.487 -53.944 1.00 142.13 32 LYS C N 1
ATOM 10052 C CA . LYS C 1 32 ? -21.825 82.496 -53.253 1.00 152.14 32 LYS C CA 1
ATOM 10053 C C . LYS C 1 32 ? -21.374 81.979 -51.892 1.00 146.26 32 LYS C C 1
ATOM 10054 O O . LYS C 1 32 ? -22.187 81.495 -51.098 1.00 132.90 32 LYS C O 1
ATOM 10056 N N . LEU C 1 33 ? -20.072 82.079 -51.626 1.00 126.81 33 LEU C N 1
ATOM 10057 C CA . LEU C 1 33 ? -19.550 81.722 -50.315 1.00 124.90 33 LEU C CA 1
ATOM 10058 C C . LEU C 1 33 ? -20.204 82.579 -49.240 1.00 123.09 33 LEU C C 1
ATOM 10059 O O . LEU C 1 33 ? -20.439 83.775 -49.431 1.00 130.11 33 LEU C O 1
ATOM 10064 N N . ARG C 1 34 ? -20.494 81.960 -48.100 1.00 126.12 34 ARG C N 1
ATOM 10065 C CA . ARG C 1 34 ? -21.214 82.605 -47.005 1.00 127.08 34 ARG C CA 1
ATOM 10066 C C . ARG C 1 34 ? -20.283 82.672 -45.799 1.00 127.79 34 ARG C C 1
ATOM 10067 O O . ARG C 1 34 ? -20.250 81.759 -44.969 1.00 135.69 34 ARG C O 1
ATOM 10075 N N . GLU C 1 35 ? -19.525 83.763 -45.707 1.00 123.95 35 GLU C N 1
ATOM 10076 C CA . GLU C 1 35 ? -18.628 83.959 -44.579 1.00 127.23 35 GLU C CA 1
ATOM 10077 C C . GLU C 1 35 ? -19.429 84.052 -43.284 1.00 130.71 35 GLU C C 1
ATOM 10078 O O . GLU C 1 35 ? -20.587 84.477 -43.272 1.00 124.75 35 GLU C O 1
ATOM 10084 N N . THR C 1 36 ? -18.802 83.647 -42.185 1.00 131.60 36 THR C N 1
ATOM 10085 C CA . THR C 1 36 ? -19.485 83.680 -40.900 1.00 135.59 36 THR C CA 1
ATOM 10086 C C . THR C 1 36 ? -19.871 85.118 -40.552 1.00 132.79 36 THR C C 1
ATOM 10087 O O . THR C 1 36 ? -19.081 86.043 -40.774 1.00 123.85 36 THR C O 1
ATOM 10091 N N . PRO C 1 37 ? -21.072 85.347 -40.015 1.00 126.23 37 PRO C N 1
ATOM 10092 C CA . PRO C 1 37 ? -21.471 86.720 -39.679 1.00 120.18 37 PRO C CA 1
ATOM 10093 C C . PRO C 1 37 ? -20.544 87.343 -38.647 1.00 131.10 37 PRO C C 1
ATOM 10094 O O . PRO C 1 37 ? -19.964 86.659 -37.801 1.00 127.93 37 PRO C O 1
ATOM 10098 N N . LYS C 1 38 ? -20.418 88.671 -38.723 1.00 154.70 38 LYS C N 1
ATOM 10099 C CA . LYS C 1 38 ? -19.598 89.391 -37.755 1.00 161.92 38 LYS C CA 1
ATOM 10100 C C . LYS C 1 38 ? -20.159 89.267 -36.345 1.00 152.27 38 LYS C C 1
ATOM 10101 O O . LYS C 1 38 ? -19.407 89.364 -35.368 1.00 151.37 38 LYS C O 1
ATOM 10103 N N . GLU C 1 39 ? -21.471 89.050 -36.217 1.00 130.18 39 GLU C N 1
ATOM 10104 C CA . GLU C 1 39 ? -22.084 88.937 -34.899 1.00 134.74 39 GLU C CA 1
ATOM 10105 C C . GLU C 1 39 ? -21.710 87.636 -34.202 1.00 134.48 39 GLU C C 1
ATOM 10106 O O . GLU C 1 39 ? -21.916 87.515 -32.989 1.00 131.93 39 GLU C O 1
ATOM 10112 N N . PHE C 1 40 ? -21.169 86.663 -34.938 1.00 148.09 40 PHE C N 1
ATOM 10113 C CA . PHE C 1 40 ? -20.723 85.422 -34.314 1.00 150.24 40 PHE C CA 1
ATOM 10114 C C . PHE C 1 40 ? -19.520 85.653 -33.409 1.00 146.28 40 PHE C C 1
ATOM 10115 O O . PHE C 1 40 ? -19.364 84.957 -32.400 1.00 136.93 40 PHE C O 1
ATOM 10123 N N . PHE C 1 41 ? -18.668 86.620 -33.746 1.00 137.00 41 PHE C N 1
ATOM 10124 C CA . PHE C 1 41 ? -17.475 86.902 -32.959 1.00 124.18 41 PHE C CA 1
ATOM 10125 C C . PHE C 1 41 ? -17.737 87.864 -31.809 1.00 123.32 41 PHE C C 1
ATOM 10126 O O . PHE C 1 41 ? -16.963 87.876 -30.844 1.00 124.93 41 PHE C O 1
ATOM 10134 N N . GLU C 1 42 ? -18.799 88.669 -31.888 1.00 129.02 42 GLU C N 1
ATOM 10135 C CA . GLU C 1 42 ? -19.180 89.496 -30.748 1.00 127.35 42 GLU C CA 1
ATOM 10136 C C . GLU C 1 42 ? -19.599 88.638 -29.564 1.00 132.88 42 GLU C C 1
ATOM 10137 O O . GLU C 1 42 ? -19.403 89.030 -28.408 1.00 130.94 42 GLU C O 1
ATOM 10143 N N . ARG C 1 43 ? -20.173 87.468 -29.834 1.00 141.33 43 ARG C N 1
ATOM 10144 C CA . ARG C 1 43 ? -20.702 86.588 -28.803 1.00 130.12 43 ARG C CA 1
ATOM 10145 C C . ARG C 1 43 ? -19.699 85.539 -28.340 1.00 124.77 43 ARG C C 1
ATOM 10146 O O . ARG C 1 43 ? -20.002 84.783 -27.412 1.00 125.28 43 ARG C O 1
ATOM 10154 N N . GLN C 1 44 ? -18.526 85.466 -28.960 1.00 120.52 44 GLN C N 1
ATOM 10155 C CA . GLN C 1 44 ? -17.506 84.523 -28.512 1.00 118.78 44 GLN C CA 1
ATOM 10156 C C . GLN C 1 44 ? -16.975 84.954 -27.150 1.00 118.71 44 GLN C C 1
ATOM 10157 O O . GLN C 1 44 ? -16.644 86.132 -26.966 1.00 124.38 44 GLN C O 1
ATOM 10163 N N . PRO C 1 45 ? -16.877 84.048 -26.170 1.00 112.22 45 PRO C N 1
ATOM 10164 C CA . PRO C 1 45 ? -16.319 84.450 -24.870 1.00 122.54 45 PRO C CA 1
ATOM 10165 C C . PRO C 1 45 ? -14.814 84.641 -24.893 1.00 115.36 45 PRO C C 1
ATOM 10166 O O . PRO C 1 45 ? -14.289 85.379 -24.050 1.00 121.46 45 PRO C O 1
ATOM 10170 N N . ASN C 1 46 ? -14.106 84.003 -25.824 1.00 108.79 46 ASN C N 1
ATOM 10171 C CA . ASN C 1 46 ? -12.654 84.062 -25.880 1.00 107.89 46 ASN C CA 1
ATOM 10172 C C . ASN C 1 46 ? -12.209 84.054 -27.335 1.00 108.29 46 ASN C C 1
ATOM 10173 O O . ASN C 1 46 ? -12.992 83.774 -28.247 1.00 108.28 46 ASN C O 1
ATOM 10178 N N . LYS C 1 47 ? -10.931 84.365 -27.545 1.00 124.28 47 LYS C N 1
ATOM 10179 C CA . LYS C 1 47 ? -10.346 84.259 -28.874 1.00 125.07 47 LYS C CA 1
ATOM 10180 C C . LYS C 1 47 ? -10.582 82.862 -29.430 1.00 130.47 47 LYS C C 1
ATOM 10181 O O . LYS C 1 47 ? -10.327 81.861 -28.755 1.00 126.87 47 LYS C O 1
ATOM 10183 N N . GLY C 1 48 ? -11.085 82.802 -30.661 1.00 126.53 48 GLY C N 1
ATOM 10184 C CA . GLY C 1 48 ? -11.379 81.534 -31.300 1.00 124.41 48 GLY C CA 1
ATOM 10185 C C . GLY C 1 48 ? -10.237 80.545 -31.203 1.00 118.82 48 GLY C C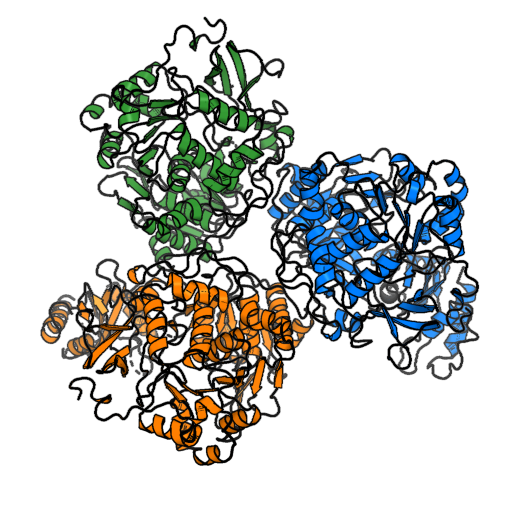 1
ATOM 10186 O O . GLY C 1 48 ? -9.092 80.935 -30.956 1.00 120.95 48 GLY C O 1
ATOM 10187 N N . HIS C 1 49 ? -10.533 79.259 -31.395 1.00 120.27 49 HIS C N 1
ATOM 10188 C CA . HIS C 1 49 ? -9.500 78.237 -31.267 1.00 118.29 49 HIS C CA 1
ATOM 10189 C C . HIS C 1 49 ? -8.610 78.171 -32.501 1.00 120.28 49 HIS C C 1
ATOM 10190 O O . HIS C 1 49 ? -7.432 77.814 -32.390 1.00 119.84 49 HIS C O 1
ATOM 10197 N N . ILE C 1 50 ? -9.148 78.505 -33.671 1.00 135.31 50 ILE C N 1
ATOM 10198 C CA . ILE C 1 50 ? -8.369 78.658 -34.892 1.00 131.91 50 ILE C CA 1
ATOM 10199 C C . ILE C 1 50 ? -8.670 80.037 -35.461 1.00 137.39 50 ILE C C 1
ATOM 10200 O O . ILE C 1 50 ? -9.829 80.467 -35.488 1.00 137.69 50 ILE C O 1
ATOM 10205 N N . HIS C 1 51 ? -7.628 80.733 -35.913 1.00 133.15 51 HIS C N 1
ATOM 10206 C CA . HIS C 1 51 ? -7.794 82.102 -36.382 1.00 129.96 51 HIS C CA 1
ATOM 10207 C C . HIS C 1 51 ? -8.578 82.145 -37.688 1.00 129.21 51 HIS C C 1
ATOM 10208 O O . HIS C 1 51 ? -9.744 82.552 -37.703 1.00 130.77 51 HIS C O 1
ATOM 10215 N N . ASP C 1 52 ? -7.951 81.732 -38.785 1.00 129.73 52 ASP C N 1
ATOM 10216 C CA . ASP C 1 52 ? -8.550 81.811 -40.108 1.00 127.46 52 ASP C CA 1
ATOM 10217 C C . ASP C 1 52 ? -8.584 80.432 -40.754 1.00 124.11 52 ASP C C 1
ATOM 10218 O O . ASP C 1 52 ? -8.011 79.463 -40.248 1.00 122.86 52 ASP C O 1
ATOM 10223 N N . VAL C 1 53 ? -9.274 80.359 -41.896 1.00 121.40 53 VAL C N 1
ATOM 10224 C CA . VAL C 1 53 ? -9.382 79.108 -42.636 1.00 127.69 53 VAL C CA 1
ATOM 10225 C C . VAL C 1 53 ? -8.024 78.624 -43.120 1.00 129.83 53 VAL C C 1
ATOM 10226 O O . VAL C 1 53 ? -7.869 77.442 -43.446 1.00 131.04 53 VAL C O 1
ATOM 10230 N N . ASN C 1 54 ? -7.028 79.510 -43.176 1.00 126.49 54 ASN C N 1
ATOM 10231 C CA . ASN C 1 54 ? -5.705 79.103 -43.635 1.00 127.86 54 ASN C CA 1
ATOM 10232 C C . ASN C 1 54 ? -4.989 78.276 -42.574 1.00 123.64 54 ASN C C 1
ATOM 10233 O O . ASN C 1 54 ? -4.400 77.233 -42.880 1.00 127.39 54 ASN C O 1
ATOM 10238 N N . GLN C 1 55 ? -5.024 78.727 -41.317 1.00 145.41 55 GLN C N 1
ATOM 10239 C CA . GLN C 1 55 ? -4.410 77.946 -40.249 1.00 158.71 55 GLN C CA 1
ATOM 10240 C C . GLN C 1 55 ? -5.059 76.575 -40.123 1.00 139.94 55 GLN C C 1
ATOM 10241 O O . GLN C 1 55 ? -4.383 75.600 -39.778 1.00 134.33 55 GLN C O 1
ATOM 10247 N N . TYR C 1 56 ? -6.363 76.478 -40.394 1.00 109.83 56 TYR C N 1
ATOM 10248 C CA . TYR C 1 56 ? -7.037 75.189 -40.293 1.00 107.21 56 TYR C CA 1
ATOM 10249 C C . TYR C 1 56 ? -6.421 74.158 -41.228 1.00 108.17 56 TYR C C 1
ATOM 10250 O O . TYR C 1 56 ? -6.426 72.961 -40.920 1.00 107.35 56 TYR C O 1
ATOM 10259 N N . LYS C 1 57 ? -5.893 74.595 -42.373 1.00 112.51 57 LYS C N 1
ATOM 10260 C CA . LYS C 1 57 ? -5.285 73.659 -43.311 1.00 108.49 57 LYS C CA 1
ATOM 10261 C C . LYS C 1 57 ? -3.854 73.309 -42.921 1.00 104.91 57 LYS C C 1
ATOM 10262 O O . LYS C 1 57 ? -3.373 72.224 -43.264 1.00 103.62 57 LYS C O 1
ATOM 10268 N N . GLN C 1 58 ? -3.163 74.201 -42.207 1.00 111.38 58 GLN C N 1
ATOM 10269 C CA . GLN C 1 58 ? -1.862 73.842 -41.651 1.00 108.06 58 GLN C CA 1
ATOM 10270 C C . GLN C 1 58 ? -2.013 72.792 -40.559 1.00 105.64 58 GLN C C 1
ATOM 10271 O O . GLN C 1 58 ? -1.182 71.883 -40.441 1.00 98.37 58 GLN C O 1
ATOM 10277 N N . MET C 1 59 ? -3.071 72.899 -39.752 1.00 115.24 59 MET C N 1
ATOM 10278 C CA . MET C 1 59 ? -3.345 71.877 -38.749 1.00 111.58 59 MET C CA 1
ATOM 10279 C C . MET C 1 59 ? -3.900 70.614 -39.395 1.00 105.99 59 MET C C 1
ATOM 10280 O O . MET C 1 59 ? -3.562 69.499 -38.980 1.00 101.97 59 MET C O 1
ATOM 10285 N N . TYR C 1 60 ? -4.749 70.767 -40.414 1.00 106.42 60 TYR C N 1
ATOM 10286 C CA . TYR C 1 60 ? -5.332 69.600 -41.067 1.00 103.49 60 TYR C CA 1
ATOM 10287 C C . TYR C 1 60 ? -4.266 68.783 -41.785 1.00 98.06 60 TYR C C 1
ATOM 10288 O O . TYR C 1 60 ? -4.218 67.555 -41.652 1.00 95.24 60 TYR C O 1
ATOM 10297 N N . GLU C 1 61 ? -3.406 69.445 -42.561 1.00 97.77 61 GLU C N 1
ATOM 10298 C CA . GLU C 1 61 ? -2.391 68.714 -43.311 1.00 98.37 61 GLU C CA 1
ATOM 10299 C C . GLU C 1 61 ? -1.465 67.948 -42.374 1.00 93.79 61 GLU C C 1
ATOM 10300 O O . GLU C 1 61 ? -1.079 66.809 -42.663 1.00 91.71 61 GLU C O 1
ATOM 10306 N N . GLN C 1 62 ? -1.099 68.555 -41.242 1.00 93.96 62 GLN C N 1
ATOM 10307 C CA . GLN C 1 62 ? -0.261 67.854 -40.275 1.00 93.68 62 GLN C CA 1
ATOM 10308 C C . GLN C 1 62 ? -0.995 66.654 -39.686 1.00 91.61 62 GLN C C 1
ATOM 10309 O O . GLN C 1 62 ? -0.388 65.605 -39.439 1.00 88.84 62 GLN C O 1
ATOM 10315 N N . SER C 1 63 ? -2.302 66.792 -39.448 1.00 93.61 63 SER C N 1
ATOM 10316 C CA . SER C 1 63 ? -3.079 65.679 -38.917 1.00 91.74 63 SER C CA 1
ATOM 10317 C C . SER C 1 63 ? -3.185 64.529 -39.909 1.00 98.10 63 SER C C 1
ATOM 10318 O O . SER C 1 63 ? -3.488 63.402 -39.501 1.00 95.97 63 SER C O 1
ATOM 10321 N N . ILE C 1 64 ? -2.954 64.785 -41.194 1.00 97.04 64 ILE C N 1
ATOM 10322 C CA . ILE C 1 64 ? -2.939 63.720 -42.191 1.00 105.02 64 ILE C CA 1
ATOM 10323 C C . ILE C 1 64 ? -1.528 63.183 -42.395 1.00 96.11 64 ILE C C 1
ATOM 10324 O O . ILE C 1 64 ? -1.328 61.970 -42.493 1.00 90.95 64 ILE C O 1
ATOM 10329 N N . LYS C 1 65 ? -0.535 64.070 -42.455 1.00 92.98 65 LYS C N 1
ATOM 10330 C CA . LYS C 1 65 ? 0.835 63.666 -42.744 1.00 89.37 65 LYS C CA 1
ATOM 10331 C C . LYS C 1 65 ? 1.614 63.270 -41.497 1.00 86.30 65 LYS C C 1
ATOM 10332 O O . LYS C 1 65 ? 2.552 62.470 -41.594 1.00 86.13 65 LYS C O 1
ATOM 10334 N N . ASP C 1 66 ? 1.252 63.806 -40.332 1.00 91.21 66 ASP C N 1
ATOM 10335 C CA . ASP C 1 66 ? 1.952 63.526 -39.076 1.00 84.38 66 ASP C CA 1
ATOM 10336 C C . ASP C 1 66 ? 0.922 63.317 -37.974 1.00 85.16 66 ASP C C 1
ATOM 10337 O O . ASP C 1 66 ? 0.793 64.131 -37.052 1.00 84.82 66 ASP C O 1
ATOM 10342 N N . PRO C 1 67 ? 0.165 62.220 -38.038 1.00 84.62 67 PRO C N 1
ATOM 10343 C 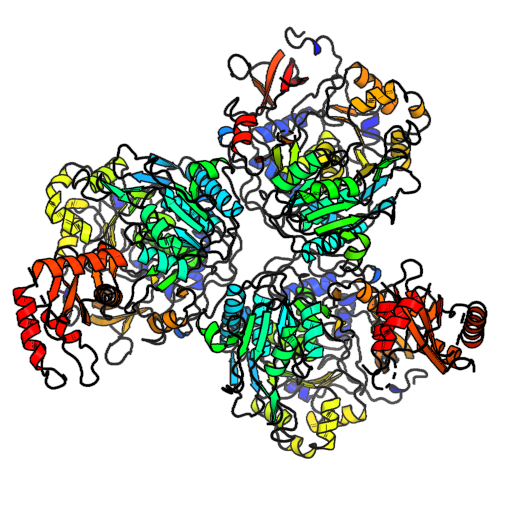CA . PRO C 1 67 ? -0.838 61.971 -36.991 1.00 83.12 67 PRO C CA 1
ATOM 10344 C C . PRO C 1 67 ? -0.233 61.764 -35.613 1.00 78.35 67 PRO C C 1
ATOM 10345 O O . PRO C 1 67 ? -0.869 62.107 -34.608 1.00 73.56 67 PRO C O 1
ATOM 10349 N N . GLN C 1 68 ? 0.983 61.219 -35.534 1.00 84.39 68 GLN C N 1
ATOM 10350 C CA . GLN C 1 68 ? 1.604 60.983 -34.234 1.00 82.96 68 GLN C CA 1
ATOM 10351 C C . GLN C 1 68 ? 1.878 62.297 -33.515 1.00 82.05 68 GLN C C 1
ATOM 10352 O O . GLN C 1 68 ? 1.576 62.445 -32.325 1.00 78.92 68 GLN C O 1
ATOM 10358 N N . GLY C 1 69 ? 2.448 63.269 -34.228 1.00 82.47 69 GLY C N 1
ATOM 10359 C CA . GLY C 1 69 ? 2.789 64.547 -33.636 1.00 81.74 69 GLY C CA 1
ATOM 10360 C C . GLY C 1 69 ? 1.642 65.522 -33.504 1.00 84.11 69 GLY C C 1
ATOM 10361 O O . GLY C 1 69 ? 1.788 66.534 -32.811 1.00 83.91 69 GLY C O 1
ATOM 10362 N N . PHE C 1 70 ? 0.508 65.248 -34.148 1.00 82.56 70 PHE C N 1
ATOM 10363 C CA . PHE C 1 70 ? -0.666 66.108 -34.069 1.00 87.66 70 PHE C CA 1
ATOM 10364 C C . PHE C 1 70 ? -1.656 65.647 -33.006 1.00 80.86 70 PHE C C 1
ATOM 10365 O O . PHE C 1 70 ? -2.094 66.450 -32.178 1.00 80.42 70 PHE C O 1
ATOM 10373 N N . PHE C 1 71 ? -2.020 64.363 -33.013 1.00 82.07 71 PHE C N 1
ATOM 10374 C CA . PHE C 1 71 ? -3.030 63.874 -32.082 1.00 78.50 71 PHE C CA 1
ATOM 10375 C C . PHE C 1 71 ? -2.450 63.556 -30.711 1.00 77.09 71 PHE C C 1
ATOM 10376 O O . PHE C 1 71 ? -3.170 63.629 -29.710 1.00 74.35 71 PHE C O 1
ATOM 10384 N N . GLY C 1 72 ? -1.169 63.203 -30.642 1.00 78.52 72 GLY C N 1
ATOM 10385 C CA . GLY C 1 72 ? -0.533 62.895 -29.383 1.00 78.07 72 GLY C CA 1
ATOM 10386 C C . GLY C 1 72 ? -0.701 64.012 -28.374 1.00 75.55 72 GLY C C 1
ATOM 10387 O O . GLY C 1 72 ? -1.266 63.824 -27.292 1.00 74.34 72 GLY C O 1
ATOM 10388 N N . PRO C 1 73 ? -0.210 65.208 -28.713 1.00 71.73 73 PRO C N 1
ATOM 10389 C CA . PRO C 1 73 ? -0.370 66.341 -27.786 1.00 72.19 73 PRO C CA 1
ATOM 10390 C C . PRO C 1 73 ? -1.822 66.661 -27.485 1.00 72.54 73 PRO C C 1
ATOM 10391 O O . PRO C 1 73 ? -2.161 66.968 -26.335 1.00 71.69 73 PRO C O 1
ATOM 10395 N N . LEU C 1 74 ? -2.694 66.599 -28.495 1.00 78.77 74 LEU C N 1
ATOM 10396 C CA . LEU C 1 74 ? -4.110 66.868 -28.266 1.00 78.01 74 LEU C CA 1
ATOM 10397 C C . LEU C 1 74 ? -4.712 65.859 -27.297 1.00 73.28 74 LEU C C 1
ATOM 10398 O O . LEU C 1 74 ? -5.555 66.213 -26.464 1.00 73.75 74 LEU C O 1
ATOM 10403 N N . ALA C 1 75 ? -4.296 64.595 -27.392 1.00 69.75 75 ALA C N 1
ATOM 10404 C CA . ALA C 1 75 ? -4.801 63.587 -26.467 1.00 69.64 75 ALA C CA 1
ATOM 10405 C C . ALA C 1 75 ? -4.412 63.918 -25.031 1.00 61.46 75 ALA C C 1
ATOM 10406 O O . ALA C 1 75 ? -5.207 63.726 -24.106 1.00 65.78 75 ALA C O 1
ATOM 10408 N N . LYS C 1 76 ? -3.191 64.424 -24.829 1.00 69.26 76 LYS C N 1
ATOM 10409 C CA . LYS C 1 76 ? -2.753 64.793 -23.486 1.00 73.78 76 LYS C CA 1
ATOM 10410 C C . LYS C 1 76 ? -3.398 66.090 -23.015 1.00 71.06 76 LYS C C 1
ATOM 10411 O O . LYS C 1 76 ? -3.585 66.282 -21.809 1.00 68.58 76 LYS C O 1
ATOM 10417 N N . GLU C 1 77 ? -3.745 66.986 -23.941 1.00 78.93 77 GLU C N 1
ATOM 10418 C CA . GLU C 1 77 ? -4.385 68.241 -23.562 1.00 76.66 77 GLU C CA 1
ATOM 10419 C C . GLU C 1 77 ? -5.817 68.010 -23.093 1.00 74.47 77 GLU C C 1
ATOM 10420 O O . GLU C 1 77 ? -6.217 68.491 -22.026 1.00 76.75 77 GLU C O 1
ATOM 10426 N N . LEU C 1 78 ? -6.601 67.267 -23.874 1.00 68.16 78 LEU C N 1
ATOM 10427 C CA . LEU C 1 78 ? -8.045 67.220 -23.680 1.00 68.53 78 LEU C CA 1
ATOM 10428 C C . LEU C 1 78 ? -8.501 66.094 -22.762 1.00 64.50 78 LEU C C 1
ATOM 10429 O O . LEU C 1 78 ? -9.551 66.221 -22.121 1.00 62.20 78 LEU C O 1
ATOM 10434 N N . LEU C 1 79 ? -7.754 64.999 -22.679 1.00 68.11 79 LEU C N 1
ATOM 10435 C CA . LEU C 1 79 ? -8.129 63.866 -21.848 1.00 69.27 79 LEU C CA 1
ATOM 10436 C C . LEU C 1 79 ? -7.179 63.734 -20.664 1.00 63.14 79 LEU C C 1
ATOM 10437 O O . LEU C 1 79 ? -6.002 64.097 -20.746 1.00 65.69 79 LEU C O 1
ATOM 10442 N N . SER C 1 80 ? -7.709 63.215 -19.560 1.00 64.81 80 SER C N 1
ATOM 10443 C CA . SER C 1 80 ? -6.931 62.929 -18.362 1.00 66.05 80 SER C CA 1
ATOM 10444 C C . SER C 1 80 ? -6.654 61.433 -18.305 1.00 62.77 80 SER C C 1
ATOM 10445 O O . SER C 1 80 ? -7.584 60.622 -18.378 1.00 62.08 80 SER C O 1
ATOM 10448 N N . TRP C 1 81 ? -5.381 61.073 -18.176 1.00 60.87 81 TRP C N 1
ATOM 10449 C CA . TRP C 1 81 ? -4.939 59.691 -18.285 1.00 60.55 81 TRP C CA 1
ATOM 10450 C C . TRP C 1 81 ? -4.539 59.141 -16.923 1.00 58.26 81 TRP C C 1
ATOM 10451 O O . TRP C 1 81 ? -3.908 59.835 -16.119 1.00 55.69 81 TRP C O 1
ATOM 10462 N N . ASP C 1 82 ? -4.915 57.886 -16.672 1.00 56.80 82 ASP C N 1
ATOM 10463 C CA . ASP C 1 82 ? -4.442 57.156 -15.505 1.00 61.09 82 ASP C CA 1
ATOM 10464 C C . ASP C 1 82 ? -3.142 56.415 -15.780 1.00 60.20 82 ASP C C 1
ATOM 10465 O O . ASP C 1 82 ? -2.389 56.136 -14.839 1.00 55.56 82 ASP C O 1
ATOM 10470 N N . HIS C 1 83 ? -2.875 56.086 -17.044 1.00 60.99 83 HIS C N 1
ATOM 10471 C CA . HIS C 1 83 ? -1.593 55.548 -17.479 1.00 54.10 83 HIS C CA 1
ATOM 10472 C C . HIS C 1 83 ? -1.291 56.126 -18.853 1.00 56.45 83 HIS C C 1
ATOM 10473 O O . HIS C 1 83 ? -2.164 56.139 -19.725 1.00 63.74 83 HIS C O 1
ATOM 10480 N N . ASP C 1 84 ? -0.067 56.610 -19.040 1.00 62.84 84 ASP C N 1
ATOM 10481 C CA . ASP C 1 84 ? 0.303 57.207 -20.315 1.00 65.04 84 ASP C CA 1
ATOM 10482 C C . ASP C 1 84 ? 0.274 56.162 -21.426 1.00 61.76 84 ASP C C 1
ATOM 10483 O O . ASP C 1 84 ? 0.468 54.966 -21.192 1.00 60.94 84 ASP C O 1
ATOM 10488 N N . PHE C 1 85 ? 0.021 56.625 -22.646 1.00 55.73 85 PHE C N 1
ATOM 10489 C CA . PHE C 1 85 ? 0.119 55.772 -23.821 1.00 55.19 85 PHE C CA 1
ATOM 10490 C C . PHE C 1 85 ? 1.533 55.831 -24.388 1.00 56.38 85 PHE C C 1
ATOM 10491 O O . PHE C 1 85 ? 2.232 56.840 -24.260 1.00 62.03 85 PHE C O 1
ATOM 10499 N N . HIS C 1 86 ? 1.953 54.728 -25.011 1.00 60.13 86 HIS C N 1
ATOM 10500 C CA . HIS C 1 86 ? 3.287 54.629 -25.585 1.00 62.37 86 HIS C CA 1
ATOM 10501 C C . HIS C 1 86 ? 3.311 54.695 -27.106 1.00 62.42 86 HIS C C 1
ATOM 10502 O O . HIS C 1 86 ? 4.376 54.954 -27.675 1.00 63.43 86 HIS C O 1
ATOM 10509 N N . THR C 1 87 ? 2.178 54.478 -27.772 1.00 62.92 87 THR C N 1
ATOM 10510 C CA . THR C 1 87 ? 2.100 54.540 -29.227 1.00 60.65 87 THR C CA 1
ATOM 10511 C C . THR C 1 87 ? 0.819 55.259 -29.621 1.00 60.65 87 THR C C 1
ATOM 10512 O O . THR C 1 87 ? -0.268 54.884 -29.173 1.00 59.49 87 THR C O 1
ATOM 10516 N N . VAL C 1 88 ? 0.949 56.284 -30.465 1.00 62.35 88 VAL C N 1
ATOM 10517 C CA . VAL C 1 88 ? -0.211 57.091 -30.826 1.00 62.58 88 VAL C CA 1
ATOM 10518 C C . VAL C 1 88 ? -1.121 56.334 -31.787 1.00 66.74 88 VAL C C 1
ATOM 10519 O O . VAL C 1 88 ? -2.351 56.406 -31.678 1.00 67.00 88 VAL C O 1
ATOM 10523 N N . LYS C 1 89 ? -0.544 55.601 -32.738 1.00 65.87 89 LYS C N 1
ATOM 10524 C CA . LYS C 1 89 ? -1.321 55.027 -33.828 1.00 65.60 89 LYS C CA 1
ATOM 10525 C C . LYS C 1 89 ? -0.711 53.704 -34.268 1.00 68.25 89 LYS C C 1
ATOM 10526 O O . LYS C 1 89 ? 0.512 53.573 -34.363 1.00 66.00 89 LYS C O 1
ATOM 10532 N N . SER C 1 90 ? -1.578 52.731 -34.550 1.00 70.88 90 SER C N 1
ATOM 10533 C CA . SER C 1 90 ? -1.156 51.424 -35.033 1.00 67.67 90 SER C CA 1
ATOM 10534 C C . SER C 1 90 ? -2.228 50.864 -35.960 1.00 63.82 90 SER C C 1
ATOM 10535 O O . SER C 1 90 ? -3.398 51.246 -35.890 1.00 65.82 90 SER C O 1
ATOM 10538 N N . GLY C 1 91 ? -1.812 49.948 -36.832 1.00 64.70 91 GLY C N 1
ATOM 10539 C CA . GLY C 1 91 ? -2.732 49.234 -37.692 1.00 66.86 91 GLY C CA 1
ATOM 10540 C C . GLY C 1 91 ? -3.016 49.951 -39.002 1.00 67.55 91 GLY C C 1
ATOM 10541 O O . GLY C 1 91 ? -2.578 51.076 -39.252 1.00 68.56 91 GLY C O 1
ATOM 10542 N N . THR C 1 92 ? -3.776 49.264 -39.858 1.00 71.76 92 THR C N 1
ATOM 10543 C CA . THR C 1 92 ? -4.162 49.787 -41.160 1.00 72.46 92 THR C CA 1
ATOM 10544 C C . THR C 1 92 ? -5.616 49.434 -41.444 1.00 73.17 92 THR C C 1
ATOM 10545 O O . THR C 1 92 ? -6.187 48.523 -40.840 1.00 72.66 92 THR C O 1
ATOM 10549 N N . LEU C 1 93 ? -6.209 50.167 -42.389 1.00 78.37 93 LEU C N 1
ATOM 10550 C CA . LEU C 1 93 ? -7.577 49.875 -42.804 1.00 77.08 93 LEU C CA 1
ATOM 10551 C C . LEU C 1 93 ? -7.671 48.510 -43.474 1.00 74.14 93 LEU C C 1
ATOM 10552 O O . LEU C 1 93 ? -8.651 47.781 -43.280 1.00 75.98 93 LEU C O 1
ATOM 10557 N N . LYS C 1 94 ? -6.659 48.150 -44.266 1.00 84.03 94 LYS C N 1
ATOM 10558 C CA . LYS C 1 94 ? -6.693 46.895 -45.009 1.00 89.40 94 LYS C CA 1
ATOM 10559 C C . LYS C 1 94 ? -6.751 45.688 -44.081 1.00 84.80 94 LYS C C 1
ATOM 10560 O O . LYS C 1 94 ? -7.302 44.645 -44.454 1.00 84.10 94 LYS C O 1
ATOM 10566 N N . ASN C 1 95 ? -6.194 45.804 -42.876 1.00 75.33 95 ASN C N 1
ATOM 10567 C CA . ASN C 1 95 ? -6.129 44.696 -41.932 1.00 75.48 95 ASN C CA 1
ATOM 10568 C C . ASN C 1 95 ? -7.079 44.846 -40.750 1.00 68.74 95 ASN C C 1
ATOM 10569 O O . ASN C 1 95 ? -7.060 43.997 -39.852 1.00 71.22 95 ASN C O 1
ATOM 10574 N N . GLY C 1 96 ? -7.900 45.894 -40.721 1.00 68.67 96 GLY C N 1
ATOM 10575 C CA . GLY C 1 96 ? -8.894 46.070 -39.677 1.00 67.16 96 GLY C CA 1
ATOM 10576 C C . GLY C 1 96 ? -8.357 45.862 -38.276 1.00 64.92 96 GLY C C 1
ATOM 10577 O O . GLY C 1 96 ? -8.962 45.147 -37.470 1.00 67.03 96 GLY C O 1
ATOM 10578 N N . ASP C 1 97 ? -7.220 46.484 -37.976 1.00 65.62 97 ASP C N 1
ATOM 10579 C CA . ASP C 1 97 ? -6.559 46.367 -36.683 1.00 70.34 97 ASP C CA 1
ATOM 10580 C C . ASP C 1 97 ? -6.135 47.738 -36.179 1.00 70.02 97 ASP C C 1
ATOM 10581 O O . ASP C 1 97 ? -5.068 47.902 -35.580 1.00 64.47 97 ASP C O 1
ATOM 10586 N N . ALA C 1 98 ? -6.970 48.746 -36.414 1.00 67.60 98 ALA C N 1
ATOM 10587 C CA . ALA C 1 98 ? -6.631 50.104 -36.019 1.00 63.37 98 ALA C CA 1
ATOM 10588 C C . ALA C 1 98 ? -6.631 50.238 -34.501 1.00 61.91 98 ALA C C 1
ATOM 10589 O O . ALA C 1 98 ? -7.452 49.633 -33.805 1.00 60.68 98 ALA C O 1
ATOM 10591 N N . ALA C 1 99 ? -5.700 51.038 -33.990 1.00 65.73 99 ALA C N 1
ATOM 10592 C CA . ALA C 1 99 ? -5.601 51.285 -32.560 1.00 62.37 99 ALA C CA 1
ATOM 10593 C C . ALA C 1 99 ? -4.966 52.649 -32.348 1.00 65.34 99 ALA C C 1
ATOM 10594 O O . ALA C 1 99 ? -4.139 53.096 -33.149 1.00 66.43 99 ALA C O 1
ATOM 10596 N N . TRP C 1 100 ? -5.367 53.310 -31.264 1.00 63.75 100 TRP C N 1
ATOM 10597 C CA . TRP C 1 100 ? -4.863 54.633 -30.934 1.00 62.78 100 TRP C CA 1
ATOM 10598 C C . TRP C 1 100 ? -4.535 54.704 -29.452 1.00 61.04 100 TRP C C 1
ATOM 10599 O O . TRP C 1 100 ? -5.280 54.184 -28.618 1.00 56.50 100 TRP C O 1
ATOM 10610 N N . PHE C 1 101 ? -3.419 55.360 -29.136 1.00 62.79 101 PHE C N 1
ATOM 10611 C CA . PHE C 1 101 ? -3.000 55.569 -27.754 1.00 60.22 101 PHE C CA 1
ATOM 10612 C C . PHE C 1 101 ? -2.869 54.233 -27.029 1.00 60.40 101 PHE C C 1
ATOM 10613 O O . PHE C 1 101 ? -3.416 54.025 -25.943 1.00 61.99 101 PHE C O 1
ATOM 10621 N N . LEU C 1 102 ? -2.128 53.319 -27.651 1.00 57.46 102 LEU C N 1
ATOM 10622 C CA . LEU C 1 102 ? -1.928 51.994 -27.086 1.00 57.30 102 LEU C CA 1
ATOM 10623 C C . LEU C 1 102 ? -1.135 52.089 -25.789 1.00 60.86 102 LEU C C 1
ATOM 10624 O O . LEU C 1 102 ? -0.225 52.912 -25.657 1.00 65.98 102 LEU C O 1
ATOM 10629 N N . GLY C 1 103 ? -1.486 51.235 -24.826 1.00 59.40 103 GLY C N 1
ATOM 10630 C CA . GLY C 1 103 ? -0.887 51.256 -23.513 1.00 59.72 103 GLY C CA 1
ATOM 10631 C C . GLY C 1 103 ? -1.543 52.205 -22.534 1.00 58.06 103 GLY C C 1
ATOM 10632 O O . GLY C 1 103 ? -1.427 52.000 -21.319 1.00 62.07 103 GLY C O 1
ATOM 10633 N N . GLY C 1 104 ? -2.232 53.231 -23.023 1.00 58.67 104 GLY C N 1
ATOM 10634 C CA . GLY C 1 104 ? -2.840 54.196 -22.131 1.00 56.12 104 GLY C CA 1
ATOM 10635 C C . GLY C 1 104 ? -4.045 53.628 -21.407 1.00 61.24 104 GLY C C 1
ATOM 10636 O O . GLY C 1 104 ? -4.715 52.708 -21.877 1.00 58.43 104 GLY C O 1
ATOM 10637 N N . GLU C 1 105 ? -4.315 54.189 -20.229 1.00 58.47 105 GLU C N 1
ATOM 10638 C CA . GLU C 1 105 ? -5.500 53.866 -19.450 1.00 56.80 105 GLU C CA 1
ATOM 10639 C C . GLU C 1 105 ? -6.198 55.156 -19.042 1.00 55.35 105 GLU C C 1
ATOM 10640 O O . GLU C 1 105 ? -5.558 56.191 -18.837 1.00 58.83 105 GLU C O 1
ATOM 10646 N N . LEU C 1 106 ? -7.518 55.084 -18.928 1.00 53.71 106 LEU C N 1
ATOM 10647 C CA . LEU C 1 106 ? -8.341 56.233 -18.566 1.00 56.38 106 LEU C CA 1
ATOM 10648 C C . LEU C 1 106 ? -9.730 55.711 -18.223 1.00 56.28 106 LEU C C 1
ATOM 10649 O O . LEU C 1 106 ? -9.986 54.504 -18.260 1.00 55.59 106 LEU C O 1
ATOM 10654 N N . ASN C 1 107 ? -10.630 56.633 -17.890 1.00 56.13 107 ASN C N 1
ATOM 10655 C CA . ASN C 1 107 ? -12.015 56.288 -17.604 1.00 58.38 107 ASN C CA 1
ATOM 10656 C C . ASN C 1 107 ? -12.926 57.379 -18.141 1.00 59.61 107 ASN C C 1
ATOM 10657 O O . ASN C 1 107 ? -12.701 58.565 -17.883 1.00 59.91 107 ASN C O 1
ATOM 10662 N N . ALA C 1 108 ? -13.963 56.968 -18.876 1.00 68.21 108 ALA C N 1
ATOM 10663 C CA . ALA C 1 108 ? -14.845 57.932 -19.525 1.00 62.11 108 ALA C CA 1
ATOM 10664 C C . ALA C 1 108 ? -15.581 58.787 -18.502 1.00 66.26 108 ALA C C 1
ATOM 10665 O O . ALA C 1 108 ? -15.677 60.011 -18.658 1.00 67.74 108 ALA C O 1
ATOM 10667 N N . SER C 1 109 ? -16.114 58.165 -17.449 1.00 63.09 109 SER C N 1
ATOM 10668 C CA . SER C 1 109 ? -16.875 58.930 -16.468 1.00 61.11 109 SER C CA 1
ATOM 10669 C C . SER C 1 109 ? -15.986 59.906 -15.708 1.00 64.65 109 SER C C 1
ATOM 10670 O O . SER C 1 109 ? -16.447 60.988 -15.324 1.00 61.96 109 SER C O 1
ATOM 10673 N N . TYR C 1 110 ? -14.717 59.554 -15.487 1.00 68.94 110 TYR C N 1
ATOM 10674 C CA . TYR C 1 110 ? -13.810 60.490 -14.832 1.00 63.89 110 TYR C CA 1
ATOM 10675 C C . TYR C 1 110 ? -13.613 61.740 -15.680 1.00 66.62 110 TYR C C 1
ATOM 10676 O O . TYR C 1 110 ? -13.598 62.860 -15.155 1.00 67.11 110 TYR C O 1
ATOM 10685 N N . ASN C 1 111 ? -13.455 61.569 -16.994 1.00 64.27 111 ASN C N 1
ATOM 10686 C CA . ASN C 1 111 ? -13.238 62.712 -17.870 1.00 62.73 111 ASN C CA 1
ATOM 10687 C C . ASN C 1 111 ? -14.510 63.514 -18.100 1.00 62.30 111 ASN C C 1
ATOM 10688 O O . ASN C 1 111 ? -14.427 64.710 -18.400 1.00 64.76 111 ASN C O 1
ATOM 10693 N N . CYS C 1 112 ? -15.680 62.892 -17.954 1.00 63.58 112 CYS C N 1
ATOM 10694 C CA . CYS C 1 112 ? -16.946 63.577 -18.176 1.00 65.73 112 CYS C CA 1
ATOM 10695 C C . CYS C 1 112 ? -17.555 64.159 -16.907 1.00 70.61 112 CYS C C 1
ATOM 10696 O O . CYS C 1 112 ? -18.445 65.011 -17.006 1.00 74.15 112 CYS C O 1
ATOM 10699 N N . VAL C 1 113 ? -17.108 63.728 -15.727 1.00 66.10 113 VAL C N 1
ATOM 10700 C CA . VAL C 1 113 ? -17.775 64.105 -14.485 1.00 65.55 113 VAL C CA 1
ATOM 10701 C C . VAL C 1 113 ? -16.760 64.481 -13.413 1.00 67.65 113 VAL C C 1
ATOM 10702 O O . VAL C 1 113 ? -16.657 65.650 -13.027 1.00 67.37 113 VAL C O 1
ATOM 10706 N N . ASP C 1 114 ? -16.008 63.490 -12.927 1.00 66.15 114 ASP C N 1
ATOM 10707 C CA . ASP C 1 114 ? -15.144 63.684 -11.765 1.00 70.23 114 ASP C CA 1
ATOM 10708 C C . ASP C 1 114 ? -14.282 64.935 -11.898 1.00 70.72 114 ASP C C 1
ATOM 10709 O O . ASP C 1 114 ? -14.310 65.820 -11.035 1.00 68.32 114 ASP C O 1
ATOM 10714 N N . ARG C 1 115 ? -13.501 65.023 -12.977 1.00 64.60 115 ARG C N 1
ATOM 10715 C CA . ARG C 1 115 ? -12.502 66.082 -13.074 1.00 66.13 115 ARG C CA 1
ATOM 10716 C C . ARG C 1 115 ? -13.128 67.468 -13.148 1.00 70.28 115 ARG C C 1
ATOM 10717 O O . ARG C 1 115 ? -12.457 68.453 -12.823 1.00 67.75 115 ARG C O 1
ATOM 10725 N N . HIS C 1 116 ? -14.390 67.570 -13.559 1.00 74.45 116 HIS C N 1
ATOM 10726 C CA . HIS C 1 116 ? -15.085 68.851 -13.539 1.00 72.54 116 HIS C CA 1
ATOM 10727 C C . HIS C 1 116 ? -15.786 69.101 -12.214 1.00 76.70 116 HIS C C 1
ATOM 10728 O O . HIS C 1 116 ? -15.920 70.259 -11.800 1.00 78.98 116 HIS C O 1
ATOM 10735 N N . ALA C 1 117 ? -16.230 68.040 -11.537 1.00 69.85 117 ALA C N 1
ATOM 10736 C CA . ALA C 1 117 ? -16.808 68.203 -10.208 1.00 75.30 117 ALA C CA 1
ATOM 10737 C C . ALA C 1 117 ? -15.780 68.755 -9.229 1.00 72.80 117 ALA C C 1
ATOM 10738 O O . ALA C 1 117 ? -16.099 69.617 -8.403 1.00 77.34 117 ALA C O 1
ATOM 10740 N N . PHE C 1 118 ? -14.538 68.270 -9.306 1.00 75.38 118 PHE C N 1
ATOM 10741 C CA . PHE C 1 118 ? -13.501 68.764 -8.407 1.00 75.53 118 PHE C CA 1
ATOM 10742 C C . PHE C 1 118 ? -13.176 70.227 -8.689 1.00 78.06 118 PHE C C 1
ATOM 10743 O O . PHE C 1 118 ? -12.932 71.004 -7.760 1.00 80.05 118 PHE C O 1
ATOM 10751 N N . ALA C 1 119 ? -13.171 70.619 -9.965 1.00 78.19 119 ALA C N 1
ATOM 10752 C CA . ALA C 1 119 ? -12.819 71.991 -10.318 1.00 80.98 119 ALA C CA 1
ATOM 10753 C C . ALA C 1 119 ? -13.946 72.956 -9.968 1.00 81.12 119 ALA C C 1
ATOM 10754 O O . ALA C 1 119 ? -13.726 73.961 -9.282 1.00 82.75 119 ALA C O 1
ATOM 10756 N N . ASN C 1 120 ? -15.160 72.669 -10.436 1.00 81.99 120 ASN C N 1
ATOM 10757 C CA . ASN C 1 120 ? -16.328 73.506 -10.163 1.00 81.75 120 ASN C CA 1
ATOM 10758 C C . ASN C 1 120 ? -17.518 72.593 -9.907 1.00 80.65 120 ASN C C 1
ATOM 10759 O O . ASN C 1 120 ? -18.226 72.194 -10.840 1.00 80.79 120 ASN C O 1
ATOM 10764 N N . PRO C 1 121 ? -17.769 72.236 -8.644 1.00 80.59 121 PRO C N 1
ATOM 10765 C CA . PRO C 1 121 ? -18.881 71.314 -8.363 1.00 81.03 121 PRO C CA 1
ATOM 10766 C C . PRO C 1 121 ? -20.239 71.881 -8.728 1.00 80.00 121 PRO C C 1
ATOM 10767 O O . PRO C 1 121 ? -21.123 71.128 -9.157 1.00 81.35 121 PRO C O 1
ATOM 10771 N N . ASP C 1 122 ? -20.433 73.187 -8.570 1.00 79.57 122 ASP C N 1
ATOM 10772 C CA . ASP C 1 122 ? -21.732 73.810 -8.770 1.00 79.15 122 ASP C CA 1
ATOM 10773 C C . ASP C 1 122 ? -21.992 74.206 -10.218 1.00 79.92 122 ASP C C 1
ATOM 10774 O O . ASP C 1 122 ? -23.084 74.697 -10.520 1.00 81.68 122 ASP C O 1
ATOM 10779 N N . LYS C 1 123 ? -21.028 74.014 -11.113 1.00 81.92 123 LYS C N 1
ATOM 10780 C CA . LYS C 1 123 ? -21.261 74.333 -12.515 1.00 80.23 123 LYS C CA 1
ATOM 10781 C C . LYS C 1 123 ? -22.330 73.400 -13.081 1.00 79.15 123 LYS C C 1
ATOM 10782 O O . LYS C 1 123 ? -22.310 72.196 -12.808 1.00 82.82 123 LYS C O 1
ATOM 10788 N N . PRO C 1 124 ? -23.282 73.920 -13.859 1.00 79.49 124 PRO C N 1
ATOM 10789 C CA . PRO C 1 124 ? -24.314 73.044 -14.425 1.00 81.84 124 PRO C CA 1
ATOM 10790 C C . PRO C 1 124 ? -23.712 71.992 -15.345 1.00 81.61 124 PRO C C 1
ATOM 10791 O O . PRO C 1 124 ? -22.705 72.224 -16.018 1.00 83.05 124 PRO C O 1
ATOM 10795 N N . ALA C 1 125 ? -24.349 70.820 -15.365 1.00 84.32 125 ALA C N 1
ATOM 10796 C CA . ALA C 1 125 ? -23.931 69.720 -16.227 1.00 85.55 125 ALA C CA 1
ATOM 10797 C C . ALA C 1 125 ? -25.066 69.244 -17.124 1.00 84.58 125 ALA C C 1
ATOM 10798 O O . ALA C 1 125 ? -24.945 69.318 -18.350 1.00 89.26 125 ALA C O 1
ATOM 10800 N N . LEU C 1 126 ? -26.167 68.762 -16.552 1.00 88.70 126 LEU C N 1
ATOM 10801 C CA . LEU C 1 126 ? -27.314 68.273 -17.314 1.00 91.44 126 LEU C CA 1
ATOM 10802 C C . LEU C 1 126 ? -28.477 69.235 -17.095 1.00 89.19 126 LEU C C 1
ATOM 10803 O O . LEU C 1 126 ? -29.119 69.219 -16.040 1.00 91.02 126 LEU C O 1
ATOM 10808 N N . ILE C 1 127 ? -28.743 70.073 -18.094 1.00 94.22 127 ILE C N 1
ATOM 10809 C CA . ILE C 1 127 ? -29.891 70.981 -18.070 1.00 95.02 127 ILE C CA 1
ATOM 10810 C C . ILE C 1 127 ? -31.069 70.182 -18.620 1.00 95.88 127 ILE C C 1
ATOM 10811 O O . ILE C 1 127 ? -31.310 70.131 -19.827 1.00 96.29 127 ILE C O 1
ATOM 10816 N N . CYS C 1 128 ? -31.813 69.552 -17.717 1.00 96.67 128 CYS C N 1
ATOM 10817 C CA . CYS C 1 128 ? -32.858 68.608 -18.091 1.00 98.73 128 CYS C CA 1
ATOM 10818 C C . CYS C 1 128 ? -34.178 69.340 -18.296 1.00 104.22 128 CYS C C 1
ATOM 10819 O O . CYS C 1 128 ? -34.667 70.023 -17.388 1.00 102.93 128 CYS C O 1
ATOM 10822 N N . GLU C 1 129 ? -34.748 69.195 -19.489 1.00 107.92 129 GLU C N 1
ATOM 10823 C CA . GLU C 1 129 ? -36.075 69.705 -19.817 1.00 108.33 129 GLU C CA 1
ATOM 10824 C C . GLU C 1 129 ? -36.970 68.503 -20.091 1.00 109.37 129 GLU C C 1
ATOM 10825 O O . GLU C 1 129 ? -36.815 67.826 -21.114 1.00 115.28 129 GLU C O 1
ATOM 10831 N N . ALA C 1 130 ? -37.898 68.235 -19.177 1.00 121.81 130 ALA C N 1
ATOM 10832 C CA . ALA C 1 130 ? -38.756 67.067 -19.278 1.00 128.57 130 ALA C CA 1
ATOM 10833 C C . ALA C 1 130 ? -39.828 67.286 -20.344 1.00 132.34 130 ALA C C 1
ATOM 10834 O O . ALA C 1 130 ? -39.849 68.299 -21.049 1.00 130.23 130 ALA C O 1
ATOM 10836 N N . ASP C 1 131 ? -40.732 66.312 -20.467 1.00 121.66 131 ASP C N 1
ATOM 10837 C CA . ASP C 1 131 ? -41.847 66.452 -21.397 1.00 115.92 131 ASP C CA 1
ATOM 10838 C C . ASP C 1 131 ? -42.722 67.640 -21.010 1.00 117.26 131 ASP C C 1
ATOM 10839 O O . ASP C 1 131 ? -42.995 68.521 -21.833 1.00 115.44 131 ASP C O 1
ATOM 10844 N N . ASP C 1 132 ? -43.177 67.671 -19.761 1.00 113.54 132 ASP C N 1
ATOM 10845 C CA . ASP C 1 132 ? -43.798 68.855 -19.185 1.00 108.78 132 ASP C CA 1
ATOM 10846 C C . ASP C 1 132 ? -42.730 69.667 -18.463 1.00 111.14 132 ASP C C 1
ATOM 10847 O O . ASP C 1 132 ? -42.012 69.137 -17.609 1.00 108.56 132 ASP C O 1
ATOM 10852 N N . GLU C 1 133 ? -42.621 70.951 -18.811 1.00 112.74 133 GLU C N 1
ATOM 10853 C CA . GLU C 1 133 ? -41.620 71.798 -18.174 1.00 113.51 133 GLU C CA 1
ATOM 10854 C C . GLU C 1 133 ? -41.784 71.841 -16.661 1.00 110.98 133 GLU C C 1
ATOM 10855 O O . GLU C 1 133 ? -40.815 72.137 -15.953 1.00 111.68 133 GLU C O 1
ATOM 10861 N N . LYS C 1 134 ? -42.983 71.549 -16.149 1.00 121.27 134 LYS C N 1
ATOM 10862 C CA . LYS C 1 134 ? -43.190 71.513 -14.706 1.00 112.75 134 LYS C CA 1
ATOM 10863 C C . LYS C 1 134 ? -42.297 70.488 -14.021 1.00 114.07 134 LYS C C 1
ATOM 10864 O O . LYS C 1 134 ? -42.115 70.561 -12.800 1.00 118.72 134 LYS C O 1
ATOM 10866 N N . ASP C 1 135 ? -41.738 69.538 -14.773 1.00 111.41 135 ASP C N 1
ATOM 10867 C CA . ASP C 1 135 ? -40.873 68.501 -14.226 1.00 104.47 135 ASP C CA 1
ATOM 10868 C C . ASP C 1 135 ? -39.418 68.678 -14.652 1.00 105.30 135 ASP C C 1
ATOM 10869 O O . ASP C 1 135 ? -38.639 67.720 -14.601 1.00 101.35 135 ASP C O 1
ATOM 10874 N N . SER C 1 136 ? -39.035 69.881 -15.068 1.00 108.82 136 SER C N 1
ATOM 10875 C CA . SER C 1 136 ? -37.670 70.128 -15.508 1.00 104.39 136 SER C CA 1
ATOM 10876 C C . SER C 1 136 ? -36.771 70.432 -14.317 1.00 95.54 136 SER C C 1
ATOM 10877 O O . SER C 1 136 ? -37.163 71.143 -13.388 1.00 95.93 136 SER C O 1
ATOM 10880 N N . HIS C 1 137 ? -35.556 69.889 -14.354 1.00 93.43 137 HIS C N 1
ATOM 10881 C CA . HIS C 1 137 ? -34.584 70.069 -13.286 1.00 99.02 137 HIS C CA 1
ATOM 10882 C C . HIS C 1 137 ? -33.208 70.265 -13.910 1.00 102.51 137 HIS C C 1
ATOM 10883 O O . HIS C 1 137 ? -33.044 70.213 -15.133 1.00 101.54 137 HIS C O 1
ATOM 10890 N N . ILE C 1 138 ? -32.210 70.498 -13.059 1.00 105.38 138 ILE C N 1
ATOM 10891 C CA . ILE C 1 138 ? -30.833 70.693 -13.496 1.00 106.50 138 ILE C CA 1
ATOM 10892 C C . ILE C 1 138 ? -29.905 69.981 -12.522 1.00 101.43 138 ILE C C 1
ATOM 10893 O O . ILE C 1 138 ? -30.144 69.972 -11.310 1.00 93.98 138 ILE C O 1
ATOM 10898 N N . LEU C 1 139 ? -28.842 69.385 -13.060 1.00 95.89 139 LEU C N 1
ATOM 10899 C CA . LEU C 1 139 ? -27.846 68.666 -12.276 1.00 85.49 139 LEU C CA 1
ATOM 10900 C C . LEU C 1 139 ? -26.491 69.324 -12.487 1.00 85.12 139 LEU C C 1
ATOM 10901 O O . LEU C 1 139 ? -25.997 69.383 -13.618 1.00 84.98 139 LEU C O 1
ATOM 10906 N N . THR C 1 140 ? -25.895 69.819 -11.406 1.00 83.86 140 THR C N 1
ATOM 10907 C CA . THR C 1 140 ? -24.529 70.307 -11.483 1.00 81.28 140 THR C CA 1
ATOM 10908 C C . THR C 1 140 ? -23.569 69.128 -11.619 1.00 80.77 140 THR C C 1
ATOM 10909 O O . THR C 1 140 ? -23.937 67.964 -11.433 1.00 80.29 140 THR C O 1
ATOM 10913 N N . TYR C 1 141 ? -22.315 69.437 -11.954 1.00 80.67 141 TYR C N 1
ATOM 10914 C CA . TYR C 1 141 ? -21.311 68.382 -12.025 1.00 80.05 141 TYR C CA 1
ATOM 10915 C C . TYR C 1 141 ? -21.129 67.701 -10.675 1.00 81.60 141 TYR C C 1
ATOM 10916 O O . TYR C 1 141 ? -20.884 66.491 -10.619 1.00 78.15 141 TYR C O 1
ATOM 10925 N N . GLY C 1 142 ? -21.251 68.453 -9.579 1.00 76.53 142 GLY C N 1
ATOM 10926 C CA . GLY C 1 142 ? -21.222 67.829 -8.266 1.00 81.30 142 GLY C CA 1
ATOM 10927 C C . GLY C 1 142 ? -22.380 66.873 -8.059 1.00 74.49 142 GLY C C 1
ATOM 10928 O O . GLY C 1 142 ? -22.206 65.776 -7.522 1.00 73.99 142 GLY C O 1
ATOM 10929 N N . ASP C 1 143 ? -23.581 67.277 -8.481 1.00 84.54 143 ASP C N 1
ATOM 10930 C CA . ASP C 1 143 ? -24.729 66.380 -8.423 1.00 81.18 143 ASP C CA 1
ATOM 10931 C C . ASP C 1 143 ? -24.510 65.160 -9.309 1.00 77.33 143 ASP C C 1
ATOM 10932 O O . ASP C 1 143 ? -24.744 64.021 -8.890 1.00 77.52 143 ASP C O 1
ATOM 10937 N N . LEU C 1 144 ? -24.058 65.385 -10.546 1.00 76.98 144 LEU C N 1
ATOM 10938 C CA . LEU C 1 144 ? -23.887 64.283 -11.487 1.00 78.09 144 LEU C CA 1
ATOM 10939 C C . LEU C 1 144 ? -22.918 63.238 -10.947 1.00 75.50 144 LEU C C 1
ATOM 10940 O O . LEU C 1 144 ? -23.133 62.033 -11.124 1.00 72.33 144 LEU C O 1
ATOM 10945 N N . LEU C 1 145 ? -21.846 63.676 -10.282 1.00 73.63 145 LEU C N 1
ATOM 10946 C CA . LEU C 1 145 ? -20.898 62.722 -9.715 1.00 73.45 145 LEU C CA 1
ATOM 10947 C C . LEU C 1 145 ? -21.555 61.864 -8.642 1.00 72.07 145 LEU C C 1
ATOM 10948 O O . LEU C 1 145 ? -21.326 60.651 -8.579 1.00 68.19 145 LEU C O 1
ATOM 10953 N N . ARG C 1 146 ? -22.373 62.475 -7.784 1.00 72.91 146 ARG C N 1
ATOM 10954 C CA . ARG C 1 146 ? -23.002 61.712 -6.712 1.00 80.62 146 ARG C CA 1
ATOM 10955 C C . ARG C 1 146 ? -24.042 60.741 -7.258 1.00 74.45 146 ARG C C 1
ATOM 10956 O O . ARG C 1 146 ? -24.182 59.624 -6.746 1.00 72.81 146 ARG C O 1
ATOM 10964 N N . GLU C 1 147 ? -24.772 61.138 -8.301 1.00 70.06 147 GLU C N 1
ATOM 10965 C CA . GLU C 1 147 ? -25.794 60.258 -8.855 1.00 69.08 147 GLU C CA 1
ATOM 10966 C C . GLU C 1 147 ? -25.191 59.144 -9.702 1.00 67.61 147 GLU C C 1
ATOM 10967 O O . GLU C 1 147 ? -25.743 58.038 -9.743 1.00 67.92 147 GLU C O 1
ATOM 10973 N N . VAL C 1 148 ? -24.069 59.407 -10.374 1.00 66.19 148 VAL C N 1
ATOM 10974 C CA . VAL C 1 148 ? -23.420 58.366 -11.165 1.00 66.90 148 VAL C CA 1
ATOM 10975 C C . VAL C 1 148 ? -22.722 57.359 -10.257 1.00 65.94 148 VAL C C 1
ATOM 10976 O O . VAL C 1 148 ? -22.701 56.156 -10.543 1.00 65.10 148 VAL C O 1
ATOM 10980 N N . SER C 1 149 ? -22.136 57.830 -9.152 1.00 63.36 149 SER C N 1
ATOM 10981 C CA . SER C 1 149 ? -21.476 56.917 -8.223 1.00 62.78 149 SER C CA 1
ATOM 10982 C C . SER C 1 149 ? -22.475 55.964 -7.579 1.00 62.92 149 SER C C 1
ATOM 10983 O O . SER C 1 149 ? -22.198 54.769 -7.433 1.00 62.96 149 SER C O 1
ATOM 10986 N N . LYS C 1 150 ? -23.644 56.475 -7.187 1.00 64.63 150 LYS C N 1
ATOM 10987 C CA . LYS C 1 150 ? -24.642 55.627 -6.542 1.00 62.45 150 LYS C CA 1
ATOM 10988 C C . LYS C 1 150 ? -25.166 54.560 -7.499 1.00 67.24 150 LYS C C 1
ATOM 10989 O O . LYS C 1 150 ? -25.290 53.389 -7.120 1.00 61.32 150 LYS C O 1
ATOM 10995 N N . VAL C 1 151 ? -25.470 54.937 -8.743 1.00 63.25 151 VAL C N 1
ATOM 10996 C CA . VAL C 1 151 ? -25.928 53.948 -9.714 1.00 61.96 151 VAL C CA 1
ATOM 10997 C C . VAL C 1 151 ? -24.814 52.957 -10.027 1.00 61.18 151 VAL C C 1
ATOM 10998 O O . VAL C 1 151 ? -25.047 51.745 -10.107 1.00 59.80 151 VAL C O 1
ATOM 11002 N N . ALA C 1 152 ? -23.590 53.452 -10.218 1.00 59.18 152 ALA C N 1
ATOM 11003 C CA . ALA C 1 152 ? -22.462 52.550 -10.414 1.00 57.07 152 ALA C CA 1
ATOM 11004 C C . ALA C 1 152 ? -22.262 51.660 -9.194 1.00 59.23 152 ALA C C 1
ATOM 11005 O O . ALA C 1 152 ? -21.915 50.480 -9.325 1.00 60.96 152 ALA C O 1
ATOM 11007 N N . GLY C 1 153 ? -22.483 52.208 -7.997 1.00 61.22 153 GLY C N 1
ATOM 11008 C CA . GLY C 1 153 ? -22.414 51.388 -6.799 1.00 60.06 153 GLY C CA 1
ATOM 11009 C C . GLY C 1 153 ? -23.443 50.274 -6.806 1.00 64.70 153 GLY C C 1
ATOM 11010 O O . GLY C 1 153 ? -23.174 49.162 -6.343 1.00 63.25 153 GLY C O 1
ATOM 11011 N N . VAL C 1 154 ? -24.636 50.557 -7.333 1.00 62.37 154 VAL C N 1
ATOM 11012 C CA . VAL C 1 154 ? -25.652 49.517 -7.475 1.00 64.30 154 VAL C CA 1
ATOM 11013 C C . VAL C 1 154 ? -25.166 48.435 -8.429 1.00 62.32 154 VAL C C 1
ATOM 11014 O O . VAL C 1 154 ? -25.216 47.238 -8.121 1.00 62.54 154 VAL C O 1
ATOM 11018 N N . LEU C 1 155 ? -24.682 48.842 -9.605 1.00 63.05 155 LEU C N 1
ATOM 11019 C CA . LEU C 1 155 ? -24.222 47.869 -10.590 1.00 60.45 155 LEU C CA 1
ATOM 11020 C C . LEU C 1 155 ? -23.039 47.067 -10.062 1.00 61.49 155 LEU C C 1
ATOM 11021 O O . LEU C 1 155 ? -22.997 45.839 -10.209 1.00 63.10 155 LEU C O 1
ATOM 11026 N N . GLN C 1 156 ? -22.065 47.740 -9.443 1.00 62.67 156 GLN C N 1
ATOM 11027 C CA . GLN C 1 156 ? -20.956 47.020 -8.824 1.00 62.13 156 GLN C CA 1
ATOM 11028 C C . GLN C 1 156 ? -21.463 46.032 -7.783 1.00 61.41 156 GLN C C 1
ATOM 11029 O O . GLN C 1 156 ? -20.950 44.913 -7.674 1.00 64.33 156 GLN C O 1
ATOM 11035 N N . SER C 1 157 ? -22.474 46.429 -7.007 1.00 62.02 157 SER C N 1
ATOM 11036 C CA . SER C 1 157 ? -23.053 45.521 -6.024 1.00 62.39 157 SER C CA 1
ATOM 11037 C C . SER C 1 157 ? -23.672 44.298 -6.689 1.00 63.62 157 SER C C 1
ATOM 11038 O O . SER C 1 157 ? -23.669 43.208 -6.108 1.00 64.17 157 SER C O 1
ATOM 11041 N N . TRP C 1 158 ? -24.200 44.455 -7.901 1.00 65.46 158 TRP C N 1
ATOM 11042 C CA . TRP C 1 158 ? -24.849 43.360 -8.610 1.00 65.00 158 TRP C CA 1
ATOM 11043 C C . TRP C 1 158 ? -23.867 42.440 -9.323 1.00 63.38 158 TRP C C 1
ATOM 11044 O O . TRP C 1 158 ? -24.298 41.443 -9.910 1.00 68.55 158 TRP C O 1
ATOM 11055 N N . GLY C 1 159 ? -22.574 42.743 -9.288 1.00 57.02 159 GLY C N 1
ATOM 11056 C CA . GLY C 1 159 ? -21.583 41.944 -9.973 1.00 66.56 159 GLY C CA 1
ATOM 11057 C C . GLY C 1 159 ? -21.191 42.440 -11.345 1.00 62.25 159 GLY C C 1
ATOM 11058 O O . GLY C 1 159 ? -20.505 41.714 -12.072 1.00 64.79 159 GLY C O 1
ATOM 11059 N N . ILE C 1 160 ? -21.605 43.644 -11.725 1.00 67.59 160 ILE C N 1
ATOM 11060 C CA . ILE C 1 160 ? -21.224 44.217 -13.010 1.00 66.32 160 ILE C CA 1
ATOM 11061 C C . ILE C 1 160 ? -19.781 44.692 -12.924 1.00 64.31 160 ILE C C 1
ATOM 11062 O O . ILE C 1 160 ? -19.417 45.450 -12.017 1.00 68.77 160 ILE C O 1
ATOM 11067 N N . LYS C 1 161 ? -18.954 44.251 -13.869 1.00 63.56 161 LYS C N 1
ATOM 11068 C CA . LYS C 1 161 ? -17.526 44.521 -13.828 1.00 62.69 161 LYS C CA 1
ATOM 11069 C C . LYS C 1 161 ? -17.003 44.766 -15.235 1.00 69.41 161 LYS C C 1
ATOM 11070 O O . LYS C 1 161 ? -17.701 44.566 -16.233 1.00 66.70 161 LYS C O 1
ATOM 11076 N N . LYS C 1 162 ? -15.750 45.212 -15.294 1.00 67.10 162 LYS C N 1
ATOM 11077 C CA . LYS C 1 162 ? -15.075 45.457 -16.561 1.00 67.60 162 LYS C CA 1
ATOM 11078 C C . LYS C 1 162 ? -15.207 44.252 -17.485 1.00 69.24 162 LYS C C 1
ATOM 11079 O O . LYS C 1 162 ? -14.938 43.114 -17.090 1.00 68.04 162 LYS C O 1
ATOM 11085 N N . GLY C 1 163 ? -15.632 44.508 -18.720 1.00 67.01 163 GLY C N 1
ATOM 11086 C CA . GLY C 1 163 ? -15.844 43.464 -19.698 1.00 65.09 163 GLY C CA 1
ATOM 11087 C C . GLY C 1 163 ? -17.286 43.037 -19.871 1.00 66.00 163 GLY C C 1
ATOM 11088 O O . GLY C 1 163 ? -17.597 42.352 -20.853 1.00 68.04 163 GLY C O 1
ATOM 11089 N N . ASP C 1 164 ? -18.168 43.409 -18.948 1.00 66.48 164 ASP C N 1
ATOM 11090 C CA . ASP C 1 164 ? -19.588 43.144 -19.107 1.00 66.60 164 ASP C CA 1
ATOM 11091 C C . ASP C 1 164 ? -20.222 44.209 -19.999 1.00 69.33 164 ASP C C 1
ATOM 11092 O O . ASP C 1 164 ? -19.653 45.278 -20.237 1.00 67.64 164 ASP C O 1
ATOM 11097 N N . THR C 1 165 ? -21.414 43.900 -20.500 1.00 71.58 165 THR C N 1
ATOM 11098 C CA . THR C 1 165 ? -22.229 44.857 -21.234 1.00 74.33 165 THR C CA 1
ATOM 11099 C C . THR C 1 165 ? -23.549 45.046 -20.500 1.00 73.11 165 THR C C 1
ATOM 11100 O O . THR C 1 165 ? -24.098 44.094 -19.937 1.00 73.97 165 THR C O 1
ATOM 11104 N N . VAL C 1 166 ? -24.052 46.278 -20.504 1.00 68.79 166 VAL C N 1
ATOM 11105 C CA . VAL C 1 166 ? -25.283 46.635 -19.809 1.00 72.18 166 VAL C CA 1
ATOM 11106 C C . VAL C 1 166 ? -26.183 47.381 -20.783 1.00 70.15 166 VAL C C 1
ATOM 11107 O O . VAL C 1 166 ? -25.761 48.371 -21.390 1.00 68.74 166 VAL C O 1
ATOM 11111 N N . ALA C 1 167 ? -27.418 46.909 -20.929 1.00 74.69 167 ALA C N 1
ATOM 11112 C CA . ALA C 1 167 ? -28.375 47.517 -21.842 1.00 76.60 167 ALA C CA 1
ATOM 11113 C C . ALA C 1 167 ? -29.103 48.670 -21.164 1.00 74.22 167 ALA C C 1
ATOM 11114 O O . ALA C 1 167 ? -29.393 48.621 -19.965 1.00 77.42 167 ALA C O 1
ATOM 11116 N N . VAL C 1 168 ? -29.398 49.705 -21.945 1.00 73.23 168 VAL C N 1
ATOM 11117 C CA . VAL C 1 168 ? -30.175 50.850 -21.488 1.00 78.64 168 VAL C CA 1
ATOM 11118 C C . VAL C 1 168 ? -31.387 50.988 -22.398 1.00 84.69 168 VAL C C 1
ATOM 11119 O O . VAL C 1 168 ? -31.259 50.921 -23.626 1.00 85.34 168 VAL C O 1
ATOM 11123 N N . TYR C 1 169 ? -32.563 51.176 -21.790 1.00 88.14 169 TYR C N 1
ATOM 11124 C CA . TYR C 1 169 ? -33.821 51.368 -22.513 1.00 95.71 169 TYR C CA 1
ATOM 11125 C C . TYR C 1 169 ? -34.563 52.484 -21.774 1.00 95.85 169 TYR C C 1
ATOM 11126 O O . TYR C 1 169 ? -35.426 52.234 -20.929 1.00 96.59 169 TYR C O 1
ATOM 11135 N N . LEU C 1 170 ? -34.209 53.725 -22.091 1.00 92.80 170 LEU C N 1
ATOM 11136 C CA . LEU C 1 170 ? -34.702 54.892 -21.377 1.00 97.21 170 LEU C CA 1
ATOM 11137 C C . LEU C 1 170 ? -35.006 56.011 -22.357 1.00 96.57 170 LEU C C 1
ATOM 11138 O O . LEU C 1 170 ? -34.398 56.081 -23.432 1.00 100.02 170 LEU C O 1
ATOM 11143 N N . PRO C 1 171 ? -35.947 56.906 -22.018 1.00 94.25 171 PRO C N 1
ATOM 11144 C CA . PRO C 1 171 ? -36.152 58.103 -22.844 1.00 94.87 171 PRO C CA 1
ATOM 11145 C C . PRO C 1 171 ? -34.982 59.071 -22.744 1.00 94.18 171 PRO C C 1
ATOM 11146 O O . PRO C 1 171 ? -33.973 58.776 -22.097 1.00 90.87 171 PRO C O 1
ATOM 11150 N N . MET C 1 172 ? -35.117 60.240 -23.372 1.00 93.31 172 MET C N 1
ATOM 11151 C CA . MET C 1 172 ? -34.049 61.239 -23.405 1.00 93.87 172 MET C CA 1
ATOM 11152 C C . MET C 1 172 ? -34.181 62.149 -22.186 1.00 92.79 172 MET C C 1
ATOM 11153 O O . MET C 1 172 ? -34.742 63.245 -22.241 1.00 97.95 172 MET C O 1
ATOM 11158 N N . ASN C 1 173 ? -33.639 61.684 -21.062 1.00 92.39 173 ASN C N 1
ATOM 11159 C CA . ASN C 1 173 ? -33.675 62.459 -19.829 1.00 92.60 173 ASN C CA 1
ATOM 11160 C C . ASN C 1 173 ? -32.444 62.127 -18.994 1.00 86.32 173 ASN C C 1
ATOM 11161 O O . ASN C 1 173 ? -31.571 61.359 -19.409 1.00 86.12 173 ASN C O 1
ATOM 11166 N N . ALA C 1 174 ? -32.385 62.722 -17.799 1.00 87.53 174 ALA C N 1
ATOM 11167 C CA . ALA C 1 174 ? -31.220 62.566 -16.935 1.00 86.73 174 ALA C CA 1
ATOM 11168 C C . ALA C 1 174 ? -30.867 61.102 -16.720 1.00 81.73 174 ALA C C 1
ATOM 11169 O O . ALA C 1 174 ? -29.688 60.730 -16.734 1.00 81.38 174 ALA C O 1
ATOM 11171 N N . GLN C 1 175 ? -31.880 60.254 -16.515 1.00 82.05 175 GLN C N 1
ATOM 11172 C CA . GLN C 1 175 ? -31.610 58.874 -16.125 1.00 78.21 175 GLN C CA 1
ATOM 11173 C C . GLN C 1 175 ? -30.812 58.140 -17.194 1.00 78.09 175 GLN C C 1
ATOM 11174 O O . GLN C 1 175 ? -30.021 57.246 -16.876 1.00 74.92 175 GLN C O 1
ATOM 11180 N N . ALA C 1 176 ? -31.003 58.503 -18.464 1.00 80.25 176 ALA C N 1
ATOM 11181 C CA . ALA C 1 176 ? -30.250 57.855 -19.532 1.00 75.88 176 ALA C CA 1
ATOM 11182 C C . ALA C 1 176 ? -28.788 58.281 -19.507 1.00 79.00 176 ALA C C 1
ATOM 11183 O O . ALA C 1 176 ? -27.891 57.450 -19.695 1.00 75.16 176 ALA C O 1
ATOM 11185 N N . ILE C 1 177 ? -28.528 59.566 -19.258 1.00 71.81 177 ILE C N 1
ATOM 11186 C CA . ILE C 1 177 ? -27.152 60.048 -19.184 1.00 74.21 177 ILE C CA 1
ATOM 11187 C C . ILE C 1 177 ? -26.438 59.426 -17.989 1.00 74.17 177 ILE C C 1
ATOM 11188 O O . ILE C 1 177 ? -25.293 58.970 -18.095 1.00 70.81 177 ILE C O 1
ATOM 11193 N N . ILE C 1 178 ? -27.104 59.398 -16.834 1.00 76.04 178 ILE C N 1
ATOM 11194 C CA . ILE C 1 178 ? -26.500 58.809 -15.643 1.00 77.74 178 ILE C CA 1
ATOM 11195 C C . ILE C 1 178 ? -26.212 57.331 -15.868 1.00 70.27 178 ILE C C 1
ATOM 11196 O O . ILE C 1 178 ? -25.157 56.820 -15.475 1.00 69.01 178 ILE C O 1
ATOM 11201 N N . ALA C 1 179 ? -27.144 56.620 -16.507 1.00 77.81 179 ALA C N 1
ATOM 11202 C CA . ALA C 1 179 ? -26.968 55.187 -16.721 1.00 77.61 179 ALA C CA 1
ATOM 11203 C C . ALA C 1 179 ? -25.723 54.904 -17.554 1.00 72.74 179 ALA C C 1
ATOM 11204 O O . ALA C 1 179 ? -24.909 54.042 -17.202 1.00 67.42 179 ALA C O 1
ATOM 11206 N N . MET C 1 180 ? -25.558 55.620 -18.667 1.00 75.07 180 MET C N 1
ATOM 11207 C CA . MET C 1 180 ? -24.394 55.401 -19.520 1.00 70.24 180 MET C CA 1
ATOM 11208 C C . MET C 1 180 ? -23.102 55.694 -18.767 1.00 65.05 180 MET C C 1
ATOM 11209 O O . MET C 1 180 ? -22.146 54.912 -18.820 1.00 66.53 180 MET C O 1
ATOM 11214 N N . LEU C 1 181 ? -23.057 56.821 -18.052 1.00 73.97 181 LEU C N 1
ATOM 11215 C CA . LEU C 1 181 ? -21.850 57.180 -17.312 1.00 68.09 181 LEU C CA 1
ATOM 11216 C C . LEU C 1 181 ? -21.573 56.198 -16.178 1.00 68.23 181 LEU C C 1
ATOM 11217 O O . LEU C 1 181 ? -20.414 55.853 -15.919 1.00 63.10 181 LEU C O 1
ATOM 11222 N N . ALA C 1 182 ? -22.620 55.742 -15.487 1.00 67.41 182 ALA C N 1
ATOM 11223 C CA . ALA C 1 182 ? -22.420 54.784 -14.404 1.00 59.73 182 ALA C CA 1
ATOM 11224 C C . ALA C 1 182 ? -21.892 53.455 -14.934 1.00 58.58 182 ALA C C 1
ATOM 11225 O O . ALA C 1 182 ? -21.056 52.812 -14.288 1.00 60.06 182 ALA C O 1
ATOM 11227 N N . ILE C 1 183 ? -22.361 53.030 -16.109 1.00 65.12 183 ILE C N 1
ATOM 11228 C CA . ILE C 1 183 ? -21.872 51.786 -16.695 1.00 61.38 183 ILE C CA 1
ATOM 11229 C C . ILE C 1 183 ? -20.405 51.927 -17.083 1.00 65.26 183 ILE C C 1
ATOM 11230 O O . ILE C 1 183 ? -19.581 51.049 -16.797 1.00 64.79 183 ILE C O 1
ATOM 11235 N N . ALA C 1 184 ? -20.055 53.039 -17.736 1.00 62.17 184 ALA C N 1
ATOM 11236 C CA . ALA C 1 184 ? -18.665 53.291 -18.094 1.00 56.64 184 ALA C CA 1
ATOM 11237 C C . ALA C 1 184 ? -17.779 53.496 -16.872 1.00 63.41 184 ALA C C 1
ATOM 11238 O O . ALA C 1 184 ? -16.566 53.274 -16.957 1.00 64.94 184 ALA C O 1
ATOM 11240 N N . ARG C 1 185 ? -18.353 53.918 -15.743 1.00 61.43 185 ARG C N 1
ATOM 11241 C CA . ARG C 1 185 ? -17.552 54.125 -14.541 1.00 63.66 185 ARG C CA 1
ATOM 11242 C C . ARG C 1 185 ? -16.925 52.825 -14.058 1.00 58.10 185 ARG C C 1
ATOM 11243 O O . ARG C 1 185 ? -15.822 52.837 -13.500 1.00 59.32 185 ARG C O 1
ATOM 11251 N N . LEU C 1 186 ? -17.607 51.702 -14.261 1.00 57.23 186 LEU C N 1
ATOM 11252 C CA . LEU C 1 186 ? -17.104 50.395 -13.866 1.00 54.89 186 LEU C CA 1
ATOM 11253 C C . LEU C 1 186 ? -16.266 49.727 -14.948 1.00 57.58 186 LEU C C 1
ATOM 11254 O O . LEU C 1 186 ? -15.745 48.631 -14.718 1.00 62.83 186 LEU C O 1
ATOM 11259 N N . GLY C 1 187 ? -16.120 50.354 -16.113 1.00 59.35 187 GLY C N 1
ATOM 11260 C CA . GLY C 1 187 ? -15.403 49.730 -17.206 1.00 62.04 187 GLY C CA 1
ATOM 11261 C C . GLY C 1 187 ? -16.215 48.731 -17.991 1.00 58.81 187 GLY C C 1
ATOM 11262 O O . GLY C 1 187 ? -15.641 47.902 -18.703 1.00 55.94 187 GLY C O 1
ATOM 11263 N N . ALA C 1 188 ? -17.534 48.770 -17.869 1.00 59.01 188 ALA C N 1
ATOM 11264 C CA . ALA C 1 188 ? -18.425 47.968 -18.690 1.00 64.82 188 ALA C CA 1
ATOM 11265 C C . ALA C 1 188 ? -18.924 48.803 -19.863 1.00 67.92 188 ALA C C 1
ATOM 11266 O O . ALA C 1 188 ? -18.885 50.036 -19.840 1.00 63.49 188 ALA C O 1
ATOM 11268 N N . ALA C 1 189 ? -19.391 48.113 -20.897 1.00 70.09 189 ALA C N 1
ATOM 11269 C CA . ALA C 1 189 ? -19.879 48.754 -22.110 1.00 66.32 189 ALA C CA 1
ATOM 11270 C C . ALA C 1 189 ? -21.396 48.865 -22.056 1.00 62.97 189 ALA C C 1
ATOM 11271 O O . ALA C 1 189 ? -22.089 47.862 -21.860 1.00 65.64 189 ALA C O 1
ATOM 11273 N N . HIS C 1 190 ? -21.911 50.078 -22.227 1.00 66.65 190 HIS C N 1
ATOM 11274 C CA . HIS C 1 190 ? -23.352 50.288 -22.275 1.00 70.68 190 HIS C CA 1
ATOM 11275 C C . HIS C 1 190 ? -23.838 50.138 -23.711 1.00 69.87 190 HIS C C 1
ATOM 11276 O O . HIS C 1 190 ? -23.235 50.685 -24.639 1.00 67.08 190 HIS C O 1
ATOM 11283 N N . SER C 1 191 ? -24.912 49.376 -23.888 1.00 72.92 191 SER C N 1
ATOM 11284 C CA . SER C 1 191 ? -25.552 49.180 -25.187 1.00 76.07 191 SER C CA 1
ATOM 11285 C C . SER C 1 191 ? -26.902 49.887 -25.130 1.00 76.75 191 SER C C 1
ATOM 11286 O O . SER C 1 191 ? -27.873 49.348 -24.591 1.00 77.74 191 SER C O 1
ATOM 11289 N N . VAL C 1 192 ? -26.957 51.096 -25.676 1.00 74.82 192 VAL C N 1
ATOM 11290 C CA . VAL C 1 192 ? -28.166 51.907 -25.610 1.00 84.35 192 VAL C CA 1
ATOM 11291 C C . VAL C 1 192 ? -29.159 51.423 -26.657 1.00 88.65 192 VAL C C 1
ATOM 11292 O O . VAL C 1 192 ? -28.796 51.160 -27.810 1.00 82.86 192 VAL C O 1
ATOM 11296 N N . ILE C 1 193 ? -30.421 51.310 -26.254 1.00 87.17 193 ILE C N 1
ATOM 11297 C CA . ILE C 1 193 ? -31.502 50.854 -27.120 1.00 97.63 193 ILE C CA 1
ATOM 11298 C C . ILE C 1 193 ? -32.563 51.946 -27.122 1.00 94.45 193 ILE C C 1
ATOM 11299 O O . ILE C 1 193 ? -33.180 52.222 -26.086 1.00 92.88 193 ILE C O 1
ATOM 11304 N N . PHE C 1 194 ? -32.771 52.567 -28.282 1.00 92.15 194 PHE C N 1
ATOM 11305 C CA . PHE C 1 194 ? -33.710 53.677 -28.395 1.00 100.51 194 PHE C CA 1
ATOM 11306 C C . PHE C 1 194 ? -35.064 53.303 -27.804 1.00 99.70 194 PHE C C 1
ATOM 11307 O O . PHE C 1 194 ? -35.603 52.227 -28.080 1.00 97.30 194 PHE C O 1
ATOM 11315 N N . ALA C 1 195 ? -35.609 54.205 -26.984 1.00 105.32 195 ALA C N 1
ATOM 11316 C CA . ALA C 1 195 ? -36.832 53.913 -26.244 1.00 103.00 195 ALA C CA 1
ATOM 11317 C C . ALA C 1 195 ? -38.006 53.572 -27.152 1.00 107.40 195 ALA C C 1
ATOM 11318 O O . ALA C 1 195 ? -38.999 53.013 -26.674 1.00 106.15 195 ALA C O 1
ATOM 11320 N N . GLY C 1 196 ? -37.923 53.897 -28.440 1.00 107.73 196 GLY C N 1
ATOM 11321 C CA . GLY C 1 196 ? -39.006 53.610 -29.359 1.00 108.91 196 GLY C CA 1
ATOM 11322 C C . GLY C 1 196 ? -38.807 52.329 -30.141 1.00 110.40 196 GLY C C 1
ATOM 11323 O O . GLY C 1 196 ? -39.227 52.230 -31.297 1.00 116.92 196 GLY C O 1
ATOM 11324 N N . PHE C 1 197 ? -38.170 51.340 -29.522 1.00 100.49 197 PHE C N 1
ATOM 11325 C CA . PHE C 1 197 ? -37.940 50.048 -30.147 1.00 103.10 197 PHE C CA 1
ATOM 11326 C C . PHE C 1 197 ? -38.943 49.021 -29.637 1.00 103.79 197 PHE C C 1
ATOM 11327 O O . PHE C 1 197 ? -39.458 49.124 -28.521 1.00 104.79 197 PHE C O 1
ATOM 11335 N N . SER C 1 198 ? -39.211 48.024 -30.474 1.00 99.63 198 SER C N 1
ATOM 11336 C CA . SER C 1 198 ? -40.147 46.968 -30.132 1.00 97.94 198 SER C CA 1
ATOM 11337 C C . SER C 1 198 ? -39.483 45.936 -29.227 1.00 102.19 198 SER C C 1
ATOM 11338 O O . SER C 1 198 ? -38.257 45.876 -29.099 1.00 98.65 198 SER C O 1
ATOM 11341 N N . ALA C 1 199 ? -40.320 45.113 -28.589 1.00 106.15 199 ALA C N 1
ATOM 11342 C CA . ALA C 1 199 ? -39.796 44.048 -27.741 1.00 102.21 199 ALA C CA 1
ATOM 11343 C C . ALA C 1 199 ? -38.901 43.107 -28.539 1.00 99.08 199 ALA C C 1
ATOM 11344 O O . ALA C 1 199 ? -37.886 42.620 -28.027 1.00 94.49 199 ALA C O 1
ATOM 11346 N N . GLY C 1 200 ? -39.260 42.842 -29.796 1.00 95.50 200 GLY C N 1
ATOM 11347 C CA . GLY C 1 200 ? -38.396 42.035 -30.641 1.00 101.22 200 GLY C CA 1
ATOM 11348 C C . GLY C 1 200 ? -37.039 42.677 -30.850 1.00 97.89 200 GLY C C 1
ATOM 11349 O O . GLY C 1 200 ? -35.998 42.054 -30.621 1.00 101.07 200 GLY C O 1
ATOM 11350 N N . SER C 1 201 ? -37.031 43.940 -31.286 1.00 99.43 201 SER C N 1
ATOM 11351 C CA . SER C 1 201 ? -35.769 44.651 -31.459 1.00 106.97 201 SER C CA 1
ATOM 11352 C C . SER C 1 201 ? -34.999 44.750 -30.148 1.00 99.26 201 SER C C 1
ATOM 11353 O O . SER C 1 201 ? -33.763 44.790 -30.157 1.00 92.55 201 SER C O 1
ATOM 11356 N N . ILE C 1 202 ? -35.704 44.793 -29.016 1.00 97.01 202 ILE C N 1
ATOM 11357 C CA . ILE C 1 202 ? -35.027 44.778 -27.723 1.00 99.43 202 ILE C CA 1
ATOM 11358 C C . ILE C 1 202 ? -34.383 43.419 -27.480 1.00 92.55 202 ILE C C 1
ATOM 11359 O O . ILE C 1 202 ? -33.207 43.328 -27.109 1.00 85.24 202 ILE C O 1
ATOM 11364 N N . LYS C 1 203 ? -35.144 42.341 -27.688 1.00 88.81 203 LYS C N 1
ATOM 11365 C CA . LYS C 1 203 ? -34.606 41.002 -27.470 1.00 87.22 203 LYS C CA 1
ATOM 11366 C C . LYS C 1 203 ? -33.371 40.758 -28.328 1.00 85.86 203 LYS C C 1
ATOM 11367 O O . LYS C 1 203 ? -32.391 40.163 -27.863 1.00 85.21 203 LYS C O 1
ATOM 11369 N N . ASP C 1 204 ? -33.394 41.220 -29.581 1.00 85.09 204 ASP C N 1
ATOM 11370 C CA . ASP C 1 204 ? -32.282 40.955 -30.488 1.00 83.27 204 ASP C CA 1
ATOM 11371 C C . ASP C 1 204 ? -31.003 41.644 -30.024 1.00 84.66 204 ASP C C 1
ATOM 11372 O O . ASP C 1 204 ? -29.918 41.052 -30.079 1.00 83.23 204 ASP C O 1
ATOM 11377 N N . ARG C 1 205 ? -31.105 42.894 -29.566 1.00 86.73 205 ARG C N 1
ATOM 11378 C CA . ARG C 1 205 ? -29.910 43.639 -29.183 1.00 88.13 205 ARG C CA 1
ATOM 11379 C C . ARG C 1 205 ? -29.350 43.147 -27.854 1.00 87.30 205 ARG C C 1
ATOM 11380 O O . ARG C 1 205 ? -28.128 43.088 -27.673 1.00 88.01 205 ARG C O 1
ATOM 11388 N N . VAL C 1 206 ? -30.226 42.788 -26.915 1.00 90.56 206 VAL C N 1
ATOM 11389 C CA . VAL C 1 206 ? -29.760 42.314 -25.617 1.00 90.63 206 VAL C CA 1
ATOM 11390 C C . VAL C 1 206 ? -29.089 40.953 -25.752 1.00 87.24 206 VAL C C 1
ATOM 11391 O O . VAL C 1 206 ? -28.080 40.676 -25.093 1.00 83.85 206 VAL C O 1
ATOM 11395 N N . ASN C 1 207 ? -29.630 40.085 -26.610 1.00 92.61 207 ASN C N 1
ATOM 11396 C CA . ASN C 1 207 ? -29.071 38.744 -26.751 1.00 91.48 207 ASN C CA 1
ATOM 11397 C C . ASN C 1 207 ? -27.753 38.753 -27.516 1.00 83.79 207 ASN C C 1
ATOM 11398 O O . ASN C 1 207 ? -26.870 37.936 -27.231 1.00 82.24 207 ASN C O 1
ATOM 11403 N N . ASP C 1 208 ? -27.598 39.657 -28.486 1.00 87.30 208 ASP C N 1
ATOM 11404 C CA . ASP C 1 208 ? -26.351 39.709 -29.243 1.00 86.47 208 ASP C CA 1
ATOM 11405 C C . ASP C 1 208 ? -25.183 40.106 -28.349 1.00 84.02 208 ASP C C 1
ATOM 11406 O O . ASP C 1 208 ? -24.062 39.616 -28.528 1.00 79.98 208 ASP C O 1
ATOM 11411 N N . ALA C 1 209 ? -25.427 40.987 -27.381 1.00 86.52 209 ALA C N 1
ATOM 11412 C CA . ALA C 1 209 ? -24.389 41.448 -26.471 1.00 84.69 209 ALA C CA 1
ATOM 11413 C C . ALA C 1 209 ? -24.338 40.658 -25.171 1.00 83.24 209 ALA C C 1
ATOM 11414 O O . ALA C 1 209 ? -23.385 40.827 -24.402 1.00 84.68 209 ALA C O 1
ATOM 11416 N N . SER C 1 210 ? -25.328 39.807 -24.907 1.00 82.28 210 SER C N 1
ATOM 11417 C CA . SER C 1 210 ? -25.374 39.009 -23.684 1.00 78.99 210 SER C CA 1
ATOM 11418 C C . SER C 1 210 ? -25.271 39.905 -22.452 1.00 75.37 210 SER C C 1
ATOM 11419 O O . SER C 1 210 ? -24.445 39.697 -21.561 1.00 75.95 210 SER C O 1
ATOM 11422 N N . CYS C 1 211 ? -26.132 40.918 -22.409 1.00 77.20 211 CYS C N 1
ATOM 11423 C CA . CYS C 1 211 ? -26.081 41.894 -21.330 1.00 73.97 211 CYS C CA 1
ATOM 11424 C C . CYS C 1 211 ? -26.515 41.260 -20.015 1.00 75.41 211 CYS C C 1
ATOM 11425 O O . CYS C 1 211 ? -27.577 40.634 -19.932 1.00 75.95 211 CYS C O 1
ATOM 11428 N N . LYS C 1 212 ? -25.684 41.423 -18.984 1.00 77.77 212 LYS C N 1
ATOM 11429 C CA . LYS C 1 212 ? -25.987 40.898 -17.660 1.00 75.25 212 LYS C CA 1
ATOM 11430 C C . LYS C 1 212 ? -26.988 41.755 -16.893 1.00 74.43 212 LYS C C 1
ATOM 11431 O O . LYS C 1 212 ? -27.524 41.288 -15.882 1.00 80.60 212 LYS C O 1
ATOM 11437 N N . ALA C 1 213 ? -27.257 42.981 -17.340 1.00 69.90 213 ALA C N 1
ATOM 11438 C CA . ALA C 1 213 ? -28.173 43.862 -16.632 1.00 79.36 213 ALA C CA 1
ATOM 11439 C C . ALA C 1 213 ? -28.814 44.832 -17.614 1.00 76.00 213 ALA C C 1
ATOM 11440 O O . ALA C 1 213 ? -28.308 45.062 -18.715 1.00 73.03 213 ALA C O 1
ATOM 11442 N N . LEU C 1 214 ? -29.939 45.406 -17.189 1.00 78.73 214 LEU C N 1
ATOM 11443 C CA . LEU C 1 214 ? -30.711 46.342 -17.994 1.00 79.19 214 LEU C CA 1
ATOM 11444 C C . LEU C 1 214 ? -31.196 47.473 -17.101 1.00 81.54 214 LEU C C 1
ATOM 11445 O O . LEU C 1 214 ? -31.651 47.236 -15.979 1.00 78.67 214 LEU C O 1
ATOM 11450 N N . ILE C 1 215 ? -31.091 48.702 -17.599 1.00 77.21 215 ILE C N 1
ATOM 11451 C CA . ILE C 1 215 ? -31.551 49.887 -16.882 1.00 82.55 215 ILE C CA 1
ATOM 11452 C C . ILE C 1 215 ? -32.662 50.521 -17.705 1.00 88.04 215 ILE C C 1
ATOM 11453 O O . ILE C 1 215 ? -32.434 50.941 -18.847 1.00 88.71 215 ILE C O 1
ATOM 11458 N N . THR C 1 216 ? -33.860 50.585 -17.130 1.00 87.93 216 THR C N 1
ATOM 11459 C CA . THR C 1 216 ? -35.030 51.115 -17.815 1.00 100.85 216 THR C CA 1
ATOM 11460 C C . THR C 1 216 ? -35.885 51.857 -16.791 1.00 101.51 216 THR C C 1
ATOM 11461 O O . THR C 1 216 ? -35.442 52.145 -15.675 1.00 89.88 216 THR C O 1
ATOM 11465 N N . CYS C 1 217 ? -37.122 52.172 -17.176 1.00 102.00 217 CYS C N 1
ATOM 11466 C CA . CYS C 1 217 ? -38.052 52.881 -16.309 1.00 101.34 217 CYS C CA 1
ATOM 11467 C C . CYS C 1 217 ? -39.439 52.269 -16.455 1.00 104.66 217 CYS C C 1
ATOM 11468 O O . CYS C 1 217 ? -39.698 51.464 -17.353 1.00 111.80 217 CYS C O 1
ATOM 11471 N N . ASP C 1 218 ? -40.339 52.662 -15.549 1.00 108.25 218 ASP C N 1
ATOM 11472 C CA . ASP C 1 218 ? -41.686 52.097 -15.551 1.00 117.69 218 ASP C CA 1
ATOM 11473 C C . ASP C 1 218 ? -42.464 52.521 -16.791 1.00 115.08 218 ASP C C 1
ATOM 11474 O O . ASP C 1 218 ? -43.131 51.695 -17.425 1.00 116.55 218 ASP C O 1
ATOM 11479 N N . GLU C 1 219 ? -42.394 53.800 -17.151 1.00 98.48 219 GLU C N 1
ATOM 11480 C CA . GLU C 1 219 ? -43.020 54.299 -18.367 1.00 100.62 219 GLU C CA 1
ATOM 11481 C C . GLU C 1 219 ? -42.631 55.757 -18.542 1.00 101.58 219 GLU C C 1
ATOM 11482 O O . GLU C 1 219 ? -42.522 56.495 -17.561 1.00 100.29 219 GLU C O 1
ATOM 11488 N N . GLY C 1 220 ? -42.418 56.162 -19.795 1.00 116.23 220 GLY C N 1
ATOM 11489 C CA . GLY C 1 220 ? -41.975 57.501 -20.107 1.00 116.13 220 GLY C CA 1
ATOM 11490 C C . GLY C 1 220 ? -43.122 58.427 -20.486 1.00 116.67 220 GLY C C 1
ATOM 11491 O O . GLY C 1 220 ? -44.299 58.077 -20.434 1.00 115.23 220 GLY C O 1
ATOM 11492 N N . LYS C 1 221 ? -42.743 59.644 -20.871 1.00 106.98 221 LYS C N 1
ATOM 11493 C CA . LYS C 1 221 ? -43.683 60.658 -21.333 1.00 110.09 221 LYS C CA 1
ATOM 11494 C C . LYS C 1 221 ? -43.158 61.246 -22.633 1.00 113.98 221 LYS C C 1
ATOM 11495 O O . LYS C 1 221 ? -42.044 61.779 -22.670 1.00 108.28 221 LYS C O 1
ATOM 11501 N N . ARG C 1 222 ? -43.958 61.144 -23.694 1.00 129.16 222 ARG C N 1
ATOM 11502 C CA . ARG C 1 222 ? -43.612 61.677 -25.011 1.00 139.21 222 ARG C CA 1
ATOM 11503 C C . ARG C 1 222 ? -44.763 62.568 -25.467 1.00 135.11 222 ARG C C 1
ATOM 11504 O O . ARG C 1 222 ? -45.809 62.071 -25.895 1.00 141.68 222 ARG C O 1
ATOM 11506 N N . GLY C 1 223 ? -44.570 63.881 -25.369 1.00 117.72 223 GLY C N 1
ATOM 11507 C CA . GLY C 1 223 ? -45.583 64.832 -25.783 1.00 120.04 223 GLY C CA 1
ATOM 11508 C C . GLY C 1 223 ? -46.916 64.648 -25.087 1.00 120.49 223 GLY C C 1
ATOM 11509 O O . GLY C 1 223 ? -47.954 64.519 -25.749 1.00 121.06 223 GLY C O 1
ATOM 11510 N N . GLY C 1 224 ? -46.904 64.639 -23.765 1.00 123.65 224 GLY C N 1
ATOM 11511 C CA . GLY C 1 224 ? -48.132 64.531 -22.992 1.00 139.72 224 GLY C CA 1
ATOM 11512 C C . GLY C 1 224 ? -48.579 63.099 -22.787 1.00 150.29 224 GLY C C 1
ATOM 11513 O O . GLY C 1 224 ? -48.943 62.711 -21.679 1.00 155.21 224 GLY C O 1
ATOM 11514 N N . ARG C 1 225 ? -48.555 62.303 -23.854 1.00 124.41 225 ARG C N 1
ATOM 11515 C CA . ARG C 1 225 ? -48.936 60.904 -23.745 1.00 124.58 225 ARG C CA 1
ATOM 11516 C C . ARG C 1 225 ? -47.853 60.114 -23.019 1.00 119.29 225 ARG C C 1
ATOM 11517 O O . ARG C 1 225 ? -46.659 60.409 -23.125 1.00 120.27 225 ARG C O 1
ATOM 11519 N N . THR C 1 226 ? -48.283 59.103 -22.269 1.00 139.05 226 THR C N 1
ATOM 11520 C CA . THR C 1 226 ? -47.377 58.213 -21.557 1.00 133.09 226 THR C CA 1
ATOM 11521 C C . THR C 1 226 ? -47.135 56.958 -22.387 1.00 122.99 226 THR C C 1
ATOM 11522 O O . THR C 1 226 ? -48.065 56.406 -22.982 1.00 109.92 226 THR C O 1
ATOM 11526 N N . THR C 1 227 ? -45.883 56.511 -22.417 1.00 128.10 227 THR C N 1
ATOM 11527 C CA . THR C 1 227 ? -45.457 55.414 -23.274 1.00 130.21 227 THR C CA 1
ATOM 11528 C C . THR C 1 227 ? -45.114 54.189 -22.437 1.00 132.70 227 THR C C 1
ATOM 11529 O O . THR C 1 227 ? -44.558 54.309 -21.341 1.00 126.65 227 THR C O 1
ATOM 11533 N N . ASN C 1 228 ? -45.444 53.012 -22.964 1.00 118.22 228 ASN C N 1
ATOM 11534 C CA . ASN C 1 228 ? -45.139 51.748 -22.299 1.00 117.69 228 ASN C CA 1
ATOM 11535 C C . ASN C 1 228 ? -43.657 51.441 -22.479 1.00 112.14 228 ASN C C 1
ATOM 11536 O O . ASN C 1 228 ? -43.215 51.109 -23.584 1.00 122.54 228 ASN C O 1
ATOM 11541 N N . ILE C 1 229 ? -42.889 51.549 -21.396 1.00 122.96 229 ILE C N 1
ATOM 11542 C CA . ILE C 1 229 ? -41.457 51.279 -21.433 1.00 125.10 229 ILE C CA 1
ATOM 11543 C C . ILE C 1 229 ? -41.185 49.925 -20.790 1.00 119.52 229 ILE C C 1
ATOM 11544 O O . ILE C 1 229 ? -40.693 49.000 -21.445 1.00 115.93 229 ILE C O 1
ATOM 11549 N N . LYS C 1 230 ? -41.503 49.804 -19.498 1.00 119.01 230 LYS C N 1
ATOM 11550 C CA . LYS C 1 230 ? -41.272 48.547 -18.793 1.00 117.31 230 LYS C CA 1
ATOM 11551 C C . LYS C 1 230 ? -42.056 47.407 -19.430 1.00 110.66 230 LYS C C 1
ATOM 11552 O O . LYS C 1 230 ? -41.547 46.286 -19.551 1.00 102.43 230 LYS C O 1
ATOM 11558 N N . LYS C 1 231 ? -43.298 47.673 -19.843 1.00 116.28 231 LYS C N 1
ATOM 11559 C CA . LYS C 1 231 ? -44.116 46.629 -20.453 1.00 112.31 231 LYS C CA 1
ATOM 11560 C C . LYS C 1 231 ? -43.406 46.000 -21.645 1.00 109.19 231 LYS C C 1
ATOM 11561 O O . LYS C 1 231 ? -43.495 44.785 -21.862 1.00 105.86 231 LYS C O 1
ATOM 11563 N N . LEU C 1 232 ? -42.690 46.809 -22.427 1.00 110.04 232 LEU C N 1
ATOM 11564 C CA . LEU C 1 232 ? -41.980 46.273 -23.583 1.00 108.82 232 LEU C CA 1
ATOM 11565 C C . LEU C 1 232 ? -40.742 45.489 -23.167 1.00 102.21 232 LEU C C 1
ATOM 11566 O O . LEU C 1 232 ? -40.390 44.500 -23.820 1.00 100.38 232 LEU C O 1
ATOM 11571 N N . CYS C 1 233 ? -40.072 45.907 -22.090 1.00 99.44 233 CYS C N 1
ATOM 11572 C CA . CYS C 1 233 ? -38.926 45.151 -21.598 1.00 92.20 233 CYS C CA 1
ATOM 11573 C C . CYS C 1 233 ? -39.352 43.767 -21.126 1.00 94.19 233 CYS C C 1
ATOM 11574 O O . CYS C 1 233 ? -38.750 42.756 -21.506 1.00 91.86 233 CYS C O 1
ATOM 11577 N N . ASP C 1 234 ? -40.397 43.704 -20.296 1.00 96.72 234 ASP C N 1
ATOM 11578 C CA . ASP C 1 234 ? -40.873 42.420 -19.790 1.00 96.54 234 ASP C CA 1
ATOM 11579 C C . ASP C 1 234 ? -41.181 41.459 -20.932 1.00 95.00 234 ASP C C 1
ATOM 11580 O O . ASP C 1 234 ? -40.788 40.287 -20.899 1.00 95.45 234 ASP C O 1
ATOM 11585 N N . GLU C 1 235 ? -41.889 41.940 -21.957 1.00 97.80 235 GLU C N 1
ATOM 11586 C CA . GLU C 1 235 ? -42.201 41.086 -23.097 1.00 95.37 235 GLU C CA 1
ATOM 11587 C C . GLU C 1 235 ? -40.937 40.564 -23.767 1.00 94.62 235 GLU C C 1
ATOM 11588 O O . GLU C 1 235 ? -40.925 39.438 -24.277 1.00 95.89 235 GLU C O 1
ATOM 11594 N N . ALA C 1 236 ? -39.870 41.361 -23.776 1.00 93.37 236 ALA C N 1
ATOM 11595 C CA . ALA C 1 236 ? -38.623 40.963 -24.416 1.00 95.61 236 ALA C CA 1
ATOM 11596 C C . ALA C 1 236 ? -37.718 40.173 -23.480 1.00 98.85 236 ALA C C 1
ATOM 11597 O O . ALA C 1 236 ? -37.092 39.196 -23.907 1.00 96.99 236 ALA C O 1
ATOM 11599 N N . LEU C 1 237 ? -37.639 40.572 -22.207 1.00 102.68 237 LEU C N 1
ATOM 11600 C CA . LEU C 1 237 ? -36.744 39.905 -21.268 1.00 103.48 237 LEU C CA 1
ATOM 11601 C C . LEU C 1 237 ? -37.037 38.416 -21.139 1.00 102.03 237 LEU C C 1
ATOM 11602 O O . LEU C 1 237 ? -36.169 37.663 -20.686 1.00 100.57 237 LEU C O 1
ATOM 11607 N N . VAL C 1 238 ? -38.238 37.972 -21.521 1.00 101.50 238 VAL C N 1
ATOM 11608 C CA . VAL C 1 238 ? -38.555 36.550 -21.481 1.00 101.76 238 VAL C CA 1
ATOM 11609 C C . VAL C 1 238 ? -37.725 35.747 -22.470 1.00 97.28 238 VAL C C 1
ATOM 11610 O O . VAL C 1 238 ? -37.719 34.512 -22.404 1.00 97.06 238 VAL C O 1
ATOM 11614 N N . ASP C 1 239 ? -37.023 36.418 -23.385 1.00 92.41 239 ASP C N 1
ATOM 11615 C CA . ASP C 1 239 ? -36.128 35.772 -24.337 1.00 90.55 239 ASP C CA 1
ATOM 11616 C C . ASP C 1 239 ? -34.671 36.171 -24.116 1.00 93.70 239 ASP C C 1
ATOM 11617 O O . ASP C 1 239 ? -33.834 35.961 -25.000 1.00 92.53 239 ASP C O 1
ATOM 11622 N N . CYS C 1 240 ? -34.353 36.742 -22.952 1.00 93.66 240 CYS C N 1
ATOM 11623 C CA . CYS C 1 240 ? -33.019 37.261 -22.645 1.00 88.79 240 CYS C CA 1
ATOM 11624 C C . CYS C 1 240 ? -32.540 36.631 -21.345 1.00 85.44 240 CYS C C 1
ATOM 11625 O O . CYS C 1 240 ? -32.624 37.245 -20.272 1.00 88.79 240 CYS C O 1
ATOM 11628 N N . PRO C 1 241 ? -32.024 35.400 -21.402 1.00 86.38 241 PRO C N 1
ATOM 11629 C CA . PRO C 1 241 ? -31.604 34.737 -20.157 1.00 91.12 241 PRO C CA 1
ATOM 11630 C C . PRO C 1 241 ? -30.399 35.384 -19.500 1.00 81.53 241 PRO C C 1
ATOM 11631 O O . PRO C 1 241 ? -30.254 35.287 -18.276 1.00 84.70 241 PRO C O 1
ATOM 11635 N N . THR C 1 242 ? -29.530 36.045 -20.269 1.00 79.57 242 THR C N 1
ATOM 11636 C CA . THR C 1 242 ? -28.329 36.631 -19.688 1.00 74.84 242 THR C CA 1
ATOM 11637 C C . THR C 1 242 ? -28.645 37.760 -18.716 1.00 77.83 242 THR C C 1
ATOM 11638 O O . THR C 1 242 ? -27.810 38.073 -17.860 1.00 78.49 242 THR C O 1
ATOM 11642 N N . VAL C 1 243 ? -29.822 38.373 -18.822 1.00 77.65 243 VAL C N 1
ATOM 11643 C CA . VAL C 1 243 ? -30.168 39.496 -17.957 1.00 81.35 243 VAL C CA 1
ATOM 11644 C C . VAL C 1 243 ? -30.453 38.974 -16.555 1.00 73.74 243 VAL C C 1
ATOM 11645 O O . VAL C 1 243 ? -31.413 38.226 -16.336 1.00 71.17 243 VAL C O 1
ATOM 11649 N N . GLU C 1 244 ? -29.618 39.375 -15.597 1.00 77.00 244 GLU C N 1
ATOM 11650 C CA . GLU C 1 244 ? -29.766 38.940 -14.214 1.00 72.82 244 GLU C CA 1
ATOM 11651 C C . GLU C 1 244 ? -30.648 39.880 -13.403 1.00 72.22 244 GLU C C 1
ATOM 11652 O O . GLU C 1 244 ? -31.421 39.421 -12.555 1.00 74.64 244 GLU C O 1
ATOM 11658 N N . LYS C 1 245 ? -30.551 41.186 -13.644 1.00 71.91 245 LYS C N 1
ATOM 11659 C CA . LYS C 1 245 ? -31.282 42.163 -12.851 1.00 73.11 245 LYS C CA 1
ATOM 11660 C C . LYS C 1 245 ? -31.605 43.378 -13.706 1.00 75.83 245 LYS C C 1
ATOM 11661 O O . LYS C 1 245 ? -30.880 43.704 -14.650 1.00 78.43 245 LYS C O 1
ATOM 11667 N N . VAL C 1 246 ? -32.703 44.046 -13.360 1.00 72.43 246 VAL C N 1
ATOM 11668 C CA . VAL C 1 246 ? -33.171 45.232 -14.066 1.00 82.28 246 VAL C CA 1
ATOM 11669 C C . VAL C 1 246 ? -33.350 46.352 -13.052 1.00 76.19 246 VAL C C 1
ATOM 11670 O O . VAL C 1 246 ? -33.987 46.156 -12.011 1.00 73.98 246 VAL C O 1
ATOM 11674 N N . LEU C 1 247 ? -32.789 47.520 -13.354 1.00 82.37 247 LEU C N 1
ATOM 11675 C CA . LEU C 1 247 ? -32.974 48.715 -12.540 1.00 82.14 247 LEU C CA 1
ATOM 11676 C C . LEU C 1 247 ? -34.063 49.570 -13.177 1.00 84.21 247 LEU C C 1
ATOM 11677 O O . LEU C 1 247 ? -33.963 49.932 -14.355 1.00 84.85 247 LEU C O 1
ATOM 11682 N N . VAL C 1 248 ? -35.091 49.894 -12.398 1.00 83.49 248 VAL C N 1
ATOM 11683 C CA . VAL C 1 248 ? -36.294 50.544 -12.901 1.00 81.92 248 VAL C CA 1
ATOM 11684 C C . VAL C 1 248 ? -36.441 51.888 -12.206 1.00 79.37 248 VAL C C 1
ATOM 11685 O O . VAL C 1 248 ? -36.556 51.947 -10.975 1.00 78.30 248 VAL C O 1
ATOM 11689 N N . TYR C 1 249 ? -36.443 52.961 -12.990 1.00 79.72 249 TYR C N 1
ATOM 11690 C CA . TYR C 1 249 ? -36.673 54.296 -12.461 1.00 80.04 249 TYR C CA 1
ATOM 11691 C C . TYR C 1 249 ? -38.162 54.621 -12.479 1.00 82.90 249 TYR C C 1
ATOM 11692 O O . TYR C 1 249 ? -38.909 54.157 -13.345 1.00 82.31 249 TYR C O 1
ATOM 11701 N N . LYS C 1 250 ? -38.586 55.431 -11.508 1.00 82.86 250 LYS C N 1
ATOM 11702 C CA . LYS C 1 250 ? -39.990 55.821 -11.376 1.00 87.09 250 LYS C CA 1
ATOM 11703 C C . LYS C 1 250 ? -40.195 57.154 -12.092 1.00 95.17 250 LYS C C 1
ATOM 11704 O O . LYS C 1 250 ? -40.223 58.229 -11.488 1.00 97.75 250 LYS C O 1
ATOM 11710 N N . ARG C 1 251 ? -40.342 57.074 -13.417 1.00 97.32 251 ARG C N 1
ATOM 11711 C CA . ARG C 1 251 ? -40.596 58.279 -14.201 1.00 111.43 251 ARG C CA 1
ATOM 11712 C C . ARG C 1 251 ? -42.020 58.784 -13.999 1.00 111.12 251 ARG C C 1
ATOM 11713 O O . ARG C 1 251 ? -42.259 59.995 -14.054 1.00 113.71 251 ARG C O 1
ATOM 11721 N N . THR C 1 252 ? -42.972 57.876 -13.769 1.00 107.68 252 THR C N 1
ATOM 11722 C CA . THR C 1 252 ? -44.346 58.241 -13.460 1.00 110.84 252 THR C CA 1
ATOM 11723 C C . THR C 1 252 ? -44.818 57.737 -12.105 1.00 100.37 252 THR C C 1
ATOM 11724 O O . THR C 1 252 ? -45.763 58.310 -11.551 1.00 100.76 252 THR C O 1
ATOM 11728 N N . ASN C 1 253 ? -44.196 56.690 -11.560 1.00 96.15 253 ASN C N 1
ATOM 11729 C CA . ASN C 1 253 ? -44.572 56.130 -10.262 1.00 92.03 253 ASN C CA 1
ATOM 11730 C C . ASN C 1 253 ? -45.938 55.448 -10.328 1.00 94.20 253 ASN C C 1
ATOM 11731 O O . ASN C 1 253 ? -46.728 55.519 -9.387 1.00 94.16 253 ASN C O 1
ATOM 11736 N N . ASN C 1 254 ? -46.216 54.784 -11.444 1.00 96.55 254 ASN C N 1
ATOM 11737 C CA . ASN C 1 254 ? -47.482 54.075 -11.602 1.00 96.65 254 ASN C CA 1
ATOM 11738 C C . ASN C 1 254 ? -47.427 52.753 -10.843 1.00 97.92 254 ASN C C 1
ATOM 11739 O O . ASN C 1 254 ? -46.510 51.957 -11.069 1.00 100.32 254 ASN C O 1
ATOM 11744 N N . PRO C 1 255 ? -48.386 52.476 -9.935 1.00 98.16 255 PRO C N 1
ATOM 11745 C CA . PRO C 1 255 ? -48.301 51.238 -9.147 1.00 97.03 255 PRO C CA 1
ATOM 11746 C C . PRO C 1 255 ? -48.724 50.002 -9.925 1.00 99.73 255 PRO C C 1
ATOM 11747 O O . PRO C 1 255 ? -48.251 48.896 -9.645 1.00 105.30 255 PRO C O 1
ATOM 11751 N N . GLU C 1 256 ? -49.611 50.173 -10.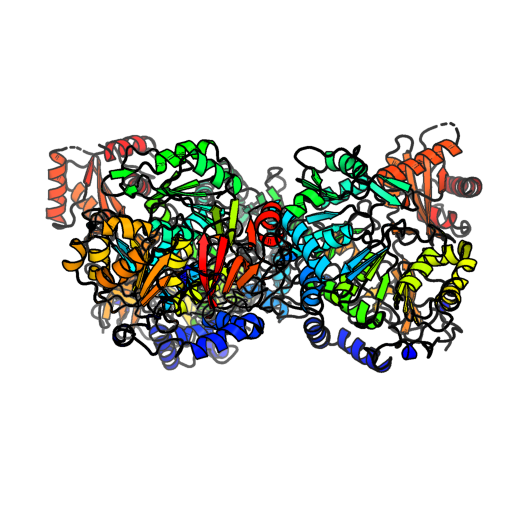907 1.00 102.81 256 GLU C N 1
ATOM 11752 C CA . GLU C 1 256 ? -50.057 49.046 -11.718 1.00 102.22 256 GLU C CA 1
ATOM 11753 C C . GLU C 1 256 ? -48.918 48.384 -12.485 1.00 109.83 256 GLU C C 1
ATOM 11754 O O . GLU C 1 256 ? -49.136 47.329 -13.092 1.00 111.07 256 GLU C O 1
ATOM 11756 N N . ILE C 1 257 ? -47.723 48.969 -12.476 1.00 119.16 257 ILE C N 1
ATOM 11757 C CA . ILE C 1 257 ? -46.573 48.392 -13.163 1.00 126.75 257 ILE C CA 1
ATOM 11758 C C . ILE C 1 257 ? -46.030 47.234 -12.337 1.00 128.38 257 ILE C C 1
ATOM 11759 O O . ILE C 1 257 ? -45.838 47.357 -11.121 1.00 121.22 257 ILE C O 1
ATOM 11764 N N . HIS C 1 258 ? -45.769 46.110 -12.997 1.00 117.61 258 HIS C N 1
ATOM 11765 C CA . HIS C 1 258 ? -45.312 44.898 -12.333 1.00 114.83 258 HIS C CA 1
ATOM 11766 C C . HIS C 1 258 ? -43.795 44.796 -12.418 1.00 113.02 258 HIS C C 1
ATOM 11767 O O . HIS C 1 258 ? -43.218 44.923 -13.503 1.00 109.63 258 HIS C O 1
ATOM 11774 N N . LEU C 1 259 ? -43.159 44.570 -11.272 1.00 105.09 259 LEU C N 1
ATOM 11775 C CA . LEU C 1 259 ? -41.733 44.287 -11.192 1.00 102.52 259 LEU C CA 1
ATOM 11776 C C . LEU C 1 259 ? -41.559 42.841 -10.749 1.00 106.85 259 LEU C C 1
ATOM 11777 O O . LEU C 1 259 ? -41.981 42.472 -9.648 1.00 109.75 259 LEU C O 1
ATOM 11782 N N . THR C 1 260 ? -40.948 42.026 -11.604 1.00 107.99 260 THR C N 1
ATOM 11783 C CA . THR C 1 260 ? -40.708 40.631 -11.260 1.00 109.76 260 THR C CA 1
ATOM 11784 C C . THR C 1 260 ? -39.757 40.542 -10.073 1.00 100.75 260 THR C C 1
ATOM 11785 O O . THR C 1 260 ? -38.646 41.081 -10.113 1.00 96.64 260 THR C O 1
ATOM 11789 N N . GLU C 1 261 ? -40.195 39.860 -9.018 1.00 94.87 261 GLU C N 1
ATOM 11790 C CA . GLU C 1 261 ? -39.381 39.750 -7.816 1.00 88.29 261 GLU C CA 1
ATOM 11791 C C . GLU C 1 261 ? -38.094 38.992 -8.117 1.00 88.33 261 GLU C C 1
ATOM 11792 O O . GLU C 1 261 ? -38.080 38.045 -8.908 1.00 88.75 261 GLU C O 1
ATOM 11798 N N . GLY C 1 262 ? -37.004 39.421 -7.481 1.00 91.59 262 GLY C N 1
ATOM 11799 C CA . GLY C 1 262 ? -35.708 38.813 -7.683 1.00 92.06 262 GLY C CA 1
ATOM 11800 C C . GLY C 1 262 ? -34.979 39.247 -8.935 1.00 95.26 262 GLY C C 1
ATOM 11801 O O . GLY C 1 262 ? -33.822 38.851 -9.124 1.00 91.36 262 GLY C O 1
ATOM 11802 N N . ARG C 1 263 ? -35.611 40.044 -9.797 1.00 94.01 263 ARG C N 1
ATOM 11803 C CA . ARG C 1 263 ? -34.969 40.518 -11.017 1.00 90.59 263 ARG C CA 1
ATOM 11804 C C . ARG C 1 263 ? -35.025 42.038 -11.103 1.00 88.72 263 ARG C C 1
ATOM 11805 O O . ARG C 1 263 ? -33.998 42.692 -11.306 1.00 85.76 263 ARG C O 1
ATOM 11813 N N . ASP C 1 264 ? -36.217 42.607 -10.949 1.00 90.42 264 ASP C N 1
ATOM 11814 C CA . ASP C 1 264 ? -36.415 44.038 -11.118 1.00 91.92 264 ASP C CA 1
ATOM 11815 C C . ASP C 1 264 ? -36.291 44.757 -9.782 1.00 86.74 264 ASP C C 1
ATOM 11816 O O . ASP C 1 264 ? -36.829 44.307 -8.767 1.00 84.99 264 ASP C O 1
ATOM 11821 N N . TYR C 1 265 ? -35.581 45.882 -9.793 1.00 86.16 265 TYR C N 1
ATOM 11822 C CA . TYR C 1 265 ? -35.384 46.690 -8.600 1.00 85.88 265 TYR C CA 1
ATOM 11823 C C . TYR C 1 265 ? -35.543 48.157 -8.964 1.00 85.73 265 TYR C C 1
ATOM 11824 O O . TYR C 1 265 ? -35.369 48.555 -10.119 1.00 81.89 265 TYR C O 1
ATOM 11833 N N . TYR C 1 266 ? -35.882 48.962 -7.961 1.00 82.18 266 TYR C N 1
ATOM 11834 C CA . TYR C 1 266 ? -36.172 50.371 -8.175 1.00 83.02 266 TYR C CA 1
ATOM 11835 C C . TYR C 1 266 ? -34.903 51.208 -8.093 1.00 81.12 266 TYR C C 1
ATOM 11836 O O . TYR C 1 266 ? -34.062 51.008 -7.212 1.00 81.45 266 TYR C O 1
ATOM 11845 N N . TRP C 1 267 ? -34.778 52.150 -9.030 1.00 76.71 267 TRP C N 1
ATOM 11846 C CA . TRP C 1 267 ? -33.638 53.060 -9.061 1.00 78.56 267 TRP C CA 1
ATOM 11847 C C . TRP C 1 267 ? -33.453 53.751 -7.715 1.00 76.44 267 TRP C C 1
ATOM 11848 O O . TRP C 1 267 ? -32.380 53.683 -7.104 1.00 74.30 267 TRP C O 1
ATOM 11859 N N . ASP C 1 268 ? -34.500 54.428 -7.238 1.00 76.00 268 ASP C N 1
ATOM 11860 C CA . ASP C 1 268 ? -34.384 55.193 -6.002 1.00 75.35 268 ASP C CA 1
ATOM 11861 C C . ASP C 1 268 ? -34.113 54.295 -4.803 1.00 76.24 268 ASP C C 1
ATOM 11862 O O . ASP C 1 268 ? -33.399 54.697 -3.877 1.00 77.73 268 ASP C O 1
ATOM 11867 N N . VAL C 1 269 ? -34.669 53.083 -4.798 1.00 76.34 269 VAL C N 1
ATOM 11868 C CA . VAL C 1 269 ? -34.537 52.215 -3.633 1.00 73.97 269 VAL C CA 1
ATOM 11869 C C . VAL C 1 269 ? -33.108 51.706 -3.501 1.00 72.94 269 VAL C C 1
ATOM 11870 O O . VAL C 1 269 ? -32.570 51.608 -2.391 1.00 72.92 269 VAL C O 1
ATOM 11874 N N . GLU C 1 270 ? -32.466 51.380 -4.624 1.00 76.51 270 GLU C N 1
ATOM 11875 C CA . GLU C 1 270 ? -31.127 50.804 -4.563 1.00 74.05 270 GLU C CA 1
ATOM 11876 C C . GLU C 1 270 ? -30.056 51.880 -4.421 1.00 72.98 270 GLU C C 1
ATOM 11877 O O . GLU C 1 270 ? -29.106 51.711 -3.648 1.00 71.28 270 GLU C O 1
ATOM 11883 N N . THR C 1 271 ? -30.190 52.991 -5.149 1.00 70.41 271 THR C N 1
ATOM 11884 C CA . THR C 1 271 ? -29.193 54.052 -5.056 1.00 70.37 271 THR C CA 1
ATOM 11885 C C . THR C 1 271 ? -29.134 54.640 -3.652 1.00 70.38 271 THR C C 1
ATOM 11886 O O . THR C 1 271 ? -28.092 55.163 -3.241 1.00 68.07 271 THR C O 1
ATOM 11890 N N . ALA C 1 272 ? -30.234 54.562 -2.901 1.00 72.14 272 ALA C N 1
ATOM 11891 C CA . ALA C 1 272 ? -30.236 55.069 -1.536 1.00 71.09 272 ALA C CA 1
ATOM 11892 C C . ALA C 1 272 ? -29.315 54.274 -0.621 1.00 67.53 272 ALA C C 1
ATOM 11893 O O . ALA C 1 272 ? -28.997 54.747 0.476 1.00 65.71 272 ALA C O 1
ATOM 11895 N N . LYS C 1 273 ? -28.874 53.092 -1.044 1.00 66.53 273 LYS C N 1
ATOM 11896 C CA . LYS C 1 273 ? -28.064 52.218 -0.208 1.00 69.14 273 LYS C CA 1
ATOM 11897 C C . LYS C 1 273 ? -26.565 52.445 -0.358 1.00 66.51 273 LYS C C 1
ATOM 11898 O O . LYS C 1 273 ? -25.788 51.809 0.356 1.00 62.26 273 LYS C O 1
ATOM 11904 N N . PHE C 1 274 ? -26.137 53.324 -1.259 1.00 64.09 274 PHE C N 1
ATOM 11905 C CA . PHE C 1 274 ? -24.731 53.442 -1.609 1.00 61.53 274 PHE C CA 1
ATOM 11906 C C . PHE C 1 274 ? -24.269 54.886 -1.516 1.00 64.85 274 PHE C C 1
ATOM 11907 O O . PHE C 1 274 ? -25.074 55.816 -1.639 1.00 66.15 274 PHE C O 1
ATOM 11915 N N . PRO C 1 275 ? -22.976 55.103 -1.291 1.00 64.73 275 PRO C N 1
ATOM 11916 C CA . PRO C 1 275 ? -22.479 56.458 -1.047 1.00 65.63 275 PRO C CA 1
ATOM 11917 C C . PRO C 1 275 ? -22.349 57.273 -2.328 1.00 69.24 275 PRO C C 1
ATOM 11918 O O . PRO C 1 275 ? -22.342 56.749 -3.443 1.00 63.41 275 PRO C O 1
ATOM 11922 N N . GLY C 1 276 ? -22.227 58.583 -2.129 1.00 65.39 276 GLY C N 1
ATOM 11923 C CA . GLY C 1 276 ? -22.117 59.542 -3.207 1.00 64.48 276 GLY C CA 1
ATOM 11924 C C . GLY C 1 276 ? -20.782 59.584 -3.922 1.00 63.99 276 GLY C C 1
ATOM 11925 O O . GLY C 1 276 ? -20.560 60.482 -4.735 1.00 64.94 276 GLY C O 1
ATOM 11926 N N . TYR C 1 277 ? -19.882 58.645 -3.639 1.00 63.19 277 TYR C N 1
ATOM 11927 C CA . TYR C 1 277 ? -18.643 58.531 -4.394 1.00 64.55 277 TYR C CA 1
ATOM 11928 C C . TYR C 1 277 ? -18.266 57.066 -4.540 1.00 65.62 277 TYR C C 1
ATOM 11929 O O . TYR C 1 277 ? -18.349 56.295 -3.579 1.00 59.72 277 TYR C O 1
ATOM 11938 N N . LEU C 1 278 ? -17.843 56.696 -5.749 1.00 61.14 278 LEU C N 1
ATOM 11939 C CA . LEU C 1 278 ? -17.304 55.381 -6.044 1.00 57.82 278 LEU C CA 1
ATOM 11940 C C . LEU C 1 278 ? -16.101 55.581 -6.958 1.00 59.87 278 LEU C C 1
ATOM 11941 O O . LEU C 1 278 ? -16.167 56.392 -7.893 1.00 64.91 278 LEU C O 1
ATOM 11946 N N . PRO C 1 279 ? -15.000 54.870 -6.728 1.00 57.20 279 PRO C N 1
ATOM 11947 C CA . PRO C 1 279 ? -13.821 55.050 -7.585 1.00 60.95 279 PRO C CA 1
ATOM 11948 C C . PRO C 1 279 ? -14.109 54.599 -9.004 1.00 60.91 279 PRO C C 1
ATOM 11949 O O . PRO C 1 279 ? -14.727 53.544 -9.211 1.00 53.93 279 PRO C O 1
ATOM 11953 N N . PRO C 1 280 ? -13.681 55.362 -10.010 1.00 55.42 280 PRO C N 1
ATOM 11954 C CA . PRO C 1 280 ? -13.779 54.866 -11.385 1.00 60.98 280 PRO C CA 1
ATOM 11955 C C . PRO C 1 280 ? -12.792 53.737 -11.631 1.00 58.43 280 PRO C C 1
ATOM 11956 O O . PRO C 1 280 ? -11.761 53.617 -10.961 1.00 56.17 280 PRO C O 1
ATOM 11960 N N . VAL C 1 281 ? -13.127 52.897 -12.605 1.00 63.01 281 VAL C N 1
ATOM 11961 C CA . VAL C 1 281 ? -12.316 51.744 -12.974 1.00 62.07 281 VAL C CA 1
ATOM 11962 C C . VAL C 1 281 ? -11.535 52.082 -14.236 1.00 59.14 281 VAL C C 1
ATOM 11963 O O . VAL C 1 281 ? -12.118 52.500 -15.244 1.00 60.19 281 VAL C O 1
ATOM 11967 N N . SER C 1 282 ? -10.218 51.901 -14.183 1.00 59.18 282 SER C N 1
ATOM 11968 C CA . SER C 1 282 ? -9.374 52.192 -15.332 1.00 57.98 282 SER C CA 1
ATOM 11969 C C . SER C 1 282 ? -9.567 51.142 -16.418 1.00 56.27 282 SER C C 1
ATOM 11970 O O . SER C 1 282 ? -9.639 49.942 -16.140 1.00 57.56 282 SER C O 1
ATOM 11973 N N . VAL C 1 283 ? -9.649 51.605 -17.666 1.00 56.40 283 VAL C N 1
ATOM 11974 C CA . VAL C 1 283 ? -9.765 50.731 -18.823 1.00 56.49 283 VAL C CA 1
ATOM 11975 C C . VAL C 1 283 ? -8.691 51.122 -19.828 1.00 58.34 283 VAL C C 1
ATOM 11976 O O . VAL C 1 283 ? -8.209 52.256 -19.851 1.00 60.48 283 VAL C O 1
ATOM 11980 N N . ASN C 1 284 ? -8.324 50.161 -20.668 1.00 59.79 284 ASN C N 1
ATOM 11981 C CA . ASN C 1 284 ? -7.344 50.419 -21.707 1.00 58.49 284 ASN C CA 1
ATOM 11982 C C . ASN C 1 284 ? -7.956 51.289 -22.802 1.00 58.73 284 ASN C C 1
ATOM 11983 O O . ASN C 1 284 ? -9.175 51.326 -22.995 1.00 55.73 284 ASN C O 1
ATOM 11988 N N . SER C 1 285 ? -7.086 52.004 -23.520 1.00 56.75 285 SER C N 1
ATOM 11989 C CA . SER C 1 285 ? -7.552 52.879 -24.592 1.00 60.12 285 SER C CA 1
ATOM 11990 C C . SER C 1 285 ? -8.472 52.140 -25.554 1.00 59.63 285 SER C C 1
ATOM 11991 O O . SER C 1 285 ? -9.478 52.693 -26.013 1.00 58.15 285 SER C O 1
ATOM 11994 N N . GLU C 1 286 ? -8.148 50.886 -25.865 1.00 57.58 286 GLU C N 1
ATOM 11995 C CA . GLU C 1 286 ? -8.876 50.113 -26.860 1.00 59.09 286 GLU C CA 1
ATOM 11996 C C . GLU C 1 286 ? -9.892 49.156 -26.246 1.00 62.46 286 GLU C C 1
ATOM 11997 O O . GLU C 1 286 ? -10.440 48.311 -26.963 1.00 60.36 286 GLU C O 1
ATOM 12003 N N . ASP C 1 287 ? -10.154 49.259 -24.945 1.00 56.99 287 ASP C N 1
ATOM 12004 C CA . ASP C 1 287 ? -11.290 48.548 -24.377 1.00 57.07 287 ASP C CA 1
ATOM 12005 C C . ASP C 1 287 ? -12.587 49.164 -24.904 1.00 59.00 287 ASP C C 1
ATOM 12006 O O . ASP C 1 287 ? -12.710 50.391 -24.964 1.00 59.52 287 ASP C O 1
ATOM 12011 N N . PRO C 1 288 ? -13.567 48.348 -25.297 1.00 61.67 288 PRO C N 1
ATOM 12012 C CA . PRO C 1 288 ? -14.817 48.917 -25.815 1.00 60.43 288 PRO C CA 1
ATOM 12013 C C . PRO C 1 288 ? -15.506 49.801 -24.786 1.00 62.24 288 PRO C C 1
ATOM 12014 O O . PRO C 1 288 ? -15.611 49.452 -23.608 1.00 58.74 288 PRO C O 1
ATOM 12018 N N . LEU C 1 289 ? -15.985 50.955 -25.248 1.00 61.19 289 LEU C N 1
ATOM 12019 C CA . LEU C 1 289 ? -16.756 51.857 -24.402 1.00 60.56 289 LEU C CA 1
ATOM 12020 C C . LEU C 1 289 ? -18.256 51.619 -24.532 1.00 63.57 289 LEU C C 1
ATOM 12021 O O . LEU C 1 289 ? -18.986 51.728 -23.541 1.00 64.49 289 LEU C O 1
ATOM 12026 N N . PHE C 1 290 ? -18.737 51.300 -25.732 1.00 65.10 290 PHE C N 1
ATOM 12027 C CA . PHE C 1 290 ? -20.156 51.034 -25.907 1.00 68.72 290 PHE C CA 1
ATOM 12028 C C . PHE C 1 290 ? -20.394 50.283 -27.206 1.00 69.54 290 PHE C C 1
ATOM 12029 O O . PHE C 1 290 ? -19.646 50.429 -28.177 1.00 67.53 290 PHE C O 1
ATOM 12037 N N . LEU C 1 291 ? -21.445 49.470 -27.198 1.00 71.40 291 LEU C N 1
ATOM 12038 C CA . LEU C 1 291 ? -22.033 48.916 -28.406 1.00 69.58 291 LEU C CA 1
ATOM 12039 C C . LEU C 1 291 ? -23.234 49.767 -28.794 1.00 77.34 291 LEU C C 1
ATOM 12040 O O . LEU C 1 291 ? -24.007 50.193 -27.931 1.00 75.77 291 LEU C O 1
ATOM 12045 N N . LEU C 1 292 ? -23.378 50.026 -30.090 1.00 73.20 292 LEU C N 1
ATOM 12046 C CA . LEU C 1 292 ? -24.539 50.740 -30.610 1.00 83.84 292 LEU C CA 1
ATOM 12047 C C . LEU C 1 292 ? -24.932 50.097 -31.929 1.00 88.20 292 LEU C C 1
ATOM 12048 O O . LEU C 1 292 ? -24.158 50.127 -32.891 1.00 88.13 292 LEU C O 1
ATOM 12053 N N . TYR C 1 293 ? -26.128 49.520 -31.971 1.00 92.63 293 TYR C N 1
ATOM 12054 C CA . TYR C 1 293 ? -26.557 48.710 -33.100 1.00 101.30 293 TYR C CA 1
ATOM 12055 C C . TYR C 1 293 ? -27.215 49.564 -34.173 1.00 106.54 293 TYR C C 1
ATOM 12056 O O . TYR C 1 293 ? -27.971 50.493 -33.873 1.00 99.58 293 TYR C O 1
ATOM 12065 N N . THR C 1 294 ? -26.917 49.242 -35.428 1.00 108.48 294 THR C N 1
ATOM 12066 C CA . THR C 1 294 ? -27.519 49.921 -36.568 1.00 106.93 294 THR C CA 1
ATOM 12067 C C . THR C 1 294 ? -28.738 49.149 -37.058 1.00 110.51 294 THR C C 1
ATOM 12068 O O . THR C 1 294 ? -28.753 47.918 -37.034 1.00 117.56 294 THR C O 1
ATOM 12072 N N . THR C 1 300 ? -30.334 42.069 -40.127 1.00 121.40 300 THR C N 1
ATOM 12073 C CA . THR C 1 300 ? -29.890 41.807 -38.761 1.00 119.94 300 THR C CA 1
ATOM 12074 C C . THR C 1 300 ? -29.105 43.001 -38.209 1.00 118.55 300 THR C C 1
ATOM 12075 O O . THR C 1 300 ? -28.211 43.515 -38.881 1.00 114.54 300 THR C O 1
ATOM 12079 N N . PRO C 1 301 ? -29.435 43.451 -36.995 1.00 127.82 301 PRO C N 1
ATOM 12080 C CA . PRO C 1 301 ? -28.694 44.579 -36.413 1.00 119.82 301 PRO C CA 1
ATOM 12081 C C . PRO C 1 301 ? -27.230 44.233 -36.181 1.00 110.68 301 PRO C C 1
ATOM 12082 O O . PRO C 1 301 ? -26.894 43.144 -35.710 1.00 106.44 301 PRO C O 1
ATOM 12086 N N . LYS C 1 302 ? -26.356 45.182 -36.511 1.00 119.48 302 LYS C N 1
ATOM 12087 C CA . LYS C 1 302 ? -24.914 45.033 -36.349 1.00 133.95 302 LYS C CA 1
ATOM 12088 C C . LYS C 1 302 ? -24.451 45.921 -35.201 1.00 113.80 302 LYS C C 1
ATOM 12089 O O . LYS C 1 302 ? -24.682 47.134 -35.218 1.00 100.02 302 LYS C O 1
ATOM 12091 N N . GLY C 1 303 ? -23.797 45.316 -34.210 1.00 111.12 303 GLY C N 1
ATOM 12092 C CA . GLY C 1 303 ? -23.344 46.047 -33.042 1.00 94.39 303 GLY C CA 1
ATOM 12093 C C . GLY C 1 303 ? -22.050 46.803 -33.257 1.00 84.04 303 GLY C C 1
ATOM 12094 O O . GLY C 1 303 ? -20.964 46.220 -33.179 1.00 79.13 303 GLY C O 1
ATOM 12095 N N . VAL C 1 304 ? -22.148 48.103 -33.518 1.00 82.89 304 VAL C N 1
ATOM 12096 C CA . VAL C 1 304 ? -20.960 48.919 -33.739 1.00 83.13 304 VAL C CA 1
ATOM 12097 C C . VAL C 1 304 ? -20.256 49.139 -32.404 1.00 78.41 304 VAL C C 1
ATOM 12098 O O . VAL C 1 304 ? -20.857 49.633 -31.443 1.00 71.85 304 VAL C O 1
ATOM 12102 N N . VAL C 1 305 ? -18.976 48.778 -32.346 1.00 76.12 305 VAL C N 1
ATOM 12103 C CA . VAL C 1 305 ? -18.177 48.872 -31.132 1.00 73.71 305 VAL C CA 1
ATOM 12104 C C . VAL C 1 305 ? -17.213 50.040 -31.274 1.00 67.94 305 VAL C C 1
ATOM 12105 O O . VAL C 1 305 ? -16.497 50.145 -32.277 1.00 67.24 305 VAL C O 1
ATOM 12109 N N . HIS C 1 306 ? -17.190 50.909 -30.267 1.00 72.00 306 HIS C N 1
ATOM 12110 C CA . HIS C 1 306 ? -16.277 52.041 -30.215 1.00 65.64 306 HIS C CA 1
ATOM 12111 C C . HIS C 1 306 ? -15.291 51.867 -29.070 1.00 63.29 306 HIS C C 1
ATOM 12112 O O . HIS C 1 306 ? -15.681 51.508 -27.952 1.00 62.21 306 HIS C O 1
ATOM 12119 N N . SER C 1 307 ? -14.018 52.126 -29.352 1.00 64.84 307 SER C N 1
ATOM 12120 C CA . SER C 1 307 ? -12.992 52.118 -28.320 1.00 61.34 307 SER C CA 1
ATOM 12121 C C . SER C 1 307 ? -13.282 53.221 -27.312 1.00 61.52 307 SER C C 1
ATOM 12122 O O . SER C 1 307 ? -14.276 53.943 -27.442 1.00 62.01 307 SER C O 1
ATOM 12125 N N . THR C 1 308 ? -12.415 53.371 -26.311 1.00 65.68 308 THR C N 1
ATOM 12126 C CA . THR C 1 308 ? -12.597 54.377 -25.272 1.00 61.28 308 THR C CA 1
ATOM 12127 C C . THR C 1 308 ? -11.830 55.659 -25.583 1.00 61.41 308 THR C C 1
ATOM 12128 O O . THR C 1 308 ? -12.432 56.727 -25.729 1.00 60.42 308 THR C O 1
ATOM 12132 N N . ALA C 1 309 ? -10.503 55.571 -25.685 1.00 59.12 309 ALA C N 1
ATOM 12133 C CA . ALA C 1 309 ? -9.693 56.771 -25.865 1.00 59.35 309 ALA C CA 1
ATOM 12134 C C . ALA C 1 309 ? -9.945 57.407 -27.228 1.00 60.77 309 ALA C C 1
ATOM 12135 O O . ALA C 1 309 ? -10.197 58.614 -27.325 1.00 61.92 309 ALA C O 1
ATOM 12137 N N . GLY C 1 310 ? -9.881 56.608 -28.294 1.00 65.31 310 GLY C N 1
ATOM 12138 C CA . GLY C 1 310 ? -10.112 57.152 -29.624 1.00 66.65 310 GLY C CA 1
ATOM 12139 C C . GLY C 1 310 ? -11.439 57.871 -29.735 1.00 66.33 310 GLY C C 1
ATOM 12140 O O . GLY C 1 310 ? -11.505 59.022 -30.176 1.00 73.93 310 GLY C O 1
ATOM 12141 N N . TYR C 1 311 ? -12.522 57.205 -29.327 1.00 64.68 311 TYR C N 1
ATOM 12142 C CA . TYR C 1 311 ? -13.844 57.814 -29.425 1.00 67.08 311 TYR C CA 1
ATOM 12143 C C . TYR C 1 311 ? -13.915 59.105 -28.618 1.00 65.02 311 TYR C C 1
ATOM 12144 O O . TYR C 1 311 ? -14.387 60.135 -29.112 1.00 67.85 311 TYR C O 1
ATOM 12153 N N . LEU C 1 312 ? -13.448 59.067 -27.368 1.00 67.23 312 LEU C N 1
ATOM 12154 C CA . LEU C 1 312 ? -13.555 60.240 -26.506 1.00 64.76 312 LEU C CA 1
ATOM 12155 C C . LEU C 1 312 ? -12.813 61.428 -27.106 1.00 65.80 312 LEU C C 1
ATOM 12156 O O . LEU C 1 312 ? -13.338 62.547 -27.143 1.00 67.94 312 LEU C O 1
ATOM 12161 N N . LEU C 1 313 ? -11.589 61.204 -27.590 1.00 68.77 313 LEU C N 1
ATOM 12162 C CA . LEU C 1 313 ? -10.835 62.293 -28.203 1.00 68.61 313 LEU C CA 1
ATOM 12163 C C . LEU C 1 313 ? -11.597 62.881 -29.384 1.00 70.47 313 LEU C C 1
ATOM 12164 O O . LEU C 1 313 ? -11.745 64.104 -29.498 1.00 74.10 313 LEU C O 1
ATOM 12169 N N . GLY C 1 314 ? -12.088 62.020 -30.277 1.00 71.45 314 GLY C N 1
ATOM 12170 C CA . GLY C 1 314 ? -12.863 62.508 -31.405 1.00 73.93 314 GLY C CA 1
ATOM 12171 C C . GLY C 1 314 ? -14.053 63.342 -30.972 1.00 75.38 314 GLY C C 1
ATOM 12172 O O . GLY C 1 314 ? -14.331 64.393 -31.553 1.00 76.35 314 GLY C O 1
ATOM 12173 N N . ALA C 1 315 ? -14.762 62.892 -29.934 1.00 76.34 315 ALA C N 1
ATOM 12174 C CA . ALA C 1 315 ? -15.926 63.631 -29.459 1.00 76.98 315 ALA C CA 1
ATOM 12175 C C . ALA C 1 315 ? -15.537 65.016 -28.958 1.00 78.31 315 ALA C C 1
ATOM 12176 O O . ALA C 1 315 ? -16.230 66.002 -29.235 1.00 79.99 315 ALA C O 1
ATOM 12178 N N . ALA C 1 316 ? -14.429 65.113 -28.222 1.00 74.22 316 ALA C N 1
ATOM 12179 C CA . ALA C 1 316 ? -14.031 66.394 -27.650 1.00 75.52 316 ALA C CA 1
ATOM 12180 C C . ALA C 1 316 ? -13.423 67.316 -28.700 1.00 77.47 316 ALA C C 1
ATOM 12181 O O . ALA C 1 316 ? -13.623 68.534 -28.647 1.00 81.92 316 ALA C O 1
ATOM 12183 N N . LEU C 1 317 ? -12.677 66.759 -29.656 1.00 78.50 317 LEU C N 1
ATOM 12184 C CA . LEU C 1 317 ? -12.065 67.585 -30.692 1.00 80.67 317 LEU C CA 1
ATOM 12185 C C . LEU C 1 317 ? -13.128 68.252 -31.557 1.00 83.98 317 LEU C C 1
ATOM 12186 O O . LEU C 1 317 ? -13.153 69.479 -31.700 1.00 89.45 317 LEU C O 1
ATOM 12191 N N . SER C 1 318 ? -14.015 67.449 -32.150 1.00 79.99 318 SER C N 1
ATOM 12192 C CA . SER C 1 318 ? -15.042 68.008 -33.024 1.00 86.70 318 SER C CA 1
ATOM 12193 C C . SER C 1 318 ? -15.934 68.988 -32.271 1.00 91.84 318 SER C C 1
ATOM 12194 O O . SER C 1 318 ? -16.263 70.062 -32.789 1.00 93.00 318 SER C O 1
ATOM 12197 N N . THR C 1 319 ? -16.338 68.637 -31.048 1.00 81.55 319 THR C N 1
ATOM 12198 C CA . THR C 1 319 ? -17.157 69.548 -30.257 1.00 88.13 319 THR C CA 1
ATOM 12199 C C . THR C 1 319 ? -16.443 70.877 -30.039 1.00 91.56 319 THR C C 1
ATOM 12200 O O . THR C 1 319 ? -17.078 71.938 -30.024 1.00 97.53 319 THR C O 1
ATOM 12204 N N . LYS C 1 320 ? -15.118 70.839 -29.881 1.00 90.88 320 LYS C N 1
ATOM 12205 C CA . LYS C 1 320 ? -14.368 72.056 -29.592 1.00 96.24 320 LYS C CA 1
ATOM 12206 C C . LYS C 1 320 ? -14.156 72.906 -30.840 1.00 95.32 320 LYS C C 1
ATOM 12207 O O . LYS C 1 320 ? -14.302 74.132 -30.787 1.00 100.34 320 LYS C O 1
ATOM 12213 N N . TYR C 1 321 ? -13.814 72.284 -31.967 1.00 97.65 321 TYR C N 1
ATOM 12214 C CA . TYR C 1 321 ? -13.392 73.020 -33.154 1.00 100.73 321 TYR C CA 1
ATOM 12215 C C . TYR C 1 321 ? -14.497 73.202 -34.186 1.00 104.19 321 TYR C C 1
ATOM 12216 O O . TYR C 1 321 ? -14.573 74.263 -34.815 1.00 110.54 321 TYR C O 1
ATOM 12225 N N . ILE C 1 322 ? -15.358 72.205 -34.386 1.00 103.68 322 ILE C N 1
ATOM 12226 C CA . ILE C 1 322 ? -16.418 72.354 -35.378 1.00 108.50 322 ILE C CA 1
ATOM 12227 C C . ILE C 1 322 ? -17.541 73.234 -34.841 1.00 103.93 322 ILE C C 1
ATOM 12228 O O . ILE C 1 322 ? -18.150 74.006 -35.591 1.00 107.02 322 ILE C O 1
ATOM 12233 N N . PHE C 1 323 ? -17.832 73.140 -33.544 1.00 103.63 323 PHE C N 1
ATOM 12234 C CA . PHE C 1 323 ? -18.844 73.977 -32.916 1.00 101.28 323 PHE C CA 1
ATOM 12235 C C . PHE C 1 323 ? -18.262 75.209 -32.234 1.00 104.08 323 PHE C C 1
ATOM 12236 O O . PHE C 1 323 ? -19.019 76.125 -31.898 1.00 105.67 323 PHE C O 1
ATOM 12244 N N . ASP C 1 324 ? -16.945 75.256 -32.025 1.00 104.38 324 ASP C N 1
ATOM 12245 C CA . ASP C 1 324 ? -16.297 76.358 -31.316 1.00 106.95 324 ASP C CA 1
ATOM 12246 C C . ASP C 1 324 ? -16.870 76.494 -29.904 1.00 101.97 324 ASP C C 1
ATOM 12247 O O . ASP C 1 324 ? -17.382 77.541 -29.502 1.00 94.65 324 ASP C O 1
ATOM 12252 N N . ILE C 1 325 ? -16.773 75.402 -29.154 1.00 101.57 325 ILE C N 1
ATOM 12253 C CA . ILE C 1 325 ? -17.292 75.340 -27.793 1.00 99.29 325 ILE C CA 1
ATOM 12254 C C . ILE C 1 325 ? -16.233 75.864 -26.835 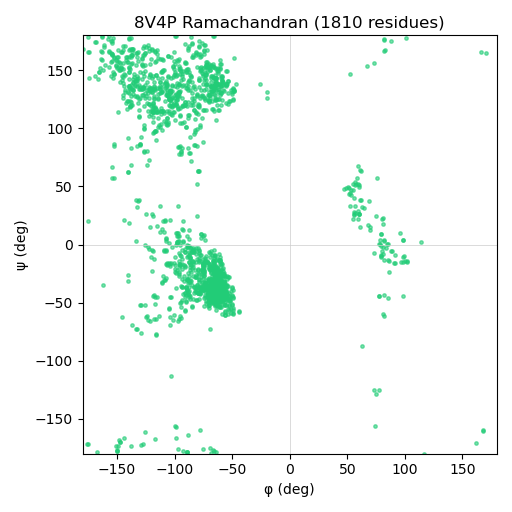1.00 100.10 325 ILE C C 1
ATOM 12255 O O . ILE C 1 325 ? -15.059 75.483 -26.919 1.00 100.73 325 ILE C O 1
ATOM 12260 N N . HIS C 1 326 ? -16.649 76.742 -25.925 1.00 101.32 326 HIS C N 1
ATOM 12261 C CA . HIS C 1 326 ? -15.779 77.294 -24.895 1.00 95.19 326 HIS C CA 1
ATOM 12262 C C . HIS C 1 326 ? -16.343 76.926 -23.527 1.00 97.20 326 HIS C C 1
ATOM 12263 O O . HIS C 1 326 ? -17.490 76.470 -23.435 1.00 98.37 326 HIS C O 1
ATOM 12270 N N . PRO C 1 327 ? -15.578 77.099 -22.445 1.00 94.76 327 PRO C N 1
ATOM 12271 C CA . PRO C 1 327 ? -16.103 76.719 -21.121 1.00 95.38 327 PRO C CA 1
ATOM 12272 C C . PRO C 1 327 ? -17.404 77.415 -20.757 1.00 98.45 327 PRO C C 1
ATOM 12273 O O . PRO C 1 327 ? -18.196 76.861 -19.983 1.00 99.06 327 PRO C O 1
ATOM 12277 N N . GLU C 1 328 ? -17.653 78.609 -21.295 1.00 105.65 328 GLU C N 1
ATOM 12278 C CA . GLU C 1 328 ? -18.842 79.374 -20.945 1.00 105.66 328 GLU C CA 1
ATOM 12279 C C . GLU C 1 328 ? -20.067 78.984 -21.761 1.00 105.56 328 GLU C C 1
ATOM 12280 O O . GLU C 1 328 ? -21.163 79.473 -21.472 1.00 107.90 328 GLU C O 1
ATOM 12286 N N . ASP C 1 329 ? -19.915 78.118 -22.758 1.00 105.67 329 ASP C N 1
ATOM 12287 C CA . ASP C 1 329 ? -20.993 77.858 -23.696 1.00 115.74 329 ASP C CA 1
ATOM 12288 C C . ASP C 1 329 ? -21.966 76.817 -23.152 1.00 109.41 329 ASP C C 1
ATOM 12289 O O . ASP C 1 329 ? -21.672 76.077 -22.209 1.00 106.05 329 ASP C O 1
ATOM 12294 N N . ILE C 1 330 ? -23.145 76.774 -23.769 1.00 103.43 330 ILE C N 1
ATOM 12295 C CA . ILE C 1 330 ? -24.205 75.833 -23.428 1.00 97.21 330 ILE C CA 1
ATOM 12296 C C . ILE C 1 330 ? -24.690 75.202 -24.726 1.00 96.96 330 ILE C C 1
ATOM 12297 O O . ILE C 1 330 ? -25.244 75.898 -25.586 1.00 101.47 330 ILE C O 1
ATOM 12302 N N . LEU C 1 331 ? -24.490 73.895 -24.866 1.00 92.17 331 LEU C N 1
ATOM 12303 C CA . LEU C 1 331 ? -24.843 73.174 -26.083 1.00 97.51 331 LEU C CA 1
ATOM 12304 C C . LEU C 1 331 ? -26.213 72.530 -25.927 1.00 101.20 331 LEU C C 1
ATOM 12305 O O . LEU C 1 331 ? -26.479 71.855 -24.927 1.00 98.49 331 LEU C O 1
ATOM 12310 N N . PHE C 1 332 ? -27.078 72.744 -26.918 1.00 102.78 332 PHE C N 1
ATOM 12311 C CA . PHE C 1 332 ? -28.405 72.135 -26.976 1.00 100.65 332 PHE C CA 1
ATOM 12312 C C . PHE C 1 332 ? -28.443 71.227 -28.201 1.00 106.90 332 PHE C C 1
ATOM 12313 O O . PHE C 1 332 ? -28.678 71.693 -29.320 1.00 108.61 332 PHE C O 1
ATOM 12321 N N . THR C 1 333 ? -28.216 69.934 -27.988 1.00 103.26 333 THR C N 1
ATOM 12322 C CA . THR C 1 333 ? -28.341 68.927 -29.038 1.00 103.32 333 THR C CA 1
ATOM 12323 C C . THR C 1 333 ? -29.736 68.320 -28.929 1.00 100.79 333 THR C C 1
ATOM 12324 O O . THR C 1 333 ? -30.002 67.508 -28.039 1.00 98.81 333 THR C O 1
ATOM 12328 N N . ALA C 1 334 ? -30.626 68.717 -29.839 1.00 100.31 334 ALA C N 1
ATOM 12329 C CA . ALA C 1 334 ? -32.003 68.240 -29.824 1.00 96.64 334 ALA C CA 1
ATOM 12330 C C . ALA C 1 334 ? -32.114 66.861 -30.461 1.00 95.91 334 ALA C C 1
ATOM 12331 O O . ALA C 1 334 ? -32.931 66.651 -31.364 1.00 97.47 334 ALA C O 1
ATOM 12333 N N . GLY C 1 335 ? -31.297 65.920 -29.996 1.00 90.51 335 GLY C N 1
ATOM 12334 C CA . GLY C 1 335 ? -31.349 64.556 -30.478 1.00 92.80 335 GLY C CA 1
ATOM 12335 C C . GLY C 1 335 ? -31.716 63.586 -29.375 1.00 93.14 335 GLY C C 1
ATOM 12336 O O . GLY C 1 335 ? -32.149 64.002 -28.296 1.00 95.02 335 GLY C O 1
ATOM 12337 N N . ASP C 1 336 ? -31.545 62.293 -29.630 1.00 92.44 336 ASP C N 1
ATOM 12338 C CA . ASP C 1 336 ? -31.852 61.252 -28.660 1.00 92.20 336 ASP C CA 1
ATOM 12339 C C . ASP C 1 336 ? -30.662 60.313 -28.555 1.00 97.25 336 ASP C C 1
ATOM 12340 O O . ASP C 1 336 ? -30.078 59.921 -29.569 1.00 94.89 336 ASP C O 1
ATOM 12345 N N . VAL C 1 337 ? -30.302 59.954 -27.320 1.00 95.00 337 VAL C N 1
ATOM 12346 C CA . VAL C 1 337 ? -29.124 59.124 -27.105 1.00 102.57 337 VAL C CA 1
ATOM 12347 C C . VAL C 1 337 ? -29.316 57.699 -27.601 1.00 92.41 337 VAL C C 1
ATOM 12348 O O . VAL C 1 337 ? -28.357 56.919 -27.612 1.00 88.33 337 VAL C O 1
ATOM 12352 N N . GLY C 1 338 ? -30.526 57.333 -28.023 1.00 97.56 338 GLY C N 1
ATOM 12353 C CA . GLY C 1 338 ? -30.692 56.075 -28.728 1.00 93.31 338 GLY C CA 1
ATOM 12354 C C . GLY C 1 338 ? -29.901 55.993 -30.017 1.00 90.73 338 GLY C C 1
ATOM 12355 O O . GLY C 1 338 ? -29.765 54.897 -30.575 1.00 89.84 338 GLY C O 1
ATOM 12356 N N . TRP C 1 339 ? -29.376 57.118 -30.495 1.00 90.40 339 TRP C N 1
ATOM 12357 C CA . TRP C 1 339 ? -28.599 57.195 -31.721 1.00 90.66 339 TRP C CA 1
ATOM 12358 C C . TRP C 1 339 ? -27.242 57.825 -31.428 1.00 90.18 339 TRP C C 1
ATOM 12359 O O . TRP C 1 339 ? -26.999 58.361 -30.344 1.00 86.53 339 TRP C O 1
ATOM 12370 N N . ILE C 1 340 ? -26.352 57.759 -32.422 1.00 86.03 340 ILE C N 1
ATOM 12371 C CA . ILE C 1 340 ? -24.982 58.223 -32.221 1.00 84.39 340 ILE C CA 1
ATOM 12372 C C . ILE C 1 340 ? -24.943 59.722 -31.952 1.00 83.87 340 ILE C C 1
ATOM 12373 O O . ILE C 1 340 ? -24.069 60.204 -31.221 1.00 82.98 340 ILE C O 1
ATOM 12378 N N . THR C 1 341 ? -25.872 60.483 -32.535 1.00 89.85 341 THR C N 1
ATOM 12379 C CA . THR C 1 341 ? -25.860 61.931 -32.344 1.00 85.00 341 THR C CA 1
ATOM 12380 C C . THR C 1 341 ? -25.948 62.296 -30.867 1.00 84.07 341 THR C C 1
ATOM 12381 O O . THR C 1 341 ? -25.249 63.204 -30.402 1.00 80.92 341 THR C O 1
ATOM 12385 N N . GLY C 1 342 ? -26.805 61.605 -30.113 1.00 81.97 342 GLY C N 1
ATOM 12386 C CA . GLY C 1 342 ? -26.884 61.861 -28.685 1.00 88.53 342 GLY C CA 1
ATOM 12387 C C . GLY C 1 342 ? -25.664 61.358 -27.939 1.00 85.80 342 GLY C C 1
ATOM 12388 O O . GLY C 1 342 ? -25.213 61.982 -26.974 1.00 83.08 342 GLY C O 1
ATOM 12389 N N . HIS C 1 343 ? -25.113 60.223 -28.372 1.00 85.05 343 HIS C N 1
ATOM 12390 C CA . HIS C 1 343 ? -23.900 59.694 -27.759 1.00 86.54 343 HIS C CA 1
ATOM 12391 C C . HIS C 1 343 ? -22.792 60.741 -27.741 1.00 78.97 343 HIS C C 1
ATOM 12392 O O . HIS C 1 343 ? -22.241 61.071 -26.686 1.00 76.35 343 HIS C O 1
ATOM 12399 N N . THR C 1 344 ? -22.465 61.284 -28.912 1.00 86.35 344 THR C N 1
ATOM 12400 C CA . THR C 1 344 ? -21.253 62.076 -29.074 1.00 85.99 344 THR C CA 1
ATOM 12401 C C . THR C 1 344 ? -21.439 63.547 -28.727 1.00 85.90 344 THR C C 1
ATOM 12402 O O . THR C 1 344 ? -20.496 64.177 -28.233 1.00 87.44 344 THR C O 1
ATOM 12406 N N . TYR C 1 345 ? -22.627 64.112 -28.962 1.00 83.10 345 TYR C N 1
ATOM 12407 C CA . TYR C 1 345 ? -22.826 65.547 -28.823 1.00 84.60 345 TYR C CA 1
ATOM 12408 C C . TYR C 1 345 ? -23.972 65.929 -27.899 1.00 81.02 345 TYR C C 1
ATOM 12409 O O . TYR C 1 345 ? -24.216 67.126 -27.710 1.00 83.21 345 TYR C O 1
ATOM 12418 N N . ALA C 1 346 ? -24.678 64.960 -27.318 1.00 84.60 346 ALA C N 1
ATOM 12419 C CA . ALA C 1 346 ? -25.572 65.231 -26.202 1.00 84.83 346 ALA C CA 1
ATOM 12420 C C . ALA C 1 346 ? -24.982 64.808 -24.863 1.00 78.07 346 ALA C C 1
ATOM 12421 O O . ALA C 1 346 ? -25.479 65.247 -23.820 1.00 85.99 346 ALA C O 1
ATOM 12423 N N . LEU C 1 347 ? -23.936 63.978 -24.870 1.00 75.45 347 LEU C N 1
ATOM 12424 C CA . LEU C 1 347 ? -23.315 63.514 -23.635 1.00 73.62 347 LEU C CA 1
ATOM 12425 C C . LEU C 1 347 ? -21.804 63.715 -23.667 1.00 72.31 347 LEU C C 1
ATOM 12426 O O . LEU C 1 347 ? -21.283 64.636 -23.031 1.00 78.61 347 LEU C O 1
ATOM 12431 N N . TYR C 1 348 ? -21.092 62.862 -24.407 1.00 70.89 348 TYR C N 1
ATOM 12432 C CA . TY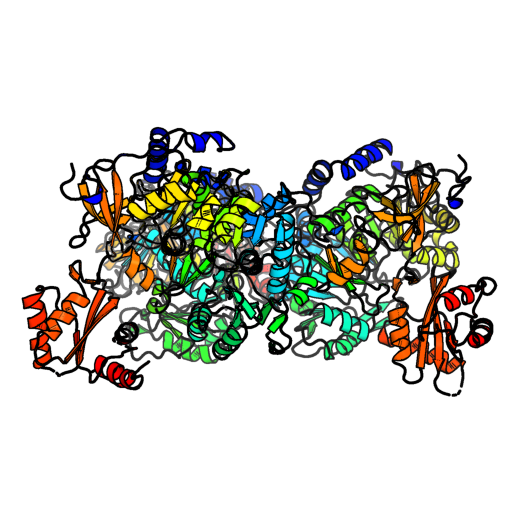R C 1 348 ? -19.641 62.796 -24.266 1.00 76.04 348 TYR C CA 1
ATOM 12433 C C . TYR C 1 348 ? -18.973 64.093 -24.704 1.00 78.18 348 TYR C C 1
ATOM 12434 O O . TYR C 1 348 ? -18.122 64.634 -23.987 1.00 79.18 348 TYR C O 1
ATOM 12443 N N . GLY C 1 349 ? -19.341 64.608 -25.874 1.00 76.67 349 GLY C N 1
ATOM 12444 C CA . GLY C 1 349 ? -18.744 65.815 -26.391 1.00 78.48 349 GLY C CA 1
ATOM 12445 C C . GLY C 1 349 ? -18.750 66.950 -25.386 1.00 76.92 349 GLY C C 1
ATOM 12446 O O . GLY C 1 349 ? -17.701 67.484 -25.011 1.00 76.46 349 GLY C O 1
ATOM 12447 N N . PRO C 1 350 ? -19.942 67.343 -24.927 1.00 82.48 350 PRO C N 1
ATOM 12448 C CA . PRO C 1 350 ? -20.035 68.476 -23.993 1.00 85.50 350 PRO C CA 1
ATOM 12449 C C . PRO C 1 350 ? -19.393 68.208 -22.640 1.00 84.70 350 PRO C C 1
ATOM 12450 O O . PRO C 1 350 ? -18.582 69.010 -22.167 1.00 84.21 350 PRO C O 1
ATOM 12454 N N . LEU C 1 351 ? -19.751 67.089 -22.002 1.00 82.41 351 LEU C N 1
ATOM 12455 C CA . LEU C 1 351 ? -19.296 66.847 -20.635 1.00 79.80 351 LEU C CA 1
ATOM 12456 C C . LEU C 1 351 ? -17.782 66.699 -20.560 1.00 78.10 351 LEU C C 1
ATOM 12457 O O . LEU C 1 351 ? -17.175 67.064 -19.546 1.00 78.59 351 LEU C O 1
ATOM 12462 N N . LEU C 1 352 ? -17.153 66.166 -21.610 1.00 77.51 352 LEU C N 1
ATOM 12463 C CA . LEU C 1 352 ? -15.695 66.112 -21.629 1.00 78.09 352 LEU C CA 1
ATOM 12464 C C . LEU C 1 352 ? -15.092 67.508 -21.565 1.00 82.85 352 LEU C C 1
ATOM 12465 O O . LEU C 1 352 ? -14.029 67.698 -20.963 1.00 77.94 352 LEU C O 1
ATOM 12470 N N . LEU C 1 353 ? -15.756 68.491 -22.170 1.00 82.24 353 LEU C N 1
ATOM 12471 C CA . LEU C 1 353 ? -15.297 69.872 -22.165 1.00 86.27 353 LEU C CA 1
ATOM 12472 C C . LEU C 1 353 ? -15.790 70.651 -20.952 1.00 85.57 353 LEU C C 1
ATOM 12473 O O . LEU C 1 353 ? -15.556 71.862 -20.872 1.00 83.42 353 LEU C O 1
ATOM 12478 N N . GLY C 1 354 ? -16.468 69.991 -20.014 1.00 88.20 354 GLY C N 1
ATOM 12479 C CA . GLY C 1 354 ? -16.890 70.647 -18.793 1.00 86.34 354 GLY C CA 1
ATOM 12480 C C . GLY C 1 354 ? -17.955 71.704 -18.963 1.00 86.83 354 GLY C C 1
ATOM 12481 O O . GLY C 1 354 ? -18.153 72.516 -18.055 1.00 84.72 354 GLY C O 1
ATOM 12482 N N . VAL C 1 355 ? -18.651 71.722 -20.096 1.00 87.03 355 VAL C N 1
ATOM 12483 C CA . VAL C 1 355 ? -19.725 72.686 -20.329 1.00 94.24 355 VAL C CA 1
ATOM 12484 C C . VAL C 1 355 ? -21.058 71.988 -20.088 1.00 96.18 355 VAL C C 1
ATOM 12485 O O . VAL C 1 355 ? -21.125 70.751 -20.144 1.00 92.18 355 VAL C O 1
ATOM 12489 N N . PRO C 1 356 ? -22.132 72.720 -19.808 1.00 96.36 356 PRO C N 1
ATOM 12490 C CA . PRO C 1 356 ? -23.437 72.076 -19.635 1.00 98.98 356 PRO C CA 1
ATOM 12491 C C . PRO C 1 356 ? -24.083 71.707 -20.962 1.00 100.84 356 PRO C C 1
ATOM 12492 O O . PRO C 1 356 ? -23.894 72.367 -21.987 1.00 97.61 356 PRO C O 1
ATOM 12496 N N . THR C 1 357 ? -24.860 70.628 -20.921 1.00 99.66 357 THR C N 1
ATOM 12497 C CA . THR C 1 357 ? -25.587 70.124 -22.077 1.00 96.73 357 THR C CA 1
ATOM 12498 C C . THR C 1 357 ? -27.057 69.984 -21.713 1.00 95.33 357 THR C C 1
ATOM 12499 O O . THR C 1 357 ? -27.393 69.639 -20.576 1.00 94.35 357 THR C O 1
ATOM 12503 N N . ILE C 1 358 ? -27.929 70.251 -22.680 1.00 90.22 358 ILE C N 1
ATOM 12504 C CA . ILE C 1 358 ? -29.370 70.296 -22.454 1.00 91.04 358 ILE C CA 1
ATOM 12505 C C . ILE C 1 358 ? -29.975 68.977 -22.914 1.00 91.76 358 ILE C C 1
ATOM 12506 O O . ILE C 1 358 ? -29.866 68.608 -24.090 1.00 92.72 358 ILE C O 1
ATOM 12511 N N . ILE C 1 359 ? -30.620 68.274 -21.988 1.00 99.39 359 ILE C N 1
ATOM 12512 C CA . ILE C 1 359 ? -31.227 66.974 -22.242 1.00 116.09 359 ILE C CA 1
ATOM 12513 C C . ILE C 1 359 ? -32.733 67.196 -22.303 1.00 113.44 359 ILE C C 1
ATOM 12514 O O . ILE C 1 359 ? -33.390 67.369 -21.270 1.00 111.10 359 ILE C O 1
ATOM 12519 N N . PHE C 1 360 ? -33.287 67.191 -23.514 1.00 113.92 360 PHE C N 1
ATOM 12520 C CA . PHE C 1 360 ? -34.703 67.457 -23.738 1.00 107.04 360 PHE C CA 1
ATOM 12521 C C . PHE C 1 360 ? -35.435 66.140 -23.967 1.00 103.28 360 PHE C C 1
ATOM 12522 O O . PHE C 1 360 ? -35.120 65.405 -24.909 1.00 102.73 360 PHE C O 1
ATOM 12530 N N . GLU C 1 361 ? -36.413 65.851 -23.109 1.00 101.70 361 GLU C N 1
ATOM 12531 C CA . GLU C 1 361 ? -37.172 64.612 -23.202 1.00 99.50 361 GLU C CA 1
ATOM 12532 C C . GLU C 1 361 ? -38.385 64.728 -24.112 1.00 103.99 361 GLU C C 1
ATOM 12533 O O . GLU C 1 361 ? -38.782 63.734 -24.729 1.00 103.66 361 GLU C O 1
ATOM 12539 N N . GLY C 1 362 ? -38.980 65.912 -24.209 1.00 110.51 362 GLY C N 1
ATOM 12540 C CA . GLY C 1 362 ? -40.220 66.092 -24.933 1.00 116.62 362 GLY C CA 1
ATOM 12541 C C . GLY C 1 362 ? -40.030 66.142 -26.435 1.00 116.15 362 GLY C C 1
ATOM 12542 O O . GLY C 1 362 ? -39.028 65.681 -26.987 1.00 116.39 362 GLY C O 1
ATOM 12543 N N . THR C 1 363 ? -41.023 66.718 -27.102 1.00 117.81 363 THR C N 1
ATOM 12544 C CA . THR C 1 363 ? -41.082 66.813 -28.550 1.00 119.64 363 THR C CA 1
ATOM 12545 C C . THR C 1 363 ? -41.051 68.274 -28.977 1.00 120.89 363 THR C C 1
ATOM 12546 O O . THR C 1 363 ? -41.399 69.167 -28.195 1.00 126.54 363 THR C O 1
ATOM 12550 N N . PRO C 1 364 ? -40.642 68.557 -30.218 1.00 147.60 364 PRO C N 1
ATOM 12551 C CA . PRO C 1 364 ? -40.615 69.955 -30.680 1.00 160.07 364 PRO C CA 1
ATOM 12552 C C . PRO C 1 364 ? -41.986 70.600 -30.777 1.00 160.20 364 PRO C C 1
ATOM 12553 O O . PRO C 1 364 ? -42.055 71.818 -30.988 1.00 157.02 364 PRO C O 1
ATOM 12557 N N . ALA C 1 365 ? -43.069 69.836 -30.635 1.00 148.46 365 ALA C N 1
ATOM 12558 C CA . ALA C 1 365 ? -44.421 70.356 -30.774 1.00 151.83 365 ALA C CA 1
ATOM 12559 C C . ALA C 1 365 ? -45.176 70.435 -29.455 1.00 141.60 365 ALA C C 1
ATOM 12560 O O . ALA C 1 365 ? -46.304 70.940 -29.435 1.00 136.69 365 ALA C O 1
ATOM 12562 N N . TYR C 1 366 ? -44.594 69.952 -28.357 1.00 122.60 366 TYR C N 1
ATOM 12563 C CA . TYR C 1 366 ? -45.254 69.956 -27.060 1.00 121.38 366 TYR C CA 1
ATOM 12564 C C . TYR C 1 366 ? -44.518 70.879 -26.102 1.00 121.63 366 TYR C C 1
ATOM 12565 O O . TYR C 1 366 ? -43.292 70.768 -25.974 1.00 122.41 366 TYR C O 1
ATOM 12574 N N . PRO C 1 367 ? -45.211 71.803 -25.411 1.00 127.11 367 PRO C N 1
ATOM 12575 C CA . PRO C 1 367 ? -46.647 72.125 -25.500 1.00 119.50 367 PRO C CA 1
ATOM 12576 C C . PRO C 1 367 ? -47.033 72.666 -26.874 1.00 124.97 367 PRO C C 1
ATOM 12577 O O . PRO C 1 367 ? -48.105 72.356 -27.388 1.00 127.18 367 PRO C O 1
ATOM 12581 N N . ASP C 1 368 ? -46.178 73.479 -27.490 1.00 130.21 368 ASP C N 1
ATOM 12582 C CA . ASP C 1 368 ? -46.408 73.974 -28.842 1.00 135.73 368 ASP C CA 1
ATOM 12583 C C . ASP C 1 368 ? -45.087 73.901 -29.600 1.00 135.41 368 ASP C C 1
ATOM 12584 O O . ASP C 1 368 ? -44.088 73.374 -29.100 1.00 132.82 368 ASP C O 1
ATOM 12589 N N . TYR C 1 369 ? -45.079 74.441 -30.819 1.00 128.07 369 TYR C N 1
ATOM 12590 C CA . TYR C 1 369 ? -43.906 74.412 -31.681 1.00 132.98 369 TYR C CA 1
ATOM 12591 C C . TYR C 1 369 ? -42.888 75.495 -31.341 1.00 130.54 369 TYR C C 1
ATOM 12592 O O . TYR C 1 369 ? -42.107 75.892 -32.215 1.00 129.15 369 TYR C O 1
ATOM 12601 N N . GLY C 1 370 ? -42.882 75.977 -30.101 1.00 125.96 370 GLY C N 1
ATOM 12602 C CA . GLY C 1 370 ? -41.886 76.930 -29.655 1.00 125.43 370 GLY C CA 1
ATOM 12603 C C . GLY C 1 370 ? -41.095 76.414 -28.471 1.00 123.89 370 GLY C C 1
ATOM 12604 O O . GLY C 1 370 ? -40.409 77.183 -27.791 1.00 123.36 370 GLY C O 1
ATOM 12605 N N . ARG C 1 371 ? -41.182 75.107 -28.215 1.00 145.76 371 ARG C N 1
ATOM 12606 C CA . ARG C 1 371 ? -40.478 74.531 -27.074 1.00 145.40 371 ARG C CA 1
ATOM 12607 C C . ARG C 1 371 ? -38.968 74.633 -27.257 1.00 139.27 371 ARG C C 1
ATOM 12608 O O . ARG C 1 371 ? -38.250 75.056 -26.345 1.00 142.26 371 ARG C O 1
ATOM 12616 N N . PHE C 1 372 ? -38.467 74.242 -28.433 1.00 134.99 372 PHE C N 1
ATOM 12617 C CA . PHE C 1 372 ? -37.048 74.411 -28.724 1.00 131.24 372 PHE C CA 1
ATOM 12618 C C . PHE C 1 372 ? -36.595 75.836 -28.433 1.00 136.09 372 PHE C C 1
ATOM 12619 O O . PHE C 1 372 ? -35.477 76.058 -27.955 1.00 131.60 372 PHE C O 1
ATOM 12627 N N . TRP C 1 373 ? -37.457 76.815 -28.710 1.00 141.61 373 TRP C N 1
ATOM 12628 C CA . TRP C 1 373 ? -37.077 78.215 -28.563 1.00 142.23 373 TRP C CA 1
ATOM 12629 C C . TRP C 1 373 ? -37.253 78.707 -27.135 1.00 138.47 373 TRP C C 1
ATOM 12630 O O . TRP C 1 373 ? -36.464 79.539 -26.672 1.00 131.43 373 TRP C O 1
ATOM 12641 N N . GLN C 1 374 ? -38.269 78.215 -26.423 1.00 131.18 374 GLN C N 1
ATOM 12642 C CA . GLN C 1 374 ? -38.359 78.494 -24.994 1.00 131.19 374 GLN C CA 1
ATOM 12643 C C . GLN C 1 374 ? -37.130 77.970 -24.263 1.00 130.56 374 GLN C C 1
ATOM 12644 O O . GLN C 1 374 ? -36.606 78.630 -23.359 1.00 131.72 374 GLN C O 1
ATOM 12650 N N . ILE C 1 375 ? -36.653 76.784 -24.646 1.00 133.66 375 ILE C N 1
ATOM 12651 C CA . ILE C 1 375 ? -35.491 76.199 -23.985 1.00 130.11 375 ILE C CA 1
ATOM 12652 C C . ILE C 1 375 ? -34.237 77.006 -24.303 1.00 130.03 375 ILE C C 1
ATOM 12653 O O . ILE C 1 375 ? -33.445 77.328 -23.409 1.00 127.69 375 ILE C O 1
ATOM 12658 N N . VAL C 1 376 ? -34.034 77.340 -25.580 1.00 128.10 376 VAL C N 1
ATOM 12659 C CA . VAL C 1 376 ? -32.889 78.167 -25.957 1.00 117.78 376 VAL C CA 1
ATOM 12660 C C . VAL C 1 376 ? -32.924 79.487 -25.196 1.00 125.55 376 VAL C C 1
ATOM 12661 O O . VAL C 1 376 ? -31.908 79.945 -24.660 1.00 124.13 376 VAL C O 1
ATOM 12665 N N . GLU C 1 377 ? -34.100 80.117 -25.140 1.00 119.62 377 GLU C N 1
ATOM 12666 C CA . GLU C 1 377 ? -34.243 81.360 -24.391 1.00 118.76 377 GLU C CA 1
ATOM 12667 C C . GLU C 1 377 ? -34.113 81.119 -22.892 1.00 115.12 377 GLU C C 1
ATOM 12668 O O . GLU C 1 377 ? -33.501 81.922 -22.178 1.00 113.59 377 GLU C O 1
ATOM 12674 N N . LYS C 1 378 ? -34.683 80.017 -22.399 1.00 125.60 378 LYS C N 1
ATOM 12675 C CA . LYS C 1 378 ? -34.720 79.778 -20.959 1.00 128.75 378 LYS C CA 1
ATOM 12676 C C . LYS C 1 378 ? -33.317 79.666 -20.374 1.00 126.72 378 LYS C C 1
ATOM 12677 O O . LYS C 1 378 ? -33.044 80.208 -19.297 1.00 126.76 378 LYS C O 1
ATOM 12683 N N . HIS C 1 379 ? -32.415 78.972 -21.067 1.00 125.35 379 HIS C N 1
ATOM 12684 C CA . HIS C 1 379 ? -31.083 78.690 -20.548 1.00 128.59 379 HIS C CA 1
ATOM 12685 C C . HIS C 1 379 ? -29.984 79.433 -21.297 1.00 124.83 379 HIS C C 1
ATOM 12686 O O . HIS C 1 379 ? -28.804 79.109 -21.123 1.00 123.29 379 HIS C O 1
ATOM 12693 N N . LYS C 1 380 ? -30.337 80.421 -22.117 1.00 121.80 380 LYS C N 1
ATOM 12694 C CA . LYS C 1 380 ? -29.359 81.204 -22.869 1.00 117.02 380 LYS C CA 1
ATOM 12695 C C . LYS C 1 380 ? -28.366 80.289 -23.582 1.00 110.76 380 LYS C C 1
ATOM 12696 O O . LYS C 1 380 ? -27.147 80.465 -23.507 1.00 101.35 380 LYS C O 1
ATOM 12702 N N . ALA C 1 381 ? -28.907 79.295 -24.282 1.00 106.72 381 ALA C N 1
ATOM 12703 C CA . ALA C 1 381 ? -28.069 78.344 -24.998 1.00 103.38 381 ALA C CA 1
ATOM 12704 C C . ALA C 1 381 ? -27.282 79.050 -26.094 1.00 107.97 381 ALA C C 1
ATOM 12705 O O . ALA C 1 381 ? -27.795 79.940 -26.778 1.00 109.42 381 ALA C O 1
ATOM 12707 N N . THR C 1 382 ? -26.022 78.644 -26.258 1.00 103.94 382 THR C N 1
ATOM 12708 C CA . THR C 1 382 ? -25.144 79.241 -27.254 1.00 104.51 382 THR C CA 1
ATOM 12709 C C . THR C 1 382 ? -25.033 78.416 -28.529 1.00 114.60 382 THR C C 1
ATOM 12710 O O . THR C 1 382 ? -24.664 78.968 -29.572 1.00 107.24 382 THR C O 1
ATOM 12714 N N . HIS C 1 383 ? -25.340 77.121 -28.474 1.00 108.47 383 HIS C N 1
ATOM 12715 C CA . HIS C 1 383 ? -25.221 76.235 -29.622 1.00 121.02 383 HIS C CA 1
ATOM 12716 C C . HIS C 1 383 ? -26.482 75.394 -29.755 1.00 118.70 383 HIS C C 1
ATOM 12717 O O . HIS C 1 383 ? -27.046 74.940 -28.754 1.00 110.16 383 HIS C O 1
ATOM 12724 N N . PHE C 1 384 ? -26.919 75.191 -30.997 1.00 119.18 384 PHE C N 1
ATOM 12725 C CA . PHE C 1 384 ? -28.097 74.391 -31.309 1.00 116.06 384 PHE C CA 1
ATOM 12726 C C . PHE C 1 384 ? -27.727 73.360 -32.365 1.00 112.43 384 PHE C C 1
ATOM 12727 O O . PHE C 1 384 ? -26.954 73.650 -33.283 1.00 112.32 384 PHE C O 1
ATOM 12735 N N . TYR C 1 385 ? -28.287 72.159 -32.236 1.00 111.17 385 TYR C N 1
ATOM 12736 C CA . TYR C 1 385 ? -27.874 71.023 -33.060 1.00 108.93 385 TYR C CA 1
ATOM 12737 C C . TYR C 1 385 ? -29.087 70.120 -33.258 1.00 106.19 385 TYR C C 1
ATOM 12738 O O . TYR C 1 385 ? -29.580 69.530 -32.293 1.00 105.19 385 TYR C O 1
ATOM 12747 N N . VAL C 1 386 ? -29.560 70.023 -34.503 1.00 102.99 386 VAL C N 1
ATOM 12748 C CA . VAL C 1 386 ? -30.763 69.259 -34.836 1.00 108.27 386 VAL C CA 1
ATOM 12749 C C . VAL C 1 386 ? -30.679 68.842 -36.300 1.00 111.01 386 VAL C C 1
ATOM 12750 O O . VAL C 1 386 ? -29.881 69.380 -37.071 1.00 118.13 386 VAL C O 1
ATOM 12754 N N . ALA C 1 387 ? -31.520 67.877 -36.689 1.00 135.84 387 ALA C N 1
ATOM 12755 C CA . ALA C 1 387 ? -31.532 67.365 -38.051 1.00 161.46 387 ALA C CA 1
ATOM 12756 C C . ALA C 1 387 ? -32.516 68.144 -38.912 1.00 148.93 387 ALA C C 1
ATOM 12757 O O . ALA C 1 387 ? -33.459 68.755 -38.401 1.00 146.60 387 ALA C O 1
ATOM 12759 N N . PRO C 1 388 ? -32.323 68.143 -40.235 1.00 129.47 388 PRO C N 1
ATOM 12760 C CA . PRO C 1 388 ? -33.267 68.861 -41.108 1.00 118.47 388 PRO C CA 1
ATOM 12761 C C . PRO C 1 388 ? -34.692 68.346 -41.026 1.00 120.84 388 PRO C C 1
ATOM 12762 O O . PRO C 1 388 ? -35.620 69.090 -41.364 1.00 122.00 388 PRO C O 1
ATOM 12766 N N . THR C 1 389 ? -34.898 67.096 -40.600 1.00 140.20 389 THR C N 1
ATOM 12767 C CA . THR C 1 389 ? -36.257 66.578 -40.477 1.00 139.61 389 THR C CA 1
ATOM 12768 C C . THR C 1 389 ? -37.101 67.472 -39.578 1.00 138.84 389 THR C C 1
ATOM 12769 O O . THR C 1 389 ? -38.279 67.718 -39.860 1.00 147.59 389 THR C O 1
ATOM 12773 N N . ALA C 1 390 ? -36.512 67.967 -38.486 1.00 129.07 390 ALA C N 1
ATOM 12774 C CA . ALA C 1 390 ? -37.233 68.880 -37.607 1.00 124.04 390 ALA C CA 1
ATOM 12775 C C . ALA C 1 390 ? -37.398 70.254 -38.242 1.00 118.56 390 ALA C C 1
ATOM 12776 O O . ALA C 1 390 ? -38.414 70.921 -38.016 1.00 127.75 390 ALA C O 1
ATOM 12778 N N . LEU C 1 391 ? -36.417 70.695 -39.033 1.00 119.35 391 LEU C N 1
ATOM 12779 C CA . LEU C 1 391 ? -36.535 71.983 -39.707 1.00 121.58 391 LEU C CA 1
ATOM 12780 C C . LEU C 1 391 ? -37.730 72.000 -40.653 1.00 122.06 391 LEU C C 1
ATOM 12781 O O . LEU C 1 391 ? -38.451 73.001 -40.737 1.00 126.34 391 LEU C O 1
ATOM 12786 N N . ARG C 1 392 ? -37.961 70.896 -41.369 1.00 127.53 392 ARG C N 1
ATOM 12787 C CA . ARG C 1 392 ? -39.130 70.809 -42.236 1.00 135.33 392 ARG C CA 1
ATOM 12788 C C . ARG C 1 392 ? -40.430 70.758 -41.445 1.00 137.99 392 ARG C C 1
ATOM 12789 O O . ARG C 1 392 ? -41.490 71.062 -42.001 1.00 138.01 392 ARG C O 1
ATOM 12797 N N . LEU C 1 393 ? -40.374 70.379 -40.166 1.00 131.90 393 LEU C N 1
ATOM 12798 C CA . LEU C 1 393 ? -41.584 70.357 -39.353 1.00 138.32 393 LEU C CA 1
ATOM 12799 C C . LEU C 1 393 ? -41.916 71.744 -38.818 1.00 139.11 393 LEU C C 1
ATOM 12800 O O . LEU C 1 393 ? -43.093 72.111 -38.729 1.00 144.08 393 LEU C O 1
ATOM 12805 N N . LEU C 1 394 ? -40.898 72.528 -38.458 1.00 132.78 394 LEU C N 1
ATOM 12806 C CA . LEU C 1 394 ? -41.129 73.896 -38.013 1.00 143.17 394 LEU C CA 1
ATOM 12807 C C . LEU C 1 394 ? -41.283 74.868 -39.177 1.00 146.99 394 LEU C C 1
ATOM 12808 O O . LEU C 1 394 ? -41.879 75.935 -39.000 1.00 154.43 394 LEU C O 1
ATOM 12813 N N . ARG C 1 395 ? -40.765 74.525 -40.360 1.00 136.44 395 ARG C N 1
ATOM 12814 C CA . ARG C 1 395 ? -40.999 75.363 -41.532 1.00 131.38 395 ARG C CA 1
ATOM 12815 C C . ARG C 1 395 ? -42.470 75.348 -41.930 1.00 134.23 395 ARG C C 1
ATOM 12816 O O . ARG C 1 395 ? -43.024 76.383 -42.321 1.00 136.66 395 ARG C O 1
ATOM 12824 N N . LYS C 1 396 ? -43.122 74.189 -41.824 1.00 131.42 396 LYS C N 1
ATOM 12825 C CA . LYS C 1 396 ? -44.492 74.013 -42.283 1.00 133.11 396 LYS C CA 1
ATOM 12826 C C . LYS C 1 396 ? -45.498 73.977 -41.138 1.00 134.41 396 LYS C C 1
ATOM 12827 O O . LYS C 1 396 ? -46.606 73.458 -41.315 1.00 134.24 396 LYS C O 1
ATOM 12829 N N . ALA C 1 397 ? -45.147 74.518 -39.970 1.00 138.76 397 ALA C N 1
ATOM 12830 C CA . ALA C 1 397 ? -46.063 74.473 -38.837 1.00 136.39 397 ALA C CA 1
ATOM 12831 C C . ALA C 1 397 ? -45.714 75.479 -37.745 1.00 138.68 397 ALA C C 1
ATOM 12832 O O . ALA C 1 397 ? -46.613 76.021 -37.094 1.00 143.53 397 ALA C O 1
ATOM 12834 N N . GLY C 1 398 ? -44.425 75.737 -37.530 1.00 171.89 398 GLY C N 1
ATOM 12835 C CA . GLY C 1 398 ? -44.008 76.581 -36.426 1.00 170.55 398 GLY C CA 1
ATOM 12836 C C . GLY C 1 398 ? -43.148 77.762 -36.827 1.00 174.96 398 GLY C C 1
ATOM 12837 O O . GLY C 1 398 ? -42.355 78.259 -36.020 1.00 181.76 398 GLY C O 1
ATOM 12838 N N . GLU C 1 399 ? -43.299 78.229 -38.067 1.00 148.56 399 GLU C N 1
ATOM 12839 C CA . GLU C 1 399 ? -42.498 79.352 -38.539 1.00 143.99 399 GLU C CA 1
ATOM 12840 C C . GLU C 1 399 ? -42.747 80.623 -37.736 1.00 147.10 399 GLU C C 1
ATOM 12841 O O . GLU C 1 399 ? -41.886 81.510 -37.720 1.00 144.55 399 GLU C O 1
ATOM 12843 N N . GLN C 1 400 ? -43.894 80.729 -37.062 1.00 161.15 400 GLN C N 1
ATOM 12844 C CA . GLN C 1 400 ? -44.259 81.961 -36.371 1.00 160.95 400 GLN C CA 1
ATOM 12845 C C . GLN C 1 400 ? -43.808 81.986 -34.917 1.00 152.20 400 GLN C C 1
ATOM 12846 O O . GLN C 1 400 ? -43.508 83.065 -34.391 1.00 151.25 400 GLN C O 1
ATOM 12852 N N . GLU C 1 401 ? -43.750 80.830 -34.253 1.00 181.17 401 GLU C N 1
ATOM 12853 C CA . GLU C 1 401 ? -43.390 80.792 -32.841 1.00 172.44 401 GLU C CA 1
ATOM 12854 C C . GLU C 1 401 ? -41.958 81.242 -32.580 1.00 175.82 401 GLU C C 1
ATOM 12855 O O . GLU C 1 401 ? -41.592 81.430 -31.416 1.00 166.81 401 GLU C O 1
ATOM 12861 N N . ILE C 1 402 ? -41.148 81.426 -33.624 1.00 146.59 402 ILE C N 1
ATOM 12862 C CA . ILE C 1 402 ? -39.745 81.768 -33.419 1.00 142.07 402 ILE C CA 1
ATOM 12863 C C . ILE C 1 402 ? -39.600 83.199 -32.915 1.00 141.90 402 ILE C C 1
ATOM 12864 O O . ILE C 1 402 ? -38.686 83.500 -32.137 1.00 139.70 402 ILE C O 1
ATOM 12869 N N . ALA C 1 403 ? -40.486 84.103 -33.342 1.00 156.25 403 ALA C N 1
ATOM 12870 C CA . ALA C 1 403 ? -40.365 85.505 -32.960 1.00 148.59 403 ALA C CA 1
ATOM 12871 C C . ALA C 1 403 ? -40.781 85.758 -31.517 1.00 145.44 403 ALA C C 1
ATOM 12872 O O . ALA C 1 403 ? -40.352 86.757 -30.930 1.00 147.60 403 ALA C O 1
ATOM 12874 N N . LYS C 1 404 ? -41.604 84.884 -30.933 1.00 143.33 404 LYS C N 1
ATOM 12875 C CA . LYS C 1 404 ? -42.028 85.084 -29.552 1.00 142.40 404 LYS C CA 1
ATOM 12876 C C . LYS C 1 404 ? -40.840 85.044 -28.597 1.00 136.37 404 LYS C C 1
ATOM 12877 O O . LYS C 1 404 ? -40.744 85.865 -27.678 1.00 138.25 404 LYS C O 1
ATOM 12883 N N . TYR C 1 405 ? -39.926 84.103 -28.802 1.00 139.94 405 TYR C N 1
ATOM 12884 C CA . TYR C 1 405 ? -38.823 83.862 -27.886 1.00 136.48 405 TYR C CA 1
ATOM 12885 C C . TYR C 1 405 ? -37.544 84.519 -28.393 1.00 130.06 405 TYR C C 1
ATOM 12886 O O . TYR C 1 405 ? -37.366 84.755 -29.590 1.00 130.50 405 TYR C O 1
ATOM 12895 N N . ASP C 1 406 ? -36.650 84.811 -27.453 1.00 127.19 406 ASP C N 1
ATOM 12896 C CA . ASP C 1 406 ? -35.365 85.425 -27.758 1.00 125.20 406 ASP C CA 1
ATOM 12897 C C . ASP C 1 406 ? -34.341 84.332 -28.045 1.00 120.44 406 ASP C C 1
ATOM 12898 O O . ASP C 1 406 ? -34.057 83.497 -27.178 1.00 120.17 406 ASP C O 1
ATOM 12903 N N . LEU C 1 407 ? -33.794 84.336 -29.261 1.00 119.02 407 LEU C N 1
ATOM 12904 C CA . LEU C 1 407 ? -32.751 83.402 -29.665 1.00 122.46 407 LEU C CA 1
ATOM 12905 C C . LEU C 1 407 ? -31.424 84.116 -29.909 1.00 119.66 407 LEU C C 1
ATOM 12906 O O . LEU C 1 407 ? -30.641 83.711 -30.772 1.00 115.72 407 LEU C O 1
ATOM 12911 N N . SER C 1 408 ? -31.162 85.182 -29.150 1.00 124.41 408 SER C N 1
ATOM 12912 C CA . SER C 1 408 ? -29.960 85.985 -29.329 1.00 123.13 408 SER C CA 1
ATOM 12913 C C . SER C 1 408 ? -28.721 85.357 -28.706 1.00 121.99 408 SER C C 1
ATOM 12914 O O . SER C 1 408 ? -27.606 85.804 -29.001 1.00 128.40 408 SER C O 1
ATOM 12917 N N . SER C 1 409 ? -28.880 84.342 -27.856 1.00 121.47 409 SER C N 1
ATOM 12918 C CA . SER C 1 409 ? -27.729 83.707 -27.230 1.00 123.86 409 SER C CA 1
ATOM 12919 C C . SER C 1 409 ? -26.966 82.802 -28.187 1.00 123.53 409 SER C C 1
ATOM 12920 O O . SER C 1 409 ? -25.778 82.547 -27.964 1.00 122.87 409 SER C O 1
ATOM 12923 N N . LEU C 1 410 ? -27.614 82.323 -29.245 1.00 130.12 410 LEU C N 1
ATOM 12924 C CA . LEU C 1 410 ? -27.005 81.325 -30.111 1.00 136.54 410 LEU C CA 1
ATOM 12925 C C . LEU C 1 410 ? -25.835 81.908 -30.898 1.00 135.34 410 LEU C C 1
ATOM 12926 O O . LEU C 1 410 ? -25.837 83.077 -31.292 1.00 127.85 410 LEU C O 1
ATOM 12931 N N . ARG C 1 411 ? -24.822 81.069 -31.113 1.00 121.81 411 ARG C N 1
ATOM 12932 C CA . ARG C 1 411 ? -23.698 81.371 -31.990 1.00 115.53 411 ARG C CA 1
ATOM 12933 C C . ARG C 1 411 ? -23.629 80.422 -33.175 1.00 117.29 411 ARG C C 1
ATOM 12934 O O . ARG C 1 411 ? -23.538 80.870 -34.323 1.00 116.99 411 ARG C O 1
ATOM 12942 N N . THR C 1 412 ? -23.663 79.117 -32.919 1.00 116.77 412 THR C N 1
ATOM 12943 C CA . THR C 1 412 ? -23.489 78.095 -33.938 1.00 114.52 412 THR C CA 1
ATOM 12944 C C . THR C 1 412 ? -24.751 77.251 -34.039 1.00 112.57 412 THR C C 1
ATOM 12945 O O . THR C 1 412 ? -25.330 76.857 -33.021 1.00 110.13 412 THR C O 1
ATOM 12949 N N . LEU C 1 413 ? -25.168 76.980 -35.271 1.00 109.15 413 LEU C N 1
ATOM 12950 C CA . LEU C 1 413 ? -26.322 76.139 -35.560 1.00 112.39 413 LEU C CA 1
ATOM 12951 C C . LEU C 1 413 ? -25.852 74.961 -36.401 1.00 113.61 413 LEU C C 1
ATOM 12952 O O . LEU C 1 413 ? -25.102 75.145 -37.364 1.00 108.18 413 LEU C O 1
ATOM 12957 N N . GLY C 1 414 ? -26.280 73.761 -36.041 1.00 113.14 414 GLY C N 1
ATOM 12958 C CA . GLY C 1 414 ? -25.778 72.543 -36.658 1.00 106.93 414 GLY C CA 1
ATOM 12959 C C . GLY C 1 414 ? -26.884 71.716 -37.282 1.00 108.77 414 GLY C C 1
ATOM 12960 O O . GLY C 1 414 ? -27.995 71.652 -36.753 1.00 115.56 414 GLY C O 1
ATOM 12961 N N . SER C 1 415 ? -26.569 71.086 -38.411 1.00 116.67 415 SER C N 1
ATOM 12962 C CA . SER C 1 415 ? -27.447 70.131 -39.069 1.00 121.17 415 SER C CA 1
ATOM 12963 C C . SER C 1 415 ? -26.754 68.776 -39.115 1.00 109.80 415 SER C C 1
ATOM 12964 O O . SER C 1 415 ? -25.532 68.694 -39.264 1.00 105.39 415 SER C O 1
ATOM 12967 N N . VAL C 1 416 ? -27.544 67.710 -38.990 1.00 111.44 416 VAL C N 1
ATOM 12968 C CA . VAL C 1 416 ? -26.993 66.367 -38.859 1.00 119.10 416 VAL C CA 1
ATOM 12969 C C . VAL C 1 416 ? -28.046 65.364 -39.299 1.00 125.28 416 VAL C C 1
ATOM 12970 O O . VAL C 1 416 ? -29.248 65.629 -39.220 1.00 127.51 416 VAL C O 1
ATOM 12974 N N . GLY C 1 417 ? -27.587 64.205 -39.769 1.00 105.58 417 GLY C N 1
ATOM 12975 C CA . GLY C 1 417 ? -28.473 63.101 -40.073 1.00 108.91 417 GLY C CA 1
ATOM 12976 C C . GLY C 1 417 ? -28.839 62.984 -41.536 1.00 111.27 417 GLY C C 1
ATOM 12977 O O . GLY C 1 417 ? -28.833 61.882 -42.093 1.00 114.67 417 GLY C O 1
ATOM 12978 N N . GLU C 1 418 ? -29.159 64.104 -42.167 1.00 114.89 418 GLU C N 1
ATOM 12979 C CA . GLU C 1 418 ? -29.614 64.154 -43.549 1.00 113.28 418 GLU C CA 1
ATOM 12980 C C . GLU C 1 418 ? -28.855 65.222 -44.309 1.00 112.36 418 GLU C C 1
ATOM 12981 O O . GLU C 1 418 ? -28.176 66.067 -43.714 1.00 110.39 418 GLU C O 1
ATOM 12987 N N . PRO C 1 419 ? -28.940 65.212 -45.638 1.00 118.15 419 PRO C N 1
ATOM 12988 C CA . PRO C 1 419 ? -28.557 66.405 -46.401 1.00 130.10 419 PRO C CA 1
ATOM 12989 C C . PRO C 1 419 ? -29.561 67.518 -46.153 1.00 117.79 419 PRO C C 1
ATOM 12990 O O . PRO C 1 419 ? -30.773 67.287 -46.125 1.00 122.23 419 PRO C O 1
ATOM 12994 N N . ILE C 1 420 ? -29.053 68.728 -45.955 1.00 119.50 420 ILE C N 1
ATOM 12995 C CA . ILE C 1 420 ? -29.891 69.888 -45.674 1.00 129.06 420 ILE C CA 1
ATOM 12996 C C . ILE C 1 420 ? -30.149 70.619 -46.984 1.00 119.25 420 ILE C C 1
ATOM 12997 O O . ILE C 1 420 ? -29.214 71.106 -47.631 1.00 123.14 420 ILE C O 1
ATOM 13002 N N . SER C 1 421 ? -31.415 70.684 -47.382 1.00 126.24 421 SER C N 1
ATOM 13003 C CA . SER C 1 421 ? -31.763 71.347 -48.629 1.00 127.85 421 SER C CA 1
ATOM 13004 C C . SER C 1 421 ? -31.283 72.796 -48.594 1.00 127.49 421 SER C C 1
ATOM 13005 O O . SER C 1 421 ? -31.427 73.471 -47.568 1.00 129.61 421 SER C O 1
ATOM 13008 N N . PRO C 1 422 ? -30.705 73.307 -49.684 1.00 132.95 422 PRO C N 1
ATOM 13009 C CA . PRO C 1 422 ? -30.359 74.738 -49.706 1.00 129.63 422 PRO C CA 1
ATOM 13010 C C . PRO C 1 422 ? -31.544 75.630 -49.385 1.00 131.37 422 PRO C C 1
ATOM 13011 O O . PRO C 1 422 ? -31.357 76.741 -48.872 1.00 130.86 422 PRO C O 1
ATOM 13015 N N . ASP C 1 423 ? -32.766 75.173 -49.670 1.00 134.47 423 ASP C N 1
ATOM 13016 C CA . ASP C 1 423 ? -33.953 75.856 -49.169 1.00 130.16 423 ASP C CA 1
ATOM 13017 C C . ASP C 1 423 ? -33.938 75.913 -47.646 1.00 129.01 423 ASP C C 1
ATOM 13018 O O . ASP C 1 423 ? -33.953 76.993 -47.046 1.00 125.95 423 ASP C O 1
ATOM 13023 N N . ILE C 1 424 ? -33.902 74.743 -47.002 1.00 135.31 424 ILE C N 1
ATOM 13024 C CA . ILE C 1 424 ? -33.960 74.686 -45.545 1.00 134.64 424 ILE C CA 1
ATOM 13025 C C . ILE C 1 424 ? -32.740 75.356 -44.929 1.00 136.43 424 ILE C C 1
ATOM 13026 O O . ILE C 1 424 ? -32.808 75.881 -43.810 1.00 139.22 424 ILE C O 1
ATOM 13031 N N . TRP C 1 425 ? -31.609 75.349 -45.636 1.00 143.00 425 TRP C N 1
ATOM 13032 C CA . TRP C 1 425 ? -30.412 76.013 -45.129 1.00 139.73 425 TRP C CA 1
ATOM 13033 C C . TRP C 1 425 ? -30.659 77.505 -44.935 1.00 143.56 425 TRP C C 1
ATOM 13034 O O . TRP C 1 425 ? -30.321 78.072 -43.889 1.00 141.33 425 TRP C O 1
ATOM 13045 N N . GLU C 1 426 ? -31.252 78.159 -45.937 1.00 142.50 426 GLU C N 1
ATOM 13046 C CA . GLU C 1 426 ? -31.560 79.581 -45.813 1.00 130.22 426 GLU C CA 1
ATOM 13047 C C . GLU C 1 426 ? -32.627 79.821 -44.752 1.00 130.44 426 GLU C C 1
ATOM 13048 O O . GLU C 1 426 ? -32.512 80.751 -43.945 1.00 131.29 426 GLU C O 1
ATOM 13054 N N . TRP C 1 427 ? -33.679 78.999 -44.748 1.00 132.90 427 TRP C N 1
ATOM 13055 C CA . TRP C 1 427 ? -34.706 79.106 -43.716 1.00 147.21 427 TRP C CA 1
ATOM 13056 C C . TRP C 1 427 ? -34.093 78.961 -42.330 1.00 153.15 427 TRP C C 1
ATOM 13057 O O . TRP C 1 427 ? -34.299 79.806 -41.450 1.00 143.39 427 TRP C O 1
ATOM 13068 N N . TYR C 1 428 ? -33.328 77.888 -42.123 1.00 149.09 428 TYR C N 1
ATOM 13069 C CA . TYR C 1 428 ? -32.654 77.670 -40.848 1.00 139.97 428 TYR C CA 1
ATOM 13070 C C . TYR C 1 428 ? -31.734 78.830 -40.491 1.00 135.26 428 TYR C C 1
ATOM 13071 O O . TYR C 1 428 ? -31.472 79.072 -39.308 1.00 134.37 428 TYR C O 1
ATOM 13080 N N . ASN C 1 429 ? -31.246 79.563 -41.493 1.00 130.31 429 ASN C N 1
ATOM 13081 C CA . ASN C 1 429 ? -30.295 80.640 -41.242 1.00 130.21 429 ASN C CA 1
ATOM 13082 C C . ASN C 1 429 ? -30.994 81.914 -40.779 1.00 129.03 429 ASN C C 1
ATOM 13083 O O . ASN C 1 429 ? -30.584 82.527 -39.788 1.00 134.09 429 ASN C O 1
ATOM 13088 N N . GLU C 1 430 ? -32.053 82.327 -41.480 1.00 126.25 430 GLU C N 1
ATOM 13089 C CA . GLU C 1 430 ? -32.686 83.604 -41.169 1.00 126.98 430 GLU C CA 1
ATOM 13090 C C . GLU C 1 430 ? -33.690 83.474 -40.028 1.00 128.91 430 GLU C C 1
ATOM 13091 O O . GLU C 1 430 ? -33.690 84.288 -39.099 1.00 130.67 430 GLU C O 1
ATOM 13097 N N . PHE C 1 431 ? -34.560 82.464 -40.084 1.00 135.03 431 PHE C N 1
ATOM 13098 C CA . PHE C 1 431 ? -35.615 82.348 -39.081 1.00 139.10 431 PHE C CA 1
ATOM 13099 C C . PHE C 1 431 ? -35.034 82.108 -37.691 1.00 131.04 431 PHE C C 1
ATOM 13100 O O . PHE C 1 431 ? -35.363 82.823 -36.737 1.00 135.25 431 PHE C O 1
ATOM 13108 N N . VAL C 1 432 ? -34.170 81.106 -37.554 1.00 125.67 432 VAL C N 1
ATOM 13109 C CA . VAL C 1 432 ? -33.582 80.781 -36.257 1.00 126.25 432 VAL C CA 1
ATOM 13110 C C . VAL C 1 432 ? -32.318 81.591 -36.004 1.00 125.03 432 VAL C C 1
ATOM 13111 O O . VAL C 1 432 ? -32.125 82.135 -34.912 1.00 122.42 432 VAL C O 1
ATOM 13115 N N . GLY C 1 433 ? -31.438 81.681 -37.001 1.00 125.36 433 GLY C N 1
ATOM 13116 C CA . GLY C 1 433 ? -30.180 82.378 -36.823 1.00 125.43 433 GLY C CA 1
ATOM 13117 C C . GLY C 1 433 ? -30.254 83.882 -36.964 1.00 126.84 433 GLY C C 1
ATOM 13118 O O . GLY C 1 433 ? -29.314 84.574 -36.561 1.00 126.16 433 GLY C O 1
ATOM 13119 N N . LYS C 1 434 ? -31.345 84.408 -37.523 1.00 124.73 434 LYS C N 1
ATOM 13120 C CA . LYS C 1 434 ? -31.508 85.842 -37.753 1.00 125.75 434 LYS C CA 1
ATOM 13121 C C . LYS C 1 434 ? -30.416 86.407 -38.658 1.00 128.22 434 LYS C C 1
ATOM 13122 O O . LYS C 1 434 ? -30.157 87.615 -38.647 1.00 130.07 434 LYS C O 1
ATOM 13128 N N . ASN C 1 435 ? -29.775 85.555 -39.459 1.00 131.80 435 ASN C N 1
ATOM 13129 C CA . ASN C 1 435 ? -28.674 85.972 -40.326 1.00 149.65 435 ASN C CA 1
ATOM 13130 C C . ASN C 1 435 ? -27.490 86.486 -39.512 1.00 149.30 435 ASN C C 1
ATOM 13131 O O . ASN C 1 435 ? -26.761 87.379 -39.950 1.00 158.34 435 ASN C O 1
ATOM 13133 N N . GLN C 1 436 ? -27.292 85.921 -38.318 1.00 129.37 436 GLN C N 1
ATOM 13134 C CA . GLN C 1 436 ? -26.225 86.341 -37.424 1.00 125.68 436 GLN C CA 1
ATOM 13135 C C . GLN C 1 436 ? -25.429 85.183 -36.837 1.00 122.92 436 GLN C C 1
ATOM 13136 O O . GLN C 1 436 ? -24.532 85.425 -36.022 1.00 123.91 436 GLN C O 1
ATOM 13142 N N . CYS C 1 437 ? -25.721 83.943 -37.223 1.00 124.80 437 CYS C N 1
ATOM 13143 C CA . CYS C 1 437 ? -25.075 82.766 -36.662 1.00 120.39 437 CYS C CA 1
ATOM 13144 C C . CYS C 1 437 ? -24.346 81.990 -37.752 1.00 119.04 437 CYS C C 1
ATOM 13145 O O . CYS C 1 437 ? -24.524 82.227 -38.950 1.00 120.79 437 CYS C O 1
ATOM 13148 N N . HIS C 1 438 ? -23.519 81.047 -37.311 1.00 112.41 438 HIS C N 1
ATOM 13149 C CA . HIS C 1 438 ? -22.783 80.157 -38.196 1.00 112.34 438 HIS C CA 1
ATOM 13150 C C . HIS C 1 438 ? -23.500 78.816 -38.280 1.00 116.45 438 HIS C C 1
ATOM 13151 O O . HIS C 1 438 ? -23.944 78.275 -37.263 1.00 112.36 438 HIS C O 1
ATOM 13158 N N . ILE C 1 439 ? -23.613 78.286 -39.495 1.00 116.91 439 ILE C N 1
ATOM 13159 C CA . ILE C 1 439 ? -24.284 77.015 -39.749 1.00 114.27 439 ILE C CA 1
ATOM 13160 C C . ILE C 1 439 ? -23.253 76.012 -40.244 1.00 115.27 439 ILE C C 1
ATOM 13161 O O . ILE C 1 439 ? -22.544 76.272 -41.225 1.00 114.32 439 ILE C O 1
ATOM 13166 N N . SER C 1 440 ? -23.179 74.861 -39.573 1.00 109.66 440 SER C N 1
ATOM 13167 C CA . SER C 1 440 ? -22.224 73.805 -39.895 1.00 104.63 440 SER C CA 1
ATOM 13168 C C . SER C 1 440 ? -22.992 72.523 -40.190 1.00 100.72 440 SER C C 1
ATOM 13169 O O . SER C 1 440 ? -23.589 71.927 -39.286 1.00 100.43 440 SER C O 1
ATOM 13172 N N . ASP C 1 441 ? -22.977 72.103 -41.454 1.00 99.95 441 ASP C N 1
ATOM 13173 C CA . ASP C 1 441 ? -23.619 70.861 -41.882 1.00 105.27 441 ASP C CA 1
ATOM 13174 C C . ASP C 1 441 ? -22.671 69.708 -41.578 1.00 97.36 441 ASP C C 1
ATOM 13175 O O . ASP C 1 441 ? -21.740 69.436 -42.340 1.00 106.17 441 ASP C O 1
ATOM 13180 N N . THR C 1 442 ? -22.905 69.021 -40.462 1.00 102.68 442 THR C N 1
ATOM 13181 C CA . THR C 1 442 ? -22.029 67.945 -40.017 1.00 102.01 442 THR C CA 1
ATOM 13182 C C . THR C 1 442 ? -22.440 66.644 -40.696 1.00 96.40 442 THR C C 1
ATOM 13183 O O . THR C 1 442 ? -23.579 66.189 -40.541 1.00 98.93 442 THR C O 1
ATOM 13187 N N . TYR C 1 443 ? -21.517 66.056 -41.450 1.00 95.50 443 TYR C N 1
ATOM 13188 C CA . TYR C 1 443 ? -21.711 64.756 -42.077 1.00 98.11 443 TYR C CA 1
ATOM 13189 C C . TYR C 1 443 ? -20.877 63.719 -41.341 1.00 93.63 443 TYR C C 1
ATOM 13190 O O . TYR C 1 443 ? -19.694 63.950 -41.067 1.00 94.48 443 TYR C O 1
ATOM 13199 N N . TRP C 1 444 ? -21.489 62.579 -41.033 1.00 93.52 444 TRP C N 1
ATOM 13200 C CA . TRP C 1 444 ? -20.822 61.499 -40.314 1.00 90.93 444 TRP C CA 1
ATOM 13201 C C . TRP C 1 444 ? -21.825 60.364 -40.143 1.00 94.98 444 TRP C C 1
ATOM 13202 O O . TRP C 1 444 ? -23.025 60.530 -40.385 1.00 97.59 444 TRP C O 1
ATOM 13213 N N . GLN C 1 445 ? -21.315 59.203 -39.733 1.00 84.40 445 GLN C N 1
ATOM 13214 C CA . GLN C 1 445 ? -22.137 58.031 -39.477 1.00 92.03 445 GLN C CA 1
ATOM 13215 C C . GLN C 1 445 ? -21.852 57.509 -38.075 1.00 93.12 445 GLN C C 1
ATOM 13216 O O . GLN C 1 445 ? -20.910 57.937 -37.403 1.00 88.61 445 GLN C O 1
ATOM 13222 N N . THR C 1 446 ? -22.683 56.559 -37.642 1.00 99.06 446 THR C N 1
ATOM 13223 C CA . THR C 1 446 ? -22.446 55.896 -36.366 1.00 102.70 446 THR C CA 1
ATOM 13224 C C . THR C 1 446 ? -21.053 55.282 -36.319 1.00 90.13 446 THR C C 1
ATOM 13225 O O . THR C 1 446 ? -20.401 55.279 -35.269 1.00 89.76 446 THR C O 1
ATOM 13229 N N . GLU C 1 447 ? -20.574 54.767 -37.453 1.00 98.01 447 GLU C N 1
ATOM 13230 C CA . GLU C 1 447 ? -19.284 54.091 -37.486 1.00 89.13 447 GLU C CA 1
ATOM 13231 C C . GLU C 1 447 ? -18.110 55.058 -37.421 1.00 82.56 447 GLU C C 1
ATOM 13232 O O . GLU C 1 447 ? -16.992 54.632 -37.110 1.00 77.61 447 GLU C O 1
ATOM 13238 N N . SER C 1 448 ? -18.327 56.341 -37.707 1.00 86.24 448 SER C N 1
ATOM 13239 C CA . SER C 1 448 ? -17.242 57.309 -37.629 1.00 80.25 448 SER C CA 1
ATOM 13240 C C . SER C 1 448 ? -17.027 57.826 -36.215 1.00 81.56 448 SER C C 1
ATOM 13241 O O . SER C 1 448 ? -15.947 58.349 -35.918 1.00 77.11 448 SER C O 1
ATOM 13244 N N . GLY C 1 449 ? -18.022 57.694 -35.340 1.00 81.96 449 GLY C N 1
ATOM 13245 C CA . GLY C 1 449 ? -17.883 58.135 -33.967 1.00 82.00 449 GLY C CA 1
ATOM 13246 C C . GLY C 1 449 ? -18.117 59.620 -33.787 1.00 82.54 449 GLY C C 1
ATOM 13247 O O . GLY C 1 449 ? -18.786 60.035 -32.836 1.00 82.23 449 GLY C O 1
ATOM 13248 N N . SER C 1 450 ? -17.571 60.430 -34.690 1.00 78.62 450 SER C N 1
ATOM 13249 C CA . SER C 1 450 ? -17.700 61.879 -34.611 1.00 85.06 450 SER C CA 1
ATOM 13250 C C . SER C 1 450 ? -17.735 62.439 -36.031 1.00 83.84 450 SER C C 1
ATOM 13251 O O . SER C 1 450 ? -17.839 61.693 -37.008 1.00 81.50 450 SER C O 1
ATOM 13254 N N . HIS C 1 451 ? -17.643 63.763 -36.141 1.00 88.55 451 HIS C N 1
ATOM 13255 C CA . HIS C 1 451 ? -17.823 64.431 -37.425 1.00 88.47 451 HIS C CA 1
ATOM 13256 C C . HIS C 1 451 ? -16.732 64.036 -38.413 1.00 91.85 451 HIS C C 1
ATOM 13257 O O . HIS C 1 451 ? -15.543 64.040 -38.081 1.00 93.89 451 HIS C O 1
ATOM 13264 N N . LEU C 1 452 ? -17.143 63.702 -39.637 1.00 92.07 452 LEU C N 1
ATOM 13265 C CA . LEU C 1 452 ? -16.206 63.416 -40.718 1.00 99.61 452 LEU C CA 1
ATOM 13266 C C . LEU C 1 452 ? -15.932 64.650 -41.575 1.00 101.98 452 LEU C C 1
ATOM 13267 O O . LEU C 1 452 ? -14.773 65.026 -41.776 1.00 98.88 452 LEU C O 1
ATOM 13272 N N . ILE C 1 453 ? -16.986 65.282 -42.090 1.00 104.99 453 ILE C N 1
ATOM 13273 C CA . ILE C 1 453 ? -16.881 66.483 -42.910 1.00 104.62 453 ILE C CA 1
ATOM 13274 C C . ILE C 1 453 ? -17.862 67.508 -42.358 1.00 99.54 453 ILE C C 1
ATOM 13275 O O . ILE C 1 453 ? -19.054 67.215 -42.220 1.00 99.57 453 ILE C O 1
ATOM 13280 N N . ALA C 1 454 ? -17.367 68.703 -42.042 1.00 98.06 454 ALA C N 1
ATOM 13281 C CA . ALA C 1 454 ? -18.218 69.750 -41.493 1.00 99.47 454 ALA C CA 1
ATOM 13282 C C . ALA C 1 454 ? -17.489 71.081 -41.588 1.00 100.05 454 ALA C C 1
ATOM 13283 O O . ALA C 1 454 ? -16.252 71.104 -41.561 1.00 103.00 454 ALA C O 1
ATOM 13285 N N . PRO C 1 455 ? -18.211 72.197 -41.697 1.00 98.52 455 PRO C N 1
ATOM 13286 C CA . PRO C 1 455 ? -17.546 73.509 -41.649 1.00 106.09 455 PRO C CA 1
ATOM 13287 C C . PRO C 1 455 ? -17.350 73.984 -40.209 1.00 107.66 455 PRO C C 1
ATOM 13288 O O . PRO C 1 455 ? -18.280 73.975 -39.409 1.00 110.09 455 PRO C O 1
ATOM 13292 N N . LEU C 1 456 ? -16.125 74.405 -39.893 1.00 111.27 456 LEU C N 1
ATOM 13293 C CA . LEU C 1 456 ? -15.819 74.834 -38.534 1.00 114.49 456 LEU C CA 1
ATOM 13294 C C . LEU C 1 456 ? -16.422 76.205 -38.256 1.00 118.16 456 LEU C C 1
ATOM 13295 O O . LEU C 1 456 ? -16.427 77.087 -39.119 1.00 123.25 456 LEU C O 1
ATOM 13300 N N . ALA C 1 457 ? -16.934 76.380 -37.041 1.00 122.71 457 ALA C N 1
ATOM 13301 C CA . ALA C 1 457 ? -17.556 77.642 -36.665 1.00 124.74 457 ALA C CA 1
ATOM 13302 C C . ALA C 1 457 ? -16.526 78.764 -36.656 1.00 122.10 457 ALA C C 1
ATOM 13303 O O . ALA C 1 457 ? -15.461 78.643 -36.042 1.00 123.88 457 ALA C O 1
ATOM 13305 N N . GLY C 1 458 ? -16.846 79.857 -37.343 1.00 115.70 458 GLY C N 1
ATOM 13306 C CA . GLY C 1 458 ? -15.950 80.997 -37.396 1.00 112.48 458 GLY C CA 1
ATOM 13307 C C . GLY C 1 458 ? -14.639 80.717 -38.093 1.00 114.99 458 GLY C C 1
ATOM 13308 O O . GLY C 1 458 ? -13.615 81.310 -37.735 1.00 113.92 458 GLY C O 1
ATOM 13309 N N . VAL C 1 459 ? -14.640 79.829 -39.086 1.00 125.42 459 VAL C N 1
ATOM 13310 C CA . VAL C 1 459 ? -13.415 79.456 -39.783 1.00 132.62 459 VAL C CA 1
ATOM 13311 C C . VAL C 1 459 ? -13.714 79.171 -41.248 1.00 143.52 459 VAL C C 1
ATOM 13312 O O . VAL C 1 459 ? -13.209 79.862 -42.141 1.00 140.88 459 VAL C O 1
ATOM 13316 N N . VAL C 1 460 ? -14.534 78.159 -41.513 1.00 122.74 460 VAL C N 1
ATOM 13317 C CA . VAL C 1 460 ? -14.790 77.681 -42.859 1.00 123.62 460 VAL C CA 1
ATOM 13318 C C . VAL C 1 460 ? -16.023 78.409 -43.405 1.00 122.37 460 VAL C C 1
ATOM 13319 O O . VAL C 1 460 ? -17.106 78.271 -42.809 1.00 124.69 460 VAL C O 1
ATOM 13323 N N . PRO C 1 461 ? -15.912 79.165 -44.492 1.00 122.48 461 PRO C N 1
ATOM 13324 C CA . PRO C 1 461 ? -17.114 79.727 -45.119 1.00 119.25 461 PRO C CA 1
ATOM 13325 C C . PRO C 1 461 ? -18.054 78.620 -45.572 1.00 117.85 461 PRO C C 1
ATOM 13326 O O . PRO C 1 461 ? -17.654 77.473 -45.781 1.00 123.36 461 PRO C O 1
ATOM 13330 N N . ASN C 1 462 ? -19.324 78.979 -45.732 1.00 121.96 462 ASN C N 1
ATOM 13331 C CA . ASN C 1 462 ? -20.376 78.013 -46.004 1.00 124.92 462 ASN C CA 1
ATOM 13332 C C . ASN C 1 462 ? -20.831 78.069 -47.456 1.00 140.40 462 ASN C C 1
ATOM 13333 O O . ASN C 1 462 ? -20.869 79.140 -48.073 1.00 141.92 462 ASN C O 1
ATOM 13338 N N . LYS C 1 463 ? -21.164 76.902 -47.988 1.00 117.84 463 LYS C N 1
ATOM 13339 C CA . LYS C 1 463 ? -21.926 76.777 -49.228 1.00 117.13 463 LYS C CA 1
ATOM 13340 C C . LYS C 1 463 ? -23.214 76.041 -48.886 1.00 117.49 463 LYS C C 1
ATOM 13341 O O . LYS C 1 463 ? -23.156 74.857 -48.501 1.00 111.64 463 LYS C O 1
ATOM 13347 N N . PRO C 1 464 ? -24.394 76.679 -48.986 1.00 116.58 464 PRO C N 1
ATOM 13348 C CA . PRO C 1 464 ? -25.632 76.009 -48.558 1.00 116.16 464 PRO C CA 1
ATOM 13349 C C . PRO C 1 464 ? -25.788 74.604 -49.118 1.00 120.08 464 PRO C C 1
ATOM 13350 O O . PRO C 1 464 ? -25.747 74.402 -50.336 1.00 117.97 464 PRO C O 1
ATOM 13354 N N . GLY C 1 465 ? -25.968 73.625 -48.229 1.00 120.67 465 GLY C N 1
ATOM 13355 C CA . GLY C 1 465 ? -26.132 72.243 -48.619 1.00 125.75 465 GLY C CA 1
ATOM 13356 C C . GLY C 1 465 ? -24.852 71.439 -48.682 1.00 120.83 465 GLY C C 1
ATOM 13357 O O . GLY C 1 465 ? -24.918 70.213 -48.837 1.00 122.95 465 GLY C O 1
ATOM 13358 N N . SER C 1 466 ? -23.695 72.081 -48.562 1.00 115.85 466 SER C N 1
ATOM 13359 C CA . SER C 1 466 ? -22.410 71.403 -48.612 1.00 121.32 466 SER C CA 1
ATOM 13360 C C . SER C 1 466 ? -21.881 71.160 -47.205 1.00 115.78 466 SER C C 1
ATOM 13361 O O . SER C 1 466 ? -22.086 71.970 -46.298 1.00 113.39 466 SER C O 1
ATOM 13364 N N . ALA C 1 467 ? -21.195 70.028 -47.036 1.00 113.67 467 ALA C N 1
ATOM 13365 C CA . ALA C 1 467 ? -20.500 69.727 -45.791 1.00 111.96 467 ALA C CA 1
ATOM 13366 C C . ALA C 1 467 ? -19.116 70.360 -45.724 1.00 107.55 467 ALA C C 1
ATOM 13367 O O . ALA C 1 467 ? -18.529 70.410 -44.638 1.00 103.37 467 ALA C O 1
ATOM 13369 N N . SER C 1 468 ? -18.582 70.825 -46.855 1.00 111.21 468 SER C N 1
ATOM 13370 C CA . SER C 1 468 ? -17.328 71.571 -46.902 1.00 106.89 468 SER C CA 1
ATOM 13371 C C . SER C 1 468 ? -16.118 70.649 -46.780 1.00 107.39 468 SER C C 1
ATOM 13372 O O . SER C 1 468 ? -15.974 69.704 -47.563 1.00 107.02 468 SER C O 1
ATOM 13375 N N . TYR C 1 469 ? -15.220 70.919 -45.784 1.00 100.63 469 TYR C N 1
ATOM 13376 C CA . TYR C 1 469 ? -13.929 70.251 -45.730 1.00 101.94 469 TYR C CA 1
ATOM 13377 C C . TYR C 1 469 ? -13.940 69.103 -44.727 1.00 101.62 469 TYR C C 1
ATOM 13378 O O . TYR C 1 469 ? -14.641 69.160 -43.712 1.00 103.20 469 TYR C O 1
ATOM 13387 N N . PRO C 1 470 ? -13.168 68.048 -44.981 1.00 103.37 470 PRO C N 1
ATOM 13388 C CA . PRO C 1 470 ? -13.030 66.985 -43.980 1.00 106.57 470 PRO C CA 1
ATOM 13389 C C . PRO C 1 470 ? -12.303 67.482 -42.741 1.00 107.83 470 PRO C C 1
ATOM 13390 O O . PRO C 1 470 ? -11.521 68.434 -42.788 1.00 102.24 470 PRO C O 1
ATOM 13394 N N . PHE C 1 471 ? -12.570 66.818 -41.621 1.00 107.44 471 PHE C N 1
ATOM 13395 C CA . PHE C 1 471 ? -12.028 67.222 -40.333 1.00 107.64 471 PHE C CA 1
ATOM 13396 C C . PHE C 1 471 ? -10.657 66.586 -40.103 1.00 94.75 471 PHE C C 1
ATOM 13397 O O . PHE C 1 471 ? -10.210 65.720 -40.859 1.00 92.05 471 PHE C O 1
ATOM 13405 N N . PHE C 1 472 ? -9.982 67.040 -39.045 1.00 100.61 472 PHE C N 1
ATOM 13406 C CA . PHE C 1 472 ? -8.654 66.535 -38.715 1.00 89.26 472 PHE C CA 1
ATOM 13407 C C . PHE C 1 472 ? -8.622 65.013 -38.777 1.00 86.68 472 PHE C C 1
ATOM 13408 O O . PHE C 1 472 ? -9.549 64.338 -38.324 1.00 85.96 472 PHE C O 1
ATOM 13416 N N . GLY C 1 473 ? -7.543 64.475 -39.347 1.00 87.76 473 GLY C N 1
ATOM 13417 C CA . GLY C 1 473 ? -7.338 63.044 -39.422 1.00 80.71 473 GLY C CA 1
ATOM 13418 C C . GLY C 1 473 ? -8.203 62.308 -40.418 1.00 86.51 473 GLY C C 1
ATOM 13419 O O . GLY C 1 473 ? -7.987 61.108 -40.627 1.00 83.04 473 GLY C O 1
ATOM 13420 N N . ILE C 1 474 ? -9.172 62.971 -41.040 1.00 90.18 474 ILE C N 1
ATOM 13421 C CA . ILE C 1 474 ? -10.045 62.350 -42.029 1.00 89.22 474 ILE C CA 1
ATOM 13422 C C . ILE C 1 474 ? -9.521 62.741 -43.404 1.00 88.68 474 ILE C C 1
ATOM 13423 O O . ILE C 1 474 ? -9.659 63.894 -43.829 1.00 97.55 474 ILE C O 1
ATOM 13428 N N . ASP C 1 475 ? -8.913 61.781 -44.100 1.00 90.42 475 ASP C N 1
ATOM 13429 C CA . ASP C 1 475 ? -8.357 62.011 -45.432 1.00 90.80 475 ASP C CA 1
ATOM 13430 C C . ASP C 1 475 ? -9.394 61.573 -46.463 1.00 89.83 475 ASP C C 1
ATOM 13431 O O . ASP C 1 475 ? -9.366 60.460 -46.989 1.00 95.78 475 ASP C O 1
ATOM 13436 N N . ALA C 1 476 ? -10.324 62.479 -46.752 1.00 93.42 476 ALA C N 1
ATOM 13437 C CA . ALA C 1 476 ? -11.406 62.177 -47.676 1.00 100.66 476 ALA C CA 1
ATOM 13438 C C . ALA C 1 476 ? -10.871 61.945 -49.085 1.00 102.30 476 ALA C C 1
ATOM 13439 O O . ALA C 1 476 ? -9.822 62.466 -49.474 1.00 98.86 476 ALA C O 1
ATOM 13441 N N . ALA C 1 477 ? -11.612 61.149 -49.852 1.00 105.47 477 ALA C N 1
ATOM 13442 C CA . ALA C 1 477 ? -11.251 60.859 -51.231 1.00 98.36 477 ALA C CA 1
ATOM 13443 C C . ALA C 1 477 ? -12.484 60.350 -51.960 1.00 101.15 477 ALA C C 1
ATOM 13444 O O . ALA C 1 477 ? -13.407 59.809 -51.344 1.00 98.19 477 ALA C O 1
ATOM 13446 N N . LEU C 1 478 ? -12.488 60.534 -53.275 1.00 103.81 478 LEU C N 1
ATOM 13447 C CA . LEU C 1 478 ? -13.528 60.000 -54.140 1.00 100.49 478 LEU C CA 1
ATOM 13448 C C . LEU C 1 478 ? -12.950 58.868 -54.977 1.00 103.29 478 LEU C C 1
ATOM 13449 O O . LEU C 1 478 ? -11.823 58.964 -55.476 1.00 105.10 478 LEU C O 1
ATOM 13454 N N . ILE C 1 479 ? -13.723 57.797 -55.121 1.00 103.36 479 ILE C N 1
ATOM 13455 C CA . ILE C 1 479 ? -13.308 56.609 -55.855 1.00 106.64 479 ILE C CA 1
ATOM 13456 C C . ILE C 1 479 ? -14.294 56.380 -56.989 1.00 109.05 479 ILE C C 1
ATOM 13457 O O . ILE C 1 479 ? -15.512 56.425 -56.777 1.00 109.00 479 ILE C O 1
ATOM 13462 N N . ASP C 1 480 ? -13.773 56.137 -58.179 1.00 112.12 480 ASP C N 1
ATOM 13463 C CA . ASP C 1 480 ? -14.622 55.754 -59.296 1.00 120.25 480 ASP C CA 1
ATOM 13464 C C . ASP C 1 480 ? -15.239 54.395 -58.993 1.00 113.77 480 ASP C C 1
ATOM 13465 O O . ASP C 1 480 ? -14.501 53.405 -58.898 1.00 107.58 480 ASP C O 1
ATOM 13470 N N . PRO C 1 481 ? -16.560 54.289 -58.822 1.00 114.98 481 PRO C N 1
ATOM 13471 C CA . PRO C 1 481 ? -17.135 52.983 -58.461 1.00 114.33 481 PRO C CA 1
ATOM 13472 C C . PRO C 1 481 ? -16.908 51.918 -59.517 1.00 117.95 481 PRO C C 1
ATOM 13473 O O . PRO C 1 481 ? -16.839 50.728 -59.184 1.00 117.25 481 PRO C O 1
ATOM 13477 N N . VAL C 1 482 ? -16.783 52.311 -60.786 1.00 118.71 482 VAL C N 1
ATOM 13478 C CA . VAL C 1 482 ? -16.660 51.332 -61.860 1.00 118.48 482 VAL C CA 1
ATOM 13479 C C . VAL C 1 482 ? -15.303 50.639 -61.796 1.00 116.02 482 VAL C C 1
ATOM 13480 O O . VAL C 1 482 ? -15.212 49.407 -61.853 1.00 118.03 482 VAL C O 1
ATOM 13484 N N . THR C 1 483 ? -14.229 51.421 -61.673 1.00 117.45 483 THR C N 1
ATOM 13485 C CA . THR C 1 483 ? -12.877 50.881 -61.681 1.00 110.14 483 THR C CA 1
ATOM 13486 C C . THR C 1 483 ? -12.296 50.679 -60.290 1.00 113.05 483 THR C C 1
ATOM 13487 O O . THR C 1 483 ? -11.373 49.871 -60.133 1.00 112.00 483 THR C O 1
ATOM 13491 N N . GLY C 1 484 ? -12.806 51.381 -59.283 1.00 114.02 484 GLY C N 1
ATOM 13492 C CA . GLY C 1 484 ? -12.235 51.286 -57.956 1.00 111.05 484 GLY C CA 1
ATOM 13493 C C . GLY C 1 484 ? -10.925 52.015 -57.789 1.00 110.15 484 GLY C C 1
ATOM 13494 O O . GLY C 1 484 ? -10.138 51.660 -56.905 1.00 104.52 484 GLY C O 1
ATOM 13495 N N . VAL C 1 485 ? -10.662 53.026 -58.612 1.00 109.04 485 VAL C N 1
ATOM 13496 C CA . VAL C 1 485 ? -9.425 53.794 -58.564 1.00 108.66 485 VAL C CA 1
ATOM 13497 C C . VAL C 1 485 ? -9.749 55.203 -58.090 1.00 111.28 485 VAL C C 1
ATOM 13498 O O . VAL C 1 485 ? -10.725 55.815 -58.543 1.00 107.67 485 VAL C O 1
ATOM 13502 N N . GLU C 1 486 ? -8.932 55.714 -57.171 1.00 110.12 486 GLU C N 1
ATOM 13503 C CA . GLU C 1 486 ? -9.185 57.021 -56.579 1.00 107.34 486 GLU C CA 1
ATOM 13504 C C . GLU C 1 486 ? -9.199 58.105 -57.648 1.00 108.98 486 GLU C C 1
ATOM 13505 O O . GLU C 1 486 ? -8.287 58.195 -58.475 1.00 112.31 486 GLU C O 1
ATOM 13511 N N . ILE C 1 487 ? -10.239 58.934 -57.621 1.00 110.09 487 ILE C N 1
ATOM 13512 C CA . ILE C 1 487 ? -10.382 60.031 -58.572 1.00 113.63 487 ILE C CA 1
ATOM 13513 C C . ILE C 1 487 ? -9.587 61.225 -58.059 1.00 110.20 487 ILE C C 1
ATOM 13514 O O . ILE C 1 487 ? -9.849 61.733 -56.964 1.00 108.22 487 ILE C O 1
ATOM 13519 N N . GLU C 1 488 ? -8.619 61.677 -58.849 1.00 112.19 488 GLU C N 1
ATOM 13520 C CA . GLU C 1 488 ? -7.802 62.830 -58.505 1.00 113.55 488 GLU C CA 1
ATOM 13521 C C . GLU C 1 488 ? -8.294 64.062 -59.256 1.00 114.74 488 GLU C C 1
ATOM 13522 O O . GLU C 1 488 ? -9.080 63.978 -60.201 1.00 114.62 488 GLU C O 1
ATOM 13528 N N . GLY C 1 489 ? -7.823 65.221 -58.809 1.00 138.72 489 GLY C N 1
ATOM 13529 C CA . GLY C 1 489 ? -8.325 66.478 -59.314 1.00 133.49 489 GLY C CA 1
ATOM 13530 C C . GLY C 1 489 ? -9.712 66.801 -58.800 1.00 129.06 489 GLY C C 1
ATOM 13531 O O . GLY C 1 489 ? -10.488 65.913 -58.419 1.00 115.39 489 GLY C O 1
ATOM 13532 N N . ASN C 1 490 ? -10.034 68.086 -58.793 1.00 130.92 490 ASN C N 1
ATOM 13533 C CA . ASN C 1 490 ? -11.307 68.551 -58.279 1.00 128.62 490 ASN C CA 1
ATOM 13534 C C . ASN C 1 490 ? -12.367 68.480 -59.375 1.00 127.07 490 ASN C C 1
ATOM 13535 O O . ASN C 1 490 ? -12.101 68.093 -60.516 1.00 135.97 490 ASN C O 1
ATOM 13540 N N . ASP C 1 491 ? -13.595 68.859 -59.015 1.00 157.44 491 ASP C N 1
ATOM 13541 C CA . ASP C 1 491 ? -14.746 68.783 -59.910 1.00 162.67 491 ASP C CA 1
ATOM 13542 C C . ASP C 1 491 ? -14.969 67.335 -60.359 1.00 150.08 491 ASP C C 1
ATOM 13543 O O . ASP C 1 491 ? -14.800 66.972 -61.524 1.00 143.21 491 ASP C O 1
ATOM 13548 N N . ALA C 1 492 ? -15.359 66.514 -59.385 1.00 132.76 492 ALA C N 1
ATOM 13549 C CA . ALA C 1 492 ? -15.485 65.080 -59.599 1.00 120.46 492 ALA C CA 1
ATOM 13550 C C . ALA C 1 492 ? -16.585 64.525 -58.706 1.00 119.45 492 ALA C C 1
ATOM 13551 O O . ALA C 1 492 ? -17.072 65.193 -57.791 1.00 117.45 492 ALA C O 1
ATOM 13553 N N . GLU C 1 493 ? -16.973 63.281 -58.986 1.00 113.29 493 GLU C N 1
ATOM 13554 C CA . GLU C 1 493 ? -17.972 62.577 -58.196 1.00 111.92 493 GLU C CA 1
ATOM 13555 C C . GLU C 1 493 ? -17.608 61.101 -58.130 1.00 113.19 493 GLU C C 1
ATOM 13556 O O . GLU C 1 493 ? -16.901 60.574 -58.993 1.00 112.11 493 GLU C O 1
ATOM 13562 N N . GLY C 1 494 ? -18.106 60.439 -57.096 1.00 111.09 494 GLY C N 1
ATOM 13563 C CA . GLY C 1 494 ? -17.866 59.023 -56.928 1.00 113.08 494 GLY C CA 1
ATOM 13564 C C . GLY C 1 494 ? -18.137 58.600 -55.498 1.00 109.16 494 GLY C C 1
ATOM 13565 O O . GLY C 1 494 ? -18.665 59.364 -54.691 1.00 112.87 494 GLY C O 1
ATOM 13566 N N . VAL C 1 495 ? -17.757 57.357 -55.207 1.00 109.01 495 VAL C N 1
ATOM 13567 C CA . VAL C 1 495 ? -17.938 56.810 -53.869 1.00 105.06 495 VAL C CA 1
ATOM 13568 C C . VAL C 1 495 ? -17.014 57.534 -52.901 1.00 100.65 495 VAL C C 1
ATOM 13569 O O . VAL C 1 495 ? -15.808 57.667 -53.149 1.00 102.55 495 VAL C O 1
ATOM 13573 N N . LEU C 1 496 ? -17.576 58.009 -51.792 1.00 98.60 496 LEU C N 1
ATOM 13574 C CA . LEU C 1 496 ? -16.790 58.699 -50.778 1.00 103.94 496 LEU C CA 1
ATOM 13575 C C . LEU C 1 496 ? -16.074 57.685 -49.896 1.00 99.40 496 LEU C C 1
ATOM 13576 O O . LEU C 1 496 ? -16.697 56.760 -49.365 1.00 96.36 496 LEU C O 1
ATOM 13581 N N . ALA C 1 497 ? -14.765 57.865 -49.736 1.00 104.01 497 ALA C N 1
ATOM 13582 C CA . ALA C 1 497 ? -13.956 56.937 -48.962 1.00 99.53 497 ALA C CA 1
ATOM 13583 C C . ALA C 1 497 ? -12.832 57.702 -48.280 1.00 99.32 497 ALA C C 1
ATOM 13584 O O . ALA C 1 497 ? -12.426 58.779 -48.724 1.00 95.96 497 ALA C O 1
ATOM 13586 N N . ILE C 1 498 ? -12.331 57.125 -47.189 1.00 103.10 498 ILE C N 1
ATOM 13587 C CA . ILE C 1 498 ? -11.259 57.712 -46.393 1.00 92.40 498 ILE C CA 1
ATOM 13588 C C . ILE C 1 498 ? -10.040 56.807 -46.499 1.00 85.26 498 ILE C C 1
ATOM 13589 O O . ILE C 1 498 ? -10.170 55.578 -46.541 1.00 85.04 498 ILE C O 1
ATOM 13594 N N . LYS C 1 499 ? -8.855 57.417 -46.547 1.00 85.31 499 LYS C N 1
ATOM 13595 C CA . LYS C 1 499 ? -7.630 56.702 -46.887 1.00 90.21 499 LYS C CA 1
ATOM 13596 C C . LYS C 1 499 ? -6.865 56.179 -45.678 1.00 83.57 499 LYS C C 1
ATOM 13597 O O . LYS C 1 499 ? -5.943 55.375 -45.852 1.00 86.40 499 LYS C O 1
ATOM 13603 N N . ASP C 1 500 ? -7.214 56.607 -44.469 1.00 86.42 500 ASP C N 1
ATOM 13604 C CA . ASP C 1 500 ? -6.568 56.104 -43.266 1.00 79.30 500 ASP C CA 1
ATOM 13605 C C . ASP C 1 500 ? -7.570 56.181 -42.126 1.00 77.66 500 ASP C C 1
ATOM 13606 O O . ASP C 1 500 ? -8.501 56.990 -42.159 1.00 80.28 500 ASP C O 1
ATOM 13611 N N . HIS C 1 501 ? -7.384 55.323 -41.124 1.00 76.35 501 HIS C N 1
ATOM 13612 C CA . HIS C 1 501 ? -8.301 55.321 -39.994 1.00 74.49 501 HIS C CA 1
ATOM 13613 C C . HIS C 1 501 ? -8.037 56.527 -39.097 1.00 75.74 501 HIS C C 1
ATOM 13614 O O . HIS C 1 501 ? -7.001 57.192 -39.188 1.00 77.28 501 HIS C O 1
ATOM 13621 N N . TRP C 1 502 ? -9.002 56.815 -38.238 1.00 74.71 502 TRP C N 1
ATOM 13622 C CA . TRP C 1 502 ? -8.978 57.975 -37.360 1.00 76.52 502 TRP C CA 1
ATOM 13623 C C . TRP C 1 502 ? -9.334 57.552 -35.946 1.00 69.94 502 TRP C C 1
ATOM 13624 O O . TRP C 1 502 ? -9.916 56.482 -35.734 1.00 70.43 502 TRP C O 1
ATOM 13635 N N . PRO C 1 503 ? -8.998 58.374 -34.947 1.00 76.24 503 PRO C N 1
ATOM 13636 C CA . PRO C 1 503 ? -9.150 57.927 -33.549 1.00 70.31 503 PRO C CA 1
ATOM 13637 C C . PRO C 1 503 ? -10.531 57.395 -33.197 1.00 69.12 503 PRO C C 1
ATOM 13638 O O . PRO C 1 503 ? -10.638 56.341 -32.559 1.00 67.89 503 PRO C O 1
ATOM 13642 N N . SER C 1 504 ? -11.593 58.090 -33.595 1.00 71.28 504 SER C N 1
ATOM 13643 C CA . SER C 1 504 ? -12.948 57.718 -33.215 1.00 71.13 504 SER C CA 1
ATOM 13644 C C . SER C 1 504 ? -13.584 56.710 -34.167 1.00 69.25 504 SER C C 1
ATOM 13645 O O . SER C 1 504 ? -14.797 56.491 -34.092 1.00 69.79 504 SER C O 1
ATOM 13648 N N . MET C 1 505 ? -12.804 56.089 -35.047 1.00 70.74 505 MET C N 1
ATOM 13649 C CA . MET C 1 505 ? -13.361 55.114 -35.975 1.00 71.43 505 MET C CA 1
ATOM 13650 C C . MET C 1 505 ? -13.776 53.857 -35.223 1.00 69.87 505 MET C C 1
ATOM 13651 O O . MET C 1 505 ? -13.008 53.322 -34.418 1.00 68.43 505 MET C O 1
ATOM 13656 N N . ALA C 1 506 ? -14.995 53.385 -35.483 1.00 69.03 506 ALA C N 1
ATOM 13657 C CA . ALA C 1 506 ? -15.450 52.133 -34.895 1.00 70.31 506 ALA C CA 1
ATOM 13658 C C . ALA C 1 506 ? -14.459 51.020 -35.214 1.00 67.21 506 ALA C C 1
ATOM 13659 O O . ALA C 1 506 ? -13.951 50.920 -36.334 1.00 67.60 506 ALA C O 1
ATOM 13661 N N . ARG C 1 507 ? -14.189 50.180 -34.214 1.00 66.34 507 ARG C N 1
ATOM 13662 C CA . ARG C 1 507 ? -13.113 49.203 -34.295 1.00 65.58 507 ARG C CA 1
ATOM 13663 C C . ARG C 1 507 ? -13.572 47.839 -34.791 1.00 67.04 507 ARG C C 1
ATOM 13664 O O . ARG C 1 507 ? -12.735 47.059 -35.268 1.00 67.29 507 ARG C O 1
ATOM 13672 N N . THR C 1 508 ? -14.864 47.529 -34.683 1.00 66.57 508 THR C N 1
ATOM 13673 C CA . THR C 1 508 ? -15.368 46.217 -35.098 1.00 67.15 508 THR C CA 1
ATOM 13674 C C . THR C 1 508 ? -16.891 46.181 -34.981 1.00 68.29 508 THR C C 1
ATOM 13675 O O . THR C 1 508 ? -17.523 47.143 -34.561 1.00 68.99 508 THR C O 1
ATOM 13679 N N . VAL C 1 509 ? -17.471 45.038 -35.359 1.00 69.14 509 VAL C N 1
ATOM 13680 C CA . VAL C 1 509 ? -18.879 44.741 -35.109 1.00 70.45 509 VAL C CA 1
ATOM 13681 C C . VAL C 1 509 ? -18.921 43.564 -34.145 1.00 70.16 509 VAL C C 1
ATOM 13682 O O . VAL C 1 509 ? -18.307 42.522 -34.405 1.00 69.93 509 VAL C O 1
ATOM 13686 N N . TYR C 1 510 ? -19.629 43.735 -33.028 1.00 71.72 510 TYR C N 1
ATOM 13687 C CA . TYR C 1 510 ? -19.488 42.821 -31.901 1.00 70.09 510 TYR C CA 1
ATOM 13688 C C . TYR C 1 510 ? -19.584 41.369 -32.352 1.00 71.32 510 TYR C C 1
ATOM 13689 O O . TYR C 1 510 ? -20.548 40.969 -33.010 1.00 76.24 510 TYR C O 1
ATOM 13698 N N . LYS C 1 511 ? -18.556 40.592 -32.007 1.00 71.78 511 LYS C N 1
ATOM 13699 C CA . LYS C 1 511 ? -18.491 39.158 -32.286 1.00 73.47 511 LYS C CA 1
ATOM 13700 C C . LYS C 1 511 ? -18.687 38.840 -33.768 1.00 75.26 511 LYS C C 1
ATOM 13701 O O . LYS C 1 511 ? -19.049 37.712 -34.117 1.00 72.81 511 LYS C O 1
ATOM 13707 N N . ASN C 1 512 ? -18.445 39.807 -34.653 1.00 71.33 512 ASN C N 1
ATOM 13708 C CA . ASN C 1 512 ? -18.615 39.601 -36.090 1.00 74.10 512 ASN C CA 1
ATOM 13709 C C . ASN C 1 512 ? -17.710 40.578 -36.842 1.00 72.94 512 ASN C C 1
ATOM 13710 O O . ASN C 1 512 ? -18.171 41.493 -37.538 1.00 73.72 512 ASN C O 1
ATOM 13715 N N . HIS C 1 513 ? -16.402 40.387 -36.706 1.00 70.74 513 HIS C N 1
ATOM 13716 C CA . HIS C 1 513 ? -15.445 41.245 -37.395 1.00 71.34 513 HIS C CA 1
ATOM 13717 C C . HIS C 1 513 ? -15.441 41.008 -38.899 1.00 72.02 513 HIS C C 1
ATOM 13718 O O . HIS C 1 513 ? -15.005 41.886 -39.650 1.00 75.40 513 HIS C O 1
ATOM 13725 N N . THR C 1 514 ? -15.915 39.848 -39.356 1.00 76.45 514 THR C N 1
ATOM 13726 C CA . THR C 1 514 ? -15.979 39.595 -40.791 1.00 78.86 514 THR C CA 1
ATOM 13727 C C . THR C 1 514 ? -16.944 40.560 -41.469 1.00 79.73 514 THR C C 1
ATOM 13728 O O . THR C 1 514 ? -16.593 41.217 -42.455 1.00 81.14 514 THR C O 1
ATOM 13732 N N . LYS C 1 515 ? -18.170 40.661 -40.948 1.00 79.92 515 LYS C N 1
ATOM 13733 C CA . LYS C 1 515 ? -19.120 41.628 -41.491 1.00 81.18 515 LYS C CA 1
ATOM 13734 C C . LYS C 1 515 ? -18.555 43.040 -41.446 1.00 81.49 515 LYS C C 1
ATOM 13735 O O . LYS C 1 515 ? -18.877 43.870 -42.305 1.00 82.22 515 LYS C O 1
ATOM 13741 N N . TYR C 1 516 ? -17.711 43.328 -40.454 1.00 75.55 516 TYR C N 1
ATOM 13742 C CA . TYR C 1 516 ? -17.080 44.639 -40.361 1.00 73.42 516 TYR C CA 1
ATOM 13743 C C . TYR C 1 516 ? -16.072 44.847 -41.484 1.00 73.41 516 TYR C C 1
ATOM 13744 O O . TYR C 1 516 ? -15.979 45.946 -42.045 1.00 73.69 516 TYR C O 1
ATOM 13753 N N . MET C 1 517 ? -15.311 43.807 -41.829 1.00 73.79 517 MET C N 1
ATOM 13754 C CA . MET C 1 517 ? -14.369 43.923 -42.937 1.00 77.88 517 MET C CA 1
ATOM 13755 C C . MET C 1 517 ? -15.104 43.995 -44.270 1.00 77.75 517 MET C C 1
ATOM 13756 O O . MET C 1 517 ? -14.785 44.834 -45.121 1.00 81.70 517 MET C O 1
ATOM 13761 N N . ASP C 1 518 ? -16.103 43.130 -44.464 1.00 77.91 518 ASP C N 1
ATOM 13762 C CA . ASP C 1 518 ? -16.819 43.105 -45.735 1.00 80.31 518 ASP C CA 1
ATOM 13763 C C . ASP C 1 518 ? -17.550 44.414 -45.996 1.00 80.66 518 ASP C C 1
ATOM 13764 O O . ASP C 1 518 ? -17.780 44.776 -47.155 1.00 87.32 518 ASP C O 1
ATOM 13769 N N . THR C 1 519 ? -17.910 45.143 -44.941 1.00 81.02 519 THR C N 1
ATOM 13770 C CA . THR C 1 519 ? -18.707 46.352 -45.101 1.00 80.50 519 THR C CA 1
ATOM 13771 C C . THR C 1 519 ? -17.844 47.584 -45.361 1.00 81.02 519 THR C C 1
ATOM 13772 O O . THR C 1 519 ? -18.132 48.361 -46.276 1.00 82.93 519 THR C O 1
ATOM 13776 N N . TYR C 1 520 ? -16.784 47.774 -44.576 1.00 77.04 520 TYR C N 1
ATOM 13777 C CA . TYR C 1 520 ? -16.038 49.025 -44.584 1.00 77.69 520 TYR C CA 1
ATOM 13778 C C . TYR C 1 520 ? -14.653 48.924 -45.204 1.00 78.43 520 TYR C C 1
ATOM 13779 O O . TYR C 1 520 ? -14.181 49.908 -45.778 1.00 79.54 520 TYR C O 1
ATOM 13788 N N . MET C 1 521 ? -13.994 47.770 -45.116 1.00 76.28 521 MET C N 1
ATOM 13789 C CA . MET C 1 521 ? -12.590 47.661 -45.489 1.00 79.35 521 MET C CA 1
ATOM 13790 C C . MET C 1 521 ? -12.342 46.864 -46.758 1.00 80.34 521 MET C C 1
ATOM 13791 O O . MET C 1 521 ? -11.340 47.108 -47.434 1.00 81.66 521 MET C O 1
ATOM 13796 N N . ASN C 1 522 ? -13.220 45.926 -47.102 1.00 79.59 522 ASN C N 1
ATOM 13797 C CA . ASN C 1 522 ? -12.975 45.029 -48.224 1.00 89.74 522 ASN C CA 1
ATOM 13798 C C . ASN C 1 522 ? -13.487 45.567 -49.559 1.00 89.39 522 ASN C C 1
ATOM 13799 O O . ASN C 1 522 ? -12.913 45.229 -50.603 1.00 91.09 522 ASN C O 1
ATOM 13804 N N . PRO C 1 523 ? -14.551 46.381 -49.594 1.00 97.03 523 PRO C N 1
ATOM 13805 C CA . PRO C 1 523 ? -14.974 46.939 -50.892 1.00 100.03 523 PRO C CA 1
ATOM 13806 C C . PRO C 1 523 ? -13.839 47.625 -51.631 1.00 94.33 523 PRO C C 1
ATOM 13807 O O . PRO C 1 523 ? -13.616 47.364 -52.819 1.00 97.08 523 PRO C O 1
ATOM 13811 N N . TYR C 1 524 ? -13.103 48.495 -50.944 1.00 92.93 524 TYR C N 1
ATOM 13812 C CA . TYR C 1 524 ? -11.962 49.207 -51.515 1.00 90.46 524 TYR C CA 1
ATOM 13813 C C . TYR C 1 524 ? -10.788 49.026 -50.564 1.00 89.35 524 TYR C C 1
ATOM 13814 O O . TYR C 1 524 ? -10.627 49.792 -49.603 1.00 89.07 524 TYR C O 1
ATOM 13823 N N . PRO C 1 525 ? -9.960 48.005 -50.785 1.00 91.64 525 PRO C N 1
ATOM 13824 C CA . PRO C 1 525 ? -8.816 47.783 -49.893 1.00 91.61 525 PRO C CA 1
ATOM 13825 C C . PRO C 1 525 ? -7.937 49.020 -49.789 1.00 90.65 525 PRO C C 1
ATOM 13826 O O . PRO C 1 525 ? -7.659 49.695 -50.783 1.00 87.86 525 PRO C O 1
ATOM 13830 N N . GLY C 1 526 ? -7.497 49.309 -48.566 1.00 85.78 526 GLY C N 1
ATOM 13831 C CA . GLY C 1 526 ? -6.748 50.513 -48.287 1.00 79.83 526 GLY C CA 1
ATOM 13832 C C . GLY C 1 526 ? -7.597 51.740 -48.046 1.00 85.82 526 GLY C C 1
ATOM 13833 O O . GLY C 1 526 ? -7.044 52.807 -47.746 1.00 88.70 526 GLY C O 1
ATOM 13834 N N . TYR C 1 527 ? -8.917 51.627 -48.165 1.00 82.09 527 TYR C N 1
ATOM 13835 C CA . TYR C 1 527 ? -9.834 52.733 -47.951 1.00 84.35 527 TYR C CA 1
ATOM 13836 C C . TYR C 1 527 ? -10.901 52.315 -46.947 1.00 83.77 527 TYR C C 1
ATOM 13837 O O . TYR C 1 527 ? -11.035 51.138 -46.599 1.00 85.40 527 TYR C O 1
ATOM 13846 N N . TYR C 1 528 ? -11.666 53.300 -46.485 1.00 85.55 528 TYR C N 1
ATOM 13847 C CA . TYR C 1 528 ? -12.827 53.078 -45.631 1.00 81.73 528 TYR C CA 1
ATOM 13848 C C . TYR C 1 528 ? -14.070 53.444 -46.435 1.00 85.66 528 TYR C C 1
ATOM 13849 O O . TYR C 1 528 ? -14.261 54.611 -46.794 1.00 88.58 528 TYR C O 1
ATOM 13858 N N . PHE C 1 529 ? -14.910 52.449 -46.715 1.00 84.83 529 PHE C N 1
ATOM 13859 C CA . PHE C 1 529 ? -16.107 52.649 -47.527 1.00 86.07 529 PHE C CA 1
ATOM 13860 C C . PHE C 1 529 ? -17.201 53.256 -46.656 1.00 91.52 529 PHE C C 1
ATOM 13861 O O . PHE C 1 529 ? -17.716 52.603 -45.743 1.00 88.94 529 PHE C O 1
ATOM 13869 N N . THR C 1 530 ? -17.561 54.510 -46.941 1.00 95.70 530 THR C N 1
ATOM 13870 C CA . THR C 1 530 ? -18.567 55.208 -46.152 1.00 104.92 530 THR C CA 1
ATOM 13871 C C . THR C 1 530 ? -19.991 54.803 -46.509 1.00 117.61 530 THR C C 1
ATOM 13872 O O . THR C 1 530 ? -20.913 55.095 -45.741 1.00 114.89 530 THR C O 1
ATOM 13876 N N . GLY C 1 531 ? -20.193 54.142 -47.647 1.00 122.53 531 GLY C N 1
ATOM 13877 C CA . GLY C 1 531 ? -21.525 53.820 -48.108 1.00 141.81 531 GLY C CA 1
ATOM 13878 C C . GLY C 1 531 ? -22.262 54.969 -48.757 1.00 151.43 531 GLY C C 1
ATOM 13879 O O . GLY C 1 531 ? -23.436 54.806 -49.117 1.00 146.27 531 GLY C O 1
ATOM 13880 N N . ASP C 1 532 ? -21.616 56.120 -48.919 1.00 131.21 532 ASP C N 1
ATOM 13881 C CA . ASP C 1 532 ? -22.231 57.302 -49.497 1.00 128.14 532 ASP C CA 1
ATOM 13882 C C . ASP C 1 532 ? -21.541 57.669 -50.803 1.00 127.05 532 ASP C C 1
ATOM 13883 O O . ASP C 1 532 ? -20.394 57.290 -51.058 1.00 120.24 532 ASP C O 1
ATOM 13888 N N . GLY C 1 533 ? -22.264 58.413 -51.630 1.00 130.80 533 GLY C N 1
ATOM 13889 C CA . GLY C 1 533 ? -21.704 59.052 -52.810 1.00 113.15 533 GLY C CA 1
ATOM 13890 C C . GLY C 1 533 ? -21.602 60.551 -52.557 1.00 114.60 533 GLY C C 1
ATOM 13891 O O . GLY C 1 533 ? -22.491 61.142 -51.942 1.00 116.62 533 GLY C O 1
ATOM 13892 N N . ALA C 1 534 ? -20.509 61.147 -53.024 1.00 121.43 534 ALA C N 1
ATOM 13893 C CA . ALA C 1 534 ? -20.283 62.569 -52.815 1.00 121.96 534 ALA C CA 1
ATOM 13894 C C . ALA C 1 534 ? -19.575 63.150 -54.029 1.00 122.00 534 ALA C C 1
ATOM 13895 O O . ALA C 1 534 ? -19.127 62.427 -54.925 1.00 111.09 534 ALA C O 1
ATOM 13897 N N . ALA C 1 535 ? -19.482 64.477 -54.047 1.00 111.39 535 ALA C N 1
ATOM 13898 C CA . ALA C 1 535 ? -18.794 65.207 -55.099 1.00 114.94 535 ALA C CA 1
ATOM 13899 C C . ALA C 1 535 ? -17.931 66.287 -54.467 1.00 118.87 535 ALA C C 1
ATOM 13900 O O . ALA C 1 535 ? -18.308 66.878 -53.452 1.00 122.14 535 ALA C O 1
ATOM 13902 N N . ARG C 1 536 ? -16.772 66.534 -55.069 1.00 112.46 536 ARG C N 1
ATOM 13903 C CA . ARG C 1 536 ? -15.852 67.572 -54.626 1.00 110.48 536 ARG C CA 1
ATOM 13904 C C . ARG C 1 536 ? -15.694 68.587 -55.748 1.00 118.82 536 ARG C C 1
ATOM 13905 O O . ARG C 1 536 ? -15.359 68.218 -56.878 1.00 123.86 536 ARG C O 1
ATOM 13913 N N . ASP C 1 537 ? -15.937 69.857 -55.437 1.00 118.36 537 ASP C N 1
ATOM 13914 C CA . ASP C 1 537 ? -15.868 70.910 -56.434 1.00 120.39 537 ASP C CA 1
ATOM 13915 C C . ASP C 1 537 ? -14.471 71.534 -56.453 1.00 122.00 537 ASP C C 1
ATOM 13916 O O . ASP C 1 537 ? -13.567 71.128 -55.718 1.00 118.52 537 ASP C O 1
ATOM 13921 N N . HIS C 1 538 ? -14.297 72.547 -57.308 1.00 122.42 538 HIS C N 1
ATOM 13922 C CA . HIS C 1 538 ? -12.995 73.175 -57.502 1.00 122.22 538 HIS C CA 1
ATOM 13923 C C . HIS C 1 538 ? -12.433 73.806 -56.233 1.00 122.88 538 HIS C C 1
ATOM 13924 O O . HIS C 1 538 ? -11.257 74.186 -56.226 1.00 124.17 538 HIS C O 1
ATOM 13931 N N . ASP C 1 539 ? -13.228 73.931 -55.171 1.00 125.78 539 ASP C N 1
ATOM 13932 C CA . ASP C 1 539 ? -12.764 74.496 -53.912 1.00 117.86 539 ASP C CA 1
ATOM 13933 C C . ASP C 1 539 ? -12.537 73.445 -52.834 1.00 120.63 539 ASP C C 1
ATOM 13934 O O . ASP C 1 539 ? -12.170 73.801 -51.710 1.00 120.12 539 ASP C O 1
ATOM 13939 N N . GLY C 1 540 ? -12.743 72.165 -53.142 1.00 124.54 540 GLY C N 1
ATOM 13940 C CA . GLY C 1 540 ? -12.610 71.112 -52.162 1.00 121.26 540 GLY C CA 1
ATOM 13941 C C . GLY C 1 540 ? -13.849 70.855 -51.334 1.00 117.63 540 GLY C C 1
ATOM 13942 O O . GLY C 1 540 ? -13.917 69.822 -50.655 1.00 120.35 540 GLY C O 1
ATOM 13943 N N . TYR C 1 541 ? -14.827 71.757 -51.363 1.00 116.43 541 TYR C N 1
ATOM 13944 C CA . TYR C 1 541 ? -16.069 71.540 -50.632 1.00 118.75 541 TYR C CA 1
ATOM 13945 C C . TYR C 1 541 ? -16.739 70.258 -51.109 1.00 121.62 541 TYR C C 1
ATOM 13946 O O . TYR C 1 541 ? -16.999 70.088 -52.305 1.00 121.53 541 TYR C O 1
ATOM 13955 N N . TYR C 1 542 ? -17.016 69.357 -50.172 1.00 114.64 542 TYR C N 1
ATOM 13956 C CA . TYR C 1 542 ? -17.652 68.087 -50.487 1.00 120.56 542 TYR C CA 1
ATOM 13957 C C . TYR C 1 542 ? -19.168 68.216 -50.412 1.00 122.83 542 TYR C C 1
ATOM 13958 O O . TYR C 1 542 ? -19.709 68.840 -49.494 1.00 120.48 542 TYR C O 1
ATOM 13967 N N . TRP C 1 543 ? -19.847 67.620 -51.389 1.00 119.31 543 TRP C N 1
ATOM 13968 C CA . TRP C 1 543 ? -21.303 67.611 -51.459 1.00 119.59 543 TRP C CA 1
ATOM 13969 C C . TRP C 1 543 ? -21.777 66.171 -51.334 1.00 116.35 543 TRP C C 1
ATOM 13970 O O . TRP C 1 543 ? -21.469 65.337 -52.192 1.00 119.98 543 TRP C O 1
ATOM 13981 N N . ILE C 1 544 ? -22.520 65.882 -50.271 1.00 107.70 544 ILE C N 1
ATOM 13982 C CA . ILE C 1 544 ? -22.996 64.527 -50.013 1.00 119.38 544 ILE C CA 1
ATOM 13983 C C . ILE C 1 544 ? -24.197 64.254 -50.910 1.00 110.82 544 ILE C C 1
ATOM 13984 O O . ILE C 1 544 ? -25.224 64.935 -50.814 1.00 120.22 544 ILE C O 1
ATOM 13989 N N . ARG C 1 545 ? -24.071 63.255 -51.782 1.00 111.77 545 ARG C N 1
ATOM 13990 C CA . ARG C 1 545 ? -25.107 62.917 -52.748 1.00 111.88 545 ARG C CA 1
ATOM 13991 C C . ARG C 1 545 ? -25.986 61.756 -52.294 1.00 117.85 545 ARG C C 1
ATOM 13992 O O . ARG C 1 545 ? -26.809 61.275 -53.079 1.00 117.32 545 ARG C O 1
ATOM 13994 N N . GLY C 1 546 ? -25.831 61.295 -51.055 1.00 146.83 546 GLY C N 1
ATOM 13995 C CA . GLY C 1 546 ? -26.669 60.243 -50.509 1.00 155.99 546 GLY C CA 1
ATOM 13996 C C . GLY C 1 546 ? -25.985 58.889 -50.525 1.00 160.29 546 GLY C C 1
ATOM 13997 O O . GLY C 1 546 ? -24.856 58.721 -50.997 1.00 152.85 546 GLY C O 1
ATOM 13998 N N . ARG C 1 547 ? -26.701 57.902 -49.988 1.00 140.88 547 ARG C N 1
ATOM 13999 C CA . ARG C 1 547 ? -26.183 56.543 -49.939 1.00 142.56 547 ARG C CA 1
ATOM 14000 C C . ARG C 1 547 ? -26.218 55.903 -51.323 1.00 138.67 547 ARG C C 1
ATOM 14001 O O . ARG C 1 547 ? -27.036 56.254 -52.178 1.00 133.28 547 ARG C O 1
ATOM 14009 N N . VAL C 1 548 ? -25.315 54.950 -51.536 1.00 132.08 548 VAL C N 1
ATOM 14010 C CA . VAL C 1 548 ? -25.252 54.214 -52.792 1.00 123.21 548 VAL C CA 1
ATOM 14011 C C . VAL C 1 548 ? -25.936 52.862 -52.617 1.00 129.05 548 VAL C C 1
ATOM 14012 O O . VAL C 1 548 ? -25.490 51.851 -53.159 1.00 131.80 548 VAL C O 1
#

Nearest PDB structures (foldseek):
  8v4p-assembly1_A  TM=1.002E+00  e=0.000E+00  Candida albicans
  8w0h-assembly1_A  TM=9.947E-01  e=0.000E+00  Candida albicans
  7kds-assembly1_A  TM=9.915E-01  e=0.000E+00  Candida albicans SC5314
  8w0m-assembly1_A  TM=1.000E+00  e=0.000E+00  Candida albicans
  8v4r-assembly1_C  TM=9.985E-01  e=0.000E+00  Candida albicans

Secondary structure (DSSP, 8-state):
---SS-GGGTT---BPPPHHHHHH-SSS-SS--HHHHHHHHHHHHH-HHHHHHHHHHHHS--SB--SEEEE--TTTT--EEEET-EE-HHIIIIIHHHHH-TTSEEEEEE-SSGGG-EEEEHHHHHHHHHHHHHHHHHTT--TT-EEEEE--SSHHHHHHHHHHHHTT-EEEE--TT--HHHHHHHHHHHT-SEEEEESEEEETTEEEESHHHHHHHHTT-TT--EEEEE-SS--TT----TTTEEEHHHHHTTS-S--PPPPEETTS--EEEEE--SSSS-EEEEE-SHHHHHHHHHHHHHTTT--TT--EEE---TTSHHHIIIIIIHHHHHT--EEEE-S-TTSS-TTHHHHHHHHHT-SEEEE-HHHHHHHHHH-HHHHTTS--TT--EEEEESS---HHHHHHIIIIITTT-SEEEEEB--GGG-S-SB-PPTTTSPB-TT--BSBPTT--EEEE-TTT-PBPPSSSEEEEEEESS--TTS--EETT-HHHHIIIIISSSTTSEEEEEEEEE-TTS-EEEEEESS--EEETTEEE-HHHHHHHHHHSTTEEEEEEEEEEETTTEEEEEEEEEE---HHHHHHHHHHHHHHHT-GGGS-SEEEEES---BBSS--B-HHHHHHHHTT-GGG----TTBS-TTHHHHHHHHHHHH--/--SS-GGGTT---BPPPHHHHHH-SSS-SS--HHHHHHHHHHHHH-HHHHHHHHHHHHS--SB--SEEEE--TTTT--EEEET-EE-HHIIIIIHHHHH-TTSEEEEEE-SSGGG-EEEEHHHHHHHHHHHHHHHHHTT--TT-EEEEE--SSHHHHHHHHHHHHTT-EEEE--TT--HHHHHHHHHHHT-SEEEEESEEEETTEEEESHHHHHHHHTT-TT--EEEEE-SS--TT----TTTEEEHHHHHTTS-S--PPPPEETTS--EEEE----EEEE-SHHHHHHHHHHHHHTTT--TT--EEE---TTSHHHIIIIIIHHHHTT--EEEE-S-TTSS-TTHHHHHHHHHT-SEEEE-HHHHHHHHHH-HHHHTTS--TT--EEEEESS---HHHHHHIIIIITTT-SEEEEEB--GGG-S-SB-PPTTTSPB-TT--BSBPTT--EEEE-TTT-PBPPSSSEEEEEEESS--TTS--EETT-HHHHIIIIISSSTTSEEEEEEEEE-TTS-EEEEEE----EEETTEEE-HHHHHHHHHHSTT-SEEEEEEEEETTTEEEEEEEEE--HHHHHHHHHHHHHT-GGGS-SEEEEES--------HHHHHHHH-----TTHHHHHHHHHH-/--SS-GGGTT---BPPPTHHHHS-SSS-SS-SHHHHHHHHHHHHH-HHHHHHHHHHHHS--SB--SEEEE--TTTT--EEEET-EE-HHIIIIIHHHHH-TTSEEEEEE-SSGGG-EEEEHHHHHHHHHHHHHHHHHTT--TT-EEEEE--SSHHHHHHHHHHHHTTPEEEE--TT--HHHHHHHHHHHT-SEEEEESEEEETTEEEESHHHHHHHHTT-TT--EEEEE-SS--TT----TTTEEEHHHHHTTS-S--PPPPEETTS--EEEE----EEEE-SHHHHHHHHHHHHHTTT--TT--EEE-S-TTSHHHIIIIIIHHHHTT--EEEE-S-TTSSSTTHHHHHHHHHT-SEEEE-HHHHHHHHTT-SSTTTTS--TT--EEEE-SSPPPHHHHHHIIIIITTT-SEEEE-B--GGGSS-SB-PPTTTS-B-TT--BSBPTT--EEEE-TTT--EEPSSSEEEEEEESS--TTS--EETT-HHHHIIIIISSSTTSEEEEEEEEE-TT--EEEEEE-